Protein 1AO0 (pdb70)

Foldseek 3Di:
DKKKKKAAAFARLVLRLQLVLLVQLLAFQKKKKWAAALPAIFIFITTGHSVCRDVVPHSVRGGHRIMMMDHDHAVDRCAHDQDKDADDPPFIKTKDKFKFFLCLVVLVVVLVVVPDDDDYPDPRVSLVSQLVPDPDDDSVVSNLVSLLVTFTWIWMWMDGSFKIKTATALQNQFWKFWWDDPPMIMIMSWCVSCVRSVTGTDFTAHHQKMWIQGPVGIDIDGSDPDGFFAYALCCLLFNPDQCTDRRNQGSLQLLLLLLLLLCVPDNDDWAEEEEEPPRRHSSRVSVCVNVVHYYDHQKAFDPPLDPPHDDDDPVVVVVPDDGGMAGALVVQAAIAYEYEGSAAFLLPVLLVHLVRSVVSHHPAYAYEYSAAHQQAADQIGPSRGDPHHGPVNPAPLVRSCVRSVHPHYYYRDQCSSQVSSPQDDPDPRRSHANCRRPVDGPTDNDPSGDRNNVD/DKKKKKAAAFARLVLRLQLVLLVQLLAFQKKKKWAAALAAIFIFITTGHSVCRDVVPHSVRGGHRIMMMDHDHAVDRCAHDQDKDQDDPPFIKTKDKFKFFLCLVVLVVVLVVVPDDDDYPDPRVSLVSQLVPDPDDDSVVSNLVSLLVTHTWIWMWMDGSFKIKTATALQNQFWKFWWDDPPMIMIMSWCVSCVRSVTGTDFTQHHQKMWIQGPVGIDIDGSDPDGHFAYALCCLLFNPDQCTDRRNQGSLQLLLLLLLLLCVPDNDDWAEEEEEPPRRHSSRVSNCVNNVHYYDHQKAFDPPLDPPHDDDDPVVVVVPDDGGMAGDLVVQAAIAYEYEGSAAFLLPVLLVHQVRSVVSHHPAYAYEYSAAHFQAADQIGPSRGDPHHGPVNPAPLVRSCVVSVHPHYYYRDQCSSQVSSVADDPDPRRSHANCRRPVDGPTDRDPSGDRNNVD/DKKKKKAAAFARLVLRLQLVLLVLLLAFQKKKKWAAALPAIFIFITTGHSVCRDVVPHSVRGGHRMMMMDHDHAVDRCAHDQDKDADDPPFIKTKDKFKFFLCLVVLVVVLVVVPDDDDYPDPRVSLVSQLVPDPDDDSVVSNLVSLVVTFTWIWMWMDGSFKIKTATALQNQFWKFWWDDPPMIMIMSWCVSCVRSVTGTDFTAHHQKMWIQGPVGIDIDGSDPDGHFAYALCCLLFNPDQCTDRRNQGSLQLLLLLLLLLCVPDNDDWAEEEEEPPRRHSSRVSVCVNNVHYYDHQKAFDPPLDPPHDDDDPVVVVVPDDGGMAGDLVVQAAIAYEYEGSAAFLLPVLLVHLVRSVVSHHPAYAYEYSAAAFQAADQIGPSRGDPHHGPVNPAPQVNSCVRSVHPHYYYRDQCSSQVSSPQDDPDPRNSHANCRRPVDGPTDNDPSGDRNNVD/DKKKKKAAAFARLVLRLQLVVLVQLLAFQKKKKWAAALPAIFIFITTGHSVCRDVVPHSVRGGHRIMMMDHDHAVDRCAIDQDKDADDPPFIKTKDKFKFFLCLVVLVVVLVVVPDDDDYPDPRVSLVSQLVPAPDDDSVVSNLVSLVVTHTWIWMWMDGSFKIKTATALQNQFWKFWWDDPPMIMIMSWCVSCVRSVTGTDFTAHHQKMWIQGPVGIDIDGSDPDGHFAYALCCLLFNPDQCTDRRNQGSLQLLLLLLLLLCVPDNDDWAEEEEEPPRRHSSSVSNCVNVVHYYDHQKAFDPPLDPPHDDDDPVVVVVPDDGTMAGDLVVQAAIAYEYEGSAAFLLPVLLVHQVRSVVSHHPAYAYEYSAAHFQAADQIGPSRGDPHHGPVNPAPLVSSCVRSVHPHYYYRDQCSSQVSSPADDDDPRRSHANCRRPVDGPTDNDPSGDRNNVD

Radius of gyration: 38.04 Å; Cα contacts (8 Å, |Δi|>4): 4877; chains: 4; bounding box: 106×64×93 Å

Organism: Bacillus subtilis (strain 168) (NCBI:txid224308)

InterPro domains:
  IPR000836 Phosphoribosyltransferase domain [cd06223] (273-382)
  IPR005854 Amidophosphoribosyltransferase [MF_01931] (11-456)
  IPR005854 Amidophosphoribosyltransferase [PIRSF000485] (8-470)
  IPR005854 Amidophosphoribosyltransferase [TIGR01134] (12-457)
  IPR017932 Glutamine amidotransferase type 2 domain [PS51278] (12-231)
  IPR029055 Nucleophile aminohydrolases, N-terminal [G3DSA:3.60.20.10] (12-457)
  IPR029055 Nucleophile aminohydrolases, N-terminal [SSF56235] (12-238)
  IPR029057 Phosphoribosyltransferase-like [G3DSA:3.40.50.2020] (271-435)
  IPR029057 Phosphoribosyltransferase-like [SSF53271] (247-469)
  IPR035584 Amidophosphoribosyltransferase, N-terminal [cd00715] (12-262)

Nearest PDB structures (foldseek):
  1ao0-assembly1_A  TM=1.002E+00  e=4.969E-101  Bacillus subtilis
  1gph-assembly1_1  TM=9.972E-01  e=1.199E-88  Bacillus subtilis
  6lbp-assembly1_A  TM=9.446E-01  e=1.450E-57  Arabidopsis thaliana
  1ecf-assembly1_B  TM=9.187E-01  e=1.597E-47  Escherichia coli
  1ecb-assembly1_A  TM=9.015E-01  e=5.011E-48  Escherichia coli

Solvent-accessible surface area: 63262 Å² total; per-residue (Å²): 17,0,0,0,0,0,6,41,34,149,70,0,1,36,0,0,0,6,0,1,6,0,0,1,38,0,2,57,71,0,0,0,0,1,0,0,73,21,136,156,9,44,43,49,30,11,97,14,42,0,6,56,4,0,83,95,28,69,12,93,153,2,151,7,53,0,0,0,0,1,0,43,64,25,101,43,50,67,20,0,15,1,6,34,10,129,30,77,83,89,33,9,22,0,0,0,10,1,12,3,2,2,4,1,29,59,10,18,63,97,5,4,121,96,7,3,18,10,31,14,50,14,9,0,0,0,0,1,2,13,8,59,51,18,79,82,200,57,42,78,44,34,0,54,50,0,0,63,73,8,78,6,0,4,0,0,0,0,1,14,30,88,48,0,1,0,0,6,0,28,14,6,0,1,6,2,2,0,0,44,30,66,137,2,43,0,0,0,0,5,6,0,0,3,34,12,0,35,14,85,91,79,78,19,2,59,2,0,4,0,0,13,0,31,92,159,21,44,155,64,44,64,22,31,157,130,64,87,52,5,7,11,3,23,0,0,1,97,22,3,27,27,0,1,31,6,34,59,40,9,0,0,40,2,14,5,50,0,0,64,27,0,7,129,75,30,75,44,130,14,50,6,0,1,1,5,23,72,39,2,32,6,3,0,4,0,0,3,70,48,42,64,22,45,15,21,26,0,4,22,41,16,120,37,31,45,197,52,16,34,98,1,59,131,55,9,83,143,102,12,4,41,42,102,29,4,6,0,94,24,12,0,98,49,86,68,0,0,0,0,7,6,15,4,51,93,6,29,54,2,89,100,1,2,64,15,0,92,103,6,23,9,87,56,0,9,0,4,0,1,0,4,39,12,28,59,56,22,24,5,0,47,10,31,6,42,104,74,160,26,20,14,67,83,64,63,63,83,78,1,62,114,75,3,27,3,55,45,17,18,24,2,40,42,112,0,0,17,131,4,5,26,9,179,80,149,65,112,38,23,0,3,13,14,3,19,18,64,27,164,53,30,24,99,58,55,189,55,22,41,53,0,54,81,64,16,0,0,0,0,0,7,40,32,150,70,0,1,35,0,0,0,5,0,0,5,0,0,1,38,0,3,57,74,0,0,0,0,2,0,0,75,22,135,158,9,43,44,49,32,12,102,15,41,0,6,57,4,0,82,95,30,69,12,93,155,2,153,7,53,0,0,0,0,1,0,43,61,22,101,45,64,69,19,0,15,1,7,40,12,135,31,94,96,96,34,10,24,0,0,0,11,1,11,3,2,1,6,1,29,61,12,19,60,97,4,3,114,94,6,5,19,12,34,15,50,15,10,0,0,0,0,1,2,12,8,66,53,18,79,84,203,55,42,77,45,32,0,52,49,0,0,63,76,9,78,6,0,4,0,0,0,0,1,15,30,88,46,0,2,0,0,5,0,29,14,7,1,1,7,1,2,0,0,43,28,66,135,1,42,0,0,0,0,5,6,0,0,3,31,12,0,35,13,87,89,76,78,18,2,58,2,0,4,0,0,14,0,33,91,159,21,44,158,64,45,64,24,30,159,128,66,87,57,5,6,13,3,22,0,0,1,100,20,4,25,26,0,1,31,6,31,59,44,10,0,0,40,2,13,5,50,0,0,60,25,0,8,130,77,31,72,46,129,14,50,6,0,1,1,5,23,72,36,1,31,6,3,0,5,0,0,3,69,50,43,63,22,42,14,22,26,0,4,21,42,15,121,39,30,46,198,52,17,37,98,1,58,132,57,10,83,144,103,13,4,42,44,106,28,4,6,1,93,28,12,0,100,49,87,69,0,0,0,0,8,6,15,4,52,95,6,29,55,2,88,101,1,2,62,16,0,90,101,6,22,8,87,55,0,9,0,4,0,1,0,5,40,12,26,58,57,22,24,5,0,44,9,31,6,40,104,74,162,26,19,15,67,90,55,72,61,87,72,1,57,113,75,2,26,4,57,45,17,18,24,1,42,42,116,0,0,18,126,3,5,39,11,190,78,161,69,111,37,17,0,3,12,15,2,19,17,62,28,162,56,30,24,98,59,56,189,55,23,43,52,0,57,81,64,17,0,0,0,0,0,7,41,35,151,69,0,0,37,0,0,0,5,0,0,4,0,0,0,37,0,2,58,74,0,0,0,0,2,0,0,74,22,136,157,9,43,43,48,28,11,99,13,44,0,9,59,4,0,83,96,28,68,11,94,155,2,153,8,53,0,0,0,0,2,0,43,63,24,103,45,56,66,19,0,14,1,6,35,9,128,29,82,88,92,33,10,21,0,0,0,10,2,12,3,2,2,5,2,28,61,11,16,60,97,4,3,117,95,6,5,15,9,30,15,50,15,10,0,0,0,0,0,3,12,8,58,51,17,80,82,202,56,43,75,44,33,0,51,49,0,0,64,76,9,76,6,0,4,0,0,0,0,1,14,31,89,47,0,1,0,0,5,0,28,14,7,1,2,6,1,2,0,0,43,27,66,134,2,43,0,0,0,0,5,6,0,0,3,34,12,0,32,14,84,90,79,79,18,2,59,2,0,4,0,0,13,0,31,92,158,20,44,156,62,46,64,24,32,157,129,66,89,55,5,7,13,3,23,0,0,1,100,20,4,26,27,0,1,28,6,32,61,38,8,0,0,37,2,13,4,52,0,0,60,25,0,9,131,76,30,71,45,132,14,50,6,0,0,1,5,24,70,38,2,34,5,3,0,4,0,0,4,67,49,42,64,22,42,13,20,26,0,4,22,45,15,128,37,30,46,196,51,15,41,100,2,58,132,57,15,82,144,108,12,5,41,43,103,28,4,6,0,96,25,10,0,100,51,86,69,0,0,0,0,7,7,15,4,51,96,5,27,54,2,89,101,1,2,63,14,0,90,103,6,23,9,86,55,0,10,0,4,0,2,0,6,40,11,26,58,56,22,24,6,1,44,9,31,6,42,105,75,159,26,20,15,65,83,64,61,64,82,82,1,54,113,76,3,27,4,58,46,16,19,25,2,41,42,116,0,0,18,132,3,6,26,8,177,81,153,70,110,37,23,0,3,13,14,3,20,17,63,27,160,55,31,23,99,58,57,189,55,22,41,53,0,53,82,66,17,0,0,0,0,0,6,41,34,150,68,0,1,36,0,0,0,5,0,0,4,0,0,0,39,0,3,58,72,0,0,0,0,1,0,0,73,22,136,156,8,44,43,49,31,11,98,13,41,0,8,58,4,0,78,96,29,68,10,93,152,2,151,7,54,0,0,0,0,1,0,43,65,22,107,46,55,71,19,0,15,1,7,36,12,134,30,76,86,89,34,9,24,0,0,0,10,1,12,3,2,2,5,1,33,61,11,19,69,96,4,6,125,99,10,3,21,14,33,14,50,14,9,0,0,0,0,1,2,13,8,64,55,17,78,85,202,56,40,76,46,33,0,53,50,0,0,63,72,8,77,6,0,3,0,0,0,0,0,16,30,87,48,0,2,0,0,5,0,28,14,7,1,1,5,2,2,0,0,44,28,66,136,2,42,0,0,0,0,5,5,0,0,4,32,12,0,35,14,88,89,77,78,19,2,59,2,0,4,0,0,14,0,31,90,159,21,44,157,64,47,64,22,31,155,129,65,85,49,4,5,13,3,22,0,0,2,99,21,3,27,25,0,1,31,5,30,61,40,9,0,0,40,2,14,6,50,0,0,60,25,0,8,128,76,29,72,44,129,14,51,6,0,0,1,4,22,75,38,1,32,6,3,0,4,0,0,4,70,49,42,64,21,45,13,21,24,0,3,20,45,13,122,42,30,45,198,54,17,41,97,1,60,132,57,13,82,142,106,13,4,43,42,104,29,4,6,0,96,28,11,0,98,50,85,69,0,0,0,0,8,6,15,4,52,96,7,28,54,2,90,102,1,2,64,16,0,89,103,6,23,9,88,55,0,9,0,4,0,2,0,4,39,12,27,59,57,23,25,5,1,43,9,31,7,43,111,74,160,26,20,14,67,84,67,62,63,92,91,1,68,112,77,2,28,6,49,44,16,18,23,2,41,42,114,0,0,18,129,4,6,41,16,196,84,150,72,112,37,24,0,3,13,14,2,18,18,64,28,162,54,31,24,97,58,55,189,55,22,43,53,0,52,81,65

GO terms:
  GO:0004044 amidophosphoribosyltransferase activity (F, EXP)

CATH classification: 3.60.20.10 (+1 more: 3.40.50.2020)

B-factor: mean 32.76, std 17.69, range [10.0, 99.94]

Secondary structure (DSSP, 8-state):
-EEEEEES-TBHHHHHHHHHHHTGGG--SEEEEEEE-SS-EEEEEEES-HHHHTTSS-TTT--BSEEEEEEE----GGGSSSEEEB-TTT--EEEEEEEEETTHHHHHHHHHHTT----SS-HHHHHHHHHHT---SSHHHHHHHHHTT--EEEEEEEE-SSEEEEEE-TT--S--EEEEETTEEEEESSTHHHHHHTPEEEEEPPTTEEEEEETTEEEEEES-SS----EEHHIIIIIS-TT-EETTEEHHHHHHHHHHHHHHHH----SEEE--TTTTHHHHHHHHHHH-PPB---EEE-TT--TTSPPPPHHHHHHT--SSEEE-HHHHTT-EEEEEES--SSSHHHHHHHHHHHHTT-SEEEEEESS----S---S-TTT--SSPPSTTTS-HHHHHHHHT-SEEEEPPHHHHHHHHT---SSTTTTEE-HHHHS--SS---SSPPPGGG-/-EEEEEES-TBHHHHHHHHHHHTGGG--SEEEEEEE-SS-EEEEEEES-HHHHTTSS-TTT--BSEEEEEEE-----TTSSSEEE--TTT--EEEEEEEEETTHHHHHHHHHHTT--B-SS-HHHHHHHHHHT---SSHHHHHHHHHTT--EEEEEEEEETTEEEEEE-TT--S--EEEEETTEEEEESSTHHHHHHTPEEEEEPPTTEEEEEETTEEEEEES-SS----EEHHIIIIIS-TT-EETTEEHHHHHHHHHHHHHHHH----SEEE--TTTTHHHHHHHHHHHTPPB---EEE-TT--TTSPPPPHHHHHHT--SSEEE-HHHHTT-EEEEEES--SSSHHHHHHHHHHHHTT-SEEEEEESS----S---S-TTT--SSPPSTTTS-HHHHHHHHT-SEEEEPPHHHHHHHHT---TTTTTTEE-HHHHS--SS---SSPPPGGG-/-EEEEEES-TBHHHHHHHHHHHTGGG--SEEEEEEE-SS-EEEEEEES-HHHHTTSS-TTT--BSEEEEEEE----GGGSSSEEE--TTT--EEEEEEEEETTHHHHHHHHHHTT--B-SS-HHHHHHHHHHT---SSHHHHHHHHHTT--EEEEEEEEETTEEEEEE-TT--S--EEEEETTEEEEESSSHHHHHHTPEEEEEPPTTEEEEEETTEEEEEES-SS----EEHHIIIIIS-TT-EETTEEHHHHHHHHHHHHHHHH----SEEE--TTTTHHHHHHHHHHHTPPEE--EEE-TT--TTSPPPPHHHHHHT--SSEEE-HHHHTT-EEEEEES--SSSHHHHHHHHHHHHTT-SEEEEEESS----S---S-TTT--SSPPSTTTS-HHHHHHHHT-SEEEEPPHHHHHHHHT---SSTTTTEE-HHHHS--SS---SSPPPGGG-/-EEEEEES-TBHHHHHHHHHHHTGGG--SEEEEEEE-SS-EEEEEEES-HHHHTTSS-STT--BSEEEEEEE----GGGSSSEEEB-TTT--EEEEEEEEETTHHHHHHHHHHTT----SS-HHHHHHHHHHT---SSHHHHHHHHHTT--EEEEEEEEETTEEEEEE-TT--S--EEEEETTEEEEESSTHHHHHHTPEEEEEPPTTEEEEEETTEEEEEES-SS----EEHHIIIIIS-TT-EETTEEHHHHHHHHHHHHHHHH----SEEE--TTTTHHHHHHHHHHH-PPB---EEE-TT--TTSPPPPHHHHHHT--SSEEE-HHHHTT-EEEEEES--SSSHHHHHHHHHHHHTT-SEEEEEESS----S---S-TTT--SSPPSTTTS-HHHHHHHHT-SEEEEPPHHHHHHHHT---SSTTTTEE-HHHHS--SS---SSPPPGGG-

Structure (mmCIF, N/CA/C/O backbone):
data_1AO0
#
_entry.id   1AO0
#
_cell.length_a   160.300
_cell.length_b   70.400
_cell.length_c   182.700
_cell.angle_alpha   90.00
_cell.angle_beta   90.00
_cell.angle_gamma   90.00
#
_symmetry.space_group_name_H-M   'P 21 21 21'
#
loop_
_entity.id
_entity.type
_entity.pdbx_description
1 polymer 'GLUTAMINE PHOSPHORIBOSYLPYROPHOSPHATE AMIDOTRANSFERASE'
2 non-polymer 'MAGNESIUM ION'
3 non-polymer 'IRON/SULFUR CLUSTER'
4 non-polymer "GUANOSINE-5'-MONOPHOSPHATE"
5 non-polymer "ADENOSINE-5'-DIPHOSPHATE"
6 water water
#
loop_
_atom_site.group_PDB
_atom_site.id
_atom_site.type_symbol
_atom_site.label_atom_id
_atom_site.label_alt_id
_atom_site.label_comp_id
_atom_site.label_asym_id
_atom_site.label_entity_id
_atom_site.label_seq_id
_atom_site.pdbx_PDB_ins_code
_atom_site.Cartn_x
_atom_site.Cartn_y
_atom_site.Cartn_z
_atom_site.occupancy
_atom_site.B_iso_or_equiv
_atom_site.auth_seq_id
_atom_site.auth_comp_id
_atom_site.auth_asym_id
_atom_site.auth_atom_id
_atom_site.pdbx_PDB_model_num
ATOM 1 N N . CYS A 1 1 ? 20.274 3.994 87.658 1.00 10.00 1 CYS A N 1
ATOM 2 C CA . CYS A 1 1 ? 21.071 2.739 87.750 1.00 18.06 1 CYS A CA 1
ATOM 3 C C . CYS A 1 1 ? 20.118 1.587 87.815 1.00 15.67 1 CYS A C 1
ATOM 4 O O . CYS A 1 1 ? 18.931 1.791 88.021 1.00 15.44 1 CYS A O 1
ATOM 7 N N . GLY A 1 2 ? 20.605 0.393 87.521 1.00 10.00 2 GLY A N 1
ATOM 8 C CA . GLY A 1 2 ? 19.716 -0.731 87.436 1.00 10.61 2 GLY A CA 1
ATOM 9 C C . GLY A 1 2 ? 20.521 -1.873 87.910 1.00 10.00 2 GLY A C 1
ATOM 10 O O . GLY A 1 2 ? 21.751 -1.828 87.865 1.00 10.15 2 GLY A O 1
ATOM 11 N N . VAL A 1 3 ? 19.859 -2.831 88.521 1.00 10.11 3 VAL A N 1
ATOM 12 C CA . VAL A 1 3 ? 20.566 -3.938 89.118 1.00 10.12 3 VAL A CA 1
ATOM 13 C C . VAL A 1 3 ? 19.819 -5.186 88.731 1.00 10.00 3 VAL A C 1
ATOM 14 O O . VAL A 1 3 ? 18.586 -5.179 88.602 1.00 10.13 3 VAL A O 1
ATOM 18 N N . PHE A 1 4 ? 20.566 -6.257 88.552 1.00 10.17 4 PHE A N 1
ATOM 19 C CA . PHE A 1 4 ? 19.984 -7.521 88.153 1.00 11.66 4 PHE A CA 1
ATOM 20 C C . PHE A 1 4 ? 20.756 -8.596 88.879 1.00 11.48 4 PHE A C 1
ATOM 21 O O . PHE A 1 4 ? 21.986 -8.530 88.956 1.00 10.01 4 PHE A O 1
ATOM 29 N N . GLY A 1 5 ? 20.038 -9.522 89.491 1.00 10.12 5 GLY A N 1
ATOM 30 C CA . GLY A 1 5 ? 20.709 -10.655 90.067 1.00 10.74 5 GLY A CA 1
ATOM 31 C C . GLY A 1 5 ? 19.907 -11.891 89.792 1.00 11.11 5 GLY A C 1
ATOM 32 O O . GLY A 1 5 ? 18.676 -11.835 89.642 1.00 15.96 5 GLY A O 1
ATOM 33 N N . ILE A 1 6 ? 20.590 -13.017 89.789 1.00 10.20 6 ILE A N 1
ATOM 34 C CA . ILE A 1 6 ? 19.921 -14.281 89.621 1.00 14.98 6 ILE A CA 1
ATOM 35 C C . ILE A 1 6 ? 20.728 -15.322 90.355 1.00 15.27 6 ILE A C 1
ATOM 36 O O . ILE A 1 6 ? 21.958 -15.273 90.363 1.00 18.48 6 ILE A O 1
ATOM 41 N N . TRP A 1 7 ? 20.034 -16.233 91.018 1.00 16.80 7 TRP A N 1
ATOM 42 C CA . TRP A 1 7 ? 20.700 -17.295 91.768 1.00 22.73 7 TRP A CA 1
ATOM 43 C C . TRP A 1 7 ? 20.171 -18.651 91.310 1.00 20.28 7 TRP A C 1
ATOM 44 O O . TRP A 1 7 ? 18.964 -18.833 91.221 1.00 17.73 7 TRP A O 1
ATOM 55 N N . GLY A 1 8 ? 21.086 -19.526 90.899 1.00 17.06 8 GLY A N 1
ATOM 56 C CA . GLY A 1 8 ? 20.739 -20.894 90.593 1.00 23.84 8 GLY A CA 1
ATOM 57 C C . GLY A 1 8 ? 20.571 -21.151 89.108 1.00 32.46 8 GLY A C 1
ATOM 58 O O . GLY A 1 8 ? 19.558 -21.708 88.689 1.00 35.53 8 GLY A O 1
ATOM 59 N N . HIS A 1 9 ? 21.600 -20.856 88.320 1.00 37.27 9 HIS A N 1
ATOM 60 C CA . HIS A 1 9 ? 21.509 -20.956 86.871 1.00 38.76 9 HIS A CA 1
ATOM 61 C C . HIS A 1 9 ? 22.918 -21.111 86.302 1.00 37.65 9 HIS A C 1
ATOM 62 O O . HIS A 1 9 ? 23.759 -20.233 86.499 1.00 33.87 9 HIS A O 1
ATOM 69 N N . GLU A 1 10 ? 23.156 -22.195 85.563 1.00 39.03 10 GLU A N 1
ATOM 70 C CA . GLU A 1 10 ? 24.462 -22.455 84.957 1.00 43.72 10 GLU A CA 1
ATOM 71 C C . GLU A 1 10 ? 25.067 -21.224 84.313 1.00 40.48 10 GLU A C 1
ATOM 72 O O . GLU A 1 10 ? 26.277 -21.058 84.326 1.00 39.90 10 GLU A O 1
ATOM 78 N N . GLU A 1 11 ? 24.222 -20.460 83.626 1.00 34.41 11 GLU A N 1
ATOM 79 C CA . GLU A 1 11 ? 24.648 -19.359 82.798 1.00 29.17 11 GLU A CA 1
ATOM 80 C C . GLU A 1 11 ? 24.256 -18.056 83.426 1.00 27.11 11 GLU A C 1
ATOM 81 O O . GLU A 1 11 ? 23.846 -17.118 82.708 1.00 24.59 11 GLU A O 1
ATOM 87 N N . ALA A 1 12 ? 24.335 -18.003 84.753 1.00 23.55 12 ALA A N 1
ATOM 88 C CA . ALA A 1 12 ? 23.904 -16.824 85.509 1.00 23.01 12 ALA A CA 1
ATOM 89 C C . ALA A 1 12 ? 24.555 -15.543 84.985 1.00 20.31 12 ALA A C 1
ATOM 90 O O . ALA A 1 12 ? 23.892 -14.526 84.801 1.00 17.41 12 ALA A O 1
ATOM 92 N N . PRO A 1 13 ? 25.831 -15.629 84.581 1.00 20.41 13 PRO A N 1
ATOM 93 C CA . PRO A 1 13 ? 26.435 -14.389 84.054 1.00 24.71 13 PRO A CA 1
ATOM 94 C C . PRO A 1 13 ? 25.915 -13.941 82.664 1.00 21.65 13 PRO A C 1
ATOM 95 O O . PRO A 1 13 ? 25.731 -12.748 82.399 1.00 15.86 13 PRO A O 1
ATOM 99 N N . GLN A 1 14 ? 25.532 -14.902 81.835 1.00 25.23 14 GLN A N 1
ATOM 100 C CA . GLN A 1 14 ? 24.976 -14.572 80.530 1.00 25.17 14 GLN A CA 1
ATOM 101 C C . GLN A 1 14 ? 23.613 -13.964 80.741 1.00 24.22 14 GLN A C 1
ATOM 102 O O . GLN A 1 14 ? 23.346 -12.858 80.243 1.00 22.41 14 GLN A O 1
ATOM 108 N N . ILE A 1 15 ? 22.781 -14.648 81.539 1.00 16.10 15 ILE A N 1
ATOM 109 C CA . ILE A 1 15 ? 21.464 -14.117 81.884 1.00 11.51 15 ILE A CA 1
ATOM 110 C C . ILE A 1 15 ? 21.575 -12.701 82.418 1.00 10.49 15 ILE A C 1
ATOM 111 O O . ILE A 1 15 ? 20.770 -11.824 82.062 1.00 13.64 15 ILE A O 1
ATOM 116 N N . THR A 1 16 ? 22.607 -12.453 83.208 1.00 10.00 16 THR A N 1
ATOM 117 C CA . THR A 1 16 ? 22.800 -11.132 83.784 1.00 11.10 16 THR A CA 1
ATOM 118 C C . THR A 1 16 ? 23.141 -10.083 82.708 1.00 18.35 16 THR A C 1
ATOM 119 O O . THR A 1 16 ? 22.679 -8.919 82.776 1.00 14.31 16 THR A O 1
ATOM 123 N N . TYR A 1 17 ? 23.964 -10.496 81.742 1.00 19.52 17 TYR A N 1
ATOM 124 C CA . TYR A 1 17 ? 24.263 -9.686 80.566 1.00 22.22 17 TYR A CA 1
ATOM 125 C C . TYR A 1 17 ? 22.948 -9.242 79.915 1.00 18.83 17 TYR A C 1
ATOM 126 O O . TYR A 1 17 ? 22.713 -8.059 79.638 1.00 18.89 17 TYR A O 1
ATOM 135 N N . TYR A 1 18 ? 22.072 -10.204 79.717 1.00 15.84 18 TYR A N 1
ATOM 136 C CA . TYR A 1 18 ? 20.848 -9.926 78.998 1.00 18.63 18 TYR A CA 1
ATOM 137 C C . TYR A 1 18 ? 19.889 -9.131 79.855 1.00 16.51 18 TYR A C 1
ATOM 138 O O . TYR A 1 18 ? 19.435 -8.074 79.422 1.00 12.69 18 TYR A O 1
ATOM 147 N N . GLY A 1 19 ? 19.758 -9.540 81.125 1.00 15.87 19 GLY A N 1
ATOM 148 C CA . GLY A 1 19 ? 18.949 -8.807 82.063 1.00 10.21 19 GLY A CA 1
ATOM 149 C C . GLY A 1 19 ? 19.432 -7.364 82.144 1.00 10.50 19 GLY A C 1
ATOM 150 O O . GLY A 1 19 ? 18.640 -6.414 82.131 1.00 10.19 19 GLY A O 1
ATOM 151 N N . LEU A 1 20 ? 20.742 -7.191 82.222 1.00 10.07 20 LEU A N 1
ATOM 152 C CA . LEU A 1 20 ? 21.308 -5.870 82.445 1.00 15.58 20 LEU A CA 1
ATOM 153 C C . LEU A 1 20 ? 21.104 -5.030 81.195 1.00 15.73 20 LEU A C 1
ATOM 154 O O . LEU A 1 20 ? 20.760 -3.835 81.253 1.00 10.24 20 LEU A O 1
ATOM 159 N N . HIS A 1 21 ? 21.193 -5.724 80.067 1.00 20.16 21 HIS A N 1
ATOM 160 C CA . HIS A 1 21 ? 20.958 -5.130 78.775 1.00 23.33 21 HIS A CA 1
ATOM 161 C C . HIS A 1 21 ? 19.592 -4.497 78.650 1.00 18.75 21 HIS A C 1
ATOM 162 O O . HIS A 1 21 ? 19.478 -3.338 78.263 1.00 20.43 21 HIS A O 1
ATOM 169 N N . SER A 1 22 ? 18.564 -5.246 79.032 1.00 12.45 22 SER A N 1
ATOM 170 C CA . SER A 1 22 ? 17.215 -4.719 79.111 1.00 13.50 22 SER A CA 1
ATOM 171 C C . SER A 1 22 ? 17.070 -3.566 80.095 1.00 18.10 22 SER A C 1
ATOM 172 O O . SER A 1 22 ? 16.070 -2.871 80.043 1.00 23.08 22 SER A O 1
ATOM 175 N N . LEU A 1 23 ? 18.023 -3.395 81.021 1.00 21.63 23 LEU A N 1
ATOM 176 C CA . LEU A 1 23 ? 18.049 -2.210 81.891 1.00 22.42 23 LEU A CA 1
ATOM 177 C C . LEU A 1 23 ? 19.073 -1.135 81.473 1.00 20.31 23 LEU A C 1
ATOM 178 O O . LEU A 1 23 ? 19.280 -0.128 82.188 1.00 16.76 23 LEU A O 1
ATOM 183 N N . GLN A 1 24 ? 19.695 -1.333 80.321 1.00 11.56 24 GLN A N 1
ATOM 184 C CA . GLN A 1 24 ? 20.702 -0.423 79.848 1.00 11.45 24 GLN A CA 1
ATOM 185 C C . GLN A 1 24 ? 20.277 1.031 79.805 1.00 12.86 24 GLN A C 1
ATOM 186 O O . GLN A 1 24 ? 21.128 1.909 79.842 1.00 14.00 24 GLN A O 1
ATOM 192 N N . HIS A 1 25 ? 18.974 1.298 79.722 1.00 15.54 25 HIS A N 1
ATOM 193 C CA . HIS A 1 25 ? 18.478 2.681 79.621 1.00 12.62 25 HIS A CA 1
ATOM 194 C C . HIS A 1 25 ? 18.647 3.424 80.909 1.00 15.08 25 HIS A C 1
ATOM 195 O O . HIS A 1 25 ? 18.643 4.653 80.917 1.00 16.35 25 HIS A O 1
ATOM 202 N N . ARG A 1 26 ? 18.798 2.659 81.996 1.00 24.44 26 ARG A N 1
ATOM 203 C CA . ARG A 1 26 ? 18.923 3.180 83.367 1.00 26.24 26 ARG A CA 1
ATOM 204 C C . ARG A 1 26 ? 20.174 4.026 83.550 1.00 26.49 26 ARG A C 1
ATOM 205 O O . ARG A 1 26 ? 20.263 4.781 84.523 1.00 31.00 26 ARG A O 1
ATOM 213 N N . GLY A 1 27 ? 21.204 3.704 82.770 1.00 24.80 27 GLY A N 1
ATOM 214 C CA . GLY A 1 27 ? 22.374 4.555 82.639 1.00 28.15 27 GLY A CA 1
ATOM 215 C C . GLY A 1 27 ? 23.419 3.850 81.794 1.00 24.44 27 GLY A C 1
ATOM 216 O O . GLY A 1 27 ? 23.374 2.640 81.656 1.00 21.06 27 GLY A O 1
ATOM 217 N N . GLN A 1 28 ? 24.325 4.588 81.175 1.00 28.81 28 GLN A N 1
ATOM 218 C CA . GLN A 1 28 ? 25.270 3.955 80.269 1.00 31.28 28 GLN A CA 1
ATOM 219 C C . GLN A 1 28 ? 26.710 4.312 80.602 1.00 36.17 28 GLN A C 1
ATOM 220 O O . GLN A 1 28 ? 27.593 4.211 79.757 1.00 40.13 28 GLN A O 1
ATOM 226 N N . GLU A 1 29 ? 26.956 4.688 81.846 1.00 36.40 29 GLU A N 1
ATOM 227 C CA . GLU A 1 29 ? 28.240 5.229 82.226 1.00 36.63 29 GLU A CA 1
ATOM 228 C C . GLU A 1 29 ? 29.135 4.204 82.844 1.00 30.29 29 GLU A C 1
ATOM 229 O O . GLU A 1 29 ? 30.309 4.476 83.098 1.00 38.19 29 GLU A O 1
ATOM 235 N N . GLY A 1 30 ? 28.621 2.999 82.996 1.00 20.74 30 GLY A N 1
ATOM 236 C CA . GLY A 1 30 ? 29.473 1.856 83.291 1.00 12.02 30 GLY A CA 1
ATOM 237 C C . GLY A 1 30 ? 28.597 0.620 83.403 1.00 10.04 30 GLY A C 1
ATOM 238 O O . GLY A 1 30 ? 27.391 0.703 83.202 1.00 11.14 30 GLY A O 1
ATOM 239 N N . ALA A 1 31 ? 29.177 -0.524 83.724 1.00 10.10 31 ALA A N 1
ATOM 240 C CA . ALA A 1 31 ? 28.406 -1.760 83.873 1.00 10.00 31 ALA A CA 1
ATOM 241 C C . ALA A 1 31 ? 29.321 -2.828 84.405 1.00 11.37 31 ALA A C 1
ATOM 242 O O . ALA A 1 31 ? 30.530 -2.766 84.151 1.00 12.62 31 ALA A O 1
ATOM 244 N N . GLY A 1 32 ? 28.777 -3.786 85.153 1.00 10.09 32 GLY A N 1
ATOM 245 C CA . GLY A 1 32 ? 29.604 -4.871 85.662 1.00 13.65 32 GLY A CA 1
ATOM 246 C C . GLY A 1 32 ? 28.815 -6.070 86.104 1.00 11.49 32 GLY A C 1
ATOM 247 O O . GLY A 1 32 ? 27.649 -5.929 86.400 1.00 10.06 32 GLY A O 1
ATOM 248 N N . ILE A 1 33 ? 29.410 -7.250 86.031 1.00 13.82 33 ILE A N 1
ATOM 249 C CA . ILE A 1 33 ? 28.778 -8.464 86.519 1.00 17.31 33 ILE A CA 1
ATOM 250 C C . ILE A 1 33 ? 29.772 -9.137 87.433 1.00 23.17 33 ILE A C 1
ATOM 251 O O . ILE A 1 33 ? 30.980 -9.082 87.194 1.00 26.62 33 ILE A O 1
ATOM 256 N N . VAL A 1 34 ? 29.278 -9.671 88.542 1.00 24.70 34 VAL A N 1
ATOM 257 C CA . VAL A 1 34 ? 30.095 -10.519 89.403 1.00 20.75 34 VAL A CA 1
ATOM 258 C C . VAL A 1 34 ? 29.322 -11.819 89.514 1.00 19.32 34 VAL A C 1
ATOM 259 O O . VAL A 1 34 ? 28.086 -11.809 89.581 1.00 18.81 34 VAL A O 1
ATOM 263 N N . ALA A 1 35 ? 30.029 -12.932 89.403 1.00 18.30 35 ALA A N 1
ATOM 264 C CA . ALA A 1 35 ? 29.399 -14.239 89.415 1.00 21.89 35 ALA A CA 1
ATOM 265 C C . ALA A 1 35 ? 30.139 -15.170 90.364 1.00 25.54 35 ALA A C 1
ATOM 266 O O . ALA A 1 35 ? 31.327 -14.995 90.614 1.00 22.74 35 ALA A O 1
ATOM 268 N N . THR A 1 36 ? 29.435 -16.171 90.880 1.00 28.79 36 THR A N 1
ATOM 269 C CA . THR A 1 36 ? 30.024 -17.144 91.784 1.00 29.40 36 THR A CA 1
ATOM 270 C C . THR A 1 36 ? 29.688 -18.561 91.367 1.00 32.14 36 THR A C 1
ATOM 271 O O . THR A 1 36 ? 28.547 -18.861 90.988 1.00 26.38 36 THR A O 1
ATOM 275 N N . ASP A 1 37 ? 30.676 -19.439 91.478 1.00 37.12 37 ASP A N 1
ATOM 276 C CA . ASP A 1 37 ? 30.453 -20.857 91.235 1.00 46.90 37 ASP A CA 1
ATOM 277 C C . ASP A 1 37 ? 30.199 -21.615 92.522 1.00 49.64 37 ASP A C 1
ATOM 278 O O . ASP A 1 37 ? 29.765 -22.767 92.484 1.00 55.29 37 ASP A O 1
ATOM 283 N N . GLY A 1 38 ? 30.417 -20.943 93.652 1.00 49.22 38 GLY A N 1
ATOM 284 C CA . GLY A 1 38 ? 30.311 -21.596 94.949 1.00 48.93 38 GLY A CA 1
ATOM 285 C C . GLY A 1 38 ? 31.609 -21.490 95.721 1.00 46.77 38 GLY A C 1
ATOM 286 O O . GLY A 1 38 ? 31.593 -21.517 96.941 1.00 43.38 38 GLY A O 1
ATOM 287 N N . GLU A 1 39 ? 32.712 -21.308 94.994 1.00 50.21 39 GLU A N 1
ATOM 288 C CA . GLU A 1 39 ? 34.049 -21.255 95.562 1.00 53.93 39 GLU A CA 1
ATOM 289 C C . GLU A 1 39 ? 34.586 -19.853 95.374 1.00 53.69 39 GLU A C 1
ATOM 290 O O . GLU A 1 39 ? 35.061 -19.229 96.311 1.00 56.02 39 GLU A O 1
ATOM 296 N N . LYS A 1 40 ? 34.725 -19.466 94.120 1.00 51.89 40 LYS A N 1
ATOM 297 C CA . LYS A 1 40 ? 35.428 -18.245 93.783 1.00 53.15 40 LYS A CA 1
ATOM 298 C C . LYS A 1 40 ? 34.379 -17.283 93.233 1.00 50.40 40 LYS A C 1
ATOM 299 O O . LYS A 1 40 ? 33.307 -17.718 92.784 1.00 51.80 40 LYS A O 1
ATOM 305 N N . LEU A 1 41 ? 34.641 -15.986 93.343 1.00 43.63 41 LEU A N 1
ATOM 306 C CA . LEU A 1 41 ? 33.841 -15.006 92.619 1.00 39.81 41 LEU A CA 1
ATOM 307 C C . LEU A 1 41 ? 34.655 -14.482 91.448 1.00 40.95 41 LEU A C 1
ATOM 308 O O . LEU A 1 41 ? 35.799 -14.061 91.622 1.00 38.70 41 LEU A O 1
ATOM 313 N N . THR A 1 42 ? 34.074 -14.569 90.255 1.00 43.89 42 THR A N 1
ATOM 314 C CA . THR A 1 42 ? 34.599 -13.968 89.034 1.00 35.17 42 THR A CA 1
ATOM 315 C C . THR A 1 42 ? 33.887 -12.654 88.741 1.00 31.38 42 THR A C 1
ATOM 316 O O . THR A 1 42 ? 32.760 -12.454 89.148 1.00 35.89 42 THR A O 1
ATOM 320 N N . ALA A 1 43 ? 34.521 -11.761 88.012 1.00 33.92 43 ALA A N 1
ATOM 321 C CA . ALA A 1 43 ? 33.950 -10.427 87.817 1.00 36.26 43 ALA A CA 1
ATOM 322 C C . ALA A 1 43 ? 34.552 -9.690 86.625 1.00 37.23 43 ALA A C 1
ATOM 323 O O . ALA A 1 43 ? 35.738 -9.396 86.620 1.00 41.54 43 ALA A O 1
ATOM 325 N N . HIS A 1 44 ? 33.743 -9.271 85.671 1.00 35.48 44 HIS A N 1
ATOM 326 C CA . HIS A 1 44 ? 34.239 -8.241 84.808 1.00 29.40 44 HIS A CA 1
ATOM 327 C C . HIS A 1 44 ? 33.317 -7.056 84.841 1.00 25.39 44 HIS A C 1
ATOM 328 O O . HIS A 1 44 ? 32.111 -7.197 85.085 1.00 27.57 44 HIS A O 1
ATOM 335 N N . LYS A 1 45 ? 33.908 -5.871 84.735 1.00 20.10 45 LYS A N 1
ATOM 336 C CA . LYS A 1 45 ? 33.145 -4.635 84.773 1.00 21.32 45 LYS A CA 1
ATOM 337 C C . LYS A 1 45 ? 33.968 -3.568 84.097 1.00 15.60 45 LYS A C 1
ATOM 338 O O . LYS A 1 45 ? 35.175 -3.706 84.056 1.00 19.81 45 LYS A O 1
ATOM 344 N N . GLY A 1 46 ? 33.313 -2.601 83.446 1.00 17.35 46 GLY A N 1
ATOM 345 C CA . GLY A 1 46 ? 34.004 -1.437 82.903 1.00 12.11 46 GLY A CA 1
ATOM 346 C C . GLY A 1 46 ? 33.121 -0.224 82.715 1.00 10.00 46 GLY A C 1
ATOM 347 O O . GLY A 1 46 ? 31.988 -0.191 83.204 1.00 12.07 46 GLY A O 1
ATOM 348 N N . GLN A 1 47 ? 33.703 0.843 82.184 1.00 16.36 47 GLN A N 1
ATOM 349 C CA . GLN A 1 47 ? 32.931 2.024 81.796 1.00 24.44 47 GLN A CA 1
ATOM 350 C C . GLN A 1 47 ? 32.237 1.816 80.457 1.00 23.93 47 GLN A C 1
ATOM 351 O O . GLN A 1 47 ? 32.507 0.833 79.760 1.00 28.89 47 GLN A O 1
ATOM 357 N N . GLY A 1 48 ? 31.319 2.724 80.129 1.00 23.63 48 GLY A N 1
ATOM 358 C CA . GLY A 1 48 ? 30.515 2.594 78.920 1.00 26.10 48 GLY A CA 1
ATOM 359 C C . GLY A 1 48 ? 29.358 1.600 78.976 1.00 29.91 48 GLY A C 1
ATOM 360 O O . GLY A 1 48 ? 28.869 1.261 80.067 1.00 31.15 48 GLY A O 1
ATOM 361 N N . LEU A 1 49 ? 28.833 1.246 77.795 1.00 27.71 49 LEU A N 1
ATOM 362 C CA . LEU A 1 49 ? 27.692 0.330 77.683 1.00 24.40 49 LEU A CA 1
ATOM 363 C C . LEU A 1 49 ? 28.103 -1.089 77.962 1.00 22.89 49 LEU A C 1
ATOM 364 O O . LEU A 1 49 ? 29.263 -1.465 77.778 1.00 16.86 49 LEU A O 1
ATOM 369 N N . ILE A 1 50 ? 27.104 -1.926 78.168 1.00 23.45 50 ILE A N 1
ATOM 370 C CA . ILE A 1 50 ? 27.362 -3.318 78.496 1.00 29.18 50 ILE A CA 1
ATOM 371 C C . ILE A 1 50 ? 28.139 -3.998 77.378 1.00 31.28 50 ILE A C 1
ATOM 372 O O . ILE A 1 50 ? 29.021 -4.801 77.620 1.00 30.22 50 ILE A O 1
ATOM 377 N N . THR A 1 51 ? 27.867 -3.581 76.151 1.00 39.48 51 THR A N 1
ATOM 378 C CA . THR A 1 51 ? 28.533 -4.145 74.974 1.00 38.26 51 THR A CA 1
ATOM 379 C C . THR A 1 51 ? 29.945 -3.559 74.774 1.00 38.39 51 THR A C 1
ATOM 380 O O . THR A 1 51 ? 30.893 -4.300 74.510 1.00 40.11 51 THR A O 1
ATOM 384 N N . GLU A 1 52 ? 30.121 -2.269 75.048 1.00 33.95 52 GLU A N 1
ATOM 385 C CA . GLU A 1 52 ? 31.454 -1.707 75.127 1.00 28.23 52 GLU A CA 1
ATOM 386 C C . GLU A 1 52 ? 32.272 -2.399 76.233 1.00 33.57 52 GLU A C 1
ATOM 387 O O . GLU A 1 52 ? 33.502 -2.364 76.221 1.00 40.58 52 GLU A O 1
ATOM 393 N N . VAL A 1 53 ? 31.603 -2.989 77.215 1.00 34.95 53 VAL A N 1
ATOM 394 C CA . VAL A 1 53 ? 32.308 -3.598 78.343 1.00 31.49 53 VAL A CA 1
ATOM 395 C C . VAL A 1 53 ? 32.572 -5.070 78.069 1.00 32.99 53 VAL A C 1
ATOM 396 O O . VAL A 1 53 ? 33.655 -5.565 78.363 1.00 34.08 53 VAL A O 1
ATOM 400 N N . PHE A 1 54 ? 31.660 -5.723 77.354 1.00 39.75 54 PHE A N 1
ATOM 401 C CA . PHE A 1 54 ? 31.852 -7.125 76.969 1.00 50.74 54 PHE A CA 1
ATOM 402 C C . PHE A 1 54 ? 32.015 -7.358 75.456 1.00 62.39 54 PHE A C 1
ATOM 403 O O . PHE A 1 54 ? 31.128 -7.002 74.666 1.00 64.78 54 PHE A O 1
ATOM 411 N N . GLN A 1 55 ? 32.992 -8.209 75.132 1.00 69.80 55 GLN A N 1
ATOM 412 C CA . GLN A 1 55 ? 33.669 -8.238 73.833 1.00 79.46 55 GLN A CA 1
ATOM 413 C C . GLN A 1 55 ? 34.569 -7.018 73.706 1.00 87.40 55 GLN A C 1
ATOM 414 O O . GLN A 1 55 ? 34.940 -6.587 72.619 1.00 88.55 55 GLN A O 1
ATOM 420 N N . ASN A 1 56 ? 35.005 -6.557 74.874 1.00 96.20 56 ASN A N 1
ATOM 421 C CA . ASN A 1 56 ? 36.061 -5.562 75.063 0.00 0.00 56 ASN A CA 1
ATOM 422 C C . ASN A 1 56 ? 36.593 -5.929 76.452 0.00 0.00 56 ASN A C 1
ATOM 423 O O . ASN A 1 56 ? 36.844 -5.071 77.312 0.00 0.00 56 ASN A O 1
ATOM 428 N N . GLY A 1 57 ? 36.736 -7.239 76.649 0.00 0.00 57 GLY A N 1
ATOM 429 C CA . GLY A 1 57 ? 36.808 -7.832 77.968 1.00 97.47 57 GLY A CA 1
ATOM 430 C C . GLY A 1 57 ? 35.780 -8.946 77.897 1.00 94.14 57 GLY A C 1
ATOM 431 O O . GLY A 1 57 ? 34.653 -8.694 77.452 1.00 95.31 57 GLY A O 1
ATOM 432 N N . GLU A 1 58 ? 36.217 -10.191 78.059 1.00 89.61 58 GLU A N 1
ATOM 433 C CA . GLU A 1 58 ? 35.371 -11.341 77.700 1.00 81.88 58 GLU A CA 1
ATOM 434 C C . GLU A 1 58 ? 34.320 -11.758 78.742 1.00 77.24 58 GLU A C 1
ATOM 435 O O . GLU A 1 58 ? 34.599 -11.836 79.946 1.00 76.89 58 GLU A O 1
ATOM 441 N N . LEU A 1 59 ? 33.116 -12.047 78.256 1.00 68.23 59 LEU A N 1
ATOM 442 C CA . LEU A 1 59 ? 32.043 -12.540 79.104 1.00 58.41 59 LEU A CA 1
ATOM 443 C C . LEU A 1 59 ? 32.312 -13.983 79.480 1.00 55.88 59 LEU A C 1
ATOM 444 O O . LEU A 1 59 ? 31.896 -14.437 80.531 1.00 47.18 59 LEU A O 1
ATOM 449 N N . SER A 1 60 ? 33.090 -14.667 78.649 1.00 61.88 60 SER A N 1
ATOM 450 C CA . SER A 1 60 ? 33.465 -16.055 78.901 1.00 65.64 60 SER A CA 1
ATOM 451 C C . SER A 1 60 ? 34.269 -16.269 80.203 1.00 63.24 60 SER A C 1
ATOM 452 O O . SER A 1 60 ? 34.128 -17.309 80.870 1.00 54.69 60 SER A O 1
ATOM 455 N N . LYS A 1 61 ? 35.152 -15.308 80.506 1.00 66.22 61 LYS A N 1
ATOM 456 C CA . LYS A 1 61 ? 35.949 -15.266 81.753 1.00 65.54 61 LYS A CA 1
ATOM 457 C C . LYS A 1 61 ? 35.092 -15.306 83.035 1.00 64.71 61 LYS A C 1
ATOM 458 O O . LYS A 1 61 ? 35.510 -15.892 84.039 1.00 65.54 61 LYS A O 1
ATOM 464 N N . VAL A 1 62 ? 33.994 -14.541 83.059 1.00 60.17 62 VAL A N 1
ATOM 465 C CA . VAL A 1 62 ? 33.090 -14.523 84.211 1.00 49.50 62 VAL A CA 1
ATOM 466 C C . VAL A 1 62 ? 32.126 -15.705 84.116 1.00 48.19 62 VAL A C 1
ATOM 467 O O . VAL A 1 62 ? 31.473 -15.913 83.099 1.00 52.87 62 VAL A O 1
ATOM 471 N N . LYS A 1 63 ? 32.200 -16.592 85.090 1.00 43.83 63 LYS A N 1
ATOM 472 C CA . LYS A 1 63 ? 31.430 -17.813 85.038 1.00 46.46 63 LYS A CA 1
ATOM 473 C C . LYS A 1 63 ? 30.845 -18.017 86.431 1.00 44.30 63 LYS A C 1
ATOM 474 O O . LYS A 1 63 ? 31.368 -17.445 87.388 1.00 43.53 63 LYS A O 1
ATOM 480 N N . GLY A 1 64 ? 29.703 -18.708 86.521 1.00 40.25 64 GLY A N 1
ATOM 481 C CA . GLY A 1 64 ? 29.077 -18.989 87.810 1.00 34.62 64 GLY A CA 1
ATOM 482 C C . GLY A 1 64 ? 27.658 -19.572 87.798 1.00 28.72 64 GLY A C 1
ATOM 483 O O . GLY A 1 64 ? 27.125 -19.938 86.759 1.00 30.34 64 GLY A O 1
ATOM 484 N N . LYS A 1 65 ? 27.023 -19.597 88.961 1.00 22.33 65 LYS A N 1
ATOM 485 C CA . LYS A 1 65 ? 25.652 -20.070 89.114 1.00 21.47 65 LYS A CA 1
ATOM 486 C C . LYS A 1 65 ? 24.811 -18.983 89.797 1.00 17.07 65 LYS A C 1
ATOM 487 O O . LYS A 1 65 ? 23.596 -19.130 90.015 1.00 16.30 65 LYS A O 1
ATOM 493 N N . GLY A 1 66 ? 25.488 -17.963 90.281 1.00 10.14 66 GLY A N 1
ATOM 494 C CA . GLY A 1 66 ? 24.773 -16.808 90.735 1.00 10.08 66 GLY A CA 1
ATOM 495 C C . GLY A 1 66 ? 25.546 -15.632 90.233 1.00 11.60 66 GLY A C 1
ATOM 496 O O . GLY A 1 66 ? 26.753 -15.734 90.009 1.00 10.19 66 GLY A O 1
ATOM 497 N N . ALA A 1 67 ? 24.855 -14.539 89.971 1.00 13.11 67 ALA A N 1
ATOM 498 C CA . ALA A 1 67 ? 25.558 -13.315 89.680 1.00 13.69 67 ALA A CA 1
ATOM 499 C C . ALA A 1 67 ? 24.677 -12.157 90.000 1.00 14.38 67 ALA A C 1
ATOM 500 O O . ALA A 1 67 ? 23.447 -12.291 90.134 1.00 11.00 67 ALA A O 1
ATOM 502 N N . ILE A 1 68 ? 25.328 -11.028 90.188 1.00 15.50 68 ILE A N 1
ATOM 503 C CA . ILE A 1 68 ? 24.644 -9.765 90.351 1.00 17.88 68 ILE A CA 1
ATOM 504 C C . ILE A 1 68 ? 25.363 -8.826 89.423 1.00 12.84 68 ILE A C 1
ATOM 505 O O . ILE A 1 68 ? 26.510 -9.079 89.028 1.00 10.00 68 ILE A O 1
ATOM 510 N N . GLY A 1 69 ? 24.607 -7.888 88.886 1.00 11.18 69 GLY A N 1
ATOM 511 C CA . GLY A 1 69 ? 25.176 -6.972 87.940 1.00 10.00 69 GLY A CA 1
ATOM 512 C C . GLY A 1 69 ? 24.533 -5.655 88.120 1.00 10.00 69 GLY A C 1
ATOM 513 O O . GLY A 1 69 ? 23.400 -5.566 88.621 1.00 15.82 69 GLY A O 1
ATOM 514 N N . HIS A 1 70 ? 25.214 -4.640 87.639 1.00 10.29 70 HIS A N 1
ATOM 515 C CA . HIS A 1 70 ? 24.800 -3.279 87.874 1.00 13.14 70 HIS A CA 1
ATOM 516 C C . HIS A 1 70 ? 25.025 -2.489 86.590 1.00 13.73 70 HIS A C 1
ATOM 517 O O . HIS A 1 70 ? 25.963 -2.725 85.844 1.00 15.78 70 HIS A O 1
ATOM 524 N N . VAL A 1 71 ? 24.113 -1.597 86.299 1.00 15.63 71 VAL A N 1
ATOM 525 C CA . VAL A 1 71 ? 24.282 -0.670 85.196 1.00 17.66 71 VAL A CA 1
ATOM 526 C C . VAL A 1 71 ? 24.249 0.758 85.772 1.00 17.99 71 VAL A C 1
ATOM 527 O O . VAL A 1 71 ? 23.274 1.173 86.426 1.00 22.68 71 VAL A O 1
ATOM 531 N N . ARG A 1 72 ? 25.327 1.496 85.565 1.00 16.48 72 ARG A N 1
ATOM 532 C CA . ARG A 1 72 ? 25.523 2.751 86.244 1.00 14.17 72 ARG A CA 1
ATOM 533 C C . ARG A 1 72 ? 25.178 3.964 85.425 1.00 14.54 72 ARG A C 1
ATOM 534 O O . ARG A 1 72 ? 25.537 4.049 84.259 1.00 24.13 72 ARG A O 1
ATOM 542 N N . TYR A 1 73 ? 24.401 4.866 86.004 1.00 20.26 73 TYR A N 1
ATOM 543 C CA . TYR A 1 73 ? 24.085 6.168 85.397 1.00 22.63 73 TYR A CA 1
ATOM 544 C C . TYR A 1 73 ? 25.154 7.088 85.915 1.00 25.90 73 TYR A C 1
ATOM 545 O O . TYR A 1 73 ? 25.507 6.980 87.068 1.00 34.33 73 TYR A O 1
ATOM 554 N N . ALA A 1 74 ? 25.578 8.065 85.120 1.00 30.84 74 ALA A N 1
ATOM 555 C CA . ALA A 1 74 ? 26.536 9.054 85.612 1.00 38.39 74 ALA A CA 1
ATOM 556 C C . ALA A 1 74 ? 26.447 10.455 85.028 1.00 47.17 74 ALA A C 1
ATOM 557 O O . ALA A 1 74 ? 25.927 10.680 83.932 1.00 46.64 74 ALA A O 1
ATOM 559 N N . THR A 1 75 ? 26.780 11.404 85.890 1.00 57.93 75 THR A N 1
ATOM 560 C CA . THR A 1 75 ? 26.862 12.815 85.537 1.00 70.42 75 THR A CA 1
ATOM 561 C C . THR A 1 75 ? 28.325 13.026 85.224 1.00 76.96 75 THR A C 1
ATOM 562 O O . THR A 1 75 ? 28.823 12.585 84.180 1.00 69.01 75 THR A O 1
ATOM 566 N N . GLY A 1 80 ? 35.092 7.242 86.849 1.00 26.50 80 GLY A N 1
ATOM 567 C CA . GLY A 1 80 ? 36.128 6.509 87.536 1.00 36.20 80 GLY A CA 1
ATOM 568 C C . GLY A 1 80 ? 35.687 5.074 87.438 1.00 31.84 80 GLY A C 1
ATOM 569 O O . GLY A 1 80 ? 34.488 4.820 87.490 1.00 34.74 80 GLY A O 1
ATOM 570 N N . TYR A 1 81 ? 36.602 4.195 87.051 1.00 28.79 81 TYR A N 1
ATOM 571 C CA . TYR A 1 81 ? 36.338 2.761 87.039 1.00 33.68 81 TYR A CA 1
ATOM 572 C C . TYR A 1 81 ? 36.300 2.200 88.482 1.00 38.09 81 TYR A C 1
ATOM 573 O O . TYR A 1 81 ? 35.812 1.093 88.741 1.00 38.43 81 TYR A O 1
ATOM 582 N N . GLU A 1 82 ? 36.794 2.978 89.430 1.00 39.19 82 GLU A N 1
ATOM 583 C CA . GLU A 1 82 ? 36.632 2.624 90.834 1.00 36.88 82 GLU A CA 1
ATOM 584 C C . GLU A 1 82 ? 35.168 2.640 91.266 1.00 34.92 82 GLU A C 1
ATOM 585 O O . GLU A 1 82 ? 34.816 1.895 92.184 1.00 39.53 82 GLU A O 1
ATOM 591 N N . ASN A 1 83 ? 34.329 3.384 90.527 1.00 26.35 83 ASN A N 1
ATOM 592 C CA . ASN A 1 83 ? 32.912 3.616 90.871 1.00 27.08 83 ASN A CA 1
ATOM 593 C C . ASN A 1 83 ? 31.935 2.712 90.120 1.00 25.39 83 ASN A C 1
ATOM 594 O O . ASN A 1 83 ? 30.721 2.719 90.349 1.00 18.95 83 ASN A O 1
ATOM 599 N N . VAL A 1 84 ? 32.460 1.968 89.175 1.00 24.82 84 VAL A N 1
ATOM 600 C CA . VAL A 1 84 ? 31.612 1.108 88.405 1.00 27.29 84 VAL A CA 1
ATOM 601 C C . VAL A 1 84 ? 31.297 -0.081 89.304 1.00 25.01 84 VAL A C 1
ATOM 602 O O . VAL A 1 84 ? 32.171 -0.569 90.017 1.00 20.16 84 VAL A O 1
ATOM 606 N N . GLN A 1 85 ? 30.013 -0.412 89.423 1.00 21.75 85 GLN A N 1
ATOM 607 C CA . GLN A 1 85 ? 29.626 -1.537 90.253 1.00 15.25 85 GLN A CA 1
ATOM 608 C C . GLN A 1 85 ? 29.230 -2.725 89.411 1.00 21.28 85 GLN A C 1
ATOM 609 O O . GLN A 1 85 ? 29.027 -2.585 88.187 1.00 28.59 85 GLN A O 1
ATOM 615 N N . PRO A 1 86 ? 29.056 -3.904 90.058 1.00 17.37 86 PRO A N 1
ATOM 616 C CA . PRO A 1 86 ? 29.169 -4.186 91.493 1.00 18.68 86 PRO A CA 1
ATOM 617 C C . PRO A 1 86 ? 30.544 -3.853 92.057 1.00 20.21 86 PRO A C 1
ATOM 618 O O . PRO A 1 86 ? 31.496 -3.743 91.287 1.00 25.66 86 PRO A O 1
ATOM 622 N N . LEU A 1 87 ? 30.609 -3.534 93.359 1.00 16.92 87 LEU A N 1
ATOM 623 C CA . LEU A 1 87 ? 31.870 -3.486 94.101 1.00 14.70 87 LEU A CA 1
ATOM 624 C C . LEU A 1 87 ? 32.162 -4.868 94.646 1.00 19.37 87 LEU A C 1
ATOM 625 O O . LEU A 1 87 ? 31.242 -5.550 95.097 1.00 29.83 87 LEU A O 1
ATOM 630 N N . LEU A 1 88 ? 33.388 -5.343 94.464 1.00 15.55 88 LEU A N 1
ATOM 631 C CA . LEU A 1 88 ? 33.757 -6.659 94.933 1.00 17.60 88 LEU A CA 1
ATOM 632 C C . LEU A 1 88 ? 34.880 -6.499 95.924 1.00 29.20 88 LEU A C 1
ATOM 633 O O . LEU A 1 88 ? 35.820 -5.704 95.697 1.00 26.63 88 LEU A O 1
ATOM 638 N N . PHE A 1 89 ? 34.781 -7.276 97.011 1.00 31.09 89 PHE A N 1
ATOM 639 C CA . PHE A 1 89 ? 35.738 -7.246 98.102 1.00 23.76 89 PHE A CA 1
ATOM 640 C C . PHE A 1 89 ? 36.146 -8.633 98.488 1.00 24.79 89 PHE A C 1
ATOM 641 O O . PHE A 1 89 ? 35.315 -9.522 98.623 1.00 24.64 89 PHE A O 1
ATOM 649 N N . ARG A 1 90 ? 37.437 -8.825 98.653 1.00 28.32 90 ARG A N 1
ATOM 650 C CA . ARG A 1 90 ? 37.918 -10.119 99.051 1.00 27.44 90 ARG A CA 1
ATOM 651 C C . ARG A 1 90 ? 38.640 -10.025 100.376 1.00 26.39 90 ARG A C 1
ATOM 652 O O . ARG A 1 90 ? 38.886 -8.921 100.897 1.00 25.94 90 ARG A O 1
ATOM 660 N N . SER A 1 91 ? 38.842 -11.187 100.979 1.00 26.17 91 SER A N 1
ATOM 661 C CA . SER A 1 91 ? 39.471 -11.259 102.270 1.00 35.02 91 SER A CA 1
ATOM 662 C C . SER A 1 91 ? 40.210 -12.571 102.465 1.00 37.85 91 SER A C 1
ATOM 663 O O . SER A 1 91 ? 39.801 -13.607 101.936 1.00 31.40 91 SER A O 1
ATOM 666 N N . GLN A 1 92 ? 41.190 -12.532 103.366 1.00 48.12 92 GLN A N 1
ATOM 667 C CA . GLN A 1 92 ? 42.083 -13.660 103.632 1.00 56.57 92 GLN A CA 1
ATOM 668 C C . GLN A 1 92 ? 41.314 -14.859 104.159 1.00 57.33 92 GLN A C 1
ATOM 669 O O . GLN A 1 92 ? 41.524 -15.980 103.709 1.00 58.97 92 GLN A O 1
ATOM 675 N N . ASN A 1 93 ? 40.396 -14.600 105.087 1.00 62.00 93 ASN A N 1
ATOM 676 C CA . ASN A 1 93 ? 39.848 -15.661 105.945 1.00 70.46 93 ASN A CA 1
ATOM 677 C C . ASN A 1 93 ? 38.334 -15.763 105.833 1.00 71.03 93 ASN A C 1
ATOM 678 O O . ASN A 1 93 ? 37.726 -16.775 106.197 1.00 70.18 93 ASN A O 1
ATOM 683 N N . ASN A 1 94 ? 37.731 -14.696 105.327 1.00 70.92 94 ASN A N 1
ATOM 684 C CA . ASN A 1 94 ? 36.293 -14.508 105.425 1.00 67.68 94 ASN A CA 1
ATOM 685 C C . ASN A 1 94 ? 35.629 -14.479 104.048 1.00 63.45 94 ASN A C 1
ATOM 686 O O . ASN A 1 94 ? 34.487 -14.044 103.921 1.00 63.48 94 ASN A O 1
ATOM 691 N N . GLY A 1 95 ? 36.353 -14.880 103.006 1.00 59.66 95 GLY A N 1
ATOM 692 C CA . GLY A 1 95 ? 35.764 -14.897 101.676 1.00 48.88 95 GLY A CA 1
ATOM 693 C C . GLY A 1 95 ? 35.309 -13.535 101.179 1.00 40.48 95 GLY A C 1
ATOM 694 O O . GLY A 1 95 ? 35.767 -12.498 101.649 1.00 39.57 95 GLY A O 1
ATOM 695 N N . SER A 1 96 ? 34.377 -13.539 100.236 1.00 35.11 96 SER A N 1
ATOM 696 C CA . SER A 1 96 ? 34.138 -12.361 99.426 1.00 28.66 96 SER A CA 1
ATOM 697 C C . SER A 1 96 ? 32.766 -11.781 99.514 1.00 23.96 96 SER A C 1
ATOM 698 O O . SER A 1 96 ? 31.785 -12.497 99.726 1.00 26.59 96 SER A O 1
ATOM 701 N N . LEU A 1 97 ? 32.697 -10.511 99.151 1.00 24.41 97 LEU A N 1
ATOM 702 C CA . LEU A 1 97 ? 31.449 -9.766 99.157 1.00 25.54 97 LEU A CA 1
ATOM 703 C C . LEU A 1 97 ? 31.382 -8.781 97.997 1.00 23.56 97 LEU A C 1
ATOM 704 O O . LEU A 1 97 ? 32.273 -7.924 97.841 1.00 25.27 97 LEU A O 1
ATOM 709 N N . ALA A 1 98 ? 30.347 -8.942 97.176 1.00 18.12 98 ALA A N 1
ATOM 710 C CA . ALA A 1 98 ? 30.024 -7.993 96.120 1.00 17.56 98 ALA A CA 1
ATOM 711 C C . ALA A 1 98 ? 28.704 -7.328 96.415 1.00 15.94 98 ALA A C 1
ATOM 712 O O . ALA A 1 98 ? 27.747 -7.983 96.852 1.00 14.89 98 ALA A O 1
ATOM 714 N N . LEU A 1 99 ? 28.638 -6.048 96.087 1.00 10.07 99 LEU A N 1
ATOM 715 C CA . LEU A 1 99 ? 27.511 -5.242 96.455 1.00 14.70 99 LEU A CA 1
ATOM 716 C C . LEU A 1 99 ? 27.176 -4.340 95.308 1.00 16.12 99 LEU A C 1
ATOM 717 O O . LEU A 1 99 ? 28.087 -3.766 94.716 1.00 19.84 99 LEU A O 1
ATOM 722 N N . ALA A 1 100 ? 25.877 -4.135 95.064 1.00 16.07 100 ALA A N 1
ATOM 723 C CA . ALA A 1 100 ? 25.407 -3.175 94.078 1.00 13.63 100 ALA A CA 1
ATOM 724 C C . ALA A 1 100 ? 24.181 -2.443 94.590 1.00 12.71 100 ALA A C 1
ATOM 725 O O . ALA A 1 100 ? 23.335 -3.052 95.243 1.00 12.37 100 ALA A O 1
ATOM 727 N N . HIS A 1 101 ? 24.136 -1.131 94.348 1.00 11.99 101 HIS A N 1
ATOM 728 C CA . HIS A 1 101 ? 23.152 -0.231 94.905 1.00 10.06 101 HIS A CA 1
ATOM 729 C C . HIS A 1 101 ? 22.426 0.485 93.766 1.00 13.00 101 HIS A C 1
ATOM 730 O O . HIS A 1 101 ? 23.013 0.789 92.747 1.00 14.51 101 HIS A O 1
ATOM 737 N N . ASN A 1 102 ? 21.137 0.748 93.934 1.00 17.65 102 ASN A N 1
ATOM 738 C CA . ASN A 1 102 ? 20.421 1.704 93.086 1.00 15.85 102 ASN A CA 1
ATOM 739 C C . ASN A 1 102 ? 19.610 2.602 94.024 1.00 13.85 102 ASN A C 1
ATOM 740 O O . ASN A 1 102 ? 18.894 2.104 94.898 1.00 21.04 102 ASN A O 1
ATOM 745 N N . GLY A 1 103 ? 19.917 3.888 94.018 1.00 10.00 103 GLY A N 1
ATOM 746 C CA . GLY A 1 103 ? 19.237 4.782 94.922 1.00 12.92 103 GLY A CA 1
ATOM 747 C C . GLY A 1 103 ? 20.248 5.780 95.444 1.00 18.01 103 GLY A C 1
ATOM 748 O O . GLY A 1 103 ? 21.226 6.043 94.756 1.00 22.36 103 GLY A O 1
ATOM 749 N N . ASN A 1 104 ? 20.040 6.342 96.627 1.00 19.52 104 ASN A N 1
ATOM 750 C CA . ASN A 1 104 ? 21.001 7.286 97.178 1.00 19.68 104 ASN A CA 1
ATOM 751 C C . ASN A 1 104 ? 20.799 7.411 98.642 1.00 20.57 104 ASN A C 1
ATOM 752 O O . ASN A 1 104 ? 19.641 7.548 99.076 1.00 16.00 104 ASN A O 1
ATOM 757 N N . LEU A 1 105 ? 21.913 7.407 99.388 1.00 21.42 105 LEU A N 1
ATOM 758 C CA . LEU A 1 105 ? 21.894 7.434 100.851 1.00 16.98 105 LEU A CA 1
ATOM 759 C C . LEU A 1 105 ? 22.040 8.870 101.297 1.00 19.42 105 LEU A C 1
ATOM 760 O O . LEU A 1 105 ? 23.027 9.548 101.003 1.00 19.59 105 LEU A O 1
ATOM 765 N N . VAL A 1 106 ? 20.947 9.368 101.850 1.00 22.21 106 VAL A N 1
ATOM 766 C CA . VAL A 1 106 ? 20.783 10.757 102.224 1.00 23.76 106 VAL A CA 1
ATOM 767 C C . VAL A 1 106 ? 21.581 11.142 103.493 1.00 22.91 106 VAL A C 1
ATOM 768 O O . VAL A 1 106 ? 21.741 12.330 103.779 1.00 25.71 106 VAL A O 1
ATOM 772 N N . ASN A 1 107 ? 22.192 10.145 104.147 1.00 20.12 107 ASN A N 1
ATOM 773 C CA . ASN A 1 107 ? 23.088 10.373 105.280 1.00 28.98 107 ASN A CA 1
ATOM 774 C C . ASN A 1 107 ? 24.531 9.880 105.046 1.00 34.05 107 ASN A C 1
ATOM 775 O O . ASN A 1 107 ? 25.381 10.013 105.935 1.00 40.24 107 ASN A O 1
ATOM 780 N N . ALA A 1 108 ? 24.850 9.478 103.816 1.00 32.65 108 ALA A N 1
ATOM 781 C CA . ALA A 1 108 ? 26.190 8.993 103.458 1.00 28.20 108 ALA A CA 1
ATOM 782 C C . ALA A 1 108 ? 27.377 9.853 103.927 1.00 25.07 108 ALA A C 1
ATOM 783 O O . ALA A 1 108 ? 28.373 9.320 104.393 1.00 25.45 108 ALA A O 1
ATOM 785 N N . THR A 1 109 ? 27.269 11.168 103.811 1.00 24.35 109 THR A N 1
ATOM 786 C CA . THR A 1 109 ? 28.292 12.078 104.313 1.00 28.11 109 THR A CA 1
ATOM 787 C C . THR A 1 109 ? 28.571 11.849 105.809 1.00 32.63 109 THR A C 1
ATOM 788 O O . THR A 1 109 ? 29.727 11.628 106.197 1.00 31.72 109 THR A O 1
ATOM 792 N N . GLN A 1 110 ? 27.511 11.930 106.627 1.00 33.53 110 GLN A N 1
ATOM 793 C CA . GLN A 1 110 ? 27.558 11.579 108.040 1.00 28.68 110 GLN A CA 1
ATOM 794 C C . GLN A 1 110 ? 28.360 10.280 108.171 1.00 31.52 110 GLN A C 1
ATOM 795 O O . GLN A 1 110 ? 29.447 10.253 108.773 1.00 38.52 110 GLN A O 1
ATOM 801 N N . LEU A 1 111 ? 27.833 9.193 107.618 1.00 24.12 111 LEU A N 1
ATOM 802 C CA . LEU A 1 111 ? 28.402 7.884 107.892 1.00 22.42 111 LEU A CA 1
ATOM 803 C C . LEU A 1 111 ? 29.884 7.765 107.490 1.00 23.53 111 LEU A C 1
ATOM 804 O O . LEU A 1 111 ? 30.667 7.041 108.126 1.00 19.92 111 LEU A O 1
ATOM 809 N N . LYS A 1 112 ? 30.250 8.437 106.408 1.00 26.82 112 LYS A N 1
ATOM 810 C CA . LYS A 1 112 ? 31.605 8.347 105.890 1.00 32.29 112 LYS A CA 1
ATOM 811 C C . LYS A 1 112 ? 32.570 8.907 106.900 1.00 34.60 112 LYS A C 1
ATOM 812 O O . LYS A 1 112 ? 33.472 8.199 107.335 1.00 40.20 112 LYS A O 1
ATOM 818 N N . GLN A 1 113 ? 32.271 10.092 107.417 1.00 33.65 113 GLN A N 1
ATOM 819 C CA . GLN A 1 113 ? 33.081 10.652 108.492 1.00 38.10 113 GLN A CA 1
ATOM 820 C C . GLN A 1 113 ? 33.194 9.785 109.729 1.00 35.22 113 GLN A C 1
ATOM 821 O O . GLN A 1 113 ? 34.273 9.653 110.296 1.00 30.23 113 GLN A O 1
ATOM 827 N N . GLN A 1 114 ? 32.064 9.287 110.207 1.00 31.99 114 GLN A N 1
ATOM 828 C CA . GLN A 1 114 ? 32.099 8.378 111.328 1.00 29.49 114 GLN A CA 1
ATOM 829 C C . GLN A 1 114 ? 32.986 7.185 111.037 1.00 32.45 114 GLN A C 1
ATOM 830 O O . GLN A 1 114 ? 33.931 6.923 111.793 1.00 40.57 114 GLN A O 1
ATOM 836 N N . LEU A 1 115 ? 32.809 6.586 109.862 1.00 29.32 115 LEU A N 1
ATOM 837 C CA . LEU A 1 115 ? 33.573 5.398 109.514 1.00 29.38 115 LEU A CA 1
ATOM 838 C C . LEU A 1 115 ? 35.040 5.746 109.264 1.00 30.34 115 LEU A C 1
ATOM 839 O O . LEU A 1 115 ? 35.922 4.936 109.536 1.00 28.89 115 LEU A O 1
ATOM 844 N N . GLU A 1 116 ? 35.289 6.987 108.854 1.00 30.54 116 GLU A N 1
ATOM 845 C CA . GLU A 1 116 ? 36.637 7.480 108.604 1.00 34.40 116 GLU A CA 1
ATOM 846 C C . GLU A 1 116 ? 37.338 7.772 109.916 1.00 39.60 116 GLU A C 1
ATOM 847 O O . GLU A 1 116 ? 38.474 7.337 110.125 1.00 40.45 116 GLU A O 1
ATOM 853 N N . ASN A 1 117 ? 36.568 8.281 110.875 1.00 46.19 117 ASN A N 1
ATOM 854 C CA . ASN A 1 117 ? 37.065 8.487 112.230 1.00 45.76 117 ASN A CA 1
ATOM 855 C C . ASN A 1 117 ? 37.331 7.194 112.939 1.00 43.99 117 ASN A C 1
ATOM 856 O O . ASN A 1 117 ? 38.284 7.109 113.697 1.00 53.98 117 ASN A O 1
ATOM 861 N N . GLN A 1 118 ? 36.573 6.159 112.616 1.00 35.62 118 GLN A N 1
ATOM 862 C CA . GLN A 1 118 ? 36.897 4.840 113.110 1.00 33.06 118 GLN A CA 1
ATOM 863 C C . GLN A 1 118 ? 38.018 4.152 112.324 1.00 35.75 118 GLN A C 1
ATOM 864 O O . GLN A 1 118 ? 38.326 2.995 112.602 1.00 36.91 118 GLN A O 1
ATOM 870 N N . GLY A 1 119 ? 38.542 4.800 111.283 1.00 34.28 119 GLY A N 1
ATOM 871 C CA . GLY A 1 119 ? 39.711 4.268 110.600 1.00 41.32 119 GLY A CA 1
ATOM 872 C C . GLY A 1 119 ? 39.463 3.535 109.285 1.00 46.48 119 GLY A C 1
ATOM 873 O O . GLY A 1 119 ? 40.323 2.780 108.791 1.00 53.07 119 GLY A O 1
ATOM 874 N N . SER A 1 120 ? 38.308 3.786 108.686 1.00 46.93 120 SER A N 1
ATOM 875 C CA . SER A 1 120 ? 38.015 3.277 107.357 1.00 39.97 120 SER A CA 1
ATOM 876 C C . SER A 1 120 ? 38.654 4.161 106.305 1.00 35.94 120 SER A C 1
ATOM 877 O O . SER A 1 120 ? 38.761 5.392 106.473 1.00 30.59 120 SER A O 1
ATOM 880 N N . ILE A 1 121 ? 39.237 3.502 105.308 1.00 34.87 121 ILE A N 1
ATOM 881 C CA . ILE A 1 121 ? 39.685 4.174 104.081 1.00 31.47 121 ILE A CA 1
ATOM 882 C C . ILE A 1 121 ? 38.628 4.019 102.985 1.00 32.30 121 ILE A C 1
ATOM 883 O O . ILE A 1 121 ? 38.279 2.880 102.615 1.00 30.58 121 ILE A O 1
ATOM 888 N N . PHE A 1 122 ? 38.303 5.121 102.313 1.00 32.42 122 PHE A N 1
ATOM 889 C CA . PHE A 1 122 ? 37.388 5.037 101.191 1.00 31.11 122 PHE A CA 1
ATOM 890 C C . PHE A 1 122 ? 38.068 5.219 99.825 1.00 33.28 122 PHE A C 1
ATOM 891 O O . PHE A 1 122 ? 38.865 6.139 99.602 1.00 29.86 122 PHE A O 1
ATOM 899 N N . GLN A 1 123 ? 37.821 4.255 98.946 1.00 36.17 123 GLN A N 1
ATOM 900 C CA . GLN A 1 123 ? 38.507 4.168 97.665 1.00 35.98 123 GLN A CA 1
ATOM 901 C C . GLN A 1 123 ? 37.617 4.470 96.474 1.00 38.37 123 GLN A C 1
ATOM 902 O O . GLN A 1 123 ? 38.123 4.681 95.375 1.00 43.72 123 GLN A O 1
ATOM 908 N N . THR A 1 124 ? 36.303 4.347 96.660 1.00 37.00 124 THR A N 1
ATOM 909 C CA . THR A 1 124 ? 35.337 4.748 95.638 1.00 32.57 124 THR A CA 1
ATOM 910 C C . THR A 1 124 ? 34.571 5.971 96.134 1.00 31.29 124 THR A C 1
ATOM 911 O O . THR A 1 124 ? 34.750 6.403 97.285 1.00 30.40 124 THR A O 1
ATOM 915 N N . SER A 1 125 ? 33.665 6.474 95.304 1.00 26.65 125 SER A N 1
ATOM 916 C CA . SER A 1 125 ? 32.781 7.571 95.697 1.00 30.89 125 SER A CA 1
ATOM 917 C C . SER A 1 125 ? 31.344 7.082 95.985 1.00 30.28 125 SER A C 1
ATOM 918 O O . SER A 1 125 ? 30.468 7.872 96.347 1.00 32.52 125 SER A O 1
ATOM 921 N N . SER A 1 126 ? 31.146 5.768 95.941 1.00 28.77 126 SER A N 1
ATOM 922 C CA . SER A 1 126 ? 29.831 5.171 96.059 1.00 24.76 126 SER A CA 1
ATOM 923 C C . SER A 1 126 ? 29.297 4.967 97.461 1.00 24.01 126 SER A C 1
ATOM 924 O O . SER A 1 126 ? 30.020 4.555 98.365 1.00 25.55 126 SER A O 1
ATOM 927 N N . ASP A 1 127 ? 27.975 5.090 97.556 1.00 21.86 127 ASP A N 1
ATOM 928 C CA . ASP A 1 127 ? 27.217 4.656 98.704 1.00 16.76 127 ASP A CA 1
ATOM 929 C C . ASP A 1 127 ? 27.447 3.177 98.918 1.00 14.44 127 ASP A C 1
ATOM 930 O O . ASP A 1 127 ? 27.511 2.724 100.045 1.00 26.79 127 ASP A O 1
ATOM 935 N N . THR A 1 128 ? 27.583 2.406 97.862 1.00 10.05 128 THR A N 1
ATOM 936 C CA . THR A 1 128 ? 27.680 0.962 98.030 1.00 15.59 128 THR A CA 1
ATOM 937 C C . THR A 1 128 ? 28.830 0.596 98.984 1.00 18.99 128 THR A C 1
ATOM 938 O O . THR A 1 128 ? 28.723 -0.356 99.773 1.00 18.03 128 THR A O 1
ATOM 942 N N . GLU A 1 129 ? 29.855 1.445 99.001 1.00 11.82 129 GLU A N 1
ATOM 943 C CA . GLU A 1 129 ? 31.063 1.169 99.744 1.00 14.40 129 GLU A CA 1
ATOM 944 C C . GLU A 1 129 ? 30.810 1.384 101.237 1.00 19.47 129 GLU A C 1
ATOM 945 O O . GLU A 1 129 ? 31.302 0.640 102.107 1.00 18.44 129 GLU A O 1
ATOM 951 N N . VAL A 1 130 ? 30.079 2.447 101.528 1.00 18.24 130 VAL A N 1
ATOM 952 C CA . VAL A 1 130 ? 29.628 2.704 102.881 1.00 16.94 130 VAL A CA 1
ATOM 953 C C . VAL A 1 130 ? 28.957 1.482 103.501 1.00 15.01 130 VAL A C 1
ATOM 954 O O . VAL A 1 130 ? 29.366 1.026 104.563 1.00 17.12 130 VAL A O 1
ATOM 958 N N . LEU A 1 131 ? 28.018 0.881 102.788 1.00 10.01 131 LEU A N 1
ATOM 959 C CA . LEU A 1 131 ? 27.412 -0.336 103.274 1.00 11.24 131 LEU A CA 1
ATOM 960 C C . LEU A 1 131 ? 28.469 -1.395 103.543 1.00 12.60 131 LEU A C 1
ATOM 961 O O . LEU A 1 131 ? 28.366 -2.136 104.501 1.00 17.90 131 LEU A O 1
ATOM 966 N N . ALA A 1 132 ? 29.434 -1.527 102.646 1.00 11.19 132 ALA A N 1
ATOM 967 C CA . ALA A 1 132 ? 30.491 -2.515 102.808 1.00 12.91 132 ALA A CA 1
ATOM 968 C C . ALA A 1 132 ? 31.226 -2.283 104.142 1.00 19.46 132 ALA A C 1
ATOM 969 O O . ALA A 1 132 ? 31.591 -3.235 104.854 1.00 20.06 132 ALA A O 1
ATOM 971 N N . HIS A 1 133 ? 31.472 -1.021 104.458 1.00 18.83 133 HIS A N 1
ATOM 972 C CA . HIS A 1 133 ? 32.232 -0.677 105.635 1.00 22.83 133 HIS A CA 1
ATOM 973 C C . HIS A 1 133 ? 31.440 -0.909 106.904 1.00 28.56 133 HIS A C 1
ATOM 974 O O . HIS A 1 133 ? 31.930 -1.569 107.817 1.00 33.40 133 HIS A O 1
ATOM 981 N N . LEU A 1 134 ? 30.167 -0.519 106.911 1.00 29.99 134 LEU A N 1
ATOM 982 C CA . LEU A 1 134 ? 29.294 -0.830 108.042 1.00 18.10 134 LEU A CA 1
ATOM 983 C C . LEU A 1 134 ? 29.237 -2.318 108.259 1.00 15.80 134 LEU A C 1
ATOM 984 O O . LEU A 1 134 ? 29.268 -2.752 109.379 1.00 26.03 134 LEU A O 1
ATOM 989 N N . ILE A 1 135 ? 29.102 -3.106 107.207 1.00 18.52 135 ILE A N 1
ATOM 990 C CA . ILE A 1 135 ? 29.014 -4.553 107.388 1.00 21.95 135 ILE A CA 1
ATOM 991 C C . ILE A 1 135 ? 30.272 -5.101 108.075 1.00 27.19 135 ILE A C 1
ATOM 992 O O . ILE A 1 135 ? 30.184 -5.928 108.985 1.00 23.29 135 ILE A O 1
ATOM 997 N N . LYS A 1 136 ? 31.440 -4.631 107.642 1.00 34.31 136 LYS A N 1
ATOM 998 C CA . LYS A 1 136 ? 32.712 -5.152 108.140 1.00 41.40 136 LYS A CA 1
ATOM 999 C C . LYS A 1 136 ? 32.872 -4.790 109.597 1.00 39.67 136 LYS A C 1
ATOM 1000 O O . LYS A 1 136 ? 32.928 -5.664 110.462 1.00 39.38 136 LYS A O 1
ATOM 1006 N N . ARG A 1 137 ? 32.828 -3.485 109.848 1.00 38.81 137 ARG A N 1
ATOM 1007 C CA . ARG A 1 137 ? 32.888 -2.916 111.181 1.00 38.10 137 ARG A CA 1
ATOM 1008 C C . ARG A 1 137 ? 31.584 -3.029 111.920 1.00 35.82 137 ARG A C 1
ATOM 1009 O O . ARG A 1 137 ? 31.048 -2.024 112.370 1.00 41.92 137 ARG A O 1
ATOM 1017 N N . SER A 1 138 ? 31.053 -4.240 111.977 1.00 32.18 138 SER A N 1
ATOM 1018 C CA . SER A 1 138 ? 29.791 -4.519 112.622 1.00 30.68 138 SER A CA 1
ATOM 1019 C C . SER A 1 138 ? 30.102 -5.666 113.536 1.00 30.30 138 SER A C 1
ATOM 1020 O O . SER A 1 138 ? 30.780 -6.611 113.111 1.00 32.86 138 SER A O 1
ATOM 1023 N N . GLY A 1 139 ? 29.413 -5.673 114.681 1.00 25.99 139 GLY A N 1
ATOM 1024 C CA . GLY A 1 139 ? 29.652 -6.648 115.712 1.00 22.61 139 GLY A CA 1
ATOM 1025 C C . GLY A 1 139 ? 29.139 -8.057 115.471 1.00 32.65 139 GLY A C 1
ATOM 1026 O O . GLY A 1 139 ? 29.817 -8.995 115.897 1.00 40.35 139 GLY A O 1
ATOM 1027 N N . HIS A 1 140 ? 27.998 -8.243 114.801 1.00 28.19 140 HIS A N 1
ATOM 1028 C CA . HIS A 1 140 ? 27.326 -9.555 114.799 1.00 26.11 140 HIS A CA 1
ATOM 1029 C C . HIS A 1 140 ? 28.065 -10.737 114.193 1.00 27.36 140 HIS A C 1
ATOM 1030 O O . HIS A 1 140 ? 28.905 -10.575 113.315 1.00 26.85 140 HIS A O 1
ATOM 1037 N N . PHE A 1 141 ? 27.652 -11.932 114.597 1.00 30.98 141 PHE A N 1
ATOM 1038 C CA . PHE A 1 141 ? 28.349 -13.132 114.200 1.00 44.90 141 PHE A CA 1
ATOM 1039 C C . PHE A 1 141 ? 28.183 -13.379 112.709 1.00 43.97 141 PHE A C 1
ATOM 1040 O O . PHE A 1 141 ? 29.178 -13.619 112.017 1.00 42.95 141 PHE A O 1
ATOM 1048 N N . THR A 1 142 ? 26.937 -13.316 112.222 1.00 45.42 142 THR A N 1
ATOM 1049 C CA . THR A 1 142 ? 26.659 -13.608 110.811 1.00 43.96 142 THR A CA 1
ATOM 1050 C C . THR A 1 142 ? 26.539 -12.367 109.942 1.00 42.67 142 THR A C 1
ATOM 1051 O O . THR A 1 142 ? 26.127 -11.286 110.413 1.00 38.33 142 THR A O 1
ATOM 1055 N N . LEU A 1 143 ? 26.737 -12.587 108.643 1.00 38.12 143 LEU A N 1
ATOM 1056 C CA . LEU A 1 143 ? 26.587 -11.537 107.659 1.00 33.09 143 LEU A CA 1
ATOM 1057 C C . LEU A 1 143 ? 25.157 -11.065 107.573 1.00 31.71 143 LEU A C 1
ATOM 1058 O O . LEU A 1 143 ? 24.906 -9.853 107.555 1.00 30.24 143 LEU A O 1
ATOM 1063 N N . LYS A 1 144 ? 24.223 -12.022 107.546 1.00 29.38 144 LYS A N 1
ATOM 1064 C CA . LYS A 1 144 ? 22.802 -11.691 107.452 1.00 25.44 144 LYS A CA 1
ATOM 1065 C C . LYS A 1 144 ? 22.517 -10.595 108.464 1.00 26.77 144 LYS A C 1
ATOM 1066 O O . LYS A 1 144 ? 22.121 -9.489 108.094 1.00 21.69 144 LYS A O 1
ATOM 1072 N N . ASP A 1 145 ? 23.049 -10.820 109.669 1.00 30.45 145 ASP A N 1
ATOM 1073 C CA . ASP A 1 145 ? 22.853 -9.926 110.804 1.00 30.11 145 ASP A CA 1
ATOM 1074 C C . ASP A 1 145 ? 23.631 -8.636 110.730 1.00 29.14 145 ASP A C 1
ATOM 1075 O O . ASP A 1 145 ? 23.066 -7.575 111.029 1.00 28.28 145 ASP A O 1
ATOM 1080 N N . GLN A 1 146 ? 24.889 -8.730 110.282 1.00 24.39 146 GLN A N 1
ATOM 1081 C CA . GLN A 1 146 ? 25.719 -7.559 110.006 1.00 24.17 146 GLN A CA 1
ATOM 1082 C C . GLN A 1 146 ? 25.065 -6.613 109.008 1.00 22.39 146 GLN A C 1
ATOM 1083 O O . GLN A 1 146 ? 25.067 -5.384 109.186 1.00 16.23 146 GLN A O 1
ATOM 1089 N N . ILE A 1 147 ? 24.473 -7.206 107.981 1.00 19.38 147 ILE A N 1
ATOM 1090 C CA . ILE A 1 147 ? 23.748 -6.445 106.990 1.00 21.03 147 ILE A CA 1
ATOM 1091 C C . ILE A 1 147 ? 22.489 -5.834 107.587 1.00 21.17 147 ILE A C 1
ATOM 1092 O O . ILE A 1 147 ? 22.340 -4.617 107.533 1.00 29.51 147 ILE A O 1
ATOM 1097 N N . LYS A 1 148 ? 21.635 -6.631 108.232 1.00 13.57 148 LYS A N 1
ATOM 1098 C CA . LYS A 1 148 ? 20.416 -6.067 108.829 1.00 17.96 148 LYS A CA 1
ATOM 1099 C C . LYS A 1 148 ? 20.739 -4.873 109.687 1.00 17.66 148 LYS A C 1
ATOM 1100 O O . LYS A 1 148 ? 20.134 -3.823 109.555 1.00 17.35 148 LYS A O 1
ATOM 1106 N N . ASN A 1 149 ? 21.756 -5.041 110.523 1.00 23.01 149 ASN A N 1
ATOM 1107 C CA . ASN A 1 149 ? 22.215 -4.012 111.444 1.00 25.11 149 ASN A CA 1
ATOM 1108 C C . ASN A 1 149 ? 22.663 -2.795 110.634 1.00 23.96 149 ASN A C 1
ATOM 1109 O O . ASN A 1 149 ? 22.287 -1.658 110.932 1.00 17.23 149 ASN A O 1
ATOM 1114 N N . SER A 1 150 ? 23.452 -3.040 109.590 1.00 23.79 150 SER A N 1
ATOM 1115 C CA . SER A 1 150 ? 24.026 -1.953 108.820 1.00 22.67 150 SER A CA 1
ATOM 1116 C C . SER A 1 150 ? 22.923 -1.192 108.102 1.00 20.06 150 SER A C 1
ATOM 1117 O O . SER A 1 150 ? 22.845 0.034 108.171 1.00 23.16 150 SER A O 1
ATOM 1120 N N . LEU A 1 151 ? 21.944 -1.940 107.630 1.00 16.78 151 LEU A N 1
ATOM 1121 C CA . LEU A 1 151 ? 20.898 -1.374 106.815 1.00 19.38 151 LEU A CA 1
ATOM 1122 C C . LEU A 1 151 ? 20.156 -0.338 107.613 1.00 23.68 151 LEU A C 1
ATOM 1123 O O . LEU A 1 151 ? 20.087 0.830 107.208 1.00 20.12 151 LEU A O 1
ATOM 1128 N N . SER A 1 152 ? 19.839 -0.713 108.850 1.00 23.35 152 SER A N 1
ATOM 1129 C CA . SER A 1 152 ? 19.034 0.111 109.722 1.00 21.10 152 SER A CA 1
ATOM 1130 C C . SER A 1 152 ? 19.705 1.438 110.040 1.00 22.76 152 SER A C 1
ATOM 1131 O O . SER A 1 152 ? 19.076 2.319 110.617 1.00 24.40 152 SER A O 1
ATOM 1134 N N . MET A 1 153 ? 20.964 1.599 109.638 1.00 23.23 153 MET A N 1
ATOM 1135 C CA . MET A 1 153 ? 21.659 2.859 109.866 1.00 23.32 153 MET A CA 1
ATOM 1136 C C . MET A 1 153 ? 21.636 3.766 108.669 1.00 21.98 153 MET A C 1
ATOM 1137 O O . MET A 1 153 ? 21.996 4.941 108.789 1.00 23.72 153 MET A O 1
ATOM 1142 N N . LEU A 1 154 ? 21.220 3.223 107.524 1.00 18.45 154 LEU A N 1
ATOM 1143 C CA . LEU A 1 154 ? 21.161 3.973 106.266 1.00 20.09 154 LEU A CA 1
ATOM 1144 C C . LEU A 1 154 ? 19.911 4.808 106.188 1.00 23.09 154 LEU A C 1
ATOM 1145 O O . LEU A 1 154 ? 18.849 4.381 106.653 1.00 32.66 154 LEU A O 1
ATOM 1150 N N . LYS A 1 155 ? 20.041 6.021 105.662 1.00 23.85 155 LYS A N 1
ATOM 1151 C CA . LYS A 1 155 ? 18.871 6.867 105.394 1.00 29.56 155 LYS A CA 1
ATOM 1152 C C . LYS A 1 155 ? 18.812 7.201 103.897 1.00 30.85 155 LYS A C 1
ATOM 1153 O O . LYS A 1 155 ? 19.811 7.584 103.306 1.00 35.14 155 LYS A O 1
ATOM 1159 N N . GLY A 1 156 ? 17.661 6.990 103.271 1.00 31.06 156 GLY A N 1
ATOM 1160 C CA . GLY A 1 156 ? 17.473 7.353 101.871 1.00 22.90 156 GLY A CA 1
ATOM 1161 C C . GLY A 1 156 ? 16.893 6.237 101.017 1.00 18.87 156 GLY A C 1
ATOM 1162 O O . GLY A 1 156 ? 16.184 5.344 101.497 1.00 24.72 156 GLY A O 1
ATOM 1163 N N . ALA A 1 157 ? 17.180 6.300 99.727 1.00 18.91 157 ALA A N 1
ATOM 1164 C CA . ALA A 1 157 ? 16.699 5.309 98.789 1.00 11.96 157 ALA A CA 1
ATOM 1165 C C . ALA A 1 157 ? 17.792 4.301 98.560 1.00 16.43 157 ALA A C 1
ATOM 1166 O O . ALA A 1 157 ? 18.952 4.666 98.296 1.00 10.22 157 ALA A O 1
ATOM 1168 N N . TYR A 1 158 ? 17.419 3.027 98.577 1.00 13.12 158 TYR A N 1
ATOM 1169 C CA . TYR A 1 158 ? 18.396 2.000 98.319 1.00 10.02 158 TYR A CA 1
ATOM 1170 C C . TYR A 1 158 ? 17.762 0.678 98.010 1.00 11.80 158 TYR A C 1
ATOM 1171 O O . TYR A 1 158 ? 17.016 0.118 98.809 1.00 15.80 158 TYR A O 1
ATOM 1180 N N . ALA A 1 159 ? 18.077 0.170 96.831 1.00 16.83 159 ALA A N 1
ATOM 1181 C CA . ALA A 1 159 ? 17.896 -1.230 96.534 1.00 11.46 159 ALA A CA 1
ATOM 1182 C C . ALA A 1 159 ? 19.294 -1.799 96.415 1.00 11.33 159 ALA A C 1
ATOM 1183 O O . ALA A 1 159 ? 20.206 -1.107 95.938 1.00 11.16 159 ALA A O 1
ATOM 1185 N N . PHE A 1 160 ? 19.509 -2.905 97.122 1.00 10.29 160 PHE A N 1
ATOM 1186 C CA . PHE A 1 160 ? 20.822 -3.451 97.279 1.00 11.11 160 PHE A CA 1
ATOM 1187 C C . PHE A 1 160 ? 20.774 -4.863 96.826 1.00 15.84 160 PHE A C 1
ATOM 1188 O O . PHE A 1 160 ? 19.899 -5.615 97.255 1.00 21.33 160 PHE A O 1
ATOM 1196 N N . LEU A 1 161 ? 21.738 -5.223 95.988 1.00 17.26 161 LEU A N 1
ATOM 1197 C CA . LEU A 1 161 ? 22.088 -6.604 95.728 1.00 21.54 161 LEU A CA 1
ATOM 1198 C C . LEU A 1 161 ? 23.439 -6.876 96.369 1.00 21.42 161 LEU A C 1
ATOM 1199 O O . LEU A 1 161 ? 24.392 -6.138 96.146 1.00 28.61 161 LEU A O 1
ATOM 1204 N N . ILE A 1 162 ? 23.539 -7.969 97.102 1.00 18.41 162 ILE A N 1
ATOM 1205 C CA . ILE A 1 162 ? 24.770 -8.318 97.767 1.00 15.13 162 ILE A CA 1
ATOM 1206 C C . ILE A 1 162 ? 24.993 -9.799 97.544 1.00 14.65 162 ILE A C 1
ATOM 1207 O O . ILE A 1 162 ? 24.046 -10.582 97.589 1.00 12.44 162 ILE A O 1
ATOM 1212 N N . MET A 1 163 ? 26.230 -10.197 97.270 1.00 16.04 163 MET A N 1
ATOM 1213 C CA . MET A 1 163 ? 26.491 -11.607 97.254 1.00 19.03 163 MET A CA 1
ATOM 1214 C C . MET A 1 163 ? 27.899 -12.039 97.488 1.00 22.01 163 MET A C 1
ATOM 1215 O O . MET A 1 163 ? 28.842 -11.241 97.419 1.00 22.34 163 MET A O 1
ATOM 1220 N N . THR A 1 164 ? 27.971 -13.280 97.956 1.00 25.39 164 THR A N 1
ATOM 1221 C CA . THR A 1 164 ? 29.169 -13.930 98.432 1.00 26.57 164 THR A CA 1
ATOM 1222 C C . THR A 1 164 ? 29.229 -15.219 97.647 1.00 25.11 164 THR A C 1
ATOM 1223 O O . THR A 1 164 ? 28.255 -15.579 97.012 1.00 25.09 164 THR A O 1
ATOM 1227 N N . GLU A 1 165 ? 30.209 -16.034 97.983 1.00 24.10 165 GLU A N 1
ATOM 1228 C CA . GLU A 1 165 ? 30.347 -17.368 97.442 1.00 26.92 165 GLU A CA 1
ATOM 1229 C C . GLU A 1 165 ? 29.077 -18.197 97.544 1.00 28.98 165 GLU A C 1
ATOM 1230 O O . GLU A 1 165 ? 28.835 -19.064 96.717 1.00 33.27 165 GLU A O 1
ATOM 1236 N N . THR A 1 166 ? 28.291 -17.978 98.588 1.00 33.32 166 THR A N 1
ATOM 1237 C CA . THR A 1 166 ? 27.292 -18.979 98.968 1.00 36.52 166 THR A CA 1
ATOM 1238 C C . THR A 1 166 ? 25.832 -18.511 98.903 1.00 36.06 166 THR A C 1
ATOM 1239 O O . THR A 1 166 ? 24.878 -19.343 98.946 1.00 34.29 166 THR A O 1
ATOM 1243 N N . GLU A 1 167 ? 25.654 -17.192 98.839 1.00 31.74 167 GLU A N 1
ATOM 1244 C CA . GLU A 1 167 ? 24.330 -16.600 98.917 1.00 28.47 167 GLU A CA 1
ATOM 1245 C C . GLU A 1 167 ? 24.209 -15.345 98.124 1.00 23.74 167 GLU A C 1
ATOM 1246 O O . GLU A 1 167 ? 25.182 -14.588 98.019 1.00 15.57 167 GLU A O 1
ATOM 1252 N N . MET A 1 168 ? 22.950 -14.982 97.905 1.00 18.09 168 MET A N 1
ATOM 1253 C CA . MET A 1 168 ? 22.595 -13.660 97.461 1.00 18.94 168 MET A CA 1
ATOM 1254 C C . MET A 1 168 ? 21.622 -13.033 98.432 1.00 21.61 168 MET A C 1
ATOM 1255 O O . MET A 1 168 ? 20.657 -13.672 98.890 1.00 25.51 168 MET A O 1
ATOM 1260 N N . ILE A 1 169 ? 21.872 -11.764 98.726 1.00 18.41 169 ILE A N 1
ATOM 1261 C CA . ILE A 1 169 ? 21.088 -11.031 99.696 1.00 17.73 169 ILE A CA 1
ATOM 1262 C C . ILE A 1 169 ? 20.619 -9.738 99.069 1.00 17.94 169 ILE A C 1
ATOM 1263 O O . ILE A 1 169 ? 21.362 -9.093 98.328 1.00 15.09 169 ILE A O 1
ATOM 1268 N N . VAL A 1 170 ? 19.314 -9.503 99.194 1.00 16.07 170 VAL A N 1
ATOM 1269 C CA . VAL A 1 170 ? 18.607 -8.439 98.486 1.00 13.90 170 VAL A CA 1
ATOM 1270 C C . VAL A 1 170 ? 17.914 -7.655 99.568 1.00 11.26 170 VAL A C 1
ATOM 1271 O O . VAL A 1 170 ? 17.335 -8.240 100.473 1.00 23.15 170 VAL A O 1
ATOM 1275 N N . ALA A 1 171 ? 17.916 -6.340 99.461 1.00 10.13 171 ALA A N 1
ATOM 1276 C CA . ALA A 1 171 ? 17.238 -5.525 100.453 1.00 11.86 171 ALA A CA 1
ATOM 1277 C C . ALA A 1 171 ? 16.738 -4.216 99.869 1.00 16.32 171 ALA A C 1
ATOM 1278 O O . ALA A 1 171 ? 17.424 -3.580 99.078 1.00 21.82 171 ALA A O 1
ATOM 1280 N N . LEU A 1 172 ? 15.556 -3.787 100.291 1.00 19.79 172 LEU A N 1
ATOM 1281 C CA . LEU A 1 172 ? 14.944 -2.564 99.766 1.00 18.34 172 LEU A CA 1
ATOM 1282 C C . LEU A 1 172 ? 14.640 -1.608 100.910 1.00 12.60 172 LEU A C 1
ATOM 1283 O O . LEU A 1 172 ? 14.139 -2.028 101.949 1.00 14.20 172 LEU A O 1
ATOM 1288 N N . ASP A 1 173 ? 14.963 -0.333 100.738 1.00 11.24 173 ASP A N 1
ATOM 1289 C CA . ASP A 1 173 ? 14.692 0.656 101.783 1.00 19.80 173 ASP A CA 1
ATOM 1290 C C . ASP A 1 173 ? 13.236 0.646 102.186 1.00 20.12 173 ASP A C 1
ATOM 1291 O O . ASP A 1 173 ? 12.367 0.359 101.389 1.00 23.66 173 ASP A O 1
ATOM 1296 N N . PRO A 1 174 ? 12.954 0.984 103.444 1.00 21.23 174 PRO A N 1
ATOM 1297 C CA . PRO A 1 174 ? 11.592 0.788 103.947 1.00 21.88 174 PRO A CA 1
ATOM 1298 C C . PRO A 1 174 ? 10.582 1.803 103.408 1.00 24.06 174 PRO A C 1
ATOM 1299 O O . PRO A 1 174 ? 9.411 1.781 103.783 1.00 23.80 174 PRO A O 1
ATOM 1303 N N . ASN A 1 175 ? 11.008 2.664 102.492 1.00 22.41 175 ASN A N 1
ATOM 1304 C CA . ASN A 1 175 ? 10.028 3.413 101.720 1.00 22.46 175 ASN A CA 1
ATOM 1305 C C . ASN A 1 175 ? 9.718 2.808 100.374 1.00 24.85 175 ASN A C 1
ATOM 1306 O O . ASN A 1 175 ? 8.824 3.308 99.680 1.00 23.82 175 ASN A O 1
ATOM 1311 N N . GLY A 1 176 ? 10.508 1.810 99.966 1.00 26.34 176 GLY A N 1
ATOM 1312 C CA . GLY A 1 176 ? 10.441 1.288 98.610 1.00 23.24 176 GLY A CA 1
ATOM 1313 C C . GLY A 1 176 ? 10.409 2.365 97.534 1.00 21.98 176 GLY A C 1
ATOM 1314 O O . GLY A 1 176 ? 9.517 2.343 96.666 1.00 22.73 176 GLY A O 1
ATOM 1315 N N . LEU A 1 177 ? 11.331 3.330 97.650 1.00 22.19 177 LEU A N 1
ATOM 1316 C CA . LEU A 1 177 ? 11.494 4.437 96.714 1.00 20.29 177 LEU A CA 1
ATOM 1317 C C . LEU A 1 177 ? 11.897 3.983 95.295 1.00 22.68 177 LEU A C 1
ATOM 1318 O O . LEU A 1 177 ? 11.403 4.517 94.287 1.00 21.54 177 LEU A O 1
ATOM 1323 N N . ARG A 1 178 ? 12.776 2.986 95.209 1.00 26.70 178 ARG A N 1
ATOM 1324 C CA . ARG A 1 178 ? 13.116 2.380 93.920 1.00 25.41 178 ARG A CA 1
ATOM 1325 C C . ARG A 1 178 ? 12.401 1.081 93.762 1.00 25.21 178 ARG A C 1
ATOM 1326 O O . ARG A 1 178 ? 12.398 0.272 94.676 1.00 27.94 178 ARG A O 1
ATOM 1334 N N . PRO A 1 179 ? 11.993 0.758 92.533 1.00 27.61 179 PRO A N 1
ATOM 1335 C CA . PRO A 1 179 ? 11.348 -0.544 92.380 1.00 27.47 179 PRO A CA 1
ATOM 1336 C C . PRO A 1 179 ? 12.373 -1.668 92.571 1.00 22.35 179 PRO A C 1
ATOM 1337 O O . PRO A 1 179 ? 13.533 -1.513 92.256 1.00 19.95 179 PRO A O 1
ATOM 1341 N N . LEU A 1 180 ? 11.909 -2.845 92.948 1.00 20.63 180 LEU A N 1
ATOM 1342 C CA . LEU A 1 180 ? 12.753 -4.021 92.941 1.00 13.96 180 LEU A CA 1
ATOM 1343 C C . LEU A 1 180 ? 11.792 -5.193 92.951 1.00 16.72 180 LEU A C 1
ATOM 1344 O O . LEU A 1 180 ? 10.865 -5.221 93.786 1.00 23.64 180 LEU A O 1
ATOM 1349 N N . SER A 1 181 ? 11.982 -6.142 92.040 1.00 10.00 181 SER A N 1
ATOM 1350 C CA . SER A 1 181 ? 11.061 -7.275 91.930 1.00 14.85 181 SER A CA 1
ATOM 1351 C C . SER A 1 181 ? 11.768 -8.597 91.847 1.00 14.29 181 SER A C 1
ATOM 1352 O O . SER A 1 181 ? 12.947 -8.653 91.522 1.00 13.30 181 SER A O 1
ATOM 1355 N N . ILE A 1 182 ? 11.015 -9.661 92.067 1.00 15.67 182 ILE A N 1
ATOM 1356 C CA . ILE A 1 182 ? 11.576 -11.004 92.130 1.00 16.99 182 ILE A CA 1
ATOM 1357 C C . ILE A 1 182 ? 10.875 -11.805 91.042 1.00 18.78 182 ILE A C 1
ATOM 1358 O O . ILE A 1 182 ? 9.653 -11.687 90.859 1.00 18.02 182 ILE A O 1
ATOM 1363 N N . GLY A 1 183 ? 11.611 -12.715 90.428 1.00 19.73 183 GLY A N 1
ATOM 1364 C CA . GLY A 1 183 ? 11.037 -13.551 89.401 1.00 16.69 183 GLY A CA 1
ATOM 1365 C C . GLY A 1 183 ? 11.644 -14.919 89.516 1.00 17.73 183 GLY A C 1
ATOM 1366 O O . GLY A 1 183 ? 12.661 -15.116 90.205 1.00 21.78 183 GLY A O 1
ATOM 1367 N N . MET A 1 184 ? 11.105 -15.826 88.732 1.00 18.18 184 MET A N 1
ATOM 1368 C CA . MET A 1 184 ? 11.546 -17.193 88.743 1.00 23.97 184 MET A CA 1
ATOM 1369 C C . MET A 1 184 ? 11.970 -17.563 87.328 1.00 27.84 184 MET A C 1
ATOM 1370 O O . MET A 1 184 ? 11.237 -17.278 86.373 1.00 26.72 184 MET A O 1
ATOM 1375 N N . MET A 1 185 ? 13.128 -18.212 87.197 1.00 25.61 185 MET A N 1
ATOM 1376 C CA . MET A 1 185 ? 13.448 -18.947 85.979 1.00 23.62 185 MET A CA 1
ATOM 1377 C C . MET A 1 185 ? 13.593 -20.418 86.320 1.00 24.06 185 MET A C 1
ATOM 1378 O O . MET A 1 185 ? 14.683 -20.908 86.558 1.00 26.71 185 MET A O 1
ATOM 1383 N N . GLY A 1 186 ? 12.478 -21.122 86.340 1.00 27.64 186 GLY A N 1
ATOM 1384 C CA . GLY A 1 186 ? 12.495 -22.506 86.729 1.00 30.20 186 GLY A CA 1
ATOM 1385 C C . GLY A 1 186 ? 12.615 -22.489 88.216 1.00 34.10 186 GLY A C 1
ATOM 1386 O O . GLY A 1 186 ? 11.763 -21.917 88.904 1.00 42.68 186 GLY A O 1
ATOM 1387 N N . ASP A 1 187 ? 13.766 -22.922 88.693 1.00 31.60 187 ASP A N 1
ATOM 1388 C CA . ASP A 1 187 ? 14.017 -22.898 90.111 1.00 33.83 187 ASP A CA 1
ATOM 1389 C C . ASP A 1 187 ? 14.903 -21.728 90.493 1.00 26.30 187 ASP A C 1
ATOM 1390 O O . ASP A 1 187 ? 15.068 -21.431 91.660 1.00 32.61 187 ASP A O 1
ATOM 1395 N N . ALA A 1 188 ? 15.413 -21.015 89.513 1.00 21.47 188 ALA A N 1
ATOM 1396 C CA . ALA A 1 188 ? 16.257 -19.866 89.779 1.00 18.30 188 ALA A CA 1
ATOM 1397 C C . ALA A 1 188 ? 15.455 -18.700 90.304 1.00 17.41 188 ALA A C 1
ATOM 1398 O O . ALA A 1 188 ? 14.296 -18.522 89.958 1.00 22.91 188 ALA A O 1
ATOM 1400 N N . TYR A 1 189 ? 16.135 -17.819 91.009 1.00 16.65 189 TYR A N 1
ATOM 1401 C CA . TYR A 1 189 ? 15.510 -16.627 91.520 1.00 16.54 189 TYR A CA 1
ATOM 1402 C C . TYR A 1 189 ? 16.135 -15.454 90.827 1.00 19.01 189 TYR A C 1
ATOM 1403 O O . TYR A 1 189 ? 17.361 -15.392 90.612 1.00 21.50 189 TYR A O 1
ATOM 1412 N N . VAL A 1 190 ? 15.313 -14.486 90.510 1.00 17.51 190 VAL A N 1
ATOM 1413 C CA . VAL A 1 190 ? 15.819 -13.376 89.745 1.00 20.39 190 VAL A CA 1
ATOM 1414 C C . VAL A 1 190 ? 15.334 -12.100 90.363 1.00 17.54 190 VAL A C 1
ATOM 1415 O O . VAL A 1 190 ? 14.184 -12.008 90.786 1.00 17.75 190 VAL A O 1
ATOM 1419 N N . VAL A 1 191 ? 16.178 -11.093 90.343 1.00 13.79 191 VAL A N 1
ATOM 1420 C CA . VAL A 1 191 ? 15.866 -9.866 91.026 1.00 18.08 191 VAL A CA 1
ATOM 1421 C C . VAL A 1 191 ? 16.320 -8.750 90.115 1.00 16.96 191 VAL A C 1
ATOM 1422 O O . VAL A 1 191 ? 17.432 -8.803 89.574 1.00 15.59 191 VAL A O 1
ATOM 1426 N N . ALA A 1 192 ? 15.442 -7.781 89.882 1.00 13.38 192 ALA A N 1
ATOM 1427 C CA . ALA A 1 192 ? 15.731 -6.746 88.908 1.00 12.40 192 ALA A CA 1
ATOM 1428 C C . ALA A 1 192 ? 15.094 -5.433 89.330 1.00 14.58 192 ALA A C 1
ATOM 1429 O O . ALA A 1 192 ? 14.024 -5.463 89.936 1.00 11.54 192 ALA A O 1
ATOM 1431 N N . SER A 1 193 ? 15.731 -4.297 89.003 1.00 16.49 193 SER A N 1
ATOM 1432 C CA . SER A 1 193 ? 15.110 -2.969 89.166 1.00 17.12 193 SER A CA 1
ATOM 1433 C C . SER A 1 193 ? 13.767 -2.834 88.477 1.00 16.30 193 SER A C 1
ATOM 1434 O O . SER A 1 193 ? 12.985 -1.984 88.872 1.00 25.92 193 SER A O 1
ATOM 1437 N N . GLU A 1 194 ? 13.644 -3.447 87.299 1.00 18.88 194 GLU A N 1
ATOM 1438 C CA . GLU A 1 194 ? 12.436 -3.367 86.451 1.00 18.72 194 GLU A CA 1
ATOM 1439 C C . GLU A 1 194 ? 12.015 -4.756 85.982 1.00 16.34 194 GLU A C 1
ATOM 1440 O O . GLU A 1 194 ? 12.872 -5.632 85.745 1.00 17.89 194 GLU A O 1
ATOM 1446 N N . THR A 1 195 ? 10.727 -4.912 85.705 1.00 12.94 195 THR A N 1
ATOM 1447 C CA . THR A 1 195 ? 10.230 -6.213 85.280 1.00 18.52 195 THR A CA 1
ATOM 1448 C C . THR A 1 195 ? 10.621 -6.546 83.837 1.00 18.77 195 THR A C 1
ATOM 1449 O O . THR A 1 195 ? 10.662 -7.728 83.453 1.00 14.19 195 THR A O 1
ATOM 1453 N N . CYS A 1 196 ? 10.907 -5.523 83.035 1.00 17.81 196 CYS A N 1
ATOM 1454 C CA . CYS A 1 196 ? 11.205 -5.773 81.639 1.00 11.50 196 CYS A CA 1
ATOM 1455 C C . CYS A 1 196 ? 12.358 -6.744 81.509 1.00 15.99 196 CYS A C 1
ATOM 1456 O O . CYS A 1 196 ? 12.249 -7.739 80.803 1.00 25.29 196 CYS A O 1
ATOM 1459 N N . ALA A 1 197 ? 13.307 -6.646 82.425 1.00 18.62 197 ALA A N 1
ATOM 1460 C CA . ALA A 1 197 ? 14.386 -7.633 82.512 1.00 19.95 197 ALA A CA 1
ATOM 1461 C C . ALA A 1 197 ? 13.889 -9.077 82.521 1.00 22.52 197 ALA A C 1
ATOM 1462 O O . ALA A 1 197 ? 14.552 -9.954 81.960 1.00 25.32 197 ALA A O 1
ATOM 1464 N N . PHE A 1 198 ? 12.710 -9.311 83.099 1.00 23.95 198 PHE A N 1
ATOM 1465 C CA . PHE A 1 198 ? 12.177 -10.667 83.234 1.00 30.92 198 PHE A CA 1
ATOM 1466 C C . PHE A 1 198 ? 11.672 -11.135 81.875 1.00 25.47 198 PHE A C 1
ATOM 1467 O O . PHE A 1 198 ? 12.020 -12.223 81.421 1.00 23.48 198 PHE A O 1
ATOM 1475 N N . ASP A 1 199 ? 10.790 -10.330 81.291 1.00 31.86 199 ASP A N 1
ATOM 1476 C CA . ASP A 1 199 ? 10.317 -10.462 79.903 1.00 34.83 199 ASP A CA 1
ATOM 1477 C C . ASP A 1 199 ? 11.470 -10.868 78.971 1.00 33.01 199 ASP A C 1
ATOM 1478 O O . ASP A 1 199 ? 11.494 -11.980 78.439 1.00 38.98 199 ASP A O 1
ATOM 1483 N N . VAL A 1 200 ? 12.510 -10.043 78.959 1.00 26.85 200 VAL A N 1
ATOM 1484 C CA . VAL A 1 200 ? 13.698 -10.261 78.145 1.00 21.13 200 VAL A CA 1
ATOM 1485 C C . VAL A 1 200 ? 14.466 -11.584 78.384 1.00 15.91 200 VAL A C 1
ATOM 1486 O O . VAL A 1 200 ? 15.079 -12.105 77.470 1.00 14.37 200 VAL A O 1
ATOM 1490 N N . VAL A 1 201 ? 14.513 -12.079 79.613 1.00 14.40 201 VAL A N 1
ATOM 1491 C CA . VAL A 1 201 ? 15.343 -13.249 79.890 1.00 16.84 201 VAL A CA 1
ATOM 1492 C C . VAL A 1 201 ? 14.530 -14.529 80.104 1.00 15.50 201 VAL A C 1
ATOM 1493 O O . VAL A 1 201 ? 15.090 -15.617 80.306 1.00 16.11 201 VAL A O 1
ATOM 1497 N N . GLY A 1 202 ? 13.219 -14.426 80.004 1.00 11.01 202 GLY A N 1
ATOM 1498 C CA . GLY A 1 202 ? 12.394 -15.604 80.225 1.00 19.17 202 GLY A CA 1
ATOM 1499 C C . GLY A 1 202 ? 12.037 -15.841 81.694 1.00 24.44 202 GLY A C 1
ATOM 1500 O O . GLY A 1 202 ? 11.683 -16.950 82.110 1.00 27.44 202 GLY A O 1
ATOM 1501 N N . ALA A 1 203 ? 12.127 -14.798 82.502 1.00 25.02 203 ALA A N 1
ATOM 1502 C CA . ALA A 1 203 ? 11.760 -14.925 83.902 1.00 26.71 203 ALA A CA 1
ATOM 1503 C C . ALA A 1 203 ? 10.260 -14.662 84.092 1.00 27.75 203 ALA A C 1
ATOM 1504 O O . ALA A 1 203 ? 9.684 -13.803 83.410 1.00 28.13 203 ALA A O 1
ATOM 1506 N N . THR A 1 204 ? 9.627 -15.442 84.975 1.00 29.40 204 THR A N 1
ATOM 1507 C CA . THR A 1 204 ? 8.264 -15.174 85.483 1.00 26.15 204 THR A CA 1
ATOM 1508 C C . THR A 1 204 ? 8.238 -14.234 86.716 1.00 21.12 204 THR A C 1
ATOM 1509 O O . THR A 1 204 ? 8.943 -14.482 87.697 1.00 21.82 204 THR A O 1
ATOM 1513 N N . TYR A 1 205 ? 7.379 -13.221 86.683 1.00 13.95 205 TYR A N 1
ATOM 1514 C CA . TYR A 1 205 ? 7.146 -12.355 87.824 1.00 12.64 205 TYR A CA 1
ATOM 1515 C C . TYR A 1 205 ? 6.642 -13.176 88.994 1.00 19.34 205 TYR A C 1
ATOM 1516 O O . TYR A 1 205 ? 5.902 -14.169 88.816 1.00 20.70 205 TYR A O 1
ATOM 1525 N N . LEU A 1 206 ? 7.191 -12.844 90.166 1.00 26.47 206 LEU A N 1
ATOM 1526 C CA . LEU A 1 206 ? 6.816 -13.457 91.439 1.00 25.16 206 LEU A CA 1
ATOM 1527 C C . LEU A 1 206 ? 6.142 -12.432 92.313 1.00 21.26 206 LEU A C 1
ATOM 1528 O O . LEU A 1 206 ? 4.956 -12.536 92.573 1.00 25.69 206 LEU A O 1
ATOM 1533 N N . ARG A 1 207 ? 6.883 -11.399 92.694 1.00 20.00 207 ARG A N 1
ATOM 1534 C CA . ARG A 1 207 ? 6.327 -10.288 93.454 1.00 14.48 207 ARG A CA 1
ATOM 1535 C C . ARG A 1 207 ? 7.350 -9.216 93.601 1.00 12.69 207 ARG A C 1
ATOM 1536 O O . ARG A 1 207 ? 8.500 -9.390 93.213 1.00 15.99 207 ARG A O 1
ATOM 1544 N N . GLU A 1 208 ? 6.942 -8.121 94.211 1.00 12.77 208 GLU A N 1
ATOM 1545 C CA . GLU A 1 208 ? 7.881 -7.091 94.578 1.00 18.30 208 GLU A CA 1
ATOM 1546 C C . GLU A 1 208 ? 8.545 -7.481 95.907 1.00 23.04 208 GLU A C 1
ATOM 1547 O O . GLU A 1 208 ? 8.016 -8.288 96.675 1.00 25.29 208 GLU A O 1
ATOM 1553 N N . VAL A 1 209 ? 9.799 -7.067 96.045 1.00 25.85 209 VAL A N 1
ATOM 1554 C CA . VAL A 1 209 ? 10.471 -6.970 97.326 1.00 22.20 209 VAL A CA 1
ATOM 1555 C C . VAL A 1 209 ? 9.788 -5.870 98.137 1.00 26.45 209 VAL A C 1
ATOM 1556 O O . VAL A 1 209 ? 9.503 -4.776 97.623 1.00 29.55 209 VAL A O 1
ATOM 1560 N N . GLU A 1 210 ? 9.451 -6.191 99.380 1.00 24.15 210 GLU A N 1
ATOM 1561 C CA . GLU A 1 210 ? 8.702 -5.293 100.249 1.00 16.68 210 GLU A CA 1
ATOM 1562 C C . GLU A 1 210 ? 9.631 -4.228 100.837 1.00 16.70 210 GLU A C 1
ATOM 1563 O O . GLU A 1 210 ? 10.778 -4.516 101.170 1.00 18.22 210 GLU A O 1
ATOM 1569 N N . PRO A 1 211 ? 9.184 -2.966 100.897 1.00 14.87 211 PRO A N 1
ATOM 1570 C CA . PRO A 1 211 ? 10.039 -1.930 101.506 1.00 18.02 211 PRO A CA 1
ATOM 1571 C C . PRO A 1 211 ? 10.411 -2.315 102.926 1.00 18.09 211 PRO A C 1
ATOM 1572 O O . PRO A 1 211 ? 9.529 -2.555 103.737 1.00 23.22 211 PRO A O 1
ATOM 1576 N N . GLY A 1 212 ? 11.700 -2.296 103.238 1.00 19.11 212 GLY A N 1
ATOM 1577 C CA . GLY A 1 212 ? 12.153 -2.751 104.537 1.00 16.84 212 GLY A CA 1
ATOM 1578 C C . GLY A 1 212 ? 12.272 -4.285 104.613 1.00 19.15 212 GLY A C 1
ATOM 1579 O O . GLY A 1 212 ? 12.510 -4.844 105.701 1.00 17.27 212 GLY A O 1
ATOM 1580 N N . GLU A 1 213 ? 12.171 -4.980 103.489 1.00 10.73 213 GLU A N 1
ATOM 1581 C CA . GLU A 1 213 ? 12.359 -6.420 103.492 1.00 10.07 213 GLU A CA 1
ATOM 1582 C C . GLU A 1 213 ? 13.771 -6.783 103.070 1.00 10.02 213 GLU A C 1
ATOM 1583 O O . GLU A 1 213 ? 14.438 -6.021 102.385 1.00 13.51 213 GLU A O 1
ATOM 1589 N N . MET A 1 214 ? 14.191 -7.988 103.414 1.00 10.74 214 MET A N 1
ATOM 1590 C CA . MET A 1 214 ? 15.495 -8.473 103.042 1.00 15.41 214 MET A CA 1
ATOM 1591 C C . MET A 1 214 ? 15.371 -9.947 102.707 1.00 19.10 214 MET A C 1
ATOM 1592 O O . MET A 1 214 ? 14.682 -10.710 103.410 1.00 19.09 214 MET A O 1
ATOM 1597 N N . LEU A 1 215 ? 15.953 -10.317 101.575 1.00 16.48 215 LEU A N 1
ATOM 1598 C CA . LEU A 1 215 ? 15.841 -11.658 101.066 1.00 12.79 215 LEU A CA 1
ATOM 1599 C C . LEU A 1 215 ? 17.201 -12.279 101.166 1.00 14.92 215 LEU A C 1
ATOM 1600 O O . LEU A 1 215 ? 18.226 -11.597 101.035 1.00 10.53 215 LEU A O 1
ATOM 1605 N N . ILE A 1 216 ? 17.216 -13.534 101.560 1.00 14.05 216 ILE A N 1
ATOM 1606 C CA . ILE A 1 216 ? 18.442 -14.282 101.524 1.00 20.18 216 ILE A CA 1
ATOM 1607 C C . ILE A 1 216 ? 18.137 -15.464 100.653 1.00 19.99 216 ILE A C 1
ATOM 1608 O O . ILE A 1 216 ? 17.186 -16.197 100.918 1.00 21.25 216 ILE A O 1
ATOM 1613 N N . ILE A 1 217 ? 18.874 -15.569 99.558 1.00 12.73 217 ILE A N 1
ATOM 1614 C CA . ILE A 1 217 ? 18.644 -16.587 98.571 1.00 10.12 217 ILE A CA 1
ATOM 1615 C C . ILE A 1 217 ? 19.921 -17.405 98.458 1.00 10.92 217 ILE A C 1
ATOM 1616 O O . ILE A 1 217 ? 21.017 -16.852 98.518 1.00 14.94 217 ILE A O 1
ATOM 1621 N N . ASN A 1 218 ? 19.777 -18.713 98.347 1.00 10.11 218 ASN A N 1
ATOM 1622 C CA . ASN A 1 218 ? 20.904 -19.631 98.395 1.00 21.76 218 ASN A CA 1
ATOM 1623 C C . ASN A 1 218 ? 20.413 -20.941 97.839 1.00 19.59 218 ASN A C 1
ATOM 1624 O O . ASN A 1 218 ? 19.257 -21.060 97.508 1.00 23.21 218 ASN A O 1
ATOM 1629 N N . ASP A 1 219 ? 21.238 -21.970 97.888 1.00 28.40 219 ASP A N 1
ATOM 1630 C CA . ASP A 1 219 ? 20.947 -23.187 97.150 1.00 34.67 219 ASP A CA 1
ATOM 1631 C C . ASP A 1 219 ? 19.755 -23.958 97.696 1.00 37.83 219 ASP A C 1
ATOM 1632 O O . ASP A 1 219 ? 19.471 -25.054 97.216 1.00 41.58 219 ASP A O 1
ATOM 1637 N N . GLU A 1 220 ? 19.178 -23.499 98.802 1.00 42.05 220 GLU A N 1
ATOM 1638 C CA . GLU A 1 220 ? 18.048 -24.203 99.410 1.00 50.03 220 GLU A CA 1
ATOM 1639 C C . GLU A 1 220 ? 16.838 -23.301 99.475 1.00 48.84 220 GLU A C 1
ATOM 1640 O O . GLU A 1 220 ? 15.790 -23.686 99.995 1.00 50.24 220 GLU A O 1
ATOM 1646 N N . GLY A 1 221 ? 16.987 -22.093 98.949 1.00 44.76 221 GLY A N 1
ATOM 1647 C CA . GLY A 1 221 ? 15.829 -21.289 98.650 1.00 32.95 221 GLY A CA 1
ATOM 1648 C C . GLY A 1 221 ? 15.960 -19.879 99.132 1.00 29.66 221 GLY A C 1
ATOM 1649 O O . GLY A 1 221 ? 17.062 -19.337 99.316 1.00 30.47 221 GLY A O 1
ATOM 1650 N N . MET A 1 222 ? 14.810 -19.239 99.239 1.00 28.41 222 MET A N 1
ATOM 1651 C CA . MET A 1 222 ? 14.774 -17.837 99.602 1.00 31.06 222 MET A CA 1
ATOM 1652 C C . MET A 1 222 ? 14.080 -17.663 100.940 1.00 31.33 222 MET A C 1
ATOM 1653 O O . MET A 1 222 ? 13.063 -18.309 101.212 1.00 34.98 222 MET A O 1
ATOM 1658 N N . LYS A 1 223 ? 14.633 -16.798 101.776 1.00 29.24 223 LYS A N 1
ATOM 1659 C CA . LYS A 1 223 ? 13.985 -16.448 103.015 1.00 32.20 223 LYS A CA 1
ATOM 1660 C C . LYS A 1 223 ? 13.910 -14.947 103.199 1.00 29.01 223 LYS A C 1
ATOM 1661 O O . LYS A 1 223 ? 14.713 -14.191 102.658 1.00 31.51 223 LYS A O 1
ATOM 1667 N N . SER A 1 224 ? 12.788 -14.525 103.73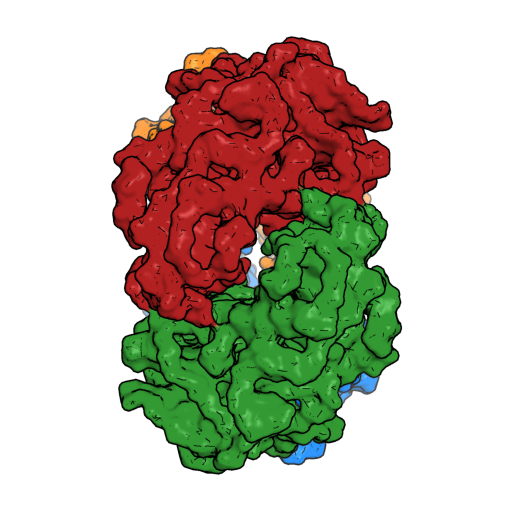8 1.00 24.41 224 SER A N 1
ATOM 1668 C CA . SER A 1 224 ? 12.517 -13.128 103.939 1.00 31.75 224 SER A CA 1
ATOM 1669 C C . SER A 1 224 ? 12.671 -12.772 105.430 1.00 32.56 224 SER A C 1
ATOM 1670 O O . SER A 1 224 ? 12.446 -13.596 106.309 1.00 40.97 224 SER A O 1
ATOM 1673 N N . GLU A 1 225 ? 13.002 -11.526 105.712 1.00 29.94 225 GLU A N 1
ATOM 1674 C CA . GLU A 1 225 ? 13.309 -11.083 107.061 1.00 26.96 225 GLU A CA 1
ATOM 1675 C C . GLU A 1 225 ? 13.208 -9.568 107.003 1.00 26.61 225 GLU A C 1
ATOM 1676 O O . GLU A 1 225 ? 13.540 -8.970 106.001 1.00 33.96 225 GLU A O 1
ATOM 1682 N N . ARG A 1 226 ? 12.556 -8.972 107.978 1.00 30.80 226 ARG A N 1
ATOM 1683 C CA . ARG A 1 226 ? 12.420 -7.522 108.034 1.00 31.62 226 ARG A CA 1
ATOM 1684 C C . ARG A 1 226 ? 13.633 -6.935 108.658 1.00 31.53 226 ARG A C 1
ATOM 1685 O O . ARG A 1 226 ? 14.283 -7.568 109.476 1.00 35.55 226 ARG A O 1
ATOM 1693 N N . PHE A 1 227 ? 13.845 -5.663 108.391 1.00 29.55 227 PHE A N 1
ATOM 1694 C CA . PHE A 1 227 ? 14.913 -4.943 109.037 1.00 28.11 227 PHE A CA 1
ATOM 1695 C C . PHE A 1 227 ? 14.403 -3.553 109.371 1.00 32.09 227 PHE A C 1
ATOM 1696 O O . PHE A 1 227 ? 15.137 -2.722 109.897 1.00 31.15 227 PHE A O 1
ATOM 1704 N N . SER A 1 228 ? 13.120 -3.326 109.089 1.00 39.02 228 SER A N 1
ATOM 1705 C CA . SER A 1 228 ? 12.425 -2.116 109.504 1.00 46.63 228 SER A CA 1
ATOM 1706 C C . SER A 1 228 ? 10.923 -2.389 109.543 1.00 58.16 228 SER A C 1
ATOM 1707 O O . SER A 1 228 ? 10.304 -2.593 108.498 1.00 58.40 228 SER A O 1
ATOM 1710 N N . MET A 1 229 ? 10.388 -2.594 110.748 1.00 72.89 229 MET A N 1
ATOM 1711 C CA . MET A 1 229 ? 9.013 -3.081 110.888 1.00 86.12 229 MET A CA 1
ATOM 1712 C C . MET A 1 229 ? 8.035 -2.025 110.385 1.00 87.14 229 MET A C 1
ATOM 1713 O O . MET A 1 229 ? 7.069 -2.347 109.686 1.00 88.89 229 MET A O 1
ATOM 1718 N N . ASN A 1 230 ? 8.298 -0.767 110.730 1.00 84.94 230 ASN A N 1
ATOM 1719 C CA . ASN A 1 230 ? 7.452 0.319 110.260 1.00 83.20 230 ASN A CA 1
ATOM 1720 C C . ASN A 1 230 ? 7.963 0.825 108.905 1.00 76.34 230 ASN A C 1
ATOM 1721 O O . ASN A 1 230 ? 9.168 1.051 108.710 1.00 70.56 230 ASN A O 1
ATOM 1726 N N . ILE A 1 231 ? 7.060 0.780 107.925 1.00 67.97 231 ILE A N 1
ATOM 1727 C CA . ILE A 1 231 ? 7.381 1.142 106.558 1.00 54.72 231 ILE A CA 1
ATOM 1728 C C . ILE A 1 231 ? 6.455 2.263 106.112 1.00 48.68 231 ILE A C 1
ATOM 1729 O O . ILE A 1 231 ? 5.344 2.404 106.609 1.00 50.52 231 ILE A O 1
ATOM 1734 N N . ASN A 1 232 ? 6.942 3.116 105.231 1.00 45.29 232 ASN A N 1
ATOM 1735 C CA . ASN A 1 232 ? 6.110 4.189 104.713 1.00 42.00 232 ASN A CA 1
ATOM 1736 C C . ASN A 1 232 ? 6.200 4.292 103.180 1.00 35.78 232 ASN A C 1
ATOM 1737 O O . ASN A 1 232 ? 7.062 4.966 102.645 1.00 37.45 232 ASN A O 1
ATOM 1742 N N . ARG A 1 233 ? 5.393 3.489 102.498 1.00 30.54 233 ARG A N 1
ATOM 1743 C CA . ARG A 1 233 ? 5.303 3.434 101.020 1.00 27.28 233 ARG A CA 1
ATOM 1744 C C . ARG A 1 233 ? 5.370 4.784 100.291 1.00 28.20 233 ARG A C 1
ATOM 1745 O O . ARG A 1 233 ? 4.433 5.578 100.377 1.00 27.87 233 ARG A O 1
ATOM 1753 N N . SER A 1 234 ? 6.445 5.018 99.535 1.00 26.53 234 SER A N 1
ATOM 1754 C CA . SER A 1 234 ? 6.534 6.187 98.658 1.00 24.60 234 SER A CA 1
ATOM 1755 C C . SER A 1 234 ? 7.486 5.975 97.459 1.00 23.89 234 SER A C 1
ATOM 1756 O O . SER A 1 234 ? 8.568 6.558 97.369 1.00 20.99 234 SER A O 1
ATOM 1759 N N . ILE A 1 235 ? 7.026 5.169 96.510 1.00 18.96 235 ILE A N 1
ATOM 1760 C CA . ILE A 1 235 ? 7.786 4.866 95.317 1.00 15.99 235 ILE A CA 1
ATOM 1761 C C . ILE A 1 235 ? 7.961 6.123 94.447 1.00 18.51 235 ILE A C 1
ATOM 1762 O O . ILE A 1 235 ? 7.119 7.016 94.435 1.00 14.46 235 ILE A O 1
ATOM 1767 N N . CYS A 1 236 ? 9.148 6.265 93.875 1.00 21.30 236 CYS A N 1
ATOM 1768 C CA . CYS A 1 236 ? 9.460 7.374 92.987 1.00 20.95 236 CYS A CA 1
ATOM 1769 C C . CYS A 1 236 ? 8.386 7.512 91.884 1.00 25.47 236 CYS A C 1
ATOM 1770 O O . CYS A 1 236 ? 8.158 6.584 91.090 1.00 30.79 236 CYS A O 1
ATOM 1773 N N . SER A 1 237 ? 7.831 8.709 91.741 1.00 24.37 237 SER A N 1
ATOM 1774 C CA . SER A 1 237 ? 6.810 8.966 90.717 1.00 19.82 237 SER A CA 1
ATOM 1775 C C . SER A 1 237 ? 7.392 8.946 89.301 1.00 20.58 237 SER A C 1
ATOM 1776 O O . SER A 1 237 ? 6.718 8.582 88.330 1.00 22.37 237 SER A O 1
ATOM 1779 N N . MET A 1 238 ? 8.648 9.363 89.187 1.00 16.87 238 MET A N 1
ATOM 1780 C CA . MET A 1 238 ? 9.299 9.482 87.901 1.00 10.12 238 MET A CA 1
ATOM 1781 C C . MET A 1 238 ? 9.533 8.143 87.289 1.00 10.07 238 MET A C 1
ATOM 1782 O O . MET A 1 238 ? 9.579 8.042 86.082 1.00 11.26 238 MET A O 1
ATOM 1787 N N . GLU A 1 239 ? 9.689 7.111 88.105 1.00 13.33 239 GLU A N 1
ATOM 1788 C CA . GLU A 1 239 ? 9.745 5.760 87.573 1.00 16.75 239 GLU A CA 1
ATOM 1789 C C . GLU A 1 239 ? 8.545 5.487 86.660 1.00 14.91 239 GLU A C 1
ATOM 1790 O O . GLU A 1 239 ? 8.697 4.967 85.547 1.00 21.23 239 GLU A O 1
ATOM 1796 N N . TYR A 1 240 ? 7.394 5.996 87.066 1.00 14.07 240 TYR A N 1
ATOM 1797 C CA . TYR A 1 240 ? 6.135 5.830 86.326 1.00 14.64 240 TYR A CA 1
ATOM 1798 C C . TYR A 1 240 ? 6.046 6.806 85.160 1.00 13.06 240 TYR A C 1
ATOM 1799 O O . TYR A 1 240 ? 5.549 6.468 84.109 1.00 14.05 240 TYR A O 1
ATOM 1808 N N . ILE A 1 241 ? 6.392 8.058 85.413 1.00 14.75 241 ILE A N 1
ATOM 1809 C CA . ILE A 1 241 ? 6.230 9.146 84.444 1.00 13.67 241 ILE A CA 1
ATOM 1810 C C . ILE A 1 241 ? 7.233 9.040 83.260 1.00 18.36 241 ILE A C 1
ATOM 1811 O O . ILE A 1 241 ? 6.876 9.223 82.097 1.00 20.12 241 ILE A O 1
ATOM 1816 N N . TYR A 1 242 ? 8.443 8.595 83.557 1.00 18.95 242 TYR A N 1
ATOM 1817 C CA . TYR A 1 242 ? 9.552 8.821 82.673 1.00 18.36 242 TYR A CA 1
ATOM 1818 C C . TYR A 1 242 ? 10.583 7.681 82.698 1.00 17.99 242 TYR A C 1
ATOM 1819 O O . TYR A 1 242 ? 10.856 7.079 81.675 1.00 19.82 242 TYR A O 1
ATOM 1828 N N . PHE A 1 243 ? 11.008 7.283 83.887 1.00 14.03 243 PHE A N 1
ATOM 1829 C CA . PHE A 1 243 ? 12.282 6.624 84.032 1.00 15.69 243 PHE A CA 1
ATOM 1830 C C . PHE A 1 243 ? 12.260 5.122 83.689 1.00 14.39 243 PHE A C 1
ATOM 1831 O O . PHE A 1 243 ? 13.228 4.588 83.143 1.00 13.26 243 PHE A O 1
ATOM 1839 N N . SER A 1 244 ? 11.177 4.419 83.969 1.00 11.32 244 SER A N 1
ATOM 1840 C CA . SER A 1 244 ? 11.177 3.001 83.652 1.00 12.55 244 SER A CA 1
ATOM 1841 C C . SER A 1 244 ? 10.842 2.692 82.200 1.00 19.64 244 SER A C 1
ATOM 1842 O O . SER A 1 244 ? 10.394 3.561 81.443 1.00 29.23 244 SER A O 1
ATOM 1845 N N . ARG A 1 245 ? 11.097 1.467 81.774 1.00 19.05 245 ARG A N 1
ATOM 1846 C CA . ARG A 1 245 ? 10.816 1.115 80.395 1.00 16.46 245 ARG A CA 1
ATOM 1847 C C . ARG A 1 245 ? 9.354 0.768 80.250 1.00 19.47 245 ARG A C 1
ATOM 1848 O O . ARG A 1 245 ? 8.748 0.229 81.178 1.00 25.58 245 ARG A O 1
ATOM 1856 N N . PRO A 1 246 ? 8.760 1.058 79.073 1.00 21.45 246 PRO A N 1
ATOM 1857 C CA . PRO A 1 246 ? 7.292 1.001 78.976 1.00 18.50 246 PRO A CA 1
ATOM 1858 C C . PRO A 1 246 ? 6.729 -0.394 79.086 1.00 12.06 246 PRO A C 1
ATOM 1859 O O . PRO A 1 246 ? 5.584 -0.567 79.495 1.00 17.63 246 PRO A O 1
ATOM 1863 N N . ASP A 1 247 ? 7.572 -1.389 78.870 1.00 10.92 247 ASP A N 1
ATOM 1864 C CA . ASP A 1 247 ? 7.130 -2.752 79.053 1.00 14.18 247 ASP A CA 1
ATOM 1865 C C . ASP A 1 247 ? 7.222 -3.303 80.492 1.00 15.40 247 ASP A C 1
ATOM 1866 O O . ASP A 1 247 ? 6.671 -4.381 80.815 1.00 22.01 247 ASP A O 1
ATOM 1871 N N . SER A 1 248 ? 7.797 -2.494 81.368 1.00 15.75 248 SER A N 1
ATOM 1872 C CA . SER A 1 248 ? 7.826 -2.783 82.794 1.00 18.44 248 SER A CA 1
ATOM 1873 C C . SER A 1 248 ? 6.517 -2.470 83.524 1.00 16.82 248 SER A C 1
ATOM 1874 O O . SER A 1 248 ? 5.742 -1.589 83.135 1.00 15.94 248 SER A O 1
ATOM 1877 N N . ASN A 1 249 ? 6.196 -3.332 84.479 1.00 22.66 249 ASN A N 1
ATOM 1878 C CA . ASN A 1 249 ? 5.061 -3.109 85.370 1.00 22.37 249 ASN A CA 1
ATOM 1879 C C . ASN A 1 249 ? 5.595 -2.788 86.749 1.00 17.43 249 ASN A C 1
ATOM 1880 O O . ASN A 1 249 ? 6.212 -3.655 87.377 1.00 11.06 249 ASN A O 1
ATOM 1885 N N . ILE A 1 250 ? 5.492 -1.523 87.149 1.00 18.28 250 ILE A N 1
ATOM 1886 C CA . ILE A 1 250 ? 5.849 -1.135 88.509 1.00 22.43 250 ILE A CA 1
ATOM 1887 C C . ILE A 1 250 ? 4.703 -1.490 89.455 1.00 23.83 250 ILE A C 1
ATOM 1888 O O . ILE A 1 250 ? 3.634 -0.884 89.433 1.00 19.27 250 ILE A O 1
ATOM 1893 N N . ASP A 1 251 ? 4.920 -2.528 90.246 1.00 29.58 251 ASP A N 1
ATOM 1894 C CA . ASP A 1 251 ? 3.919 -2.949 91.211 1.00 32.63 251 ASP A CA 1
ATOM 1895 C C . ASP A 1 251 ? 2.682 -3.414 90.465 1.00 30.38 251 ASP A C 1
ATOM 1896 O O . ASP A 1 251 ? 1.578 -2.938 90.729 1.00 35.39 251 ASP A O 1
ATOM 1901 N N . GLY A 1 252 ? 2.886 -4.233 89.440 1.00 27.67 252 GLY A N 1
ATOM 1902 C CA . GLY A 1 252 ? 1.762 -4.761 88.688 1.00 22.30 252 GLY A CA 1
ATOM 1903 C C . GLY A 1 252 ? 1.031 -3.768 87.806 1.00 18.37 252 GLY A C 1
ATOM 1904 O O . GLY A 1 252 ? 0.146 -4.178 87.100 1.00 26.52 252 GLY A O 1
ATOM 1905 N N . ILE A 1 253 ? 1.295 -2.472 87.928 1.00 20.74 253 ILE A N 1
ATOM 1906 C CA . ILE A 1 253 ? 0.747 -1.465 87.013 1.00 20.39 253 ILE A CA 1
ATOM 1907 C C . ILE A 1 253 ? 1.749 -1.247 85.869 1.00 23.50 253 ILE A C 1
ATOM 1908 O O . ILE A 1 253 ? 2.899 -0.876 86.123 1.00 24.82 253 ILE A O 1
ATOM 1913 N N . ASN A 1 254 ? 1.323 -1.502 84.626 1.00 24.82 254 ASN A N 1
ATOM 1914 C CA . ASN A 1 254 ? 2.192 -1.405 83.434 1.00 18.67 254 ASN A CA 1
ATOM 1915 C C . ASN A 1 254 ? 2.545 0.034 83.124 1.00 15.68 254 ASN A C 1
ATOM 1916 O O . ASN A 1 254 ? 1.662 0.912 83.156 1.00 10.42 254 ASN A O 1
ATOM 1921 N N . VAL A 1 255 ? 3.814 0.262 82.759 1.00 16.08 255 VAL A N 1
ATOM 1922 C CA . VAL A 1 255 ? 4.341 1.624 82.650 1.00 13.50 255 VAL A CA 1
ATOM 1923 C C . VAL A 1 255 ? 3.843 2.290 81.384 1.00 17.83 255 VAL A C 1
ATOM 1924 O O . VAL A 1 255 ? 3.522 3.475 81.390 1.00 18.13 255 VAL A O 1
ATOM 1928 N N . HIS A 1 256 ? 3.613 1.494 80.345 1.00 15.69 256 HIS A N 1
ATOM 1929 C CA . HIS A 1 256 ? 3.039 2.050 79.133 1.00 11.87 256 HIS A CA 1
ATOM 1930 C C . HIS A 1 256 ? 1.622 2.496 79.440 1.00 11.16 256 HIS A C 1
ATOM 1931 O O . HIS A 1 256 ? 1.272 3.691 79.321 1.00 10.05 256 HIS A O 1
ATOM 1938 N N . SER A 1 257 ? 0.819 1.529 79.873 1.00 10.39 257 SER A N 1
ATOM 1939 C CA . SER A 1 257 ? -0.582 1.765 80.225 1.00 11.42 257 SER A CA 1
ATOM 1940 C C . SER A 1 257 ? -0.784 2.952 81.163 1.00 10.06 257 SER A C 1
ATOM 1941 O O . SER A 1 257 ? -1.660 3.797 80.926 1.00 10.10 257 SER A O 1
ATOM 1944 N N . ALA A 1 258 ? 0.061 3.028 82.196 1.00 10.17 258 ALA A N 1
ATOM 1945 C CA . ALA A 1 258 ? -0.006 4.121 83.163 1.00 10.10 258 ALA A CA 1
ATOM 1946 C C . ALA A 1 258 ? 0.195 5.462 82.498 1.00 11.81 258 ALA A C 1
ATOM 1947 O O . ALA A 1 258 ? -0.625 6.380 82.619 1.00 10.34 258 ALA A O 1
ATOM 1949 N N . ARG A 1 259 ? 1.249 5.537 81.693 1.00 17.08 259 ARG A N 1
ATOM 1950 C CA . ARG A 1 259 ? 1.636 6.743 81.000 1.00 14.37 259 ARG A CA 1
ATOM 1951 C C . ARG A 1 259 ? 0.569 7.141 79.969 1.00 17.46 259 ARG A C 1
ATOM 1952 O O . ARG A 1 259 ? 0.261 8.334 79.785 1.00 16.17 259 ARG A O 1
ATOM 1960 N N . LYS A 1 260 ? -0.034 6.124 79.356 1.00 17.72 260 LYS A N 1
ATOM 1961 C CA . LYS A 1 260 ? -1.152 6.412 78.465 1.00 15.16 260 LYS A CA 1
ATOM 1962 C C . LYS A 1 260 ? -2.320 7.010 79.247 1.00 17.81 260 LYS A C 1
ATOM 1963 O O . LYS A 1 260 ? -2.903 7.997 78.797 1.00 18.32 260 LYS A O 1
ATOM 1969 N N . ASN A 1 261 ? -2.589 6.507 80.461 1.00 12.67 261 ASN A N 1
ATOM 1970 C CA . ASN A 1 261 ? -3.677 7.051 81.241 1.00 14.11 261 ASN A CA 1
ATOM 1971 C C . ASN A 1 261 ? -3.407 8.439 81.682 1.00 12.69 261 ASN A C 1
ATOM 1972 O O . ASN A 1 261 ? -4.331 9.235 81.834 1.00 10.61 261 ASN A O 1
ATOM 1977 N N . LEU A 1 262 ? -2.133 8.712 81.911 1.00 10.15 262 LEU A N 1
ATOM 1978 C CA . LEU A 1 262 ? -1.697 10.051 82.194 1.00 10.18 262 LEU A CA 1
ATOM 1979 C C . LEU A 1 262 ? -2.023 10.974 81.021 1.00 10.77 262 LEU A C 1
ATOM 1980 O O . LEU A 1 262 ? -2.364 12.148 81.245 1.00 10.44 262 LEU A O 1
ATOM 1985 N N . GLY A 1 263 ? -1.944 10.442 79.787 1.00 10.00 263 GLY A N 1
ATOM 1986 C CA . GLY A 1 263 ? -2.416 11.155 78.609 1.00 10.60 263 GLY A CA 1
ATOM 1987 C C . GLY A 1 263 ? -3.932 11.378 78.613 1.00 14.85 263 GLY A C 1
ATOM 1988 O O . GLY A 1 263 ? -4.387 12.507 78.438 1.00 14.30 263 GLY A O 1
ATOM 1989 N N . LYS A 1 264 ? -4.717 10.333 78.868 1.00 19.55 264 LYS A N 1
ATOM 1990 C CA . LYS A 1 264 ? -6.151 10.490 79.060 1.00 23.80 264 LYS A CA 1
ATOM 1991 C C . LYS A 1 264 ? -6.493 11.517 80.140 1.00 23.11 264 LYS A C 1
ATOM 1992 O O . LYS A 1 264 ? -7.263 12.442 79.875 1.00 25.77 264 LYS A O 1
ATOM 1998 N N . MET A 1 265 ? -5.751 11.494 81.240 1.00 17.55 265 MET A N 1
ATOM 1999 C CA . MET A 1 265 ? -5.954 12.463 82.312 1.00 20.87 265 MET A CA 1
ATOM 2000 C C . MET A 1 265 ? -5.694 13.874 81.833 1.00 24.31 265 MET A C 1
ATOM 2001 O O . MET A 1 265 ? -6.486 14.768 82.099 1.00 31.21 265 MET A O 1
ATOM 2006 N N . LEU A 1 266 ? -4.580 14.082 81.140 1.00 23.20 266 LEU A N 1
ATOM 2007 C CA . LEU A 1 266 ? -4.290 15.381 80.550 1.00 19.18 266 LEU A CA 1
ATOM 2008 C C . LEU A 1 266 ? -5.446 15.842 79.648 1.00 21.69 266 LEU A C 1
ATOM 2009 O O . LEU A 1 266 ? -5.850 17.014 79.684 1.00 26.97 266 LEU A O 1
ATOM 2014 N N . ALA A 1 267 ? -6.012 14.904 78.889 1.00 19.04 267 ALA A N 1
ATOM 2015 C CA . ALA A 1 267 ? -7.064 15.232 77.947 1.00 20.10 267 ALA A CA 1
ATOM 2016 C C . ALA A 1 267 ? -8.318 15.673 78.703 1.00 22.45 267 ALA A C 1
ATOM 2017 O O . ALA A 1 267 ? -8.891 16.714 78.389 1.00 27.56 267 ALA A O 1
ATOM 2019 N N . GLN A 1 268 ? -8.618 14.995 79.804 1.00 24.97 268 GLN A N 1
ATOM 2020 C CA . GLN A 1 268 ? -9.736 15.360 80.674 1.00 25.31 268 GLN A CA 1
ATOM 2021 C C . GLN A 1 268 ? -9.542 16.659 81.457 1.00 27.26 268 GLN A C 1
ATOM 2022 O O . GLN A 1 268 ? -10.499 17.359 81.739 1.00 33.51 268 GLN A O 1
ATOM 2028 N N . GLU A 1 269 ? -8.304 17.027 81.748 1.00 23.37 269 GLU A N 1
ATOM 2029 C CA . GLU A 1 269 ? -8.064 18.236 82.480 1.00 17.63 269 GLU A CA 1
ATOM 2030 C C . GLU A 1 269 ? -8.038 19.468 81.593 1.00 25.71 269 GLU A C 1
ATOM 2031 O O . GLU A 1 269 ? -8.483 20.532 82.013 1.00 28.34 269 GLU A O 1
ATOM 2037 N N . SER A 1 270 ? -7.372 19.389 80.444 1.00 29.51 270 SER A N 1
ATOM 2038 C CA . SER A 1 270 ? -7.111 20.594 79.680 1.00 36.21 270 SER A CA 1
ATOM 2039 C C . SER A 1 270 ? -7.109 20.260 78.229 1.00 41.78 270 SER A C 1
ATOM 2040 O O . SER A 1 270 ? -6.084 20.418 77.548 1.00 49.36 270 SER A O 1
ATOM 2043 N N . ALA A 1 271 ? -8.219 19.711 77.762 1.00 41.34 271 ALA A N 1
ATOM 2044 C CA . ALA A 1 271 ? -8.415 19.596 76.325 1.00 45.67 271 ALA A CA 1
ATOM 2045 C C . ALA A 1 271 ? -8.395 20.979 75.624 1.00 47.46 271 ALA A C 1
ATOM 2046 O O . ALA A 1 271 ? -8.715 22.021 76.233 1.00 46.17 271 ALA A O 1
ATOM 2048 N N . VAL A 1 272 ? -7.802 20.987 74.425 1.00 47.33 272 VAL A N 1
ATOM 2049 C CA . VAL A 1 272 ? -7.723 22.161 73.561 1.00 37.50 272 VAL A CA 1
ATOM 2050 C C . VAL A 1 272 ? -8.049 21.679 72.140 1.00 31.78 272 VAL A C 1
ATOM 2051 O O . VAL A 1 272 ? -8.053 20.484 71.867 1.00 24.08 272 VAL A O 1
ATOM 2055 N N . GLU A 1 273 ? -8.397 22.609 71.271 1.00 28.78 273 GLU A N 1
ATOM 2056 C CA . GLU A 1 273 ? -8.772 22.271 69.928 1.00 34.77 273 GLU A CA 1
ATOM 2057 C C . GLU A 1 273 ? -7.573 22.359 69.007 1.00 36.80 273 GLU A C 1
ATOM 2058 O O . GLU A 1 273 ? -6.933 23.425 68.898 1.00 36.47 273 GLU A O 1
ATOM 2064 N N . ALA A 1 274 ? -7.318 21.263 68.293 1.00 31.56 274 ALA A N 1
ATOM 2065 C CA . ALA A 1 274 ? -6.073 21.104 67.568 1.00 29.09 274 ALA A CA 1
ATOM 2066 C C . ALA A 1 274 ? -6.201 20.069 66.443 1.00 30.72 274 ALA A C 1
ATOM 2067 O O . ALA A 1 274 ? -7.206 19.341 66.389 1.00 31.65 274 ALA A O 1
ATOM 2069 N N . ASP A 1 275 ? -5.129 19.909 65.652 1.00 27.16 275 ASP A N 1
ATOM 2070 C CA . ASP A 1 275 ? -5.159 19.055 64.467 1.00 27.00 275 ASP A CA 1
ATOM 2071 C C . ASP A 1 275 ? -4.417 17.731 64.556 1.00 24.98 275 ASP A C 1
ATOM 2072 O O . ASP A 1 275 ? -4.888 16.702 64.038 1.00 24.18 275 ASP A O 1
ATOM 2077 N N . VAL A 1 276 ? -3.266 17.757 65.217 1.00 23.96 276 VAL A N 1
ATOM 2078 C CA . VAL A 1 276 ? -2.451 16.556 65.434 1.00 24.19 276 VAL A CA 1
ATOM 2079 C C . VAL A 1 276 ? -1.890 16.492 66.863 1.00 23.83 276 VAL A C 1
ATOM 2080 O O . VAL A 1 276 ? -1.569 17.528 67.480 1.00 26.16 276 VAL A O 1
ATOM 2084 N N . VAL A 1 277 ? -1.698 15.277 67.362 1.00 18.25 277 VAL A N 1
ATOM 2085 C CA . VAL A 1 277 ? -0.997 15.086 68.631 1.00 17.69 277 VAL A CA 1
ATOM 2086 C C . VAL A 1 277 ? 0.293 14.353 68.356 1.00 17.69 277 VAL A C 1
ATOM 2087 O O . VAL A 1 277 ? 0.289 13.277 67.749 1.00 17.64 277 VAL A O 1
ATOM 2091 N N . THR A 1 278 ? 1.402 14.944 68.776 1.00 20.12 278 THR A N 1
ATOM 2092 C CA . THR A 1 278 ? 2.683 14.252 68.686 1.00 19.88 278 THR A CA 1
ATOM 2093 C C . THR A 1 278 ? 3.251 14.046 70.099 1.00 18.21 278 THR A C 1
ATOM 2094 O O . THR A 1 278 ? 3.053 14.888 70.996 1.00 10.13 278 THR A O 1
ATOM 2098 N N . GLY A 1 279 ? 3.884 12.894 70.301 1.00 17.53 279 GLY A N 1
ATOM 2099 C CA . GLY A 1 279 ? 4.765 12.745 71.445 1.00 16.83 279 GLY A CA 1
ATOM 2100 C C . GLY A 1 279 ? 6.193 13.153 71.088 1.00 20.33 279 GLY A C 1
ATOM 2101 O O . GLY A 1 279 ? 6.499 13.607 69.956 1.00 15.38 279 GLY A O 1
ATOM 2102 N N . VAL A 1 280 ? 7.077 13.008 72.066 1.00 19.79 280 VAL A N 1
ATOM 2103 C CA . VAL A 1 280 ? 8.515 13.159 71.845 1.00 15.16 280 VAL A CA 1
ATOM 2104 C C . VAL A 1 280 ? 9.183 11.812 71.992 1.00 10.34 280 VAL A C 1
ATOM 2105 O O . VAL A 1 280 ? 9.127 11.210 73.025 1.00 22.45 280 VAL A O 1
ATOM 2109 N N . PRO A 1 281 ? 9.809 11.309 70.939 1.00 20.31 281 PRO A N 1
ATOM 2110 C CA . PRO A 1 281 ? 10.476 10.023 71.140 1.00 18.72 281 PRO A CA 1
ATOM 2111 C C . PRO A 1 281 ? 11.744 10.207 71.946 1.00 20.96 281 PRO A C 1
ATOM 2112 O O . PRO A 1 281 ? 12.567 11.083 71.652 1.00 26.22 281 PRO A O 1
ATOM 2116 N N . ASP A 1 282 ? 11.919 9.373 72.966 1.00 26.15 282 ASP A N 1
ATOM 2117 C CA . ASP A 1 282 ? 10.971 8.316 73.312 1.00 18.67 282 ASP A CA 1
ATOM 2118 C C . ASP A 1 282 ? 10.315 8.567 74.631 1.00 16.71 282 ASP A C 1
ATOM 2119 O O . ASP A 1 282 ? 9.518 7.755 75.076 1.00 20.87 282 ASP A O 1
ATOM 2124 N N . SER A 1 283 ? 10.604 9.715 75.229 1.00 15.50 283 SER A N 1
ATOM 2125 C CA . SER A 1 283 ? 10.171 10.000 76.569 1.00 15.32 283 SER A CA 1
ATOM 2126 C C . SER A 1 283 ? 8.664 10.009 76.680 1.00 18.23 283 SER A C 1
ATOM 2127 O O . SER A 1 283 ? 8.143 9.635 77.722 1.00 24.86 283 SER A O 1
ATOM 2130 N N . SER A 1 284 ? 7.950 10.508 75.671 1.00 11.72 284 SER A N 1
ATOM 2131 C CA . SER A 1 284 ? 6.527 10.768 75.871 1.00 11.16 284 SER A CA 1
ATOM 2132 C C . SER A 1 284 ? 5.628 10.260 74.797 1.00 12.88 284 SER A C 1
ATOM 2133 O O . SER A 1 284 ? 4.499 10.744 74.653 1.00 24.07 284 SER A O 1
ATOM 2136 N N . ILE A 1 285 ? 5.995 9.115 74.248 1.00 10.06 285 ILE A N 1
ATOM 2137 C CA . ILE A 1 285 ? 5.160 8.467 73.259 1.00 10.00 285 ILE A CA 1
ATOM 2138 C C . ILE A 1 285 ? 3.854 7.941 73.874 1.00 10.29 285 ILE A C 1
ATOM 2139 O O . ILE A 1 285 ? 2.763 8.330 73.447 1.00 10.01 285 ILE A O 1
ATOM 2144 N N . SER A 1 286 ? 3.945 7.177 74.953 1.00 13.92 286 SER A N 1
ATOM 2145 C CA . SER A 1 286 ? 2.732 6.601 75.521 1.00 13.71 286 SER A CA 1
ATOM 2146 C C . SER A 1 286 ? 1.737 7.655 76.022 1.00 14.46 286 SER A C 1
ATOM 2147 O O . SER A 1 286 ? 0.518 7.561 75.772 1.00 10.16 286 SER A O 1
ATOM 2150 N N . ALA A 1 287 ? 2.252 8.710 76.631 1.00 11.82 287 ALA A N 1
ATOM 2151 C CA . ALA A 1 287 ? 1.370 9.793 77.039 1.00 10.52 287 ALA A CA 1
ATOM 2152 C C . ALA A 1 287 ? 0.631 10.336 75.820 1.00 15.09 287 ALA A C 1
ATOM 2153 O O . ALA A 1 287 ? -0.594 10.504 75.842 1.00 15.02 287 ALA A O 1
ATOM 2155 N N . ALA A 1 288 ? 1.394 10.684 74.782 1.00 20.30 288 ALA A N 1
ATOM 2156 C CA . ALA A 1 288 ? 0.817 11.216 73.526 1.00 17.31 288 ALA A CA 1
ATOM 2157 C C . ALA A 1 288 ? -0.257 10.300 72.897 1.00 15.79 288 ALA A C 1
ATOM 2158 O O . ALA A 1 288 ? -1.330 10.780 72.504 1.00 11.74 288 ALA A O 1
ATOM 2160 N N . ILE A 1 289 ? 0.028 8.999 72.785 1.00 11.87 289 ILE A N 1
ATOM 2161 C CA . ILE A 1 289 ? -0.970 8.043 72.298 1.00 14.97 289 ILE A CA 1
ATOM 2162 C C . ILE A 1 289 ? -2.285 8.146 73.116 1.00 24.50 289 ILE A C 1
ATOM 2163 O O . ILE A 1 289 ? -3.372 8.344 72.533 1.00 27.11 289 ILE A O 1
ATOM 2168 N N . GLY A 1 290 ? -2.163 8.062 74.452 1.00 21.55 290 GLY A N 1
ATOM 2169 C CA . GLY A 1 290 ? -3.298 8.221 75.342 1.00 17.65 290 GLY A CA 1
ATOM 2170 C C . GLY A 1 290 ? -4.053 9.533 75.158 1.00 19.38 290 GLY A C 1
ATOM 2171 O O . GLY A 1 290 ? -5.291 9.520 75.116 1.00 23.68 290 GLY A O 1
ATOM 2172 N N . TYR A 1 291 ? -3.333 10.646 75.016 1.00 12.46 291 TYR A N 1
ATOM 2173 C CA . TYR A 1 291 ? -3.954 11.953 74.872 1.00 12.53 291 TYR A CA 1
ATOM 2174 C C . TYR A 1 291 ? -4.774 12.011 73.614 1.00 14.37 291 TYR A C 1
ATOM 2175 O O . TYR A 1 291 ? -5.903 12.490 73.635 1.00 17.27 291 TYR A O 1
ATOM 2184 N N . ALA A 1 292 ? -4.128 11.697 72.494 1.00 17.05 292 ALA A N 1
ATOM 2185 C CA . ALA A 1 292 ? -4.779 11.651 71.186 1.00 12.30 292 ALA A CA 1
ATOM 2186 C C . ALA A 1 292 ? -6.051 10.805 71.252 1.00 11.71 292 ALA A C 1
ATOM 2187 O O . ALA A 1 292 ? -7.137 11.303 71.035 1.00 10.21 292 ALA A O 1
ATOM 2189 N N . GLU A 1 293 ? -5.911 9.595 71.778 1.00 11.15 293 GLU A N 1
ATOM 2190 C CA . GLU A 1 293 ? -7.006 8.661 71.911 1.00 11.58 293 GLU A CA 1
ATOM 2191 C C . GLU A 1 293 ? -8.198 9.205 72.711 1.00 13.84 293 GLU A C 1
ATOM 2192 O O . GLU A 1 293 ? -9.345 8.978 72.369 1.00 21.43 293 GLU A O 1
ATOM 2198 N N . ALA A 1 294 ? -7.924 9.849 73.824 1.00 15.81 294 ALA A N 1
ATOM 2199 C CA . ALA A 1 294 ? -8.957 10.561 74.555 1.00 15.62 294 ALA A CA 1
ATOM 2200 C C . ALA A 1 294 ? -9.609 11.654 73.730 1.00 16.03 294 ALA A C 1
ATOM 2201 O O . ALA A 1 294 ? -10.815 11.733 73.677 1.00 20.14 294 ALA A O 1
ATOM 2203 N N . THR A 1 295 ? -8.816 12.566 73.191 1.00 17.03 295 THR A N 1
ATOM 2204 C CA . THR A 1 295 ? -9.368 13.736 72.545 1.00 17.92 295 THR A CA 1
ATOM 2205 C C . THR A 1 295 ? -9.998 13.437 71.181 1.00 18.05 295 THR A C 1
ATOM 2206 O O . THR A 1 295 ? -10.683 14.277 70.615 1.00 16.93 295 THR A O 1
ATOM 2210 N N . GLY A 1 296 ? -9.653 12.307 70.592 1.00 17.82 296 GLY A N 1
ATOM 2211 C CA . GLY A 1 296 ? -10.013 12.067 69.206 1.00 22.25 296 GLY A CA 1
ATOM 2212 C C . GLY A 1 296 ? -9.130 12.710 68.137 1.00 23.18 296 GLY A C 1
ATOM 2213 O O . GLY A 1 296 ? -9.284 12.390 66.972 1.00 29.86 296 GLY A O 1
ATOM 2214 N N . ILE A 1 297 ? -8.253 13.638 68.503 1.00 22.36 297 ILE A N 1
ATOM 2215 C CA . ILE A 1 297 ? -7.240 14.157 67.579 1.00 22.05 297 ILE A CA 1
ATOM 2216 C C . ILE A 1 297 ? -6.249 13.044 67.142 1.00 24.96 297 ILE A C 1
ATOM 2217 O O . ILE A 1 297 ? -6.000 12.087 67.891 1.00 25.65 297 ILE A O 1
ATOM 2222 N N . PRO A 1 298 ? -5.779 13.087 65.875 1.00 25.08 298 PRO A N 1
ATOM 2223 C CA . PRO A 1 298 ? -4.979 11.950 65.381 1.00 21.39 298 PRO A CA 1
ATOM 2224 C C . PRO A 1 298 ? -3.562 11.982 65.925 1.00 15.56 298 PRO A C 1
ATOM 2225 O O . PRO A 1 298 ? -2.975 13.068 66.053 1.00 10.01 298 PRO A O 1
ATOM 2229 N N . TYR A 1 299 ? -3.025 10.798 66.239 1.00 13.53 299 TYR A N 1
ATOM 2230 C CA . TYR A 1 299 ? -1.645 10.672 66.705 1.00 15.16 299 TYR A CA 1
ATOM 2231 C C . TYR A 1 299 ? -0.775 10.644 65.466 1.00 19.47 299 TYR A C 1
ATOM 2232 O O . TYR A 1 299 ? -1.022 9.841 64.541 1.00 19.34 299 TYR A O 1
ATOM 2241 N N . GLU A 1 300 ? 0.232 11.513 65.459 1.00 14.20 300 GLU A N 1
ATOM 2242 C CA . GLU A 1 300 ? 1.216 11.559 64.393 1.00 14.69 300 GLU A CA 1
ATOM 2243 C C . GLU A 1 300 ? 2.668 11.552 64.923 1.00 16.74 300 GLU A C 1
ATOM 2244 O O . GLU A 1 300 ? 2.920 11.951 66.072 1.00 21.79 300 GLU A O 1
ATOM 2250 N N . LEU A 1 301 ? 3.626 11.216 64.054 1.00 10.08 301 LEU A N 1
ATOM 2251 C CA . LEU A 1 301 ? 5.021 11.336 64.398 1.00 10.00 301 LEU A CA 1
ATOM 2252 C C . LEU A 1 301 ? 5.475 12.676 63.948 1.00 10.00 301 LEU A C 1
ATOM 2253 O O . LEU A 1 301 ? 5.907 12.855 62.839 1.00 15.37 301 LEU A O 1
ATOM 2258 N N . GLY A 1 302 ? 5.230 13.670 64.764 1.00 11.26 302 GLY A N 1
ATOM 2259 C CA . GLY A 1 302 ? 5.559 15.026 64.358 1.00 17.65 302 GLY A CA 1
ATOM 2260 C C . GLY A 1 302 ? 6.946 15.397 64.802 1.00 18.91 302 GLY A C 1
ATOM 2261 O O . GLY A 1 302 ? 7.370 16.538 64.651 1.00 21.63 302 GLY A O 1
ATOM 2262 N N . LEU A 1 303 ? 7.632 14.451 65.419 1.00 19.81 303 LEU A N 1
ATOM 2263 C CA . LEU A 1 303 ? 9.003 14.670 65.855 1.00 15.16 303 LEU A CA 1
ATOM 2264 C C . LEU A 1 303 ? 9.721 13.343 65.699 1.00 14.63 303 LEU A C 1
ATOM 2265 O O . LEU A 1 303 ? 9.111 12.264 65.903 1.00 16.56 303 LEU A O 1
ATOM 2270 N N . ILE A 1 304 ? 10.979 13.421 65.271 1.00 11.78 304 ILE A N 1
ATOM 2271 C CA . ILE A 1 304 ? 11.801 12.237 65.051 1.00 18.71 304 ILE A CA 1
ATOM 2272 C C . ILE A 1 304 ? 13.082 12.383 65.854 1.00 21.35 304 ILE A C 1
ATOM 2273 O O . ILE A 1 304 ? 13.633 13.491 65.928 1.00 22.33 304 ILE A O 1
ATOM 2278 N N . LYS A 1 305 ? 13.486 11.299 66.524 1.00 20.56 305 LYS A N 1
ATOM 2279 C CA . LYS A 1 305 ? 14.742 11.266 67.272 1.00 23.21 305 LYS A CA 1
ATOM 2280 C C . LYS A 1 305 ? 15.738 10.497 66.438 1.00 25.35 305 LYS A C 1
ATOM 2281 O O . LYS A 1 305 ? 15.505 9.340 66.088 1.00 26.42 305 LYS A O 1
ATOM 2287 N N . ASN A 1 306 ? 16.857 11.118 66.120 1.00 28.71 306 ASN A N 1
ATOM 2288 C CA . ASN A 1 306 ? 17.885 10.388 65.438 1.00 30.94 306 ASN A CA 1
ATOM 2289 C C . ASN A 1 306 ? 18.469 9.268 66.295 1.00 34.93 306 ASN A C 1
ATOM 2290 O O . ASN A 1 306 ? 19.095 9.500 67.346 1.00 30.56 306 ASN A O 1
ATOM 2295 N N . ARG A 1 307 ? 18.367 8.063 65.736 1.00 39.00 307 ARG A N 1
ATOM 2296 C CA . ARG A 1 307 ? 18.716 6.808 66.389 1.00 41.52 307 ARG A CA 1
ATOM 2297 C C . ARG A 1 307 ? 20.222 6.687 66.706 1.00 42.33 307 ARG A C 1
ATOM 2298 O O . ARG A 1 307 ? 20.632 5.775 67.426 1.00 44.88 307 ARG A O 1
ATOM 2306 N N . TYR A 1 308 ? 21.051 7.551 66.125 1.00 40.39 308 TYR A N 1
ATOM 2307 C CA . TYR A 1 308 ? 22.491 7.305 66.140 1.00 42.13 308 TYR A CA 1
ATOM 2308 C C . TYR A 1 308 ? 23.242 8.466 66.752 1.00 41.25 308 TYR A C 1
ATOM 2309 O O . TYR A 1 308 ? 24.386 8.723 66.410 1.00 41.33 308 TYR A O 1
ATOM 2318 N N . VAL A 1 309 ? 22.603 9.200 67.635 1.00 47.00 309 VAL A N 1
ATOM 2319 C CA . VAL A 1 309 ? 23.270 10.361 68.203 1.00 48.80 309 VAL A CA 1
ATOM 2320 C C . VAL A 1 309 ? 23.910 9.962 69.546 1.00 51.83 309 VAL A C 1
ATOM 2321 O O . VAL A 1 309 ? 23.624 10.545 70.577 1.00 51.65 309 VAL A O 1
ATOM 2325 N N . GLY A 1 310 ? 24.812 8.974 69.498 1.00 59.28 310 GLY A N 1
ATOM 2326 C CA . GLY A 1 310 ? 25.604 8.573 70.668 1.00 62.40 310 GLY A CA 1
ATOM 2327 C C . GLY A 1 310 ? 26.605 9.607 71.179 1.00 61.65 310 GLY A C 1
ATOM 2328 O O . GLY A 1 310 ? 26.678 10.731 70.672 1.00 61.80 310 GLY A O 1
ATOM 2329 N N . ARG A 1 311 ? 27.406 9.234 72.171 1.00 59.73 311 ARG A N 1
ATOM 2330 C CA . ARG A 1 311 ? 28.427 10.157 72.660 1.00 57.59 311 ARG A CA 1
ATOM 2331 C C . ARG A 1 311 ? 29.512 10.408 71.612 1.00 54.09 311 ARG A C 1
ATOM 2332 O O . ARG A 1 311 ? 30.173 11.429 71.657 1.00 55.02 311 ARG A O 1
ATOM 2340 N N . THR A 1 312 ? 29.688 9.477 70.674 1.00 50.29 312 THR A N 1
ATOM 2341 C CA . THR A 1 312 ? 30.609 9.646 69.542 1.00 47.38 312 THR A CA 1
ATOM 2342 C C . THR A 1 312 ? 30.229 10.846 68.657 1.00 45.71 312 THR A C 1
ATOM 2343 O O . THR A 1 312 ? 31.044 11.353 67.880 1.00 45.66 312 THR A O 1
ATOM 2347 N N . PHE A 1 313 ? 28.941 11.170 68.656 1.00 42.69 313 PHE A N 1
ATOM 2348 C CA . PHE A 1 313 ? 28.395 12.171 67.763 1.00 38.11 313 PHE A CA 1
ATOM 2349 C C . PHE A 1 313 ? 28.985 13.572 67.987 1.00 32.57 313 PHE A C 1
ATOM 2350 O O . PHE A 1 313 ? 29.057 14.073 69.092 1.00 34.02 313 PHE A O 1
ATOM 2358 N N . ILE A 1 314 ? 29.448 14.178 66.913 1.00 30.41 314 ILE A N 1
ATOM 2359 C CA . ILE A 1 314 ? 29.965 15.540 66.931 1.00 26.58 314 ILE A CA 1
ATOM 2360 C C . ILE A 1 314 ? 28.874 16.571 67.058 1.00 24.84 314 ILE A C 1
ATOM 2361 O O . ILE A 1 314 ? 28.064 16.767 66.158 1.00 27.46 314 ILE A O 1
ATOM 2366 N N . GLN A 1 315 ? 28.905 17.309 68.145 1.00 29.94 315 GLN A N 1
ATOM 2367 C CA . GLN A 1 315 ? 27.942 18.390 68.317 1.00 33.10 315 GLN A CA 1
ATOM 2368 C C . GLN A 1 315 ? 28.118 19.435 67.244 1.00 29.43 315 GLN A C 1
ATOM 2369 O O . GLN A 1 315 ? 29.198 19.950 67.062 1.00 29.13 315 GLN A O 1
ATOM 2375 N N . PRO A 1 316 ? 27.039 19.796 66.550 1.00 31.55 316 PRO A N 1
ATOM 2376 C CA . PRO A 1 316 ? 27.082 20.973 65.665 1.00 36.22 316 PRO A CA 1
ATOM 2377 C C . PRO A 1 316 ? 27.576 22.194 66.393 1.00 39.49 316 PRO A C 1
ATOM 2378 O O . PRO A 1 316 ? 27.235 22.399 67.539 1.00 41.12 316 PRO A O 1
ATOM 2382 N N . SER A 1 317 ? 28.413 22.981 65.731 1.00 47.36 317 SER A N 1
ATOM 2383 C CA . SER A 1 317 ? 28.836 24.264 66.265 1.00 50.72 317 SER A CA 1
ATOM 2384 C C . SER A 1 317 ? 27.575 25.060 66.595 1.00 55.93 317 SER A C 1
ATOM 2385 O O . SER A 1 317 ? 26.579 24.975 65.880 1.00 56.81 317 SER A O 1
ATOM 2388 N N . GLN A 1 318 ? 27.657 25.926 67.595 1.00 61.01 318 GLN A N 1
ATOM 2389 C CA . GLN A 1 318 ? 26.511 26.736 67.970 1.00 62.39 318 GLN A CA 1
ATOM 2390 C C . GLN A 1 318 ? 26.072 27.627 66.808 1.00 55.13 318 GLN A C 1
ATOM 2391 O O . GLN A 1 318 ? 24.890 27.790 66.556 1.00 49.48 318 GLN A O 1
ATOM 2397 N N . ALA A 1 319 ? 27.019 27.992 65.965 1.00 53.25 319 ALA A N 1
ATOM 2398 C CA . ALA A 1 319 ? 26.703 28.773 64.792 1.00 52.17 319 ALA A CA 1
ATOM 2399 C C . ALA A 1 319 ? 25.865 27.950 63.795 1.00 53.35 319 ALA A C 1
ATOM 2400 O O . ALA A 1 319 ? 24.867 28.445 63.247 1.00 48.99 319 ALA A O 1
ATOM 2402 N N . LEU A 1 320 ? 26.208 26.674 63.644 1.00 49.64 320 LEU A N 1
ATOM 2403 C CA . LEU A 1 320 ? 25.467 25.764 62.774 1.00 49.17 320 LEU A CA 1
ATOM 2404 C C . LEU A 1 320 ? 24.033 25.566 63.269 1.00 50.45 320 LEU A C 1
ATOM 2405 O O . LEU A 1 320 ? 23.093 25.357 62.487 1.00 49.38 320 LEU A O 1
ATOM 2410 N N . ARG A 1 321 ? 23.896 25.455 64.577 1.00 51.92 321 ARG A N 1
ATOM 2411 C CA . ARG A 1 321 ? 22.590 25.239 65.157 1.00 54.02 321 ARG A CA 1
ATOM 2412 C C . ARG A 1 321 ? 21.709 26.458 64.928 1.00 54.12 321 ARG A C 1
ATOM 2413 O O . ARG A 1 321 ? 20.594 26.314 64.438 1.00 53.34 321 ARG A O 1
ATOM 2421 N N . GLU A 1 322 ? 22.311 27.642 64.983 1.00 58.13 322 GLU A N 1
ATOM 2422 C CA . GLU A 1 322 ? 21.611 28.866 64.588 1.00 62.06 322 GLU A CA 1
ATOM 2423 C C . GLU A 1 322 ? 21.171 28.792 63.130 1.00 63.31 322 GLU A C 1
ATOM 2424 O O . GLU A 1 322 ? 20.221 29.480 62.735 1.00 57.84 322 GLU A O 1
ATOM 2430 N N . GLN A 1 323 ? 22.000 28.125 62.313 1.00 65.67 323 GLN A N 1
ATOM 2431 C CA . GLN A 1 323 ? 21.734 27.944 60.875 1.00 62.24 323 GLN A CA 1
ATOM 2432 C C . GLN A 1 323 ? 20.530 27.014 60.707 1.00 54.57 323 GLN A C 1
ATOM 2433 O O . GLN A 1 323 ? 19.760 27.153 59.751 1.00 52.20 323 GLN A O 1
ATOM 2439 N N . GLY A 1 324 ? 20.414 26.032 61.603 1.00 43.23 324 GLY A N 1
ATOM 2440 C CA . GLY A 1 324 ? 19.243 25.186 61.617 1.00 29.35 324 GLY A CA 1
ATOM 2441 C C . GLY A 1 324 ? 19.621 23.732 61.631 1.00 29.90 324 GLY A C 1
ATOM 2442 O O . GLY A 1 324 ? 18.765 22.871 61.410 1.00 29.76 324 GLY A O 1
ATOM 2443 N N . VAL A 1 325 ? 20.899 23.443 61.842 1.00 24.89 325 VAL A N 1
ATOM 2444 C CA . VAL A 1 325 ? 21.302 22.064 61.991 1.00 30.71 325 VAL A CA 1
ATOM 2445 C C . VAL A 1 325 ? 20.732 21.511 63.306 1.00 32.18 325 VAL A C 1
ATOM 2446 O O . VAL A 1 325 ? 20.741 22.201 64.319 1.00 36.38 325 VAL A O 1
ATOM 2450 N N . ARG A 1 326 ? 20.044 20.372 63.220 1.00 32.49 326 ARG A N 1
ATOM 2451 C CA . ARG A 1 326 ? 19.452 19.713 64.372 1.00 26.41 326 ARG A CA 1
ATOM 2452 C C . ARG A 1 326 ? 20.447 18.717 64.905 1.00 31.89 326 ARG A C 1
ATOM 2453 O O . ARG A 1 326 ? 21.283 18.221 64.145 1.00 33.91 326 ARG A O 1
ATOM 2461 N N . MET A 1 327 ? 20.268 18.337 66.174 1.00 34.88 327 MET A N 1
ATOM 2462 C CA . MET A 1 327 ? 21.035 17.260 66.783 1.00 37.62 327 MET A CA 1
ATOM 2463 C C . MET A 1 327 ? 20.174 16.017 66.911 1.00 36.78 327 MET A C 1
ATOM 2464 O O . MET A 1 327 ? 20.172 15.161 66.020 1.00 42.57 327 MET A O 1
ATOM 2469 N N . LYS A 1 328 ? 19.478 15.887 68.029 1.00 30.46 328 LYS A N 1
ATOM 2470 C CA . LYS A 1 328 ? 18.877 14.616 68.339 1.00 32.58 328 LYS A CA 1
ATOM 2471 C C . LYS A 1 328 ? 17.505 14.542 67.703 1.00 31.52 328 LYS A C 1
ATOM 2472 O O . LYS A 1 328 ? 17.099 13.492 67.189 1.00 28.39 328 LYS A O 1
ATOM 2478 N N . LEU A 1 329 ? 16.769 15.643 67.781 1.00 28.80 329 LEU A N 1
ATOM 2479 C CA . LEU A 1 329 ? 15.369 15.625 67.352 1.00 25.64 329 LEU A CA 1
ATOM 2480 C C . LEU A 1 329 ? 15.178 16.608 66.230 1.00 22.56 329 LEU A C 1
ATOM 2481 O O . LEU A 1 329 ? 15.842 17.666 66.205 1.00 13.38 329 LEU A O 1
ATOM 2486 N N . SER A 1 330 ? 14.172 16.332 65.405 1.00 23.36 330 SER A N 1
ATOM 2487 C CA . SER A 1 330 ? 13.645 17.345 64.508 1.00 26.91 330 SER A CA 1
ATOM 2488 C C . SER A 1 330 ? 12.155 17.158 64.279 1.00 23.66 330 SER A C 1
ATOM 2489 O O . SER A 1 330 ? 11.603 16.066 64.508 1.00 25.09 330 SER A O 1
ATOM 2492 N N . ALA A 1 331 ? 11.527 18.251 63.851 1.00 19.22 331 ALA A N 1
ATOM 2493 C CA . ALA A 1 331 ? 10.101 18.316 63.612 1.00 19.79 331 ALA A CA 1
ATOM 2494 C C . ALA A 1 331 ? 9.845 17.899 62.161 1.00 26.48 331 ALA A C 1
ATOM 2495 O O . ALA A 1 331 ? 10.615 18.238 61.268 1.00 32.67 331 ALA A O 1
ATOM 2497 N N . VAL A 1 332 ? 8.841 17.055 61.957 1.00 25.75 332 VAL A N 1
ATOM 2498 C CA . VAL A 1 332 ? 8.419 16.607 60.641 1.00 17.88 332 VAL A CA 1
ATOM 2499 C C . VAL A 1 332 ? 7.419 17.616 60.079 1.00 20.53 332 VAL A C 1
ATOM 2500 O O . VAL A 1 332 ? 6.228 17.523 60.358 1.00 22.95 332 VAL A O 1
ATOM 2504 N N . ARG A 1 333 ? 7.862 18.524 59.212 1.00 26.61 333 ARG A N 1
ATOM 2505 C CA . ARG A 1 333 ? 6.902 19.418 58.548 1.00 26.82 333 ARG A CA 1
ATOM 2506 C C . ARG A 1 333 ? 6.026 18.722 57.520 1.00 26.11 333 ARG A C 1
ATOM 2507 O O . ARG A 1 333 ? 4.864 19.077 57.376 1.00 16.78 333 ARG A O 1
ATOM 2515 N N . GLY A 1 334 ? 6.505 17.580 57.030 1.00 27.26 334 GLY A N 1
ATOM 2516 C CA . GLY A 1 334 ? 5.643 16.667 56.309 1.00 24.70 334 GLY A CA 1
ATOM 2517 C C . GLY A 1 334 ? 4.335 16.367 57.028 1.00 29.24 334 GLY A C 1
ATOM 2518 O O . GLY A 1 334 ? 3.381 15.880 56.420 1.00 34.20 334 GLY A O 1
ATOM 2519 N N . VAL A 1 335 ? 4.272 16.638 58.326 1.00 28.35 335 VAL A N 1
ATOM 2520 C CA . VAL A 1 335 ? 3.149 16.184 59.146 1.00 21.41 335 VAL A CA 1
ATOM 2521 C C . VAL A 1 335 ? 2.471 17.387 59.817 1.00 22.31 335 VAL A C 1
ATOM 2522 O O . VAL A 1 335 ? 1.248 17.447 59.936 1.00 18.71 335 VAL A O 1
ATOM 2526 N N . VAL A 1 336 ? 3.278 18.368 60.199 1.00 21.28 336 VAL A N 1
ATOM 2527 C CA . VAL A 1 336 ? 2.789 19.448 61.031 1.00 23.29 336 VAL A CA 1
ATOM 2528 C C . VAL A 1 336 ? 2.543 20.711 60.242 1.00 24.51 336 VAL A C 1
ATOM 2529 O O . VAL A 1 336 ? 1.943 21.671 60.751 1.00 20.08 336 VAL A O 1
ATOM 2533 N N . GLU A 1 337 ? 3.115 20.765 59.048 1.00 27.20 337 GLU A N 1
ATOM 2534 C CA . GLU A 1 337 ? 3.051 21.980 58.270 1.00 27.78 337 GLU A CA 1
ATOM 2535 C C . GLU A 1 337 ? 1.596 22.372 58.062 1.00 27.33 337 GLU A C 1
ATOM 2536 O O . GLU A 1 337 ? 0.763 21.532 57.683 1.00 31.04 337 GLU A O 1
ATOM 2542 N N . GLY A 1 338 ? 1.273 23.550 58.590 1.00 26.61 338 GLY A N 1
ATOM 2543 C CA . GLY A 1 338 ? -0.056 24.114 58.508 1.00 25.30 338 GLY A CA 1
ATOM 2544 C C . GLY A 1 338 ? -1.016 23.596 59.563 1.00 29.96 338 GLY A C 1
ATOM 2545 O O . GLY A 1 338 ? -2.159 24.040 59.613 1.00 28.04 338 GLY A O 1
ATOM 2546 N N . LYS A 1 339 ? -0.575 22.668 60.411 1.00 35.13 339 LYS A N 1
ATOM 2547 C CA . LYS A 1 339 ? -1.446 22.102 61.453 1.00 31.84 339 LYS A CA 1
ATOM 2548 C C . LYS A 1 339 ? -1.286 22.845 62.778 1.00 29.17 339 LYS A C 1
ATOM 2549 O O . LYS A 1 339 ? -0.284 23.536 62.995 1.00 24.75 339 LYS A O 1
ATOM 2555 N N . ARG A 1 340 ? -2.311 22.790 63.621 1.00 26.70 340 ARG A N 1
ATOM 2556 C CA . ARG A 1 340 ? -2.116 23.153 65.021 1.00 27.43 340 ARG A CA 1
ATOM 2557 C C . ARG A 1 340 ? -1.992 21.884 65.870 1.00 27.34 340 ARG A C 1
ATOM 2558 O O . ARG A 1 340 ? -2.674 20.857 65.625 1.00 20.00 340 ARG A O 1
ATOM 2566 N N . VAL A 1 341 ? -0.891 21.892 66.618 1.00 25.94 341 VAL A N 1
ATOM 2567 C CA . VAL A 1 341 ? -0.261 20.707 67.186 1.00 24.34 341 VAL A CA 1
ATOM 2568 C C . VAL A 1 341 ? -0.378 20.728 68.692 1.00 22.31 341 VAL A C 1
ATOM 2569 O O . VAL A 1 341 ? 0.004 21.727 69.324 1.00 20.92 341 VAL A O 1
ATOM 2573 N N . VAL A 1 342 ? -0.762 19.586 69.261 1.00 20.28 342 VAL A N 1
ATOM 2574 C CA . VAL A 1 342 ? -0.548 19.340 70.679 1.00 18.34 342 VAL A CA 1
ATOM 2575 C C . VAL A 1 342 ? 0.715 18.507 70.791 1.00 20.42 342 VAL A C 1
ATOM 2576 O O . VAL A 1 342 ? 0.818 17.409 70.235 1.00 23.60 342 VAL A O 1
ATOM 2580 N N . MET A 1 343 ? 1.700 19.079 71.455 1.00 19.04 343 MET A N 1
ATOM 2581 C CA . MET A 1 343 ? 2.915 18.373 71.779 1.00 21.61 343 MET A CA 1
ATOM 2582 C C . MET A 1 343 ? 2.884 17.938 73.245 1.00 20.59 343 MET A C 1
ATOM 2583 O O . MET A 1 343 ? 2.901 18.782 74.156 1.00 17.14 343 MET A O 1
ATOM 2588 N N . VAL A 1 344 ? 2.796 16.622 73.442 1.00 18.05 344 VAL A N 1
ATOM 2589 C CA . VAL A 1 344 ? 2.763 15.983 74.752 1.00 18.50 344 VAL A CA 1
ATOM 2590 C C . VAL A 1 344 ? 4.195 15.516 75.180 1.00 22.47 344 VAL A C 1
ATOM 2591 O O . VAL A 1 344 ? 4.900 14.812 74.424 1.00 22.84 344 VAL A O 1
ATOM 2595 N N . ASP A 1 345 ? 4.645 15.953 76.357 1.00 19.44 345 ASP A N 1
ATOM 2596 C CA . ASP A 1 345 ? 5.928 15.494 76.905 1.00 23.31 345 ASP A CA 1
ATOM 2597 C C . ASP A 1 345 ? 5.715 14.979 78.316 1.00 23.35 345 ASP A C 1
ATOM 2598 O O . ASP A 1 345 ? 4.832 15.451 79.036 1.00 26.06 345 ASP A O 1
ATOM 2603 N N . ASP A 1 346 ? 6.564 14.045 78.732 1.00 20.85 346 ASP A N 1
ATOM 2604 C CA . ASP A 1 346 ? 6.445 13.458 80.067 1.00 21.57 346 ASP A CA 1
ATOM 2605 C C . ASP A 1 346 ? 6.638 14.453 81.176 1.00 20.34 346 ASP A C 1
ATOM 2606 O O . ASP A 1 346 ? 5.936 14.384 82.182 1.00 29.15 346 ASP A O 1
ATOM 2611 N N . SER A 1 347 ? 7.598 15.350 81.009 1.00 12.64 347 SER A N 1
ATOM 2612 C CA . SER A 1 347 ? 7.960 16.246 82.084 1.00 16.23 347 SER A CA 1
ATOM 2613 C C . SER A 1 347 ? 8.736 17.447 81.563 1.00 20.61 347 SER A C 1
ATOM 2614 O O . SER A 1 347 ? 9.147 17.498 80.405 1.00 25.51 347 SER A O 1
ATOM 2617 N N . ILE A 1 348 ? 8.942 18.414 82.435 1.00 18.81 348 ILE A N 1
ATOM 2618 C CA . ILE A 1 348 ? 9.811 19.526 82.145 1.00 15.74 348 ILE A CA 1
ATOM 2619 C C . ILE A 1 348 ? 10.734 19.669 83.347 1.00 19.71 348 ILE A C 1
ATOM 2620 O O . ILE A 1 348 ? 10.345 19.399 84.491 1.00 24.25 348 ILE A O 1
ATOM 2625 N N . VAL A 1 349 ? 12.005 19.920 83.073 1.00 18.59 349 VAL A N 1
ATOM 2626 C CA . VAL A 1 349 ? 12.975 20.053 84.145 1.00 12.60 349 VAL A CA 1
ATOM 2627 C C . VAL A 1 349 ? 13.635 21.423 84.043 1.00 14.92 349 VAL A C 1
ATOM 2628 O O . VAL A 1 349 ? 13.130 22.389 84.618 1.00 16.91 349 VAL A O 1
ATOM 2632 N N . ARG A 1 350 ? 14.634 21.541 83.169 1.00 18.21 350 ARG A N 1
ATOM 2633 C CA . ARG A 1 350 ? 15.232 22.827 82.809 1.00 15.92 350 ARG A CA 1
ATOM 2634 C C . ARG A 1 350 ? 14.326 23.671 81.942 1.00 17.82 350 ARG A C 1
ATOM 2635 O O . ARG A 1 350 ? 14.478 24.891 81.904 1.00 20.53 350 ARG A O 1
ATOM 2643 N N . GLY A 1 351 ? 13.563 22.992 81.088 1.00 14.43 351 GLY A N 1
ATOM 2644 C CA . GLY A 1 351 ? 12.688 23.663 80.152 1.00 17.56 351 GLY A CA 1
ATOM 2645 C C . GLY A 1 351 ? 13.300 23.795 78.766 1.00 23.73 351 GLY A C 1
ATOM 2646 O O . GLY A 1 351 ? 12.614 24.188 77.807 1.00 22.11 351 GLY A O 1
ATOM 2647 N N . THR A 1 352 ? 14.554 23.382 78.633 1.00 16.88 352 THR A N 1
ATOM 2648 C CA . THR A 1 352 ? 15.318 23.717 77.463 1.00 23.21 352 THR A CA 1
ATOM 2649 C C . THR A 1 352 ? 14.855 22.907 76.251 1.00 24.18 352 THR A C 1
ATOM 2650 O O . THR A 1 352 ? 14.542 23.468 75.200 1.00 28.31 352 THR A O 1
ATOM 2654 N N . THR A 1 353 ? 14.541 21.648 76.496 1.00 16.38 353 THR A N 1
ATOM 2655 C CA . THR A 1 353 ? 13.997 20.799 75.468 1.00 14.77 353 THR A CA 1
ATOM 2656 C C . THR A 1 353 ? 12.659 21.238 74.888 1.00 19.60 353 THR A C 1
ATOM 2657 O O . THR A 1 353 ? 12.424 21.139 73.682 1.00 27.75 353 THR A O 1
ATOM 2661 N N . SER A 1 354 ? 11.742 21.650 75.743 1.00 25.52 354 SER A N 1
ATOM 2662 C CA . SER A 1 354 ? 10.389 21.995 75.299 1.00 22.37 354 SER A CA 1
ATOM 2663 C C . SER A 1 354 ? 10.435 23.269 74.467 1.00 20.47 354 SER A C 1
ATOM 2664 O O . SER A 1 354 ? 9.773 23.351 73.450 1.00 23.47 354 SER A O 1
ATOM 2667 N N . ARG A 1 355 ? 11.343 24.178 74.808 1.00 19.69 355 ARG A N 1
ATOM 2668 C CA . ARG A 1 355 ? 11.488 25.427 74.080 1.00 21.78 355 ARG A CA 1
ATOM 2669 C C . ARG A 1 355 ? 11.956 25.111 72.668 1.00 24.92 355 ARG A C 1
ATOM 2670 O O . ARG A 1 355 ? 11.326 25.518 71.674 1.00 30.84 355 ARG A O 1
ATOM 2678 N N . ARG A 1 356 ? 12.997 24.292 72.599 1.00 22.74 356 ARG A N 1
ATOM 2679 C CA . ARG A 1 356 ? 13.551 23.833 71.342 1.00 19.85 356 ARG A CA 1
ATOM 2680 C C . ARG A 1 356 ? 12.491 23.135 70.530 1.00 21.32 356 ARG A C 1
ATOM 2681 O O . ARG A 1 356 ? 12.329 23.450 69.360 1.00 28.09 356 ARG A O 1
ATOM 2689 N N . ILE A 1 357 ? 11.753 22.211 71.144 1.00 15.51 357 ILE A N 1
ATOM 2690 C CA . ILE A 1 357 ? 10.762 21.461 70.402 1.00 12.64 357 ILE A CA 1
ATOM 2691 C C . ILE A 1 357 ? 9.694 22.380 69.858 1.00 15.03 357 ILE A C 1
ATOM 2692 O O . ILE A 1 357 ? 9.321 22.287 68.679 1.00 15.06 357 ILE A O 1
ATOM 2697 N N . VAL A 1 358 ? 9.332 23.381 70.644 1.00 13.58 358 VAL A N 1
ATOM 2698 C CA . VAL A 1 358 ? 8.320 24.335 70.187 1.00 22.34 358 VAL A CA 1
ATOM 2699 C C . VAL A 1 358 ? 8.854 25.146 69.004 1.00 24.18 358 VAL A C 1
ATOM 2700 O O . VAL A 1 358 ? 8.235 25.196 67.954 1.00 25.99 358 VAL A O 1
ATOM 2704 N N . THR A 1 359 ? 10.103 25.566 69.095 1.00 26.19 359 THR A N 1
ATOM 2705 C CA . THR A 1 359 ? 10.709 26.267 67.991 1.00 26.58 359 THR A CA 1
ATOM 2706 C C . THR A 1 359 ? 10.828 25.458 66.694 1.00 25.17 359 THR A C 1
ATOM 2707 O O . THR A 1 359 ? 10.450 25.940 65.633 1.00 30.15 359 THR A O 1
ATOM 2711 N N . MET A 1 360 ? 11.338 24.239 66.765 1.00 19.77 360 MET A N 1
ATOM 2712 C CA . MET A 1 360 ? 11.455 23.410 65.576 1.00 21.94 360 MET A CA 1
ATOM 2713 C C . MET A 1 360 ? 10.094 23.179 64.918 1.00 28.75 360 MET A C 1
ATOM 2714 O O . MET A 1 360 ? 10.016 23.010 63.691 1.00 31.66 360 MET A O 1
ATOM 2719 N N . LEU A 1 361 ? 9.074 22.970 65.754 1.00 26.99 361 LEU A N 1
ATOM 2720 C CA . LEU A 1 361 ? 7.724 22.704 65.278 1.00 24.68 361 LEU A CA 1
ATOM 2721 C C . LEU A 1 361 ? 7.160 23.895 64.524 1.00 25.82 361 LEU A C 1
ATOM 2722 O O . LEU A 1 361 ? 6.488 23.753 63.498 1.00 27.27 361 LEU A O 1
ATOM 2727 N N . ARG A 1 362 ? 7.488 25.082 64.997 1.00 30.99 362 ARG A N 1
ATOM 2728 C CA . ARG A 1 362 ? 7.065 26.277 64.307 1.00 35.20 362 ARG A CA 1
ATOM 2729 C C . ARG A 1 362 ? 7.844 26.525 63.015 1.00 34.92 362 ARG A C 1
ATOM 2730 O O . ARG A 1 362 ? 7.244 26.780 61.969 1.00 37.48 362 ARG A O 1
ATOM 2738 N N . GLU A 1 363 ? 9.106 26.118 63.035 1.00 30.40 363 GLU A N 1
ATOM 2739 C CA . GLU A 1 363 ? 9.932 26.135 61.854 1.00 24.62 363 GLU A CA 1
ATOM 2740 C C . GLU A 1 363 ? 9.556 25.067 60.839 1.00 22.99 363 GLU A C 1
ATOM 2741 O O . GLU A 1 363 ? 9.868 25.207 59.676 1.00 28.08 363 GLU A O 1
ATOM 2747 N N . ALA A 1 364 ? 8.836 24.038 61.257 1.00 21.32 364 ALA A N 1
ATOM 2748 C CA . ALA A 1 364 ? 8.245 23.080 60.317 1.00 21.35 364 ALA A CA 1
ATOM 2749 C C . ALA A 1 364 ? 6.847 23.518 59.871 1.00 22.77 364 ALA A C 1
ATOM 2750 O O . ALA A 1 364 ? 6.095 22.740 59.260 1.00 13.56 364 ALA A O 1
ATOM 2752 N N . GLY A 1 365 ? 6.479 24.735 60.258 1.00 25.59 365 GLY A N 1
ATOM 2753 C CA . GLY A 1 365 ? 5.213 25.298 59.839 1.00 26.46 365 GLY A CA 1
ATOM 2754 C C . GLY A 1 365 ? 3.967 24.875 60.604 1.00 28.52 365 GLY A C 1
ATOM 2755 O O . GLY A 1 365 ? 2.853 25.037 60.093 1.00 32.15 365 GLY A O 1
ATOM 2756 N N . ALA A 1 366 ? 4.103 24.444 61.856 1.00 31.50 366 ALA A N 1
ATOM 2757 C CA . ALA A 1 366 ? 2.910 24.312 62.717 1.00 28.03 366 ALA A CA 1
ATOM 2758 C C . ALA A 1 366 ? 2.353 25.699 63.058 1.00 22.74 366 ALA A C 1
ATOM 2759 O O . ALA A 1 366 ? 3.112 26.655 63.284 1.00 20.48 366 ALA A O 1
ATOM 2761 N N . THR A 1 367 ? 1.031 25.816 63.022 1.00 22.67 367 THR A N 1
ATOM 2762 C CA . THR A 1 367 ? 0.365 27.096 63.263 1.00 29.76 367 THR A CA 1
ATOM 2763 C C . THR A 1 367 ? 0.151 27.368 64.758 1.00 29.51 367 THR A C 1
ATOM 2764 O O . THR A 1 367 ? 0.184 28.515 65.220 1.00 31.88 367 THR A O 1
ATOM 2768 N N . GLU A 1 368 ? -0.108 26.304 65.504 1.00 30.44 368 GLU A N 1
ATOM 2769 C CA . GLU A 1 368 ? -0.173 26.385 66.947 1.00 25.79 368 GLU A CA 1
ATOM 2770 C C . GLU A 1 368 ? 0.627 25.267 67.586 1.00 24.73 368 GLU A C 1
ATOM 2771 O O . GLU A 1 368 ? 0.712 24.172 67.032 1.00 27.93 368 GLU A O 1
ATOM 2777 N N . VAL A 1 369 ? 1.290 25.569 68.699 1.00 27.81 369 VAL A N 1
ATOM 2778 C CA . VAL A 1 369 ? 1.864 24.517 69.543 1.00 27.00 369 VAL A CA 1
ATOM 2779 C C . VAL A 1 369 ? 1.327 24.590 70.976 1.00 27.37 369 VAL A C 1
ATOM 2780 O O . VAL A 1 369 ? 1.472 25.605 71.666 1.00 20.95 369 VAL A O 1
ATOM 2784 N N . HIS A 1 370 ? 0.641 23.518 71.369 1.00 27.35 370 HIS A N 1
ATOM 2785 C CA . HIS A 1 370 ? 0.036 23.374 72.685 1.00 20.32 370 HIS A CA 1
ATOM 2786 C C . HIS A 1 370 ? 0.787 22.310 73.445 1.00 18.47 370 HIS A C 1
ATOM 2787 O O . HIS A 1 370 ? 0.684 21.123 73.129 1.00 15.95 370 HIS A O 1
ATOM 2794 N N . VAL A 1 371 ? 1.638 22.745 74.369 1.00 16.65 371 VAL A N 1
ATOM 2795 C CA . VAL A 1 371 ? 2.462 21.834 75.147 1.00 13.48 371 VAL A CA 1
ATOM 2796 C C . VAL A 1 371 ? 1.708 21.345 76.376 1.00 14.81 371 VAL A C 1
ATOM 2797 O O . VAL A 1 371 ? 1.115 22.131 77.131 1.00 12.43 371 VAL A O 1
ATOM 2801 N N . LYS A 1 372 ? 1.608 20.029 76.480 1.00 12.66 372 LYS A N 1
ATOM 2802 C CA . LYS A 1 372 ? 0.859 19.398 77.541 1.00 15.44 372 LYS A CA 1
ATOM 2803 C C . LYS A 1 372 ? 1.764 18.335 78.204 1.00 20.84 372 LYS A C 1
ATOM 2804 O O . LYS A 1 372 ? 2.311 17.452 77.514 1.00 26.08 372 LYS A O 1
ATOM 2810 N N . ILE A 1 373 ? 2.068 18.539 79.493 1.00 16.38 373 ILE A N 1
ATOM 2811 C CA . ILE A 1 373 ? 3.016 17.734 80.250 1.00 12.47 373 ILE A CA 1
ATOM 2812 C C . ILE A 1 373 ? 2.300 16.750 81.168 1.00 11.35 373 ILE A C 1
ATOM 2813 O O . ILE A 1 373 ? 1.530 17.154 82.023 1.00 21.68 373 ILE A O 1
ATOM 2818 N N . SER A 1 374 ? 2.669 15.488 81.093 1.00 10.00 374 SER A N 1
ATOM 2819 C CA . SER A 1 374 ? 2.034 14.462 81.901 1.00 17.20 374 SER A CA 1
ATOM 2820 C C . SER A 1 374 ? 2.648 14.316 83.328 1.00 22.23 374 SER A C 1
ATOM 2821 O O . SER A 1 374 ? 2.852 13.203 83.851 1.00 16.68 374 SER A O 1
ATOM 2824 N N . SER A 1 375 ? 2.974 15.446 83.938 1.00 20.09 375 SER A N 1
ATOM 2825 C CA . SER A 1 375 ? 3.525 15.463 85.275 1.00 17.60 375 SER A CA 1
ATOM 2826 C C . SER A 1 375 ? 3.229 16.863 85.802 1.00 15.74 375 SER A C 1
ATOM 2827 O O . SER A 1 375 ? 2.906 17.780 85.022 1.00 10.30 375 SER A O 1
ATOM 2830 N N . PRO A 1 376 ? 3.136 16.985 87.142 1.00 15.64 376 PRO A N 1
ATOM 2831 C CA . PRO A 1 376 ? 3.038 18.294 87.794 1.00 15.59 376 PRO A CA 1
ATOM 2832 C C . PRO A 1 376 ? 4.376 18.967 87.624 1.00 15.07 376 PRO A C 1
ATOM 2833 O O . PRO A 1 376 ? 5.344 18.315 87.260 1.00 16.55 376 PRO A O 1
ATOM 2837 N N . PRO A 1 377 ? 4.439 20.289 87.796 1.00 14.98 377 PRO A N 1
ATOM 2838 C CA . PRO A 1 377 ? 5.726 20.950 87.563 1.00 16.94 377 PRO A CA 1
ATOM 2839 C C . PRO A 1 377 ? 6.743 20.364 88.491 1.00 19.97 377 PRO A C 1
ATOM 2840 O O . PRO A 1 377 ? 6.411 19.847 89.574 1.00 22.21 377 PRO A O 1
ATOM 2844 N N . ILE A 1 378 ? 7.990 20.392 88.048 1.00 23.16 378 ILE A N 1
ATOM 2845 C CA . ILE A 1 378 ? 9.058 19.885 88.894 1.00 22.12 378 ILE A CA 1
ATOM 2846 C C . ILE A 1 378 ? 9.846 21.029 89.525 1.00 21.08 378 ILE A C 1
ATOM 2847 O O . ILE A 1 378 ? 10.587 21.727 88.818 1.00 22.56 378 ILE A O 1
ATOM 2852 N N . ALA A 1 379 ? 9.547 21.291 90.811 1.00 24.71 379 ALA A N 1
ATOM 2853 C CA . ALA A 1 379 ? 10.012 22.486 91.545 1.00 25.93 379 ALA A CA 1
ATOM 2854 C C . ALA A 1 379 ? 10.949 22.223 92.740 1.00 26.29 379 ALA A C 1
ATOM 2855 O O . ALA A 1 379 ? 11.512 23.171 93.323 1.00 25.73 379 ALA A O 1
ATOM 2857 N N . HIS A 1 380 ? 11.147 20.949 93.076 1.00 26.45 380 HIS A N 1
ATOM 2858 C CA . HIS A 1 380 ? 12.010 20.566 94.202 1.00 25.17 380 HIS A CA 1
ATOM 2859 C C . HIS A 1 380 ? 13.051 19.526 93.757 1.00 27.23 380 HIS A C 1
ATOM 2860 O O . HIS A 1 380 ? 12.805 18.759 92.817 1.00 28.37 380 HIS A O 1
ATOM 2867 N N . PRO A 1 381 ? 14.249 19.539 94.382 1.00 21.29 381 PRO A N 1
ATOM 2868 C CA . PRO A 1 381 ? 15.339 18.565 94.180 1.00 20.91 381 PRO A CA 1
ATOM 2869 C C . PRO A 1 381 ? 14.936 17.132 94.458 1.00 22.37 381 PRO A C 1
ATOM 2870 O O . PRO A 1 381 ? 14.129 16.869 95.320 1.00 22.04 381 PRO A O 1
ATOM 2874 N N . CYS A 1 382 ? 15.580 16.196 93.785 1.00 23.11 382 CYS A N 1
ATOM 2875 C CA . CYS A 1 382 ? 15.475 14.824 94.197 1.00 19.97 382 CYS A CA 1
ATOM 2876 C C . CYS A 1 382 ? 16.732 14.505 94.988 1.00 20.25 382 CYS A C 1
ATOM 2877 O O . CYS A 1 382 ? 17.806 15.003 94.685 1.00 22.98 382 CYS A O 1
ATOM 2880 N N . PHE A 1 383 ? 16.608 13.589 95.933 1.00 21.22 383 PHE A N 1
ATOM 2881 C CA . PHE A 1 383 ? 17.728 13.207 96.746 1.00 18.47 383 PHE A CA 1
ATOM 2882 C C . PHE A 1 383 ? 17.881 11.711 96.738 1.00 21.81 383 PHE A C 1
ATOM 2883 O O . PHE A 1 383 ? 18.657 11.179 97.531 1.00 24.48 383 PHE A O 1
ATOM 2891 N N . TYR A 1 384 ? 17.199 11.026 95.824 1.00 20.35 384 TYR A N 1
ATOM 2892 C CA . TYR A 1 384 ? 17.087 9.574 95.930 1.00 29.90 384 TYR A CA 1
ATOM 2893 C C . TYR A 1 384 ? 17.633 8.839 94.731 1.00 31.44 384 TYR A C 1
ATOM 2894 O O . TYR A 1 384 ? 17.326 7.667 94.502 1.00 35.20 384 TYR A O 1
ATOM 2903 N N . GLY A 1 385 ? 18.556 9.493 94.044 1.00 36.56 385 GLY A N 1
ATOM 2904 C CA . GLY A 1 385 ? 19.304 8.846 92.984 1.00 40.14 385 GLY A CA 1
ATOM 2905 C C . GLY A 1 385 ? 20.015 9.880 92.149 1.00 44.37 385 GLY A C 1
ATOM 2906 O O . GLY A 1 385 ? 19.517 10.996 92.017 1.00 46.26 385 GLY A O 1
ATOM 2907 N N . ILE A 1 386 ? 21.190 9.540 91.622 1.00 51.13 386 ILE A N 1
ATOM 2908 C CA . ILE A 1 386 ? 21.884 10.411 90.660 1.00 56.83 386 ILE A CA 1
ATOM 2909 C C . ILE A 1 386 ? 21.121 10.517 89.348 1.00 56.40 386 ILE A C 1
ATOM 2910 O O . ILE A 1 386 ? 21.112 11.581 88.700 1.00 55.32 386 ILE A O 1
ATOM 2915 N N . ASP A 1 387 ? 20.515 9.391 88.952 1.00 54.98 387 ASP A N 1
ATOM 2916 C CA . ASP A 1 387 ? 19.666 9.326 87.755 1.00 50.53 387 ASP A CA 1
ATOM 2917 C C . ASP A 1 387 ? 18.515 10.331 87.768 1.00 47.58 387 ASP A C 1
ATOM 2918 O O . ASP A 1 387 ? 18.475 11.243 86.925 1.00 50.06 387 ASP A O 1
ATOM 2923 N N . THR A 1 388 ? 17.802 10.325 88.891 1.00 40.42 388 THR A N 1
ATOM 2924 C CA . THR A 1 388 ? 16.648 11.153 89.114 1.00 36.66 388 THR A CA 1
ATOM 2925 C C . THR A 1 388 ? 16.952 12.595 89.565 1.00 40.54 388 THR A C 1
ATOM 2926 O O . THR A 1 388 ? 16.197 13.506 89.246 1.00 47.63 388 THR A O 1
ATOM 2930 N N . SER A 1 389 ? 18.078 12.826 90.232 1.00 44.52 389 SER A N 1
ATOM 2931 C CA . SER A 1 389 ? 18.514 14.184 90.595 1.00 48.82 389 SER A CA 1
ATOM 2932 C C . SER A 1 389 ? 19.186 14.906 89.403 1.00 53.58 389 SER A C 1
ATOM 2933 O O . SER A 1 389 ? 19.344 14.338 88.308 1.00 54.47 389 SER A O 1
ATOM 2936 N N . THR A 1 390 ? 19.441 16.200 89.589 1.00 59.62 390 THR A N 1
ATOM 2937 C CA . THR A 1 390 ? 20.117 17.031 88.593 1.00 62.17 390 THR A CA 1
ATOM 2938 C C . THR A 1 390 ? 20.760 18.275 89.238 1.00 66.17 390 THR A C 1
ATOM 2939 O O . THR A 1 390 ? 20.243 18.834 90.229 1.00 68.57 390 THR A O 1
ATOM 2943 N N . HIS A 1 391 ? 21.871 18.702 88.633 1.00 67.22 391 HIS A N 1
ATOM 2944 C CA . HIS A 1 391 ? 22.599 19.930 88.974 1.00 69.48 391 HIS A CA 1
ATOM 2945 C C . HIS A 1 391 ? 22.070 21.146 88.210 1.00 68.30 391 HIS A C 1
ATOM 2946 O O . HIS A 1 391 ? 22.560 22.272 88.374 1.00 67.04 391 HIS A O 1
ATOM 2953 N N . GLU A 1 392 ? 21.245 20.871 87.216 1.00 67.58 392 GLU A N 1
ATOM 2954 C CA . GLU A 1 392 ? 20.664 21.917 86.401 1.00 67.55 392 GLU A CA 1
ATOM 2955 C C . GLU A 1 392 ? 19.585 22.595 87.230 1.00 65.60 392 GLU A C 1
ATOM 2956 O O . GLU A 1 392 ? 18.942 21.960 88.067 1.00 63.15 392 GLU A O 1
ATOM 2962 N N . GLU A 1 393 ? 19.404 23.889 87.011 1.00 65.35 393 GLU A N 1
ATOM 2963 C CA . GLU A 1 393 ? 18.361 24.631 87.711 1.00 65.99 393 GLU A CA 1
ATOM 2964 C C . GLU A 1 393 ? 16.967 24.278 87.194 1.00 58.72 393 GLU A C 1
ATOM 2965 O O . GLU A 1 393 ? 16.793 23.908 86.038 1.00 57.00 393 GLU A O 1
ATOM 2971 N N . LEU A 1 394 ? 15.997 24.275 88.102 1.00 54.32 394 LEU A N 1
ATOM 2972 C CA . LEU A 1 394 ? 14.622 23.899 87.777 1.00 40.62 394 LEU A CA 1
ATOM 2973 C C . LEU A 1 394 ? 13.807 25.117 87.455 1.00 36.69 394 LEU A C 1
ATOM 2974 O O . LEU A 1 394 ? 13.739 26.066 88.247 1.00 38.60 394 LEU A O 1
ATOM 2979 N N . ILE A 1 395 ? 13.196 25.081 86.280 1.00 33.41 395 ILE A N 1
ATOM 2980 C CA . ILE A 1 395 ? 12.499 26.238 85.752 1.00 28.91 395 ILE A CA 1
ATOM 2981 C C . ILE A 1 395 ? 11.238 26.429 86.587 1.00 28.86 395 ILE A C 1
ATOM 2982 O O . ILE A 1 395 ? 10.977 27.534 87.088 1.00 21.87 395 ILE A O 1
ATOM 2987 N N . ALA A 1 396 ? 10.644 25.287 86.957 1.00 30.87 396 ALA A N 1
ATOM 2988 C CA . ALA A 1 396 ? 9.355 25.247 87.641 1.00 31.75 396 ALA A CA 1
ATOM 2989 C C . ALA A 1 396 ? 9.512 25.767 89.055 1.00 35.34 396 ALA A C 1
ATOM 2990 O O . ALA A 1 396 ? 8.577 26.265 89.674 1.00 40.03 396 ALA A O 1
ATOM 2992 N N . SER A 1 397 ? 10.753 25.836 89.485 1.00 37.48 397 SER A N 1
ATOM 2993 C CA . SER A 1 397 ? 11.071 26.278 90.816 1.00 37.53 397 SER A CA 1
ATOM 2994 C C . SER A 1 397 ? 11.028 27.796 90.964 1.00 34.83 397 SER A C 1
ATOM 2995 O O . SER A 1 397 ? 10.946 28.291 92.079 1.00 39.94 397 SER A O 1
ATOM 2998 N N . SER A 1 398 ? 11.084 28.532 89.861 1.00 35.29 398 SER A N 1
ATOM 2999 C CA . SER A 1 398 ? 11.111 29.987 89.912 1.00 31.25 398 SER A CA 1
ATOM 3000 C C . SER A 1 398 ? 10.114 30.625 88.945 1.00 33.82 398 SER A C 1
ATOM 3001 O O . SER A 1 398 ? 9.962 31.847 88.931 1.00 34.64 398 SER A O 1
ATOM 3004 N N . HIS A 1 399 ? 9.517 29.810 88.075 1.00 31.29 399 HIS A N 1
ATOM 3005 C CA . HIS A 1 399 ? 8.622 30.308 87.034 1.00 34.92 399 HIS A CA 1
ATOM 3006 C C . HIS A 1 399 ? 7.241 29.725 87.257 1.00 30.26 399 HIS A C 1
ATOM 3007 O O . HIS A 1 399 ? 7.113 28.536 87.516 1.00 33.44 399 HIS A O 1
ATOM 3014 N N . SER A 1 400 ? 6.204 30.547 87.174 1.00 25.98 400 SER A N 1
ATOM 3015 C CA . SER A 1 400 ? 4.836 30.063 87.198 1.00 27.34 400 SER A CA 1
ATOM 3016 C C . SER A 1 400 ? 4.586 29.333 85.892 1.00 32.03 400 SER A C 1
ATOM 3017 O O . SER A 1 400 ? 5.270 29.578 84.895 1.00 38.02 400 SER A O 1
ATOM 3020 N N . VAL A 1 401 ? 3.540 28.526 85.848 1.00 32.00 401 VAL A N 1
ATOM 3021 C CA . VAL A 1 401 ? 3.205 27.839 84.609 1.00 28.76 401 VAL A CA 1
ATOM 3022 C C . VAL A 1 401 ? 3.169 28.820 83.436 1.00 26.85 401 VAL A C 1
ATOM 3023 O O . VAL A 1 401 ? 3.681 28.559 82.352 1.00 29.65 401 VAL A O 1
ATOM 3027 N N . GLU A 1 402 ? 2.763 30.032 83.731 1.00 26.62 402 GLU A N 1
ATOM 3028 C CA . GLU A 1 402 ? 2.556 31.003 82.686 1.00 20.77 402 GLU A CA 1
ATOM 3029 C C . GLU A 1 402 ? 3.894 31.396 82.149 1.00 23.61 402 GLU A C 1
ATOM 3030 O O . GLU A 1 402 ? 4.038 31.705 80.968 1.00 25.18 402 GLU A O 1
ATOM 3036 N N . GLU A 1 403 ? 4.830 31.570 83.068 1.00 22.17 403 GLU A N 1
ATOM 3037 C CA . GLU A 1 403 ? 6.126 32.113 82.698 1.00 24.00 403 GLU A CA 1
ATOM 3038 C C . GLU A 1 403 ? 6.800 31.092 81.831 1.00 17.60 403 GLU A C 1
ATOM 3039 O O . GLU A 1 403 ? 7.519 31.449 80.924 1.00 21.69 403 GLU A O 1
ATOM 3045 N N . ILE A 1 404 ? 6.790 29.864 82.324 1.00 15.93 404 ILE A N 1
ATOM 3046 C CA . ILE A 1 404 ? 7.313 28.716 81.620 1.00 18.20 404 ILE A CA 1
ATOM 3047 C C . ILE A 1 404 ? 6.700 28.610 80.212 1.00 26.01 404 ILE A C 1
ATOM 3048 O O . ILE A 1 404 ? 7.420 28.411 79.231 1.00 34.46 404 ILE A O 1
ATOM 3053 N N . ARG A 1 405 ? 5.381 28.694 80.104 1.00 19.21 405 ARG A N 1
ATOM 3054 C CA . ARG A 1 405 ? 4.767 28.817 78.801 1.00 18.65 405 ARG A CA 1
ATOM 3055 C C . ARG A 1 405 ? 5.489 29.879 77.943 1.00 22.12 405 ARG A C 1
ATOM 3056 O O . ARG A 1 405 ? 5.936 29.583 76.827 1.00 25.04 405 ARG A O 1
ATOM 3064 N N . GLN A 1 406 ? 5.581 31.109 78.445 1.00 23.80 406 GLN A N 1
ATOM 3065 C CA . GLN A 1 406 ? 6.262 32.180 77.724 1.00 26.39 406 GLN A CA 1
ATOM 3066 C C . GLN A 1 406 ? 7.703 31.819 77.375 1.00 25.26 406 GLN A C 1
ATOM 3067 O O . GLN A 1 406 ? 8.172 32.083 76.277 1.00 30.30 406 GLN A O 1
ATOM 3073 N N . GLU A 1 407 ? 8.373 31.117 78.261 1.00 21.74 407 GLU A N 1
ATOM 3074 C CA . GLU A 1 407 ? 9.753 30.773 78.020 1.00 22.37 407 GLU A CA 1
ATOM 3075 C C . GLU A 1 407 ? 9.949 29.716 76.927 1.00 22.78 407 GLU A C 1
ATOM 3076 O O . GLU A 1 407 ? 10.825 29.863 76.084 1.00 17.60 407 GLU A O 1
ATOM 3082 N N . ILE A 1 408 ? 9.133 28.666 76.911 1.00 25.76 408 ILE A N 1
ATOM 3083 C CA . ILE A 1 408 ? 9.216 27.683 75.828 1.00 21.11 408 ILE A CA 1
ATOM 3084 C C . ILE A 1 408 ? 8.589 28.212 74.538 1.00 25.58 408 ILE A C 1
ATOM 3085 O O . ILE A 1 408 ? 8.895 27.728 73.428 1.00 34.63 408 ILE A O 1
ATOM 3090 N N . GLY A 1 409 ? 7.735 29.222 74.690 1.00 25.96 409 GLY A N 1
ATOM 3091 C CA . GLY A 1 409 ? 7.086 29.829 73.544 1.00 29.86 409 GLY A CA 1
ATOM 3092 C C . GLY A 1 409 ? 5.848 29.092 73.064 1.00 31.48 409 GLY A C 1
ATOM 3093 O O . GLY A 1 409 ? 5.425 29.293 71.931 1.00 33.45 409 GLY A O 1
ATOM 3094 N N . ALA A 1 410 ? 5.254 28.263 73.919 1.00 32.66 410 ALA A N 1
ATOM 3095 C CA . ALA A 1 410 ? 4.076 27.490 73.542 1.00 27.34 410 ALA A CA 1
ATOM 3096 C C . ALA A 1 410 ? 2.884 28.448 73.425 1.00 24.34 410 ALA A C 1
ATOM 3097 O O . ALA A 1 410 ? 2.939 29.589 73.904 1.00 18.18 410 ALA A O 1
ATOM 3099 N N . ASP A 1 411 ? 1.858 28.018 72.701 1.00 22.59 411 ASP A N 1
ATOM 3100 C CA . ASP A 1 411 ? 0.598 28.734 72.687 1.00 25.16 411 ASP A CA 1
ATOM 3101 C C . ASP A 1 411 ? -0.081 28.546 74.009 1.00 24.77 411 ASP A C 1
ATOM 3102 O O . ASP A 1 411 ? -0.536 29.503 74.613 1.00 19.21 411 ASP A O 1
ATOM 3107 N N . THR A 1 412 ? -0.129 27.297 74.456 1.00 25.37 412 THR A N 1
ATOM 3108 C CA . THR A 1 412 ? -0.613 26.964 75.781 1.00 19.81 412 THR A CA 1
ATOM 3109 C C . THR A 1 412 ? 0.324 25.960 76.418 1.00 20.68 412 THR A C 1
ATOM 3110 O O . THR A 1 412 ? 1.043 25.243 75.719 1.00 21.34 412 THR A O 1
ATOM 3114 N N . LEU A 1 413 ? 0.339 25.946 77.750 1.00 19.19 413 LEU A N 1
ATOM 3115 C CA . LEU A 1 413 ? 1.086 24.964 78.505 1.00 12.79 413 LEU A CA 1
ATOM 3116 C C . LEU A 1 413 ? 0.184 24.387 79.604 1.00 17.17 413 LEU A C 1
ATOM 3117 O O . LEU A 1 413 ? -0.553 25.114 80.258 1.00 17.63 413 LEU A O 1
ATOM 3122 N N . SER A 1 414 ? 0.234 23.074 79.789 1.00 17.76 414 SER A N 1
ATOM 3123 C CA . SER A 1 414 ? -0.616 22.409 80.747 1.00 16.08 414 SER A CA 1
ATOM 3124 C C . SER A 1 414 ? 0.144 21.292 81.426 1.00 17.22 414 SER A C 1
ATOM 3125 O O . SER A 1 414 ? 0.735 20.466 80.764 1.00 12.16 414 SER A O 1
ATOM 3128 N N . PHE A 1 415 ? 0.199 21.329 82.758 1.00 19.53 415 PHE A N 1
ATOM 3129 C CA . PHE A 1 415 ? 0.770 20.237 83.531 1.00 10.01 415 PHE A CA 1
ATOM 3130 C C . PHE A 1 415 ? -0.356 19.412 84.086 1.00 11.70 415 PHE A C 1
ATOM 3131 O O . PHE A 1 415 ? -1.459 19.911 84.316 1.00 15.02 415 PHE A O 1
ATOM 3139 N N . LEU A 1 416 ? -0.082 18.140 84.288 1.00 12.20 416 LEU A N 1
ATOM 3140 C CA . LEU A 1 416 ? -1.004 17.280 84.989 1.00 15.07 416 LEU A CA 1
ATOM 3141 C C . LEU A 1 416 ? -1.050 17.761 86.441 1.00 22.97 416 LEU A C 1
ATOM 3142 O O . LEU A 1 416 ? -0.071 18.303 86.984 1.00 28.33 416 LEU A O 1
ATOM 3147 N N . SER A 1 417 ? -2.237 17.727 87.022 1.00 26.76 417 SER A N 1
ATOM 3148 C CA . SER A 1 417 ? -2.362 18.038 88.441 1.00 22.27 417 SER A CA 1
ATOM 3149 C C . SER A 1 417 ? -1.814 16.847 89.182 1.00 18.15 417 SER A C 1
ATOM 3150 O O . SER A 1 417 ? -1.743 15.741 88.650 1.00 19.51 417 SER A O 1
ATOM 3153 N N . VAL A 1 418 ? -1.696 17.007 90.479 1.00 19.44 418 VAL A N 1
ATOM 3154 C CA . VAL A 1 418 ? -1.229 15.902 91.279 1.00 19.08 418 VAL A CA 1
ATOM 3155 C C . VAL A 1 418 ? -2.277 14.796 91.400 1.00 19.38 418 VAL A C 1
ATOM 3156 O O . VAL A 1 418 ? -1.950 13.622 91.334 1.00 12.56 418 VAL A O 1
ATOM 3160 N N . GLU A 1 419 ? -3.539 15.189 91.518 1.00 19.52 419 GLU A N 1
ATOM 3161 C CA . GLU A 1 419 ? -4.626 14.228 91.606 1.00 24.24 419 GLU A CA 1
ATOM 3162 C C . GLU A 1 419 ? -4.702 13.490 90.300 1.00 21.19 419 GLU A C 1
ATOM 3163 O O . GLU A 1 419 ? -4.866 12.274 90.314 1.00 21.57 419 GLU A O 1
ATOM 3169 N N . GLY A 1 420 ? -4.478 14.224 89.197 1.00 14.53 420 GLY A N 1
ATOM 3170 C CA . GLY A 1 420 ? -4.527 13.657 87.868 1.00 10.26 420 GLY A CA 1
ATOM 3171 C C . GLY A 1 420 ? -3.453 12.613 87.750 1.00 12.03 420 GLY A C 1
ATOM 3172 O O . GLY A 1 420 ? -3.738 11.468 87.368 1.00 10.00 420 GLY A O 1
ATOM 3173 N N . LEU A 1 421 ? -2.264 12.957 88.260 1.00 12.05 421 LEU A N 1
ATOM 3174 C CA . LEU A 1 421 ? -1.118 12.059 88.209 1.00 10.00 421 LEU A CA 1
ATOM 3175 C C . LEU A 1 421 ? -1.412 10.796 89.018 1.00 13.33 421 LEU A C 1
ATOM 3176 O O . LEU A 1 421 ? -1.251 9.655 88.537 1.00 10.04 421 LEU A O 1
ATOM 3181 N N . LEU A 1 422 ? -1.972 11.007 90.197 1.00 13.69 422 LEU A N 1
ATOM 3182 C CA . LEU A 1 422 ? -2.203 9.906 91.114 1.00 15.80 422 LEU A CA 1
ATOM 3183 C C . LEU A 1 422 ? -3.307 9.017 90.586 1.00 12.74 422 LEU A C 1
ATOM 3184 O O . LEU A 1 422 ? -3.147 7.788 90.495 1.00 10.11 422 LEU A O 1
ATOM 3189 N N . LYS A 1 423 ? -4.311 9.694 90.031 1.00 12.45 423 LYS A N 1
ATOM 3190 C CA . LYS A 1 423 ? -5.479 9.075 89.447 1.00 10.91 423 LYS A CA 1
ATOM 3191 C C . LYS A 1 423 ? -5.075 8.332 88.181 1.00 14.96 423 LYS A C 1
ATOM 3192 O O . LYS A 1 423 ? -5.462 7.184 88.003 1.00 17.88 423 LYS A O 1
ATOM 3198 N N . GLY A 1 424 ? -4.193 8.934 87.380 1.00 12.44 424 GLY A N 1
ATOM 3199 C CA . GLY A 1 424 ? -3.769 8.315 86.140 1.00 10.27 424 GLY A CA 1
ATOM 3200 C C . GLY A 1 424 ? -3.015 7.018 86.362 1.00 10.50 424 GLY A C 1
ATOM 3201 O O . GLY A 1 424 ? -3.257 6.011 85.705 1.00 10.42 424 GLY A O 1
ATOM 3202 N N . ILE A 1 425 ? -2.038 7.061 87.260 1.00 16.05 425 ILE A N 1
ATOM 3203 C CA . ILE A 1 425 ? -1.238 5.894 87.542 1.00 13.64 425 ILE A CA 1
ATOM 3204 C C . ILE A 1 425 ? -2.099 4.806 88.152 1.00 17.96 425 ILE A C 1
ATOM 3205 O O . ILE A 1 425 ? -1.944 3.621 87.849 1.00 14.96 425 ILE A O 1
ATOM 3210 N N . GLY A 1 426 ? -2.974 5.210 89.054 1.00 18.85 426 GLY A N 1
ATOM 3211 C CA . GLY A 1 426 ? -3.969 4.285 89.548 1.00 21.80 426 GLY A CA 1
ATOM 3212 C C . GLY A 1 426 ? -3.546 3.421 90.717 1.00 25.87 426 GLY A C 1
ATOM 3213 O O . GLY A 1 426 ? -4.130 2.344 90.946 1.00 26.93 426 GLY A O 1
ATOM 3214 N N . ARG A 1 427 ? -2.562 3.868 91.487 1.00 26.29 427 ARG A N 1
ATOM 3215 C CA . ARG A 1 427 ? -2.150 3.032 92.595 1.00 26.16 427 ARG A CA 1
ATOM 3216 C C . ARG A 1 427 ? -3.254 3.054 93.691 1.00 29.95 427 ARG A C 1
ATOM 3217 O O . ARG A 1 427 ? -3.989 4.037 93.805 1.00 23.53 427 ARG A O 1
ATOM 3225 N N . LYS A 1 428 ? -3.489 1.901 94.343 1.00 35.97 428 LYS A N 1
ATOM 3226 C CA . LYS A 1 428 ? -4.606 1.724 95.294 1.00 32.53 428 LYS A CA 1
ATOM 3227 C C . LYS A 1 428 ? -4.272 1.781 96.790 1.00 29.17 428 LYS A C 1
ATOM 3228 O O . LYS A 1 428 ? -5.027 1.265 97.594 1.00 34.94 428 LYS A O 1
ATOM 3234 N N . TYR A 1 429 ? -3.065 2.169 97.160 1.00 31.10 429 TYR A N 1
ATOM 3235 C CA . TYR A 1 429 ? -2.735 2.284 98.585 1.00 35.84 429 TYR A CA 1
ATOM 3236 C C . TYR A 1 429 ? -3.626 3.339 99.255 1.00 43.23 429 TYR A C 1
ATOM 3237 O O . TYR A 1 429 ? -4.137 4.258 98.578 1.00 43.91 429 TYR A O 1
ATOM 3246 N N . ASP A 1 430 ? -3.924 3.141 100.544 1.00 49.47 430 ASP A N 1
ATOM 3247 C CA . ASP A 1 430 ? -4.739 4.115 101.244 1.00 58.17 430 ASP A CA 1
ATOM 3248 C C . ASP A 1 430 ? -3.848 5.088 101.958 1.00 59.82 430 ASP A C 1
ATOM 3249 O O . ASP A 1 430 ? -3.341 4.789 103.033 1.00 64.89 430 ASP A O 1
ATOM 3254 N N . ASP A 1 431 ? -3.570 6.192 101.282 1.00 60.62 431 ASP A N 1
ATOM 3255 C CA . ASP A 1 431 ? -3.148 7.430 101.896 1.00 57.45 431 ASP A CA 1
ATOM 3256 C C . ASP A 1 431 ? -3.229 8.490 100.820 1.00 57.62 431 ASP A C 1
ATOM 3257 O O . ASP A 1 431 ? -3.393 8.167 99.646 1.00 51.42 431 ASP A O 1
ATOM 3262 N N . SER A 1 432 ? -3.151 9.751 101.235 1.00 63.75 432 SER A N 1
ATOM 3263 C CA . SER A 1 432 ? -3.375 10.923 100.387 1.00 64.36 432 SER A CA 1
ATOM 3264 C C . SER A 1 432 ? -2.515 11.029 99.108 1.00 64.58 432 SER A C 1
ATOM 3265 O O . SER A 1 432 ? -2.645 12.013 98.364 1.00 66.87 432 SER A O 1
ATOM 3268 N N . ASN A 1 433 ? -1.545 10.116 98.939 1.00 58.72 433 ASN A N 1
ATOM 3269 C CA . ASN A 1 433 ? -0.673 10.093 97.759 1.00 45.54 433 ASN A CA 1
ATOM 3270 C C . ASN A 1 433 ? -0.260 8.708 97.278 1.00 38.54 433 ASN A C 1
ATOM 3271 O O . ASN A 1 433 ? 0.803 8.514 96.713 1.00 39.07 433 ASN A O 1
ATOM 3276 N N . CYS A 1 434 ? -1.068 7.726 97.610 1.00 34.95 434 CYS A N 1
ATOM 3277 C CA . CYS A 1 434 ? -1.059 6.437 96.939 1.00 26.83 434 CYS A CA 1
ATOM 3278 C C . CYS A 1 434 ? 0.239 5.687 96.993 1.00 23.74 434 CYS A C 1
ATOM 3279 O O . CYS A 1 434 ? 0.439 4.764 96.215 1.00 23.87 434 CYS A O 1
ATOM 3282 N N . GLY A 1 435 ? 1.042 5.967 98.008 1.00 17.49 435 GLY A N 1
ATOM 3283 C CA . GLY A 1 435 ? 2.286 5.248 98.144 1.00 17.67 435 GLY A CA 1
ATOM 3284 C C . GLY A 1 435 ? 3.312 5.695 97.135 1.00 15.41 435 GLY A C 1
ATOM 3285 O O . GLY A 1 435 ? 4.159 4.912 96.739 1.00 17.19 435 GLY A O 1
ATOM 3286 N N . GLN A 1 436 ? 3.262 6.960 96.744 1.00 12.42 436 GLN A N 1
ATOM 3287 C CA . GLN A 1 436 ? 4.221 7.485 95.806 1.00 10.00 436 GLN A CA 1
ATOM 3288 C C . GLN A 1 436 ? 4.906 8.635 96.462 1.00 14.00 436 GLN A C 1
ATOM 3289 O O . GLN A 1 436 ? 4.352 9.277 97.334 1.00 14.57 436 GLN A O 1
ATOM 3295 N N . CYS A 1 437 ? 6.159 8.834 96.089 1.00 19.10 437 CYS A N 1
ATOM 3296 C CA . CYS A 1 437 ? 6.905 10.007 96.466 1.00 16.50 437 CYS A CA 1
ATOM 3297 C C . CYS A 1 437 ? 6.574 11.079 95.448 1.00 12.88 437 CYS A C 1
ATOM 3298 O O . CYS A 1 437 ? 6.466 10.786 94.282 1.00 19.28 437 CYS A O 1
ATOM 3301 N N . LEU A 1 438 ? 6.348 12.299 95.894 1.00 10.01 438 LEU A N 1
ATOM 3302 C CA . LEU A 1 438 ? 5.972 13.387 94.998 1.00 11.18 438 LEU A CA 1
ATOM 3303 C C . LEU A 1 438 ? 6.816 14.575 95.364 1.00 11.17 438 LEU A C 1
ATOM 3304 O O . LEU A 1 438 ? 6.414 15.718 95.195 1.00 15.24 438 LEU A O 1
ATOM 3309 N N . ALA A 1 439 ? 7.973 14.289 95.928 1.00 11.83 439 ALA A N 1
ATOM 3310 C CA . ALA A 1 439 ? 8.782 15.304 96.558 1.00 19.11 439 ALA A CA 1
ATOM 3311 C C . ALA A 1 439 ? 9.186 16.431 95.599 1.00 24.91 439 ALA A C 1
ATOM 3312 O O . ALA A 1 439 ? 9.066 17.630 95.931 1.00 28.60 439 ALA A O 1
ATOM 3314 N N . CYS A 1 440 ? 9.622 16.049 94.401 1.00 25.81 440 CYS A N 1
ATOM 3315 C CA . CYS A 1 440 ? 10.128 17.010 93.428 1.00 24.46 440 CYS A CA 1
ATOM 3316 C C . CYS A 1 440 ? 8.989 17.892 92.869 1.00 23.77 440 CYS A C 1
ATOM 3317 O O . CYS A 1 440 ? 9.240 18.997 92.361 1.00 21.92 440 CYS A O 1
ATOM 3320 N N . PHE A 1 441 ? 7.742 17.472 93.092 1.00 19.48 441 PHE A N 1
ATOM 3321 C CA . PHE A 1 441 ? 6.595 18.314 92.745 1.00 25.87 441 PHE A CA 1
ATOM 3322 C C . PHE A 1 441 ? 6.154 19.124 93.945 1.00 23.23 441 PHE A C 1
ATOM 3323 O O . PHE A 1 441 ? 6.038 20.341 93.867 1.00 28.05 441 PHE A O 1
ATOM 3331 N N . THR A 1 442 ? 5.977 18.447 95.070 1.00 23.29 442 THR A N 1
ATOM 3332 C CA . THR A 1 442 ? 5.304 19.007 96.250 1.00 22.68 442 THR A CA 1
ATOM 3333 C C . THR A 1 442 ? 6.236 19.653 97.302 1.00 26.96 442 THR A C 1
ATOM 3334 O O . THR A 1 442 ? 5.837 20.592 98.011 1.00 27.73 442 THR A O 1
ATOM 3338 N N . GLY A 1 443 ? 7.455 19.119 97.429 1.00 25.71 443 GLY A N 1
ATOM 3339 C CA . GLY A 1 443 ? 8.411 19.655 98.388 1.00 19.30 443 GLY A CA 1
ATOM 3340 C C . GLY A 1 443 ? 8.341 18.904 99.707 1.00 20.44 443 GLY A C 1
ATOM 3341 O O . GLY A 1 443 ? 9.163 19.080 100.614 1.00 10.00 443 GLY A O 1
ATOM 3342 N N . LYS A 1 444 ? 7.411 17.972 99.763 1.00 22.62 444 LYS A N 1
ATOM 3343 C CA . LYS A 1 444 ? 7.196 17.162 100.931 1.00 26.21 444 LYS A CA 1
ATOM 3344 C C . LYS A 1 444 ? 7.955 15.847 100.728 1.00 22.96 444 LYS A C 1
ATOM 3345 O O . LYS A 1 444 ? 7.505 14.963 99.998 1.00 22.50 444 LYS A O 1
ATOM 3351 N N . TYR A 1 445 ? 9.161 15.767 101.285 1.00 17.27 445 TYR A N 1
ATOM 3352 C CA . TYR A 1 445 ? 9.992 14.567 101.159 1.00 16.82 445 TYR A CA 1
ATOM 3353 C C . TYR A 1 445 ? 9.590 13.478 102.121 1.00 17.53 445 TYR A C 1
ATOM 3354 O O . TYR A 1 445 ? 9.482 13.726 103.307 1.00 16.80 445 TYR A O 1
ATOM 3363 N N . PRO A 1 446 ? 9.614 12.214 101.656 1.00 20.39 446 PRO A N 1
ATOM 3364 C CA . PRO A 1 446 ? 9.196 11.020 102.413 1.00 23.52 446 PRO A CA 1
ATOM 3365 C C . PRO A 1 446 ? 10.256 10.461 103.384 1.00 28.79 446 PRO A C 1
ATOM 3366 O O . PRO A 1 446 ? 10.100 9.348 103.891 1.00 32.59 446 PRO A O 1
ATOM 3370 N N . THR A 1 447 ? 11.420 11.103 103.428 1.00 29.10 447 THR A N 1
ATOM 3371 C CA . THR A 1 447 ? 12.431 10.832 104.440 1.00 32.75 447 THR A CA 1
ATOM 3372 C C . THR A 1 447 ? 13.007 12.185 104.849 1.00 41.13 447 THR A C 1
ATOM 3373 O O . THR A 1 447 ? 12.674 13.218 104.231 1.00 38.45 447 THR A O 1
ATOM 3377 N N . GLU A 1 448 ? 13.721 12.217 105.975 1.00 46.85 448 GLU A N 1
ATOM 3378 C CA . GLU A 1 448 ? 14.276 13.488 106.429 1.00 48.67 448 GLU A CA 1
ATOM 3379 C C . GLU A 1 448 ? 15.562 13.759 105.686 1.00 39.73 448 GLU A C 1
ATOM 3380 O O . GLU A 1 448 ? 16.145 12.861 105.103 1.00 33.16 448 GLU A O 1
ATOM 3386 N N . ILE A 1 449 ? 15.708 15.021 105.341 1.00 37.66 449 ILE A N 1
ATOM 3387 C CA . ILE A 1 449 ? 16.870 15.480 104.622 1.00 38.13 449 ILE A CA 1
ATOM 3388 C C . ILE A 1 449 ? 17.704 16.295 105.619 1.00 41.35 449 ILE A C 1
ATOM 3389 O O . ILE A 1 449 ? 17.242 17.297 106.182 1.00 44.15 449 ILE A O 1
ATOM 3394 N N . TYR A 1 450 ? 18.872 15.756 105.939 1.00 42.46 450 TYR A N 1
ATOM 3395 C CA . TYR A 1 450 ? 19.779 16.337 106.914 1.00 44.84 450 TYR A CA 1
ATOM 3396 C C . TYR A 1 450 ? 20.494 17.546 106.347 1.00 49.62 450 TYR A C 1
ATOM 3397 O O . TYR A 1 450 ? 20.400 17.828 105.160 1.00 48.76 450 TYR A O 1
ATOM 3406 N N . GLN A 1 451 ? 21.209 18.272 107.189 1.00 58.20 451 GLN A N 1
ATOM 3407 C CA . GLN A 1 451 ? 21.862 19.473 106.714 1.00 68.37 451 GLN A CA 1
ATOM 3408 C C . GLN A 1 451 ? 23.194 19.203 106.028 1.00 70.62 451 GLN A C 1
ATOM 3409 O O . GLN A 1 451 ? 23.661 20.016 105.229 1.00 69.93 451 GLN A O 1
ATOM 3415 N N . ASP A 1 452 ? 23.830 18.091 106.395 1.00 72.93 452 ASP A N 1
ATOM 3416 C CA . ASP A 1 452 ? 25.055 17.636 105.734 1.00 74.03 452 ASP A CA 1
ATOM 3417 C C . ASP A 1 452 ? 24.793 16.926 104.393 1.00 73.36 452 ASP A C 1
ATOM 3418 O O . ASP A 1 452 ? 25.738 16.669 103.636 1.00 74.52 452 ASP A O 1
ATOM 3423 N N . THR A 1 453 ? 23.538 16.532 104.160 1.00 69.06 453 THR A N 1
ATOM 3424 C CA . THR A 1 453 ? 23.122 15.837 102.943 1.00 64.31 453 THR A CA 1
ATOM 3425 C C . THR A 1 453 ? 23.516 16.619 101.690 1.00 63.66 453 THR A C 1
ATOM 3426 O O . THR A 1 453 ? 23.163 17.793 101.537 1.00 60.92 453 THR A O 1
ATOM 3430 N N . VAL A 1 454 ? 24.326 15.980 100.843 1.00 62.97 454 VAL A N 1
ATOM 3431 C CA . VAL A 1 454 ? 24.651 16.512 99.513 1.00 55.43 454 VAL A CA 1
ATOM 3432 C C . VAL A 1 454 ? 23.675 15.982 98.464 1.00 51.48 454 VAL A C 1
ATOM 3433 O O . VAL A 1 454 ? 23.107 14.885 98.625 1.00 49.80 454 VAL A O 1
ATOM 3437 N N . LEU A 1 455 ? 23.466 16.778 97.414 1.00 47.90 455 LEU A N 1
ATOM 3438 C CA . LEU A 1 455 ? 22.759 16.317 96.205 1.00 45.79 455 LEU A CA 1
ATOM 3439 C C . LEU A 1 455 ? 23.497 15.153 95.554 1.00 38.82 455 LEU A C 1
ATOM 3440 O O . LEU A 1 455 ? 24.705 15.136 95.527 1.00 40.23 455 LEU A O 1
ATOM 3445 N N . PRO A 1 456 ? 22.773 14.137 95.068 1.00 37.80 456 PRO A N 1
ATOM 3446 C CA . PRO A 1 456 ? 23.413 12.909 94.573 1.00 36.89 456 PRO A CA 1
ATOM 3447 C C . PRO A 1 456 ? 24.596 13.112 93.592 1.00 40.79 456 PRO A C 1
ATOM 3448 O O . PRO A 1 456 ? 25.555 12.340 93.592 1.00 42.81 456 PRO A O 1
ATOM 3452 N N . HIS A 1 457 ? 24.528 14.148 92.764 1.00 43.80 457 HIS A N 1
ATOM 3453 C CA . HIS A 1 457 ? 25.613 14.482 91.855 1.00 46.04 457 HIS A CA 1
ATOM 3454 C C . HIS A 1 457 ? 26.869 14.987 92.582 1.00 51.29 457 HIS A C 1
ATOM 3455 O O . HIS A 1 457 ? 27.978 14.856 92.062 1.00 57.47 457 HIS A O 1
ATOM 3462 N N . VAL A 1 458 ? 26.676 15.642 93.730 1.00 53.67 458 VAL A N 1
ATOM 3463 C CA . VAL A 1 458 ? 27.743 16.333 94.477 1.00 52.39 458 VAL A CA 1
ATOM 3464 C C . VAL A 1 458 ? 28.830 15.355 94.957 1.00 54.68 458 VAL A C 1
ATOM 3465 O O . VAL A 1 458 ? 29.910 15.770 95.372 1.00 59.02 458 VAL A O 1
ATOM 3469 N N . LYS A 1 459 ? 28.555 14.059 94.845 1.00 55.53 459 LYS A N 1
ATOM 3470 C CA . LYS A 1 459 ? 29.525 13.022 95.162 1.00 55.66 459 LYS A CA 1
ATOM 3471 C C . LYS A 1 459 ? 30.338 12.642 93.899 1.00 59.56 459 LYS A C 1
ATOM 3472 O O . LYS A 1 459 ? 30.079 11.557 93.333 1.00 61.11 459 LYS A O 1
ATOM 3478 N N . CYS B 1 1 ? 21.502 2.735 50.470 1.00 16.53 1 CYS B N 1
ATOM 3479 C CA . CYS B 1 1 ? 22.621 3.728 50.492 1.00 16.47 1 CYS B CA 1
ATOM 3480 C C . CYS B 1 1 ? 21.979 5.055 50.380 1.00 13.32 1 CYS B C 1
ATOM 3481 O O . CYS B 1 1 ? 20.791 5.149 50.046 1.00 14.35 1 CYS B O 1
ATOM 3484 N N . GLY B 1 2 ? 22.722 6.082 50.723 1.00 10.01 2 GLY B N 1
ATOM 3485 C CA . GLY B 1 2 ? 22.130 7.398 50.757 1.00 12.71 2 GLY B CA 1
ATOM 3486 C C . GLY B 1 2 ? 23.207 8.335 50.354 1.00 10.02 2 GLY B C 1
ATOM 3487 O O . GLY B 1 2 ? 24.374 7.987 50.485 1.00 20.82 2 GLY B O 1
ATOM 3488 N N . VAL B 1 3 ? 22.840 9.420 49.708 1.00 10.00 3 VAL B N 1
ATOM 3489 C CA . VAL B 1 3 ? 23.831 10.328 49.194 1.00 12.27 3 VAL B CA 1
ATOM 3490 C C . VAL B 1 3 ? 23.386 11.742 49.522 1.00 10.08 3 VAL B C 1
ATOM 3491 O O . VAL B 1 3 ? 22.195 12.026 49.636 1.00 10.50 3 VAL B O 1
ATOM 3495 N N . PHE B 1 4 ? 24.351 12.607 49.737 1.00 12.30 4 PHE B N 1
ATOM 3496 C CA . PHE B 1 4 ? 24.072 13.964 50.133 1.00 14.23 4 PHE B CA 1
ATOM 3497 C C . PHE B 1 4 ? 25.155 14.794 49.478 1.00 11.60 4 PHE B C 1
ATOM 3498 O O . PHE B 1 4 ? 26.323 14.408 49.471 1.00 15.87 4 PHE B O 1
ATOM 3506 N N . GLY B 1 5 ? 24.747 15.845 48.800 1.00 11.62 5 GLY B N 1
ATOM 3507 C CA . GLY B 1 5 ? 25.710 16.792 48.299 1.00 10.53 5 GLY B CA 1
ATOM 3508 C C . GLY B 1 5 ? 25.202 18.197 48.519 1.00 16.57 5 GLY B C 1
ATOM 3509 O O . GLY B 1 5 ? 23.985 18.466 48.618 1.00 12.97 5 GLY B O 1
ATOM 3510 N N . ILE B 1 6 ? 26.142 19.108 48.658 1.00 18.91 6 ILE B N 1
ATOM 3511 C CA . ILE B 1 6 ? 25.775 20.495 48.779 1.00 23.30 6 ILE B CA 1
ATOM 3512 C C . ILE B 1 6 ? 26.891 21.291 48.121 1.00 24.44 6 ILE B C 1
ATOM 3513 O O . ILE B 1 6 ? 28.087 20.921 48.217 1.00 21.16 6 ILE B O 1
ATOM 3518 N N . TRP B 1 7 ? 26.486 22.331 47.398 1.00 24.65 7 TRP B N 1
ATOM 3519 C CA . TRP B 1 7 ? 27.420 23.219 46.741 1.00 29.20 7 TRP B CA 1
ATOM 3520 C C . TRP B 1 7 ? 27.209 24.673 47.189 1.00 30.67 7 TRP B C 1
ATOM 3521 O O . TRP B 1 7 ? 26.087 25.180 47.159 1.00 31.17 7 TRP B O 1
ATOM 3532 N N . GLY B 1 8 ? 28.272 25.296 47.691 1.00 30.42 8 GLY B N 1
ATOM 3533 C CA . GLY B 1 8 ? 28.234 26.718 47.975 1.00 32.19 8 GLY B CA 1
ATOM 3534 C C . GLY B 1 8 ? 28.019 27.014 49.448 1.00 37.97 8 GLY B C 1
ATOM 3535 O O . GLY B 1 8 ? 27.121 27.782 49.782 1.00 36.80 8 GLY B O 1
ATOM 3536 N N . HIS B 1 9 ? 28.907 26.510 50.311 1.00 44.12 9 HIS B N 1
ATOM 3537 C CA . HIS B 1 9 ? 28.738 26.618 51.756 1.00 46.59 9 HIS B CA 1
ATOM 3538 C C . HIS B 1 9 ? 30.090 26.416 52.435 1.00 47.69 9 HIS B C 1
ATOM 3539 O O . HIS B 1 9 ? 30.690 25.347 52.292 1.00 48.46 9 HIS B O 1
ATOM 3546 N N . GLU B 1 10 ? 30.530 27.407 53.211 1.00 46.68 10 GLU B N 1
ATOM 3547 C CA . GLU B 1 10 ? 31.812 27.345 53.904 1.00 50.10 10 GLU B CA 1
ATOM 3548 C C . GLU B 1 10 ? 32.048 26.009 54.572 1.00 47.29 10 GLU B C 1
ATOM 3549 O O . GLU B 1 10 ? 33.183 25.546 54.654 1.00 44.51 10 GLU B O 1
ATOM 3555 N N . GLU B 1 11 ? 30.985 25.488 55.187 1.00 48.87 11 GLU B N 1
ATOM 3556 C CA . GLU B 1 11 ? 31.061 24.305 56.037 1.00 48.05 11 GLU B CA 1
ATOM 3557 C C . GLU B 1 11 ? 30.401 23.141 55.344 1.00 42.85 11 GLU B C 1
ATOM 3558 O O . GLU B 1 11 ? 29.754 22.318 55.991 1.00 43.66 11 GLU B O 1
ATOM 3564 N N . ALA B 1 12 ? 30.584 23.054 54.038 1.00 37.51 12 ALA B N 1
ATOM 3565 C CA . ALA B 1 12 ? 29.945 22.027 53.249 1.00 34.96 12 ALA B CA 1
ATOM 3566 C C . ALA B 1 12 ? 30.209 20.643 53.826 1.00 31.52 12 ALA B C 1
ATOM 3567 O O . ALA B 1 12 ? 29.293 19.827 53.937 1.00 32.48 12 ALA B O 1
ATOM 3569 N N . PRO B 1 13 ? 31.437 20.415 54.336 1.00 30.03 13 PRO B N 1
ATOM 3570 C CA . PRO B 1 13 ? 31.683 19.055 54.850 1.00 29.07 13 PRO B CA 1
ATOM 3571 C C . PRO B 1 13 ? 30.987 18.752 56.177 1.00 27.45 13 PRO B C 1
ATOM 3572 O O . PRO B 1 13 ? 30.526 17.639 56.402 1.00 33.02 13 PRO B O 1
ATOM 3576 N N . GLN B 1 14 ? 30.770 19.776 56.986 1.00 28.92 14 GLN B N 1
ATOM 3577 C CA . GLN B 1 14 ? 30.047 19.597 58.247 1.00 31.22 14 GLN B CA 1
ATOM 3578 C C . GLN B 1 14 ? 28.591 19.329 57.918 1.00 26.26 14 GLN B C 1
ATOM 3579 O O . GLN B 1 14 ? 28.015 18.332 58.365 1.00 24.91 14 GLN B O 1
ATOM 3585 N N . ILE B 1 15 ? 28.022 20.182 57.065 1.00 20.80 15 ILE B N 1
ATOM 3586 C CA . ILE B 1 15 ? 26.655 20.005 56.629 1.00 15.61 15 ILE B CA 1
ATOM 3587 C C . ILE B 1 15 ? 26.451 18.611 56.101 1.00 16.50 15 ILE B C 1
ATOM 3588 O O . ILE B 1 15 ? 25.440 17.986 56.401 1.00 19.76 15 ILE B O 1
ATOM 3593 N N . THR B 1 16 ? 27.436 18.108 55.369 1.00 11.85 16 THR B N 1
ATOM 3594 C CA . THR B 1 16 ? 27.341 16.780 54.787 1.00 18.34 16 THR B CA 1
ATOM 3595 C C . THR B 1 16 ? 27.325 15.710 55.876 1.00 20.29 16 THR B C 1
ATOM 3596 O O . THR B 1 16 ? 26.575 14.729 55.782 1.00 19.02 16 THR B O 1
ATOM 3600 N N . TYR B 1 17 ? 28.136 15.922 56.909 1.00 21.31 17 TYR B N 1
ATOM 3601 C CA . TYR B 1 17 ? 28.163 15.045 58.078 1.00 23.80 17 TYR B CA 1
ATOM 3602 C C . TYR B 1 17 ? 26.737 14.929 58.601 1.00 23.34 17 TYR B C 1
ATOM 3603 O O . TYR B 1 17 ? 26.208 13.837 58.808 1.00 19.62 17 TYR B O 1
ATOM 3612 N N . TYR B 1 18 ? 26.103 16.077 58.754 1.00 22.05 18 TYR B N 1
ATOM 3613 C CA . TYR B 1 18 ? 24.815 16.108 59.398 1.00 23.08 18 TYR B CA 1
ATOM 3614 C C . TYR B 1 18 ? 23.759 15.558 58.469 1.00 26.73 18 TYR B C 1
ATOM 3615 O O . TYR B 1 18 ? 22.992 14.666 58.877 1.00 29.70 18 TYR B O 1
ATOM 3624 N N . GLY B 1 19 ? 23.843 15.951 57.193 1.00 23.68 19 GLY B N 1
ATOM 3625 C CA . GLY B 1 19 ? 22.915 15.460 56.206 1.00 17.01 19 GLY B CA 1
ATOM 3626 C C . GLY B 1 19 ? 23.049 13.946 56.154 1.00 19.98 19 GLY B C 1
ATOM 3627 O O . GLY B 1 19 ? 22.032 13.225 56.142 1.00 24.72 19 GLY B O 1
ATOM 3628 N N . LEU B 1 20 ? 24.288 13.456 56.180 1.00 12.83 20 LEU B N 1
ATOM 3629 C CA . LEU B 1 20 ? 24.530 12.033 55.958 1.00 17.13 20 LEU B CA 1
ATOM 3630 C C . LEU B 1 20 ? 24.047 11.262 57.176 1.00 23.18 20 LEU B C 1
ATOM 3631 O O . LEU B 1 20 ? 23.432 10.176 57.089 1.00 19.80 20 LEU B O 1
ATOM 3636 N N . HIS B 1 21 ? 24.216 11.918 58.311 1.00 29.46 21 HIS B N 1
ATOM 3637 C CA . HIS B 1 21 ? 23.737 11.411 59.569 1.00 30.29 21 HIS B CA 1
ATOM 3638 C C . HIS B 1 21 ? 22.253 11.127 59.542 1.00 29.68 21 HIS B C 1
ATOM 3639 O O . HIS B 1 21 ? 21.829 10.009 59.837 1.00 26.32 21 HIS B O 1
ATOM 3646 N N . SER B 1 22 ? 21.476 12.117 59.120 1.00 26.23 22 SER B N 1
ATOM 3647 C CA . SER B 1 22 ? 20.037 11.934 58.920 1.00 24.05 22 SER B CA 1
ATOM 3648 C C . SER B 1 22 ? 19.692 10.831 57.900 1.00 21.60 22 SER B C 1
ATOM 3649 O O . SER B 1 22 ? 18.545 10.385 57.844 1.00 17.28 22 SER B O 1
ATOM 3652 N N . LEU B 1 23 ? 20.654 10.436 57.062 1.00 16.64 23 LEU B N 1
ATOM 3653 C CA . LEU B 1 23 ? 20.447 9.285 56.186 1.00 16.00 23 LEU B CA 1
ATOM 3654 C C . LEU B 1 23 ? 21.158 8.027 56.657 1.00 14.89 23 LEU B C 1
ATOM 3655 O O . LEU B 1 23 ? 21.184 7.019 55.948 1.00 10.74 23 LEU B O 1
ATOM 3660 N N . GLN B 1 24 ? 21.720 8.073 57.853 1.00 13.52 24 GLN B N 1
ATOM 3661 C CA . GLN B 1 24 ? 22.420 6.940 58.393 1.00 13.72 24 GLN B CA 1
ATOM 3662 C C . GLN B 1 24 ? 21.639 5.625 58.371 1.00 12.12 24 GLN B C 1
ATOM 3663 O O . GLN B 1 24 ? 22.231 4.551 58.334 1.00 16.91 24 GLN B O 1
ATOM 3669 N N . HIS B 1 25 ? 20.319 5.691 58.447 1.00 14.65 25 HIS B N 1
ATOM 3670 C CA . HIS B 1 25 ? 19.495 4.466 58.418 1.00 19.22 25 HIS B CA 1
ATOM 3671 C C . HIS B 1 25 ? 19.586 3.689 57.111 1.00 19.35 25 HIS B C 1
ATOM 3672 O O . HIS B 1 25 ? 19.275 2.492 57.063 1.00 17.12 25 HIS B O 1
ATOM 3679 N N . ARG B 1 26 ? 19.973 4.399 56.052 1.00 22.40 26 ARG B N 1
ATOM 3680 C CA . ARG B 1 26 ? 20.107 3.851 54.711 1.00 27.36 26 ARG B CA 1
ATOM 3681 C C . ARG B 1 26 ? 21.128 2.723 54.624 1.00 29.39 26 ARG B C 1
ATOM 3682 O O . ARG B 1 26 ? 21.110 1.943 53.666 1.00 35.87 26 ARG B O 1
ATOM 3690 N N . GLY B 1 27 ? 22.141 2.790 55.481 1.00 29.69 27 GLY B N 1
ATOM 3691 C CA . GLY B 1 27 ? 23.035 1.666 55.683 1.00 30.87 27 GLY B CA 1
ATOM 3692 C C . GLY B 1 27 ? 24.132 2.112 56.617 1.00 31.01 27 GLY B C 1
ATOM 3693 O O . GLY B 1 27 ? 24.368 3.307 56.768 1.00 29.41 27 GLY B O 1
ATOM 3694 N N . GLN B 1 28 ? 24.779 1.172 57.291 1.00 36.70 28 GLN B N 1
ATOM 3695 C CA . GLN B 1 28 ? 25.791 1.549 58.272 1.00 36.94 28 GLN B CA 1
ATOM 3696 C C . GLN B 1 28 ? 27.116 0.852 58.057 1.00 33.58 28 GLN B C 1
ATOM 3697 O O . GLN B 1 28 ? 27.916 0.733 58.982 1.00 36.68 28 GLN B O 1
ATOM 3703 N N . GLU B 1 29 ? 27.352 0.409 56.834 1.00 32.46 29 GLU B N 1
ATOM 3704 C CA . GLU B 1 29 ? 28.503 -0.417 56.531 1.00 35.59 29 GLU B CA 1
ATOM 3705 C C . GLU B 1 29 ? 29.684 0.368 56.003 1.00 32.97 29 GLU B C 1
ATOM 3706 O O . GLU B 1 29 ? 30.795 -0.167 55.889 1.00 38.51 29 GLU B O 1
ATOM 3712 N N . GLY B 1 30 ? 29.479 1.661 55.797 1.00 24.57 30 GLY B N 1
ATOM 3713 C CA . GLY B 1 30 ? 30.591 2.554 55.565 1.00 16.69 30 GLY B CA 1
ATOM 3714 C C . GLY B 1 30 ? 30.063 3.955 55.432 1.00 13.65 30 GLY B C 1
ATOM 3715 O O . GLY B 1 30 ? 28.873 4.163 55.605 1.00 16.16 30 GLY B O 1
ATOM 3716 N N . ALA B 1 31 ? 30.935 4.921 55.183 1.00 13.71 31 ALA B N 1
ATOM 3717 C CA . ALA B 1 31 ? 30.519 6.313 55.011 1.00 17.42 31 ALA B CA 1
ATOM 3718 C C . ALA B 1 31 ? 31.704 7.145 54.570 1.00 21.03 31 ALA B C 1
ATOM 3719 O O . ALA B 1 31 ? 32.857 6.805 54.899 1.00 21.95 31 ALA B O 1
ATOM 3721 N N . GLY B 1 32 ? 31.446 8.225 53.833 1.00 20.35 32 GLY B N 1
ATOM 3722 C CA . GLY B 1 32 ? 32.549 9.057 53.392 1.00 18.95 32 GLY B CA 1
ATOM 3723 C C . GLY B 1 32 ? 32.096 10.396 52.905 1.00 18.66 32 GLY B C 1
ATOM 3724 O O . GLY B 1 32 ? 30.953 10.540 52.503 1.00 16.95 32 GLY B O 1
ATOM 3725 N N . ILE B 1 33 ? 32.964 11.389 53.031 1.00 21.87 33 ILE B N 1
ATOM 3726 C CA . ILE B 1 33 ? 32.700 12.716 52.494 1.00 27.04 33 ILE B CA 1
ATOM 3727 C C . ILE B 1 33 ? 33.901 13.120 51.657 1.00 33.33 33 ILE B C 1
ATOM 3728 O O . ILE B 1 33 ? 35.040 12.752 51.977 1.00 34.13 33 ILE B O 1
ATOM 3733 N N . VAL B 1 34 ? 33.643 13.745 50.515 1.00 34.05 34 VAL B N 1
ATOM 3734 C CA . VAL B 1 34 ? 34.713 14.363 49.744 1.00 28.20 34 VAL B CA 1
ATOM 3735 C C . VAL B 1 34 ? 34.300 15.816 49.578 1.00 29.39 34 VAL B C 1
ATOM 3736 O O . VAL B 1 34 ? 33.114 16.115 49.398 1.00 31.04 34 VAL B O 1
ATOM 3740 N N . ALA B 1 35 ? 35.247 16.726 49.746 1.00 30.62 35 ALA B N 1
ATOM 3741 C CA . ALA B 1 35 ? 34.938 18.149 49.725 1.00 33.99 35 ALA B CA 1
ATOM 3742 C C . ALA B 1 35 ? 35.959 18.866 48.878 1.00 35.43 35 ALA B C 1
ATOM 3743 O O . ALA B 1 35 ? 37.091 18.401 48.757 1.00 36.25 35 ALA B O 1
ATOM 3745 N N . THR B 1 36 ? 35.565 20.009 48.320 1.00 38.03 36 THR B N 1
ATOM 3746 C CA . THR B 1 36 ? 36.435 20.803 47.457 1.00 42.54 36 THR B CA 1
ATOM 3747 C C . THR B 1 36 ? 36.415 22.277 47.850 1.00 46.84 36 THR B C 1
ATOM 3748 O O . THR B 1 36 ? 35.356 22.849 48.129 1.00 42.91 36 THR B O 1
ATOM 3752 N N . ASP B 1 37 ? 37.589 22.896 47.845 1.00 52.38 37 ASP B N 1
ATOM 3753 C CA . ASP B 1 37 ? 37.696 24.333 48.095 1.00 55.77 37 ASP B CA 1
ATOM 3754 C C . ASP B 1 37 ? 37.734 25.132 46.799 1.00 55.79 37 ASP B C 1
ATOM 3755 O O . ASP B 1 37 ? 37.580 26.354 46.812 1.00 51.24 37 ASP B O 1
ATOM 3760 N N . GLY B 1 38 ? 37.877 24.424 45.680 1.00 59.57 38 GLY B N 1
ATOM 3761 C CA . GLY B 1 38 ? 38.054 25.075 44.389 1.00 61.00 38 GLY B CA 1
ATOM 3762 C C . GLY B 1 38 ? 39.357 24.643 43.725 1.00 57.52 38 GLY B C 1
ATOM 3763 O O . GLY B 1 38 ? 39.472 24.670 42.502 1.00 58.99 38 GLY B O 1
ATOM 3764 N N . GLU B 1 39 ? 40.302 24.171 44.536 1.00 55.36 39 GLU B N 1
ATOM 3765 C CA . GLU B 1 39 ? 41.622 23.785 44.067 1.00 58.82 39 GLU B CA 1
ATOM 3766 C C . GLU B 1 39 ? 41.795 22.299 44.272 1.00 55.81 39 GLU B C 1
ATOM 3767 O O . GLU B 1 39 ? 42.173 21.573 43.364 1.00 58.94 39 GLU B O 1
ATOM 3773 N N . LYS B 1 40 ? 41.737 21.901 45.530 1.00 55.58 40 LYS B N 1
ATOM 3774 C CA . LYS B 1 40 ? 42.076 20.543 45.929 1.00 58.31 40 LYS B CA 1
ATOM 3775 C C . LYS B 1 40 ? 40.773 19.868 46.380 1.00 55.50 40 LYS B C 1
ATOM 3776 O O . LYS B 1 40 ? 39.777 20.555 46.671 1.00 54.47 40 LYS B O 1
ATOM 3782 N N . LEU B 1 41 ? 40.716 18.545 46.270 1.00 51.18 41 LEU B N 1
ATOM 3783 C CA . LEU B 1 41 ? 39.638 17.795 46.901 1.00 45.35 41 LEU B CA 1
ATOM 3784 C C . LEU B 1 41 ? 40.197 17.076 48.112 1.00 50.29 41 LEU B C 1
ATOM 3785 O O . LEU B 1 41 ? 41.231 16.404 48.032 1.00 51.64 41 LEU B O 1
ATOM 3790 N N . THR B 1 42 ? 39.570 17.318 49.255 1.00 52.03 42 THR B N 1
ATOM 3791 C CA . THR B 1 42 ? 39.867 16.629 50.500 1.00 45.43 42 THR B CA 1
ATOM 3792 C C . THR B 1 42 ? 38.840 15.527 50.710 1.00 45.05 42 THR B C 1
ATOM 3793 O O . THR B 1 42 ? 37.712 15.614 50.220 1.00 44.93 42 THR B O 1
ATOM 3797 N N . ALA B 1 43 ? 39.192 14.509 51.478 1.00 44.57 43 ALA B N 1
ATOM 3798 C CA . ALA B 1 43 ? 38.286 13.369 51.635 1.00 44.16 43 ALA B CA 1
ATOM 3799 C C . ALA B 1 43 ? 38.596 12.520 52.854 1.00 43.98 43 ALA B C 1
ATOM 3800 O O . ALA B 1 43 ? 39.669 11.939 52.943 1.00 49.42 43 ALA B O 1
ATOM 3802 N N . HIS B 1 44 ? 37.636 12.334 53.742 1.00 43.21 44 HIS B N 1
ATOM 3803 C CA . HIS B 1 44 ? 37.778 11.207 54.635 1.00 41.14 44 HIS B CA 1
ATOM 3804 C C . HIS B 1 44 ? 36.579 10.259 54.524 1.00 32.49 44 HIS B C 1
ATOM 3805 O O . HIS B 1 44 ? 35.471 10.683 54.192 1.00 29.09 44 HIS B O 1
ATOM 3812 N N . LYS B 1 45 ? 36.850 8.964 54.628 1.00 24.59 45 LYS B N 1
ATOM 3813 C CA . LYS B 1 45 ? 35.816 7.957 54.526 1.00 22.88 45 LYS B CA 1
ATOM 3814 C C . LYS B 1 45 ? 36.316 6.720 55.242 1.00 23.94 45 LYS B C 1
ATOM 3815 O O . LYS B 1 45 ? 37.525 6.545 55.384 1.00 29.25 45 LYS B O 1
ATOM 3821 N N . GLY B 1 46 ? 35.402 5.911 55.766 1.00 23.23 46 GLY B N 1
ATOM 3822 C CA . GLY B 1 46 ? 35.775 4.630 56.352 1.00 22.35 46 GLY B CA 1
ATOM 3823 C C . GLY B 1 46 ? 34.597 3.680 56.512 1.00 25.02 46 GLY B C 1
ATOM 3824 O O . GLY B 1 46 ? 33.487 3.968 56.057 1.00 28.23 46 GLY B O 1
ATOM 3825 N N . GLN B 1 47 ? 34.855 2.495 57.051 1.00 27.38 47 GLN B N 1
ATOM 3826 C CA . GLN B 1 47 ? 33.787 1.557 57.361 1.00 34.55 47 GLN B CA 1
ATOM 3827 C C . GLN B 1 47 ? 33.057 1.940 58.646 1.00 38.33 47 GLN B C 1
ATOM 3828 O O . GLN B 1 47 ? 33.533 2.800 59.405 1.00 45.23 47 GLN B O 1
ATOM 3834 N N . GLY B 1 48 ? 31.926 1.280 58.900 1.00 34.83 48 GLY B N 1
ATOM 3835 C CA . GLY B 1 48 ? 31.097 1.622 60.050 1.00 31.50 48 GLY B CA 1
ATOM 3836 C C . GLY B 1 48 ? 30.228 2.877 59.927 1.00 28.24 48 GLY B C 1
ATOM 3837 O O . GLY B 1 48 ? 29.919 3.327 58.823 1.00 32.54 48 GLY B O 1
ATOM 3838 N N . LEU B 1 49 ? 29.724 3.354 61.065 1.00 25.92 49 LEU B N 1
ATOM 3839 C CA . LEU B 1 49 ? 28.825 4.510 61.100 1.00 26.23 49 LEU B CA 1
ATOM 3840 C C . LEU B 1 49 ? 29.577 5.774 60.850 1.00 20.51 49 LEU B C 1
ATOM 3841 O O . LEU B 1 49 ? 30.742 5.850 61.130 1.00 21.00 49 LEU B O 1
ATOM 3846 N N . ILE B 1 50 ? 28.846 6.833 60.578 1.00 22.86 50 ILE B N 1
ATOM 3847 C CA . ILE B 1 50 ? 29.466 8.119 60.302 1.00 29.13 50 ILE B CA 1
ATOM 3848 C C . ILE B 1 50 ? 30.298 8.587 61.489 1.00 34.57 50 ILE B C 1
ATOM 3849 O O . ILE B 1 50 ? 31.346 9.196 61.323 1.00 34.99 50 ILE B O 1
ATOM 3854 N N . THR B 1 51 ? 29.861 8.212 62.689 1.00 41.55 51 THR B N 1
ATOM 3855 C CA . THR B 1 51 ? 30.513 8.645 63.919 1.00 38.58 51 THR B CA 1
ATOM 3856 C C . THR B 1 51 ? 31.688 7.755 64.210 1.00 38.96 51 THR B C 1
ATOM 3857 O O . THR B 1 51 ? 32.747 8.259 64.571 1.00 46.54 51 THR B O 1
ATOM 3861 N N . GLU B 1 52 ? 31.560 6.456 63.935 1.00 33.36 52 GLU B N 1
ATOM 3862 C CA . GLU B 1 52 ? 32.724 5.585 63.971 1.00 30.67 52 GLU B CA 1
ATOM 3863 C C . GLU B 1 52 ? 33.790 6.047 62.956 1.00 36.21 52 GLU B C 1
ATOM 3864 O O . GLU B 1 52 ? 34.974 5.726 63.090 1.00 41.60 52 GLU B O 1
ATOM 3870 N N . VAL B 1 53 ? 33.372 6.791 61.935 1.00 36.89 53 VAL B N 1
ATOM 3871 C CA . VAL B 1 53 ? 34.283 7.197 60.866 1.00 36.76 53 VAL B CA 1
ATOM 3872 C C . VAL B 1 53 ? 34.882 8.547 61.191 1.00 39.92 53 VAL B C 1
ATOM 3873 O O . VAL B 1 53 ? 36.085 8.741 61.003 1.00 43.94 53 VAL B O 1
ATOM 3877 N N . PHE B 1 54 ? 34.101 9.409 61.838 1.00 43.37 54 PHE B N 1
ATOM 3878 C CA . PHE B 1 54 ? 34.599 10.718 62.247 1.00 52.01 54 PHE B CA 1
ATOM 3879 C C . PHE B 1 54 ? 34.681 10.909 63.754 1.00 60.84 54 PHE B C 1
ATOM 3880 O O . PHE B 1 54 ? 33.669 10.807 64.445 1.00 65.07 54 PHE B O 1
ATOM 3888 N N . GLN B 1 55 ? 35.800 11.503 64.166 1.00 69.62 55 GLN B N 1
ATOM 3889 C CA . GLN B 1 55 ? 36.358 11.381 65.513 1.00 79.97 55 GLN B CA 1
ATOM 3890 C C . GLN B 1 55 ? 36.924 9.981 65.685 1.00 89.16 55 GLN B C 1
ATOM 3891 O O . GLN B 1 55 ? 37.092 9.479 66.792 1.00 93.37 55 GLN B O 1
ATOM 3897 N N . ASN B 1 56 ? 37.330 9.422 64.547 1.00 99.48 56 ASN B N 1
ATOM 3898 C CA . ASN B 1 56 ? 38.141 8.200 64.430 0.00 0.00 56 ASN B CA 1
ATOM 3899 C C . ASN B 1 56 ? 38.868 8.410 63.095 0.00 0.00 56 ASN B C 1
ATOM 3900 O O . ASN B 1 56 ? 38.972 7.506 62.249 0.00 0.00 56 ASN B O 1
ATOM 3905 N N . GLY B 1 57 ? 39.342 9.647 62.925 0.00 0.00 57 GLY B N 1
ATOM 3906 C CA . GLY B 1 57 ? 39.656 10.204 61.626 1.00 95.93 57 GLY B CA 1
ATOM 3907 C C . GLY B 1 57 ? 38.925 11.535 61.623 1.00 92.70 57 GLY B C 1
ATOM 3908 O O . GLY B 1 57 ? 37.739 11.579 61.972 1.00 95.58 57 GLY B O 1
ATOM 3909 N N . GLU B 1 58 ? 39.663 12.629 61.507 1.00 87.14 58 GLU B N 1
ATOM 3910 C CA . GLU B 1 58 ? 39.088 13.939 61.819 1.00 81.92 58 GLU B CA 1
ATOM 3911 C C . GLU B 1 58 ? 38.252 14.576 60.705 1.00 77.38 58 GLU B C 1
ATOM 3912 O O . GLU B 1 58 ? 38.629 14.574 59.533 1.00 75.83 58 GLU B O 1
ATOM 3918 N N . LEU B 1 59 ? 37.120 15.147 61.099 1.00 72.93 59 LEU B N 1
ATOM 3919 C CA . LEU B 1 59 ? 36.272 15.906 60.181 1.00 68.90 59 LEU B CA 1
ATOM 3920 C C . LEU B 1 59 ? 36.931 17.246 59.835 1.00 66.15 59 LEU B C 1
ATOM 3921 O O . LEU B 1 59 ? 36.720 17.794 58.760 1.00 59.55 59 LEU B O 1
ATOM 3926 N N . SER B 1 60 ? 37.786 17.720 60.736 1.00 70.42 60 SER B N 1
ATOM 3927 C CA . SER B 1 60 ? 38.502 18.974 60.551 1.00 71.43 60 SER B CA 1
ATOM 3928 C C . SER B 1 60 ? 39.422 18.965 59.314 1.00 68.22 60 SER B C 1
ATOM 3929 O O . SER B 1 60 ? 39.564 19.989 58.630 1.00 63.44 60 SER B O 1
ATOM 3932 N N . LYS B 1 61 ? 40.065 17.817 59.071 1.00 67.02 61 LYS B N 1
ATOM 3933 C CA . LYS B 1 61 ? 40.918 17.578 57.891 1.00 65.69 61 LYS B CA 1
ATOM 3934 C C . LYS B 1 61 ? 40.195 17.833 56.556 1.00 65.10 61 LYS B C 1
ATOM 3935 O O . LYS B 1 61 ? 40.812 18.299 55.593 1.00 67.58 61 LYS B O 1
ATOM 3941 N N . VAL B 1 62 ? 38.949 17.370 56.450 1.00 61.48 62 VAL B N 1
ATOM 3942 C CA . VAL B 1 62 ? 38.160 17.562 55.234 1.00 51.54 62 VAL B CA 1
ATOM 3943 C C . VAL B 1 62 ? 37.494 18.940 55.267 1.00 50.15 62 VAL B C 1
ATOM 3944 O O . VAL B 1 62 ? 36.787 19.286 56.208 1.00 44.66 62 VAL B O 1
ATOM 3948 N N . LYS B 1 63 ? 37.871 19.778 54.312 1.00 50.81 63 LYS B N 1
ATOM 3949 C CA . LYS B 1 63 ? 37.424 21.152 54.295 1.00 51.09 63 LYS B CA 1
ATOM 3950 C C . LYS B 1 63 ? 37.015 21.483 52.870 1.00 46.28 63 LYS B C 1
ATOM 3951 O O . LYS B 1 63 ? 37.450 20.797 51.947 1.00 48.13 63 LYS B O 1
ATOM 3957 N N . GLY B 1 64 ? 36.098 22.438 52.704 1.00 40.56 64 GLY B N 1
ATOM 3958 C CA . GLY B 1 64 ? 35.680 22.851 51.373 1.00 33.07 64 GLY B CA 1
ATOM 3959 C C . GLY B 1 64 ? 34.443 23.743 51.301 1.00 33.90 64 GLY B C 1
ATOM 3960 O O . GLY B 1 64 ? 33.952 24.219 52.323 1.00 39.93 64 GLY B O 1
ATOM 3961 N N . LYS B 1 65 ? 33.901 23.908 50.097 1.00 31.03 65 LYS B N 1
ATOM 3962 C CA . LYS B 1 65 ? 32.709 24.729 49.840 1.00 31.15 65 LYS B CA 1
ATOM 3963 C C . LYS B 1 65 ? 31.674 23.888 49.063 1.00 29.78 65 LYS B C 1
ATOM 3964 O O . LYS B 1 65 ? 30.548 24.345 48.750 1.00 19.32 65 LYS B O 1
ATOM 3970 N N . GLY B 1 66 ? 32.114 22.715 48.634 1.00 25.59 66 GLY B N 1
ATOM 3971 C CA . GLY B 1 66 ? 31.178 21.762 48.109 1.00 21.97 66 GLY B CA 1
ATOM 3972 C C . GLY B 1 66 ? 31.605 20.446 48.665 1.00 24.19 66 GLY B C 1
ATOM 3973 O O . GLY B 1 66 ? 32.785 20.272 49.022 1.00 25.16 66 GLY B O 1
ATOM 3974 N N . ALA B 1 67 ? 30.640 19.568 48.864 1.00 22.37 67 ALA B N 1
ATOM 3975 C CA . ALA B 1 67 ? 30.988 18.202 49.189 1.00 21.11 67 ALA B CA 1
ATOM 3976 C C . ALA B 1 67 ? 29.864 17.272 48.775 1.00 18.43 67 ALA B C 1
ATOM 3977 O O . ALA B 1 67 ? 28.724 17.701 48.495 1.00 16.02 67 ALA B O 1
ATOM 3979 N N . ILE B 1 68 ? 30.238 16.017 48.620 1.00 12.20 68 ILE B N 1
ATOM 3980 C CA . ILE B 1 68 ? 29.306 14.976 48.369 1.00 11.88 68 ILE B CA 1
ATOM 3981 C C . ILE B 1 68 ? 29.697 13.898 49.351 1.00 15.70 68 ILE B C 1
ATOM 3982 O O . ILE B 1 68 ? 30.870 13.801 49.774 1.00 16.57 68 ILE B O 1
ATOM 3987 N N . GLY B 1 69 ? 28.690 13.187 49.834 1.00 10.00 69 GLY B N 1
ATOM 3988 C CA . GLY B 1 69 ? 28.955 12.154 50.787 1.00 10.00 69 GLY B CA 1
ATOM 3989 C C . GLY B 1 69 ? 28.038 11.020 50.498 1.00 10.73 69 GLY B C 1
ATOM 3990 O O . GLY B 1 69 ? 26.953 11.196 49.923 1.00 11.80 69 GLY B O 1
ATOM 3991 N N . HIS B 1 70 ? 28.412 9.870 51.016 1.00 13.53 70 HIS B N 1
ATOM 3992 C CA . HIS B 1 70 ? 27.687 8.661 50.748 1.00 16.93 70 HIS B CA 1
ATOM 3993 C C . HIS B 1 70 ? 27.629 7.845 52.032 1.00 16.37 70 HIS B C 1
ATOM 3994 O O . HIS B 1 70 ? 28.560 7.852 52.829 1.00 18.46 70 HIS B O 1
ATOM 4001 N N . VAL B 1 71 ? 26.500 7.198 52.254 1.00 18.75 71 VAL B N 1
ATOM 4002 C CA . VAL B 1 71 ? 26.352 6.270 53.360 1.00 20.66 71 VAL B CA 1
ATOM 4003 C C . VAL B 1 71 ? 26.025 4.903 52.770 1.00 18.46 71 VAL B C 1
ATOM 4004 O O . VAL B 1 71 ? 25.023 4.744 52.068 1.00 23.99 71 VAL B O 1
ATOM 4008 N N . ARG B 1 72 ? 26.863 3.924 53.046 1.00 16.19 72 ARG B N 1
ATOM 4009 C CA . ARG B 1 72 ? 26.800 2.657 52.345 1.00 18.31 72 ARG B CA 1
ATOM 4010 C C . ARG B 1 72 ? 26.092 1.565 53.133 1.00 23.42 72 ARG B C 1
ATOM 4011 O O . ARG B 1 72 ? 26.306 1.420 54.337 1.00 26.64 72 ARG B O 1
ATOM 4019 N N . TYR B 1 73 ? 25.155 0.886 52.480 1.00 26.60 73 TYR B N 1
ATOM 4020 C CA . TYR B 1 73 ? 24.509 -0.309 53.036 1.00 31.07 73 TYR B CA 1
ATOM 4021 C C . TYR B 1 73 ? 25.390 -1.470 52.560 1.00 31.07 73 TYR B C 1
ATOM 4022 O O . TYR B 1 73 ? 25.851 -1.442 51.433 1.00 35.28 73 TYR B O 1
ATOM 4031 N N . ALA B 1 74 ? 25.589 -2.516 53.348 1.00 28.22 74 ALA B N 1
ATOM 4032 C CA . ALA B 1 74 ? 26.285 -3.688 52.798 1.00 30.78 74 ALA B CA 1
ATOM 4033 C C . ALA B 1 74 ? 25.971 -5.020 53.437 1.00 35.17 74 ALA B C 1
ATOM 4034 O O . ALA B 1 74 ? 25.526 -5.100 54.567 1.00 42.05 74 ALA B O 1
ATOM 4036 N N . THR B 1 75 ? 25.959 -6.034 52.591 1.00 47.81 75 THR B N 1
ATOM 4037 C CA . THR B 1 75 ? 25.580 -7.386 52.991 1.00 57.55 75 THR B CA 1
ATOM 4038 C C . THR B 1 75 ? 26.874 -8.075 53.403 1.00 95.03 75 THR B C 1
ATOM 4039 O O . THR B 1 75 ? 27.244 -8.156 54.590 1.00 61.59 75 THR B O 1
ATOM 4043 N N . GLY B 1 80 ? 34.962 -4.147 52.388 1.00 15.29 80 GLY B N 1
ATOM 4044 C CA . GLY B 1 80 ? 36.236 -3.630 51.962 1.00 31.89 80 GLY B CA 1
ATOM 4045 C C . GLY B 1 80 ? 36.164 -2.141 52.116 1.00 28.03 80 GLY B C 1
ATOM 4046 O O . GLY B 1 80 ? 35.076 -1.581 52.064 1.00 26.94 80 GLY B O 1
ATOM 4047 N N . TYR B 1 81 ? 37.307 -1.509 52.356 1.00 30.19 81 TYR B N 1
ATOM 4048 C CA . TYR B 1 81 ? 37.383 -0.049 52.387 1.00 38.71 81 TYR B CA 1
ATOM 4049 C C . TYR B 1 81 ? 37.360 0.480 50.955 1.00 39.48 81 TYR B C 1
ATOM 4050 O O . TYR B 1 81 ? 36.922 1.613 50.693 1.00 39.09 81 TYR B O 1
ATOM 4059 N N . GLU B 1 82 ? 37.860 -0.343 50.036 1.00 40.00 82 GLU B N 1
ATOM 4060 C CA . GLU B 1 82 ? 37.911 0.029 48.621 1.00 37.04 82 GLU B CA 1
ATOM 4061 C C . GLU B 1 82 ? 36.530 0.371 48.077 1.00 35.87 82 GLU B C 1
ATOM 4062 O O . GLU B 1 82 ? 36.438 1.189 47.161 1.00 37.08 82 GLU B O 1
ATOM 4068 N N . ASN B 1 83 ? 35.487 -0.130 48.759 1.00 28.35 83 ASN B N 1
ATOM 4069 C CA . ASN B 1 83 ? 34.102 -0.028 48.312 1.00 25.31 83 ASN B CA 1
ATOM 4070 C C . ASN B 1 83 ? 33.332 1.079 48.991 1.00 21.88 83 ASN B C 1
ATOM 4071 O O . ASN B 1 83 ? 32.170 1.374 48.659 1.00 24.15 83 ASN B O 1
ATOM 4076 N N . VAL B 1 84 ? 33.956 1.684 49.970 1.00 19.65 84 VAL B N 1
ATOM 4077 C CA . VAL B 1 84 ? 33.281 2.745 50.692 1.00 21.87 84 VAL B CA 1
ATOM 4078 C C . VAL B 1 84 ? 33.319 3.980 49.822 1.00 17.11 84 VAL B C 1
ATOM 4079 O O . VAL B 1 84 ? 34.345 4.278 49.239 1.00 19.31 84 VAL B O 1
ATOM 4083 N N . GLN B 1 85 ? 32.164 4.578 49.583 1.00 14.64 85 GLN B N 1
ATOM 4084 C CA . GLN B 1 85 ? 32.120 5.773 48.761 1.00 17.58 85 GLN B CA 1
ATOM 4085 C C . GLN B 1 85 ? 31.969 7.048 49.587 1.00 20.89 85 GLN B C 1
ATOM 4086 O O . GLN B 1 85 ? 31.617 6.978 50.768 1.00 27.80 85 GLN B O 1
ATOM 4092 N N . PRO B 1 86 ? 32.120 8.234 48.940 1.00 17.70 86 PRO B N 1
ATOM 4093 C CA . PRO B 1 86 ? 32.428 8.463 47.517 1.00 23.46 86 PRO B CA 1
ATOM 4094 C C . PRO B 1 86 ? 33.750 7.786 47.047 1.00 26.55 86 PRO B C 1
ATOM 4095 O O . PRO B 1 86 ? 34.602 7.425 47.867 1.00 28.75 86 PRO B O 1
ATOM 4099 N N . LEU B 1 87 ? 33.825 7.458 45.754 1.00 26.47 87 LEU B N 1
ATOM 4100 C CA . LEU B 1 87 ? 35.083 7.093 45.111 1.00 22.11 87 LEU B CA 1
ATOM 4101 C C . LEU B 1 87 ? 35.730 8.361 44.611 1.00 22.16 87 LEU B C 1
ATOM 4102 O O . LEU B 1 87 ? 35.033 9.249 44.088 1.00 18.94 87 LEU B O 1
ATOM 4107 N N . LEU B 1 88 ? 37.023 8.509 44.882 1.00 24.00 88 LEU B N 1
ATOM 4108 C CA . LEU B 1 88 ? 37.741 9.705 44.463 1.00 27.71 88 LEU B CA 1
ATOM 4109 C C . LEU B 1 88 ? 38.855 9.283 43.566 1.00 30.73 88 LEU B C 1
ATOM 4110 O O . LEU B 1 88 ? 39.545 8.292 43.847 1.00 33.71 88 LEU B O 1
ATOM 4115 N N . PHE B 1 89 ? 39.026 10.048 42.492 1.00 34.75 89 PHE B N 1
ATOM 4116 C CA . PHE B 1 89 ? 40.039 9.774 41.481 1.00 36.29 89 PHE B CA 1
ATOM 4117 C C . PHE B 1 89 ? 40.794 11.018 41.153 1.00 37.99 89 PHE B C 1
ATOM 4118 O O . PHE B 1 89 ? 40.199 12.093 40.939 1.00 29.31 89 PHE B O 1
ATOM 4126 N N . ARG B 1 90 ? 42.110 10.862 41.104 1.00 42.23 90 ARG B N 1
ATOM 4127 C CA . ARG B 1 90 ? 42.962 11.978 40.742 1.00 46.51 90 ARG B CA 1
ATOM 4128 C C . ARG B 1 90 ? 43.742 11.711 39.453 1.00 46.91 90 ARG B C 1
ATOM 4129 O O . ARG B 1 90 ? 43.737 10.588 38.912 1.00 40.64 90 ARG B O 1
ATOM 4137 N N . SER B 1 91 ? 44.238 12.791 38.865 1.00 51.86 91 SER B N 1
ATOM 4138 C CA . SER B 1 91 ? 44.974 12.695 37.625 1.00 51.08 91 SER B CA 1
ATOM 4139 C C . SER B 1 91 ? 46.031 13.789 37.552 1.00 56.05 91 SER B C 1
ATOM 4140 O O . SER B 1 91 ? 45.843 14.897 38.094 1.00 55.59 91 SER B O 1
ATOM 4143 N N . GLN B 1 92 ? 47.052 13.514 36.739 1.00 62.02 92 GLN B N 1
ATOM 4144 C CA . GLN B 1 92 ? 48.197 14.407 36.529 1.00 64.73 92 GLN B CA 1
ATOM 4145 C C . GLN B 1 92 ? 47.782 15.770 35.974 1.00 69.50 92 GLN B C 1
ATOM 4146 O O . GLN B 1 92 ? 48.208 16.820 36.475 1.00 66.69 92 GLN B O 1
ATOM 4152 N N . ASN B 1 93 ? 46.906 15.736 34.968 1.00 74.12 93 ASN B N 1
ATOM 4153 C CA . ASN B 1 93 ? 46.689 16.890 34.097 1.00 80.98 93 ASN B CA 1
ATOM 4154 C C . ASN B 1 93 ? 45.244 17.357 34.104 1.00 81.76 93 ASN B C 1
ATOM 4155 O O . ASN B 1 93 ? 44.935 18.499 33.727 1.00 82.30 93 ASN B O 1
ATOM 4160 N N . ASN B 1 94 ? 44.362 16.456 34.529 1.00 80.75 94 ASN B N 1
ATOM 4161 C CA . ASN B 1 94 ? 42.929 16.612 34.320 1.00 77.97 94 ASN B CA 1
ATOM 4162 C C . ASN B 1 94 ? 42.179 16.748 35.641 1.00 73.84 94 ASN B C 1
ATOM 4163 O O . ASN B 1 94 ? 40.959 16.627 35.668 1.00 80.56 94 ASN B O 1
ATOM 4168 N N . GLY B 1 95 ? 42.896 16.964 36.741 1.00 65.49 95 GLY B N 1
ATOM 4169 C CA . GLY B 1 95 ? 42.226 17.152 38.011 1.00 54.92 95 GLY B CA 1
ATOM 4170 C C . GLY B 1 95 ? 41.442 15.941 38.480 1.00 48.60 95 GLY B C 1
ATOM 4171 O O . GLY B 1 95 ? 41.715 14.806 38.086 1.00 42.37 95 GLY B O 1
ATOM 4172 N N . SER B 1 96 ? 40.447 16.188 39.327 1.00 47.03 96 SER B N 1
ATOM 4173 C CA . SER B 1 96 ? 39.854 15.113 40.101 1.00 44.11 96 SER B CA 1
ATOM 4174 C C . SER B 1 96 ? 38.387 14.894 39.906 1.00 42.51 96 SER B C 1
ATOM 4175 O O . SER B 1 96 ? 37.622 15.847 39.635 1.00 40.26 96 SER B O 1
ATOM 4178 N N . LEU B 1 97 ? 37.992 13.665 40.240 1.00 39.64 97 LEU B N 1
ATOM 4179 C CA . LEU B 1 97 ? 36.610 13.248 40.117 1.00 39.78 97 LEU B CA 1
ATOM 4180 C C . LEU B 1 97 ? 36.233 12.335 41.266 1.00 38.70 97 LEU B C 1
ATOM 4181 O O . LEU B 1 97 ? 36.913 11.318 41.501 1.00 37.69 97 LEU B O 1
ATOM 4186 N N . ALA B 1 98 ? 35.191 12.748 41.998 1.00 35.57 98 ALA B N 1
ATOM 4187 C CA . ALA B 1 98 ? 34.543 11.927 43.013 1.00 28.98 98 ALA B CA 1
ATOM 4188 C C . ALA B 1 98 ? 33.110 11.608 42.584 1.00 29.64 98 ALA B C 1
ATOM 4189 O O . ALA B 1 98 ? 32.364 12.465 42.056 1.00 21.72 98 ALA B O 1
ATOM 4191 N N . LEU B 1 99 ? 32.722 10.379 42.885 1.00 26.46 99 LEU B N 1
ATOM 4192 C CA . LEU B 1 99 ? 31.460 9.858 42.438 1.00 26.09 99 LEU B CA 1
ATOM 4193 C C . LEU B 1 99 ? 30.823 9.060 43.571 1.00 27.16 99 LEU B C 1
ATOM 4194 O O . LEU B 1 99 ? 31.507 8.303 44.272 1.00 30.26 99 LEU B O 1
ATOM 4199 N N . ALA B 1 100 ? 29.512 9.193 43.707 1.00 22.08 100 ALA B N 1
ATOM 4200 C CA . ALA B 1 100 ? 28.745 8.391 44.626 1.00 18.98 100 ALA B CA 1
ATOM 4201 C C . ALA B 1 100 ? 27.406 7.942 43.990 1.00 19.67 100 ALA B C 1
ATOM 4202 O O . ALA B 1 100 ? 26.746 8.701 43.270 1.00 13.74 100 ALA B O 1
ATOM 4204 N N . HIS B 1 101 ? 27.036 6.696 44.237 1.00 17.88 101 HIS B N 1
ATOM 4205 C CA . HIS B 1 101 ? 25.909 6.070 43.575 1.00 20.50 101 HIS B CA 1
ATOM 4206 C C . HIS B 1 101 ? 24.927 5.543 44.627 1.00 23.84 101 HIS B C 1
ATOM 4207 O O . HIS B 1 101 ? 25.330 5.083 45.693 1.00 31.16 101 HIS B O 1
ATOM 4214 N N . ASN B 1 102 ? 23.632 5.625 44.343 1.00 24.98 102 ASN B N 1
ATOM 4215 C CA . ASN B 1 102 ? 22.643 4.883 45.123 1.00 22.28 102 ASN B CA 1
ATOM 4216 C C . ASN B 1 102 ? 21.730 4.209 44.108 1.00 22.21 102 ASN B C 1
ATOM 4217 O O . ASN B 1 102 ? 21.280 4.863 43.164 1.00 21.92 102 ASN B O 1
ATOM 4222 N N . GLY B 1 103 ? 21.697 2.880 44.139 1.00 18.09 103 GLY B N 1
ATOM 4223 C CA . GLY B 1 103 ? 20.914 2.152 43.166 1.00 23.02 103 GLY B CA 1
ATOM 4224 C C . GLY B 1 103 ? 21.689 0.941 42.724 1.00 22.85 103 GLY B C 1
ATOM 4225 O O . GLY B 1 103 ? 22.487 0.441 43.493 1.00 29.05 103 GLY B O 1
ATOM 4226 N N . ASN B 1 104 ? 21.444 0.442 41.524 1.00 26.30 104 ASN B N 1
ATOM 4227 C CA . ASN B 1 104 ? 22.178 -0.713 41.039 1.00 26.22 104 ASN B CA 1
ATOM 4228 C C . ASN B 1 104 ? 22.067 -0.776 39.540 1.00 26.85 104 ASN B C 1
ATOM 4229 O O . ASN B 1 104 ? 20.983 -0.611 39.000 1.00 22.85 104 ASN B O 1
ATOM 4234 N N . LEU B 1 105 ? 23.195 -1.046 38.883 1.00 32.03 105 LEU B N 1
ATOM 4235 C CA . LEU B 1 105 ? 23.293 -1.090 37.423 1.00 26.10 105 LEU B CA 1
ATOM 4236 C C . LEU B 1 105 ? 23.126 -2.521 36.974 1.00 27.09 105 LEU B C 1
ATOM 4237 O O . LEU B 1 105 ? 23.925 -3.405 37.299 1.00 34.31 105 LEU B O 1
ATOM 4242 N N . VAL B 1 106 ? 21.992 -2.752 36.340 1.00 29.93 106 VAL B N 1
ATOM 4243 C CA . VAL B 1 106 ? 21.535 -4.067 35.956 1.00 29.77 106 VAL B CA 1
ATOM 4244 C C . VAL B 1 106 ? 22.305 -4.656 34.757 1.00 26.23 106 VAL B C 1
ATOM 4245 O O . VAL B 1 106 ? 22.148 -5.834 34.446 1.00 27.87 106 VAL B O 1
ATOM 4249 N N . ASN B 1 107 ? 23.189 -3.852 34.155 1.00 22.45 107 ASN B N 1
ATOM 4250 C CA . ASN B 1 107 ? 24.091 -4.284 33.088 1.00 24.55 107 ASN B CA 1
ATOM 4251 C C . ASN B 1 107 ? 25.589 -4.154 33.447 1.00 34.85 107 ASN B C 1
ATOM 4252 O O . ASN B 1 107 ? 26.455 -4.463 32.623 1.00 42.12 107 ASN B O 1
ATOM 4257 N N . ALA B 1 108 ? 25.898 -3.836 34.702 1.00 31.55 108 ALA B N 1
ATOM 4258 C CA . ALA B 1 108 ? 27.263 -3.653 35.137 1.00 26.67 108 ALA B CA 1
ATOM 4259 C C . ALA B 1 108 ? 28.231 -4.790 34.743 1.00 26.01 108 ALA B C 1
ATOM 4260 O O . ALA B 1 108 ? 29.353 -4.523 34.369 1.00 29.77 108 ALA B O 1
ATOM 4262 N N . THR B 1 109 ? 27.809 -6.044 34.843 1.00 28.70 109 THR B N 1
ATOM 4263 C CA . THR B 1 109 ? 28.630 -7.178 34.419 1.00 30.28 109 THR B CA 1
ATOM 4264 C C . THR B 1 109 ? 29.076 -7.024 32.970 1.00 35.55 109 THR B C 1
ATOM 4265 O O . THR B 1 109 ? 30.274 -7.087 32.675 1.00 40.83 109 THR B O 1
ATOM 4269 N N . GLN B 1 110 ? 28.100 -6.854 32.075 1.00 37.36 110 GLN B N 1
ATOM 4270 C CA . GLN B 1 110 ? 28.342 -6.534 30.666 1.00 36.46 110 GLN B CA 1
ATOM 4271 C C . GLN B 1 110 ? 29.435 -5.479 30.613 1.00 33.14 110 GLN B C 1
ATOM 4272 O O . GLN B 1 110 ? 30.526 -5.728 30.090 1.00 40.13 110 GLN B O 1
ATOM 4278 N N . LEU B 1 111 ? 29.148 -4.293 31.141 1.00 25.84 111 LEU B N 1
ATOM 4279 C CA . LEU B 1 111 ? 30.040 -3.158 30.918 1.00 30.23 111 LEU B CA 1
ATOM 4280 C C . LEU B 1 111 ? 31.459 -3.386 31.443 1.00 33.19 111 LEU B C 1
ATOM 4281 O O . LEU B 1 111 ? 32.424 -2.869 30.880 1.00 27.70 111 LEU B O 1
ATOM 4286 N N . LYS B 1 112 ? 31.571 -4.100 32.560 1.00 35.40 112 LYS B N 1
ATOM 4287 C CA . LYS B 1 112 ? 32.877 -4.347 33.163 1.00 39.91 112 LYS B CA 1
ATOM 4288 C C . LYS B 1 112 ? 33.749 -5.137 32.201 1.00 42.38 112 LYS B C 1
ATOM 4289 O O . LYS B 1 112 ? 34.818 -4.670 31.815 1.00 38.96 112 LYS B O 1
ATOM 4295 N N . GLN B 1 113 ? 33.212 -6.226 31.658 1.00 44.61 113 GLN B N 1
ATOM 4296 C CA . GLN B 1 113 ? 33.955 -6.985 30.654 1.00 48.16 113 GLN B CA 1
ATOM 4297 C C . GLN B 1 113 ? 34.360 -6.174 29.453 1.00 44.37 113 GLN B C 1
ATOM 4298 O O . GLN B 1 113 ? 35.475 -6.310 28.969 1.00 42.00 113 GLN B O 1
ATOM 4304 N N . GLN B 1 114 ? 33.424 -5.418 28.899 1.00 42.32 114 GLN B N 1
ATOM 4305 C CA . GLN B 1 114 ? 33.771 -4.553 27.782 1.00 42.25 114 GLN B CA 1
ATOM 4306 C C . GLN B 1 114 ? 34.879 -3.606 28.153 1.00 37.47 114 GLN B C 1
ATOM 4307 O O . GLN B 1 114 ? 35.908 -3.611 27.510 1.00 41.93 114 GLN B O 1
ATOM 4313 N N . LEU B 1 115 ? 34.765 -2.967 29.309 1.00 35.64 115 LEU B N 1
ATOM 4314 C CA . LEU B 1 115 ? 35.779 -2.009 29.742 1.00 30.45 115 LEU B CA 1
ATOM 4315 C C . LEU B 1 115 ? 37.091 -2.702 30.088 1.00 30.79 115 LEU B C 1
ATOM 4316 O O . LEU B 1 115 ? 38.160 -2.118 29.922 1.00 22.85 115 LEU B O 1
ATOM 4321 N N . GLU B 1 116 ? 36.997 -3.971 30.491 1.00 32.74 116 GLU B N 1
ATOM 4322 C CA . GLU B 1 116 ? 38.157 -4.769 30.862 1.00 33.48 116 GLU B CA 1
ATOM 4323 C C . GLU B 1 116 ? 38.860 -5.230 29.604 1.00 37.94 116 GLU B C 1
ATOM 4324 O O . GLU B 1 116 ? 40.081 -5.107 29.499 1.00 40.67 116 GLU B O 1
ATOM 4330 N N . ASN B 1 117 ? 38.073 -5.551 28.583 1.00 41.10 117 ASN B N 1
ATOM 4331 C CA . ASN B 1 117 ? 38.622 -5.896 27.278 1.00 44.14 117 ASN B CA 1
ATOM 4332 C C . ASN B 1 117 ? 39.258 -4.711 26.604 1.00 44.55 117 ASN B C 1
ATOM 4333 O O . ASN B 1 117 ? 40.237 -4.870 25.897 1.00 52.54 117 ASN B O 1
ATOM 4338 N N . GLN B 1 118 ? 38.775 -3.511 26.906 1.00 44.23 118 GLN B N 1
ATOM 4339 C CA . GLN B 1 118 ? 39.428 -2.294 26.441 1.00 42.89 118 GLN B CA 1
ATOM 4340 C C . GLN B 1 118 ? 40.612 -1.895 27.308 1.00 42.83 118 GLN B C 1
ATOM 4341 O O . GLN B 1 118 ? 41.204 -0.845 27.080 1.00 45.80 118 GLN B O 1
ATOM 4347 N N . GLY B 1 119 ? 40.883 -2.646 28.372 1.00 42.62 119 GLY B N 1
ATOM 4348 C CA . GLY B 1 119 ? 42.088 -2.409 29.150 1.00 41.48 119 GLY B CA 1
ATOM 4349 C C . GLY B 1 119 ? 41.913 -1.666 30.461 1.00 42.10 119 GLY B C 1
ATOM 4350 O O . GLY B 1 119 ? 42.879 -1.166 31.050 1.00 44.45 119 GLY B O 1
ATOM 4351 N N . SER B 1 120 ? 40.687 -1.617 30.946 1.00 44.66 120 SER B N 1
ATOM 4352 C CA . SER B 1 120 ? 40.422 -1.039 32.254 1.00 43.97 120 SER B CA 1
ATOM 4353 C C . SER B 1 120 ? 40.731 -2.048 33.360 1.00 36.49 120 SER B C 1
ATOM 4354 O O . SER B 1 120 ? 40.555 -3.268 33.183 1.00 31.36 120 SER B O 1
ATOM 4357 N N . ILE B 1 121 ? 41.372 -1.536 34.405 1.00 31.66 121 ILE B N 1
ATOM 4358 C CA . ILE B 1 121 ? 41.546 -2.279 35.647 1.00 35.12 121 ILE B CA 1
ATOM 4359 C C . ILE B 1 121 ? 40.479 -1.875 36.664 1.00 35.71 121 ILE B C 1
ATOM 4360 O O . ILE B 1 121 ? 40.356 -0.673 36.983 1.00 30.60 121 ILE B O 1
ATOM 4365 N N . PHE B 1 122 ? 39.841 -2.869 37.294 1.00 38.01 122 PHE B N 1
ATOM 4366 C CA . PHE B 1 122 ? 38.876 -2.570 38.350 1.00 39.59 122 PHE B CA 1
ATOM 4367 C C . PHE B 1 122 ? 39.364 -2.901 39.776 1.00 41.22 122 PHE B C 1
ATOM 4368 O O . PHE B 1 122 ? 39.893 -3.995 40.067 1.00 38.11 122 PHE B O 1
ATOM 4376 N N . GLN B 1 123 ? 39.299 -1.885 40.629 1.00 40.54 123 GLN B N 1
ATOM 4377 C CA . GLN B 1 123 ? 39.890 -1.951 41.959 1.00 44.86 123 GLN B CA 1
ATOM 4378 C C . GLN B 1 123 ? 38.856 -2.034 43.087 1.00 43.85 123 GLN B C 1
ATOM 4379 O O . GLN B 1 123 ? 39.193 -2.374 44.222 1.00 47.04 123 GLN B O 1
ATOM 4385 N N . THR B 1 124 ? 37.631 -1.596 42.796 1.00 40.48 124 THR B N 1
ATOM 4386 C CA . THR B 1 124 ? 36.519 -1.723 43.725 1.00 29.52 124 THR B CA 1
ATOM 4387 C C . THR B 1 124 ? 35.537 -2.711 43.141 1.00 28.24 124 THR B C 1
ATOM 4388 O O . THR B 1 124 ? 35.747 -3.223 42.047 1.00 23.76 124 THR B O 1
ATOM 4392 N N . SER B 1 125 ? 34.482 -3.004 43.890 1.00 30.25 125 SER B N 1
ATOM 4393 C CA . SER B 1 125 ? 33.407 -3.866 43.411 1.00 29.78 125 SER B CA 1
ATOM 4394 C C . SER B 1 125 ? 32.171 -3.029 43.000 1.00 28.98 125 SER B C 1
ATOM 4395 O O . SER B 1 125 ? 31.162 -3.569 42.562 1.00 29.56 125 SER B O 1
ATOM 4398 N N . SER B 1 126 ? 32.292 -1.704 43.065 1.00 28.61 126 SER B N 1
ATOM 4399 C CA . SER B 1 126 ? 31.160 -0.821 42.881 1.00 28.07 126 SER B CA 1
ATOM 4400 C C . SER B 1 126 ? 30.788 -0.509 41.433 1.00 31.31 126 SER B C 1
ATOM 4401 O O . SER B 1 126 ? 31.662 -0.339 40.556 1.00 35.97 126 SER B O 1
ATOM 4404 N N . ASP B 1 127 ? 29.484 -0.322 41.232 1.00 26.81 127 ASP B N 1
ATOM 4405 C CA . ASP B 1 127 ? 28.958 0.273 40.024 1.00 17.85 127 ASP B CA 1
ATOM 4406 C C . ASP B 1 127 ? 29.555 1.665 39.847 1.00 18.27 127 ASP B C 1
ATOM 4407 O O . ASP B 1 127 ? 29.847 2.064 38.740 1.00 25.74 127 ASP B O 1
ATOM 4412 N N . THR B 1 128 ? 29.737 2.421 40.920 1.00 23.32 128 THR B N 1
ATOM 4413 C CA . THR B 1 128 ? 30.246 3.800 40.791 1.00 25.94 128 THR B CA 1
ATOM 4414 C C . THR B 1 128 ? 31.527 3.875 39.925 1.00 25.94 128 THR B C 1
ATOM 4415 O O . THR B 1 128 ? 31.712 4.807 39.128 1.00 16.56 128 THR B O 1
ATOM 4419 N N . GLU B 1 129 ? 32.329 2.814 40.001 1.00 26.48 129 GLU B N 1
ATOM 4420 C CA . GLU B 1 129 ? 33.630 2.767 39.355 1.00 28.55 129 GLU B CA 1
ATOM 4421 C C . GLU B 1 129 ? 33.448 2.587 37.837 1.00 30.26 129 GLU B C 1
ATOM 4422 O O . GLU B 1 129 ? 34.174 3.177 37.024 1.00 31.54 129 GLU B O 1
ATOM 4428 N N . VAL B 1 130 ? 32.468 1.773 37.478 1.00 23.85 130 VAL B N 1
ATOM 4429 C CA . VAL B 1 130 ? 32.089 1.596 36.101 1.00 21.00 130 VAL B CA 1
ATOM 4430 C C . VAL B 1 130 ? 31.777 2.931 35.447 1.00 22.18 130 VAL B C 1
ATOM 4431 O O . VAL B 1 130 ? 32.347 3.262 34.407 1.00 26.59 130 VAL B O 1
ATOM 4435 N N . LEU B 1 131 ? 30.977 3.753 36.110 1.00 23.48 131 LEU B N 1
ATOM 4436 C CA . LEU B 1 131 ? 30.703 5.101 35.595 1.00 23.32 131 LEU B CA 1
ATOM 4437 C C . LEU B 1 131 ? 32.000 5.896 35.417 1.00 23.89 131 LEU B C 1
ATOM 4438 O O . LEU B 1 131 ? 32.140 6.668 34.475 1.00 21.57 131 LEU B O 1
ATOM 4443 N N . ALA B 1 132 ? 32.911 5.754 36.372 1.00 22.97 132 ALA B N 1
ATOM 4444 C CA . ALA B 1 132 ? 34.189 6.435 36.309 1.00 22.44 132 ALA B CA 1
ATOM 4445 C C . ALA B 1 132 ? 34.977 6.038 35.059 1.00 27.06 132 ALA B C 1
ATOM 4446 O O . ALA B 1 132 ? 35.599 6.876 34.400 1.00 27.50 132 ALA B O 1
ATOM 4448 N N . HIS B 1 133 ? 34.974 4.746 34.769 1.00 26.65 133 HIS B N 1
ATOM 4449 C CA . HIS B 1 133 ? 35.662 4.225 33.613 1.00 27.71 133 HIS B CA 1
ATOM 4450 C C . HIS B 1 133 ? 35.041 4.629 32.284 1.00 28.99 133 HIS B C 1
ATOM 4451 O O . HIS B 1 133 ? 35.748 5.130 31.421 1.00 34.18 133 HIS B O 1
ATOM 4458 N N . LEU B 1 134 ? 33.718 4.537 32.162 1.00 25.38 134 LEU B N 1
ATOM 4459 C CA . LEU B 1 134 ? 33.048 5.057 30.979 1.00 23.58 134 LEU B CA 1
ATOM 4460 C C . LEU B 1 134 ? 33.389 6.529 30.781 1.00 30.37 134 LEU B C 1
ATOM 4461 O O . LEU B 1 134 ? 33.585 6.968 29.660 1.00 42.05 134 LEU B O 1
ATOM 4466 N N . ILE B 1 135 ? 33.386 7.316 31.841 1.00 32.15 135 ILE B N 1
ATOM 4467 C CA . ILE B 1 135 ? 33.640 8.737 31.679 1.00 35.37 135 ILE B CA 1
ATOM 4468 C C . ILE B 1 135 ? 35.023 8.958 31.075 1.00 36.68 135 ILE B C 1
ATOM 4469 O O . ILE B 1 135 ? 35.189 9.764 30.160 1.00 40.55 135 ILE B O 1
ATOM 4474 N N . LYS B 1 136 ? 36.002 8.218 31.580 1.00 42.17 136 LYS B N 1
ATOM 4475 C CA . LYS B 1 136 ? 37.397 8.423 31.202 1.00 51.16 136 LYS B CA 1
ATOM 4476 C C . LYS B 1 136 ? 37.583 8.018 29.751 1.00 55.59 136 LYS B C 1
ATOM 4477 O O . LYS B 1 136 ? 37.932 8.846 28.889 1.00 59.09 136 LYS B O 1
ATOM 4483 N N . ARG B 1 137 ? 37.267 6.754 29.483 1.00 53.95 137 ARG B N 1
ATOM 4484 C CA . ARG B 1 137 ? 37.292 6.195 28.137 1.00 50.88 137 ARG B CA 1
ATOM 4485 C C . ARG B 1 137 ? 36.105 6.625 27.294 1.00 48.45 137 ARG B C 1
ATOM 4486 O O . ARG B 1 137 ? 35.377 5.783 26.771 1.00 48.84 137 ARG B O 1
ATOM 4494 N N . SER B 1 138 ? 35.866 7.927 27.252 1.00 48.88 138 SER B N 1
ATOM 4495 C CA . SER B 1 138 ? 34.777 8.504 26.501 1.00 44.09 138 SER B CA 1
ATOM 4496 C C . SER B 1 138 ? 35.447 9.526 25.619 1.00 46.48 138 SER B C 1
ATOM 4497 O O . SER B 1 138 ? 36.293 10.300 26.088 1.00 48.77 138 SER B O 1
ATOM 4500 N N . GLY B 1 139 ? 34.899 9.665 24.421 1.00 47.17 139 GLY B N 1
ATOM 4501 C CA . GLY B 1 139 ? 35.430 10.595 23.454 1.00 44.90 139 GLY B CA 1
ATOM 4502 C C . GLY B 1 139 ? 35.272 12.085 23.751 1.00 49.87 139 GLY B C 1
ATOM 4503 O O . GLY B 1 139 ? 36.162 12.850 23.411 1.00 55.37 139 GLY B O 1
ATOM 4504 N N . HIS B 1 140 ? 34.161 12.530 24.334 1.00 49.64 140 HIS B N 1
ATOM 4505 C CA . HIS B 1 140 ? 33.801 13.957 24.222 1.00 47.50 140 HIS B CA 1
ATOM 4506 C C . HIS B 1 140 ? 34.767 14.909 24.870 1.00 48.63 140 HIS B C 1
ATOM 4507 O O . HIS B 1 140 ? 35.512 14.526 25.770 1.00 45.75 140 HIS B O 1
ATOM 4514 N N . PHE B 1 141 ? 34.691 16.168 24.448 1.00 54.69 141 PHE B N 1
ATOM 4515 C CA . PHE B 1 141 ? 35.606 17.189 24.944 1.00 64.07 141 PHE B CA 1
ATOM 4516 C C . PHE B 1 141 ? 35.372 17.483 26.437 1.00 62.88 141 PHE B C 1
ATOM 4517 O O . PHE B 1 141 ? 36.322 17.456 27.240 1.00 63.94 141 PHE B O 1
ATOM 4525 N N . THR B 1 142 ? 34.118 17.754 26.809 1.00 57.06 142 THR B N 1
ATOM 4526 C CA . THR B 1 142 ? 33.821 18.109 28.189 1.00 51.47 142 THR B CA 1
ATOM 4527 C C . THR B 1 142 ? 33.353 16.920 29.026 1.00 51.60 142 THR B C 1
ATOM 4528 O O . THR B 1 142 ? 32.703 15.986 28.518 1.00 51.06 142 THR B O 1
ATOM 4532 N N . LEU B 1 143 ? 33.508 17.078 30.339 1.00 48.51 143 LEU B N 1
ATOM 4533 C CA . LEU B 1 143 ? 32.993 16.121 31.303 1.00 42.43 143 LEU B CA 1
ATOM 4534 C C . LEU B 1 143 ? 31.481 16.009 31.262 1.00 39.63 143 LEU B C 1
ATOM 4535 O O . LEU B 1 143 ? 30.937 14.900 31.265 1.00 37.40 143 LEU B O 1
ATOM 4540 N N . LYS B 1 144 ? 30.808 17.158 31.241 1.00 37.56 144 LYS B N 1
ATOM 4541 C CA . LYS B 1 144 ? 29.343 17.181 31.177 1.00 36.65 144 LYS B CA 1
ATOM 4542 C C . LYS B 1 144 ? 28.873 16.172 30.127 1.00 37.97 144 LYS B C 1
ATOM 4543 O O . LYS B 1 144 ? 28.165 15.214 30.431 1.00 36.72 144 LYS B O 1
ATOM 4549 N N . ASP B 1 145 ? 29.549 16.231 28.985 1.00 40.45 145 ASP B N 1
ATOM 4550 C CA . ASP B 1 145 ? 29.213 15.420 27.832 1.00 36.89 145 ASP B CA 1
ATOM 4551 C C . ASP B 1 145 ? 29.666 13.975 27.974 1.00 35.34 145 ASP B C 1
ATOM 4552 O O . ASP B 1 145 ? 28.914 13.062 27.634 1.00 31.86 145 ASP B O 1
ATOM 4557 N N . GLN B 1 146 ? 30.879 13.770 28.484 1.00 28.23 146 GLN B N 1
ATOM 4558 C CA . GLN B 1 146 ? 31.364 12.433 28.819 1.00 29.53 146 GLN B CA 1
ATOM 4559 C C . GLN B 1 146 ? 30.420 11.681 29.748 1.00 33.44 146 GLN B C 1
ATOM 4560 O O . GLN B 1 146 ? 30.112 10.497 29.541 1.00 28.93 146 GLN B O 1
ATOM 4566 N N . ILE B 1 147 ? 29.954 12.388 30.774 1.00 32.09 147 ILE B N 1
ATOM 4567 C CA . ILE B 1 147 ? 28.970 11.844 31.676 1.00 25.57 147 ILE B CA 1
ATOM 4568 C C . ILE B 1 147 ? 27.660 11.551 30.932 1.00 27.01 147 ILE B C 1
ATOM 4569 O O . ILE B 1 147 ? 27.237 10.393 30.908 1.00 27.28 147 ILE B O 1
ATOM 4574 N N . LYS B 1 148 ? 27.080 12.543 30.245 1.00 22.83 148 LYS B N 1
ATOM 4575 C CA . LYS B 1 148 ? 25.796 12.311 29.567 1.00 26.70 148 LYS B CA 1
ATOM 4576 C C . LYS B 1 148 ? 25.900 11.070 28.709 1.00 29.65 148 LYS B C 1
ATOM 4577 O O . LYS B 1 148 ? 25.043 10.198 28.747 1.00 38.70 148 LYS B O 1
ATOM 4583 N N . ASN B 1 149 ? 26.999 10.978 27.977 1.00 32.64 149 ASN B N 1
ATOM 4584 C CA . ASN B 1 149 ? 27.255 9.863 27.080 1.00 34.27 149 ASN B CA 1
ATOM 4585 C C . ASN B 1 149 ? 27.342 8.565 27.892 1.00 33.37 149 ASN B C 1
ATOM 4586 O O . ASN B 1 149 ? 26.709 7.551 27.545 1.00 26.41 149 ASN B O 1
ATOM 4591 N N . SER B 1 150 ? 28.099 8.611 28.991 1.00 30.86 150 SER B N 1
ATOM 4592 C CA . SER B 1 150 ? 28.293 7.426 29.811 1.00 27.73 150 SER B CA 1
ATOM 4593 C C . SER B 1 150 ? 26.986 6.959 30.444 1.00 26.06 150 SER B C 1
ATOM 4594 O O . SER B 1 150 ? 26.621 5.769 30.374 1.00 26.11 150 SER B O 1
ATOM 4597 N N . LEU B 1 151 ? 26.179 7.934 30.829 1.00 22.20 151 LEU B N 1
ATOM 4598 C CA . LEU B 1 151 ? 24.948 7.652 31.551 1.00 27.62 151 LEU B CA 1
ATOM 4599 C C . LEU B 1 151 ? 24.045 6.827 30.686 1.00 28.33 151 LEU B C 1
ATOM 4600 O O . LEU B 1 151 ? 23.628 5.745 31.078 1.00 32.15 151 LEU B O 1
ATOM 4605 N N . SER B 1 152 ? 23.961 7.240 29.432 1.00 32.82 152 SER B N 1
ATOM 4606 C CA . SER B 1 152 ? 23.048 6.645 28.486 1.00 39.47 152 SER B CA 1
ATOM 4607 C C . SER B 1 152 ? 23.392 5.186 28.211 1.00 39.75 152 SER B C 1
ATOM 4608 O O . SER B 1 152 ? 22.579 4.465 27.617 1.00 43.60 152 SER B O 1
ATOM 4611 N N . MET B 1 153 ? 24.552 4.734 28.689 1.00 35.82 153 MET B N 1
ATOM 4612 C CA . MET B 1 153 ? 24.927 3.342 28.525 1.00 35.12 153 MET B CA 1
ATOM 4613 C C . MET B 1 153 ? 24.601 2.460 29.701 1.00 35.35 153 MET B C 1
ATOM 4614 O O . MET B 1 153 ? 24.667 1.232 29.589 1.00 36.92 153 MET B O 1
ATOM 4619 N N . LEU B 1 154 ? 24.263 3.090 30.825 1.00 35.95 154 LEU B N 1
ATOM 4620 C CA . LEU B 1 154 ? 23.875 2.407 32.066 1.00 27.54 154 LEU B CA 1
ATOM 4621 C C . LEU B 1 154 ? 22.449 1.901 32.002 1.00 26.89 154 LEU B C 1
ATOM 4622 O O . LEU B 1 154 ? 21.554 2.604 31.506 1.00 27.40 154 LEU B O 1
ATOM 4627 N N . LYS B 1 155 ? 22.243 0.690 32.515 1.00 24.66 155 LYS B N 1
ATOM 4628 C CA . LYS B 1 155 ? 20.898 0.155 32.700 1.00 30.03 155 LYS B CA 1
ATOM 4629 C C . LYS B 1 155 ? 20.638 -0.143 34.183 1.00 30.13 155 LYS B C 1
ATOM 4630 O O . LYS B 1 155 ? 21.440 -0.791 34.833 1.00 30.68 155 LYS B O 1
ATOM 4636 N N . GLY B 1 156 ? 19.524 0.343 34.715 1.00 31.99 156 GLY B N 1
ATOM 4637 C CA . GLY B 1 156 ? 19.147 0.044 36.089 1.00 31.69 156 GLY B CA 1
ATOM 4638 C C . GLY B 1 156 ? 18.754 1.271 36.908 1.00 35.18 156 GLY B C 1
ATOM 4639 O O . GLY B 1 156 ? 18.268 2.287 36.378 1.00 41.42 156 GLY B O 1
ATOM 4640 N N . ALA B 1 157 ? 18.933 1.164 38.221 1.00 33.47 157 ALA B N 1
ATOM 4641 C CA . ALA B 1 157 ? 18.642 2.258 39.141 1.00 22.81 157 ALA B CA 1
ATOM 4642 C C . ALA B 1 157 ? 19.931 2.959 39.469 1.00 19.87 157 ALA B C 1
ATOM 4643 O O . ALA B 1 157 ? 20.941 2.326 39.820 1.00 14.15 157 ALA B O 1
ATOM 4645 N N . TYR B 1 158 ? 19.898 4.275 39.376 1.00 17.99 158 TYR B N 1
ATOM 4646 C CA . TYR B 1 158 ? 21.056 5.040 39.746 1.00 24.15 158 TYR B CA 1
ATOM 4647 C C . TYR B 1 158 ? 20.740 6.491 40.036 1.00 28.69 158 TYR B C 1
ATOM 4648 O O . TYR B 1 158 ? 20.156 7.210 39.209 1.00 24.04 158 TYR B O 1
ATOM 4657 N N . ALA B 1 159 ? 21.093 6.901 41.249 1.00 26.91 159 ALA B N 1
ATOM 4658 C CA . ALA B 1 159 ? 21.205 8.303 41.548 1.00 23.94 159 ALA B CA 1
ATOM 4659 C C . ALA B 1 159 ? 22.699 8.495 41.783 1.00 22.01 159 ALA B C 1
ATOM 4660 O O . ALA B 1 159 ? 23.372 7.592 42.282 1.00 19.94 159 ALA B O 1
ATOM 4662 N N . PHE B 1 160 ? 23.228 9.514 41.132 1.00 18.79 160 PHE B N 1
ATOM 4663 C CA . PHE B 1 160 ? 24.644 9.729 41.069 1.00 22.39 160 PHE B CA 1
ATOM 4664 C C . PHE B 1 160 ? 24.932 11.134 41.549 1.00 25.77 160 PHE B C 1
ATOM 4665 O O . PHE B 1 160 ? 24.337 12.109 41.059 1.00 22.91 160 PHE B O 1
ATOM 4673 N N . LEU B 1 161 ? 25.889 11.230 42.462 1.00 21.88 161 LEU B N 1
ATOM 4674 C CA . LEU B 1 161 ? 26.509 12.478 42.777 1.00 24.69 161 LEU B CA 1
ATOM 4675 C C . LEU B 1 161 ? 27.917 12.402 42.233 1.00 25.48 161 LEU B C 1
ATOM 4676 O O . LEU B 1 161 ? 28.658 11.479 42.552 1.00 27.45 161 LEU B O 1
ATOM 4681 N N . ILE B 1 162 ? 28.307 13.418 41.476 1.00 28.95 162 ILE B N 1
ATOM 4682 C CA . ILE B 1 162 ? 29.661 13.496 40.949 1.00 33.08 162 ILE B CA 1
ATOM 4683 C C . ILE B 1 162 ? 30.228 14.896 41.212 1.00 31.28 162 ILE B C 1
ATOM 4684 O O . ILE B 1 162 ? 29.492 15.912 41.091 1.00 23.54 162 ILE B O 1
ATOM 4689 N N . MET B 1 163 ? 31.496 14.962 41.618 1.00 23.56 163 MET B N 1
ATOM 4690 C CA . MET B 1 163 ? 32.106 16.259 41.675 1.00 24.35 163 MET B CA 1
ATOM 4691 C C . MET B 1 163 ? 33.615 16.352 41.565 1.00 24.98 163 MET B C 1
ATOM 4692 O O . MET B 1 163 ? 34.375 15.391 41.762 1.00 16.47 163 MET B O 1
ATOM 4697 N N . THR B 1 164 ? 33.995 17.530 41.110 1.00 26.27 164 THR B N 1
ATOM 4698 C CA . THR B 1 164 ? 35.352 17.866 40.728 1.00 35.09 164 THR B CA 1
ATOM 4699 C C . THR B 1 164 ? 35.649 19.123 41.524 1.00 35.65 164 THR B C 1
ATOM 4700 O O . THR B 1 164 ? 34.739 19.731 42.065 1.00 38.24 164 THR B O 1
ATOM 4704 N N . GLU B 1 165 ? 36.831 19.663 41.302 1.00 39.96 165 GLU B N 1
ATOM 4705 C CA . GLU B 1 165 ? 37.254 20.937 41.872 1.00 40.42 165 GLU B CA 1
ATOM 4706 C C . GLU B 1 165 ? 36.246 22.054 41.654 1.00 41.26 165 GLU B C 1
ATOM 4707 O O . GLU B 1 165 ? 36.177 22.984 42.448 1.00 40.48 165 GLU B O 1
ATOM 4713 N N . THR B 1 166 ? 35.521 22.011 40.543 1.00 43.33 166 THR B N 1
ATOM 4714 C CA . THR B 1 166 ? 34.811 23.210 40.098 1.00 47.01 166 THR B CA 1
ATOM 4715 C C . THR B 1 166 ? 33.274 23.121 40.060 1.00 47.07 166 THR B C 1
ATOM 4716 O O . THR B 1 166 ? 32.564 24.156 39.970 1.00 47.06 166 THR B O 1
ATOM 4720 N N . GLU B 1 167 ? 32.765 21.891 40.084 1.00 48.00 167 GLU B N 1
ATOM 4721 C CA . GLU B 1 167 ? 31.338 21.639 39.904 1.00 45.11 167 GLU B CA 1
ATOM 4722 C C . GLU B 1 167 ? 30.856 20.446 40.672 1.00 39.03 167 GLU B C 1
ATOM 4723 O O . GLU B 1 167 ? 31.597 19.473 40.881 1.00 34.36 167 GLU B O 1
ATOM 4729 N N . MET B 1 168 ? 29.541 20.392 40.748 1.00 36.39 168 MET B N 1
ATOM 4730 C CA . MET B 1 168 ? 28.848 19.195 41.169 1.00 36.93 168 MET B CA 1
ATOM 4731 C C . MET B 1 168 ? 27.807 18.834 40.118 1.00 36.17 168 MET B C 1
ATOM 4732 O O . MET B 1 168 ? 27.013 19.676 39.647 1.00 32.35 168 MET B O 1
ATOM 4737 N N . ILE B 1 169 ? 27.777 17.550 39.809 1.00 34.46 169 ILE B N 1
ATOM 4738 C CA . ILE B 1 169 ? 26.900 17.044 38.778 1.00 32.64 169 ILE B CA 1
ATOM 4739 C C . ILE B 1 169 ? 26.108 15.885 39.350 1.00 29.57 169 ILE B C 1
ATOM 4740 O O . ILE B 1 169 ? 26.641 15.039 40.085 1.00 31.43 169 ILE B O 1
ATOM 4745 N N . VAL B 1 170 ? 24.803 15.982 39.146 1.00 26.97 170 VAL B N 1
ATOM 4746 C CA . VAL B 1 170 ? 23.813 15.118 39.767 1.00 25.14 170 VAL B CA 1
ATOM 4747 C C . VAL B 1 170 ? 23.019 14.529 38.612 1.00 22.93 170 VAL B C 1
ATOM 4748 O O . VAL B 1 170 ? 22.658 15.248 37.695 1.00 20.26 170 VAL B O 1
ATOM 4752 N N . ALA B 1 171 ? 22.677 13.253 38.695 1.00 24.38 171 ALA B N 1
ATOM 4753 C CA . ALA B 1 171 ? 21.906 12.626 37.637 1.00 24.45 171 ALA B CA 1
ATOM 4754 C C . ALA B 1 171 ? 21.039 11.495 38.180 1.00 26.53 171 ALA B C 1
ATOM 4755 O O . ALA B 1 171 ? 21.481 10.714 39.045 1.00 29.14 171 ALA B O 1
ATOM 4757 N N . LEU B 1 172 ? 19.828 11.366 37.648 1.00 22.26 172 LEU B N 1
ATOM 4758 C CA . LEU B 1 172 ? 18.925 10.313 38.111 1.00 23.60 172 LEU B CA 1
ATOM 4759 C C . LEU B 1 172 ? 18.500 9.449 36.935 1.00 19.39 172 LEU B C 1
ATOM 4760 O O . LEU B 1 172 ? 18.179 9.980 35.889 1.00 18.33 172 LEU B O 1
ATOM 4765 N N . ASP B 1 173 ? 18.506 8.127 37.097 1.00 19.96 173 ASP B N 1
ATOM 4766 C CA . ASP B 1 173 ? 18.083 7.225 36.018 1.00 18.88 173 ASP B CA 1
ATOM 4767 C C . ASP B 1 173 ? 16.712 7.590 35.541 1.00 23.28 173 ASP B C 1
ATOM 4768 O O . ASP B 1 173 ? 15.869 8.042 36.298 1.00 27.10 173 ASP B O 1
ATOM 4773 N N . PRO B 1 174 ? 16.446 7.334 34.258 1.00 31.58 174 PRO B N 1
ATOM 4774 C CA . PRO B 1 174 ? 15.201 7.840 33.660 1.00 30.56 174 PRO B CA 1
ATOM 4775 C C . PRO B 1 174 ? 13.941 7.135 34.120 1.00 29.20 174 PRO B C 1
ATOM 4776 O O . PRO B 1 174 ? 12.852 7.476 33.663 1.00 35.29 174 PRO B O 1
ATOM 4780 N N . ASN B 1 175 ? 14.066 6.196 35.051 1.00 29.07 175 ASN B N 1
ATOM 4781 C CA . ASN B 1 175 ? 12.871 5.696 35.724 1.00 31.56 175 ASN B CA 1
ATOM 4782 C C . ASN B 1 175 ? 12.633 6.367 37.058 1.00 33.31 175 ASN B C 1
ATOM 4783 O O . ASN B 1 175 ? 11.608 6.098 37.682 1.00 36.04 175 ASN B O 1
ATOM 4788 N N . GLY B 1 176 ? 13.628 7.113 37.553 1.00 31.46 176 GLY B N 1
ATOM 4789 C CA . GLY B 1 176 ? 13.576 7.662 38.900 1.00 28.50 176 GLY B CA 1
ATOM 4790 C C . GLY B 1 176 ? 13.191 6.622 39.956 1.00 28.86 176 GLY B C 1
ATOM 4791 O O . GLY B 1 176 ? 12.276 6.851 40.767 1.00 26.43 176 GLY B O 1
ATOM 4792 N N . LEU B 1 177 ? 13.804 5.444 39.853 1.00 22.74 177 LEU B N 1
ATOM 4793 C CA . LEU B 1 177 ? 13.632 4.362 40.803 1.00 27.70 177 LEU B CA 1
ATOM 4794 C C . LEU B 1 177 ? 14.015 4.721 42.270 1.00 33.43 177 LEU B C 1
ATOM 4795 O O . LEU B 1 177 ? 13.321 4.331 43.228 1.00 30.55 177 LEU B O 1
ATOM 4800 N N . ARG B 1 178 ? 15.113 5.453 42.451 1.00 34.67 178 ARG B N 1
ATOM 4801 C CA . ARG B 1 178 ? 15.468 5.967 43.774 1.00 31.62 178 ARG B CA 1
ATOM 4802 C C . ARG B 1 178 ? 15.057 7.408 43.862 1.00 34.59 178 ARG B C 1
ATOM 4803 O O . ARG B 1 178 ? 15.317 8.195 42.960 1.00 35.42 178 ARG B O 1
ATOM 4811 N N . PRO B 1 179 ? 14.675 7.834 45.053 1.00 40.31 179 PRO B N 1
ATOM 4812 C CA . PRO B 1 179 ? 14.366 9.260 45.162 1.00 40.23 179 PRO B CA 1
ATOM 4813 C C . PRO B 1 179 ? 15.653 10.083 45.036 1.00 30.83 179 PRO B C 1
ATOM 4814 O O . PRO B 1 179 ? 16.715 9.636 45.459 1.00 29.94 179 PRO B O 1
ATOM 4818 N N . LEU B 1 180 ? 15.526 11.333 44.599 1.00 23.99 180 LEU B N 1
ATOM 4819 C CA . LEU B 1 180 ? 16.620 12.301 44.732 1.00 19.65 180 LEU B CA 1
ATOM 4820 C C . LEU B 1 180 ? 16.001 13.667 44.678 1.00 20.97 180 LEU B C 1
ATOM 4821 O O . LEU B 1 180 ? 15.143 13.905 43.820 1.00 29.01 180 LEU B O 1
ATOM 4826 N N . SER B 1 181 ? 16.371 14.551 45.596 1.00 19.34 181 SER B N 1
ATOM 4827 C CA . SER B 1 181 ? 15.723 15.858 45.654 1.00 20.38 181 SER B CA 1
ATOM 4828 C C . SER B 1 181 ? 16.728 16.968 45.809 1.00 19.95 181 SER B C 1
ATOM 4829 O O . SER B 1 181 ? 17.889 16.742 46.209 1.00 18.74 181 SER B O 1
ATOM 4832 N N . ILE B 1 182 ? 16.250 18.181 45.586 1.00 20.18 182 ILE B N 1
ATOM 4833 C CA . ILE B 1 182 ? 17.114 19.354 45.590 1.00 24.19 182 ILE B CA 1
ATOM 4834 C C . ILE B 1 182 ? 16.545 20.309 46.615 1.00 27.09 182 ILE B C 1
ATOM 4835 O O . ILE B 1 182 ? 15.304 20.522 46.651 1.00 22.50 182 ILE B O 1
ATOM 4840 N N . GLY B 1 183 ? 17.440 20.988 47.328 1.00 24.30 183 GLY B N 1
ATOM 4841 C CA . GLY B 1 183 ? 17.012 21.983 48.273 1.00 23.53 183 GLY B CA 1
ATOM 4842 C C . GLY B 1 183 ? 17.955 23.153 48.241 1.00 28.70 183 GLY B C 1
ATOM 4843 O O . GLY B 1 183 ? 19.059 23.075 47.707 1.00 30.54 183 GLY B O 1
ATOM 4844 N N . MET B 1 184 ? 17.593 24.171 48.992 1.00 37.50 184 MET B N 1
ATOM 4845 C CA . MET B 1 184 ? 18.342 25.407 49.063 1.00 39.15 184 MET B CA 1
ATOM 4846 C C . MET B 1 184 ? 18.750 25.677 50.518 1.00 37.46 184 MET B C 1
ATOM 4847 O O . MET B 1 184 ? 17.932 25.600 51.415 1.00 44.12 184 MET B O 1
ATOM 4852 N N . MET B 1 185 ? 20.000 26.020 50.745 1.00 35.97 185 MET B N 1
ATOM 4853 C CA . MET B 1 185 ? 20.390 26.630 52.000 1.00 35.26 185 MET B CA 1
ATOM 4854 C C . MET B 1 185 ? 20.915 28.034 51.714 1.00 38.88 185 MET B C 1
ATOM 4855 O O . MET B 1 185 ? 22.129 28.252 51.543 1.00 32.78 185 MET B O 1
ATOM 4860 N N . GLY B 1 186 ? 19.988 28.980 51.614 1.00 41.86 186 GLY B N 1
ATOM 4861 C CA . GLY B 1 186 ? 20.356 30.320 51.213 1.00 43.03 186 GLY B CA 1
ATOM 4862 C C . GLY B 1 186 ? 20.600 30.255 49.726 1.00 47.21 186 GLY B C 1
ATOM 4863 O O . GLY B 1 186 ? 19.705 29.870 48.956 1.00 44.95 186 GLY B O 1
ATOM 4864 N N . ASP B 1 187 ? 21.864 30.401 49.348 1.00 49.10 187 ASP B N 1
ATOM 4865 C CA . ASP B 1 187 ? 22.220 30.300 47.946 1.00 45.57 187 ASP B CA 1
ATOM 4866 C C . ASP B 1 187 ? 22.810 28.950 47.617 1.00 38.22 187 ASP B C 1
ATOM 4867 O O . ASP B 1 187 ? 22.956 28.626 46.456 1.00 41.32 187 ASP B O 1
ATOM 4872 N N . ALA B 1 188 ? 23.054 28.133 48.634 1.00 34.21 188 ALA B N 1
ATOM 4873 C CA . ALA B 1 188 ? 23.627 26.810 48.431 1.00 31.36 188 ALA B CA 1
ATOM 4874 C C . ALA B 1 188 ? 22.613 25.871 47.842 1.00 26.96 188 ALA B C 1
ATOM 4875 O O . ALA B 1 188 ? 21.404 26.054 47.993 1.00 29.30 188 ALA B O 1
ATOM 4877 N N . TYR B 1 189 ? 23.120 24.818 47.230 1.00 20.67 189 TYR B N 1
ATOM 4878 C CA . TYR B 1 189 ? 22.261 23.851 46.606 1.00 20.90 189 TYR B CA 1
ATOM 4879 C C . TYR B 1 189 ? 22.557 22.566 47.307 1.00 20.63 189 TYR B C 1
ATOM 4880 O O . TYR B 1 189 ? 23.718 22.265 47.644 1.00 16.86 189 TYR B O 1
ATOM 4889 N N . VAL B 1 190 ? 21.501 21.806 47.546 1.00 23.18 190 VAL B N 1
ATOM 4890 C CA . VAL B 1 190 ? 21.628 20.600 48.341 1.00 24.50 190 VAL B CA 1
ATOM 4891 C C . VAL B 1 190 ? 20.868 19.479 47.680 1.00 18.54 190 VAL B C 1
ATOM 4892 O O . VAL B 1 190 ? 19.762 19.663 47.174 1.00 22.61 190 VAL B O 1
ATOM 4896 N N . VAL B 1 191 ? 21.435 18.300 47.722 1.00 13.23 191 VAL B N 1
ATOM 4897 C CA . VAL B 1 191 ? 20.874 17.203 46.982 1.00 14.00 191 VAL B CA 1
ATOM 4898 C C . VAL B 1 191 ? 21.013 15.985 47.891 1.00 17.50 191 VAL B C 1
ATOM 4899 O O . VAL B 1 191 ? 22.096 15.741 48.466 1.00 14.12 191 VAL B O 1
ATOM 4903 N N . ALA B 1 192 ? 19.913 15.252 48.067 1.00 16.07 192 ALA B N 1
ATOM 4904 C CA . ALA B 1 192 ? 19.872 14.188 49.053 1.00 12.03 192 ALA B CA 1
ATOM 4905 C C . ALA B 1 192 ? 18.961 13.069 48.547 1.00 13.44 192 ALA B C 1
ATOM 4906 O O . ALA B 1 192 ? 18.008 13.336 47.811 1.00 10.45 192 ALA B O 1
ATOM 4908 N N . SER B 1 193 ? 19.262 11.826 48.931 1.00 13.35 193 SER B N 1
ATOM 4909 C CA . SER B 1 193 ? 18.346 10.701 48.692 1.00 16.62 193 SER B CA 1
ATOM 4910 C C . SER B 1 193 ? 16.953 10.908 49.285 1.00 14.81 193 SER B C 1
ATOM 4911 O O . SER B 1 193 ? 16.006 10.304 48.783 1.00 18.57 193 SER B O 1
ATOM 4914 N N . GLU B 1 194 ? 16.900 11.488 50.492 1.00 13.38 194 GLU B N 1
ATOM 4915 C CA . GLU B 1 194 ? 15.655 11.738 51.210 1.00 13.87 194 GLU B CA 1
ATOM 4916 C C . GLU B 1 194 ? 15.572 13.197 51.643 1.00 18.04 194 GLU B C 1
ATOM 4917 O O . GLU B 1 194 ? 16.607 13.804 51.970 1.00 21.53 194 GLU B O 1
ATOM 4923 N N . THR B 1 195 ? 14.347 13.705 51.798 1.00 19.83 195 THR B N 1
ATOM 4924 C CA . THR B 1 195 ? 14.151 15.086 52.238 1.00 19.28 195 THR B CA 1
ATOM 4925 C C . THR B 1 195 ? 14.491 15.324 53.708 1.00 19.19 195 THR B C 1
ATOM 4926 O O . THR B 1 195 ? 14.750 16.456 54.106 1.00 19.16 195 THR B O 1
ATOM 4930 N N . CYS B 1 196 ? 14.450 14.273 54.524 1.00 22.25 196 CYS B N 1
ATOM 4931 C CA . CYS B 1 196 ? 14.674 14.422 55.954 1.00 19.98 196 CYS B CA 1
ATOM 4932 C C . CYS B 1 196 ? 16.033 15.075 56.210 1.00 24.27 196 CYS B C 1
ATOM 4933 O O . CYS B 1 196 ? 16.116 16.071 56.944 1.00 27.72 196 CYS B O 1
ATOM 4936 N N . ALA B 1 197 ? 17.007 14.728 55.376 1.00 19.90 197 ALA B N 1
ATOM 4937 C CA . ALA B 1 197 ? 18.273 15.453 55.354 1.00 21.65 197 ALA B CA 1
ATOM 4938 C C . ALA B 1 197 ? 18.147 16.992 55.327 1.00 19.43 197 ALA B C 1
ATOM 4939 O O . ALA B 1 197 ? 18.957 17.703 55.919 1.00 16.16 197 ALA B O 1
ATOM 4941 N N . PHE B 1 198 ? 17.104 17.496 54.689 1.00 23.41 198 PHE B N 1
ATOM 4942 C CA . PHE B 1 198 ? 16.938 18.929 54.524 1.00 32.17 198 PHE B CA 1
ATOM 4943 C C . PHE B 1 198 ? 16.452 19.492 55.840 1.00 31.04 198 PHE B C 1
ATOM 4944 O O . PHE B 1 198 ? 17.027 20.459 56.353 1.00 31.62 198 PHE B O 1
ATOM 4952 N N . ASP B 1 199 ? 15.347 18.928 56.329 1.00 32.03 199 ASP B N 1
ATOM 4953 C CA . ASP B 1 199 ? 14.819 19.197 57.677 1.00 34.37 199 ASP B CA 1
ATOM 4954 C C . ASP B 1 199 ? 15.972 19.333 58.700 1.00 34.85 199 ASP B C 1
ATOM 4955 O O . ASP B 1 199 ? 16.250 20.420 59.224 1.00 35.45 199 ASP B O 1
ATOM 4960 N N . VAL B 1 200 ? 16.758 18.269 58.807 1.00 33.10 200 VAL B N 1
ATOM 4961 C CA . VAL B 1 200 ? 17.892 18.196 59.715 1.00 26.57 200 VAL B CA 1
ATOM 4962 C C . VAL B 1 200 ? 18.963 19.293 59.549 1.00 26.60 200 VAL B C 1
ATOM 4963 O O . VAL B 1 200 ? 19.567 19.697 60.532 1.00 25.82 200 VAL B O 1
ATOM 4967 N N . VAL B 1 201 ? 19.270 19.713 58.320 1.00 26.58 201 VAL B N 1
ATOM 4968 C CA . VAL B 1 201 ? 20.380 20.664 58.132 1.00 23.80 201 VAL B CA 1
ATOM 4969 C C . VAL B 1 201 ? 19.916 22.108 57.872 1.00 24.29 201 VAL B C 1
ATOM 4970 O O . VAL B 1 201 ? 20.738 23.033 57.741 1.00 24.17 201 VAL B O 1
ATOM 4974 N N . GLY B 1 202 ? 18.606 22.321 57.844 1.00 21.14 202 GLY B N 1
ATOM 4975 C CA . GLY B 1 202 ? 18.110 23.666 57.578 1.00 30.35 202 GLY B CA 1
ATOM 4976 C C . GLY B 1 202 ? 17.940 24.000 56.091 1.00 35.95 202 GLY B C 1
ATOM 4977 O O . GLY B 1 202 ? 17.904 25.176 55.677 1.00 35.51 202 GLY B O 1
ATOM 4978 N N . ALA B 1 203 ? 17.820 22.968 55.266 1.00 33.47 203 ALA B N 1
ATOM 4979 C CA . ALA B 1 203 ? 17.615 23.188 53.848 1.00 30.20 203 ALA B CA 1
ATOM 4980 C C . ALA B 1 203 ? 16.128 23.290 53.579 1.00 30.22 203 ALA B C 1
ATOM 4981 O O . ALA B 1 203 ? 15.328 22.626 54.252 1.00 35.34 203 ALA B O 1
ATOM 4983 N N . THR B 1 204 ? 15.770 24.155 52.631 1.00 27.31 204 THR B N 1
ATOM 4984 C CA . THR B 1 204 ? 14.437 24.217 52.030 1.00 27.09 204 THR B CA 1
ATOM 4985 C C . THR B 1 204 ? 14.276 23.314 50.789 1.00 31.19 204 THR B C 1
ATOM 4986 O O . THR B 1 204 ? 15.077 23.376 49.861 1.00 35.30 204 THR B O 1
ATOM 4990 N N . TYR B 1 205 ? 13.186 22.550 50.732 1.00 32.70 205 TYR B N 1
ATOM 4991 C CA . TYR B 1 205 ? 12.862 21.761 49.555 1.00 27.88 205 TYR B CA 1
ATOM 4992 C C . TYR B 1 205 ? 12.697 22.694 48.374 1.00 34.39 205 TYR B C 1
ATOM 4993 O O . TYR B 1 205 ? 12.251 23.843 48.528 1.00 38.11 205 TYR B O 1
ATOM 5002 N N . LEU B 1 206 ? 13.210 22.233 47.235 1.00 34.59 206 LEU B N 1
ATOM 5003 C CA . LEU B 1 206 ? 13.058 22.905 45.959 1.00 24.45 206 LEU B CA 1
ATOM 5004 C C . LEU B 1 206 ? 12.212 22.063 45.039 1.00 18.66 206 LEU B C 1
ATOM 5005 O O . LEU B 1 206 ? 11.124 22.452 44.692 1.00 21.06 206 LEU B O 1
ATOM 5010 N N . ARG B 1 207 ? 12.701 20.887 44.673 1.00 22.98 207 ARG B N 1
ATOM 5011 C CA . ARG B 1 207 ? 11.936 19.934 43.866 1.00 22.76 207 ARG B CA 1
ATOM 5012 C C . ARG B 1 207 ? 12.707 18.630 43.779 1.00 26.91 207 ARG B C 1
ATOM 5013 O O . ARG B 1 207 ? 13.841 18.503 44.265 1.00 28.03 207 ARG B O 1
ATOM 5021 N N . GLU B 1 208 ? 12.094 17.662 43.128 1.00 28.99 208 GLU B N 1
ATOM 5022 C CA . GLU B 1 208 ? 12.796 16.442 42.815 1.00 32.29 208 GLU B CA 1
ATOM 5023 C C . GLU B 1 208 ? 13.628 16.665 41.569 1.00 33.70 208 GLU B C 1
ATOM 5024 O O . GLU B 1 208 ? 13.366 17.588 40.790 1.00 30.79 208 GLU B O 1
ATOM 5030 N N . VAL B 1 209 ? 14.756 15.961 41.532 1.00 37.80 209 VAL B N 1
ATOM 5031 C CA . VAL B 1 209 ? 15.491 15.692 40.297 1.00 36.14 209 VAL B CA 1
ATOM 5032 C C . VAL B 1 209 ? 14.643 14.754 39.411 1.00 36.67 209 VAL B C 1
ATOM 5033 O O . VAL B 1 209 ? 14.097 13.743 39.893 1.00 34.93 209 VAL B O 1
ATOM 5037 N N . GLU B 1 210 ? 14.472 15.154 38.150 1.00 31.64 210 GLU B N 1
ATOM 5038 C CA . GLU B 1 210 ? 13.608 14.468 37.192 1.00 28.32 210 GLU B CA 1
ATOM 5039 C C . GLU B 1 210 ? 14.281 13.206 36.663 1.00 26.41 210 GLU B C 1
ATOM 5040 O O . GLU B 1 210 ? 15.478 13.210 36.386 1.00 29.85 210 GLU B O 1
ATOM 5046 N N . PRO B 1 211 ? 13.538 12.090 36.556 1.00 25.06 211 PRO B N 1
ATOM 5047 C CA . PRO B 1 211 ? 14.157 10.871 36.009 1.00 26.26 211 PRO B CA 1
ATOM 5048 C C . PRO B 1 211 ? 14.725 11.158 34.627 1.00 29.41 211 PRO B C 1
ATOM 5049 O O . PRO B 1 211 ? 13.983 11.592 33.749 1.00 34.97 211 PRO B O 1
ATOM 5053 N N . GLY B 1 212 ? 16.001 10.841 34.416 1.00 28.92 212 GLY B N 1
ATOM 5054 C CA . GLY B 1 212 ? 16.630 11.149 33.148 1.00 27.61 212 GLY B CA 1
ATOM 5055 C C . GLY B 1 212 ? 17.096 12.610 33.110 1.00 35.16 212 GLY B C 1
ATOM 5056 O O . GLY B 1 212 ? 17.520 13.098 32.055 1.00 42.90 212 GLY B O 1
ATOM 5057 N N . GLU B 1 213 ? 17.105 13.306 34.247 1.00 32.65 213 GLU B N 1
ATOM 5058 C CA . GLU B 1 213 ? 17.654 14.653 34.285 1.00 25.10 213 GLU B CA 1
ATOM 5059 C C . GLU B 1 213 ? 19.066 14.655 34.841 1.00 26.50 213 GLU B C 1
ATOM 5060 O O . GLU B 1 213 ? 19.452 13.772 35.600 1.00 25.84 213 GLU B O 1
ATOM 5066 N N . MET B 1 214 ? 19.801 15.708 34.519 1.00 29.10 214 MET B N 1
ATOM 5067 C CA . MET B 1 214 ? 21.156 15.880 34.971 1.00 29.17 214 MET B CA 1
ATOM 5068 C C . MET B 1 214 ? 21.374 17.350 35.343 1.00 31.10 214 MET B C 1
ATOM 5069 O O . MET B 1 214 ? 20.924 18.273 34.634 1.00 30.79 214 MET B O 1
ATOM 5074 N N . LEU B 1 215 ? 21.978 17.565 36.503 1.00 30.01 215 LEU B N 1
ATOM 5075 C CA . LEU B 1 215 ? 22.128 18.898 37.041 1.00 28.50 215 LEU B CA 1
ATOM 5076 C C . LEU B 1 215 ? 23.602 19.161 37.058 1.00 27.20 215 LEU B C 1
ATOM 5077 O O . LEU B 1 215 ? 24.400 18.237 37.226 1.00 24.92 215 LEU B O 1
ATOM 5082 N N . ILE B 1 216 ? 23.956 20.374 36.681 1.00 29.20 216 ILE B N 1
ATOM 5083 C CA . ILE B 1 216 ? 25.326 20.810 36.809 1.00 33.70 216 ILE B CA 1
ATOM 5084 C C . ILE B 1 216 ? 25.252 22.053 37.655 1.00 34.28 216 ILE B C 1
ATOM 5085 O O . ILE B 1 216 ? 24.483 22.989 37.345 1.00 34.65 216 ILE B O 1
ATOM 5090 N N . ILE B 1 217 ? 25.927 21.980 38.791 1.00 27.51 217 ILE B N 1
ATOM 5091 C CA . ILE B 1 217 ? 25.858 23.008 39.794 1.00 24.86 217 ILE B CA 1
ATOM 5092 C C . ILE B 1 217 ? 27.292 23.468 40.022 1.00 25.93 217 ILE B C 1
ATOM 5093 O O . ILE B 1 217 ? 28.241 22.661 40.058 1.00 16.33 217 ILE B O 1
ATOM 5098 N N . ASN B 1 218 ? 27.457 24.778 40.111 1.00 28.81 218 ASN B N 1
ATOM 5099 C CA . ASN B 1 218 ? 28.776 25.392 40.196 1.00 34.71 218 ASN B CA 1
ATOM 5100 C C . ASN B 1 218 ? 28.554 26.784 40.733 1.00 36.10 218 ASN B C 1
ATOM 5101 O O . ASN B 1 218 ? 27.419 27.193 40.956 1.00 34.04 218 ASN B O 1
ATOM 5106 N N . ASP B 1 219 ? 29.612 27.576 40.773 1.00 43.85 219 ASP B N 1
ATOM 5107 C CA . ASP B 1 219 ? 29.561 28.848 41.491 1.00 47.81 219 ASP B CA 1
ATOM 5108 C C . ASP B 1 219 ? 28.654 29.889 40.867 1.00 51.46 219 ASP B C 1
ATOM 5109 O O . ASP B 1 219 ? 28.623 31.016 41.354 1.00 56.27 219 ASP B O 1
ATOM 5114 N N . GLU B 1 220 ? 28.054 29.586 39.718 1.00 53.65 220 GLU B N 1
ATOM 5115 C CA . GLU B 1 220 ? 27.169 30.543 39.055 1.00 57.13 220 GLU B CA 1
ATOM 5116 C C . GLU B 1 220 ? 25.776 29.957 38.897 1.00 55.38 220 GLU B C 1
ATOM 5117 O O . GLU B 1 220 ? 24.883 30.576 38.302 1.00 55.40 220 GLU B O 1
ATOM 5123 N N . GLY B 1 221 ? 25.593 28.762 39.445 1.00 51.02 221 GLY B N 1
ATOM 5124 C CA . GLY B 1 221 ? 24.262 28.245 39.623 1.00 44.48 221 GLY B CA 1
ATOM 5125 C C . GLY B 1 221 ? 24.092 26.828 39.143 1.00 46.62 221 GLY B C 1
ATOM 5126 O O . GLY B 1 221 ? 25.050 26.031 39.053 1.00 43.75 221 GLY B O 1
ATOM 5127 N N . MET B 1 222 ? 22.833 26.485 38.912 1.00 45.42 222 MET B N 1
ATOM 5128 C CA . MET B 1 222 ? 22.495 25.144 38.504 1.00 47.07 222 MET B CA 1
ATOM 5129 C C . MET B 1 222 ? 21.893 25.157 37.107 1.00 48.60 222 MET B C 1
ATOM 5130 O O . MET B 1 222 ? 21.102 26.057 36.763 1.00 47.71 222 MET B O 1
ATOM 5135 N N . LYS B 1 223 ? 22.281 24.178 36.295 1.00 47.83 223 LYS B N 1
ATOM 5136 C CA . LYS B 1 223 ? 21.628 24.008 35.012 1.00 48.49 223 LYS B CA 1
ATOM 5137 C C . LYS B 1 223 ? 21.227 22.573 34.802 1.00 46.68 223 LYS B C 1
ATOM 5138 O O . LYS B 1 223 ? 21.814 21.655 35.396 1.00 45.97 223 LYS B O 1
ATOM 5144 N N . SER B 1 224 ? 20.079 22.424 34.153 1.00 46.26 224 SER B N 1
ATOM 5145 C CA . SER B 1 224 ? 19.473 21.121 33.924 1.00 48.11 224 SER B CA 1
ATOM 5146 C C . SER B 1 224 ? 19.650 20.737 32.450 1.00 49.79 224 SER B C 1
ATOM 5147 O O . SER B 1 224 ? 19.694 21.603 31.570 1.00 50.79 224 SER B O 1
ATOM 5150 N N . GLU B 1 225 ? 19.688 19.439 32.182 1.00 47.71 225 GLU B N 1
ATOM 5151 C CA . GLU B 1 225 ? 19.959 18.937 30.850 1.00 44.10 225 GLU B CA 1
ATOM 5152 C C . GLU B 1 225 ? 19.457 17.508 30.908 1.00 44.65 225 GLU B C 1
ATOM 5153 O O . GLU B 1 225 ? 19.535 16.871 31.947 1.00 50.31 225 GLU B O 1
ATOM 5159 N N . ARG B 1 226 ? 18.769 17.074 29.870 1.00 44.90 226 ARG B N 1
ATOM 5160 C CA . ARG B 1 226 ? 18.335 15.687 29.770 1.00 42.79 226 ARG B CA 1
ATOM 5161 C C . ARG B 1 226 ? 19.442 14.814 29.237 1.00 41.38 226 ARG B C 1
ATOM 5162 O O . ARG B 1 226 ? 20.307 15.265 28.495 1.00 43.58 226 ARG B O 1
ATOM 5170 N N . PHE B 1 227 ? 19.321 13.532 29.497 1.00 38.19 227 PHE B N 1
ATOM 5171 C CA . PHE B 1 227 ? 20.219 12.584 28.911 1.00 38.23 227 PHE B CA 1
ATOM 5172 C C . PHE B 1 227 ? 19.394 11.366 28.504 1.00 42.46 227 PHE B C 1
ATOM 5173 O O . PHE B 1 227 ? 19.944 10.369 28.014 1.00 45.97 227 PHE B O 1
ATOM 5181 N N . SER B 1 228 ? 18.071 11.464 28.675 1.00 43.36 228 SER B N 1
ATOM 5182 C CA . SER B 1 228 ? 17.144 10.440 28.207 1.00 50.60 228 SER B CA 1
ATOM 5183 C C . SER B 1 228 ? 15.774 11.066 28.056 1.00 59.45 228 SER B C 1
ATOM 5184 O O . SER B 1 228 ? 15.140 11.403 29.045 1.00 60.71 228 SER B O 1
ATOM 5187 N N . MET B 1 229 ? 15.409 11.404 26.824 1.00 71.76 229 MET B N 1
ATOM 5188 C CA . MET B 1 229 ? 14.196 12.188 26.595 1.00 82.77 229 MET B CA 1
ATOM 5189 C C . MET B 1 229 ? 12.961 11.396 27.010 1.00 82.83 229 MET B C 1
ATOM 5190 O O . MET B 1 229 ? 12.052 11.941 27.636 1.00 83.24 229 MET B O 1
ATOM 5195 N N . ASN B 1 230 ? 12.938 10.109 26.674 1.00 82.17 230 ASN B N 1
ATOM 5196 C CA . ASN B 1 230 ? 11.813 9.268 27.049 1.00 80.88 230 ASN B CA 1
ATOM 5197 C C . ASN B 1 230 ? 12.069 8.660 28.420 1.00 75.13 230 ASN B C 1
ATOM 5198 O O . ASN B 1 230 ? 13.156 8.148 28.689 1.00 76.03 230 ASN B O 1
ATOM 5203 N N . ILE B 1 231 ? 11.134 8.922 29.334 1.00 69.00 231 ILE B N 1
ATOM 5204 C CA . ILE B 1 231 ? 11.256 8.506 30.728 1.00 58.19 231 ILE B CA 1
ATOM 5205 C C . ILE B 1 231 ? 10.048 7.666 31.104 1.00 55.93 231 ILE B C 1
ATOM 5206 O O . ILE B 1 231 ? 8.958 7.841 30.569 1.00 57.30 231 ILE B O 1
ATOM 5211 N N . ASN B 1 232 ? 10.251 6.716 31.998 1.00 53.80 232 ASN B N 1
ATOM 5212 C CA . ASN B 1 232 ? 9.150 5.872 32.441 1.00 52.09 232 ASN B CA 1
ATOM 5213 C C . ASN B 1 232 ? 9.109 5.746 33.979 1.00 47.92 232 ASN B C 1
ATOM 5214 O O . ASN B 1 232 ? 9.774 4.885 34.574 1.00 40.68 232 ASN B O 1
ATOM 5219 N N . ARG B 1 233 ? 8.454 6.730 34.602 1.00 46.65 233 ARG B N 1
ATOM 5220 C CA . ARG B 1 233 ? 8.253 6.842 36.062 1.00 40.26 233 ARG B CA 1
ATOM 5221 C C . ARG B 1 233 ? 7.911 5.530 36.777 1.00 39.73 233 ARG B C 1
ATOM 5222 O O . ARG B 1 233 ? 6.791 5.004 36.613 1.00 37.26 233 ARG B O 1
ATOM 5230 N N . SER B 1 234 ? 8.838 5.037 37.608 1.00 41.19 234 SER B N 1
ATOM 5231 C CA . SER B 1 234 ? 8.585 3.863 38.466 1.00 37.98 234 SER B CA 1
ATOM 5232 C C . SER B 1 234 ? 9.456 3.836 39.749 1.00 35.60 234 SER B C 1
ATOM 5233 O O . SER B 1 234 ? 10.376 3.002 39.915 1.00 31.46 234 SER B O 1
ATOM 5236 N N . ILE B 1 235 ? 9.112 4.742 40.668 1.00 30.48 235 ILE B N 1
ATOM 5237 C CA . ILE B 1 235 ? 9.831 4.868 41.924 1.00 26.07 235 ILE B CA 1
ATOM 5238 C C . ILE B 1 235 ? 9.617 3.621 42.800 1.00 24.48 235 ILE B C 1
ATOM 5239 O O . ILE B 1 235 ? 8.576 2.986 42.741 1.00 19.59 235 ILE B O 1
ATOM 5244 N N . CYS B 1 236 ? 10.685 3.183 43.451 1.00 23.93 236 CYS B N 1
ATOM 5245 C CA . CYS B 1 236 ? 10.648 2.027 44.310 1.00 21.57 236 CYS B CA 1
ATOM 5246 C C . CYS B 1 236 ? 9.517 2.150 45.337 1.00 24.59 236 CYS B C 1
ATOM 5247 O O . CYS B 1 236 ? 9.465 3.106 46.124 1.00 27.74 236 CYS B O 1
ATOM 5250 N N . SER B 1 237 ? 8.689 1.120 45.429 1.00 26.18 237 SER B N 1
ATOM 5251 C CA . SER B 1 237 ? 7.557 1.137 46.361 1.00 22.08 237 SER B CA 1
ATOM 5252 C C . SER B 1 237 ? 7.998 1.019 47.811 1.00 23.92 237 SER B C 1
ATOM 5253 O O . SER B 1 237 ? 7.353 1.594 48.721 1.00 26.51 237 SER B O 1
ATOM 5256 N N . MET B 1 238 ? 9.072 0.253 48.029 1.00 14.55 238 MET B N 1
ATOM 5257 C CA . MET B 1 238 ? 9.589 0.038 49.367 1.00 13.79 238 MET B CA 1
ATOM 5258 C C . MET B 1 238 ? 10.119 1.295 50.007 1.00 15.92 238 MET B C 1
ATOM 5259 O O . MET B 1 238 ? 10.076 1.422 51.215 1.00 20.81 238 MET B O 1
ATOM 5264 N N . GLU B 1 239 ? 10.567 2.257 49.216 1.00 20.34 239 GLU B N 1
ATOM 5265 C CA . GLU B 1 239 ? 10.917 3.559 49.787 1.00 25.86 239 GLU B CA 1
ATOM 5266 C C . GLU B 1 239 ? 9.758 4.102 50.613 1.00 23.63 239 GLU B C 1
ATOM 5267 O O . GLU B 1 239 ? 9.950 4.526 51.771 1.00 27.80 239 GLU B O 1
ATOM 5273 N N . TYR B 1 240 ? 8.554 3.904 50.085 1.00 21.39 240 TYR B N 1
ATOM 5274 C CA . TYR B 1 240 ? 7.336 4.380 50.719 1.00 20.97 240 TYR B CA 1
ATOM 5275 C C . TYR B 1 240 ? 6.944 3.458 51.878 1.00 21.05 240 TYR B C 1
ATOM 5276 O O . TYR B 1 240 ? 6.463 3.917 52.893 1.00 23.90 240 TYR B O 1
ATOM 5285 N N . ILE B 1 241 ? 7.013 2.153 51.642 1.00 19.06 241 ILE B N 1
ATOM 5286 C CA . ILE B 1 241 ? 6.487 1.145 52.559 1.00 17.71 241 ILE B CA 1
ATOM 5287 C C . ILE B 1 241 ? 7.368 1.004 53.814 1.00 17.68 241 ILE B C 1
ATOM 5288 O O . ILE B 1 241 ? 6.874 0.904 54.926 1.00 23.07 241 ILE B O 1
ATOM 5293 N N . TYR B 1 242 ? 8.662 1.179 53.643 1.00 19.22 242 TYR B N 1
ATOM 5294 C CA . TYR B 1 242 ? 9.609 0.683 54.612 1.00 19.18 242 TYR B CA 1
ATOM 5295 C C . TYR B 1 242 ? 10.899 1.510 54.677 1.00 20.46 242 TYR B C 1
ATOM 5296 O O . TYR B 1 242 ? 11.221 2.040 55.715 1.00 23.87 242 TYR B O 1
ATOM 5305 N N . PHE B 1 243 ? 11.498 1.789 53.527 1.00 18.67 243 PHE B N 1
ATOM 5306 C CA . PHE B 1 243 ? 12.897 2.117 53.473 1.00 19.86 243 PHE B CA 1
ATOM 5307 C C . PHE B 1 243 ? 13.208 3.594 53.811 1.00 19.61 243 PHE B C 1
ATOM 5308 O O . PHE B 1 243 ? 14.239 3.896 54.414 1.00 26.72 243 PHE B O 1
ATOM 5316 N N . SER B 1 244 ? 12.318 4.519 53.522 1.00 17.03 244 SER B N 1
ATOM 5317 C CA . SER B 1 244 ? 12.651 5.889 53.835 1.00 21.62 244 SER B CA 1
ATOM 5318 C C . SER B 1 244 ? 12.293 6.282 55.260 1.00 26.85 244 SER B C 1
ATOM 5319 O O . SER B 1 244 ? 11.581 5.561 55.960 1.00 26.35 244 SER B O 1
ATOM 5322 N N . ARG B 1 245 ? 12.785 7.431 55.706 1.00 25.35 245 ARG B N 1
ATOM 5323 C CA . ARG B 1 245 ? 12.496 7.873 57.063 1.00 23.86 245 ARG B CA 1
ATOM 5324 C C . ARG B 1 245 ? 11.171 8.576 57.110 1.00 20.13 245 ARG B C 1
ATOM 5325 O O . ARG B 1 245 ? 10.785 9.241 56.149 1.00 20.35 245 ARG B O 1
ATOM 5333 N N . PRO B 1 246 ? 10.451 8.441 58.239 1.00 17.99 246 PRO B N 1
ATOM 5334 C CA . PRO B 1 246 ? 9.036 8.808 58.185 1.00 12.11 246 PRO B CA 1
ATOM 5335 C C . PRO B 1 246 ? 8.841 10.288 58.067 1.00 15.52 246 PRO B C 1
ATOM 5336 O O . PRO B 1 246 ? 7.789 10.733 57.595 1.00 28.90 246 PRO B O 1
ATOM 5340 N N . ASP B 1 247 ? 9.890 11.055 58.324 1.00 12.33 247 ASP B N 1
ATOM 5341 C CA . ASP B 1 247 ? 9.769 12.495 58.153 1.00 19.79 247 ASP B CA 1
ATOM 5342 C C . ASP B 1 247 ? 10.077 13.000 56.741 1.00 25.58 247 ASP B C 1
ATOM 5343 O O . ASP B 1 247 ? 9.865 14.198 56.418 1.00 21.38 247 ASP B O 1
ATOM 5348 N N . SER B 1 248 ? 10.504 12.061 55.889 1.00 24.57 248 SER B N 1
ATOM 5349 C CA . SER B 1 248 ? 10.761 12.330 54.488 1.00 20.17 248 SER B CA 1
ATOM 5350 C C . SER B 1 248 ? 9.485 12.321 53.662 1.00 22.29 248 SER B C 1
ATOM 5351 O O . SER B 1 248 ? 8.502 11.621 53.973 1.00 14.60 248 SER B O 1
ATOM 5354 N N . ASN B 1 249 ? 9.462 13.219 52.681 1.00 25.18 249 ASN B N 1
ATOM 5355 C CA . ASN B 1 249 ? 8.372 13.295 51.718 1.00 27.18 249 ASN B CA 1
ATOM 5356 C C . ASN B 1 249 ? 8.927 12.831 50.401 1.00 26.24 249 ASN B C 1
ATOM 5357 O O . ASN B 1 249 ? 9.808 13.495 49.848 1.00 31.10 249 ASN B O 1
ATOM 5362 N N . ILE B 1 250 ? 8.553 11.628 49.979 1.00 20.53 250 ILE B N 1
ATOM 5363 C CA . ILE B 1 250 ? 8.898 11.169 48.639 1.00 23.16 250 ILE B CA 1
ATOM 5364 C C . ILE B 1 250 ? 7.965 11.795 47.596 1.00 31.80 250 ILE B C 1
ATOM 5365 O O . ILE B 1 250 ? 6.766 11.474 47.535 1.00 28.93 250 ILE B O 1
ATOM 5370 N N . ASP B 1 251 ? 8.491 12.757 46.840 1.00 34.85 251 ASP B N 1
ATOM 5371 C CA . ASP B 1 251 ? 7.694 13.407 45.812 1.00 38.28 251 ASP B CA 1
ATOM 5372 C C . ASP B 1 251 ? 6.555 14.142 46.467 1.00 37.88 251 ASP B C 1
ATOM 5373 O O . ASP B 1 251 ? 5.403 13.921 46.124 1.00 41.02 251 ASP B O 1
ATOM 5378 N N . GLY B 1 252 ? 6.861 14.899 47.508 1.00 37.47 252 GLY B N 1
ATOM 5379 C CA . GLY B 1 252 ? 5.826 15.691 48.146 1.00 32.75 252 GLY B CA 1
ATOM 5380 C C . GLY B 1 252 ? 4.816 14.912 48.969 1.00 27.77 252 GLY B C 1
ATOM 5381 O O . GLY B 1 252 ? 3.993 15.521 49.644 1.00 33.63 252 GLY B O 1
ATOM 5382 N N . ILE B 1 253 ? 4.812 13.593 48.860 1.00 24.08 253 ILE B N 1
ATOM 5383 C CA . ILE B 1 253 ? 3.983 12.756 49.721 1.00 25.77 253 ILE B CA 1
ATOM 5384 C C . ILE B 1 253 ? 4.803 12.330 50.953 1.00 25.79 253 ILE B C 1
ATOM 5385 O O . ILE B 1 253 ? 5.844 11.678 50.796 1.00 23.38 253 ILE B O 1
ATOM 5390 N N . ASN B 1 254 ? 4.332 12.678 52.162 1.00 25.45 254 ASN B N 1
ATOM 5391 C CA . ASN B 1 254 ? 5.042 12.360 53.412 1.00 18.71 254 ASN B CA 1
ATOM 5392 C C . ASN B 1 254 ? 5.032 10.871 53.709 1.00 19.88 254 ASN B C 1
ATOM 5393 O O . ASN B 1 254 ? 3.989 10.210 53.604 1.00 14.68 254 ASN B O 1
ATOM 5398 N N . VAL B 1 255 ? 6.176 10.349 54.135 1.00 16.94 255 VAL B N 1
ATOM 5399 C CA . VAL B 1 255 ? 6.305 8.907 54.290 1.00 19.01 255 VAL B CA 1
ATOM 5400 C C . VAL B 1 255 ? 5.557 8.405 55.505 1.00 22.95 255 VAL B C 1
ATOM 5401 O O . VAL B 1 255 ? 5.000 7.322 55.462 1.00 25.81 255 VAL B O 1
ATOM 5405 N N . HIS B 1 256 ? 5.474 9.217 56.559 1.00 21.20 256 HIS B N 1
ATOM 5406 C CA . HIS B 1 256 ? 4.695 8.813 57.713 1.00 17.15 256 HIS B CA 1
ATOM 5407 C C . HIS B 1 256 ? 3.238 8.718 57.287 1.00 15.24 256 HIS B C 1
ATOM 5408 O O . HIS B 1 256 ? 2.638 7.638 57.333 1.00 10.00 256 HIS B O 1
ATOM 5415 N N . SER B 1 257 ? 2.710 9.850 56.812 1.00 14.59 257 SER B N 1
ATOM 5416 C CA . SER B 1 257 ? 1.322 9.975 56.357 1.00 10.17 257 SER B CA 1
ATOM 5417 C C . SER B 1 257 ? 0.917 8.874 55.386 1.00 13.00 257 SER B C 1
ATOM 5418 O O . SER B 1 257 ? -0.138 8.268 55.533 1.00 16.65 257 SER B O 1
ATOM 5421 N N . ALA B 1 258 ? 1.779 8.601 54.409 1.00 17.47 258 ALA B N 1
ATOM 5422 C CA . ALA B 1 258 ? 1.522 7.550 53.425 1.00 13.42 258 ALA B CA 1
ATOM 5423 C C . ALA B 1 258 ? 1.350 6.198 54.127 1.00 14.23 258 ALA B C 1
ATOM 5424 O O . ALA B 1 258 ? 0.368 5.486 53.944 1.00 11.90 258 ALA B O 1
ATOM 5426 N N . ARG B 1 259 ? 2.293 5.879 55.010 1.00 20.12 259 ARG B N 1
ATOM 5427 C CA . ARG B 1 259 ? 2.307 4.616 55.718 1.00 21.10 259 ARG B CA 1
ATOM 5428 C C . ARG B 1 259 ? 1.088 4.506 56.657 1.00 23.47 259 ARG B C 1
ATOM 5429 O O . ARG B 1 259 ? 0.476 3.438 56.830 1.00 20.98 259 ARG B O 1
ATOM 5437 N N . LYS B 1 260 ? 0.714 5.632 57.215 1.00 21.42 260 LYS B N 1
ATOM 5438 C CA . LYS B 1 260 ? -0.502 5.648 58.001 1.00 20.98 260 LYS B CA 1
ATOM 5439 C C . LYS B 1 260 ? -1.729 5.356 57.141 1.00 21.30 260 LYS B C 1
ATOM 5440 O O . LYS B 1 260 ? -2.592 4.566 57.539 1.00 17.89 260 LYS B O 1
ATOM 5446 N N . ASN B 1 261 ? -1.781 5.908 55.928 1.00 22.00 261 ASN B N 1
ATOM 5447 C CA . ASN B 1 261 ? -2.901 5.621 55.040 1.00 18.31 261 ASN B CA 1
ATOM 5448 C C . ASN B 1 261 ? -2.897 4.209 54.584 1.00 13.54 261 ASN B C 1
ATOM 5449 O O . ASN B 1 261 ? -3.952 3.654 54.364 1.00 16.86 261 ASN B O 1
ATOM 5454 N N . LEU B 1 262 ? -1.709 3.634 54.432 1.00 10.78 262 LEU B N 1
ATOM 5455 C CA . LEU B 1 262 ? -1.588 2.203 54.192 1.00 12.88 262 LEU B CA 1
ATOM 5456 C C . LEU B 1 262 ? -2.226 1.380 55.305 1.00 13.24 262 LEU B C 1
ATOM 5457 O O . LEU B 1 262 ? -2.860 0.346 55.041 1.00 17.43 262 LEU B O 1
ATOM 5462 N N . GLY B 1 263 ? -2.151 1.892 56.532 1.00 16.44 263 GLY B N 1
ATOM 5463 C CA . GLY B 1 263 ? -2.895 1.299 57.639 1.00 10.86 263 GLY B CA 1
ATOM 5464 C C . GLY B 1 263 ? -4.405 1.454 57.504 1.00 15.05 263 GLY B C 1
ATOM 5465 O O . GLY B 1 263 ? -5.129 0.451 57.578 1.00 12.28 263 GLY B O 1
ATOM 5466 N N . LYS B 1 264 ? -4.887 2.678 57.271 1.00 16.02 264 LYS B N 1
ATOM 5467 C CA . LYS B 1 264 ? -6.300 2.889 56.963 1.00 21.34 264 LYS B CA 1
ATOM 5468 C C . LYS B 1 264 ? -6.797 1.972 55.855 1.00 19.36 264 LYS B C 1
ATOM 5469 O O . LYS B 1 264 ? -7.745 1.229 56.061 1.00 11.34 264 LYS B O 1
ATOM 5475 N N . MET B 1 265 ? -5.979 1.809 54.825 1.00 25.09 265 MET B N 1
ATOM 5476 C CA . MET B 1 265 ? -6.308 0.910 53.726 1.00 28.38 265 MET B CA 1
ATOM 5477 C C . MET B 1 265 ? -6.433 -0.518 54.223 1.00 26.64 265 MET B C 1
ATOM 5478 O O . MET B 1 265 ? -7.389 -1.210 53.899 1.00 27.43 265 MET B O 1
ATOM 5483 N N . LEU B 1 266 ? -5.482 -0.953 55.030 1.00 27.59 266 LEU B N 1
ATOM 5484 C CA . LEU B 1 266 ? -5.535 -2.300 55.568 1.00 28.77 266 LEU B CA 1
ATOM 5485 C C . LEU B 1 266 ? -6.846 -2.475 56.353 1.00 29.80 266 LEU B C 1
ATOM 5486 O O . LEU B 1 266 ? -7.512 -3.540 56.308 1.00 23.65 266 LEU B O 1
ATOM 5491 N N . ALA B 1 267 ? -7.221 -1.416 57.065 1.00 29.43 267 ALA B N 1
ATOM 5492 C CA . ALA B 1 267 ? -8.383 -1.494 57.939 1.00 30.59 267 ALA B CA 1
ATOM 5493 C C . ALA B 1 267 ? -9.668 -1.615 57.081 1.00 30.93 267 ALA B C 1
ATOM 5494 O O . ALA B 1 267 ? -10.527 -2.468 57.348 1.00 28.43 267 ALA B O 1
ATOM 5496 N N . GLN B 1 268 ? -9.699 -0.889 55.962 1.00 31.74 268 GLN B N 1
ATOM 5497 C CA . GLN B 1 268 ? -10.806 -0.955 55.020 1.00 31.47 268 GLN B CA 1
ATOM 5498 C C . GLN B 1 268 ? -10.881 -2.271 54.263 1.00 32.14 268 GLN B C 1
ATOM 5499 O O . GLN B 1 268 ? -11.963 -2.727 53.945 1.00 35.07 268 GLN B O 1
ATOM 5505 N N . GLU B 1 269 ? -9.749 -2.925 54.041 1.00 33.37 269 GLU B N 1
ATOM 5506 C CA . GLU B 1 269 ? -9.739 -4.186 53.307 1.00 31.01 269 GLU B CA 1
ATOM 5507 C C . GLU B 1 269 ? -10.084 -5.385 54.155 1.00 31.48 269 GLU B C 1
ATOM 5508 O O . GLU B 1 269 ? -10.713 -6.308 53.675 1.00 28.65 269 GLU B O 1
ATOM 5514 N N . SER B 1 270 ? -9.477 -5.476 55.330 1.00 40.46 270 SER B N 1
ATOM 5515 C CA . SER B 1 270 ? -9.587 -6.688 56.123 1.00 48.02 270 SER B CA 1
ATOM 5516 C C . SER B 1 270 ? -9.623 -6.341 57.598 1.00 51.80 270 SER B C 1
ATOM 5517 O O . SER B 1 270 ? -8.734 -6.735 58.367 1.00 57.88 270 SER B O 1
ATOM 5520 N N . ALA B 1 271 ? -10.603 -5.533 57.983 1.00 51.00 271 ALA B N 1
ATOM 5521 C CA . ALA B 1 271 ? -10.879 -5.360 59.401 1.00 52.28 271 ALA B CA 1
ATOM 5522 C C . ALA B 1 271 ? -11.235 -6.709 60.093 1.00 51.04 271 ALA B C 1
ATOM 5523 O O . ALA B 1 271 ? -11.706 -7.671 59.452 1.00 48.80 271 ALA B O 1
ATOM 5525 N N . VAL B 1 272 ? -10.776 -6.839 61.338 1.00 48.87 272 VAL B N 1
ATOM 5526 C CA . VAL B 1 272 ? -11.059 -8.005 62.166 1.00 45.62 272 VAL B CA 1
ATOM 5527 C C . VAL B 1 272 ? -11.384 -7.455 63.537 1.00 44.78 272 VAL B C 1
ATOM 5528 O O . VAL B 1 272 ? -11.154 -6.267 63.800 1.00 48.08 272 VAL B O 1
ATOM 5532 N N . GLU B 1 273 ? -11.994 -8.282 64.376 1.00 41.37 273 GLU B N 1
ATOM 5533 C CA . GLU B 1 273 ? -12.382 -7.847 65.706 1.00 40.95 273 GLU B CA 1
ATOM 5534 C C . GLU B 1 273 ? -11.311 -8.210 66.718 1.00 36.81 273 GLU B C 1
ATOM 5535 O O . GLU B 1 273 ? -10.934 -9.383 66.855 1.00 32.75 273 GLU B O 1
ATOM 5541 N N . ALA B 1 274 ? -10.872 -7.209 67.469 1.00 32.26 274 ALA B N 1
ATOM 5542 C CA . ALA B 1 274 ? -9.687 -7.355 68.302 1.00 32.20 274 ALA B CA 1
ATOM 5543 C C . ALA B 1 274 ? -9.654 -6.309 69.427 1.00 30.07 274 ALA B C 1
ATOM 5544 O O . ALA B 1 274 ? -10.445 -5.370 69.421 1.00 29.05 274 ALA B O 1
ATOM 5546 N N . ASP B 1 275 ? -8.638 -6.388 70.292 1.00 30.97 275 ASP B N 1
ATOM 5547 C CA . ASP B 1 275 ? -8.561 -5.553 71.491 1.00 23.07 275 ASP B CA 1
ATOM 5548 C C . ASP B 1 275 ? -7.514 -4.468 71.464 1.00 23.69 275 ASP B C 1
ATOM 5549 O O . ASP B 1 275 ? -7.764 -3.374 71.972 1.00 22.36 275 ASP B O 1
ATOM 5554 N N . VAL B 1 276 ? -6.351 -4.768 70.874 1.00 28.10 276 VAL B N 1
ATOM 5555 C CA . VAL B 1 276 ? -5.234 -3.798 70.758 1.00 28.34 276 VAL B CA 1
ATOM 5556 C C . VAL B 1 276 ? -4.555 -3.904 69.406 1.00 24.64 276 VAL B C 1
ATOM 5557 O O . VAL B 1 276 ? -4.470 -5.019 68.842 1.00 23.83 276 VAL B O 1
ATOM 5561 N N . VAL B 1 277 ? -4.011 -2.777 68.931 1.00 17.90 277 VAL B N 1
ATOM 5562 C CA . VAL B 1 277 ? -3.206 -2.770 67.708 1.00 13.00 277 VAL B CA 1
ATOM 5563 C C . VAL B 1 277 ? -1.790 -2.373 68.080 1.00 12.80 277 VAL B C 1
ATOM 5564 O O . VAL B 1 277 ? -1.569 -1.319 68.664 1.00 10.62 277 VAL B O 1
ATOM 5568 N N . THR B 1 278 ? -0.830 -3.231 67.774 1.00 11.15 278 THR B N 1
ATOM 5569 C CA . THR B 1 278 ? 0.557 -2.860 67.944 1.00 14.63 278 THR B CA 1
ATOM 5570 C C . THR B 1 278 ? 1.298 -2.799 66.591 1.00 18.58 278 THR B C 1
ATOM 5571 O O . THR B 1 278 ? 1.060 -3.606 65.694 1.00 17.13 278 THR B O 1
ATOM 5575 N N . GLY B 1 279 ? 2.199 -1.837 66.456 1.00 16.67 279 GLY B N 1
ATOM 5576 C CA . GLY B 1 279 ? 3.159 -1.902 65.376 1.00 17.50 279 GLY B CA 1
ATOM 5577 C C . GLY B 1 279 ? 4.424 -2.604 65.848 1.00 20.68 279 GLY B C 1
ATOM 5578 O O . GLY B 1 279 ? 4.514 -3.088 66.982 1.00 20.57 279 GLY B O 1
ATOM 5579 N N . VAL B 1 280 ? 5.381 -2.704 64.949 1.00 18.48 280 VAL B N 1
ATOM 5580 C CA . VAL B 1 280 ? 6.684 -3.233 65.267 1.00 19.02 280 VAL B CA 1
ATOM 5581 C C . VAL B 1 280 ? 7.681 -2.091 65.175 1.00 20.50 280 VAL B C 1
ATOM 5582 O O . VAL B 1 280 ? 7.816 -1.465 64.133 1.00 31.84 280 VAL B O 1
ATOM 5586 N N . PRO B 1 281 ? 8.369 -1.774 66.270 1.00 19.41 281 PRO B N 1
ATOM 5587 C CA . PRO B 1 281 ? 9.317 -0.667 66.148 1.00 15.85 281 PRO B CA 1
ATOM 5588 C C . PRO B 1 281 ? 10.572 -1.143 65.448 1.00 17.26 281 PRO B C 1
ATOM 5589 O O . PRO B 1 281 ? 11.115 -2.186 65.781 1.00 23.03 281 PRO B O 1
ATOM 5593 N N . ASP B 1 282 ? 11.024 -0.395 64.456 1.00 16.63 282 ASP B N 1
ATOM 5594 C CA . ASP B 1 282 ? 10.379 0.846 64.055 1.00 20.64 282 ASP B CA 1
ATOM 5595 C C . ASP B 1 282 ? 9.782 0.764 62.671 1.00 23.08 282 ASP B C 1
ATOM 5596 O O . ASP B 1 282 ? 9.258 1.762 62.162 1.00 21.95 282 ASP B O 1
ATOM 5601 N N . SER B 1 283 ? 9.832 -0.427 62.081 1.00 21.39 283 SER B N 1
ATOM 5602 C CA . SER B 1 283 ? 9.440 -0.596 60.703 1.00 20.85 283 SER B CA 1
ATOM 5603 C C . SER B 1 283 ? 7.976 -0.226 60.473 1.00 24.82 283 SER B C 1
ATOM 5604 O O . SER B 1 283 ? 7.629 0.265 59.406 1.00 31.24 283 SER B O 1
ATOM 5607 N N . SER B 1 284 ? 7.092 -0.533 61.413 1.00 19.82 284 SER B N 1
ATOM 5608 C CA . SER B 1 284 ? 5.664 -0.441 61.100 1.00 19.64 284 SER B CA 1
ATOM 5609 C C . SER B 1 284 ? 4.828 0.289 62.121 1.00 18.77 284 SER B C 1
ATOM 5610 O O . SER B 1 284 ? 3.623 0.050 62.235 1.00 19.50 284 SER B O 1
ATOM 5613 N N . ILE B 1 285 ? 5.421 1.324 62.695 1.00 17.49 285 ILE B N 1
ATOM 5614 C CA . ILE B 1 285 ? 4.720 2.131 63.656 1.00 18.11 285 ILE B CA 1
ATOM 5615 C C . ILE B 1 285 ? 3.642 2.969 62.969 1.00 17.89 285 ILE B C 1
ATOM 5616 O O . ILE B 1 285 ? 2.470 2.872 63.332 1.00 25.80 285 ILE B O 1
ATOM 5621 N N . SER B 1 286 ? 4.004 3.728 61.938 1.00 15.37 286 SER B N 1
ATOM 5622 C CA . SER B 1 286 ? 3.007 4.561 61.270 1.00 13.19 286 SER B CA 1
ATOM 5623 C C . SER B 1 286 ? 1.806 3.770 60.686 1.00 14.12 286 SER B C 1
ATOM 5624 O O . SER B 1 286 ? 0.650 4.181 60.850 1.00 12.19 286 SER B O 1
ATOM 5627 N N . ALA B 1 287 ? 2.069 2.617 60.070 1.00 14.83 287 ALA B N 1
ATOM 5628 C CA . ALA B 1 287 ? 1.000 1.759 59.581 1.00 10.49 287 ALA B CA 1
ATOM 5629 C C . ALA B 1 287 ? 0.063 1.426 60.725 1.00 13.80 287 ALA B C 1
ATOM 5630 O O . ALA B 1 287 ? -1.149 1.605 60.611 1.00 14.99 287 ALA B O 1
ATOM 5632 N N . ALA B 1 288 ? 0.627 0.890 61.807 1.00 16.92 288 ALA B N 1
ATOM 5633 C CA . ALA B 1 288 ? -0.151 0.526 62.997 1.00 17.31 288 ALA B CA 1
ATOM 5634 C C . ALA B 1 288 ? -1.021 1.683 63.558 1.00 14.67 288 ALA B C 1
ATOM 5635 O O . ALA B 1 288 ? -2.211 1.480 63.867 1.00 10.27 288 ALA B O 1
ATOM 5637 N N . ILE B 1 289 ? -0.437 2.874 63.688 1.00 10.00 289 ILE B N 1
ATOM 5638 C CA . ILE B 1 289 ? -1.194 4.037 64.114 1.00 11.59 289 ILE B CA 1
ATOM 5639 C C . ILE B 1 289 ? -2.425 4.237 63.213 1.00 16.81 289 ILE B C 1
ATOM 5640 O O . ILE B 1 289 ? -3.582 4.270 63.705 1.00 13.03 289 ILE B O 1
ATOM 5645 N N . GLY B 1 290 ? -2.165 4.296 61.895 1.00 17.15 290 GLY B N 1
ATOM 5646 C CA . GLY B 1 290 ? -3.215 4.424 60.903 1.00 10.42 290 GLY B CA 1
ATOM 5647 C C . GLY B 1 290 ? -4.289 3.366 61.031 1.00 14.34 290 GLY B C 1
ATOM 5648 O O . GLY B 1 290 ? -5.479 3.724 61.028 1.00 18.59 290 GLY B O 1
ATOM 5649 N N . TYR B 1 291 ? -3.887 2.098 61.161 1.00 10.01 291 TYR B N 1
ATOM 5650 C CA . TYR B 1 291 ? -4.821 0.974 61.296 1.00 11.28 291 TYR B CA 1
ATOM 5651 C C . TYR B 1 291 ? -5.732 1.109 62.504 1.00 14.74 291 TYR B C 1
ATOM 5652 O O . TYR B 1 291 ? -6.962 0.925 62.397 1.00 15.29 291 TYR B O 1
ATOM 5661 N N . ALA B 1 292 ? -5.107 1.279 63.667 1.00 16.68 292 ALA B N 1
ATOM 5662 C CA . ALA B 1 292 ? -5.834 1.472 64.917 1.00 17.30 292 ALA B CA 1
ATOM 5663 C C . ALA B 1 292 ? -6.834 2.610 64.751 1.00 17.06 292 ALA B C 1
ATOM 5664 O O . ALA B 1 292 ? -8.035 2.392 64.894 1.00 24.59 292 ALA B O 1
ATOM 5666 N N . GLU B 1 293 ? -6.365 3.741 64.236 1.00 11.76 293 GLU B N 1
ATOM 5667 C CA . GLU B 1 293 ? -7.201 4.922 64.073 1.00 12.50 293 GLU B CA 1
ATOM 5668 C C . GLU B 1 293 ? -8.435 4.666 63.192 1.00 18.45 293 GLU B C 1
ATOM 5669 O O . GLU B 1 293 ? -9.534 5.141 63.469 1.00 16.08 293 GLU B O 1
ATOM 5675 N N . ALA B 1 294 ? -8.227 3.968 62.090 1.00 19.53 294 ALA B N 1
ATOM 5676 C CA . ALA B 1 294 ? -9.331 3.542 61.255 1.00 23.89 294 ALA B CA 1
ATOM 5677 C C . ALA B 1 294 ? -10.297 2.647 62.008 1.00 26.44 294 ALA B C 1
ATOM 5678 O O . ALA B 1 294 ? -11.507 2.868 61.965 1.00 34.43 294 ALA B O 1
ATOM 5680 N N . THR B 1 295 ? -9.790 1.559 62.569 1.00 28.28 295 THR B N 1
ATOM 5681 C CA . THR B 1 295 ? -10.677 0.558 63.154 1.00 31.03 295 THR B CA 1
ATOM 5682 C C . THR B 1 295 ? -11.327 1.013 64.474 1.00 31.63 295 THR B C 1
ATOM 5683 O O . THR B 1 295 ? -12.288 0.386 64.941 1.00 28.47 295 THR B O 1
ATOM 5687 N N . GLY B 1 296 ? -10.708 1.989 65.143 1.00 27.42 296 GLY B N 1
ATOM 5688 C CA . GLY B 1 296 ? -11.130 2.356 66.488 1.00 24.51 296 GLY B CA 1
ATOM 5689 C C . GLY B 1 296 ? -10.530 1.525 67.619 1.00 23.25 296 GLY B C 1
ATOM 5690 O O . GLY B 1 296 ? -10.727 1.838 68.790 1.00 28.86 296 GLY B O 1
ATOM 5691 N N . ILE B 1 297 ? -9.859 0.431 67.294 1.00 20.67 297 ILE B N 1
ATOM 5692 C CA . ILE B 1 297 ? -9.093 -0.328 68.281 1.00 18.74 297 ILE B CA 1
ATOM 5693 C C . ILE B 1 297 ? -7.907 0.517 68.808 1.00 24.46 297 ILE B C 1
ATOM 5694 O O . ILE B 1 297 ? -7.381 1.374 68.092 1.00 32.28 297 ILE B O 1
ATOM 5699 N N . PRO B 1 298 ? -7.590 0.410 70.118 1.00 26.31 298 PRO B N 1
ATOM 5700 C CA . PRO B 1 298 ? -6.557 1.297 70.689 1.00 21.64 298 PRO B CA 1
ATOM 5701 C C . PRO B 1 298 ? -5.155 0.894 70.234 1.00 18.02 298 PRO B C 1
ATOM 5702 O O . PRO B 1 298 ? -4.846 -0.323 70.139 1.00 15.61 298 PRO B O 1
ATOM 5706 N N . TYR B 1 299 ? -4.330 1.907 69.936 1.00 12.48 299 TYR B N 1
ATOM 5707 C CA . TYR B 1 299 ? -2.915 1.690 69.619 1.00 13.01 299 TYR B CA 1
ATOM 5708 C C . TYR B 1 299 ? -2.163 1.522 70.949 1.00 19.25 299 TYR B C 1
ATOM 5709 O O . TYR B 1 299 ? -2.274 2.373 71.858 1.00 12.25 299 TYR B O 1
ATOM 5718 N N . GLU B 1 300 ? -1.416 0.418 71.050 1.00 20.05 300 GLU B N 1
ATOM 5719 C CA . GLU B 1 300 ? -0.544 0.134 72.176 1.00 15.72 300 GLU B CA 1
ATOM 5720 C C . GLU B 1 300 ? 0.887 -0.209 71.755 1.00 21.17 300 GLU B C 1
ATOM 5721 O O . GLU B 1 300 ? 1.122 -0.667 70.621 1.00 32.31 300 GLU B O 1
ATOM 5727 N N . LEU B 1 301 ? 1.841 -0.066 72.674 1.00 16.78 301 LEU B N 1
ATOM 5728 C CA . LEU B 1 301 ? 3.185 -0.556 72.405 1.00 12.48 301 LEU B CA 1
ATOM 5729 C C . LEU B 1 301 ? 3.251 -1.987 72.896 1.00 14.35 301 LEU B C 1
ATOM 5730 O O . LEU B 1 301 ? 3.560 -2.249 74.054 1.00 21.58 301 LEU B O 1
ATOM 5735 N N . GLY B 1 302 ? 2.800 -2.914 72.064 1.00 14.27 302 GLY B N 1
ATOM 5736 C CA . GLY B 1 302 ? 2.763 -4.302 72.479 1.00 10.00 302 GLY B CA 1
ATOM 5737 C C . GLY B 1 302 ? 4.076 -4.974 72.165 1.00 14.27 302 GLY B C 1
ATOM 5738 O O . GLY B 1 302 ? 4.245 -6.170 72.440 1.00 13.58 302 GLY B O 1
ATOM 5739 N N . LEU B 1 303 ? 5.001 -4.227 71.572 1.00 14.52 303 LEU B N 1
ATOM 5740 C CA . LEU B 1 303 ? 6.306 -4.770 71.221 1.00 15.35 303 LEU B CA 1
ATOM 5741 C C . LEU B 1 303 ? 7.315 -3.663 71.458 1.00 15.64 303 LEU B C 1
ATOM 5742 O O . LEU B 1 303 ? 6.976 -2.479 71.248 1.00 14.38 303 LEU B O 1
ATOM 5747 N N . ILE B 1 304 ? 8.498 -4.046 71.966 1.00 11.14 304 ILE B N 1
ATOM 5748 C CA . ILE B 1 304 ? 9.568 -3.108 72.278 1.00 13.64 304 ILE B CA 1
ATOM 5749 C C . ILE B 1 304 ? 10.817 -3.565 71.576 1.00 14.74 304 ILE B C 1
ATOM 5750 O O . ILE B 1 304 ? 11.098 -4.781 71.554 1.00 13.83 304 ILE B O 1
ATOM 5755 N N . LYS B 1 305 ? 11.516 -2.609 70.952 1.00 15.07 305 LYS B N 1
ATOM 5756 C CA . LYS B 1 305 ? 12.811 -2.885 70.317 1.00 18.59 305 LYS B CA 1
ATOM 5757 C C . LYS B 1 305 ? 13.908 -2.376 71.247 1.00 21.72 305 LYS B C 1
ATOM 5758 O O . LYS B 1 305 ? 13.939 -1.185 71.589 1.00 20.87 305 LYS B O 1
ATOM 5764 N N . ASN B 1 306 ? 14.798 -3.260 71.672 1.00 22.58 306 ASN B N 1
ATOM 5765 C CA . ASN B 1 306 ? 15.930 -2.802 72.418 1.00 30.03 306 ASN B CA 1
ATOM 5766 C C . ASN B 1 306 ? 16.846 -1.862 71.636 1.00 33.29 306 ASN B C 1
ATOM 5767 O O . ASN B 1 306 ? 17.479 -2.260 70.654 1.00 32.87 306 ASN B O 1
ATOM 5772 N N . ARG B 1 307 ? 17.011 -0.663 72.195 1.00 39.14 307 ARG B N 1
ATOM 5773 C CA . ARG B 1 307 ? 17.698 0.479 71.580 1.00 43.05 307 ARG B CA 1
ATOM 5774 C C . ARG B 1 307 ? 19.213 0.247 71.392 1.00 44.01 307 ARG B C 1
ATOM 5775 O O . ARG B 1 307 ? 19.887 1.025 70.701 1.00 42.44 307 ARG B O 1
ATOM 5783 N N . TYR B 1 308 ? 19.759 -0.802 72.005 1.00 37.74 308 TYR B N 1
ATOM 5784 C CA . TYR B 1 308 ? 21.209 -0.907 72.087 1.00 35.84 308 TYR B CA 1
ATOM 5785 C C . TYR B 1 308 ? 21.692 -2.210 71.509 1.00 35.57 308 TYR B C 1
ATOM 5786 O O . TYR B 1 308 ? 22.712 -2.746 71.924 1.00 34.24 308 TYR B O 1
ATOM 5795 N N . VAL B 1 309 ? 20.959 -2.764 70.569 1.00 42.32 309 VAL B N 1
ATOM 5796 C CA . VAL B 1 309 ? 21.354 -4.070 70.050 1.00 46.41 309 VAL B CA 1
ATOM 5797 C C . VAL B 1 309 ? 22.186 -3.855 68.777 1.00 49.50 309 VAL B C 1
ATOM 5798 O O . VAL B 1 309 ? 21.832 -4.334 67.705 1.00 52.20 309 VAL B O 1
ATOM 5802 N N . GLY B 1 310 ? 23.297 -3.122 68.917 1.00 51.10 310 GLY B N 1
ATOM 5803 C CA . GLY B 1 310 ? 24.240 -2.937 67.819 1.00 56.89 310 GLY B CA 1
ATOM 5804 C C . GLY B 1 310 ? 24.990 -4.194 67.371 1.00 60.21 310 GLY B C 1
ATOM 5805 O O . GLY B 1 310 ? 24.744 -5.304 67.869 1.00 58.73 310 GLY B O 1
ATOM 5806 N N . ARG B 1 311 ? 25.939 -4.038 66.446 1.00 61.02 311 ARG B N 1
ATOM 5807 C CA . ARG B 1 311 ? 26.739 -5.192 66.016 1.00 59.32 311 ARG B CA 1
ATOM 5808 C C . ARG B 1 311 ? 27.659 -5.696 67.143 1.00 57.49 311 ARG B C 1
ATOM 5809 O O . ARG B 1 311 ? 28.069 -6.848 67.122 1.00 57.69 311 ARG B O 1
ATOM 5817 N N . THR B 1 312 ? 27.975 -4.824 68.108 1.00 55.59 312 THR B N 1
ATOM 5818 C CA . THR B 1 312 ? 28.716 -5.195 69.322 1.00 50.35 312 THR B CA 1
ATOM 5819 C C . THR B 1 312 ? 27.995 -6.281 70.132 1.00 46.38 312 THR B C 1
ATOM 5820 O O . THR B 1 312 ? 28.596 -6.969 70.958 1.00 42.94 312 THR B O 1
ATOM 5824 N N . PHE B 1 313 ? 26.673 -6.261 70.046 1.00 42.61 313 PHE B N 1
ATOM 5825 C CA . PHE B 1 313 ? 25.828 -7.094 70.874 1.00 35.63 313 PHE B CA 1
ATOM 5826 C C . PHE B 1 313 ? 26.102 -8.585 70.677 1.00 30.79 313 PHE B C 1
ATOM 5827 O O . PHE B 1 313 ? 26.174 -9.076 69.562 1.00 38.20 313 PHE B O 1
ATOM 5835 N N . ILE B 1 314 ? 26.314 -9.284 71.776 1.00 29.51 314 ILE B N 1
ATOM 5836 C CA . ILE B 1 314 ? 26.478 -10.734 71.783 1.00 26.76 314 ILE B CA 1
ATOM 5837 C C . ILE B 1 314 ? 25.175 -11.478 71.587 1.00 28.74 314 ILE B C 1
ATOM 5838 O O . ILE B 1 314 ? 24.293 -11.458 72.446 1.00 33.45 314 ILE B O 1
ATOM 5843 N N . GLN B 1 315 ? 25.095 -12.222 70.503 1.00 32.76 315 GLN B N 1
ATOM 5844 C CA . GLN B 1 315 ? 23.908 -13.031 70.225 1.00 34.06 315 GLN B CA 1
ATOM 5845 C C . GLN B 1 315 ? 23.749 -14.089 71.274 1.00 33.44 315 GLN B C 1
ATOM 5846 O O . GLN B 1 315 ? 24.668 -14.865 71.510 1.00 35.95 315 GLN B O 1
ATOM 5852 N N . PRO B 1 316 ? 22.558 -14.175 71.892 1.00 35.46 316 PRO B N 1
ATOM 5853 C CA . PRO B 1 316 ? 22.242 -15.306 72.777 1.00 31.39 316 PRO B CA 1
ATOM 5854 C C . PRO B 1 316 ? 22.475 -16.615 72.084 1.00 31.61 316 PRO B C 1
ATOM 5855 O O . PRO B 1 316 ? 22.171 -16.743 70.922 1.00 35.94 316 PRO B O 1
ATOM 5859 N N . SER B 1 317 ? 23.056 -17.572 72.790 1.00 39.14 317 SER B N 1
ATOM 5860 C CA . SER B 1 317 ? 23.212 -18.919 72.260 1.00 44.70 317 SER B CA 1
ATOM 5861 C C . SER B 1 317 ? 21.846 -19.392 71.810 1.00 50.63 317 SER B C 1
ATOM 5862 O O . SER B 1 317 ? 20.853 -19.046 72.432 1.00 56.41 317 SER B O 1
ATOM 5865 N N . GLN B 1 318 ? 21.791 -20.256 70.806 1.00 58.74 318 GLN B N 1
ATOM 5866 C CA . GLN B 1 318 ? 20.498 -20.752 70.326 1.00 63.71 318 GLN B CA 1
ATOM 5867 C C . GLN B 1 318 ? 19.760 -21.506 71.429 1.00 59.02 318 GLN B C 1
ATOM 5868 O O . GLN B 1 318 ? 18.547 -21.374 71.565 1.00 54.34 318 GLN B O 1
ATOM 5874 N N . ALA B 1 319 ? 20.519 -22.084 72.355 1.00 56.40 319 ALA B N 1
ATOM 5875 C CA . ALA B 1 319 ? 19.924 -22.768 73.498 1.00 51.84 319 ALA B CA 1
ATOM 5876 C C . ALA B 1 319 ? 19.248 -21.771 74.436 1.00 52.38 319 ALA B C 1
ATOM 5877 O O . ALA B 1 319 ? 18.134 -22.010 74.881 1.00 49.45 319 ALA B O 1
ATOM 5879 N N . LEU B 1 320 ? 19.873 -20.610 74.643 1.00 51.62 320 LEU B N 1
ATOM 5880 C CA . LEU B 1 320 ? 19.306 -19.536 75.475 1.00 48.13 320 LEU B CA 1
ATOM 5881 C C . LEU B 1 320 ? 18.013 -18.995 74.873 1.00 49.67 320 LEU B C 1
ATOM 5882 O O . LEU B 1 320 ? 17.116 -18.540 75.595 1.00 39.59 320 LEU B O 1
ATOM 5887 N N . ARG B 1 321 ? 18.008 -18.875 73.549 1.00 51.95 321 ARG B N 1
ATOM 5888 C CA . ARG B 1 321 ? 16.852 -18.344 72.861 1.00 55.91 321 ARG B CA 1
ATOM 5889 C C . ARG B 1 321 ? 15.679 -19.310 73.019 1.00 55.96 321 ARG B C 1
ATOM 5890 O O . ARG B 1 321 ? 14.594 -18.881 73.424 1.00 55.93 321 ARG B O 1
ATOM 5898 N N . GLU B 1 322 ? 15.979 -20.612 73.011 1.00 55.34 322 GLU B N 1
ATOM 5899 C CA . GLU B 1 322 ? 14.972 -21.628 73.317 1.00 53.27 322 GLU B CA 1
ATOM 5900 C C . GLU B 1 322 ? 14.467 -21.447 74.737 1.00 54.32 322 GLU B C 1
ATOM 5901 O O . GLU B 1 322 ? 13.377 -21.898 75.074 1.00 54.10 322 GLU B O 1
ATOM 5907 N N . GLN B 1 323 ? 15.354 -20.970 75.608 1.00 56.52 323 GLN B N 1
ATOM 5908 C CA . GLN B 1 323 ? 15.024 -20.721 77.014 1.00 52.72 323 GLN B CA 1
ATOM 5909 C C . GLN B 1 323 ? 14.094 -19.537 77.118 1.00 41.48 323 GLN B C 1
ATOM 5910 O O . GLN B 1 323 ? 13.299 -19.465 78.030 1.00 41.55 323 GLN B O 1
ATOM 5916 N N . GLY B 1 324 ? 14.281 -18.560 76.240 1.00 34.41 324 GLY B N 1
ATOM 5917 C CA . GLY B 1 324 ? 13.353 -17.450 76.156 1.00 25.22 324 GLY B CA 1
ATOM 5918 C C . GLY B 1 324 ? 14.074 -16.120 76.191 1.00 26.02 324 GLY B C 1
ATOM 5919 O O . GLY B 1 324 ? 13.442 -15.074 76.348 1.00 21.28 324 GLY B O 1
ATOM 5920 N N . VAL B 1 325 ? 15.399 -16.144 76.075 1.00 25.19 325 VAL B N 1
ATOM 5921 C CA . VAL B 1 325 ? 16.148 -14.906 75.974 1.00 24.21 325 VAL B CA 1
ATOM 5922 C C . VAL B 1 325 ? 15.841 -14.255 74.624 1.00 21.26 325 VAL B C 1
ATOM 5923 O O . VAL B 1 325 ? 15.731 -14.960 73.615 1.00 21.49 325 VAL B O 1
ATOM 5927 N N . ARG B 1 326 ? 15.453 -12.980 74.671 1.00 20.32 326 ARG B N 1
ATOM 5928 C CA . ARG B 1 326 ? 15.113 -12.203 73.481 1.00 18.34 326 ARG B CA 1
ATOM 5929 C C . ARG B 1 326 ? 16.368 -11.504 73.020 1.00 23.10 326 ARG B C 1
ATOM 5930 O O . ARG B 1 326 ? 17.285 -11.280 73.821 1.00 26.48 326 ARG B O 1
ATOM 5938 N N . MET B 1 327 ? 16.366 -11.079 71.755 1.00 30.29 327 MET B N 1
ATOM 5939 C CA . MET B 1 327 ? 17.413 -10.223 71.214 1.00 30.01 327 MET B CA 1
ATOM 5940 C C . MET B 1 327 ? 16.889 -8.814 71.033 1.00 27.19 327 MET B C 1
ATOM 5941 O O . MET B 1 327 ? 17.047 -7.961 71.908 1.00 33.60 327 MET B O 1
ATOM 5946 N N . LYS B 1 328 ? 16.325 -8.536 69.879 1.00 27.39 328 LYS B N 1
ATOM 5947 C CA . LYS B 1 328 ? 16.083 -7.152 69.545 1.00 32.17 328 LYS B CA 1
ATOM 5948 C C . LYS B 1 328 ? 14.722 -6.744 70.079 1.00 28.41 328 LYS B C 1
ATOM 5949 O O . LYS B 1 328 ? 14.564 -5.646 70.618 1.00 27.95 328 LYS B O 1
ATOM 5955 N N . LEU B 1 329 ? 13.743 -7.630 69.942 1.00 23.46 329 LEU B N 1
ATOM 5956 C CA . LEU B 1 329 ? 12.368 -7.256 70.240 1.00 22.82 329 LEU B CA 1
ATOM 5957 C C . LEU B 1 329 ? 11.864 -8.146 71.317 1.00 22.70 329 LEU B C 1
ATOM 5958 O O . LEU B 1 329 ? 12.239 -9.329 71.351 1.00 24.19 329 LEU B O 1
ATOM 5963 N N . SER B 1 330 ? 10.886 -7.642 72.068 1.00 22.28 330 SER B N 1
ATOM 5964 C CA . SER B 1 330 ? 10.062 -8.505 72.900 1.00 23.69 330 SER B CA 1
ATOM 5965 C C . SER B 1 330 ? 8.651 -7.960 73.007 1.00 21.33 330 SER B C 1
ATOM 5966 O O . SER B 1 330 ? 8.399 -6.779 72.708 1.00 19.87 330 SER B O 1
ATOM 5969 N N . ALA B 1 331 ? 7.745 -8.860 73.381 1.00 19.92 331 ALA B N 1
ATOM 5970 C CA . ALA B 1 331 ? 6.330 -8.568 73.508 1.00 23.70 331 ALA B CA 1
ATOM 5971 C C . ALA B 1 331 ? 6.071 -8.082 74.931 1.00 29.77 331 ALA B C 1
ATOM 5972 O O . ALA B 1 331 ? 6.676 -8.574 75.891 1.00 36.40 331 ALA B O 1
ATOM 5974 N N . VAL B 1 332 ? 5.273 -7.030 75.049 1.00 27.09 332 VAL B N 1
ATOM 5975 C CA . VAL B 1 332 ? 4.883 -6.493 76.343 1.00 22.83 332 VAL B CA 1
ATOM 5976 C C . VAL B 1 332 ? 3.617 -7.216 76.833 1.00 27.12 332 VAL B C 1
ATOM 5977 O O . VAL B 1 332 ? 2.494 -6.829 76.477 1.00 26.90 332 VAL B O 1
ATOM 5981 N N . ARG B 1 333 ? 3.763 -8.187 77.731 1.00 29.90 333 ARG B N 1
ATOM 5982 C CA . ARG B 1 333 ? 2.569 -8.810 78.317 1.00 27.64 333 ARG B CA 1
ATOM 5983 C C . ARG B 1 333 ? 1.799 -7.936 79.282 1.00 22.87 333 ARG B C 1
ATOM 5984 O O . ARG B 1 333 ? 0.581 -7.941 79.280 1.00 21.26 333 ARG B O 1
ATOM 5992 N N . GLY B 1 334 ? 2.489 -6.965 79.835 1.00 24.68 334 GLY B N 1
ATOM 5993 C CA . GLY B 1 334 ? 1.796 -5.884 80.505 1.00 24.50 334 GLY B CA 1
ATOM 5994 C C . GLY B 1 334 ? 0.676 -5.275 79.681 1.00 25.39 334 GLY B C 1
ATOM 5995 O O . GLY B 1 334 ? -0.141 -4.554 80.216 1.00 29.53 334 GLY B O 1
ATOM 5996 N N . VAL B 1 335 ? 0.670 -5.508 78.371 1.00 26.82 335 VAL B N 1
ATOM 5997 C CA . VAL B 1 335 ? -0.212 -4.782 77.467 1.00 19.50 335 VAL B CA 1
ATOM 5998 C C . VAL B 1 335 ? -1.106 -5.778 76.724 1.00 20.20 335 VAL B C 1
ATOM 5999 O O . VAL B 1 335 ? -2.307 -5.529 76.534 1.00 14.30 335 VAL B O 1
ATOM 6003 N N . VAL B 1 336 ? -0.542 -6.940 76.401 1.00 18.61 336 VAL B N 1
ATOM 6004 C CA . VAL B 1 336 ? -1.223 -7.864 75.505 1.00 20.79 336 VAL B CA 1
ATOM 6005 C C . VAL B 1 336 ? -1.812 -9.020 76.246 1.00 22.89 336 VAL B C 1
ATOM 6006 O O . VAL B 1 336 ? -2.557 -9.812 75.668 1.00 24.38 336 VAL B O 1
ATOM 6010 N N . GLU B 1 337 ? -1.349 -9.217 77.472 1.00 27.49 337 GLU B N 1
ATOM 6011 C CA . GLU B 1 337 ? -1.781 -10.382 78.227 1.00 29.76 337 GLU B CA 1
ATOM 6012 C C . GLU B 1 337 ? -3.303 -10.416 78.319 1.00 23.91 337 GLU B C 1
ATOM 6013 O O . GLU B 1 337 ? -3.940 -9.398 78.634 1.00 27.55 337 GLU B O 1
ATOM 6019 N N . GLY B 1 338 ? -3.858 -11.500 77.793 1.00 20.50 338 GLY B N 1
ATOM 6020 C CA . GLY B 1 338 ? -5.292 -11.688 77.740 1.00 22.27 338 GLY B CA 1
ATOM 6021 C C . GLY B 1 338 ? -6.007 -10.943 76.636 1.00 21.60 338 GLY B C 1
ATOM 6022 O O . GLY B 1 338 ? -7.208 -11.083 76.514 1.00 21.20 338 GLY B O 1
ATOM 6023 N N . LYS B 1 339 ? -5.293 -10.165 75.830 1.00 26.71 339 LYS B N 1
ATOM 6024 C CA . LYS B 1 339 ? -5.928 -9.413 74.737 1.00 31.38 339 LYS B CA 1
ATOM 6025 C C . LYS B 1 339 ? -5.841 -10.168 73.420 1.00 32.98 339 LYS B C 1
ATOM 6026 O O . LYS B 1 339 ? -5.012 -11.089 73.267 1.00 30.57 339 LYS B O 1
ATOM 6032 N N . ARG B 1 340 ? -6.747 -9.841 72.500 1.00 27.85 340 ARG B N 1
ATOM 6033 C CA . ARG B 1 340 ? -6.548 -10.261 71.121 1.00 31.15 340 ARG B CA 1
ATOM 6034 C C . ARG B 1 340 ? -6.040 -9.084 70.281 1.00 30.19 340 ARG B C 1
ATOM 6035 O O . ARG B 1 340 ? -6.447 -7.916 70.490 1.00 27.61 340 ARG B O 1
ATOM 6043 N N . VAL B 1 341 ? -4.924 -9.376 69.614 1.00 24.39 341 VAL B N 1
ATOM 6044 C CA . VAL B 1 341 ? -3.983 -8.382 69.109 1.00 21.58 341 VAL B CA 1
ATOM 6045 C C . VAL B 1 341 ? -3.965 -8.391 67.582 1.00 24.27 341 VAL B C 1
ATOM 6046 O O . VAL B 1 341 ? -3.733 -9.453 66.950 1.00 21.55 341 VAL B O 1
ATOM 6050 N N . VAL B 1 342 ? -4.063 -7.195 67.007 1.00 18.70 342 VAL B N 1
ATOM 6051 C CA . VAL B 1 342 ? -3.666 -6.987 65.632 1.00 17.32 342 VAL B CA 1
ATOM 6052 C C . VAL B 1 342 ? -2.243 -6.490 65.624 1.00 13.55 342 VAL B C 1
ATOM 6053 O O . VAL B 1 342 ? -1.947 -5.424 66.150 1.00 10.02 342 VAL B O 1
ATOM 6057 N N . MET B 1 343 ? -1.366 -7.291 65.045 1.00 16.66 343 MET B N 1
ATOM 6058 C CA . MET B 1 343 ? 0.014 -6.907 64.834 1.00 19.70 343 MET B CA 1
ATOM 6059 C C . MET B 1 343 ? 0.228 -6.476 63.365 1.00 21.30 343 MET B C 1
ATOM 6060 O O . MET B 1 343 ? 0.131 -7.283 62.440 1.00 24.30 343 MET B O 1
ATOM 6065 N N . VAL B 1 344 ? 0.455 -5.187 63.173 1.00 18.34 344 VAL B N 1
ATOM 6066 C CA . VAL B 1 344 ? 0.687 -4.581 61.874 1.00 18.57 344 VAL B CA 1
ATOM 6067 C C . VAL B 1 344 ? 2.211 -4.487 61.576 1.00 26.41 344 VAL B C 1
ATOM 6068 O O . VAL B 1 344 ? 3.008 -3.955 62.385 1.00 25.18 344 VAL B O 1
ATOM 6072 N N . ASP B 1 345 ? 2.630 -5.054 60.444 1.00 27.47 345 ASP B N 1
ATOM 6073 C CA . ASP B 1 345 ? 4.010 -4.904 59.991 1.00 29.41 345 ASP B CA 1
ATOM 6074 C C . ASP B 1 345 ? 4.028 -4.340 58.559 1.00 30.51 345 ASP B C 1
ATOM 6075 O O . ASP B 1 345 ? 3.083 -4.549 57.788 1.00 26.95 345 ASP B O 1
ATOM 6080 N N . ASP B 1 346 ? 5.117 -3.645 58.212 1.00 27.38 346 ASP B N 1
ATOM 6081 C CA . ASP B 1 346 ? 5.256 -3.047 56.898 1.00 22.72 346 ASP B CA 1
ATOM 6082 C C . ASP B 1 346 ? 5.289 -4.082 55.777 1.00 24.17 346 ASP B C 1
ATOM 6083 O O . ASP B 1 346 ? 4.726 -3.854 54.706 1.00 28.48 346 ASP B O 1
ATOM 6088 N N . SER B 1 347 ? 5.936 -5.215 56.015 1.00 21.21 347 SER B N 1
ATOM 6089 C CA . SER B 1 347 ? 6.165 -6.160 54.942 1.00 20.62 347 SER B CA 1
ATOM 6090 C C . SER B 1 347 ? 6.598 -7.480 55.522 1.00 24.38 347 SER B C 1
ATOM 6091 O O . SER B 1 347 ? 6.936 -7.587 56.705 1.00 27.92 347 SER B O 1
ATOM 6094 N N . ILE B 1 348 ? 6.624 -8.483 54.666 1.00 26.28 348 ILE B N 1
ATOM 6095 C CA . ILE B 1 348 ? 7.197 -9.773 55.011 1.00 22.66 348 ILE B CA 1
ATOM 6096 C C . ILE B 1 348 ? 8.148 -10.129 53.889 1.00 22.96 348 ILE B C 1
ATOM 6097 O O . ILE B 1 348 ? 7.948 -9.701 52.752 1.00 28.17 348 ILE B O 1
ATOM 6102 N N . VAL B 1 349 ? 9.296 -10.674 54.259 1.00 21.28 349 VAL B N 1
ATOM 6103 C CA . VAL B 1 349 ? 10.289 -11.056 53.271 1.00 18.09 349 VAL B CA 1
ATOM 6104 C C . VAL B 1 349 ? 10.586 -12.542 53.415 1.00 21.38 349 VAL B C 1
ATOM 6105 O O . VAL B 1 349 ? 9.919 -13.361 52.768 1.00 27.47 349 VAL B O 1
ATOM 6109 N N . ARG B 1 350 ? 11.477 -12.893 54.344 1.00 21.46 350 ARG B N 1
ATOM 6110 C CA . ARG B 1 350 ? 11.712 -14.293 54.717 1.00 25.18 350 ARG B CA 1
ATOM 6111 C C . ARG B 1 350 ? 10.582 -14.908 55.513 1.00 28.46 350 ARG B C 1
ATOM 6112 O O . ARG B 1 350 ? 10.455 -16.134 55.558 1.00 28.51 350 ARG B O 1
ATOM 6120 N N . GLY B 1 351 ? 9.919 -14.056 56.298 1.00 33.01 351 GLY B N 1
ATOM 6121 C CA . GLY B 1 351 ? 8.825 -14.480 57.157 1.00 31.63 351 GLY B CA 1
ATOM 6122 C C . GLY B 1 351 ? 9.284 -14.765 58.583 1.00 34.86 351 GLY B C 1
ATOM 6123 O O . GLY B 1 351 ? 8.463 -14.915 59.487 1.00 41.88 351 GLY B O 1
ATOM 6124 N N . THR B 1 352 ? 10.585 -14.727 58.816 1.00 29.45 352 THR B N 1
ATOM 6125 C CA . THR B 1 352 ? 11.135 -15.200 60.065 1.00 26.76 352 THR B CA 1
ATOM 6126 C C . THR B 1 352 ? 10.786 -14.284 61.252 1.00 26.39 352 THR B C 1
ATOM 6127 O O . THR B 1 352 ? 10.249 -14.742 62.269 1.00 20.96 352 THR B O 1
ATOM 6131 N N . THR B 1 353 ? 10.830 -12.986 60.996 1.00 23.74 353 THR B N 1
ATOM 6132 C CA . THR B 1 353 ? 10.430 -11.993 61.971 1.00 22.76 353 THR B CA 1
ATOM 6133 C C . THR B 1 353 ? 8.977 -12.083 62.418 1.00 25.93 353 THR B C 1
ATOM 6134 O O . THR B 1 353 ? 8.701 -11.972 63.600 1.00 36.13 353 THR B O 1
ATOM 6138 N N . SER B 1 354 ? 8.040 -12.232 61.495 1.00 26.86 354 SER B N 1
ATOM 6139 C CA . SER B 1 354 ? 6.620 -12.278 61.855 1.00 26.88 354 SER B CA 1
ATOM 6140 C C . SER B 1 354 ? 6.277 -13.528 62.668 1.00 26.58 354 SER B C 1
ATOM 6141 O O . SER B 1 354 ? 5.553 -13.452 63.634 1.00 23.83 354 SER B O 1
ATOM 6144 N N . ARG B 1 355 ? 6.931 -14.641 62.358 1.00 32.80 355 ARG B N 1
ATOM 6145 C CA . ARG B 1 355 ? 6.723 -15.877 63.091 1.00 31.67 355 ARG B CA 1
ATOM 6146 C C . ARG B 1 355 ? 7.160 -15.666 64.534 1.00 34.63 355 ARG B C 1
ATOM 6147 O O . ARG B 1 355 ? 6.366 -15.890 65.468 1.00 36.98 355 ARG B O 1
ATOM 6155 N N . ARG B 1 356 ? 8.372 -15.133 64.691 1.00 30.49 356 ARG B N 1
ATOM 6156 C CA . ARG B 1 356 ? 8.922 -14.818 65.995 1.00 29.72 356 ARG B CA 1
ATOM 6157 C C . ARG B 1 356 ? 8.024 -13.872 66.764 1.00 28.82 356 ARG B C 1
ATOM 6158 O O . ARG B 1 356 ? 7.733 -14.117 67.948 1.00 31.63 356 ARG B O 1
ATOM 6166 N N . ILE B 1 357 ? 7.594 -12.790 66.115 1.00 17.79 357 ILE B N 1
ATOM 6167 C CA . ILE B 1 357 ? 6.743 -11.824 66.795 1.00 15.34 357 ILE B CA 1
ATOM 6168 C C . ILE B 1 357 ? 5.444 -12.455 67.234 1.00 17.67 357 ILE B C 1
ATOM 6169 O O . ILE B 1 357 ? 5.021 -12.253 68.362 1.00 19.13 357 ILE B O 1
ATOM 6174 N N . VAL B 1 358 ? 4.893 -13.335 66.401 1.00 22.58 358 VAL B N 1
ATOM 6175 C CA . VAL B 1 358 ? 3.644 -14.003 66.749 1.00 23.86 358 VAL B CA 1
ATOM 6176 C C . VAL B 1 358 ? 3.856 -14.897 67.954 1.00 25.37 358 VAL B C 1
ATOM 6177 O O . VAL B 1 358 ? 3.123 -14.783 68.938 1.00 26.89 358 VAL B O 1
ATOM 6181 N N . THR B 1 359 ? 4.973 -15.614 67.968 1.00 26.62 359 THR B N 1
ATOM 6182 C CA . THR B 1 359 ? 5.306 -16.459 69.109 1.00 27.30 359 THR B CA 1
ATOM 6183 C C . THR B 1 359 ? 5.533 -15.699 70.432 1.00 28.81 359 THR B C 1
ATOM 6184 O O . THR B 1 359 ? 4.970 -16.069 71.466 1.00 22.37 359 THR B O 1
ATOM 6188 N N . MET B 1 360 ? 6.324 -14.629 70.398 1.00 27.84 360 MET B N 1
ATOM 6189 C CA . MET B 1 360 ? 6.553 -13.842 71.596 1.00 25.34 360 MET B CA 1
ATOM 6190 C C . MET B 1 360 ? 5.251 -13.321 72.150 1.00 29.54 360 MET B C 1
ATOM 6191 O O . MET B 1 360 ? 5.129 -13.139 73.387 1.00 33.02 360 MET B O 1
ATOM 6196 N N . LEU B 1 361 ? 4.361 -12.923 71.236 1.00 24.55 361 LEU B N 1
ATOM 6197 C CA . LEU B 1 361 ? 3.105 -12.277 71.605 1.00 25.62 361 LEU B CA 1
ATOM 6198 C C . LEU B 1 361 ? 2.212 -13.266 72.288 1.00 30.17 361 LEU B C 1
ATOM 6199 O O . LEU B 1 361 ? 1.509 -12.942 73.263 1.00 34.99 361 LEU B O 1
ATOM 6204 N N . ARG B 1 362 ? 2.298 -14.508 71.844 1.00 33.19 362 ARG B N 1
ATOM 6205 C CA . ARG B 1 362 ? 1.515 -15.541 72.491 1.00 35.51 362 ARG B CA 1
ATOM 6206 C C . ARG B 1 362 ? 2.092 -15.934 73.838 1.00 32.95 362 ARG B C 1
ATOM 6207 O O . ARG B 1 362 ? 1.366 -15.996 74.830 1.00 32.69 362 ARG B O 1
ATOM 6215 N N . GLU B 1 363 ? 3.411 -15.843 73.923 1.00 33.55 363 GLU B N 1
ATOM 6216 C CA . GLU B 1 363 ? 4.115 -16.107 75.153 1.00 24.02 363 GLU B CA 1
ATOM 6217 C C . GLU B 1 363 ? 3.936 -14.976 76.145 1.00 26.84 363 GLU B C 1
ATOM 6218 O O . GLU B 1 363 ? 4.096 -15.196 77.344 1.00 34.76 363 GLU B O 1
ATOM 6224 N N . ALA B 1 364 ? 3.546 -13.789 75.678 1.00 25.14 364 ALA B N 1
ATOM 6225 C CA . ALA B 1 364 ? 3.127 -12.712 76.606 1.00 22.20 364 ALA B CA 1
ATOM 6226 C C . ALA B 1 364 ? 1.639 -12.831 76.940 1.00 21.83 364 ALA B C 1
ATOM 6227 O O . ALA B 1 364 ? 1.050 -11.923 77.516 1.00 26.30 364 ALA B O 1
ATOM 6229 N N . GLY B 1 365 ? 1.010 -13.901 76.475 1.00 21.36 365 GLY B N 1
ATOM 6230 C CA . GLY B 1 365 ? -0.387 -14.120 76.789 1.00 23.12 365 GLY B CA 1
ATOM 6231 C C . GLY B 1 365 ? -1.425 -13.391 75.957 1.00 26.74 365 GLY B C 1
ATOM 6232 O O . GLY B 1 365 ? -2.573 -13.263 76.398 1.00 23.82 365 GLY B O 1
ATOM 6233 N N . ALA B 1 366 ? -1.094 -13.017 74.722 1.00 29.80 366 ALA B N 1
ATOM 6234 C CA . ALA B 1 366 ? -2.143 -12.605 73.784 1.00 28.84 366 ALA B CA 1
ATOM 6235 C C . ALA B 1 366 ? -2.999 -13.817 73.389 1.00 28.77 366 ALA B C 1
ATOM 6236 O O . ALA B 1 366 ? -2.479 -14.920 73.183 1.00 30.43 366 ALA B O 1
ATOM 6238 N N . THR B 1 367 ? -4.314 -13.625 73.335 1.00 28.63 367 THR B N 1
ATOM 6239 C CA . THR B 1 367 ? -5.236 -14.719 73.030 1.00 32.93 367 THR B CA 1
ATOM 6240 C C . THR B 1 367 ? -5.392 -14.938 71.520 1.00 37.27 367 THR B C 1
ATOM 6241 O O . THR B 1 367 ? -5.616 -16.065 71.065 1.00 40.42 367 THR B O 1
ATOM 6245 N N . GLU B 1 368 ? -5.327 -13.845 70.756 1.00 39.22 368 GLU B N 1
ATOM 6246 C CA . GLU B 1 368 ? -5.289 -13.910 69.301 1.00 31.55 368 GLU B CA 1
ATOM 6247 C C . GLU B 1 368 ? -4.189 -13.007 68.753 1.00 32.11 368 GLU B C 1
ATOM 6248 O O . GLU B 1 368 ? -3.890 -11.960 69.329 1.00 30.84 368 GLU B O 1
ATOM 6254 N N . VAL B 1 369 ? -3.523 -13.461 67.697 1.00 33.46 369 VAL B N 1
ATOM 6255 C CA . VAL B 1 369 ? -2.672 -12.583 66.901 1.00 30.16 369 VAL B CA 1
ATOM 6256 C C . VAL B 1 369 ? -3.120 -12.533 65.428 1.00 28.88 369 VAL B C 1
ATOM 6257 O O . VAL B 1 369 ? -3.123 -13.558 64.694 1.00 22.72 369 VAL B O 1
ATOM 6261 N N . HIS B 1 370 ? -3.489 -11.324 65.018 1.00 23.53 370 HIS B N 1
ATOM 6262 C CA . HIS B 1 370 ? -3.921 -11.053 63.664 1.00 22.56 370 HIS B CA 1
ATOM 6263 C C . HIS B 1 370 ? -2.894 -10.208 62.937 1.00 24.43 370 HIS B C 1
ATOM 6264 O O . HIS B 1 370 ? -2.764 -8.998 63.205 1.00 20.01 370 HIS B O 1
ATOM 6271 N N . VAL B 1 371 ? -2.106 -10.864 62.084 1.00 25.25 371 VAL B N 1
ATOM 6272 C CA . VAL B 1 371 ? -1.015 -10.202 61.379 1.00 25.86 371 VAL B CA 1
ATOM 6273 C C . VAL B 1 371 ? -1.532 -9.537 60.118 1.00 26.19 371 VAL B C 1
ATOM 6274 O O . VAL B 1 371 ? -2.235 -10.163 59.324 1.00 32.81 371 VAL B O 1
ATOM 6278 N N . LYS B 1 372 ? -1.292 -8.235 60.011 1.00 24.16 372 LYS B N 1
ATOM 6279 C CA . LYS B 1 372 ? -1.772 -7.444 58.891 1.00 22.28 372 LYS B CA 1
ATOM 6280 C C . LYS B 1 372 ? -0.598 -6.649 58.307 1.00 25.12 372 LYS B C 1
ATOM 6281 O O . LYS B 1 372 ? 0.044 -5.872 59.027 1.00 34.94 372 LYS B O 1
ATOM 6287 N N . ILE B 1 373 ? -0.222 -6.978 57.069 1.00 19.10 373 ILE B N 1
ATOM 6288 C CA . ILE B 1 373 ? 0.931 -6.402 56.375 1.00 15.41 373 ILE B CA 1
ATOM 6289 C C . ILE B 1 373 ? 0.545 -5.275 55.426 1.00 17.70 373 ILE B C 1
ATOM 6290 O O . ILE B 1 373 ? -0.225 -5.481 54.503 1.00 29.43 373 ILE B O 1
ATOM 6295 N N . SER B 1 374 ? 1.165 -4.121 55.575 1.00 19.11 374 SER B N 1
ATOM 6296 C CA . SER B 1 374 ? 0.885 -2.966 54.719 1.00 25.16 374 SER B CA 1
ATOM 6297 C C . SER B 1 374 ? 1.647 -2.987 53.356 1.00 27.14 374 SER B C 1
ATOM 6298 O O . SER B 1 374 ? 2.143 -1.937 52.880 1.00 20.15 374 SER B O 1
ATOM 6301 N N . SER B 1 375 ? 1.757 -4.174 52.758 1.00 22.45 375 SER B N 1
ATOM 6302 C CA . SER B 1 375 ? 2.371 -4.321 51.457 1.00 19.34 375 SER B CA 1
ATOM 6303 C C . SER B 1 375 ? 1.776 -5.599 50.892 1.00 22.09 375 SER B C 1
ATOM 6304 O O . SER B 1 375 ? 1.189 -6.405 51.635 1.00 20.72 375 SER B O 1
ATOM 6307 N N . PRO B 1 376 ? 1.740 -5.703 49.549 1.00 26.88 376 PRO B N 1
ATOM 6308 C CA . PRO B 1 376 ? 1.407 -6.960 48.867 1.00 22.92 376 PRO B CA 1
ATOM 6309 C C . PRO B 1 376 ? 2.517 -7.930 49.145 1.00 17.95 376 PRO B C 1
ATOM 6310 O O . PRO B 1 376 ? 3.602 -7.527 49.567 1.00 20.66 376 PRO B O 1
ATOM 6314 N N . PRO B 1 377 ? 2.251 -9.226 48.999 1.00 17.37 377 PRO B N 1
ATOM 6315 C CA . PRO B 1 377 ? 3.326 -10.187 49.294 1.00 17.97 377 PRO B CA 1
ATOM 6316 C C . PRO B 1 377 ? 4.529 -9.878 48.442 1.00 26.07 377 PRO B C 1
ATOM 6317 O O . PRO B 1 377 ? 4.402 -9.325 47.343 1.00 31.43 377 PRO B O 1
ATOM 6321 N N . ILE B 1 378 ? 5.703 -10.213 48.953 1.00 29.49 378 ILE B N 1
ATOM 6322 C CA . ILE B 1 378 ? 6.907 -9.988 48.194 1.00 27.86 378 ILE B CA 1
ATOM 6323 C C . ILE B 1 378 ? 7.439 -11.302 47.632 1.00 34.70 378 ILE B C 1
ATOM 6324 O O . ILE B 1 378 ? 7.959 -12.155 48.388 1.00 35.85 378 ILE B O 1
ATOM 6329 N N . ALA B 1 379 ? 7.216 -11.478 46.313 1.00 36.51 379 ALA B N 1
ATOM 6330 C CA . ALA B 1 379 ? 7.416 -12.751 45.610 1.00 34.91 379 ALA B CA 1
ATOM 6331 C C . ALA B 1 379 ? 8.486 -12.734 44.519 1.00 37.59 379 ALA B C 1
ATOM 6332 O O . ALA B 1 379 ? 8.834 -13.805 43.974 1.00 40.39 379 ALA B O 1
ATOM 6334 N N . HIS B 1 380 ? 9.021 -11.542 44.216 1.00 36.85 380 HIS B N 1
ATOM 6335 C CA . HIS B 1 380 ? 10.032 -11.378 43.154 1.00 34.07 380 HIS B CA 1
ATOM 6336 C C . HIS B 1 380 ? 11.256 -10.624 43.692 1.00 32.29 380 HIS B C 1
ATOM 6337 O O . HIS B 1 380 ? 11.136 -9.830 44.618 1.00 30.32 380 HIS B O 1
ATOM 6344 N N . PRO B 1 381 ? 12.463 -10.954 43.190 1.00 31.55 381 PRO B N 1
ATOM 6345 C CA . PRO B 1 381 ? 13.735 -10.260 43.479 1.00 32.62 381 PRO B CA 1
ATOM 6346 C C . PRO B 1 381 ? 13.721 -8.766 43.176 1.00 34.90 381 PRO B C 1
ATOM 6347 O O . PRO B 1 381 ? 13.024 -8.308 42.271 1.00 37.24 381 PRO B O 1
ATOM 6351 N N . CYS B 1 382 ? 14.558 -8.016 43.882 1.00 30.76 382 CYS B N 1
ATOM 6352 C CA . CYS B 1 382 ? 14.790 -6.649 43.496 1.00 24.27 382 CYS B CA 1
ATOM 6353 C C . CYS B 1 382 ? 16.122 -6.651 42.809 1.00 28.82 382 CYS B C 1
ATOM 6354 O O . CYS B 1 382 ? 17.006 -7.430 43.174 1.00 32.78 382 CYS B O 1
ATOM 6357 N N . PHE B 1 383 ? 16.280 -5.739 41.855 1.00 28.98 383 PHE B N 1
ATOM 6358 C CA . PHE B 1 383 ? 17.504 -5.633 41.108 1.00 28.49 383 PHE B CA 1
ATOM 6359 C C . PHE B 1 383 ? 18.007 -4.231 41.131 1.00 31.02 383 PHE B C 1
ATOM 6360 O O . PHE B 1 383 ? 18.968 -3.930 40.436 1.00 39.72 383 PHE B O 1
ATOM 6368 N N . TYR B 1 384 ? 17.453 -3.391 41.996 1.00 28.49 384 TYR B N 1
ATOM 6369 C CA . TYR B 1 384 ? 17.734 -1.956 41.933 1.00 28.90 384 TYR B CA 1
ATOM 6370 C C . TYR B 1 384 ? 18.376 -1.377 43.201 1.00 34.67 384 TYR B C 1
ATOM 6371 O O . TYR B 1 384 ? 18.359 -0.163 43.445 1.00 28.79 384 TYR B O 1
ATOM 6380 N N . GLY B 1 385 ? 19.060 -2.243 43.939 1.00 39.72 385 GLY B N 1
ATOM 6381 C CA . GLY B 1 385 ? 19.822 -1.798 45.086 1.00 45.45 385 GLY B CA 1
ATOM 6382 C C . GLY B 1 385 ? 20.180 -2.979 45.957 1.00 51.38 385 GLY B C 1
ATOM 6383 O O . GLY B 1 385 ? 19.399 -3.924 46.045 1.00 49.91 385 GLY B O 1
ATOM 6384 N N . ILE B 1 386 ? 21.376 -2.961 46.551 1.00 57.82 386 ILE B N 1
ATOM 6385 C CA . ILE B 1 386 ? 21.767 -3.960 47.553 1.00 61.48 386 ILE B CA 1
ATOM 6386 C C . ILE B 1 386 ? 20.898 -3.856 48.795 1.00 61.77 386 ILE B C 1
ATOM 6387 O O . ILE B 1 386 ? 20.589 -4.874 49.423 1.00 62.05 386 ILE B O 1
ATOM 6392 N N . ASP B 1 387 ? 20.550 -2.610 49.159 1.00 63.78 387 ASP B N 1
ATOM 6393 C CA . ASP B 1 387 ? 19.662 -2.320 50.301 1.00 57.16 387 ASP B CA 1
ATOM 6394 C C . ASP B 1 387 ? 18.311 -3.010 50.195 1.00 50.91 387 ASP B C 1
ATOM 6395 O O . ASP B 1 387 ? 17.991 -3.864 51.044 1.00 47.66 387 ASP B O 1
ATOM 6400 N N . THR B 1 388 ? 17.716 -2.848 49.008 1.00 46.97 388 THR B N 1
ATOM 6401 C CA . THR B 1 388 ? 16.398 -3.360 48.683 1.00 43.95 388 THR B CA 1
ATOM 6402 C C . THR B 1 388 ? 16.368 -4.833 48.238 1.00 49.73 388 THR B C 1
ATOM 6403 O O . THR B 1 388 ? 15.372 -5.519 48.472 1.00 52.15 388 THR B O 1
ATOM 6407 N N . SER B 1 389 ? 17.471 -5.340 47.673 1.00 54.72 389 SER B N 1
ATOM 6408 C CA . SER B 1 389 ? 17.598 -6.766 47.320 1.00 57.96 389 SER B CA 1
ATOM 6409 C C . SER B 1 389 ? 17.960 -7.629 48.552 1.00 62.38 389 SER B C 1
ATOM 6410 O O . SER B 1 389 ? 18.155 -7.110 49.663 1.00 61.46 389 SER B O 1
ATOM 6413 N N . THR B 1 390 ? 17.924 -8.951 48.365 1.00 66.19 390 THR B N 1
ATOM 6414 C CA . THR B 1 390 ? 18.305 -9.908 49.404 1.00 68.81 390 THR B CA 1
ATOM 6415 C C . THR B 1 390 ? 18.680 -11.258 48.798 1.00 71.30 390 THR B C 1
ATOM 6416 O O . THR B 1 390 ? 18.142 -11.661 47.758 1.00 75.48 390 THR B O 1
ATOM 6420 N N . HIS B 1 391 ? 19.599 -11.941 49.474 1.00 69.94 391 HIS B N 1
ATOM 6421 C CA . HIS B 1 391 ? 20.019 -13.312 49.170 1.00 71.98 391 HIS B CA 1
ATOM 6422 C C . HIS B 1 391 ? 19.137 -14.359 49.867 1.00 72.57 391 HIS B C 1
ATOM 6423 O O . HIS B 1 391 ? 19.331 -15.572 49.700 1.00 72.51 391 HIS B O 1
ATOM 6430 N N . GLU B 1 392 ? 18.347 -13.891 50.823 1.00 73.29 392 GLU B N 1
ATOM 6431 C CA . GLU B 1 392 ? 17.460 -14.761 51.576 1.00 72.78 392 GLU B CA 1
ATOM 6432 C C . GLU B 1 392 ? 16.309 -15.177 50.663 1.00 72.58 392 GLU B C 1
ATOM 6433 O O . GLU B 1 392 ? 15.889 -14.401 49.794 1.00 73.81 392 GLU B O 1
ATOM 6439 N N . GLU B 1 393 ? 15.807 -16.393 50.849 1.00 68.10 393 GLU B N 1
ATOM 6440 C CA . GLU B 1 393 ? 14.675 -16.856 50.061 1.00 69.99 393 GLU B CA 1
ATOM 6441 C C . GLU B 1 393 ? 13.362 -16.174 50.468 1.00 64.53 393 GLU B C 1
ATOM 6442 O O . GLU B 1 393 ? 13.191 -15.783 51.624 1.00 66.63 393 GLU B O 1
ATOM 6448 N N . LEU B 1 394 ? 12.496 -15.928 49.485 1.00 56.77 394 LEU B N 1
ATOM 6449 C CA . LEU B 1 394 ? 11.239 -15.229 49.712 1.00 46.54 394 LEU B CA 1
ATOM 6450 C C . LEU B 1 394 ? 10.141 -16.219 49.961 1.00 48.59 394 LEU B C 1
ATOM 6451 O O . LEU B 1 394 ? 9.893 -17.124 49.160 1.00 50.74 394 LEU B O 1
ATOM 6456 N N . ILE B 1 395 ? 9.470 -16.032 51.085 1.00 49.38 395 ILE B N 1
ATOM 6457 C CA . ILE B 1 395 ? 8.457 -16.968 51.536 1.00 45.93 395 ILE B CA 1
ATOM 6458 C C . ILE B 1 395 ? 7.245 -16.853 50.618 1.00 46.02 395 ILE B C 1
ATOM 6459 O O . ILE B 1 395 ? 6.786 -17.860 50.065 1.00 40.37 395 ILE B O 1
ATOM 6464 N N . ALA B 1 396 ? 6.938 -15.605 50.251 1.00 50.01 396 ALA B N 1
ATOM 6465 C CA . ALA B 1 396 ? 5.758 -15.260 49.433 1.00 50.78 396 ALA B CA 1
ATOM 6466 C C . ALA B 1 396 ? 5.924 -15.808 48.004 1.00 50.08 396 ALA B C 1
ATOM 6467 O O . ALA B 1 396 ? 4.964 -16.034 47.281 1.00 49.98 396 ALA B O 1
ATOM 6469 N N . SER B 1 397 ? 7.147 -16.165 47.673 1.00 52.35 397 SER B N 1
ATOM 6470 C CA . SER B 1 397 ? 7.461 -16.673 46.367 1.00 51.78 397 SER B CA 1
ATOM 6471 C C . SER B 1 397 ? 7.041 -18.135 46.210 1.00 48.86 397 SER B C 1
ATOM 6472 O O . SER B 1 397 ? 6.936 -18.616 45.093 1.00 54.20 397 SER B O 1
ATOM 6475 N N . SER B 1 398 ? 6.865 -18.853 47.314 1.00 45.77 398 SER B N 1
ATOM 6476 C CA . SER B 1 398 ? 6.551 -20.279 47.254 1.00 43.65 398 SER B CA 1
ATOM 6477 C C . SER B 1 398 ? 5.366 -20.683 48.141 1.00 49.91 398 SER B C 1
ATOM 6478 O O . SER B 1 398 ? 4.945 -21.860 48.132 1.00 52.69 398 SER B O 1
ATOM 6481 N N . HIS B 1 399 ? 4.886 -19.739 48.962 1.00 48.86 399 HIS B N 1
ATOM 6482 C CA . HIS B 1 399 ? 3.816 -19.992 49.930 1.00 43.04 399 HIS B CA 1
ATOM 6483 C C . HIS B 1 399 ? 2.662 -19.097 49.606 1.00 42.73 399 HIS B C 1
ATOM 6484 O O . HIS B 1 399 ? 2.854 -17.900 49.364 1.00 39.31 399 HIS B O 1
ATOM 6491 N N . SER B 1 400 ? 1.455 -19.657 49.624 1.00 43.48 400 SER B N 1
ATOM 6492 C CA . SER B 1 400 ? 0.247 -18.837 49.469 1.00 41.25 400 SER B CA 1
ATOM 6493 C C . SER B 1 400 ? 0.081 -18.023 50.748 1.00 40.14 400 SER B C 1
ATOM 6494 O O . SER B 1 400 ? 0.615 -18.402 51.790 1.00 40.03 400 SER B O 1
ATOM 6497 N N . VAL B 1 401 ? -0.715 -16.963 50.702 1.00 36.05 401 VAL B N 1
ATOM 6498 C CA . VAL B 1 401 ? -0.974 -16.202 51.918 1.00 31.51 401 VAL B CA 1
ATOM 6499 C C . VAL B 1 401 ? -1.358 -17.122 53.059 1.00 33.19 401 VAL B C 1
ATOM 6500 O O . VAL B 1 401 ? -0.879 -16.981 54.178 1.00 32.23 401 VAL B O 1
ATOM 6504 N N . GLU B 1 402 ? -2.301 -18.002 52.778 1.00 35.94 402 GLU B N 1
ATOM 6505 C CA . GLU B 1 402 ? -2.778 -18.894 53.792 1.00 39.36 402 GLU B CA 1
ATOM 6506 C C . GLU B 1 402 ? -1.694 -19.872 54.190 1.00 40.38 402 GLU B C 1
ATOM 6507 O O . GLU B 1 402 ? -1.708 -20.385 55.297 1.00 45.66 402 GLU B O 1
ATOM 6513 N N . GLU B 1 403 ? -0.700 -20.069 53.349 1.00 45.56 403 GLU B N 1
ATOM 6514 C CA . GLU B 1 403 ? 0.396 -20.941 53.741 1.00 56.08 403 GLU B CA 1
ATOM 6515 C C . GLU B 1 403 ? 1.418 -20.213 54.647 1.00 50.12 403 GLU B C 1
ATOM 6516 O O . GLU B 1 403 ? 1.857 -20.754 55.663 1.00 49.26 403 GLU B O 1
ATOM 6522 N N . ILE B 1 404 ? 1.600 -18.921 54.402 1.00 43.36 404 ILE B N 1
ATOM 6523 C CA . ILE B 1 404 ? 2.386 -18.053 55.279 1.00 34.45 404 ILE B CA 1
ATOM 6524 C C . ILE B 1 404 ? 1.773 -17.893 56.712 1.00 34.58 404 ILE B C 1
ATOM 6525 O O . ILE B 1 404 ? 2.457 -18.166 57.705 1.00 36.79 404 ILE B O 1
ATOM 6530 N N . ARG B 1 405 ? 0.508 -17.473 56.820 1.00 25.11 405 ARG B N 1
ATOM 6531 C CA . ARG B 1 405 ? -0.240 -17.550 58.071 1.00 21.82 405 ARG B CA 1
ATOM 6532 C C . ARG B 1 405 ? 0.072 -18.806 58.870 1.00 24.17 405 ARG B C 1
ATOM 6533 O O . ARG B 1 405 ? 0.479 -18.711 60.023 1.00 25.13 405 ARG B O 1
ATOM 6541 N N . GLN B 1 406 ? 0.016 -19.972 58.246 1.00 23.71 406 GLN B N 1
ATOM 6542 C CA . GLN B 1 406 ? 0.350 -21.169 58.991 1.00 28.11 406 GLN B CA 1
ATOM 6543 C C . GLN B 1 406 ? 1.801 -21.150 59.444 1.00 31.14 406 GLN B C 1
ATOM 6544 O O . GLN B 1 406 ? 2.127 -21.559 60.556 1.00 38.07 406 GLN B O 1
ATOM 6550 N N . GLU B 1 407 ? 2.687 -20.647 58.605 1.00 32.06 407 GLU B N 1
ATOM 6551 C CA . GLU B 1 407 ? 4.092 -20.665 58.959 1.00 29.97 407 GLU B CA 1
ATOM 6552 C C . GLU B 1 407 ? 4.434 -19.667 60.082 1.00 29.66 407 GLU B C 1
ATOM 6553 O O . GLU B 1 407 ? 5.164 -20.024 61.017 1.00 27.79 407 GLU B O 1
ATOM 6559 N N . ILE B 1 408 ? 3.900 -18.445 60.033 1.00 25.71 408 ILE B N 1
ATOM 6560 C CA . ILE B 1 408 ? 4.146 -17.509 61.124 1.00 28.75 408 ILE B CA 1
ATOM 6561 C C . ILE B 1 408 ? 3.304 -17.852 62.374 1.00 31.70 408 ILE B C 1
ATOM 6562 O O . ILE B 1 408 ? 3.618 -17.423 63.508 1.00 39.65 408 ILE B O 1
ATOM 6567 N N . GLY B 1 409 ? 2.245 -18.627 62.155 1.00 31.98 409 GLY B N 1
ATOM 6568 C CA . GLY B 1 409 ? 1.387 -19.055 63.245 1.00 27.58 409 GLY B CA 1
ATOM 6569 C C . GLY B 1 409 ? 0.315 -18.044 63.598 1.00 26.33 409 GLY B C 1
ATOM 6570 O O . GLY B 1 409 ? -0.234 -18.116 64.681 1.00 30.64 409 GLY B O 1
ATOM 6571 N N . ALA B 1 410 ? 0.024 -17.100 62.714 1.00 24.83 410 ALA B N 1
ATOM 6572 C CA . ALA B 1 410 ? -0.951 -16.060 63.018 1.00 28.55 410 ALA B CA 1
ATOM 6573 C C . ALA B 1 410 ? -2.336 -16.683 63.065 1.00 30.58 410 ALA B C 1
ATOM 6574 O O . ALA B 1 410 ? -2.537 -17.818 62.626 1.00 34.36 410 ALA B O 1
ATOM 6576 N N . ASP B 1 411 ? -3.285 -15.974 63.662 1.00 33.01 411 ASP B N 1
ATOM 6577 C CA . ASP B 1 411 ? -4.678 -16.394 63.590 1.00 34.06 411 ASP B CA 1
ATOM 6578 C C . ASP B 1 411 ? -5.184 -16.056 62.219 1.00 33.17 411 ASP B C 1
ATOM 6579 O O . ASP B 1 411 ? -5.794 -16.877 61.547 1.00 34.92 411 ASP B O 1
ATOM 6584 N N . THR B 1 412 ? -4.917 -14.831 61.803 1.00 33.97 412 THR B N 1
ATOM 6585 C CA . THR B 1 412 ? -5.200 -14.412 60.443 1.00 30.96 412 THR B CA 1
ATOM 6586 C C . THR B 1 412 ? -3.995 -13.665 59.894 1.00 27.15 412 THR B C 1
ATOM 6587 O O . THR B 1 412 ? -3.176 -13.159 60.666 1.00 31.81 412 THR B O 1
ATOM 6591 N N . LEU B 1 413 ? -3.853 -13.681 58.570 1.00 23.70 413 LEU B N 1
ATOM 6592 C CA . LEU B 1 413 ? -2.829 -12.911 57.869 1.00 23.65 413 LEU B CA 1
ATOM 6593 C C . LEU B 1 413 ? -3.465 -12.134 56.701 1.00 21.14 413 LEU B C 1
ATOM 6594 O O . LEU B 1 413 ? -4.331 -12.649 56.007 1.00 14.07 413 LEU B O 1
ATOM 6599 N N . SER B 1 414 ? -3.121 -10.860 56.574 1.00 19.13 414 SER B N 1
ATOM 6600 C CA . SER B 1 414 ? -3.710 -10.028 55.554 1.00 18.45 414 SER B CA 1
ATOM 6601 C C . SER B 1 414 ? -2.640 -9.155 54.946 1.00 23.79 414 SER B C 1
ATOM 6602 O O . SER B 1 414 ? -1.922 -8.488 55.679 1.00 25.88 414 SER B O 1
ATOM 6605 N N . PHE B 1 415 ? -2.469 -9.239 53.620 1.00 25.64 415 PHE B N 1
ATOM 6606 C CA . PHE B 1 415 ? -1.626 -8.288 52.883 1.00 20.45 415 PHE B CA 1
ATOM 6607 C C . PHE B 1 415 ? -2.453 -7.193 52.265 1.00 20.45 415 PHE B C 1
ATOM 6608 O O . PHE B 1 415 ? -3.645 -7.356 51.993 1.00 26.14 415 PHE B O 1
ATOM 6616 N N . LEU B 1 416 ? -1.851 -6.036 52.137 1.00 19.49 416 LEU B N 1
ATOM 6617 C CA . LEU B 1 416 ? -2.475 -4.986 51.371 1.00 23.41 416 LEU B CA 1
ATOM 6618 C C . LEU B 1 416 ? -2.520 -5.474 49.913 1.00 29.46 416 LEU B C 1
ATOM 6619 O O . LEU B 1 416 ? -1.642 -6.244 49.445 1.00 28.74 416 LEU B O 1
ATOM 6624 N N . SER B 1 417 ? -3.620 -5.158 49.238 1.00 34.16 417 SER B N 1
ATOM 6625 C CA . SER B 1 417 ? -3.713 -5.418 47.807 1.00 29.01 417 SER B CA 1
ATOM 6626 C C . SER B 1 417 ? -2.849 -4.377 47.123 1.00 30.03 417 SER B C 1
ATOM 6627 O O . SER B 1 417 ? -2.599 -3.285 47.661 1.00 27.72 417 SER B O 1
ATOM 6630 N N . VAL B 1 418 ? -2.657 -4.585 45.836 1.00 29.41 418 VAL B N 1
ATOM 6631 C CA . VAL B 1 418 ? -1.880 -3.630 45.079 1.00 28.97 418 VAL B CA 1
ATOM 6632 C C . VAL B 1 418 ? -2.628 -2.297 44.892 1.00 26.81 418 VAL B C 1
ATOM 6633 O O . VAL B 1 418 ? -2.043 -1.212 44.977 1.00 24.99 418 VAL B O 1
ATOM 6637 N N . GLU B 1 419 ? -3.939 -2.388 44.719 1.00 22.75 419 GLU B N 1
ATOM 6638 C CA . GLU B 1 419 ? -4.748 -1.187 44.549 1.00 30.40 419 GLU B CA 1
ATOM 6639 C C . GLU B 1 419 ? -4.702 -0.416 45.845 1.00 26.21 419 GLU B C 1
ATOM 6640 O O . GLU B 1 419 ? -4.489 0.813 45.832 1.00 16.15 419 GLU B O 1
ATOM 6646 N N . GLY B 1 420 ? -4.779 -1.176 46.948 1.00 22.98 420 GLY B N 1
ATOM 6647 C CA . GLY B 1 420 ? -4.778 -0.598 48.276 1.00 17.24 420 GLY B CA 1
ATOM 6648 C C . GLY B 1 420 ? -3.468 0.133 48.504 1.00 18.54 420 GLY B C 1
ATOM 6649 O O . GLY B 1 420 ? -3.459 1.311 48.912 1.00 11.79 420 GLY B O 1
ATOM 6650 N N . LEU B 1 421 ? -2.378 -0.516 48.084 1.00 13.60 421 LEU B N 1
ATOM 6651 C CA . LEU B 1 421 ? -1.060 0.061 48.195 1.00 14.72 421 LEU B CA 1
ATOM 6652 C C . LEU B 1 421 ? -0.996 1.366 47.395 1.00 18.38 421 LEU B C 1
ATOM 6653 O O . LEU B 1 421 ? -0.616 2.440 47.921 1.00 18.22 421 LEU B O 1
ATOM 6658 N N . LEU B 1 422 ? -1.515 1.302 46.174 1.00 22.23 422 LEU B N 1
ATOM 6659 C CA . LEU B 1 422 ? -1.396 2.429 45.250 1.00 25.99 422 LEU B CA 1
ATOM 6660 C C . LEU B 1 422 ? -2.285 3.568 45.692 1.00 22.72 422 LEU B C 1
ATOM 6661 O O . LEU B 1 422 ? -1.835 4.722 45.829 1.00 22.60 422 LEU B O 1
ATOM 6666 N N . LYS B 1 423 ? -3.436 3.149 46.201 1.00 19.46 423 LYS B N 1
ATOM 6667 C CA . LYS B 1 423 ? -4.459 4.043 46.697 1.00 22.12 423 LYS B CA 1
ATOM 6668 C C . LYS B 1 423 ? -4.006 4.679 47.995 1.00 25.40 423 LYS B C 1
ATOM 6669 O O . LYS B 1 423 ? -4.153 5.885 48.197 1.00 29.25 423 LYS B O 1
ATOM 6675 N N . GLY B 1 424 ? -3.370 3.879 48.841 1.00 23.94 424 GLY B N 1
ATOM 6676 C CA . GLY B 1 424 ? -2.926 4.383 50.123 1.00 24.72 424 GLY B CA 1
ATOM 6677 C C . GLY B 1 424 ? -1.837 5.428 49.983 1.00 23.78 424 GLY B C 1
ATOM 6678 O O . GLY B 1 424 ? -1.913 6.500 50.604 1.00 20.77 424 GLY B O 1
ATOM 6679 N N . ILE B 1 425 ? -0.846 5.133 49.143 1.00 20.90 425 ILE B N 1
ATOM 6680 C CA . ILE B 1 425 ? 0.219 6.094 48.892 1.00 26.82 425 ILE B CA 1
ATOM 6681 C C . ILE B 1 425 ? -0.342 7.367 48.247 1.00 27.67 425 ILE B C 1
ATOM 6682 O O . ILE B 1 425 ? 0.084 8.495 48.550 1.00 25.00 425 ILE B O 1
ATOM 6687 N N . GLY B 1 426 ? -1.502 7.182 47.624 1.00 34.93 426 GLY B N 1
ATOM 6688 C CA . GLY B 1 426 ? -2.300 8.305 47.181 1.00 46.08 426 GLY B CA 1
ATOM 6689 C C . GLY B 1 426 ? -1.906 8.626 45.770 1.00 51.36 426 GLY B C 1
ATOM 6690 O O . GLY B 1 426 ? -2.421 9.562 45.146 1.00 53.64 426 GLY B O 1
ATOM 6691 N N . ARG B 1 427 ? -0.970 7.843 45.267 1.00 58.95 427 ARG B N 1
ATOM 6692 C CA . ARG B 1 427 ? -0.344 8.187 44.026 1.00 61.78 427 ARG B CA 1
ATOM 6693 C C . ARG B 1 427 ? -1.398 8.195 42.945 1.00 69.89 427 ARG B C 1
ATOM 6694 O O . ARG B 1 427 ? -2.436 7.513 43.044 1.00 71.89 427 ARG B O 1
ATOM 6702 N N . LYS B 1 428 ? -1.275 9.219 42.126 1.00 77.25 428 LYS B N 1
ATOM 6703 C CA . LYS B 1 428 ? -2.043 9.336 40.918 1.00 81.09 428 LYS B CA 1
ATOM 6704 C C . LYS B 1 428 ? -0.972 9.931 40.038 1.00 88.79 428 LYS B C 1
ATOM 6705 O O . LYS B 1 428 ? -0.439 11.020 40.381 1.00 85.33 428 LYS B O 1
ATOM 6711 N N . TYR B 1 429 ? -0.373 9.009 39.277 1.00 96.66 429 TYR B N 1
ATOM 6712 C CA . TYR B 1 429 ? 0.303 9.286 38.003 0.00 0.00 429 TYR B CA 1
ATOM 6713 C C . TYR B 1 429 ? -0.484 8.490 36.949 0.00 0.00 429 TYR B C 1
ATOM 6714 O O . TYR B 1 429 ? -0.955 7.390 37.250 0.00 0.00 429 TYR B O 1
ATOM 6723 N N . ASP B 1 430 ? -0.717 9.110 35.785 0.00 0.00 430 ASP B N 1
ATOM 6724 C CA . ASP B 1 430 ? -1.613 8.621 34.720 0.00 0.00 430 ASP B CA 1
ATOM 6725 C C . ASP B 1 430 ? -1.092 7.320 34.115 0.00 0.00 430 ASP B C 1
ATOM 6726 O O . ASP B 1 430 ? -0.803 7.238 32.910 0.00 0.00 430 ASP B O 1
ATOM 6731 N N . ASP B 1 431 ? -0.996 6.296 34.959 1.00 92.61 431 ASP B N 1
ATOM 6732 C CA . ASP B 1 431 ? -0.817 4.956 34.450 1.00 83.28 431 ASP B CA 1
ATOM 6733 C C . ASP B 1 431 ? -1.233 3.953 35.505 1.00 78.67 431 ASP B C 1
ATOM 6734 O O . ASP B 1 431 ? -1.395 4.295 36.674 1.00 78.27 431 ASP B O 1
ATOM 6739 N N . SER B 1 432 ? -1.441 2.723 35.073 1.00 75.72 432 SER B N 1
ATOM 6740 C CA . SER B 1 432 ? -2.015 1.667 35.894 1.00 73.80 432 SER B CA 1
ATOM 6741 C C . SER B 1 432 ? -1.305 1.372 37.219 1.00 71.10 432 SER B C 1
ATOM 6742 O O . SER B 1 432 ? -1.727 0.459 37.941 1.00 72.22 432 SER B O 1
ATOM 6745 N N . ASN B 1 433 ? -0.152 2.016 37.457 1.00 68.62 433 ASN B N 1
ATOM 6746 C CA . ASN B 1 433 ? 0.603 1.843 38.724 1.00 63.37 433 ASN B CA 1
ATOM 6747 C C . ASN B 1 433 ? 1.299 3.079 39.266 1.00 53.62 433 ASN B C 1
ATOM 6748 O O . ASN B 1 433 ? 2.328 2.981 39.927 1.00 49.63 433 ASN B O 1
ATOM 6753 N N . CYS B 1 434 ? 0.791 4.233 38.868 1.00 50.78 434 CYS B N 1
ATOM 6754 C CA . CYS B 1 434 ? 1.045 5.479 39.557 1.00 51.45 434 CYS B CA 1
ATOM 6755 C C . CYS B 1 434 ? 2.505 5.867 39.632 1.00 46.32 434 CYS B C 1
ATOM 6756 O O . CYS B 1 434 ? 2.875 6.706 40.453 1.00 52.02 434 CYS B O 1
ATOM 6759 N N . GLY B 1 435 ? 3.283 5.424 38.651 1.00 40.49 435 GLY B N 1
ATOM 6760 C CA . GLY B 1 435 ? 4.675 5.803 38.636 1.00 34.63 435 GLY B CA 1
ATOM 6761 C C . GLY B 1 435 ? 5.467 5.145 39.752 1.00 33.03 435 GLY B C 1
ATOM 6762 O O . GLY B 1 435 ? 6.442 5.721 40.274 1.00 30.79 435 GLY B O 1
ATOM 6763 N N . GLN B 1 436 ? 5.087 3.919 40.093 1.00 27.06 436 GLN B N 1
ATOM 6764 C CA . GLN B 1 436 ? 5.806 3.175 41.110 1.00 28.58 436 GLN B CA 1
ATOM 6765 C C . GLN B 1 436 ? 6.247 1.886 40.501 1.00 24.41 436 GLN B C 1
ATOM 6766 O O . GLN B 1 436 ? 5.588 1.370 39.604 1.00 22.77 436 GLN B O 1
ATOM 6772 N N . CYS B 1 437 ? 7.390 1.402 40.956 1.00 17.61 437 CYS B N 1
ATOM 6773 C CA . CYS B 1 437 ? 7.834 0.080 40.618 1.00 18.07 437 CYS B CA 1
ATOM 6774 C C . CYS B 1 437 ? 7.174 -0.863 41.606 1.00 21.67 437 CYS B C 1
ATOM 6775 O O . CYS B 1 437 ? 7.053 -0.527 42.782 1.00 26.38 437 CYS B O 1
ATOM 6778 N N . LEU B 1 438 ? 6.703 -2.008 41.126 1.00 18.82 438 LEU B N 1
ATOM 6779 C CA . LEU B 1 438 ? 5.995 -2.966 41.977 1.00 17.17 438 LEU B CA 1
ATOM 6780 C C . LEU B 1 438 ? 6.546 -4.342 41.695 1.00 17.52 438 LEU B C 1
ATOM 6781 O O . LEU B 1 438 ? 5.858 -5.356 41.870 1.00 10.00 438 LEU B O 1
ATOM 6786 N N . ALA B 1 439 ? 7.787 -4.355 41.214 1.00 19.51 439 ALA B N 1
ATOM 6787 C CA . ALA B 1 439 ? 8.385 -5.535 40.617 1.00 19.55 439 ALA B CA 1
ATOM 6788 C C . ALA B 1 439 ? 8.439 -6.713 41.575 1.00 24.16 439 ALA B C 1
ATOM 6789 O O . ALA B 1 439 ? 8.101 -7.858 41.223 1.00 24.28 439 ALA B O 1
ATOM 6791 N N . CYS B 1 440 ? 8.807 -6.423 42.816 1.00 31.71 440 CYS B N 1
ATOM 6792 C CA . CYS B 1 440 ? 9.002 -7.475 43.819 1.00 29.77 440 CYS B CA 1
ATOM 6793 C C . CYS B 1 440 ? 7.652 -8.049 44.270 1.00 28.86 440 CYS B C 1
ATOM 6794 O O . CYS B 1 440 ? 7.588 -9.188 44.746 1.00 32.68 440 CYS B O 1
ATOM 6797 N N . PHE B 1 441 ? 6.569 -7.323 43.999 1.00 27.14 441 PHE B N 1
ATOM 6798 C CA . PHE B 1 441 ? 5.235 -7.869 44.225 1.00 31.07 441 PHE B CA 1
ATOM 6799 C C . PHE B 1 441 ? 4.710 -8.565 42.969 1.00 34.33 441 PHE B C 1
ATOM 6800 O O . PHE B 1 441 ? 4.318 -9.737 43.027 1.00 35.93 441 PHE B O 1
ATOM 6808 N N . THR B 1 442 ? 4.787 -7.863 41.833 1.00 30.46 442 THR B N 1
ATOM 6809 C CA . THR B 1 442 ? 4.099 -8.257 40.616 1.00 28.00 442 THR B CA 1
ATOM 6810 C C . THR B 1 442 ? 4.928 -9.126 39.662 1.00 30.77 442 THR B C 1
ATOM 6811 O O . THR B 1 442 ? 4.380 -9.954 38.925 1.00 38.04 442 THR B O 1
ATOM 6815 N N . GLY B 1 443 ? 6.238 -8.918 39.646 1.00 32.85 443 GLY B N 1
ATOM 6816 C CA . GLY B 1 443 ? 7.107 -9.659 38.734 1.00 33.31 443 GLY B CA 1
ATOM 6817 C C . GLY B 1 443 ? 7.323 -8.900 37.438 1.00 32.26 443 GLY B C 1
ATOM 6818 O O . GLY B 1 443 ? 8.145 -9.289 36.613 1.00 29.26 443 GLY B O 1
ATOM 6819 N N . LYS B 1 444 ? 6.624 -7.783 37.305 1.00 30.90 444 LYS B N 1
ATOM 6820 C CA . LYS B 1 444 ? 6.689 -6.948 36.139 1.00 34.28 444 LYS B CA 1
ATOM 6821 C C . LYS B 1 444 ? 7.721 -5.852 36.398 1.00 34.26 444 LYS B C 1
ATOM 6822 O O . LYS B 1 444 ? 7.403 -4.842 37.055 1.00 39.60 444 LYS B O 1
ATOM 6828 N N . TYR B 1 445 ? 8.967 -6.076 35.954 1.00 34.62 445 TYR B N 1
ATOM 6829 C CA . TYR B 1 445 ? 10.062 -5.094 36.154 1.00 34.52 445 TYR B CA 1
ATOM 6830 C C . TYR B 1 445 ? 10.006 -3.945 35.158 1.00 32.70 445 TYR B C 1
ATOM 6831 O O . TYR B 1 445 ? 9.935 -4.162 33.954 1.00 44.16 445 TYR B O 1
ATOM 6840 N N . PRO B 1 446 ? 10.269 -2.728 35.628 1.00 27.03 446 P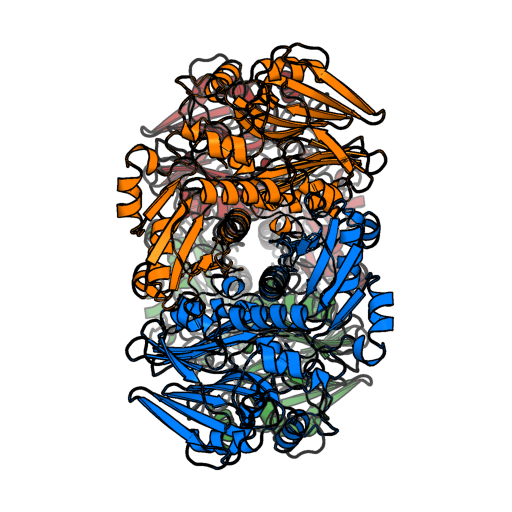RO B N 1
ATOM 6841 C CA . PRO B 1 446 ? 10.247 -1.483 34.849 1.00 29.66 446 PRO B CA 1
ATOM 6842 C C . PRO B 1 446 ? 11.477 -1.219 33.956 1.00 37.02 446 PRO B C 1
ATOM 6843 O O . PRO B 1 446 ? 11.647 -0.104 33.460 1.00 38.92 446 PRO B O 1
ATOM 6847 N N . THR B 1 447 ? 12.456 -2.122 34.003 1.00 41.82 447 THR B N 1
ATOM 6848 C CA . THR B 1 447 ? 13.591 -2.102 33.079 1.00 39.53 447 THR B CA 1
ATOM 6849 C C . THR B 1 447 ? 13.857 -3.564 32.694 1.00 46.02 447 THR B C 1
ATOM 6850 O O . THR B 1 447 ? 13.258 -4.485 33.279 1.00 46.62 447 THR B O 1
ATOM 6854 N N . GLU B 1 448 ? 14.620 -3.781 31.625 1.00 47.10 448 GLU B N 1
ATOM 6855 C CA . GLU B 1 448 ? 14.878 -5.149 31.207 1.00 48.73 448 GLU B CA 1
ATOM 6856 C C . GLU B 1 448 ? 16.005 -5.722 32.042 1.00 45.45 448 GLU B C 1
ATOM 6857 O O . GLU B 1 448 ? 16.748 -4.992 32.694 1.00 46.57 448 GLU B O 1
ATOM 6863 N N . ILE B 1 449 ? 15.834 -6.990 32.349 1.00 44.57 449 ILE B N 1
ATOM 6864 C CA . ILE B 1 449 ? 16.789 -7.695 33.173 1.00 44.83 449 ILE B CA 1
ATOM 6865 C C . ILE B 1 449 ? 17.470 -8.686 32.247 1.00 46.75 449 ILE B C 1
ATOM 6866 O O . ILE B 1 449 ? 16.820 -9.549 31.641 1.00 49.41 449 ILE B O 1
ATOM 6871 N N . TYR B 1 450 ? 18.748 -8.436 32.008 1.00 49.81 450 TYR B N 1
ATOM 6872 C CA . TYR B 1 450 ? 19.558 -9.246 31.102 1.00 52.36 450 TYR B CA 1
ATOM 6873 C C . TYR B 1 450 ? 19.921 -10.587 31.723 1.00 58.45 450 TYR B C 1
ATOM 6874 O O . TYR B 1 450 ? 19.661 -10.828 32.907 1.00 59.67 450 TYR B O 1
ATOM 6883 N N . GLN B 1 451 ? 20.516 -11.472 30.935 1.00 64.97 451 GLN B N 1
ATOM 6884 C CA . GLN B 1 451 ? 20.804 -12.800 31.444 1.00 76.62 451 GLN B CA 1
ATOM 6885 C C . GLN B 1 451 ? 22.108 -12.873 32.225 1.00 78.70 451 GLN B C 1
ATOM 6886 O O . GLN B 1 451 ? 22.306 -13.794 33.037 1.00 79.42 451 GLN B O 1
ATOM 6892 N N . ASP B 1 452 ? 23.015 -11.938 31.932 1.00 79.05 452 ASP B N 1
ATOM 6893 C CA . ASP B 1 452 ? 24.263 -11.793 32.691 1.00 78.93 452 ASP B CA 1
ATOM 6894 C C . ASP B 1 452 ? 24.087 -11.027 34.013 1.00 78.54 452 ASP B C 1
ATOM 6895 O O . ASP B 1 452 ? 25.017 -11.003 34.840 1.00 77.31 452 ASP B O 1
ATOM 6900 N N . THR B 1 453 ? 22.958 -10.317 34.144 1.00 74.87 453 THR B N 1
ATOM 6901 C CA . THR B 1 453 ? 22.610 -9.551 35.349 1.00 68.17 453 THR B CA 1
ATOM 6902 C C . THR B 1 453 ? 22.686 -10.395 36.625 1.00 65.00 453 THR B C 1
ATOM 6903 O O . THR B 1 453 ? 22.044 -11.445 36.729 1.00 60.03 453 THR B O 1
ATOM 6907 N N . VAL B 1 454 ? 23.560 -9.978 37.543 1.00 63.70 454 VAL B N 1
ATOM 6908 C CA . VAL B 1 454 ? 23.645 -10.581 38.876 1.00 59.47 454 VAL B CA 1
ATOM 6909 C C . VAL B 1 454 ? 22.753 -9.819 39.855 1.00 60.79 454 VAL B C 1
ATOM 6910 O O . VAL B 1 454 ? 22.465 -8.616 39.649 1.00 61.60 454 VAL B O 1
ATOM 6914 N N . LEU B 1 455 ? 22.288 -10.530 40.888 1.00 55.72 455 LEU B N 1
ATOM 6915 C CA . LEU B 1 455 ? 21.612 -9.897 42.022 1.00 47.99 455 LEU B CA 1
ATOM 6916 C C . LEU B 1 455 ? 22.566 -8.948 42.726 1.00 47.09 455 LEU B C 1
ATOM 6917 O O . LEU B 1 455 ? 23.759 -9.240 42.839 1.00 46.43 455 LEU B O 1
ATOM 6922 N N . PRO B 1 456 ? 22.074 -7.776 43.173 1.00 46.28 456 PRO B N 1
ATOM 6923 C CA . PRO B 1 456 ? 22.942 -6.739 43.757 1.00 48.62 456 PRO B CA 1
ATOM 6924 C C . PRO B 1 456 ? 23.959 -7.221 44.811 1.00 50.41 456 PRO B C 1
ATOM 6925 O O . PRO B 1 456 ? 25.078 -6.712 44.872 1.00 49.02 456 PRO B O 1
ATOM 6929 N N . HIS B 1 457 ? 23.570 -8.205 45.623 1.00 53.62 457 HIS B N 1
ATOM 6930 C CA . HIS B 1 457 ? 24.471 -8.802 46.610 1.00 56.30 457 HIS B CA 1
ATOM 6931 C C . HIS B 1 457 ? 25.610 -9.605 45.970 1.00 60.50 457 HIS B C 1
ATOM 6932 O O . HIS B 1 457 ? 26.673 -9.734 46.567 1.00 65.11 457 HIS B O 1
ATOM 6939 N N . VAL B 1 458 ? 25.352 -10.197 44.798 1.00 61.43 458 VAL B N 1
ATOM 6940 C CA . VAL B 1 458 ? 26.277 -11.123 44.123 1.00 57.73 458 VAL B CA 1
ATOM 6941 C C . VAL B 1 458 ? 27.609 -10.449 43.747 1.00 57.79 458 VAL B C 1
ATOM 6942 O O . VAL B 1 458 ? 28.580 -11.120 43.404 1.00 57.83 458 VAL B O 1
ATOM 6946 N N . LYS B 1 459 ? 27.653 -9.125 43.845 1.00 59.17 459 LYS B N 1
ATOM 6947 C CA . LYS B 1 459 ? 28.874 -8.361 43.616 1.00 61.93 459 LYS B CA 1
ATOM 6948 C C . LYS B 1 459 ? 29.644 -8.176 44.948 1.00 69.27 459 LYS B C 1
ATOM 6949 O O . LYS B 1 459 ? 29.590 -7.059 45.517 1.00 73.71 459 LYS B O 1
ATOM 6955 N N . CYS C 1 1 ? 58.731 -3.564 89.004 1.00 10.04 1 CYS C N 1
ATOM 6956 C CA . CYS C 1 1 ? 58.027 -2.247 89.053 1.00 16.64 1 CYS C CA 1
ATOM 6957 C C . CYS C 1 1 ? 59.014 -1.127 89.211 1.00 13.54 1 CYS C C 1
ATOM 6958 O O . CYS C 1 1 ? 60.186 -1.356 89.502 1.00 19.86 1 CYS C O 1
ATOM 6961 N N . GLY C 1 2 ? 58.570 0.078 88.946 1.00 10.64 2 GLY C N 1
ATOM 6962 C CA . GLY C 1 2 ? 59.493 1.190 88.981 1.00 13.83 2 GLY C CA 1
ATOM 6963 C C . GLY C 1 2 ? 58.671 2.358 89.415 1.00 12.62 2 GLY C C 1
ATOM 6964 O O . GLY C 1 2 ? 57.456 2.343 89.253 1.00 15.89 2 GLY C O 1
ATOM 6965 N N . VAL C 1 3 ? 59.296 3.281 90.116 1.00 12.44 3 VAL C N 1
ATOM 6966 C CA . VAL C 1 3 ? 58.598 4.416 90.679 1.00 13.60 3 VAL C CA 1
ATOM 6967 C C . VAL C 1 3 ? 59.388 5.678 90.389 1.00 10.10 3 VAL C C 1
ATOM 6968 O O . VAL C 1 3 ? 60.620 5.649 90.280 1.00 10.00 3 VAL C O 1
ATOM 6972 N N . PHE C 1 4 ? 58.668 6.761 90.161 1.00 11.18 4 PHE C N 1
ATOM 6973 C CA . PHE C 1 4 ? 59.291 8.018 89.815 1.00 10.00 4 PHE C CA 1
ATOM 6974 C C . PHE C 1 4 ? 58.475 9.097 90.496 1.00 10.00 4 PHE C C 1
ATOM 6975 O O . PHE C 1 4 ? 57.246 9.059 90.494 1.00 10.28 4 PHE C O 1
ATOM 6983 N N . GLY C 1 5 ? 59.155 9.956 91.227 1.00 10.14 5 GLY C N 1
ATOM 6984 C CA . GLY C 1 5 ? 58.487 11.109 91.763 1.00 10.04 5 GLY C CA 1
ATOM 6985 C C . GLY C 1 5 ? 59.350 12.343 91.579 1.00 13.13 5 GLY C C 1
ATOM 6986 O O . GLY C 1 5 ? 60.599 12.278 91.545 1.00 12.36 5 GLY C O 1
ATOM 6987 N N . ILE C 1 6 ? 58.687 13.479 91.493 1.00 10.18 6 ILE C N 1
ATOM 6988 C CA . ILE C 1 6 ? 59.388 14.722 91.432 1.00 12.50 6 ILE C CA 1
ATOM 6989 C C . ILE C 1 6 ? 58.528 15.744 92.145 1.00 17.34 6 ILE C C 1
ATOM 6990 O O . ILE C 1 6 ? 57.294 15.698 92.080 1.00 22.37 6 ILE C O 1
ATOM 6995 N N . TRP C 1 7 ? 59.175 16.615 92.897 1.00 20.85 7 TRP C N 1
ATOM 6996 C CA . TRP C 1 7 ? 58.476 17.680 93.597 1.00 25.92 7 TRP C CA 1
ATOM 6997 C C . TRP C 1 7 ? 59.072 19.034 93.199 1.00 24.86 7 TRP C C 1
ATOM 6998 O O . TRP C 1 7 ? 60.296 19.210 93.225 1.00 27.00 7 TRP C O 1
ATOM 7009 N N . GLY C 1 8 ? 58.213 19.928 92.725 1.00 21.43 8 GLY C N 1
ATOM 7010 C CA . GLY C 1 8 ? 58.615 21.301 92.486 1.00 29.64 8 GLY C CA 1
ATOM 7011 C C . GLY C 1 8 ? 58.906 21.621 91.026 1.00 33.97 8 GLY C C 1
ATOM 7012 O O . GLY C 1 8 ? 59.942 22.179 90.709 1.00 38.14 8 GLY C O 1
ATOM 7013 N N . HIS C 1 9 ? 57.942 21.387 90.150 1.00 37.78 9 HIS C N 1
ATOM 7014 C CA . HIS C 1 9 ? 58.155 21.499 88.729 1.00 33.79 9 HIS C CA 1
ATOM 7015 C C . HIS C 1 9 ? 56.805 21.669 88.057 1.00 36.89 9 HIS C C 1
ATOM 7016 O O . HIS C 1 9 ? 55.950 20.790 88.169 1.00 34.08 9 HIS C O 1
ATOM 7023 N N . GLU C 1 10 ? 56.626 22.782 87.347 1.00 40.69 10 GLU C N 1
ATOM 7024 C CA . GLU C 1 10 ? 55.373 23.079 86.641 1.00 47.13 10 GLU C CA 1
ATOM 7025 C C . GLU C 1 10 ? 54.802 21.888 85.897 1.00 41.51 10 GLU C C 1
ATOM 7026 O O . GLU C 1 10 ? 53.601 21.757 85.758 1.00 40.77 10 GLU C O 1
ATOM 7032 N N . GLU C 1 11 ? 55.687 21.134 85.266 1.00 39.72 11 GLU C N 1
ATOM 7033 C CA . GLU C 1 11 ? 55.301 20.054 84.390 1.00 41.68 11 GLU C CA 1
ATOM 7034 C C . GLU C 1 11 ? 55.619 18.723 85.039 1.00 39.96 11 GLU C C 1
ATOM 7035 O O . GLU C 1 11 ? 56.024 17.777 84.349 1.00 43.66 11 GLU C O 1
ATOM 7041 N N . ALA C 1 12 ? 55.426 18.634 86.351 1.00 35.32 12 ALA C N 1
ATOM 7042 C CA . ALA C 1 12 ? 55.776 17.433 87.096 1.00 28.69 12 ALA C CA 1
ATOM 7043 C C . ALA C 1 12 ? 55.156 16.188 86.470 1.00 24.47 12 ALA C C 1
ATOM 7044 O O . ALA C 1 12 ? 55.816 15.179 86.288 1.00 24.73 12 ALA C O 1
ATOM 7046 N N . PRO C 1 13 ? 53.922 16.310 85.974 1.00 24.75 13 PRO C N 1
ATOM 7047 C CA . PRO C 1 13 ? 53.334 15.095 85.393 1.00 26.12 13 PRO C CA 1
ATOM 7048 C C . PRO C 1 13 ? 53.950 14.672 84.056 1.00 26.72 13 PRO C C 1
ATOM 7049 O O . PRO C 1 13 ? 54.120 13.483 83.788 1.00 28.02 13 PRO C O 1
ATOM 7053 N N . GLN C 1 14 ? 54.387 15.641 83.266 1.00 31.53 14 GLN C N 1
ATOM 7054 C CA . GLN C 1 14 ? 55.060 15.336 81.997 1.00 32.61 14 GLN C CA 1
ATOM 7055 C C . GLN C 1 14 ? 56.399 14.676 82.296 1.00 26.09 14 GLN C C 1
ATOM 7056 O O . GLN C 1 14 ? 56.680 13.583 81.795 1.00 21.81 14 GLN C O 1
ATOM 7062 N N . ILE C 1 15 ? 57.174 15.301 83.185 1.00 17.76 15 ILE C N 1
ATOM 7063 C CA . ILE C 1 15 ? 58.454 14.760 83.590 1.00 14.35 15 ILE C CA 1
ATOM 7064 C C . ILE C 1 15 ? 58.268 13.340 84.070 1.00 16.92 15 ILE C C 1
ATOM 7065 O O . ILE C 1 15 ? 59.084 12.469 83.755 1.00 22.75 15 ILE C O 1
ATOM 7070 N N . THR C 1 16 ? 57.181 13.089 84.792 1.00 12.08 16 THR C N 1
ATOM 7071 C CA . THR C 1 16 ? 56.924 11.757 85.320 1.00 14.05 16 THR C CA 1
ATOM 7072 C C . THR C 1 16 ? 56.656 10.760 84.218 1.00 16.61 16 THR C C 1
ATOM 7073 O O . THR C 1 16 ? 57.121 9.625 84.299 1.00 16.26 16 THR C O 1
ATOM 7077 N N . TYR C 1 17 ? 55.907 11.190 83.201 1.00 19.16 17 TYR C N 1
ATOM 7078 C CA . TYR C 1 17 ? 55.684 10.410 81.979 1.00 20.12 17 TYR C CA 1
ATOM 7079 C C . TYR C 1 17 ? 57.042 9.953 81.411 1.00 20.11 17 TYR C C 1
ATOM 7080 O O . TYR C 1 17 ? 57.263 8.781 81.087 1.00 13.25 17 TYR C O 1
ATOM 7089 N N . TYR C 1 18 ? 57.947 10.905 81.279 1.00 18.63 18 TYR C N 1
ATOM 7090 C CA . TYR C 1 18 ? 59.207 10.619 80.643 1.00 21.51 18 TYR C CA 1
ATOM 7091 C C . TYR C 1 18 ? 60.094 9.788 81.559 1.00 24.91 18 TYR C C 1
ATOM 7092 O O . TYR C 1 18 ? 60.614 8.757 81.111 1.00 25.16 18 TYR C O 1
ATOM 7101 N N . GLY C 1 19 ? 60.136 10.151 82.849 1.00 16.44 19 GLY C N 1
ATOM 7102 C CA . GLY C 1 19 ? 60.868 9.367 83.808 1.00 10.04 19 GLY C CA 1
ATOM 7103 C C . GLY C 1 19 ? 60.343 7.941 83.814 1.00 14.36 19 GLY C C 1
ATOM 7104 O O . GLY C 1 19 ? 61.115 6.972 83.800 1.00 11.89 19 GLY C O 1
ATOM 7105 N N . LEU C 1 20 ? 59.021 7.800 83.816 1.00 13.47 20 LEU C N 1
ATOM 7106 C CA . LEU C 1 20 ? 58.410 6.485 83.989 1.00 17.72 20 LEU C CA 1
ATOM 7107 C C . LEU C 1 20 ? 58.677 5.675 82.752 1.00 20.63 20 LEU C C 1
ATOM 7108 O O . LEU C 1 20 ? 58.962 4.473 82.836 1.00 20.65 20 LEU C O 1
ATOM 7113 N N . HIS C 1 21 ? 58.690 6.385 81.622 1.00 27.12 21 HIS C N 1
ATOM 7114 C CA . HIS C 1 21 ? 59.006 5.819 80.328 1.00 25.36 21 HIS C CA 1
ATOM 7115 C C . HIS C 1 21 ? 60.370 5.162 80.329 1.00 22.91 21 HIS C C 1
ATOM 7116 O O . HIS C 1 21 ? 60.488 3.981 80.004 1.00 20.75 21 HIS C O 1
ATOM 7123 N N . SER C 1 22 ? 61.374 5.897 80.806 1.00 19.41 22 SER C N 1
ATOM 7124 C CA . SER C 1 22 ? 62.709 5.350 80.945 1.00 17.80 22 SER C CA 1
ATOM 7125 C C . SER C 1 22 ? 62.737 4.149 81.885 1.00 15.45 22 SER C C 1
ATOM 7126 O O . SER C 1 22 ? 63.692 3.390 81.848 1.00 17.28 22 SER C O 1
ATOM 7129 N N . LEU C 1 23 ? 61.720 3.989 82.736 1.00 14.66 23 LEU C N 1
ATOM 7130 C CA . LEU C 1 23 ? 61.629 2.800 83.575 1.00 14.76 23 LEU C CA 1
ATOM 7131 C C . LEU C 1 23 ? 60.626 1.782 83.066 1.00 21.45 23 LEU C C 1
ATOM 7132 O O . LEU C 1 23 ? 60.363 0.770 83.736 1.00 21.43 23 LEU C O 1
ATOM 7137 N N . GLN C 1 24 ? 60.064 2.028 81.884 1.00 20.10 24 GLN C N 1
ATOM 7138 C CA . GLN C 1 24 ? 59.092 1.126 81.302 1.00 12.10 24 GLN C CA 1
ATOM 7139 C C . GLN C 1 24 ? 59.505 -0.362 81.282 1.00 13.33 24 GLN C C 1
ATOM 7140 O O . GLN C 1 24 ? 58.641 -1.238 81.295 1.00 15.09 24 GLN C O 1
ATOM 7146 N N . HIS C 1 25 ? 60.804 -0.657 81.235 1.00 11.40 25 HIS C N 1
ATOM 7147 C CA . HIS C 1 25 ? 61.291 -2.046 81.174 1.00 15.90 25 HIS C CA 1
ATOM 7148 C C . HIS C 1 25 ? 60.980 -2.813 82.434 1.00 21.21 25 HIS C C 1
ATOM 7149 O O . HIS C 1 25 ? 60.940 -4.045 82.419 1.00 19.13 25 HIS C O 1
ATOM 7156 N N . ARG C 1 26 ? 60.793 -2.068 83.525 1.00 26.29 26 ARG C N 1
ATOM 7157 C CA . ARG C 1 26 ? 60.533 -2.615 84.856 1.00 29.44 26 ARG C CA 1
ATOM 7158 C C . ARG C 1 26 ? 59.259 -3.442 84.914 1.00 31.51 26 ARG C C 1
ATOM 7159 O O . ARG C 1 26 ? 59.068 -4.209 85.865 1.00 35.65 26 ARG C O 1
ATOM 7167 N N . GLY C 1 27 ? 58.313 -3.106 84.040 1.00 33.41 27 GLY C N 1
ATOM 7168 C CA . GLY C 1 27 ? 57.121 -3.909 83.824 1.00 28.83 27 GLY C CA 1
ATOM 7169 C C . GLY C 1 27 ? 56.177 -3.150 82.903 1.00 30.55 27 GLY C C 1
ATOM 7170 O O . GLY C 1 27 ? 56.276 -1.928 82.747 1.00 25.83 27 GLY C O 1
ATOM 7171 N N . GLN C 1 28 ? 55.301 -3.859 82.211 1.00 34.78 28 GLN C N 1
ATOM 7172 C CA . GLN C 1 28 ? 54.439 -3.176 81.258 1.00 34.64 28 GLN C CA 1
ATOM 7173 C C . GLN C 1 28 ? 52.982 -3.499 81.449 1.00 34.86 28 GLN C C 1
ATOM 7174 O O . GLN C 1 28 ? 52.185 -3.336 80.535 1.00 38.80 28 GLN C O 1
ATOM 7180 N N . GLU C 1 29 ? 52.625 -3.915 82.655 1.00 36.57 29 GLU C N 1
ATOM 7181 C CA . GLU C 1 29 ? 51.309 -4.438 82.923 1.00 31.34 29 GLU C CA 1
ATOM 7182 C C . GLU C 1 29 ? 50.391 -3.401 83.474 1.00 27.46 29 GLU C C 1
ATOM 7183 O O . GLU C 1 29 ? 49.196 -3.646 83.615 1.00 38.38 29 GLU C O 1
ATOM 7189 N N . GLY C 1 30 ? 50.915 -2.211 83.696 1.00 19.00 30 GLY C N 1
ATOM 7190 C CA . GLY C 1 30 ? 50.058 -1.072 83.959 1.00 15.18 30 GLY C CA 1
ATOM 7191 C C . GLY C 1 30 ? 50.951 0.127 84.189 1.00 17.21 30 GLY C C 1
ATOM 7192 O O . GLY C 1 30 ? 52.176 -0.007 84.056 1.00 13.40 30 GLY C O 1
ATOM 7193 N N . ALA C 1 31 ? 50.363 1.281 84.509 1.00 13.40 31 ALA C N 1
ATOM 7194 C CA . ALA C 1 31 ? 51.129 2.509 84.738 1.00 14.94 31 ALA C CA 1
ATOM 7195 C C . ALA C 1 31 ? 50.185 3.582 85.236 1.00 19.63 31 ALA C C 1
ATOM 7196 O O . ALA C 1 31 ? 48.991 3.551 84.895 1.00 23.85 31 ALA C O 1
ATOM 7198 N N . GLY C 1 32 ? 50.696 4.521 86.032 1.00 15.17 32 GLY C N 1
ATOM 7199 C CA . GLY C 1 32 ? 49.865 5.616 86.497 1.00 18.89 32 GLY C CA 1
ATOM 7200 C C . GLY C 1 32 ? 50.663 6.786 87.025 1.00 21.14 32 GLY C C 1
ATOM 7201 O O . GLY C 1 32 ? 51.814 6.631 87.419 1.00 20.76 32 GLY C O 1
ATOM 7202 N N . ILE C 1 33 ? 50.084 7.969 86.951 1.00 18.86 33 ILE C N 1
ATOM 7203 C CA . ILE C 1 33 ? 50.689 9.152 87.512 1.00 21.85 33 ILE C CA 1
ATOM 7204 C C . ILE C 1 33 ? 49.644 9.821 88.381 1.00 25.44 33 ILE C C 1
ATOM 7205 O O . ILE C 1 33 ? 48.462 9.834 88.051 1.00 32.11 33 ILE C O 1
ATOM 7210 N N . VAL C 1 34 ? 50.054 10.302 89.536 1.00 27.53 34 VAL C N 1
ATOM 7211 C CA . VAL C 1 34 ? 49.187 11.159 90.332 1.00 29.46 34 VAL C CA 1
ATOM 7212 C C . VAL C 1 34 ? 49.968 12.448 90.566 1.00 29.76 34 VAL C C 1
ATOM 7213 O O . VAL C 1 34 ? 51.187 12.403 90.806 1.00 28.16 34 VAL C O 1
ATOM 7217 N N . ALA C 1 35 ? 49.295 13.584 90.425 1.00 30.82 35 ALA C N 1
ATOM 7218 C CA . ALA C 1 35 ? 49.958 14.881 90.490 1.00 33.97 35 ALA C CA 1
ATOM 7219 C C . ALA C 1 35 ? 49.149 15.808 91.370 1.00 37.08 35 ALA C C 1
ATOM 7220 O O . ALA C 1 35 ? 47.938 15.637 91.498 1.00 33.83 35 ALA C O 1
ATOM 7222 N N . THR C 1 36 ? 49.825 16.785 91.971 1.00 39.80 36 THR C N 1
ATOM 7223 C CA . THR C 1 36 ? 49.188 17.740 92.869 1.00 38.52 36 THR C CA 1
ATOM 7224 C C . THR C 1 36 ? 49.583 19.170 92.508 1.00 39.88 36 THR C C 1
ATOM 7225 O O . THR C 1 36 ? 50.747 19.464 92.229 1.00 34.75 36 THR C O 1
ATOM 7229 N N . ASP C 1 37 ? 48.609 20.065 92.551 1.00 42.68 37 ASP C N 1
ATOM 7230 C CA . ASP C 1 37 ? 48.880 21.481 92.383 1.00 47.32 37 ASP C CA 1
ATOM 7231 C C . ASP C 1 37 ? 49.046 22.202 93.712 1.00 49.58 37 ASP C C 1
ATOM 7232 O O . ASP C 1 37 ? 49.514 23.341 93.746 1.00 53.76 37 ASP C O 1
ATOM 7237 N N . GLY C 1 38 ? 48.705 21.520 94.803 1.00 48.45 38 GLY C N 1
ATOM 7238 C CA . GLY C 1 38 ? 48.738 22.144 96.113 1.00 49.56 38 GLY C CA 1
ATOM 7239 C C . GLY C 1 38 ? 47.379 22.055 96.772 1.00 49.62 38 GLY C C 1
ATOM 7240 O O . GLY C 1 38 ? 47.296 22.054 97.993 1.00 47.66 38 GLY C O 1
ATOM 7241 N N . GLU C 1 39 ? 46.336 21.891 95.956 1.00 51.40 39 GLU C N 1
ATOM 7242 C CA . GLU C 1 39 ? 44.952 21.849 96.415 1.00 56.37 39 GLU C CA 1
ATOM 7243 C C . GLU C 1 39 ? 44.398 20.463 96.154 1.00 57.43 39 GLU C C 1
ATOM 7244 O O . GLU C 1 39 ? 43.845 19.820 97.042 1.00 60.56 39 GLU C O 1
ATOM 7250 N N . LYS C 1 40 ? 44.349 20.113 94.876 1.00 56.67 40 LYS C N 1
ATOM 7251 C CA . LYS C 1 40 ? 43.662 18.906 94.439 1.00 57.05 40 LYS C CA 1
ATOM 7252 C C . LYS C 1 40 ? 44.735 17.939 93.940 1.00 54.82 40 LYS C C 1
ATOM 7253 O O . LYS C 1 40 ? 45.844 18.371 93.593 1.00 52.46 40 LYS C O 1
ATOM 7259 N N . LEU C 1 41 ? 44.461 16.638 94.034 1.00 51.79 41 LEU C N 1
ATOM 7260 C CA . LEU C 1 41 ? 45.289 15.648 93.345 1.00 47.57 41 LEU C CA 1
ATOM 7261 C C . LEU C 1 41 ? 44.560 15.154 92.104 1.00 48.19 41 LEU C C 1
ATOM 7262 O O . LEU C 1 41 ? 43.384 14.792 92.170 1.00 48.13 41 LEU C O 1
ATOM 7267 N N . THR C 1 42 ? 45.232 15.266 90.963 1.00 48.83 42 THR C N 1
ATOM 7268 C CA . THR C 1 42 ? 44.782 14.723 89.688 1.00 39.90 42 THR C CA 1
ATOM 7269 C C . THR C 1 42 ? 45.473 13.395 89.440 1.00 37.82 42 THR C C 1
ATOM 7270 O O . THR C 1 42 ? 46.571 13.157 89.948 1.00 40.72 42 THR C O 1
ATOM 7274 N N . ALA C 1 43 ? 44.869 12.540 88.631 1.00 33.85 43 ALA C N 1
ATOM 7275 C CA . ALA C 1 43 ? 45.429 11.206 88.420 1.00 36.61 43 ALA C CA 1
ATOM 7276 C C . ALA C 1 43 ? 44.924 10.507 87.166 1.00 38.40 43 ALA C C 1
ATOM 7277 O O . ALA C 1 43 ? 43.743 10.241 87.038 1.00 42.23 43 ALA C O 1
ATOM 7279 N N . HIS C 1 44 ? 45.807 10.097 86.282 1.00 36.99 44 HIS C N 1
ATOM 7280 C CA . HIS C 1 44 ? 45.380 9.096 85.351 1.00 35.37 44 HIS C CA 1
ATOM 7281 C C . HIS C 1 44 ? 46.300 7.886 85.387 1.00 32.07 44 HIS C C 1
ATOM 7282 O O . HIS C 1 44 ? 47.479 7.986 85.718 1.00 27.12 44 HIS C O 1
ATOM 7289 N N . LYS C 1 45 ? 45.703 6.715 85.210 1.00 32.04 45 LYS C N 1
ATOM 7290 C CA . LYS C 1 45 ? 46.425 5.458 85.313 1.00 30.67 45 LYS C CA 1
ATOM 7291 C C . LYS C 1 45 ? 45.622 4.419 84.563 1.00 29.55 45 LYS C C 1
ATOM 7292 O O . LYS C 1 45 ? 44.413 4.579 84.425 1.00 33.81 45 LYS C O 1
ATOM 7298 N N . GLY C 1 46 ? 46.307 3.428 83.995 1.00 26.14 46 GLY C N 1
ATOM 7299 C CA . GLY C 1 46 ? 45.635 2.314 83.348 1.00 24.49 46 GLY C CA 1
ATOM 7300 C C . GLY C 1 46 ? 46.524 1.096 83.183 1.00 23.62 46 GLY C C 1
ATOM 7301 O O . GLY C 1 46 ? 47.627 1.035 83.752 1.00 23.37 46 GLY C O 1
ATOM 7302 N N . GLN C 1 47 ? 45.979 0.059 82.564 1.00 24.36 47 GLN C N 1
ATOM 7303 C CA . GLN C 1 47 ? 46.764 -1.121 82.229 1.00 27.58 47 GLN C CA 1
ATOM 7304 C C . GLN C 1 47 ? 47.562 -0.893 80.953 1.00 34.72 47 GLN C C 1
ATOM 7305 O O . GLN C 1 47 ? 47.335 0.095 80.220 1.00 41.01 47 GLN C O 1
ATOM 7311 N N . GLY C 1 48 ? 48.480 -1.819 80.676 1.00 35.43 48 GLY C N 1
ATOM 7312 C CA . GLY C 1 48 ? 49.363 -1.679 79.525 1.00 32.86 48 GLY C CA 1
ATOM 7313 C C . GLY C 1 48 ? 50.532 -0.713 79.687 1.00 29.50 48 GLY C C 1
ATOM 7314 O O . GLY C 1 48 ? 50.947 -0.401 80.804 1.00 35.02 48 GLY C O 1
ATOM 7315 N N . LEU C 1 49 ? 51.160 -0.370 78.567 1.00 24.70 49 LEU C N 1
ATOM 7316 C CA . LEU C 1 49 ? 52.302 0.530 78.568 1.00 26.41 49 LEU C CA 1
ATOM 7317 C C . LEU C 1 49 ? 51.900 1.958 78.869 1.00 26.63 49 LEU C C 1
ATOM 7318 O O . LEU C 1 49 ? 50.759 2.346 78.630 1.00 27.88 49 LEU C O 1
ATOM 7323 N N . ILE C 1 50 ? 52.899 2.789 79.135 1.00 26.91 50 ILE C N 1
ATOM 7324 C CA . ILE C 1 50 ? 52.647 4.179 79.480 1.00 35.05 50 ILE C CA 1
ATOM 7325 C C . ILE C 1 50 ? 51.980 4.903 78.335 1.00 38.36 50 ILE C C 1
ATOM 7326 O O . ILE C 1 50 ? 51.094 5.732 78.550 1.00 43.41 50 ILE C O 1
ATOM 7331 N N . THR C 1 51 ? 52.340 4.505 77.119 1.00 40.99 51 THR C N 1
ATOM 7332 C CA . THR C 1 51 ? 51.783 5.107 75.906 1.00 41.04 51 THR C CA 1
ATOM 7333 C C . THR C 1 51 ? 50.389 4.561 75.592 1.00 42.52 51 THR C C 1
ATOM 7334 O O . THR C 1 51 ? 49.487 5.342 75.292 1.00 52.09 51 THR C O 1
ATOM 7338 N N . GLU C 1 52 ? 50.160 3.263 75.800 1.00 35.24 52 GLU C N 1
ATOM 7339 C CA . GLU C 1 52 ? 48.802 2.743 75.756 1.00 28.98 52 GLU C CA 1
ATOM 7340 C C . GLU C 1 52 ? 47.907 3.418 76.811 1.00 32.62 52 GLU C C 1
ATOM 7341 O O . GLU C 1 52 ? 46.683 3.380 76.707 1.00 34.85 52 GLU C O 1
ATOM 7347 N N . VAL C 1 53 ? 48.511 3.980 77.856 1.00 31.74 53 VAL C N 1
ATOM 7348 C CA . VAL C 1 53 ? 47.740 4.555 78.939 1.00 31.63 53 VAL C CA 1
ATOM 7349 C C . VAL C 1 53 ? 47.526 6.032 78.674 1.00 33.42 53 VAL C C 1
ATOM 7350 O O . VAL C 1 53 ? 46.440 6.547 78.914 1.00 37.73 53 VAL C O 1
ATOM 7354 N N . PHE C 1 54 ? 48.500 6.680 78.049 1.00 37.05 54 PHE C N 1
ATOM 7355 C CA . PHE C 1 54 ? 48.363 8.093 77.690 1.00 50.73 54 PHE C CA 1
ATOM 7356 C C . PHE C 1 54 ? 48.339 8.379 76.183 1.00 60.43 54 PHE C C 1
ATOM 7357 O O . PHE C 1 54 ? 49.282 8.055 75.467 1.00 61.07 54 PHE C O 1
ATOM 7365 N N . GLN C 1 55 ? 47.408 9.248 75.807 1.00 71.76 55 GLN C N 1
ATOM 7366 C CA . GLN C 1 55 ? 46.847 9.316 74.461 1.00 80.10 55 GLN C CA 1
ATOM 7367 C C . GLN C 1 55 ? 45.940 8.116 74.244 1.00 87.76 55 GLN C C 1
ATOM 7368 O O . GLN C 1 55 ? 45.657 7.713 73.122 1.00 92.22 55 GLN C O 1
ATOM 7374 N N . ASN C 1 56 ? 45.382 7.654 75.361 1.00 96.30 56 ASN C N 1
ATOM 7375 C CA . ASN C 1 56 ? 44.280 6.687 75.437 1.00 99.94 56 ASN C CA 1
ATOM 7376 C C . ASN C 1 56 ? 43.623 7.036 76.780 0.00 0.00 56 ASN C C 1
ATOM 7377 O O . ASN C 1 56 ? 43.267 6.162 77.584 0.00 0.00 56 ASN C O 1
ATOM 7382 N N . GLY C 1 57 ? 43.497 8.347 77.004 1.00 98.06 57 GLY C N 1
ATOM 7383 C CA . GLY C 1 57 ? 43.341 8.907 78.327 1.00 92.61 57 GLY C CA 1
ATOM 7384 C C . GLY C 1 57 ? 44.394 10.000 78.371 1.00 90.18 57 GLY C C 1
ATOM 7385 O O . GLY C 1 57 ? 45.545 9.738 78.028 1.00 92.94 57 GLY C O 1
ATOM 7386 N N . GLU C 1 58 ? 43.974 11.249 78.525 1.00 86.81 58 GLU C N 1
ATOM 7387 C CA . GLU C 1 58 ? 44.868 12.381 78.267 1.00 80.83 58 GLU C CA 1
ATOM 7388 C C . GLU C 1 58 ? 45.833 12.734 79.398 1.00 78.16 58 GLU C C 1
ATOM 7389 O O . GLU C 1 58 ? 45.454 12.790 80.569 1.00 79.94 58 GLU C O 1
ATOM 7395 N N . LEU C 1 59 ? 47.083 12.991 79.025 1.00 75.08 59 LEU C N 1
ATOM 7396 C CA . LEU C 1 59 ? 48.097 13.462 79.968 1.00 69.61 59 LEU C CA 1
ATOM 7397 C C . LEU C 1 59 ? 47.820 14.922 80.364 1.00 68.48 59 LEU C C 1
ATOM 7398 O O . LEU C 1 59 ? 48.155 15.344 81.468 1.00 66.88 59 LEU C O 1
ATOM 7403 N N . SER C 1 60 ? 47.130 15.647 79.489 1.00 67.72 60 SER C N 1
ATOM 7404 C CA . SER C 1 60 ? 46.756 17.028 79.741 1.00 69.45 60 SER C CA 1
ATOM 7405 C C . SER C 1 60 ? 45.853 17.209 80.986 1.00 68.20 60 SER C C 1
ATOM 7406 O O . SER C 1 60 ? 45.954 18.217 81.711 1.00 64.84 60 SER C O 1
ATOM 7409 N N . LYS C 1 61 ? 44.940 16.255 81.186 1.00 67.76 61 LYS C N 1
ATOM 7410 C CA . LYS C 1 61 ? 44.050 16.205 82.359 1.00 67.13 61 LYS C CA 1
ATOM 7411 C C . LYS C 1 61 ? 44.806 16.203 83.698 1.00 65.49 61 LYS C C 1
ATOM 7412 O O . LYS C 1 61 ? 44.323 16.780 84.681 1.00 68.08 61 LYS C O 1
ATOM 7418 N N . VAL C 1 62 ? 45.881 15.414 83.775 1.00 59.36 62 VAL C N 1
ATOM 7419 C CA . VAL C 1 62 ? 46.698 15.351 84.984 1.00 52.15 62 VAL C CA 1
ATOM 7420 C C . VAL C 1 62 ? 47.688 16.515 84.991 1.00 53.56 62 VAL C C 1
ATOM 7421 O O . VAL C 1 62 ? 48.443 16.713 84.041 1.00 48.46 62 VAL C O 1
ATOM 7425 N N . LYS C 1 63 ? 47.554 17.378 85.990 1.00 55.56 63 LYS C N 1
ATOM 7426 C CA . LYS C 1 63 ? 48.346 18.596 86.046 1.00 56.37 63 LYS C CA 1
ATOM 7427 C C . LYS C 1 63 ? 48.832 18.750 87.487 1.00 50.21 63 LYS C C 1
ATOM 7428 O O . LYS C 1 63 ? 48.241 18.153 88.373 1.00 49.08 63 LYS C O 1
ATOM 7434 N N . GLY C 1 64 ? 49.984 19.405 87.685 1.00 47.03 64 GLY C N 1
ATOM 7435 C CA . GLY C 1 64 ? 50.503 19.642 89.023 1.00 38.02 64 GLY C CA 1
ATOM 7436 C C . GLY C 1 64 ? 51.930 20.176 89.125 1.00 33.56 64 GLY C C 1
ATOM 7437 O O . GLY C 1 64 ? 52.541 20.528 88.134 1.00 34.39 64 GLY C O 1
ATOM 7438 N N . LYS C 1 65 ? 52.485 20.161 90.331 1.00 28.01 65 LYS C N 1
ATOM 7439 C CA . LYS C 1 65 ? 53.830 20.639 90.600 1.00 23.92 65 LYS C CA 1
ATOM 7440 C C . LYS C 1 65 ? 54.592 19.512 91.328 1.00 24.58 65 LYS C C 1
ATOM 7441 O O . LYS C 1 65 ? 55.787 19.623 91.683 1.00 21.37 65 LYS C O 1
ATOM 7447 N N . GLY C 1 66 ? 53.853 18.491 91.701 1.00 19.49 66 GLY C N 1
ATOM 7448 C CA . GLY C 1 66 ? 54.503 17.309 92.194 1.00 21.05 66 GLY C CA 1
ATOM 7449 C C . GLY C 1 66 ? 53.743 16.155 91.606 1.00 22.88 66 GLY C C 1
ATOM 7450 O O . GLY C 1 66 ? 52.541 16.282 91.269 1.00 18.77 66 GLY C O 1
ATOM 7451 N N . ALA C 1 67 ? 54.452 15.063 91.373 1.00 16.64 67 ALA C N 1
ATOM 7452 C CA . ALA C 1 67 ? 53.763 13.859 90.988 1.00 13.33 67 ALA C CA 1
ATOM 7453 C C . ALA C 1 67 ? 54.584 12.681 91.374 1.00 12.86 67 ALA C C 1
ATOM 7454 O O . ALA C 1 67 ? 55.791 12.797 91.626 1.00 10.26 67 ALA C O 1
ATOM 7456 N N . ILE C 1 68 ? 53.890 11.564 91.521 1.00 17.52 68 ILE C N 1
ATOM 7457 C CA . ILE C 1 68 ? 54.531 10.279 91.708 1.00 16.81 68 ILE C CA 1
ATOM 7458 C C . ILE C 1 68 ? 53.864 9.364 90.712 1.00 12.32 68 ILE C C 1
ATOM 7459 O O . ILE C 1 68 ? 52.751 9.623 90.254 1.00 17.10 68 ILE C O 1
ATOM 7464 N N . GLY C 1 69 ? 54.624 8.416 90.222 1.00 10.50 69 GLY C N 1
ATOM 7465 C CA . GLY C 1 69 ? 54.112 7.557 89.188 1.00 10.57 69 GLY C CA 1
ATOM 7466 C C . GLY C 1 69 ? 54.743 6.215 89.391 1.00 13.11 69 GLY C C 1
ATOM 7467 O O . GLY C 1 69 ? 55.828 6.066 89.996 1.00 11.07 69 GLY C O 1
ATOM 7468 N N . HIS C 1 70 ? 54.081 5.227 88.836 1.00 14.16 70 HIS C N 1
ATOM 7469 C CA . HIS C 1 70 ? 54.460 3.858 89.054 1.00 14.73 70 HIS C CA 1
ATOM 7470 C C . HIS C 1 70 ? 54.317 3.096 87.738 1.00 15.10 70 HIS C C 1
ATOM 7471 O O . HIS C 1 70 ? 53.467 3.397 86.917 1.00 20.04 70 HIS C O 1
ATOM 7478 N N . VAL C 1 71 ? 55.235 2.191 87.488 1.00 18.11 71 VAL C N 1
ATOM 7479 C CA . VAL C 1 71 ? 55.136 1.302 86.347 1.00 21.35 71 VAL C CA 1
ATOM 7480 C C . VAL C 1 71 ? 55.094 -0.133 86.888 1.00 23.40 71 VAL C C 1
ATOM 7481 O O . VAL C 1 71 ? 55.990 -0.577 87.616 1.00 28.79 71 VAL C O 1
ATOM 7485 N N . ARG C 1 72 ? 54.028 -0.845 86.578 1.00 24.61 72 ARG C N 1
ATOM 7486 C CA . ARG C 1 72 ? 53.766 -2.107 87.228 1.00 22.51 72 ARG C CA 1
ATOM 7487 C C . ARG C 1 72 ? 54.164 -3.304 86.395 1.00 22.58 72 ARG C C 1
ATOM 7488 O O . ARG C 1 72 ? 53.869 -3.376 85.213 1.00 25.02 72 ARG C O 1
ATOM 7496 N N . TYR C 1 73 ? 54.892 -4.218 87.005 1.00 26.72 73 TYR C N 1
ATOM 7497 C CA . TYR C 1 73 ? 55.199 -5.519 86.409 1.00 32.35 73 TYR C CA 1
ATOM 7498 C C . TYR C 1 73 ? 54.057 -6.432 86.836 1.00 39.68 73 TYR C C 1
ATOM 7499 O O . TYR C 1 73 ? 53.581 -6.325 87.951 1.00 42.74 73 TYR C O 1
ATOM 7508 N N . ALA C 1 74 ? 53.720 -7.438 86.046 1.00 50.42 74 ALA C N 1
ATOM 7509 C CA . ALA C 1 74 ? 52.729 -8.393 86.523 1.00 54.69 74 ALA C CA 1
ATOM 7510 C C . ALA C 1 74 ? 52.786 -9.746 85.851 1.00 60.76 74 ALA C C 1
ATOM 7511 O O . ALA C 1 74 ? 53.393 -9.918 84.778 1.00 57.53 74 ALA C O 1
ATOM 7513 N N . THR C 1 75 ? 52.330 -10.726 86.625 1.00 69.52 75 THR C N 1
ATOM 7514 C CA . THR C 1 75 ? 52.219 -12.117 86.197 1.00 78.36 75 THR C CA 1
ATOM 7515 C C . THR C 1 75 ? 50.804 -12.280 85.719 1.00 79.95 75 THR C C 1
ATOM 7516 O O . THR C 1 75 ? 50.525 -12.140 84.527 1.00 62.64 75 THR C O 1
ATOM 7520 N N . GLY C 1 80 ? 44.042 -6.391 86.939 1.00 40.93 80 GLY C N 1
ATOM 7521 C CA . GLY C 1 80 ? 42.818 -5.698 87.242 1.00 43.03 80 GLY C CA 1
ATOM 7522 C C . GLY C 1 80 ? 43.253 -4.268 87.438 1.00 42.68 80 GLY C C 1
ATOM 7523 O O . GLY C 1 80 ? 44.355 -4.044 87.956 1.00 37.51 80 GLY C O 1
ATOM 7524 N N . TYR C 1 81 ? 42.440 -3.319 86.967 1.00 39.45 81 TYR C N 1
ATOM 7525 C CA . TYR C 1 81 ? 42.746 -1.901 87.103 1.00 41.31 81 TYR C CA 1
ATOM 7526 C C . TYR C 1 81 ? 42.980 -1.516 88.578 1.00 44.01 81 TYR C C 1
ATOM 7527 O O . TYR C 1 81 ? 43.863 -0.706 88.890 1.00 46.48 81 TYR C O 1
ATOM 7536 N N . GLU C 1 82 ? 42.242 -2.154 89.484 1.00 41.79 82 GLU C N 1
ATOM 7537 C CA . GLU C 1 82 ? 42.322 -1.849 90.912 1.00 39.46 82 GLU C CA 1
ATOM 7538 C C . GLU C 1 82 ? 43.755 -1.900 91.481 1.00 34.38 82 GLU C C 1
ATOM 7539 O O . GLU C 1 82 ? 44.066 -1.182 92.426 1.00 26.37 82 GLU C O 1
ATOM 7545 N N . ASN C 1 83 ? 44.629 -2.650 90.803 1.00 30.68 83 ASN C N 1
ATOM 7546 C CA . ASN C 1 83 ? 46.007 -2.916 91.250 1.00 30.16 83 ASN C CA 1
ATOM 7547 C C . ASN C 1 83 ? 47.052 -2.007 90.602 1.00 29.29 83 ASN C C 1
ATOM 7548 O O . ASN C 1 83 ? 48.252 -2.048 90.942 1.00 19.90 83 ASN C O 1
ATOM 7553 N N . VAL C 1 84 ? 46.623 -1.247 89.604 1.00 29.56 84 VAL C N 1
ATOM 7554 C CA . VAL C 1 84 ? 47.542 -0.377 88.909 1.00 24.55 84 VAL C CA 1
ATOM 7555 C C . VAL C 1 84 ? 47.805 0.788 89.833 1.00 23.76 84 VAL C C 1
ATOM 7556 O O . VAL C 1 84 ? 46.886 1.283 90.470 1.00 25.69 84 VAL C O 1
ATOM 7560 N N . GLN C 1 85 ? 49.075 1.085 90.064 1.00 22.79 85 GLN C N 1
ATOM 7561 C CA . GLN C 1 85 ? 49.413 2.167 90.969 1.00 20.16 85 GLN C CA 1
ATOM 7562 C C . GLN C 1 85 ? 49.890 3.370 90.187 1.00 20.81 85 GLN C C 1
ATOM 7563 O O . GLN C 1 85 ? 50.215 3.239 88.997 1.00 23.03 85 GLN C O 1
ATOM 7569 N N . PRO C 1 86 ? 50.023 4.536 90.866 1.00 21.38 86 PRO C N 1
ATOM 7570 C CA . PRO C 1 86 ? 49.819 4.764 92.312 1.00 24.13 86 PRO C CA 1
ATOM 7571 C C . PRO C 1 86 ? 48.390 4.438 92.753 1.00 23.35 86 PRO C C 1
ATOM 7572 O O . PRO C 1 86 ? 47.495 4.348 91.921 1.00 24.90 86 PRO C O 1
ATOM 7576 N N . LEU C 1 87 ? 48.223 4.086 94.028 1.00 27.30 87 LEU C N 1
ATOM 7577 C CA . LEU C 1 87 ? 46.905 4.057 94.677 1.00 25.29 87 LEU C CA 1
ATOM 7578 C C . LEU C 1 87 ? 46.592 5.433 95.237 1.00 27.56 87 LEU C C 1
ATOM 7579 O O . LEU C 1 87 ? 47.487 6.077 95.798 1.00 30.81 87 LEU C O 1
ATOM 7584 N N . LEU C 1 88 ? 45.391 5.936 94.952 1.00 30.13 88 LEU C N 1
ATOM 7585 C CA . LEU C 1 88 ? 44.989 7.244 95.437 1.00 33.93 88 LEU C CA 1
ATOM 7586 C C . LEU C 1 88 ? 43.813 7.080 96.344 1.00 39.19 88 LEU C C 1
ATOM 7587 O O . LEU C 1 88 ? 42.884 6.322 96.023 1.00 40.33 88 LEU C O 1
ATOM 7592 N N . PHE C 1 89 ? 43.838 7.830 97.449 1.00 41.90 89 PHE C N 1
ATOM 7593 C CA . PHE C 1 89 ? 42.782 7.797 98.456 1.00 35.14 89 PHE C CA 1
ATOM 7594 C C . PHE C 1 89 ? 42.384 9.182 98.812 1.00 36.98 89 PHE C C 1
ATOM 7595 O O . PHE C 1 89 ? 43.234 10.063 99.013 1.00 38.31 89 PHE C O 1
ATOM 7603 N N . ARG C 1 90 ? 41.083 9.385 98.878 1.00 40.46 90 ARG C N 1
ATOM 7604 C CA . ARG C 1 90 ? 40.580 10.684 99.287 1.00 44.54 90 ARG C CA 1
ATOM 7605 C C . ARG C 1 90 ? 39.766 10.599 100.566 1.00 45.57 90 ARG C C 1
ATOM 7606 O O . ARG C 1 90 ? 39.456 9.494 101.059 1.00 49.93 90 ARG C O 1
ATOM 7614 N N . SER C 1 91 ? 39.555 11.753 101.185 1.00 47.21 91 SER C N 1
ATOM 7615 C CA . SER C 1 91 ? 38.818 11.791 102.434 1.00 47.33 91 SER C CA 1
ATOM 7616 C C . SER C 1 91 ? 38.077 13.110 102.581 1.00 50.88 91 SER C C 1
ATOM 7617 O O . SER C 1 91 ? 38.520 14.148 102.064 1.00 48.11 91 SER C O 1
ATOM 7620 N N . GLN C 1 92 ? 37.036 13.076 103.413 1.00 56.28 92 GLN C N 1
ATOM 7621 C CA . GLN C 1 92 ? 36.155 14.220 103.645 1.00 60.19 92 GLN C CA 1
ATOM 7622 C C . GLN C 1 92 ? 36.903 15.403 104.255 1.00 61.98 92 GLN C C 1
ATOM 7623 O O . GLN C 1 92 ? 36.762 16.544 103.810 1.00 57.86 92 GLN C O 1
ATOM 7629 N N . ASN C 1 93 ? 37.732 15.104 105.252 1.00 66.42 93 ASN C N 1
ATOM 7630 C CA . ASN C 1 93 ? 38.232 16.133 106.160 1.00 75.78 93 ASN C CA 1
ATOM 7631 C C . ASN C 1 93 ? 39.749 16.201 106.147 1.00 76.55 93 ASN C C 1
ATOM 7632 O O . ASN C 1 93 ? 40.349 17.205 106.552 1.00 80.58 93 ASN C O 1
ATOM 7637 N N . ASN C 1 94 ? 40.367 15.120 105.681 1.00 73.96 94 ASN C N 1
ATOM 7638 C CA . ASN C 1 94 ? 41.795 14.894 105.891 1.00 72.31 94 ASN C CA 1
ATOM 7639 C C . ASN C 1 94 ? 42.575 14.884 104.576 1.00 67.52 94 ASN C C 1
ATOM 7640 O O . ASN C 1 94 ? 43.722 14.427 104.541 1.00 63.32 94 ASN C O 1
ATOM 7645 N N . GLY C 1 95 ? 41.945 15.345 103.493 1.00 61.26 95 GLY C N 1
ATOM 7646 C CA . GLY C 1 95 ? 42.625 15.377 102.211 1.00 50.28 95 GLY C CA 1
ATOM 7647 C C . GLY C 1 95 ? 43.084 14.014 101.702 1.00 44.22 95 GLY C C 1
ATOM 7648 O O . GLY C 1 95 ? 42.535 12.966 102.067 1.00 41.52 95 GLY C O 1
ATOM 7649 N N . SER C 1 96 ? 44.099 14.024 100.842 1.00 38.17 96 SER C N 1
ATOM 7650 C CA . SER C 1 96 ? 44.400 12.860 100.031 1.00 32.61 96 SER C CA 1
ATOM 7651 C C . SER C 1 96 ? 45.752 12.253 100.204 1.00 29.14 96 SER C C 1
ATOM 7652 O O . SER C 1 96 ? 46.727 12.927 100.533 1.00 33.38 96 SER C O 1
ATOM 7655 N N . LEU C 1 97 ? 45.820 10.996 99.816 1.00 27.53 97 LEU C N 1
ATOM 7656 C CA . LEU C 1 97 ? 47.047 10.226 99.921 1.00 28.98 97 LEU C CA 1
ATOM 7657 C C . LEU C 1 97 ? 47.176 9.263 98.744 1.00 27.91 97 LEU C C 1
ATOM 7658 O O . LEU C 1 97 ? 46.260 8.439 98.502 1.00 18.20 97 LEU C O 1
ATOM 7663 N N . ALA C 1 98 ? 48.287 9.425 98.009 1.00 25.56 98 ALA C N 1
ATOM 7664 C CA . ALA C 1 98 ? 48.703 8.505 96.960 1.00 23.19 98 ALA C CA 1
ATOM 7665 C C . ALA C 1 98 ? 49.980 7.822 97.340 1.00 22.61 98 ALA C C 1
ATOM 7666 O O . ALA C 1 98 ? 50.884 8.431 97.923 1.00 18.83 98 ALA C O 1
ATOM 7668 N N . LEU C 1 99 ? 50.048 6.547 96.992 1.00 24.54 99 LEU C N 1
ATOM 7669 C CA . LEU C 1 99 ? 51.124 5.687 97.443 1.00 25.17 99 LEU C CA 1
ATOM 7670 C C . LEU C 1 99 ? 51.514 4.790 96.295 1.00 26.12 99 LEU C C 1
ATOM 7671 O O . LEU C 1 99 ? 50.636 4.282 95.588 1.00 27.22 99 LEU C O 1
ATOM 7676 N N . ALA C 1 100 ? 52.814 4.525 96.166 1.00 25.60 100 ALA C N 1
ATOM 7677 C CA . ALA C 1 100 ? 53.322 3.591 95.171 1.00 18.10 100 ALA C CA 1
ATOM 7678 C C . ALA C 1 100 ? 54.481 2.833 95.764 1.00 14.77 100 ALA C C 1
ATOM 7679 O O . ALA C 1 100 ? 55.264 3.397 96.537 1.00 13.10 100 ALA C O 1
ATOM 7681 N N . HIS C 1 101 ? 54.522 1.542 95.471 1.00 13.35 101 HIS C N 1
ATOM 7682 C CA . HIS C 1 101 ? 55.451 0.616 96.093 1.00 19.58 101 HIS C CA 1
ATOM 7683 C C . HIS C 1 101 ? 56.269 -0.096 95.016 1.00 19.98 101 HIS C C 1
ATOM 7684 O O . HIS C 1 101 ? 55.762 -0.390 93.951 1.00 23.16 101 HIS C O 1
ATOM 7691 N N . ASN C 1 102 ? 57.530 -0.382 95.293 1.00 21.29 102 ASN C N 1
ATOM 7692 C CA . ASN C 1 102 ? 58.292 -1.335 94.487 1.00 21.81 102 ASN C CA 1
ATOM 7693 C C . ASN C 1 102 ? 59.003 -2.264 95.479 1.00 21.48 102 ASN C C 1
ATOM 7694 O O . ASN C 1 102 ? 59.651 -1.809 96.424 1.00 21.21 102 ASN C O 1
ATOM 7699 N N . GLY C 1 103 ? 58.684 -3.545 95.415 1.00 16.93 103 GLY C N 1
ATOM 7700 C CA . GLY C 1 103 ? 59.290 -4.477 96.345 1.00 16.15 103 GLY C CA 1
ATOM 7701 C C . GLY C 1 103 ? 58.250 -5.508 96.720 1.00 20.99 103 GLY C C 1
ATOM 7702 O O . GLY C 1 103 ? 57.323 -5.739 95.954 1.00 31.79 103 GLY C O 1
ATOM 7703 N N . ASN C 1 104 ? 58.357 -6.112 97.889 1.00 22.33 104 ASN C N 1
ATOM 7704 C CA . ASN C 1 104 ? 57.320 -7.008 98.348 1.00 21.56 104 ASN C CA 1
ATOM 7705 C C . ASN C 1 104 ? 57.378 -7.152 99.848 1.00 24.91 104 ASN C C 1
ATOM 7706 O O . ASN C 1 104 ? 58.467 -7.330 100.404 1.00 25.39 104 ASN C O 1
ATOM 7711 N N . LEU C 1 105 ? 56.210 -7.115 100.498 1.00 24.96 105 LEU C N 1
ATOM 7712 C CA . LEU C 1 105 ? 56.110 -7.214 101.970 1.00 19.53 105 LEU C CA 1
ATOM 7713 C C . LEU C 1 105 ? 55.893 -8.651 102.380 1.00 17.39 105 LEU C C 1
ATOM 7714 O O . LEU C 1 105 ? 54.886 -9.283 102.078 1.00 18.16 105 LEU C O 1
ATOM 7719 N N . VAL C 1 106 ? 56.929 -9.193 102.976 1.00 21.51 106 VAL C N 1
ATOM 7720 C CA . VAL C 1 106 ? 57.024 -10.600 103.310 1.00 25.75 106 VAL C CA 1
ATOM 7721 C C . VAL C 1 106 ? 56.109 -11.004 104.509 1.00 27.63 106 VAL C C 1
ATOM 7722 O O . VAL C 1 106 ? 55.917 -12.198 104.800 1.00 24.07 106 VAL C O 1
ATOM 7726 N N . ASN C 1 107 ? 55.476 -10.010 105.132 1.00 22.65 107 ASN C N 1
ATOM 7727 C CA . ASN C 1 107 ? 54.501 -10.239 106.189 1.00 21.00 107 ASN C CA 1
ATOM 7728 C C . ASN C 1 107 ? 53.097 -9.711 105.853 1.00 27.32 107 ASN C C 1
ATOM 7729 O O . ASN C 1 107 ? 52.190 -9.817 106.683 1.00 33.23 107 ASN C O 1
ATOM 7734 N N . ALA C 1 108 ? 52.876 -9.294 104.603 1.00 30.00 108 ALA C N 1
ATOM 7735 C CA . ALA C 1 108 ? 51.589 -8.734 104.155 1.00 26.36 108 ALA C CA 1
ATOM 7736 C C . ALA C 1 108 ? 50.347 -9.586 104.504 1.00 28.91 108 ALA C C 1
ATOM 7737 O O . ALA C 1 108 ? 49.309 -9.049 104.933 1.00 26.55 108 ALA C O 1
ATOM 7739 N N . THR C 1 109 ? 50.451 -10.902 104.350 1.00 30.63 109 THR C N 1
ATOM 7740 C CA . THR C 1 109 ? 49.373 -11.802 104.760 1.00 35.83 109 THR C CA 1
ATOM 7741 C C . THR C 1 109 ? 48.994 -11.576 106.234 1.00 37.51 109 THR C C 1
ATOM 7742 O O . THR C 1 109 ? 47.832 -11.303 106.541 1.00 39.62 109 THR C O 1
ATOM 7746 N N . GLN C 1 110 ? 49.983 -11.699 107.129 1.00 38.59 110 GLN C N 1
ATOM 7747 C CA . GLN C 1 110 ? 49.816 -11.387 108.552 1.00 33.90 110 GLN C CA 1
ATOM 7748 C C . GLN C 1 110 ? 49.037 -10.085 108.656 1.00 31.73 110 GLN C C 1
ATOM 7749 O O . GLN C 1 110 ? 47.919 -10.056 109.162 1.00 34.03 110 GLN C O 1
ATOM 7755 N N . LEU C 1 111 ? 49.621 -8.996 108.164 1.00 27.55 111 LEU C N 1
ATOM 7756 C CA . LEU C 1 111 ? 49.057 -7.679 108.448 1.00 26.80 111 LEU C CA 1
ATOM 7757 C C . LEU C 1 111 ? 47.628 -7.525 107.941 1.00 30.72 111 LEU C C 1
ATOM 7758 O O . LEU C 1 111 ? 46.830 -6.779 108.532 1.00 22.35 111 LEU C O 1
ATOM 7763 N N . LYS C 1 112 ? 47.336 -8.158 106.802 1.00 36.31 112 LYS C N 1
ATOM 7764 C CA . LYS C 1 112 ? 46.013 -8.030 106.179 1.00 40.12 112 LYS C CA 1
ATOM 7765 C C . LYS C 1 112 ? 44.965 -8.599 107.118 1.00 40.24 112 LYS C C 1
ATOM 7766 O O . LYS C 1 112 ? 44.052 -7.883 107.528 1.00 42.07 112 LYS C O 1
ATOM 7772 N N . GLN C 1 113 ? 45.207 -9.799 107.628 1.00 36.88 113 GLN C N 1
ATOM 7773 C CA . GLN C 1 113 ? 44.287 -10.368 108.607 1.00 44.54 113 GLN C CA 1
ATOM 7774 C C . GLN C 1 113 ? 44.096 -9.544 109.841 1.00 39.80 113 GLN C C 1
ATOM 7775 O O . GLN C 1 113 ? 42.991 -9.433 110.325 1.00 42.68 113 GLN C O 1
ATOM 7781 N N . GLN C 1 114 ? 45.182 -9.073 110.423 1.00 36.57 114 GLN C N 1
ATOM 7782 C CA . GLN C 1 114 ? 45.067 -8.182 111.560 1.00 35.49 114 GLN C CA 1
ATOM 7783 C C . GLN C 1 114 ? 44.252 -6.960 111.230 1.00 35.39 114 GLN C C 1
ATOM 7784 O O . GLN C 1 114 ? 43.267 -6.694 111.913 1.00 38.07 114 GLN C O 1
ATOM 7790 N N . LEU C 1 115 ? 44.533 -6.334 110.091 1.00 32.70 115 LEU C N 1
ATOM 7791 C CA . LEU C 1 115 ? 43.819 -5.128 109.704 1.00 31.77 115 LEU C CA 1
ATOM 7792 C C . LEU C 1 115 ? 42.369 -5.431 109.335 1.00 35.31 115 LEU C C 1
ATOM 7793 O O . LEU C 1 115 ? 41.474 -4.596 109.549 1.00 31.49 115 LEU C O 1
ATOM 7798 N N . GLU C 1 116 ? 42.132 -6.660 108.872 1.00 36.03 116 GLU C N 1
ATOM 7799 C CA . GLU C 1 116 ? 40.791 -7.111 108.497 1.00 36.67 116 GLU C CA 1
ATOM 7800 C C . GLU C 1 116 ? 40.002 -7.414 109.750 1.00 37.61 116 GLU C C 1
ATOM 7801 O O . GLU C 1 116 ? 38.884 -6.937 109.893 1.00 40.97 116 GLU C O 1
ATOM 7807 N N . ASN C 1 117 ? 40.676 -7.990 110.742 1.00 41.50 117 ASN C N 1
ATOM 7808 C CA . ASN C 1 117 ? 40.074 -8.222 112.058 1.00 44.72 117 ASN C CA 1
ATOM 7809 C C . ASN C 1 117 ? 39.775 -6.950 112.795 1.00 40.76 117 ASN C C 1
ATOM 7810 O O . ASN C 1 117 ? 38.796 -6.889 113.523 1.00 46.37 117 ASN C O 1
ATOM 7815 N N . GLN C 1 118 ? 40.536 -5.902 112.514 1.00 37.57 118 GLN C N 1
ATOM 7816 C CA . GLN C 1 118 ? 40.204 -4.582 113.028 1.00 33.03 118 GLN C CA 1
ATOM 7817 C C . GLN C 1 118 ? 39.156 -3.860 112.189 1.00 29.81 118 GLN C C 1
ATOM 7818 O O . GLN C 1 118 ? 38.814 -2.730 112.505 1.00 30.65 118 GLN C O 1
ATOM 7824 N N . GLY C 1 119 ? 38.743 -4.445 111.066 1.00 27.46 119 GLY C N 1
ATOM 7825 C CA . GLY C 1 119 ? 37.633 -3.878 110.317 1.00 30.91 119 GLY C CA 1
ATOM 7826 C C . GLY C 1 119 ? 37.997 -3.128 109.050 1.00 34.20 119 GLY C C 1
ATOM 7827 O O . GLY C 1 119 ? 37.205 -2.345 108.508 1.00 35.02 119 GLY C O 1
ATOM 7828 N N . SER C 1 120 ? 39.188 -3.400 108.544 1.00 38.48 120 SER C N 1
ATOM 7829 C CA . SER C 1 120 ? 39.597 -2.867 107.261 1.00 34.99 120 SER C CA 1
ATOM 7830 C C . SER C 1 120 ? 39.033 -3.720 106.137 1.00 33.48 120 SER C C 1
ATOM 7831 O O . SER C 1 120 ? 38.905 -4.955 106.268 1.00 29.95 120 SER C O 1
ATOM 7834 N N . ILE C 1 121 ? 38.545 -3.034 105.106 1.00 35.58 121 ILE C N 1
ATOM 7835 C CA . ILE C 1 121 ? 38.181 -3.672 103.840 1.00 33.05 121 ILE C CA 1
ATOM 7836 C C . ILE C 1 121 ? 39.316 -3.511 102.851 1.00 32.91 121 ILE C C 1
ATOM 7837 O O . ILE C 1 121 ? 39.712 -2.377 102.555 1.00 30.20 121 ILE C O 1
ATOM 7842 N N . PHE C 1 122 ? 39.681 -4.601 102.183 1.00 39.84 122 PHE C N 1
ATOM 7843 C CA . PHE C 1 122 ? 40.690 -4.518 101.109 1.00 41.13 122 PHE C CA 1
ATOM 7844 C C . PHE C 1 122 ? 40.148 -4.656 99.667 1.00 38.87 122 PHE C C 1
ATOM 7845 O O . PHE C 1 122 ? 39.353 -5.577 99.346 1.00 37.84 122 PHE C O 1
ATOM 7853 N N . GLN C 1 123 ? 40.481 -3.654 98.848 1.00 33.03 123 GLN C N 1
ATOM 7854 C CA . GLN C 1 123 ? 39.891 -3.501 97.524 1.00 37.02 123 GLN C CA 1
ATOM 7855 C C . GLN C 1 123 ? 40.865 -3.802 96.389 1.00 39.92 123 GLN C C 1
ATOM 7856 O O . GLN C 1 123 ? 40.462 -4.016 95.239 1.00 41.47 123 GLN C O 1
ATOM 7862 N N . THR C 1 124 ? 42.154 -3.723 96.696 1.00 39.26 124 THR C N 1
ATOM 7863 C CA . THR C 1 124 ? 43.193 -4.123 95.753 1.00 34.50 124 THR C CA 1
ATOM 7864 C C . THR C 1 124 ? 43.902 -5.350 96.296 1.00 31.78 124 THR C C 1
ATOM 7865 O O . THR C 1 124 ? 43.617 -5.790 97.401 1.00 29.69 124 THR C O 1
ATOM 7869 N N . SER C 1 125 ? 44.869 -5.853 95.546 1.00 31.40 125 SER C N 1
ATOM 7870 C CA . SER C 1 125 ? 45.664 -6.997 95.981 1.00 34.09 125 SER C CA 1
ATOM 7871 C C . SER C 1 125 ? 47.065 -6.539 96.419 1.00 32.38 125 SER C C 1
ATOM 7872 O O . SER C 1 125 ? 47.909 -7.349 96.790 1.00 30.87 125 SER C O 1
ATOM 7875 N N . SER C 1 126 ? 47.296 -5.231 96.406 1.00 31.75 126 SER C N 1
ATOM 7876 C CA . SER C 1 126 ? 48.630 -4.683 96.596 1.00 29.45 126 SER C CA 1
ATOM 7877 C C . SER C 1 126 ? 49.059 -4.500 98.046 1.00 29.92 126 SER C C 1
ATOM 7878 O O . SER C 1 126 ? 48.265 -4.118 98.918 1.00 31.55 126 SER C O 1
ATOM 7881 N N . ASP C 1 127 ? 50.367 -4.638 98.242 1.00 24.50 127 ASP C N 1
ATOM 7882 C CA . ASP C 1 127 ? 51.023 -4.277 99.474 1.00 18.78 127 ASP C CA 1
ATOM 7883 C C . ASP C 1 127 ? 50.820 -2.796 99.703 1.00 21.36 127 ASP C C 1
ATOM 7884 O O . ASP C 1 127 ? 50.674 -2.355 100.838 1.00 30.13 127 ASP C O 1
ATOM 7889 N N . THR C 1 128 ? 50.824 -2.001 98.648 1.00 19.22 128 THR C N 1
ATOM 7890 C CA . THR C 1 128 ? 50.707 -0.558 98.839 1.00 21.23 128 THR C CA 1
ATOM 7891 C C . THR C 1 128 ? 49.493 -0.204 99.723 1.00 23.24 128 THR C C 1
ATOM 7892 O O . THR C 1 128 ? 49.564 0.684 100.562 1.00 18.07 128 THR C O 1
ATOM 7896 N N . GLU C 1 129 ? 48.438 -1.010 99.619 1.00 26.02 129 GLU C N 1
ATOM 7897 C CA . GLU C 1 129 ? 47.169 -0.729 100.284 1.00 25.71 129 GLU C CA 1
ATOM 7898 C C . GLU C 1 129 ? 47.305 -1.012 101.777 1.00 28.23 129 GLU C C 1
ATOM 7899 O O . GLU C 1 129 ? 46.761 -0.304 102.627 1.00 32.48 129 GLU C O 1
ATOM 7905 N N . VAL C 1 130 ? 48.029 -2.068 102.088 1.00 22.86 130 VAL C N 1
ATOM 7906 C CA . VAL C 1 130 ? 48.338 -2.373 103.452 1.00 20.04 130 VAL C CA 1
ATOM 7907 C C . VAL C 1 130 ? 48.978 -1.200 104.157 1.00 22.60 130 VAL C C 1
ATOM 7908 O O . VAL C 1 130 ? 48.500 -0.780 105.210 1.00 29.83 130 VAL C O 1
ATOM 7912 N N . LEU C 1 131 ? 49.988 -0.601 103.538 1.00 22.19 131 LEU C N 1
ATOM 7913 C CA . LEU C 1 131 ? 50.588 0.610 104.104 1.00 18.27 131 LEU C CA 1
ATOM 7914 C C . LEU C 1 131 ? 49.528 1.702 104.322 1.00 18.83 131 LEU C C 1
ATOM 7915 O O . LEU C 1 131 ? 49.576 2.416 105.309 1.00 19.81 131 LEU C O 1
ATOM 7920 N N . ALA C 1 132 ? 48.610 1.865 103.370 1.00 16.73 132 ALA C N 1
ATOM 7921 C CA . ALA C 1 132 ? 47.576 2.885 103.467 1.00 17.99 132 ALA C CA 1
ATOM 7922 C C . ALA C 1 132 ? 46.707 2.628 104.699 1.00 26.43 132 ALA C C 1
ATOM 7923 O O . ALA C 1 132 ? 46.292 3.555 105.383 1.00 30.71 132 ALA C O 1
ATOM 7925 N N . HIS C 1 133 ? 46.411 1.363 104.962 1.00 27.38 133 HIS C N 1
ATOM 7926 C CA . HIS C 1 133 ? 45.575 1.011 106.073 1.00 26.60 133 HIS C CA 1
ATOM 7927 C C . HIS C 1 133 ? 46.284 1.193 107.409 1.00 28.74 133 HIS C C 1
ATOM 7928 O O . HIS C 1 133 ? 45.733 1.815 108.313 1.00 31.57 133 HIS C O 1
ATOM 7935 N N . LEU C 1 134 ? 47.546 0.780 107.497 1.00 24.67 134 LEU C N 1
ATOM 7936 C CA . LEU C 1 134 ? 48.326 1.041 108.702 1.00 23.51 134 LEU C CA 1
ATOM 7937 C C . LEU C 1 134 ? 48.398 2.516 108.975 1.00 27.10 134 LEU C C 1
ATOM 7938 O O . LEU C 1 134 ? 48.336 2.924 110.115 1.00 40.79 134 LEU C O 1
ATOM 7943 N N . ILE C 1 135 ? 48.621 3.318 107.953 1.00 30.62 135 ILE C N 1
ATOM 7944 C CA . ILE C 1 135 ? 48.707 4.755 108.167 1.00 33.55 135 ILE C CA 1
ATOM 7945 C C . ILE C 1 135 ? 47.422 5.310 108.775 1.00 37.98 135 ILE C C 1
ATOM 7946 O O . ILE C 1 135 ? 47.476 6.106 109.721 1.00 43.04 135 ILE C O 1
ATOM 7951 N N . LYS C 1 136 ? 46.276 4.885 108.236 1.00 44.06 136 LYS C N 1
ATOM 7952 C CA . LYS C 1 136 ? 44.976 5.418 108.650 1.00 50.80 136 LYS C CA 1
ATOM 7953 C C . LYS C 1 136 ? 44.699 5.017 110.088 1.00 51.29 136 LYS C C 1
ATOM 7954 O O . LYS C 1 136 ? 44.605 5.864 110.986 1.00 54.47 136 LYS C O 1
ATOM 7960 N N . ARG C 1 137 ? 44.711 3.707 110.304 1.00 48.50 137 ARG C N 1
ATOM 7961 C CA . ARG C 1 137 ? 44.532 3.113 111.619 1.00 46.97 137 ARG C CA 1
ATOM 7962 C C . ARG C 1 137 ? 45.792 3.184 112.455 1.00 43.75 137 ARG C C 1
ATOM 7963 O O . ARG C 1 137 ? 46.271 2.163 112.958 1.00 46.35 137 ARG C O 1
ATOM 7971 N N . SER C 1 138 ? 46.344 4.379 112.562 1.00 41.71 138 SER C N 1
ATOM 7972 C CA . SER C 1 138 ? 47.540 4.618 113.326 1.00 38.57 138 SER C CA 1
ATOM 7973 C C . SER C 1 138 ? 47.161 5.751 114.242 1.00 44.59 138 SER C C 1
ATOM 7974 O O . SER C 1 138 ? 46.535 6.731 113.810 1.00 48.55 138 SER C O 1
ATOM 7977 N N . GLY C 1 139 ? 47.760 5.725 115.422 1.00 49.67 139 GLY C N 1
ATOM 7978 C CA . GLY C 1 139 ? 47.449 6.714 116.431 1.00 49.12 139 GLY C CA 1
ATOM 7979 C C . GLY C 1 139 ? 47.983 8.106 116.225 1.00 49.23 139 GLY C C 1
ATOM 7980 O O . GLY C 1 139 ? 47.274 9.048 116.562 1.00 48.98 139 GLY C O 1
ATOM 7981 N N . HIS C 1 140 ? 49.189 8.263 115.672 1.00 49.48 140 HIS C N 1
ATOM 7982 C CA . HIS C 1 140 ? 49.905 9.552 115.777 1.00 45.82 140 HIS C CA 1
ATOM 7983 C C . HIS C 1 140 ? 49.241 10.753 115.139 1.00 47.81 140 HIS C C 1
ATOM 7984 O O . HIS C 1 140 ? 48.434 10.626 114.218 1.00 45.27 140 HIS C O 1
ATOM 7991 N N . PHE C 1 141 ? 49.631 11.931 115.616 1.00 55.32 141 PHE C N 1
ATOM 7992 C CA . PHE C 1 141 ? 48.990 13.177 115.203 1.00 62.61 141 PHE C CA 1
ATOM 7993 C C . PHE C 1 141 ? 49.282 13.459 113.725 1.00 60.45 141 PHE C C 1
ATOM 7994 O O . PHE C 1 141 ? 48.366 13.701 112.935 1.00 59.20 141 PHE C O 1
ATOM 8002 N N . THR C 1 142 ? 50.555 13.393 113.352 1.00 58.94 142 THR C N 1
ATOM 8003 C CA . THR C 1 142 ? 50.949 13.709 111.988 1.00 54.00 142 THR C CA 1
ATOM 8004 C C . THR C 1 142 ? 51.105 12.478 111.108 1.00 51.50 142 THR C C 1
ATOM 8005 O O . THR C 1 142 ? 51.490 11.386 111.572 1.00 50.74 142 THR C O 1
ATOM 8009 N N . LEU C 1 143 ? 51.013 12.732 109.809 1.00 44.63 143 LEU C N 1
ATOM 8010 C CA . LEU C 1 143 ? 51.262 11.705 108.820 1.00 43.06 143 LEU C CA 1
ATOM 8011 C C . LEU C 1 143 ? 52.704 11.193 108.845 1.00 42.34 143 LEU C C 1
ATOM 8012 O O . LEU C 1 143 ? 52.956 9.977 108.778 1.00 38.54 143 LEU C O 1
ATOM 8017 N N . LYS C 1 144 ? 53.648 12.129 108.887 1.00 38.56 144 LYS C N 1
ATOM 8018 C CA . LYS C 1 144 ? 55.055 11.762 108.926 1.00 37.46 144 LYS C CA 1
ATOM 8019 C C . LYS C 1 144 ? 55.230 10.634 109.944 1.00 38.43 144 LYS C C 1
ATOM 8020 O O . LYS C 1 144 ? 55.669 9.537 109.597 1.00 34.38 144 LYS C O 1
ATOM 8026 N N . ASP C 1 145 ? 54.590 10.830 111.096 1.00 36.94 145 ASP C N 1
ATOM 8027 C CA . ASP C 1 145 ? 54.698 9.911 112.211 1.00 34.96 145 ASP C CA 1
ATOM 8028 C C . ASP C 1 145 ? 53.896 8.631 112.019 1.00 32.98 145 ASP C C 1
ATOM 8029 O O . ASP C 1 145 ? 54.383 7.529 112.326 1.00 27.48 145 ASP C O 1
ATOM 8034 N N . GLN C 1 146 ? 52.690 8.779 111.478 1.00 28.01 146 GLN C N 1
ATOM 8035 C CA . GLN C 1 146 ? 51.850 7.638 111.117 1.00 30.79 146 GLN C CA 1
ATOM 8036 C C . GLN C 1 146 ? 52.575 6.702 110.159 1.00 27.77 146 GLN C C 1
ATOM 8037 O O . GLN C 1 146 ? 52.567 5.473 110.297 1.00 25.54 146 GLN C O 1
ATOM 8043 N N . ILE C 1 147 ? 53.248 7.314 109.205 1.00 27.52 147 ILE C N 1
ATOM 8044 C CA . ILE C 1 147 ? 54.044 6.562 108.260 1.00 28.36 147 ILE C CA 1
ATOM 8045 C C . ILE C 1 147 ? 55.232 5.878 108.950 1.00 27.97 147 ILE C C 1
ATOM 8046 O O . ILE C 1 147 ? 55.320 4.648 108.915 1.00 25.14 147 ILE C O 1
ATOM 8051 N N . LYS C 1 148 ? 56.063 6.640 109.669 1.00 26.28 148 LYS C N 1
ATOM 8052 C CA . LYS C 1 148 ? 57.224 6.047 110.341 1.00 26.80 148 LYS C CA 1
ATOM 8053 C C . LYS C 1 148 ? 56.791 4.848 111.168 1.00 32.83 148 LYS C C 1
ATOM 8054 O O . LYS C 1 148 ? 57.394 3.784 111.101 1.00 38.85 148 LYS C O 1
ATOM 8060 N N . ASN C 1 149 ? 55.705 5.025 111.911 1.00 35.00 149 ASN C N 1
ATOM 8061 C CA . ASN C 1 149 ? 55.153 3.986 112.759 1.00 31.68 149 ASN C CA 1
ATOM 8062 C C . ASN C 1 149 ? 54.754 2.791 111.883 1.00 29.74 149 ASN C C 1
ATOM 8063 O O . ASN C 1 149 ? 55.109 1.630 112.141 1.00 19.43 149 ASN C O 1
ATOM 8068 N N . SER C 1 150 ? 54.032 3.087 110.816 1.00 32.11 150 SER C N 1
ATOM 8069 C CA . SER C 1 150 ? 53.523 2.034 109.960 1.00 34.93 150 SER C CA 1
ATOM 8070 C C . SER C 1 150 ? 54.682 1.252 109.332 1.00 35.71 150 SER C C 1
ATOM 8071 O O . SER C 1 150 ? 54.735 0.006 109.386 1.00 32.97 150 SER C O 1
ATOM 8074 N N . LEU C 1 151 ? 55.710 1.999 108.959 1.00 31.43 151 LEU C N 1
ATOM 8075 C CA . LEU C 1 151 ? 56.811 1.438 108.199 1.00 32.55 151 LEU C CA 1
ATOM 8076 C C . LEU C 1 151 ? 57.465 0.379 109.026 1.00 32.08 151 LEU C C 1
ATOM 8077 O O . LEU C 1 151 ? 57.597 -0.765 108.601 1.00 37.91 151 LEU C O 1
ATOM 8082 N N . SER C 1 152 ? 57.638 0.706 110.290 1.00 34.50 152 SER C N 1
ATOM 8083 C CA . SER C 1 152 ? 58.361 -0.162 111.203 1.00 36.22 152 SER C CA 1
ATOM 8084 C C . SER C 1 152 ? 57.649 -1.499 111.441 1.00 32.56 152 SER C C 1
ATOM 8085 O O . SER C 1 152 ? 58.228 -2.415 112.017 1.00 23.75 152 SER C O 1
ATOM 8088 N N . MET C 1 153 ? 56.410 -1.622 110.971 1.00 33.06 153 MET C N 1
ATOM 8089 C CA . MET C 1 153 ? 55.696 -2.885 111.084 1.00 29.67 153 MET C CA 1
ATOM 8090 C C . MET C 1 153 ? 55.800 -3.769 109.849 1.00 31.43 153 MET C C 1
ATOM 8091 O O . MET C 1 153 ? 55.403 -4.939 109.878 1.00 29.32 153 MET C O 1
ATOM 8096 N N . LEU C 1 154 ? 56.299 -3.194 108.756 1.00 30.41 154 LEU C N 1
ATOM 8097 C CA . LEU C 1 154 ? 56.468 -3.897 107.490 1.00 26.75 154 LEU C CA 1
ATOM 8098 C C . LEU C 1 154 ? 57.714 -4.753 107.510 1.00 24.63 154 LEU C C 1
ATOM 8099 O O . LEU C 1 154 ? 58.737 -4.332 108.020 1.00 26.78 154 LEU C O 1
ATOM 8104 N N . LYS C 1 155 ? 57.616 -5.951 106.947 1.00 27.22 155 LYS C N 1
ATOM 8105 C CA . LYS C 1 155 ? 58.774 -6.821 106.733 1.00 30.23 155 LYS C CA 1
ATOM 8106 C C . LYS C 1 155 ? 58.952 -7.136 105.231 1.00 30.90 155 LYS C C 1
ATOM 8107 O O . LYS C 1 155 ? 57.994 -7.515 104.555 1.00 37.68 155 LYS C O 1
ATOM 8113 N N . GLY C 1 156 ? 60.163 -6.956 104.712 1.00 26.91 156 GLY C N 1
ATOM 8114 C CA . GLY C 1 156 ? 60.442 -7.255 103.320 1.00 29.09 156 GLY C CA 1
ATOM 8115 C C . GLY C 1 156 ? 61.113 -6.125 102.546 1.00 32.30 156 GLY C C 1
ATOM 8116 O O . GLY C 1 156 ? 61.851 -5.293 103.100 1.00 36.78 156 GLY C O 1
ATOM 8117 N N . ALA C 1 157 ? 60.906 -6.133 101.235 1.00 30.29 157 ALA C N 1
ATOM 8118 C CA . ALA C 1 157 ? 61.493 -5.136 100.369 1.00 18.59 157 ALA C CA 1
ATOM 8119 C C . ALA C 1 157 ? 60.447 -4.092 100.124 1.00 15.08 157 ALA C C 1
ATOM 8120 O O . ALA C 1 157 ? 59.281 -4.409 99.844 1.00 12.47 157 ALA C O 1
ATOM 8122 N N . TYR C 1 158 ? 60.843 -2.837 100.242 1.00 13.24 158 TYR C N 1
ATOM 8123 C CA . TYR C 1 158 ? 59.920 -1.781 99.879 1.00 21.84 158 TYR C CA 1
ATOM 8124 C C . TYR C 1 158 ? 60.583 -0.445 99.637 1.00 23.59 158 TYR C C 1
ATOM 8125 O O . TYR C 1 158 ? 61.312 0.062 100.476 1.00 29.65 158 TYR C O 1
ATOM 8134 N N . ALA C 1 159 ? 60.383 0.080 98.438 1.00 24.33 159 ALA C N 1
ATOM 8135 C CA . ALA C 1 159 ? 60.609 1.476 98.172 1.00 17.02 159 ALA C CA 1
ATOM 8136 C C . ALA C 1 159 ? 59.225 2.085 97.968 1.00 17.78 159 ALA C C 1
ATOM 8137 O O . ALA C 1 159 ? 58.322 1.446 97.394 1.00 19.73 159 ALA C O 1
ATOM 8139 N N . PHE C 1 160 ? 58.983 3.167 98.689 1.00 15.30 160 PHE C N 1
ATOM 8140 C CA . PHE C 1 160 ? 57.663 3.741 98.747 1.00 15.51 160 PHE C CA 1
ATOM 8141 C C . PHE C 1 160 ? 57.762 5.165 98.325 1.00 13.74 160 PHE C C 1
ATOM 8142 O O . PHE C 1 160 ? 58.625 5.899 98.814 1.00 13.42 160 PHE C O 1
ATOM 8150 N N . LEU C 1 161 ? 56.852 5.549 97.444 1.00 12.07 161 LEU C N 1
ATOM 8151 C CA . LEU C 1 161 ? 56.577 6.931 97.173 1.00 18.24 161 LEU C CA 1
ATOM 8152 C C . LEU C 1 161 ? 55.203 7.217 97.707 1.00 19.18 161 LEU C C 1
ATOM 8153 O O . LEU C 1 161 ? 54.263 6.508 97.390 1.00 28.56 161 LEU C O 1
ATOM 8158 N N . ILE C 1 162 ? 55.070 8.296 98.453 1.00 21.20 162 ILE C N 1
ATOM 8159 C CA . ILE C 1 162 ? 53.786 8.663 99.026 1.00 25.46 162 ILE C CA 1
ATOM 8160 C C . ILE C 1 162 ? 53.617 10.151 98.840 1.00 24.05 162 ILE C C 1
ATOM 8161 O O . ILE C 1 162 ? 54.597 10.893 98.963 1.00 19.45 162 ILE C O 1
ATOM 8166 N N . MET C 1 163 ? 52.405 10.592 98.507 1.00 24.08 163 MET C N 1
ATOM 8167 C CA . MET C 1 163 ? 52.164 12.010 98.476 1.00 22.06 163 MET C CA 1
ATOM 8168 C C . MET C 1 163 ? 50.740 12.465 98.581 1.00 24.82 163 MET C C 1
ATOM 8169 O O . MET C 1 163 ? 49.774 11.735 98.295 1.00 19.97 163 MET C O 1
ATOM 8174 N N . THR C 1 164 ? 50.664 13.689 99.075 1.00 27.95 164 THR C N 1
ATOM 8175 C CA . THR C 1 164 ? 49.450 14.353 99.485 1.00 28.93 164 THR C CA 1
ATOM 8176 C C . THR C 1 164 ? 49.496 15.667 98.732 1.00 35.14 164 THR C C 1
ATOM 8177 O O . THR C 1 164 ? 50.537 16.031 98.199 1.00 36.12 164 THR C O 1
ATOM 8181 N N . GLU C 1 165 ? 48.491 16.486 98.972 1.00 39.14 165 GLU C N 1
ATOM 8182 C CA . GLU C 1 165 ? 48.425 17.843 98.445 1.00 40.45 165 GLU C CA 1
ATOM 8183 C C . GLU C 1 165 ? 49.711 18.646 98.693 1.00 39.50 165 GLU C C 1
ATOM 8184 O O . GLU C 1 165 ? 50.030 19.559 97.931 1.00 37.61 165 GLU C O 1
ATOM 8190 N N . THR C 1 166 ? 50.405 18.360 99.791 1.00 37.53 166 THR C N 1
ATOM 8191 C CA . THR C 1 166 ? 51.378 19.325 100.296 1.00 42.02 166 THR C CA 1
ATOM 8192 C C . THR C 1 166 ? 52.833 18.827 100.325 1.00 38.16 166 THR C C 1
ATOM 8193 O O . THR C 1 166 ? 53.795 19.629 100.457 1.00 38.33 166 THR C O 1
ATOM 8197 N N . GLU C 1 167 ? 52.985 17.512 100.256 1.00 32.63 167 GLU C N 1
ATOM 8198 C CA . GLU C 1 167 ? 54.283 16.902 100.421 1.00 34.23 167 GLU C CA 1
ATOM 8199 C C . GLU C 1 167 ? 54.440 15.670 99.604 1.00 29.36 167 GLU C C 1
ATOM 8200 O O . GLU C 1 167 ? 53.476 14.955 99.374 1.00 27.40 167 GLU C O 1
ATOM 8206 N N . MET C 1 168 ? 55.696 15.272 99.508 1.00 28.95 168 MET C N 1
ATOM 8207 C CA . MET C 1 168 ? 56.078 13.959 99.050 1.00 26.00 168 MET C CA 1
ATOM 8208 C C . MET C 1 168 ? 56.976 13.297 100.083 1.00 22.51 168 MET C C 1
ATOM 8209 O O . MET C 1 168 ? 57.926 13.887 100.624 1.00 16.52 168 MET C O 1
ATOM 8214 N N . ILE C 1 169 ? 56.690 12.033 100.306 1.00 22.43 169 ILE C N 1
ATOM 8215 C CA . ILE C 1 169 ? 57.382 11.276 101.311 1.00 27.54 169 ILE C CA 1
ATOM 8216 C C . ILE C 1 169 ? 57.855 9.982 100.665 1.00 25.94 169 ILE C C 1
ATOM 8217 O O . ILE C 1 169 ? 57.150 9.373 99.863 1.00 26.75 169 ILE C O 1
ATOM 8222 N N . VAL C 1 170 ? 59.132 9.706 100.873 1.00 24.62 170 VAL C N 1
ATOM 8223 C CA . VAL C 1 170 ? 59.851 8.627 100.211 1.00 20.71 170 VAL C CA 1
ATOM 8224 C C . VAL C 1 170 ? 60.448 7.824 101.349 1.00 20.04 170 VAL C C 1
ATOM 8225 O O . VAL C 1 170 ? 61.011 8.404 102.289 1.00 17.41 170 VAL C O 1
ATOM 8229 N N . ALA C 1 171 ? 60.432 6.510 101.214 1.00 17.35 171 ALA C N 1
ATOM 8230 C CA . ALA C 1 171 ? 61.034 5.672 102.227 1.00 21.42 171 ALA C CA 1
ATOM 8231 C C . ALA C 1 171 ? 61.576 4.372 101.637 1.00 22.19 171 ALA C C 1
ATOM 8232 O O . ALA C 1 171 ? 60.932 3.751 100.779 1.00 21.92 171 ALA C O 1
ATOM 8234 N N . LEU C 1 172 ? 62.710 3.911 102.152 1.00 25.23 172 LEU C N 1
ATOM 8235 C CA . LEU C 1 172 ? 63.328 2.675 101.656 1.00 25.26 172 LEU C CA 1
ATOM 8236 C C . LEU C 1 172 ? 63.523 1.685 102.784 1.00 18.83 172 LEU C C 1
ATOM 8237 O O . LEU C 1 172 ? 63.974 2.081 103.840 1.00 22.66 172 LEU C O 1
ATOM 8242 N N . ASP C 1 173 ? 63.192 0.415 102.570 1.00 15.47 173 ASP C N 1
ATOM 8243 C CA . ASP C 1 173 ? 63.344 -0.594 103.613 1.00 18.53 173 ASP C CA 1
ATOM 8244 C C . ASP C 1 173 ? 64.759 -0.641 104.112 1.00 22.52 173 ASP C C 1
ATOM 8245 O O . ASP C 1 173 ? 65.699 -0.378 103.390 1.00 28.20 173 ASP C O 1
ATOM 8250 N N . PRO C 1 174 ? 64.933 -1.026 105.370 1.00 27.10 174 PRO C N 1
ATOM 8251 C CA . PRO C 1 174 ? 66.254 -0.871 105.979 1.00 28.40 174 PRO C CA 1
ATOM 8252 C C . PRO C 1 174 ? 67.269 -1.866 105.496 1.00 28.65 174 PRO C C 1
ATOM 8253 O O . PRO C 1 174 ? 68.399 -1.881 105.983 1.00 35.00 174 PRO C O 1
ATOM 8257 N N . ASN C 1 175 ? 66.901 -2.677 104.513 1.00 28.31 175 ASN C N 1
ATOM 8258 C CA . ASN C 1 175 ? 67.928 -3.456 103.822 1.00 30.35 175 ASN C CA 1
ATOM 8259 C C . ASN C 1 175 ? 68.326 -2.851 102.509 1.00 28.11 175 ASN C C 1
ATOM 8260 O O . ASN C 1 175 ? 69.241 -3.370 101.862 1.00 31.75 175 ASN C O 1
ATOM 8265 N N . GLY C 1 176 ? 67.584 -1.835 102.072 1.00 25.07 176 GLY C N 1
ATOM 8266 C CA . GLY C 1 176 ? 67.802 -1.256 100.761 1.00 25.71 176 GLY C CA 1
ATOM 8267 C C . GLY C 1 176 ? 67.922 -2.333 99.678 1.00 28.88 176 GLY C C 1
ATOM 8268 O O . GLY C 1 176 ? 68.905 -2.352 98.884 1.00 20.93 176 GLY C O 1
ATOM 8269 N N . LEU C 1 177 ? 66.971 -3.273 99.709 1.00 25.59 177 LEU C N 1
ATOM 8270 C CA . LEU C 1 177 ? 66.859 -4.336 98.715 1.00 25.10 177 LEU C CA 1
ATOM 8271 C C . LEU C 1 177 ? 66.588 -3.854 97.271 1.00 26.30 177 LEU C C 1
ATOM 8272 O O . LEU C 1 177 ? 67.163 -4.379 96.314 1.00 28.30 177 LEU C O 1
ATOM 8277 N N . ARG C 1 178 ? 65.715 -2.863 97.117 1.00 26.20 178 ARG C N 1
ATOM 8278 C CA . ARG C 1 178 ? 65.520 -2.212 95.823 1.00 24.21 178 ARG C CA 1
ATOM 8279 C C . ARG C 1 178 ? 66.286 -0.923 95.766 1.00 26.28 178 ARG C C 1
ATOM 8280 O O . ARG C 1 178 ? 66.271 -0.146 96.702 1.00 29.61 178 ARG C O 1
ATOM 8288 N N . PRO C 1 179 ? 66.742 -0.552 94.581 1.00 28.42 179 PRO C N 1
ATOM 8289 C CA . PRO C 1 179 ? 67.418 0.741 94.523 1.00 29.81 179 PRO C CA 1
ATOM 8290 C C . PRO C 1 179 ? 66.411 1.886 94.677 1.00 23.53 179 PRO C C 1
ATOM 8291 O O . PRO C 1 179 ? 65.271 1.777 94.272 1.00 18.63 179 PRO C O 1
ATOM 8295 N N . LEU C 1 180 ? 66.878 3.033 95.139 1.00 24.19 180 LEU C N 1
ATOM 8296 C CA . LEU C 1 180 ? 66.074 4.239 95.095 1.00 23.62 180 LEU C CA 1
ATOM 8297 C C . LEU C 1 180 ? 67.054 5.390 95.200 1.00 22.54 180 LEU C C 1
ATOM 8298 O O . LEU C 1 180 ? 67.910 5.369 96.089 1.00 27.45 180 LEU C O 1
ATOM 8303 N N . SER C 1 181 ? 66.941 6.375 94.310 1.00 15.37 181 SER C N 1
ATOM 8304 C CA . SER C 1 181 ? 67.889 7.490 94.282 1.00 19.67 181 SER C CA 1
ATOM 8305 C C . SER C 1 181 ? 67.217 8.834 94.218 1.00 17.42 181 SER C C 1
ATOM 8306 O O . SER C 1 181 ? 66.056 8.942 93.853 1.00 24.22 181 SER C O 1
ATOM 8309 N N . ILE C 1 182 ? 67.986 9.870 94.488 1.00 15.88 182 ILE C N 1
ATOM 8310 C CA . ILE C 1 182 ? 67.444 11.208 94.527 1.00 16.35 182 ILE C CA 1
ATOM 8311 C C . ILE C 1 182 ? 68.226 12.020 93.506 1.00 17.00 182 ILE C C 1
ATOM 8312 O O . ILE C 1 182 ? 69.465 11.912 93.441 1.00 19.33 182 ILE C O 1
ATOM 8317 N N . GLY C 1 183 ? 67.548 12.955 92.856 1.00 13.36 183 GLY C N 1
ATOM 8318 C CA . GLY C 1 183 ? 68.230 13.827 91.929 1.00 13.18 183 GLY C CA 1
ATOM 8319 C C . GLY C 1 183 ? 67.608 15.182 91.981 1.00 10.87 183 GLY C C 1
ATOM 8320 O O . GLY C 1 183 ? 66.566 15.377 92.582 1.00 10.97 183 GLY C O 1
ATOM 8321 N N . MET C 1 184 ? 68.226 16.100 91.281 1.00 17.57 184 MET C N 1
ATOM 8322 C CA . MET C 1 184 ? 67.827 17.486 91.303 1.00 24.18 184 MET C CA 1
ATOM 8323 C C . MET C 1 184 ? 67.542 17.923 89.870 1.00 27.61 184 MET C C 1
ATOM 8324 O O . MET C 1 184 ? 68.318 17.640 88.943 1.00 31.60 184 MET C O 1
ATOM 8329 N N . MET C 1 185 ? 66.431 18.615 89.680 1.00 28.11 185 MET C N 1
ATOM 8330 C CA . MET C 1 185 ? 66.201 19.349 88.441 1.00 29.31 185 MET C CA 1
ATOM 8331 C C . MET C 1 185 ? 66.069 20.815 88.788 1.00 29.14 185 MET C C 1
ATOM 8332 O O . MET C 1 185 ? 64.970 21.326 88.982 1.00 32.17 185 MET C O 1
ATOM 8337 N N . GLY C 1 186 ? 67.204 21.484 88.918 1.00 27.74 186 GLY C N 1
ATOM 8338 C CA . GLY C 1 186 ? 67.183 22.855 89.359 1.00 31.75 186 GLY C CA 1
ATOM 8339 C C . GLY C 1 186 ? 66.931 22.804 90.837 1.00 37.83 186 GLY C C 1
ATOM 8340 O O . GLY C 1 186 ? 67.695 22.178 91.581 1.00 41.28 186 GLY C O 1
ATOM 8341 N N . ASP C 1 187 ? 65.754 23.262 91.229 1.00 40.24 187 ASP C N 1
ATOM 8342 C CA . ASP C 1 187 ? 65.393 23.204 92.632 1.00 42.12 187 ASP C CA 1
ATOM 8343 C C . ASP C 1 187 ? 64.466 22.038 92.903 1.00 38.50 187 ASP C C 1
ATOM 8344 O O . ASP C 1 187 ? 64.227 21.719 94.049 1.00 38.55 187 ASP C O 1
ATOM 8349 N N . ALA C 1 188 ? 64.014 21.356 91.850 1.00 34.46 188 ALA C N 1
ATOM 8350 C CA . ALA C 1 188 ? 63.141 20.205 92.010 1.00 26.67 188 ALA C CA 1
ATOM 8351 C C . ALA C 1 188 ? 63.869 19.009 92.554 1.00 25.95 188 ALA C C 1
ATOM 8352 O O . ALA C 1 188 ? 65.076 18.860 92.391 1.00 26.65 188 ALA C O 1
ATOM 8354 N N . TYR C 1 189 ? 63.107 18.126 93.174 1.00 24.43 189 TYR C N 1
ATOM 8355 C CA . TYR C 1 189 ? 63.679 16.928 93.732 1.00 20.37 189 TYR C CA 1
ATOM 8356 C C . TYR C 1 189 ? 63.055 15.774 92.993 1.00 17.84 189 TYR C C 1
ATOM 8357 O O . TYR C 1 189 ? 61.860 15.785 92.648 1.00 10.29 189 TYR C O 1
ATOM 8366 N N . VAL C 1 190 ? 63.854 14.763 92.762 1.00 13.46 190 VAL C N 1
ATOM 8367 C CA . VAL C 1 190 ? 63.413 13.711 91.893 1.00 18.13 190 VAL C CA 1
ATOM 8368 C C . VAL C 1 190 ? 63.842 12.421 92.496 1.00 17.03 190 VAL C C 1
ATOM 8369 O O . VAL C 1 190 ? 64.985 12.292 92.946 1.00 19.78 190 VAL C O 1
ATOM 8373 N N . VAL C 1 191 ? 62.983 11.422 92.385 1.00 13.25 191 VAL C N 1
ATOM 8374 C CA . VAL C 1 191 ? 63.238 10.174 93.073 1.00 15.51 191 VAL C CA 1
ATOM 8375 C C . VAL C 1 191 ? 62.824 9.078 92.135 1.00 11.04 191 VAL C C 1
ATOM 8376 O O . VAL C 1 191 ? 61.778 9.190 91.498 1.00 13.54 191 VAL C O 1
ATOM 8380 N N . ALA C 1 192 ? 63.675 8.079 91.960 1.00 10.00 192 ALA C N 1
ATOM 8381 C CA . ALA C 1 192 ? 63.433 7.093 90.915 1.00 12.84 192 ALA C CA 1
ATOM 8382 C C . ALA C 1 192 ? 64.021 5.765 91.331 1.00 13.00 192 ALA C C 1
ATOM 8383 O O . ALA C 1 192 ? 65.018 5.754 92.044 1.00 13.29 192 ALA C O 1
ATOM 8385 N N . SER C 1 193 ? 63.429 4.652 90.868 1.00 12.19 193 SER C N 1
ATOM 8386 C CA . SER C 1 193 ? 64.003 3.310 91.073 1.00 12.00 193 SER C CA 1
ATOM 8387 C C . SER C 1 193 ? 65.403 3.171 90.484 1.00 15.24 193 SER C C 1
ATOM 8388 O O . SER C 1 193 ? 66.168 2.312 90.933 1.00 21.54 193 SER C O 1
ATOM 8391 N N . GLU C 1 194 ? 65.608 3.781 89.315 1.00 10.05 194 GLU C N 1
ATOM 8392 C CA . GLU C 1 194 ? 66.871 3.704 88.604 1.00 10.08 194 GLU C CA 1
ATOM 8393 C C . GLU C 1 194 ? 67.343 5.105 88.231 1.00 14.89 194 GLU C C 1
ATOM 8394 O O . GLU C 1 194 ? 66.497 5.973 87.926 1.00 10.41 194 GLU C O 1
ATOM 8400 N N . THR C 1 195 ? 68.668 5.275 88.087 1.00 14.80 195 THR C N 1
ATOM 8401 C CA . THR C 1 195 ? 69.224 6.580 87.706 1.00 18.78 195 THR C CA 1
ATOM 8402 C C . THR C 1 195 ? 68.947 6.939 86.233 1.00 22.06 195 THR C C 1
ATOM 8403 O O . THR C 1 195 ? 68.936 8.124 85.877 1.00 25.80 195 THR C O 1
ATOM 8407 N N . CYS C 1 196 ? 68.708 5.938 85.381 1.00 18.12 196 CYS C N 1
ATOM 8408 C CA . CYS C 1 196 ? 68.525 6.226 83.961 1.00 20.13 196 CYS C CA 1
ATOM 8409 C C . CYS C 1 196 ? 67.379 7.215 83.740 1.00 19.48 196 CYS C C 1
ATOM 8410 O O . CYS C 1 196 ? 67.559 8.224 83.077 1.00 26.40 196 CYS C O 1
ATOM 8413 N N . ALA C 1 197 ? 66.341 7.092 84.544 1.00 17.54 197 ALA C N 1
ATOM 8414 C CA . ALA C 1 197 ? 65.323 8.123 84.636 1.00 21.58 197 ALA C CA 1
ATOM 8415 C C . ALA C 1 197 ? 65.846 9.557 84.745 1.00 24.68 197 ALA C C 1
ATOM 8416 O O . ALA C 1 197 ? 65.247 10.464 84.162 1.00 29.18 197 ALA C O 1
ATOM 8418 N N . PHE C 1 198 ? 66.962 9.763 85.442 1.00 23.67 198 PHE C N 1
ATOM 8419 C CA . PHE C 1 198 ? 67.524 11.106 85.610 1.00 24.41 198 PHE C CA 1
ATOM 8420 C C . PHE C 1 198 ? 68.145 11.578 84.284 1.00 26.29 198 PHE C C 1
ATOM 8421 O O . PHE C 1 198 ? 67.858 12.681 83.793 1.00 16.71 198 PHE C O 1
ATOM 8429 N N . ASP C 1 199 ? 69.043 10.748 83.760 1.00 29.87 199 ASP C N 1
ATOM 8430 C CA . ASP C 1 199 ? 69.627 10.920 82.436 1.00 36.73 199 ASP C CA 1
ATOM 8431 C C . ASP C 1 199 ? 68.549 11.393 81.440 1.00 35.20 199 ASP C C 1
ATOM 8432 O O . ASP C 1 199 ? 68.576 12.528 80.947 1.00 39.68 199 ASP C O 1
ATOM 8437 N N . VAL C 1 200 ? 67.499 10.592 81.337 1.00 29.38 200 VAL C N 1
ATOM 8438 C CA . VAL C 1 200 ? 66.408 10.834 80.416 1.00 25.01 200 VAL C CA 1
ATOM 8439 C C . VAL C 1 200 ? 65.643 12.151 80.607 1.00 24.84 200 VAL C C 1
ATOM 8440 O O . VAL C 1 200 ? 65.128 12.699 79.636 1.00 24.56 200 VAL C O 1
ATOM 8444 N N . VAL C 1 201 ? 65.471 12.609 81.846 1.00 24.15 201 VAL C N 1
ATOM 8445 C CA . VAL C 1 201 ? 64.660 13.814 82.075 1.00 17.06 201 VAL C CA 1
ATOM 8446 C C . VAL C 1 201 ? 65.491 15.077 82.361 1.00 20.42 201 VAL C C 1
ATOM 8447 O O . VAL C 1 201 ? 64.920 16.172 82.511 1.00 21.23 201 VAL C O 1
ATOM 8451 N N . GLY C 1 202 ? 66.821 14.956 82.368 1.00 10.06 202 GLY C N 1
ATOM 8452 C CA . GLY C 1 202 ? 67.633 16.112 82.695 1.00 13.71 202 GLY C CA 1
ATOM 8453 C C . GLY C 1 202 ? 67.880 16.308 84.191 1.00 20.70 202 GLY C C 1
ATOM 8454 O O . GLY C 1 202 ? 68.198 17.409 84.653 1.00 26.93 202 GLY C O 1
ATOM 8455 N N . ALA C 1 203 ? 67.739 15.248 84.969 1.00 20.86 203 ALA C N 1
ATOM 8456 C CA . ALA C 1 203 ? 67.981 15.363 86.396 1.00 25.94 203 ALA C CA 1
ATOM 8457 C C . ALA C 1 203 ? 69.457 15.053 86.696 1.00 27.49 203 ALA C C 1
ATOM 8458 O O . ALA C 1 203 ? 70.092 14.232 85.996 1.00 28.72 203 ALA C O 1
ATOM 8460 N N . THR C 1 204 ? 70.003 15.740 87.700 1.00 24.40 204 THR C N 1
ATOM 8461 C CA . THR C 1 204 ? 71.315 15.440 88.247 1.00 22.32 204 THR C CA 1
ATOM 8462 C C . THR C 1 204 ? 71.203 14.481 89.428 1.00 24.66 204 THR C C 1
ATOM 8463 O O . THR C 1 204 ? 70.414 14.716 90.350 1.00 30.81 204 THR C O 1
ATOM 8467 N N . TYR C 1 205 ? 72.054 13.461 89.455 1.00 22.22 205 TYR C N 1
ATOM 8468 C CA . TYR C 1 205 ? 72.187 12.572 90.613 1.00 18.99 205 TYR C CA 1
ATOM 8469 C C . TYR C 1 205 ? 72.593 13.368 91.835 1.00 23.65 205 TYR C C 1
ATOM 8470 O O . TYR C 1 205 ? 73.334 14.369 91.739 1.00 23.44 205 TYR C O 1
ATOM 8479 N N . LEU C 1 206 ? 71.953 13.011 92.947 1.00 26.19 206 LEU C N 1
ATOM 8480 C CA . LEU C 1 206 ? 72.263 13.571 94.242 1.00 24.84 206 LEU C CA 1
ATOM 8481 C C . LEU C 1 206 ? 72.872 12.487 95.110 1.00 21.83 206 LEU C C 1
ATOM 8482 O O . LEU C 1 206 ? 74.057 12.552 95.449 1.00 28.67 206 LEU C O 1
ATOM 8487 N N . ARG C 1 207 ? 72.079 11.471 95.430 1.00 18.54 207 ARG C N 1
ATOM 8488 C CA . ARG C 1 207 ? 72.551 10.343 96.232 1.00 14.83 207 ARG C CA 1
ATOM 8489 C C . ARG C 1 207 ? 71.484 9.297 96.266 1.00 15.28 207 ARG C C 1
ATOM 8490 O O . ARG C 1 207 ? 70.372 9.507 95.772 1.00 12.67 207 ARG C O 1
ATOM 8498 N N . GLU C 1 208 ? 71.817 8.177 96.881 1.00 19.77 208 GLU C N 1
ATOM 8499 C CA . GLU C 1 208 ? 70.824 7.152 97.142 1.00 27.08 208 GLU C CA 1
ATOM 8500 C C . GLU C 1 208 ? 70.095 7.512 98.419 1.00 28.23 208 GLU C C 1
ATOM 8501 O O . GLU C 1 208 ? 70.599 8.292 99.227 1.00 34.19 208 GLU C O 1
ATOM 8507 N N . VAL C 1 209 ? 68.824 7.132 98.454 1.00 27.53 209 VAL C N 1
ATOM 8508 C CA . VAL C 1 209 ? 68.050 7.048 99.676 1.00 26.57 209 VAL C CA 1
ATOM 8509 C C . VAL C 1 209 ? 68.617 5.901 100.503 1.00 25.25 209 VAL C C 1
ATOM 8510 O O . VAL C 1 209 ? 68.900 4.827 99.977 1.00 28.85 209 VAL C O 1
ATOM 8514 N N . GLU C 1 210 ? 68.868 6.176 101.775 1.00 24.73 210 GLU C N 1
ATOM 8515 C CA . GLU C 1 210 ? 69.539 5.248 102.678 1.00 19.80 210 GLU C CA 1
ATOM 8516 C C . GLU C 1 210 ? 68.539 4.191 103.158 1.00 19.82 210 GLU C C 1
ATOM 8517 O O . GLU C 1 210 ? 67.363 4.504 103.420 1.00 18.79 210 GLU C O 1
ATOM 8523 N N . PRO C 1 211 ? 68.963 2.913 103.215 1.00 17.17 211 PRO C N 1
ATOM 8524 C CA . PRO C 1 211 ? 68.050 1.888 103.749 1.00 14.33 211 PRO C CA 1
ATOM 8525 C C . PRO C 1 211 ? 67.583 2.263 105.165 1.00 18.07 211 PRO C C 1
ATOM 8526 O O . PRO C 1 211 ? 68.393 2.475 106.053 1.00 21.72 211 PRO C O 1
ATOM 8530 N N . GLY C 1 212 ? 66.280 2.263 105.387 1.00 22.30 212 GLY C N 1
ATOM 8531 C CA . GLY C 1 212 ? 65.767 2.684 106.665 1.00 16.76 212 GLY C CA 1
ATOM 8532 C C . GLY C 1 212 ? 65.668 4.205 106.729 1.00 24.84 212 GLY C C 1
ATOM 8533 O O . GLY C 1 212 ? 65.365 4.735 107.794 1.00 34.95 212 GLY C O 1
ATOM 8534 N N . GLU C 1 213 ? 65.824 4.922 105.616 1.00 22.02 213 GLU C N 1
ATOM 8535 C CA . GLU C 1 213 ? 65.656 6.368 105.647 1.00 17.23 213 GLU C CA 1
ATOM 8536 C C . GLU C 1 213 ? 64.297 6.778 105.128 1.00 20.80 213 GLU C C 1
ATOM 8537 O O . GLU C 1 213 ? 63.666 6.044 104.381 1.00 25.71 213 GLU C O 1
ATOM 8543 N N . MET C 1 214 ? 63.897 7.997 105.440 1.00 21.74 214 MET C N 1
ATOM 8544 C CA . MET C 1 214 ? 62.628 8.508 105.012 1.00 23.57 214 MET C CA 1
ATOM 8545 C C . MET C 1 214 ? 62.829 9.978 104.717 1.00 26.50 214 MET C C 1
ATOM 8546 O O . MET C 1 214 ? 63.522 10.697 105.455 1.00 23.27 214 MET C O 1
ATOM 8551 N N . LEU C 1 215 ? 62.291 10.405 103.587 1.00 28.13 215 LEU C N 1
ATOM 8552 C CA . LEU C 1 215 ? 62.503 11.758 103.112 1.00 27.78 215 LEU C CA 1
ATOM 8553 C C . LEU C 1 215 ? 61.156 12.404 103.127 1.00 27.40 215 LEU C C 1
ATOM 8554 O O . LEU C 1 215 ? 60.146 11.742 102.871 1.00 31.93 215 LEU C O 1
ATOM 8559 N N . ILE C 1 216 ? 61.131 13.658 103.521 1.00 22.97 216 ILE C N 1
ATOM 8560 C CA . ILE C 1 216 ? 59.913 14.416 103.422 1.00 28.83 216 ILE C CA 1
ATOM 8561 C C . ILE C 1 216 ? 60.313 15.597 102.609 1.00 31.14 216 ILE C C 1
ATOM 8562 O O . ILE C 1 216 ? 61.278 16.285 102.961 1.00 32.05 216 ILE C O 1
ATOM 8567 N N . ILE C 1 217 ? 59.642 15.758 101.472 1.00 29.27 217 ILE C N 1
ATOM 8568 C CA . ILE C 1 217 ? 59.971 16.788 100.518 1.00 22.84 217 ILE C CA 1
ATOM 8569 C C . ILE C 1 217 ? 58.722 17.620 100.339 1.00 26.54 217 ILE C C 1
ATOM 8570 O O . ILE C 1 217 ? 57.628 17.080 100.251 1.00 29.29 217 ILE C O 1
ATOM 8575 N N . ASN C 1 218 ? 58.888 18.933 100.294 1.00 32.56 218 ASN C N 1
ATOM 8576 C CA . ASN C 1 218 ? 57.774 19.870 100.247 1.00 38.79 218 ASN C CA 1
ATOM 8577 C C . ASN C 1 218 ? 58.343 21.175 99.728 1.00 37.69 218 ASN C C 1
ATOM 8578 O O . ASN C 1 218 ? 59.536 21.270 99.484 1.00 36.95 218 ASN C O 1
ATOM 8583 N N . ASP C 1 219 ? 57.531 22.219 99.730 1.00 40.29 219 ASP C N 1
ATOM 8584 C CA . ASP C 1 219 ? 57.913 23.465 99.090 1.00 41.77 219 ASP C CA 1
ATOM 8585 C C . ASP C 1 219 ? 59.077 24.208 99.757 1.00 42.79 219 ASP C C 1
ATOM 8586 O O . ASP C 1 219 ? 59.423 25.305 99.335 1.00 43.27 219 ASP C O 1
ATOM 8591 N N . GLU C 1 220 ? 59.575 23.703 100.877 1.00 44.13 220 GLU C N 1
ATOM 8592 C CA . GLU C 1 220 ? 60.662 24.378 101.566 1.00 49.53 220 GLU C CA 1
ATOM 8593 C C . GLU C 1 220 ? 61.840 23.450 101.688 1.00 46.51 220 GLU C C 1
ATOM 8594 O O . GLU C 1 220 ? 62.855 23.788 102.304 1.00 48.83 220 GLU C O 1
ATOM 8600 N N . GLY C 1 221 ? 61.694 22.264 101.118 1.00 41.06 221 GLY C N 1
ATOM 8601 C CA . GLY C 1 221 ? 62.848 21.427 100.883 1.00 40.83 221 GLY C CA 1
ATOM 8602 C C . GLY C 1 221 ? 62.673 19.992 101.298 1.00 38.29 221 GLY C C 1
ATOM 8603 O O . GLY C 1 221 ? 61.556 19.472 101.369 1.00 39.21 221 GLY C O 1
ATOM 8604 N N . MET C 1 222 ? 63.793 19.332 101.524 1.00 35.33 222 MET C N 1
ATOM 8605 C CA . MET C 1 222 ? 63.761 17.939 101.870 1.00 39.12 222 MET C CA 1
ATOM 8606 C C . MET C 1 222 ? 64.338 17.744 103.258 1.00 42.89 222 MET C C 1
ATOM 8607 O O . MET C 1 222 ? 65.327 18.397 103.612 1.00 46.68 222 MET C O 1
ATOM 8612 N N . LYS C 1 223 ? 63.718 16.863 104.041 1.00 40.31 223 LYS C N 1
ATOM 8613 C CA . LYS C 1 223 ? 64.284 16.476 105.301 1.00 38.23 223 LYS C CA 1
ATOM 8614 C C . LYS C 1 223 ? 64.309 14.962 105.439 1.00 36.96 223 LYS C C 1
ATOM 8615 O O . LYS C 1 223 ? 63.501 14.254 104.844 1.00 36.27 223 LYS C O 1
ATOM 8621 N N . SER C 1 224 ? 65.382 14.482 106.039 1.00 36.67 224 SER C N 1
ATOM 8622 C CA . SER C 1 224 ? 65.599 13.067 106.219 1.00 39.76 224 SER C CA 1
ATOM 8623 C C . SER C 1 224 ? 65.317 12.687 107.692 1.00 44.82 224 SER C C 1
ATOM 8624 O O . SER C 1 224 ? 65.458 13.517 108.602 1.00 51.47 224 SER C O 1
ATOM 8627 N N . GLU C 1 225 ? 64.951 11.433 107.926 1.00 42.31 225 GLU C N 1
ATOM 8628 C CA . GLU C 1 225 ? 64.565 10.977 109.250 1.00 41.41 225 GLU C CA 1
ATOM 8629 C C . GLU C 1 225 ? 64.682 9.479 109.141 1.00 38.61 225 GLU C C 1
ATOM 8630 O O . GLU C 1 225 ? 64.426 8.932 108.082 1.00 40.99 225 GLU C O 1
ATOM 8636 N N . ARG C 1 226 ? 65.248 8.845 110.155 1.00 38.95 226 ARG C N 1
ATOM 8637 C CA . ARG C 1 226 ? 65.294 7.389 110.223 1.00 39.51 226 ARG C CA 1
ATOM 8638 C C . ARG C 1 226 ? 64.007 6.808 110.737 1.00 40.06 226 ARG C C 1
ATOM 8639 O O . ARG C 1 226 ? 63.286 7.445 111.499 1.00 47.09 226 ARG C O 1
ATOM 8647 N N . PHE C 1 227 ? 63.785 5.549 110.420 1.00 39.37 227 PHE C N 1
ATOM 8648 C CA . PHE C 1 227 ? 62.663 4.838 110.969 1.00 41.61 227 PHE C CA 1
ATOM 8649 C C . PHE C 1 227 ? 63.143 3.430 111.331 1.00 47.06 227 PHE C C 1
ATOM 8650 O O . PHE C 1 227 ? 62.361 2.580 111.796 1.00 53.81 227 PHE C O 1
ATOM 8658 N N . SER C 1 228 ? 64.444 3.202 111.152 1.00 46.49 228 SER C N 1
ATOM 8659 C CA . SER C 1 228 ? 65.066 1.955 111.560 1.00 56.72 228 SER C CA 1
ATOM 8660 C C . SER C 1 228 ? 66.551 2.190 111.721 1.00 63.02 228 SER C C 1
ATOM 8661 O O . SER C 1 228 ? 67.254 2.405 110.737 1.00 60.25 228 SER C O 1
ATOM 8664 N N . MET C 1 229 ? 66.985 2.340 112.968 1.00 71.28 229 MET C N 1
ATOM 8665 C CA . MET C 1 229 ? 68.349 2.782 113.224 1.00 83.26 229 MET C CA 1
ATOM 8666 C C . MET C 1 229 ? 69.331 1.720 112.773 1.00 83.54 229 MET C C 1
ATOM 8667 O O . MET C 1 229 ? 70.343 2.027 112.152 1.00 87.04 229 MET C O 1
ATOM 8672 N N . ASN C 1 230 ? 69.024 0.467 113.067 1.00 83.87 230 ASN C N 1
ATOM 8673 C CA . ASN C 1 230 ? 69.894 -0.617 112.634 1.00 83.63 230 ASN C CA 1
ATOM 8674 C C . ASN C 1 230 ? 69.497 -1.075 111.228 1.00 78.19 230 ASN C C 1
ATOM 8675 O O . ASN C 1 230 ? 68.312 -1.285 110.933 1.00 79.55 230 ASN C O 1
ATOM 8680 N N . ILE C 1 231 ? 70.471 -1.018 110.324 1.00 67.92 231 ILE C N 1
ATOM 8681 C CA . ILE C 1 231 ? 70.244 -1.343 108.925 1.00 57.12 231 ILE C CA 1
ATOM 8682 C C . ILE C 1 231 ? 71.186 -2.462 108.506 1.00 54.59 231 ILE C C 1
ATOM 8683 O O . ILE C 1 231 ? 72.270 -2.621 109.067 1.00 55.38 231 ILE C O 1
ATOM 8688 N N . ASN C 1 232 ? 70.743 -3.290 107.573 1.00 51.71 232 ASN C N 1
ATOM 8689 C CA . ASN C 1 232 ? 71.580 -4.381 107.097 1.00 50.19 232 ASN C CA 1
ATOM 8690 C C . ASN C 1 232 ? 71.589 -4.446 105.560 1.00 47.61 232 ASN C C 1
ATOM 8691 O O . ASN C 1 232 ? 70.710 -5.061 104.949 1.00 46.35 232 ASN C O 1
ATOM 8696 N N . ARG C 1 233 ? 72.480 -3.648 104.959 1.00 44.30 233 ARG C N 1
ATOM 8697 C CA . ARG C 1 233 ? 72.687 -3.540 103.493 1.00 36.16 233 ARG C CA 1
ATOM 8698 C C . ARG C 1 233 ? 72.672 -4.876 102.721 1.00 34.67 233 ARG C C 1
ATOM 8699 O O . ARG C 1 233 ? 73.617 -5.684 102.817 1.00 27.63 233 ARG C O 1
ATOM 8707 N N . SER C 1 234 ? 71.641 -5.076 101.900 1.00 34.21 234 SER C N 1
ATOM 8708 C CA . SER C 1 234 ? 71.612 -6.227 100.982 1.00 35.88 234 SER C CA 1
ATOM 8709 C C . SER C 1 234 ? 70.767 -5.980 99.714 1.00 27.75 234 SER C C 1
ATOM 8710 O O . SER C 1 234 ? 69.669 -6.530 99.533 1.00 21.97 234 SER C O 1
ATOM 8713 N N . ILE C 1 235 ? 71.325 -5.162 98.825 1.00 21.63 235 ILE C N 1
ATOM 8714 C CA . ILE C 1 235 ? 70.661 -4.798 97.582 1.00 21.35 235 ILE C CA 1
ATOM 8715 C C . ILE C 1 235 ? 70.537 -6.014 96.662 1.00 25.22 235 ILE C C 1
ATOM 8716 O O . ILE C 1 235 ? 71.412 -6.894 96.653 1.00 20.41 235 ILE C O 1
ATOM 8721 N N . CYS C 1 236 ? 69.374 -6.140 96.022 1.00 21.64 236 CYS C N 1
ATOM 8722 C CA . CYS C 1 236 ? 69.117 -7.216 95.084 1.00 18.84 236 CYS C CA 1
ATOM 8723 C C . CYS C 1 236 ? 70.261 -7.362 94.052 1.00 24.28 236 CYS C C 1
ATOM 8724 O O . CYS C 1 236 ? 70.552 -6.426 93.285 1.00 21.73 236 CYS C O 1
ATOM 8727 N N . SER C 1 237 ? 70.811 -8.568 93.932 1.00 20.07 237 SER C N 1
ATOM 8728 C CA . SER C 1 237 ? 71.899 -8.811 92.997 1.00 14.42 237 SER C CA 1
ATOM 8729 C C . SER C 1 237 ? 71.426 -8.735 91.516 1.00 15.68 237 SER C C 1
ATOM 8730 O O . SER C 1 237 ? 72.169 -8.366 90.601 1.00 10.00 237 SER C O 1
ATOM 8733 N N . MET C 1 238 ? 70.194 -9.161 91.288 1.00 11.27 238 MET C N 1
ATOM 8734 C CA . MET C 1 238 ? 69.645 -9.213 89.961 1.00 10.00 238 MET C CA 1
ATOM 8735 C C . MET C 1 238 ? 69.478 -7.858 89.377 1.00 10.02 238 MET C C 1
ATOM 8736 O O . MET C 1 238 ? 69.511 -7.721 88.188 1.00 17.35 238 MET C O 1
ATOM 8741 N N . GLU C 1 239 ? 69.268 -6.844 90.190 1.00 12.36 239 GLU C N 1
ATOM 8742 C CA . GLU C 1 239 ? 69.275 -5.486 89.670 1.00 13.57 239 GLU C CA 1
ATOM 8743 C C . GLU C 1 239 ? 70.543 -5.231 88.870 1.00 17.83 239 GLU C C 1
ATOM 8744 O O . GLU C 1 239 ? 70.477 -4.660 87.774 1.00 14.98 239 GLU C O 1
ATOM 8750 N N . TYR C 1 240 ? 71.665 -5.748 89.378 1.00 17.05 240 TYR C N 1
ATOM 8751 C CA . TYR C 1 240 ? 72.972 -5.590 88.761 1.00 15.94 240 TYR C CA 1
ATOM 8752 C C . TYR C 1 240 ? 73.144 -6.537 87.559 1.00 18.42 240 TYR C C 1
ATOM 8753 O O . TYR C 1 240 ? 73.769 -6.185 86.561 1.00 24.20 240 TYR C O 1
ATOM 8762 N N . ILE C 1 241 ? 72.722 -7.778 87.738 1.00 13.51 241 ILE C N 1
ATOM 8763 C CA . ILE C 1 241 ? 72.974 -8.847 86.786 1.00 14.50 241 ILE C CA 1
ATOM 8764 C C . ILE C 1 241 ? 72.081 -8.708 85.523 1.00 12.62 241 ILE C C 1
ATOM 8765 O O . ILE C 1 241 ? 72.529 -8.879 84.403 1.00 11.12 241 ILE C O 1
ATOM 8770 N N . TYR C 1 242 ? 70.882 -8.223 85.723 1.00 12.98 242 TYR C N 1
ATOM 8771 C CA . TYR C 1 242 ? 69.827 -8.411 84.763 1.00 19.45 242 TYR C CA 1
ATOM 8772 C C . TYR C 1 242 ? 68.795 -7.255 84.714 1.00 16.37 242 TYR C C 1
ATOM 8773 O O . TYR C 1 242 ? 68.655 -6.608 83.708 1.00 17.43 242 TYR C O 1
ATOM 8782 N N . PHE C 1 243 ? 68.285 -6.860 85.869 1.00 16.40 243 PHE C N 1
ATOM 8783 C CA . PHE C 1 243 ? 67.019 -6.184 85.939 1.00 19.30 243 PHE C CA 1
ATOM 8784 C C . PHE C 1 243 ? 67.085 -4.688 85.653 1.00 15.50 243 PHE C C 1
ATOM 8785 O O . PHE C 1 243 ? 66.162 -4.130 85.084 1.00 20.23 243 PHE C O 1
ATOM 8793 N N . SER C 1 244 ? 68.155 -4.014 86.013 1.00 16.59 244 SER C N 1
ATOM 8794 C CA . SER C 1 244 ? 68.201 -2.590 85.740 1.00 14.98 244 SER C CA 1
ATOM 8795 C C . SER C 1 244 ? 68.659 -2.268 84.317 1.00 20.05 244 SER C C 1
ATOM 8796 O O . SER C 1 244 ? 69.154 -3.116 83.570 1.00 24.22 244 SER C O 1
ATOM 8799 N N . ARG C 1 245 ? 68.498 -1.025 83.919 1.00 19.73 245 ARG C N 1
ATOM 8800 C CA . ARG C 1 245 ? 68.912 -0.639 82.585 1.00 16.58 245 ARG C CA 1
ATOM 8801 C C . ARG C 1 245 ? 70.392 -0.323 82.576 1.00 20.74 245 ARG C C 1
ATOM 8802 O O . ARG C 1 245 ? 70.935 0.194 83.558 1.00 19.47 245 ARG C O 1
ATOM 8810 N N . PRO C 1 246 ? 71.061 -0.571 81.427 1.00 23.01 246 PRO C N 1
ATOM 8811 C CA . PRO C 1 246 ? 72.522 -0.555 81.458 1.00 18.73 246 PRO C CA 1
ATOM 8812 C C . PRO C 1 246 ? 73.103 0.811 81.630 1.00 17.00 246 PRO C C 1
ATOM 8813 O O . PRO C 1 246 ? 74.240 0.951 82.125 1.00 20.29 246 PRO C O 1
ATOM 8817 N N . ASP C 1 247 ? 72.288 1.824 81.370 1.00 14.62 247 ASP C N 1
ATOM 8818 C CA . ASP C 1 247 ? 72.742 3.178 81.636 1.00 15.64 247 ASP C CA 1
ATOM 8819 C C . ASP C 1 247 ? 72.557 3.691 83.052 1.00 16.22 247 ASP C C 1
ATOM 8820 O O . ASP C 1 247 ? 73.094 4.758 83.397 1.00 19.43 247 ASP C O 1
ATOM 8825 N N . SER C 1 248 ? 71.927 2.858 83.894 1.00 19.29 248 SER C N 1
ATOM 8826 C CA . SER C 1 248 ? 71.767 3.119 85.322 1.00 12.27 248 SER C CA 1
ATOM 8827 C C . SER C 1 248 ? 73.000 2.740 86.146 1.00 17.59 248 SER C C 1
ATOM 8828 O O . SER C 1 248 ? 73.785 1.850 85.789 1.00 13.90 248 SER C O 1
ATOM 8831 N N . ASN C 1 249 ? 73.271 3.574 87.145 1.00 23.31 249 ASN C N 1
ATOM 8832 C CA . ASN C 1 249 ? 74.324 3.329 88.106 1.00 17.60 249 ASN C CA 1
ATOM 8833 C C . ASN C 1 249 ? 73.661 2.991 89.407 1.00 19.66 249 ASN C C 1
ATOM 8834 O O . ASN C 1 249 ? 72.973 3.836 89.973 1.00 22.13 249 ASN C O 1
ATOM 8839 N N . ILE C 1 250 ? 73.695 1.720 89.783 1.00 19.12 250 ILE C N 1
ATOM 8840 C CA . ILE C 1 250 ? 73.245 1.320 91.112 1.00 18.57 250 ILE C CA 1
ATOM 8841 C C . ILE C 1 250 ? 74.315 1.632 92.151 1.00 19.13 250 ILE C C 1
ATOM 8842 O O . ILE C 1 250 ? 75.386 1.012 92.182 1.00 13.48 250 ILE C O 1
ATOM 8847 N N . ASP C 1 251 ? 74.048 2.643 92.967 1.00 24.70 251 ASP C N 1
ATOM 8848 C CA . ASP C 1 251 ? 74.990 3.034 94.020 1.00 23.08 251 ASP C CA 1
ATOM 8849 C C . ASP C 1 251 ? 76.278 3.475 93.374 1.00 25.80 251 ASP C C 1
ATOM 8850 O O . ASP C 1 251 ? 77.331 2.939 93.687 1.00 31.40 251 ASP C O 1
ATOM 8855 N N . GLY C 1 252 ? 76.181 4.326 92.355 1.00 24.59 252 GLY C N 1
ATOM 8856 C CA . GLY C 1 252 ? 77.382 4.847 91.731 1.00 17.55 252 GLY C CA 1
ATOM 8857 C C . GLY C 1 252 ? 78.163 3.854 90.880 1.00 18.65 252 GLY C C 1
ATOM 8858 O O . GLY C 1 252 ? 79.113 4.258 90.234 1.00 27.06 252 GLY C O 1
ATOM 8859 N N . ILE C 1 253 ? 77.828 2.567 90.910 1.00 16.85 253 ILE C N 1
ATOM 8860 C CA . ILE C 1 253 ? 78.457 1.573 90.031 1.00 15.77 253 ILE C CA 1
ATOM 8861 C C . ILE C 1 253 ? 77.564 1.412 88.811 1.00 20.48 253 ILE C C 1
ATOM 8862 O O . ILE C 1 253 ? 76.388 1.094 88.966 1.00 27.73 253 ILE C O 1
ATOM 8867 N N . ASN C 1 254 ? 78.096 1.673 87.616 1.00 19.65 254 ASN C N 1
ATOM 8868 C CA . ASN C 1 254 ? 77.313 1.611 86.363 1.00 17.89 254 ASN C CA 1
ATOM 8869 C C . ASN C 1 254 ? 76.932 0.190 85.998 1.00 14.90 254 ASN C C 1
ATOM 8870 O O . ASN C 1 254 ? 77.767 -0.717 86.080 1.00 11.45 254 ASN C O 1
ATOM 8875 N N . VAL C 1 255 ? 75.679 -0.003 85.585 1.00 14.77 255 VAL C N 1
ATOM 8876 C CA . VAL C 1 255 ? 75.160 -1.349 85.350 1.00 12.18 255 VAL C CA 1
ATOM 8877 C C . VAL C 1 255 ? 75.759 -1.976 84.097 1.00 15.40 255 VAL C C 1
ATOM 8878 O O . VAL C 1 255 ? 76.099 -3.158 84.108 1.00 18.31 255 VAL C O 1
ATOM 8882 N N . HIS C 1 256 ? 76.068 -1.163 83.089 1.00 10.08 256 HIS C N 1
ATOM 8883 C CA . HIS C 1 256 ? 76.722 -1.715 81.925 1.00 10.37 256 HIS C CA 1
ATOM 8884 C C . HIS C 1 256 ? 78.110 -2.191 82.332 1.00 11.65 256 HIS C C 1
ATOM 8885 O O . HIS C 1 256 ? 78.438 -3.386 82.273 1.00 16.48 256 HIS C O 1
ATOM 8892 N N . SER C 1 257 ? 78.910 -1.248 82.809 1.00 13.30 257 SER C N 1
ATOM 8893 C CA . SER C 1 257 ? 80.256 -1.520 83.327 1.00 11.05 257 SER C CA 1
ATOM 8894 C C . SER C 1 257 ? 80.331 -2.745 84.256 1.00 10.12 257 SER C C 1
ATOM 8895 O O . SER C 1 257 ? 81.172 -3.603 84.082 1.00 15.33 257 SER C O 1
ATOM 8898 N N . ALA C 1 258 ? 79.408 -2.829 85.209 1.00 11.15 258 ALA C N 1
ATOM 8899 C CA . ALA C 1 258 ? 79.372 -3.937 86.137 1.00 10.82 258 ALA C CA 1
ATOM 8900 C C . ALA C 1 258 ? 79.203 -5.263 85.428 1.00 15.58 258 ALA C C 1
ATOM 8901 O O . ALA C 1 258 ? 79.987 -6.198 85.594 1.00 14.48 258 ALA C O 1
ATOM 8903 N N . ARG C 1 259 ? 78.219 -5.283 84.521 1.00 19.02 259 ARG C N 1
ATOM 8904 C CA . ARG C 1 259 ? 77.892 -6.479 83.766 1.00 16.48 259 ARG C CA 1
ATOM 8905 C C . ARG C 1 259 ? 79.024 -6.857 82.811 1.00 18.65 259 ARG C C 1
ATOM 8906 O O . ARG C 1 259 ? 79.337 -8.054 82.639 1.00 21.75 259 ARG C O 1
ATOM 8914 N N . LYS C 1 260 ? 79.676 -5.858 82.266 1.00 18.36 260 LYS C N 1
ATOM 8915 C CA . LYS C 1 260 ? 80.881 -6.105 81.481 1.00 22.22 260 LYS C CA 1
ATOM 8916 C C . LYS C 1 260 ? 81.988 -6.749 82.320 1.00 19.77 260 LYS C C 1
ATOM 8917 O O . LYS C 1 260 ? 82.574 -7.741 81.892 1.00 22.53 260 LYS C O 1
ATOM 8923 N N . ASN C 1 261 ? 82.166 -6.294 83.560 1.00 17.83 261 ASN C N 1
ATOM 8924 C CA . ASN C 1 261 ? 83.171 -6.899 84.428 1.00 22.36 261 ASN C CA 1
ATOM 8925 C C . ASN C 1 261 ? 82.810 -8.279 84.859 1.00 12.77 261 ASN C C 1
ATOM 8926 O O . ASN C 1 261 ? 83.690 -9.096 85.067 1.00 10.07 261 ASN C O 1
ATOM 8931 N N . LEU C 1 262 ? 81.513 -8.524 84.964 1.00 10.38 262 LEU C N 1
ATOM 8932 C CA . LEU C 1 262 ? 81.042 -9.874 85.157 1.00 10.13 262 LEU C CA 1
ATOM 8933 C C . LEU C 1 262 ? 81.441 -10.781 83.988 1.00 17.66 262 LEU C C 1
ATOM 8934 O O . LEU C 1 262 ? 81.774 -11.961 84.204 1.00 21.55 262 LEU C O 1
ATOM 8939 N N . GLY C 1 263 ? 81.495 -10.203 82.777 1.00 14.77 263 GLY C N 1
ATOM 8940 C CA . GLY C 1 263 ? 82.058 -10.904 81.635 1.00 14.65 263 GLY C CA 1
ATOM 8941 C C . GLY C 1 263 ? 83.550 -11.177 81.791 1.00 20.13 263 GLY C C 1
ATOM 8942 O O . GLY C 1 263 ? 83.983 -12.319 81.672 1.00 20.42 263 GLY C O 1
ATOM 8943 N N . LYS C 1 264 ? 84.327 -10.147 82.106 1.00 22.05 264 LYS C N 1
ATOM 8944 C CA . LYS C 1 264 ? 85.744 -10.317 82.405 1.00 23.97 264 LYS C CA 1
ATOM 8945 C C . LYS C 1 264 ? 85.982 -11.369 83.475 1.00 23.55 264 LYS C C 1
ATOM 8946 O O . LYS C 1 264 ? 86.722 -12.325 83.233 1.00 25.69 264 LYS C O 1
ATOM 8952 N N . MET C 1 265 ? 85.124 -11.380 84.485 1.00 18.74 265 MET C N 1
ATOM 8953 C CA . MET C 1 265 ? 85.206 -12.379 85.527 1.00 18.74 265 MET C CA 1
ATOM 8954 C C . MET C 1 265 ? 84.966 -13.765 85.005 1.00 19.90 265 MET C C 1
ATOM 8955 O O . MET C 1 265 ? 85.714 -14.684 85.299 1.00 25.11 265 MET C O 1
ATOM 8960 N N . LEU C 1 266 ? 83.927 -13.924 84.210 1.00 26.08 266 LEU C N 1
ATOM 8961 C CA . LEU C 1 266 ? 83.664 -15.215 83.580 1.00 27.15 266 LEU C CA 1
ATOM 8962 C C . LEU C 1 266 ? 84.880 -15.692 82.760 1.00 25.78 266 LEU C C 1
ATOM 8963 O O . LEU C 1 266 ? 85.233 -16.890 82.779 1.00 26.01 266 LEU C O 1
ATOM 8968 N N . ALA C 1 267 ? 85.532 -14.746 82.080 1.00 23.44 267 ALA C N 1
ATOM 8969 C CA . ALA C 1 267 ? 86.647 -15.070 81.196 1.00 28.39 267 ALA C CA 1
ATOM 8970 C C . ALA C 1 267 ? 87.851 -15.541 82.027 1.00 35.07 267 ALA C C 1
ATOM 8971 O O . ALA C 1 267 ? 88.474 -16.558 81.703 1.00 42.89 267 ALA C O 1
ATOM 8973 N N . GLN C 1 268 ? 88.053 -14.911 83.185 1.00 35.34 268 GLN C N 1
ATOM 8974 C CA . GLN C 1 268 ? 89.094 -15.311 84.115 1.00 29.89 268 GLN C CA 1
ATOM 8975 C C . GLN C 1 268 ? 88.805 -16.623 84.828 1.00 30.59 268 GLN C C 1
ATOM 8976 O O . GLN C 1 268 ? 89.722 -17.339 85.167 1.00 40.03 268 GLN C O 1
ATOM 8982 N N . GLU C 1 269 ? 87.540 -16.960 85.026 1.00 23.10 269 GLU C N 1
ATOM 8983 C CA . GLU C 1 269 ? 87.206 -18.185 85.717 1.00 27.58 269 GLU C CA 1
ATOM 8984 C C . GLU C 1 269 ? 87.236 -19.406 84.813 1.00 34.87 269 GLU C C 1
ATOM 8985 O O . GLU C 1 269 ? 87.649 -20.494 85.251 1.00 28.86 269 GLU C O 1
ATOM 8991 N N . SER C 1 270 ? 86.626 -19.278 83.630 1.00 39.61 270 SER C N 1
ATOM 8992 C CA . SER C 1 270 ? 86.413 -20.444 82.781 1.00 43.86 270 SER C CA 1
ATOM 8993 C C . SER C 1 270 ? 86.528 -20.060 81.337 1.00 42.58 270 SER C C 1
ATOM 8994 O O . SER C 1 270 ? 85.583 -20.207 80.582 1.00 45.49 270 SER C O 1
ATOM 8997 N N . ALA C 1 271 ? 87.678 -19.521 80.963 1.00 43.63 271 ALA C N 1
ATOM 8998 C CA . ALA C 1 271 ? 87.995 -19.378 79.552 1.00 43.81 271 ALA C CA 1
ATOM 8999 C C . ALA C 1 271 ? 87.991 -20.751 78.839 1.00 46.75 271 ALA C C 1
ATOM 9000 O O . ALA C 1 271 ? 88.196 -21.820 79.466 1.00 49.96 271 ALA C O 1
ATOM 9002 N N . VAL C 1 272 ? 87.525 -20.718 77.590 1.00 43.89 272 VAL C N 1
ATOM 9003 C CA . VAL C 1 272 ? 87.509 -21.880 76.711 1.00 41.78 272 VAL C CA 1
ATOM 9004 C C . VAL C 1 272 ? 87.966 -21.379 75.350 1.00 43.10 272 VAL C C 1
ATOM 9005 O O . VAL C 1 272 ? 88.033 -20.170 75.126 1.00 40.48 272 VAL C O 1
ATOM 9009 N N . GLU C 1 273 ? 88.376 -22.304 74.489 1.00 46.38 273 GLU C N 1
ATOM 9010 C CA . GLU C 1 273 ? 88.865 -21.946 73.167 1.00 45.73 273 GLU C CA 1
ATOM 9011 C C . GLU C 1 273 ? 87.715 -21.978 72.148 1.00 40.81 273 GLU C C 1
ATOM 9012 O O . GLU C 1 273 ? 87.014 -23.013 72.000 1.00 36.43 273 GLU C O 1
ATOM 9018 N N . ALA C 1 274 ? 87.533 -20.850 71.457 1.00 30.01 274 ALA C N 1
ATOM 9019 C CA . ALA C 1 274 ? 86.355 -20.644 70.639 1.00 24.91 274 ALA C CA 1
ATOM 9020 C C . ALA C 1 274 ? 86.592 -19.604 69.556 1.00 23.79 274 ALA C C 1
ATOM 9021 O O . ALA C 1 274 ? 87.589 -18.897 69.605 1.00 25.42 274 ALA C O 1
ATOM 9023 N N . ASP C 1 275 ? 85.599 -19.407 68.683 1.00 25.95 275 ASP C N 1
ATOM 9024 C CA . ASP C 1 275 ? 85.753 -18.529 67.515 1.00 27.62 275 ASP C CA 1
ATOM 9025 C C . ASP C 1 275 ? 85.034 -17.194 67.582 1.00 23.53 275 ASP C C 1
ATOM 9026 O O . ASP C 1 275 ? 85.543 -16.184 67.080 1.00 19.67 275 ASP C O 1
ATOM 9031 N N . VAL C 1 276 ? 83.855 -17.199 68.190 1.00 22.26 276 VAL C N 1
ATOM 9032 C CA . VAL C 1 276 ? 83.041 -15.986 68.339 1.00 25.21 276 VAL C CA 1
ATOM 9033 C C . VAL C 1 276 ? 82.366 -15.961 69.705 1.00 25.88 276 VAL C C 1
ATOM 9034 O O . VAL C 1 276 ? 81.965 -17.025 70.241 1.00 26.84 276 VAL C O 1
ATOM 9038 N N . VAL C 1 277 ? 82.154 -14.753 70.230 1.00 21.70 277 VAL C N 1
ATOM 9039 C CA . VAL C 1 277 ? 81.340 -14.584 71.441 1.00 17.81 277 VAL C CA 1
ATOM 9040 C C . VAL C 1 277 ? 80.075 -13.826 71.087 1.00 15.77 277 VAL C C 1
ATOM 9041 O O . VAL C 1 277 ? 80.136 -12.745 70.506 1.00 17.66 277 VAL C O 1
ATOM 9045 N N . THR C 1 278 ? 78.936 -14.417 71.383 1.00 14.17 278 THR C N 1
ATOM 9046 C CA . THR C 1 278 ? 77.695 -13.690 71.240 1.00 23.40 278 THR C CA 1
ATOM 9047 C C . THR C 1 278 ? 76.996 -13.479 72.589 1.00 24.79 278 THR C C 1
ATOM 9048 O O . THR C 1 278 ? 77.008 -14.370 73.446 1.00 23.39 278 THR C O 1
ATOM 9052 N N . GLY C 1 279 ? 76.362 -12.318 72.753 1.00 24.71 279 GLY C N 1
ATOM 9053 C CA . GLY C 1 279 ? 75.407 -12.170 73.829 1.00 19.77 279 GLY C CA 1
ATOM 9054 C C . GLY C 1 279 ? 74.017 -12.528 73.355 1.00 22.47 279 GLY C C 1
ATOM 9055 O O . GLY C 1 279 ? 73.815 -12.908 72.201 1.00 23.74 279 GLY C O 1
ATOM 9056 N N . VAL C 1 280 ? 73.060 -12.419 74.264 1.00 24.06 280 VAL C N 1
ATOM 9057 C CA . VAL C 1 280 ? 71.651 -12.533 73.937 1.00 21.57 280 VAL C CA 1
ATOM 9058 C C . VAL C 1 280 ? 71.018 -11.153 74.073 1.00 20.01 280 VAL C C 1
ATOM 9059 O O . VAL C 1 280 ? 71.038 -10.550 75.140 1.00 20.43 280 VAL C O 1
ATOM 9063 N N . PRO C 1 281 ? 70.499 -10.609 72.970 1.00 20.02 281 PRO C N 1
ATOM 9064 C CA . PRO C 1 281 ? 69.814 -9.329 73.138 1.00 20.40 281 PRO C CA 1
ATOM 9065 C C . PRO C 1 281 ? 68.461 -9.482 73.833 1.00 16.46 281 PRO C C 1
ATOM 9066 O O . PRO C 1 281 ? 67.634 -10.294 73.431 1.00 16.71 281 PRO C O 1
ATOM 9070 N N . ASP C 1 282 ? 68.228 -8.674 74.859 1.00 21.01 282 ASP C N 1
ATOM 9071 C CA . ASP C 1 282 ? 69.183 -7.668 75.305 1.00 18.39 282 ASP C CA 1
ATOM 9072 C C . ASP C 1 282 ? 69.752 -7.975 76.656 1.00 18.25 282 ASP C C 1
ATOM 9073 O O . ASP C 1 282 ? 70.517 -7.173 77.187 1.00 16.61 282 ASP C O 1
ATOM 9078 N N . SER C 1 283 ? 69.360 -9.120 77.215 1.00 18.73 283 SER C N 1
ATOM 9079 C CA . SER C 1 283 ? 69.664 -9.440 78.595 1.00 17.29 283 SER C CA 1
ATOM 9080 C C . SER C 1 283 ? 71.169 -9.489 78.832 1.00 22.72 283 SER C C 1
ATOM 9081 O O . SER C 1 283 ? 71.602 -9.167 79.917 1.00 31.86 283 SER C O 1
ATOM 9084 N N . SER C 1 284 ? 71.969 -9.965 77.876 1.00 19.37 284 SER C N 1
ATOM 9085 C CA . SER C 1 284 ? 73.368 -10.267 78.183 1.00 11.98 284 SER C CA 1
ATOM 9086 C C . SER C 1 284 ? 74.370 -9.758 77.216 1.00 12.10 284 SER C C 1
ATOM 9087 O O . SER C 1 284 ? 75.459 -10.299 77.129 1.00 17.02 284 SER C O 1
ATOM 9090 N N . ILE C 1 285 ? 74.095 -8.579 76.675 1.00 15.67 285 ILE C N 1
ATOM 9091 C CA . ILE C 1 285 ? 74.987 -7.941 75.718 1.00 10.10 285 ILE C CA 1
ATOM 9092 C C . ILE C 1 285 ? 76.231 -7.428 76.427 1.00 10.09 285 ILE C C 1
ATOM 9093 O O . ILE C 1 285 ? 77.327 -7.812 76.067 1.00 16.00 285 ILE C O 1
ATOM 9098 N N . SER C 1 286 ? 76.072 -6.694 77.522 1.00 10.19 286 SER C N 1
ATOM 9099 C CA . SER C 1 286 ? 77.239 -6.164 78.222 1.00 13.87 286 SER C CA 1
ATOM 9100 C C . SER C 1 286 ? 78.182 -7.254 78.779 1.00 16.38 286 SER C C 1
ATOM 9101 O O . SER C 1 286 ? 79.411 -7.159 78.664 1.00 11.12 286 SER C O 1
ATOM 9104 N N . ALA C 1 287 ? 77.614 -8.320 79.332 1.00 15.82 287 ALA C N 1
ATOM 9105 C CA . ALA C 1 287 ? 78.442 -9.438 79.768 1.00 10.12 287 ALA C CA 1
ATOM 9106 C C . ALA C 1 287 ? 79.262 -9.968 78.594 1.00 16.11 287 ALA C C 1
ATOM 9107 O O . ALA C 1 287 ? 80.497 -10.134 78.692 1.00 14.61 287 ALA C O 1
ATOM 9109 N N . ALA C 1 288 ? 78.567 -10.285 77.498 1.00 15.89 288 ALA C N 1
ATOM 9110 C CA . ALA C 1 288 ? 79.217 -10.779 76.290 1.00 13.59 288 ALA C CA 1
ATOM 9111 C C . ALA C 1 288 ? 80.362 -9.878 75.802 1.00 13.34 288 ALA C C 1
ATOM 9112 O O . ALA C 1 288 ? 81.461 -10.387 75.481 1.00 10.34 288 ALA C O 1
ATOM 9114 N N . ILE C 1 289 ? 80.122 -8.564 75.761 1.00 10.00 289 ILE C N 1
ATOM 9115 C CA . ILE C 1 289 ? 81.152 -7.620 75.318 1.00 11.38 289 ILE C CA 1
ATOM 9116 C C . ILE C 1 289 ? 82.403 -7.772 76.206 1.00 17.94 289 ILE C C 1
ATOM 9117 O O . ILE C 1 289 ? 83.541 -7.990 75.713 1.00 14.32 289 ILE C O 1
ATOM 9122 N N . GLY C 1 290 ? 82.162 -7.751 77.521 1.00 19.80 290 GLY C N 1
ATOM 9123 C CA . GLY C 1 290 ? 83.230 -7.932 78.489 1.00 20.27 290 GLY C CA 1
ATOM 9124 C C . GLY C 1 290 ? 83.990 -9.248 78.338 1.00 22.87 290 GLY C C 1
ATOM 9125 O O . GLY C 1 290 ? 85.238 -9.260 78.370 1.00 19.22 290 GLY C O 1
ATOM 9126 N N . TYR C 1 291 ? 83.251 -10.351 78.186 1.00 23.13 291 TYR C N 1
ATOM 9127 C CA . TYR C 1 291 ? 83.858 -11.668 77.993 1.00 18.75 291 TYR C CA 1
ATOM 9128 C C . TYR C 1 291 ? 84.765 -11.713 76.772 1.00 18.45 291 TYR C C 1
ATOM 9129 O O . TYR C 1 291 ? 85.879 -12.215 76.859 1.00 16.85 291 TYR C O 1
ATOM 9138 N N . ALA C 1 292 ? 84.213 -11.348 75.610 1.00 17.90 292 ALA C N 1
ATOM 9139 C CA . ALA C 1 292 ? 84.977 -11.283 74.365 1.00 19.53 292 ALA C CA 1
ATOM 9140 C C . ALA C 1 292 ? 86.250 -10.464 74.564 1.00 26.15 292 ALA C C 1
ATOM 9141 O O . ALA C 1 292 ? 87.365 -10.977 74.383 1.00 24.09 292 ALA C O 1
ATOM 9143 N N . GLU C 1 293 ? 86.083 -9.259 75.114 1.00 23.38 293 GLU C N 1
ATOM 9144 C CA . GLU C 1 293 ? 87.193 -8.345 75.350 1.00 15.17 293 GLU C CA 1
ATOM 9145 C C . GLU C 1 293 ? 88.297 -8.933 76.214 1.00 20.21 293 GLU C C 1
ATOM 9146 O O . GLU C 1 293 ? 89.481 -8.738 75.951 1.00 25.02 293 GLU C O 1
ATOM 9152 N N . ALA C 1 294 ? 87.911 -9.607 77.290 1.00 24.85 294 ALA C N 1
ATOM 9153 C CA . ALA C 1 294 ? 88.881 -10.349 78.102 1.00 23.49 294 ALA C CA 1
ATOM 9154 C C . ALA C 1 294 ? 89.582 -11.449 77.305 1.00 25.23 294 ALA C C 1
ATOM 9155 O O . ALA C 1 294 ? 90.798 -11.555 77.352 1.00 28.62 294 ALA C O 1
ATOM 9157 N N . THR C 1 295 ? 88.816 -12.333 76.671 1.00 25.46 295 THR C N 1
ATOM 9158 C CA . THR C 1 295 ? 89.403 -13.499 76.045 1.00 22.31 295 THR C CA 1
ATOM 9159 C C . THR C 1 295 ? 90.159 -13.180 74.757 1.00 25.00 295 THR C C 1
ATOM 9160 O O . THR C 1 295 ? 90.917 -14.012 74.266 1.00 25.11 295 THR C O 1
ATOM 9164 N N . GLY C 1 296 ? 89.842 -12.042 74.138 1.00 29.48 296 GLY C N 1
ATOM 9165 C CA . GLY C 1 296 ? 90.321 -11.761 72.790 1.00 27.96 296 GLY C CA 1
ATOM 9166 C C . GLY C 1 296 ? 89.511 -12.357 71.647 1.00 25.78 296 GLY C C 1
ATOM 9167 O O . GLY C 1 296 ? 89.786 -12.049 70.481 1.00 31.75 296 GLY C O 1
ATOM 9168 N N . ILE C 1 297 ? 88.570 -13.246 71.950 1.00 17.85 297 ILE C N 1
ATOM 9169 C CA . ILE C 1 297 ? 87.644 -13.736 70.930 1.00 24.64 297 ILE C CA 1
ATOM 9170 C C . ILE C 1 297 ? 86.719 -12.593 70.433 1.00 25.43 297 ILE C C 1
ATOM 9171 O O . ILE C 1 297 ? 86.431 -11.662 71.185 1.00 29.88 297 ILE C O 1
ATOM 9176 N N . PRO C 1 298 ? 86.405 -12.563 69.125 1.00 23.87 298 PRO C N 1
ATOM 9177 C CA . PRO C 1 298 ? 85.638 -11.424 68.591 1.00 22.69 298 PRO C CA 1
ATOM 9178 C C . PRO C 1 298 ? 84.182 -11.453 69.024 1.00 19.88 298 PRO C C 1
ATOM 9179 O O . PRO C 1 298 ? 83.561 -12.546 69.092 1.00 10.25 298 PRO C O 1
ATOM 9183 N N . TYR C 1 299 ? 83.643 -10.260 69.310 1.00 19.48 299 TYR C N 1
ATOM 9184 C CA . TYR C 1 299 ? 82.227 -10.130 69.678 1.00 24.72 299 TYR C CA 1
ATOM 9185 C C . TYR C 1 299 ? 81.460 -10.066 68.372 1.00 24.07 299 TYR C C 1
ATOM 9186 O O . TYR C 1 299 ? 81.795 -9.244 67.489 1.00 20.30 299 TYR C O 1
ATOM 9195 N N . GLU C 1 300 ? 80.441 -10.922 68.269 1.00 17.75 300 GLU C N 1
ATOM 9196 C CA . GLU C 1 300 ? 79.541 -10.916 67.142 1.00 20.43 300 GLU C CA 1
ATOM 9197 C C . GLU C 1 300 ? 78.062 -10.873 67.549 1.00 23.09 300 GLU C C 1
ATOM 9198 O O . GLU C 1 300 ? 77.690 -11.309 68.651 1.00 27.24 300 GLU C O 1
ATOM 9204 N N . LEU C 1 301 ? 77.198 -10.477 66.608 1.00 23.00 301 LEU C N 1
ATOM 9205 C CA . LEU C 1 301 ? 75.767 -10.587 66.815 1.00 18.08 301 LEU C CA 1
ATOM 9206 C C . LEU C 1 301 ? 75.320 -11.911 66.286 1.00 14.53 301 LEU C C 1
ATOM 9207 O O . LEU C 1 301 ? 75.025 -12.022 65.125 1.00 20.79 301 LEU C O 1
ATOM 9212 N N . GLY C 1 302 ? 75.474 -12.955 67.083 1.00 18.17 302 GLY C N 1
ATOM 9213 C CA . GLY C 1 302 ? 75.147 -14.280 66.605 1.00 14.56 302 GLY C CA 1
ATOM 9214 C C . GLY C 1 302 ? 73.735 -14.616 66.961 1.00 17.11 302 GLY C C 1
ATOM 9215 O O . GLY C 1 302 ? 73.300 -15.741 66.724 1.00 22.04 302 GLY C O 1
ATOM 9216 N N . LEU C 1 303 ? 73.037 -13.677 67.592 1.00 19.74 303 LEU C N 1
ATOM 9217 C CA . LEU C 1 303 ? 71.622 -13.872 67.919 1.00 19.90 303 LEU C CA 1
ATOM 9218 C C . LEU C 1 303 ? 70.937 -12.537 67.734 1.00 18.04 303 LEU C C 1
ATOM 9219 O O . LEU C 1 303 ? 71.577 -11.500 67.955 1.00 19.68 303 LEU C O 1
ATOM 9224 N N . ILE C 1 304 ? 69.713 -12.562 67.205 1.00 18.01 304 ILE C N 1
ATOM 9225 C CA . ILE C 1 304 ? 68.937 -11.341 66.950 1.00 17.07 304 ILE C CA 1
ATOM 9226 C C . ILE C 1 304 ? 67.597 -11.477 67.616 1.00 13.41 304 ILE C C 1
ATOM 9227 O O . ILE C 1 304 ? 67.038 -12.575 67.646 1.00 18.59 304 ILE C O 1
ATOM 9232 N N . LYS C 1 305 ? 67.161 -10.402 68.259 1.00 14.23 305 LYS C N 1
ATOM 9233 C CA . LYS C 1 305 ? 65.859 -10.375 68.927 1.00 22.24 305 LYS C CA 1
ATOM 9234 C C . LYS C 1 305 ? 64.937 -9.565 68.042 1.00 25.38 305 LYS C C 1
ATOM 9235 O O . LYS C 1 305 ? 65.195 -8.384 67.777 1.00 20.75 305 LYS C O 1
ATOM 9241 N N . ASN C 1 306 ? 63.839 -10.166 67.605 1.00 34.37 306 ASN C N 1
ATOM 9242 C CA . ASN C 1 306 ? 62.869 -9.403 66.861 1.00 36.07 306 ASN C CA 1
ATOM 9243 C C . ASN C 1 306 ? 62.234 -8.287 67.692 1.00 38.83 306 ASN C C 1
ATOM 9244 O O . ASN C 1 306 ? 61.561 -8.527 68.704 1.00 39.05 306 ASN C O 1
ATOM 9249 N N . ARG C 1 307 ? 62.403 -7.070 67.186 1.00 38.28 307 ARG C N 1
ATOM 9250 C CA . ARG C 1 307 ? 62.036 -5.831 67.860 1.00 37.33 307 ARG C CA 1
ATOM 9251 C C . ARG C 1 307 ? 60.514 -5.685 68.051 1.00 37.74 307 ARG C C 1
ATOM 9252 O O . ARG C 1 307 ? 60.063 -4.812 68.786 1.00 43.21 307 ARG C O 1
ATOM 9260 N N . TYR C 1 308 ? 59.715 -6.512 67.385 1.00 34.55 308 TYR C N 1
ATOM 9261 C CA . TYR C 1 308 ? 58.290 -6.233 67.309 1.00 33.81 308 TYR C CA 1
ATOM 9262 C C . TYR C 1 308 ? 57.489 -7.386 67.843 1.00 34.82 308 TYR C C 1
ATOM 9263 O O . TYR C 1 308 ? 56.366 -7.612 67.416 1.00 38.40 308 TYR C O 1
ATOM 9272 N N . VAL C 1 309 ? 58.049 -8.152 68.757 1.00 38.59 309 VAL C N 1
ATOM 9273 C CA . VAL C 1 309 ? 57.320 -9.307 69.241 1.00 46.10 309 VAL C CA 1
ATOM 9274 C C . VAL C 1 309 ? 56.572 -8.930 70.539 1.00 50.77 309 VAL C C 1
ATOM 9275 O O . VAL C 1 309 ? 56.801 -9.516 71.589 1.00 50.33 309 VAL C O 1
ATOM 9279 N N . GLY C 1 310 ? 55.660 -7.946 70.433 1.00 55.92 310 GLY C N 1
ATOM 9280 C CA . GLY C 1 310 ? 54.790 -7.547 71.542 1.00 55.92 310 GLY C CA 1
ATOM 9281 C C . GLY C 1 310 ? 53.726 -8.560 71.945 1.00 56.53 310 GLY C C 1
ATOM 9282 O O . GLY C 1 310 ? 53.665 -9.666 71.412 1.00 61.06 310 GLY C O 1
ATOM 9283 N N . ARG C 1 311 ? 52.844 -8.187 72.863 1.00 56.21 311 ARG C N 1
ATOM 9284 C CA . ARG C 1 311 ? 51.775 -9.109 73.245 1.00 58.46 311 ARG C CA 1
ATOM 9285 C C . ARG C 1 311 ? 50.765 -9.312 72.109 1.00 54.30 311 ARG C C 1
ATOM 9286 O O . ARG C 1 311 ? 50.075 -10.324 72.061 1.00 58.18 311 ARG C O 1
ATOM 9294 N N . THR C 1 312 ? 50.689 -8.357 71.190 1.00 49.89 312 THR C N 1
ATOM 9295 C CA . THR C 1 312 ? 49.873 -8.490 69.981 1.00 48.37 312 THR C CA 1
ATOM 9296 C C . THR C 1 312 ? 50.298 -9.675 69.093 1.00 49.13 312 THR C C 1
ATOM 9297 O O . THR C 1 312 ? 49.536 -10.138 68.240 1.00 53.20 312 THR C O 1
ATOM 9301 N N . PHE C 1 313 ? 51.572 -10.024 69.172 1.00 44.92 313 PHE C N 1
ATOM 9302 C CA . PHE C 1 313 ? 52.171 -11.004 68.293 1.00 40.33 313 PHE C CA 1
ATOM 9303 C C . PHE C 1 313 ? 51.534 -12.383 68.438 1.00 35.81 313 PHE C C 1
ATOM 9304 O O . PHE C 1 313 ? 51.353 -12.880 69.540 1.00 43.05 313 PHE C O 1
ATOM 9312 N N . ILE C 1 314 ? 51.165 -12.968 67.306 1.00 31.07 314 ILE C N 1
ATOM 9313 C CA . ILE C 1 314 ? 50.622 -14.311 67.253 1.00 27.56 314 ILE C CA 1
ATOM 9314 C C . ILE C 1 314 ? 51.685 -15.375 67.440 1.00 26.89 314 ILE C C 1
ATOM 9315 O O . ILE C 1 314 ? 52.535 -15.565 66.582 1.00 23.62 314 ILE C O 1
ATOM 9320 N N . GLN C 1 315 ? 51.562 -16.146 68.509 1.00 28.80 315 GLN C N 1
ATOM 9321 C CA . GLN C 1 315 ? 52.474 -17.263 68.732 1.00 32.17 315 GLN C CA 1
ATOM 9322 C C . GLN C 1 315 ? 52.358 -18.275 67.605 1.00 29.00 315 GLN C C 1
ATOM 9323 O O . GLN C 1 315 ? 51.279 -18.784 67.332 1.00 34.25 315 GLN C O 1
ATOM 9329 N N . PRO C 1 316 ? 53.476 -18.628 66.970 1.00 29.10 316 PRO C N 1
ATOM 9330 C CA . PRO C 1 316 ? 53.485 -19.798 66.080 1.00 30.48 316 PRO C CA 1
ATOM 9331 C C . PRO C 1 316 ? 52.905 -21.031 66.748 1.00 32.53 316 PRO C C 1
ATOM 9332 O O . PRO C 1 316 ? 53.139 -21.275 67.918 1.00 36.16 316 PRO C O 1
ATOM 9336 N N . SER C 1 317 ? 52.115 -21.785 66.006 1.00 40.16 317 SER C N 1
ATOM 9337 C CA . SER C 1 317 ? 51.623 -23.070 66.478 1.00 46.76 317 SER C CA 1
ATOM 9338 C C . SER C 1 317 ? 52.826 -23.906 66.888 1.00 52.09 317 SER C C 1
ATOM 9339 O O . SER C 1 317 ? 53.871 -23.833 66.256 1.00 54.04 317 SER C O 1
ATOM 9342 N N . GLN C 1 318 ? 52.641 -24.792 67.856 1.00 59.38 318 GLN C N 1
ATOM 9343 C CA . GLN C 1 318 ? 53.739 -25.622 68.311 1.00 66.01 318 GLN C CA 1
ATOM 9344 C C . GLN C 1 318 ? 54.252 -26.488 67.164 1.00 62.76 318 GLN C C 1
ATOM 9345 O O . GLN C 1 318 ? 55.456 -26.677 67.015 1.00 62.58 318 GLN C O 1
ATOM 9351 N N . ALA C 1 319 ? 53.368 -26.802 66.231 1.00 58.51 319 ALA C N 1
ATOM 9352 C CA . ALA C 1 319 ? 53.764 -27.580 65.069 1.00 57.55 319 ALA C CA 1
ATOM 9353 C C . ALA C 1 319 ? 54.688 -26.765 64.157 1.00 55.79 319 ALA C C 1
ATOM 9354 O O . ALA C 1 319 ? 55.696 -27.282 63.676 1.00 51.84 319 ALA C O 1
ATOM 9356 N N . LEU C 1 320 ? 54.395 -25.472 64.012 1.00 54.84 320 LEU C N 1
ATOM 9357 C CA . LEU C 1 320 ? 55.228 -24.546 63.227 1.00 51.24 320 LEU C CA 1
ATOM 9358 C C . LEU C 1 320 ? 56.611 -24.380 63.838 1.00 50.18 320 LEU C C 1
ATOM 9359 O O . LEU C 1 320 ? 57.598 -24.185 63.132 1.00 48.93 320 LEU C O 1
ATOM 9364 N N . ARG C 1 321 ? 56.651 -24.285 65.158 1.00 50.81 321 ARG C N 1
ATOM 9365 C CA . ARG C 1 321 ? 57.912 -24.123 65.837 1.00 49.91 321 ARG C CA 1
ATOM 9366 C C . ARG C 1 321 ? 58.785 -25.364 65.642 1.00 52.32 321 ARG C C 1
ATOM 9367 O O . ARG C 1 321 ? 59.937 -25.234 65.236 1.00 50.89 321 ARG C O 1
ATOM 9375 N N . GLU C 1 322 ? 58.161 -26.543 65.625 1.00 55.63 322 GLU C N 1
ATOM 9376 C CA . GLU C 1 322 ? 58.867 -27.774 65.264 1.00 57.72 322 GLU C CA 1
ATOM 9377 C C . GLU C 1 322 ? 59.420 -27.677 63.846 1.00 56.99 322 GLU C C 1
ATOM 9378 O O . GLU C 1 322 ? 60.368 -28.386 63.493 1.00 52.10 322 GLU C O 1
ATOM 9384 N N . GLN C 1 323 ? 58.678 -26.962 62.996 1.00 61.93 323 GLN C N 1
ATOM 9385 C CA . GLN C 1 323 ? 59.054 -26.743 61.592 1.00 61.02 323 GLN C CA 1
ATOM 9386 C C . GLN C 1 323 ? 60.273 -25.831 61.530 1.00 52.67 323 GLN C C 1
ATOM 9387 O O . GLN C 1 323 ? 61.097 -25.952 60.632 1.00 53.42 323 GLN C O 1
ATOM 9393 N N . GLY C 1 324 ? 60.345 -24.877 62.450 1.00 42.39 324 GLY C N 1
ATOM 9394 C CA . GLY C 1 324 ? 61.539 -24.068 62.568 1.00 30.96 324 GLY C CA 1
ATOM 9395 C C . GLY C 1 324 ? 61.190 -22.601 62.596 1.00 31.13 324 GLY C C 1
ATOM 9396 O O . GLY C 1 324 ? 62.055 -21.749 62.454 1.00 34.88 324 GLY C O 1
ATOM 9397 N N . VAL C 1 325 ? 59.916 -22.283 62.697 1.00 27.67 325 VAL C N 1
ATOM 9398 C CA . VAL C 1 325 ? 59.539 -20.890 62.838 1.00 30.87 325 VAL C CA 1
ATOM 9399 C C . VAL C 1 325 ? 60.023 -20.395 64.210 1.00 35.28 325 VAL C C 1
ATOM 9400 O O . VAL C 1 325 ? 59.924 -21.105 65.223 1.00 41.51 325 VAL C O 1
ATOM 9404 N N . ARG C 1 326 ? 60.726 -19.268 64.195 1.00 35.71 326 ARG C N 1
ATOM 9405 C CA . ARG C 1 326 ? 61.216 -18.629 65.425 1.00 33.63 326 ARG C CA 1
ATOM 9406 C C . ARG C 1 326 ? 60.191 -17.626 65.922 1.00 35.70 326 ARG C C 1
ATOM 9407 O O . ARG C 1 326 ? 59.412 -17.106 65.122 1.00 39.34 326 ARG C O 1
ATOM 9415 N N . MET C 1 327 ? 60.279 -17.273 67.210 1.00 39.84 327 MET C N 1
ATOM 9416 C CA . MET C 1 327 ? 59.457 -16.209 67.794 1.00 38.71 327 MET C CA 1
ATOM 9417 C C . MET C 1 327 ? 60.327 -15.002 68.038 1.00 38.20 327 MET C C 1
ATOM 9418 O O . MET C 1 327 ? 60.445 -14.137 67.174 1.00 43.77 327 MET C O 1
ATOM 9423 N N . LYS C 1 328 ? 60.943 -14.925 69.210 1.00 36.92 328 LYS C N 1
ATOM 9424 C CA . LYS C 1 328 ? 61.564 -13.677 69.601 1.00 33.25 328 LYS C CA 1
ATOM 9425 C C . LYS C 1 328 ? 62.994 -13.599 69.086 1.00 30.67 328 LYS C C 1
ATOM 9426 O O . LYS C 1 328 ? 63.442 -12.558 68.605 1.00 26.68 328 LYS C O 1
ATOM 9432 N N . LEU C 1 329 ? 63.713 -14.707 69.194 1.00 27.76 329 LEU C N 1
ATOM 9433 C CA . LEU C 1 329 ? 65.130 -14.711 68.871 1.00 21.15 329 LEU C CA 1
ATOM 9434 C C . LEU C 1 329 ? 65.380 -15.664 67.739 1.00 19.70 329 LEU C C 1
ATOM 9435 O O . LEU C 1 329 ? 64.699 -16.705 67.647 1.00 14.76 329 LEU C O 1
ATOM 9440 N N . SER C 1 330 ? 66.460 -15.401 67.002 1.00 22.69 330 SER C N 1
ATOM 9441 C CA . SER C 1 330 ? 67.051 -16.411 66.121 1.00 26.35 330 SER C CA 1
ATOM 9442 C C . SER C 1 330 ? 68.561 -16.254 66.027 1.00 23.16 330 SER C C 1
ATOM 9443 O O . SER C 1 330 ? 69.128 -15.194 66.385 1.00 11.68 330 SER C O 1
ATOM 9446 N N . ALA C 1 331 ? 69.194 -17.352 65.617 1.00 22.92 331 ALA C N 1
ATOM 9447 C CA . ALA C 1 331 ? 70.645 -17.442 65.471 1.00 18.58 331 ALA C CA 1
ATOM 9448 C C . ALA C 1 331 ? 71.016 -17.010 64.082 1.00 19.16 331 ALA C C 1
ATOM 9449 O O . ALA C 1 331 ? 70.302 -17.297 63.139 1.00 32.24 331 ALA C O 1
ATOM 9451 N N . VAL C 1 332 ? 72.055 -16.197 63.982 1.00 20.08 332 VAL C N 1
ATOM 9452 C CA . VAL C 1 332 ? 72.582 -15.715 62.711 1.00 15.39 332 VAL C CA 1
ATOM 9453 C C . VAL C 1 332 ? 73.603 -16.725 62.188 1.00 22.26 332 VAL C C 1
ATOM 9454 O O . VAL C 1 332 ? 74.784 -16.670 62.556 1.00 23.05 332 VAL C O 1
ATOM 9458 N N . ARG C 1 333 ? 73.200 -17.591 61.260 1.00 28.05 333 ARG C N 1
ATOM 9459 C CA . ARG C 1 333 ? 74.178 -18.492 60.643 1.00 29.49 333 ARG C CA 1
ATOM 9460 C C . ARG C 1 333 ? 75.134 -17.785 59.700 1.00 28.17 333 ARG C C 1
ATOM 9461 O O . ARG C 1 333 ? 76.303 -18.144 59.636 1.00 33.77 333 ARG C O 1
ATOM 9469 N N . GLY C 1 334 ? 74.723 -16.622 59.221 1.00 26.14 334 GLY C N 1
ATOM 9470 C CA . GLY C 1 334 ? 75.679 -15.733 58.592 1.00 24.83 334 GLY C CA 1
ATOM 9471 C C . GLY C 1 334 ? 76.933 -15.467 59.418 1.00 26.13 334 GLY C C 1
ATOM 9472 O O . GLY C 1 334 ? 77.944 -14.984 58.898 1.00 25.25 334 GLY C O 1
ATOM 9473 N N . VAL C 1 335 ? 76.880 -15.763 60.715 1.00 25.16 335 VAL C N 1
ATOM 9474 C CA . VAL C 1 335 ? 77.942 -15.356 61.624 1.00 19.94 335 VAL C CA 1
ATOM 9475 C C . VAL C 1 335 ? 78.544 -16.588 62.318 1.00 22.51 335 VAL C C 1
ATOM 9476 O O . VAL C 1 335 ? 79.776 -16.668 62.508 1.00 20.05 335 VAL C O 1
ATOM 9480 N N . VAL C 1 336 ? 77.692 -17.567 62.613 1.00 13.13 336 VAL C N 1
ATOM 9481 C CA . VAL C 1 336 ? 78.107 -18.660 63.450 1.00 18.02 336 VAL C CA 1
ATOM 9482 C C . VAL C 1 336 ? 78.375 -19.902 62.649 1.00 22.28 336 VAL C C 1
ATOM 9483 O O . VAL C 1 336 ? 78.894 -20.891 63.172 1.00 20.93 336 VAL C O 1
ATOM 9487 N N . GLU C 1 337 ? 77.878 -19.922 61.423 1.00 27.57 337 GLU C N 1
ATOM 9488 C CA . GLU C 1 337 ? 77.988 -21.121 60.623 1.00 32.16 337 GLU C CA 1
ATOM 9489 C C . GLU C 1 337 ? 79.453 -21.547 60.530 1.00 33.50 337 GLU C C 1
ATOM 9490 O O . GLU C 1 337 ? 80.328 -20.726 60.232 1.00 36.34 337 GLU C O 1
ATOM 9496 N N . GLY C 1 338 ? 79.718 -22.741 61.052 1.00 29.42 338 GLY C N 1
ATOM 9497 C CA . GLY C 1 338 ? 81.047 -23.306 61.051 1.00 28.31 338 GLY C CA 1
ATOM 9498 C C . GLY C 1 338 ? 81.941 -22.842 62.188 1.00 33.11 338 GLY C C 1
ATOM 9499 O O . GLY C 1 338 ? 83.083 -23.306 62.310 1.00 30.58 338 GLY C O 1
ATOM 9500 N N . LYS C 1 339 ? 81.449 -21.936 63.027 1.00 32.44 339 LYS C N 1
ATOM 9501 C CA . LYS C 1 339 ? 82.246 -21.432 64.138 1.00 26.60 339 LYS C CA 1
ATOM 9502 C C . LYS C 1 339 ? 81.950 -22.204 65.419 1.00 29.41 339 LYS C C 1
ATOM 9503 O O . LYS C 1 339 ? 80.919 -22.877 65.534 1.00 26.35 339 LYS C O 1
ATOM 9509 N N . ARG C 1 340 ? 82.892 -22.168 66.361 1.00 32.62 340 ARG C N 1
ATOM 9510 C CA . ARG C 1 340 ? 82.579 -22.564 67.734 1.00 28.43 340 ARG C CA 1
ATOM 9511 C C . ARG C 1 340 ? 82.418 -21.318 68.585 1.00 25.72 340 ARG C C 1
ATOM 9512 O O . ARG C 1 340 ? 83.111 -20.301 68.376 1.00 21.31 340 ARG C O 1
ATOM 9520 N N . VAL C 1 341 ? 81.282 -21.324 69.269 1.00 21.93 341 VAL C N 1
ATOM 9521 C CA . VAL C 1 341 ? 80.625 -20.141 69.799 1.00 22.43 341 VAL C CA 1
ATOM 9522 C C . VAL C 1 341 ? 80.621 -20.209 71.316 1.00 24.25 341 VAL C C 1
ATOM 9523 O O . VAL C 1 341 ? 80.173 -21.214 71.904 1.00 18.41 341 VAL C O 1
ATOM 9527 N N . VAL C 1 342 ? 80.986 -19.091 71.943 1.00 24.77 342 VAL C N 1
ATOM 9528 C CA . VAL C 1 342 ? 80.658 -18.866 73.343 1.00 22.64 342 VAL C CA 1
ATOM 9529 C C . VAL C 1 342 ? 79.404 -18.008 73.374 1.00 24.11 342 VAL C C 1
ATOM 9530 O O . VAL C 1 342 ? 79.378 -16.887 72.833 1.00 20.42 342 VAL C O 1
ATOM 9534 N N . MET C 1 343 ? 78.362 -18.574 73.974 1.00 22.84 343 MET C N 1
ATOM 9535 C CA . MET C 1 343 ? 77.135 -17.866 74.204 1.00 23.66 343 MET C CA 1
ATOM 9536 C C . MET C 1 343 ? 77.054 -17.455 75.672 1.00 25.92 343 MET C C 1
ATOM 9537 O O . MET C 1 343 ? 76.905 -18.292 76.558 1.00 27.55 343 MET C O 1
ATOM 9542 N N . VAL C 1 344 ? 77.144 -16.152 75.912 1.00 27.13 344 VAL C N 1
ATOM 9543 C CA . VAL C 1 344 ? 77.081 -15.552 77.244 1.00 21.85 344 VAL C CA 1
ATOM 9544 C C . VAL C 1 344 ? 75.645 -15.067 77.534 1.00 23.01 344 VAL C C 1
ATOM 9545 O O . VAL C 1 344 ? 75.056 -14.318 76.749 1.00 22.01 344 VAL C O 1
ATOM 9549 N N . ASP C 1 345 ? 75.074 -15.517 78.646 1.00 26.06 345 ASP C N 1
ATOM 9550 C CA . ASP C 1 345 ? 73.770 -15.031 79.100 1.00 26.77 345 ASP C CA 1
ATOM 9551 C C . ASP C 1 345 ? 73.893 -14.538 80.546 1.00 29.87 345 ASP C C 1
ATOM 9552 O O . ASP C 1 345 ? 74.718 -15.038 81.318 1.00 31.62 345 ASP C O 1
ATOM 9557 N N . ASP C 1 346 ? 73.036 -13.591 80.926 1.00 26.15 346 ASP C N 1
ATOM 9558 C CA . ASP C 1 346 ? 73.061 -13.049 82.278 1.00 20.70 346 ASP C CA 1
ATOM 9559 C C . ASP C 1 346 ? 72.769 -14.090 83.353 1.00 20.12 346 ASP C C 1
ATOM 9560 O O . ASP C 1 346 ? 73.373 -14.076 84.413 1.00 21.51 346 ASP C O 1
ATOM 9565 N N . SER C 1 347 ? 71.828 -14.983 83.075 1.00 17.92 347 SER C N 1
ATOM 9566 C CA . SER C 1 347 ? 71.334 -15.866 84.103 1.00 18.60 347 SER C CA 1
ATOM 9567 C C . SER C 1 347 ? 70.566 -17.020 83.469 1.00 20.30 347 SER C C 1
ATOM 9568 O O . SER C 1 347 ? 70.245 -17.006 82.277 1.00 21.17 347 SER C O 1
ATOM 9571 N N . ILE C 1 348 ? 70.290 -18.026 84.284 1.00 21.13 348 ILE C N 1
ATOM 9572 C CA . ILE C 1 348 ? 69.403 -19.103 83.903 1.00 15.13 348 ILE C CA 1
ATOM 9573 C C . ILE C 1 348 ? 68.383 -19.248 85.037 1.00 20.31 348 ILE C C 1
ATOM 9574 O O . ILE C 1 348 ? 68.696 -18.994 86.217 1.00 25.70 348 ILE C O 1
ATOM 9579 N N . VAL C 1 349 ? 67.135 -19.469 84.659 1.00 10.28 349 VAL C N 1
ATOM 9580 C CA . VAL C 1 349 ? 66.088 -19.611 85.650 1.00 16.16 349 VAL C CA 1
ATOM 9581 C C . VAL C 1 349 ? 65.398 -20.953 85.463 1.00 21.15 349 VAL C C 1
ATOM 9582 O O . VAL C 1 349 ? 65.800 -21.941 86.085 1.00 27.81 349 VAL C O 1
ATOM 9586 N N . ARG C 1 350 ? 64.466 -21.017 84.517 1.00 20.28 350 ARG C N 1
ATOM 9587 C CA . ARG C 1 350 ? 63.894 -22.285 84.081 1.00 26.37 350 ARG C CA 1
ATOM 9588 C C . ARG C 1 350 ? 64.844 -23.127 83.255 1.00 25.85 350 ARG C C 1
ATOM 9589 O O . ARG C 1 350 ? 64.672 -24.340 83.170 1.00 31.07 350 ARG C O 1
ATOM 9597 N N . GLY C 1 351 ? 65.686 -22.445 82.483 1.00 26.22 351 GLY C N 1
ATOM 9598 C CA . GLY C 1 351 ? 66.638 -23.102 81.602 1.00 25.28 351 GLY C CA 1
ATOM 9599 C C . GLY C 1 351 ? 66.123 -23.220 80.175 1.00 32.77 351 GLY C C 1
ATOM 9600 O O . GLY C 1 351 ? 66.863 -23.572 79.245 1.00 38.86 351 GLY C O 1
ATOM 9601 N N . THR C 1 352 ? 64.888 -22.806 79.965 1.00 29.31 352 THR C N 1
ATOM 9602 C CA . THR C 1 352 ? 64.224 -23.083 78.725 1.00 29.88 352 THR C CA 1
ATOM 9603 C C . THR C 1 352 ? 64.801 -22.248 77.583 1.00 29.24 352 THR C C 1
ATOM 9604 O O . THR C 1 352 ? 65.199 -22.769 76.543 1.00 29.21 352 THR C O 1
ATOM 9608 N N . THR C 1 353 ? 65.070 -20.998 77.883 1.00 26.59 353 THR C N 1
ATOM 9609 C CA . THR C 1 353 ? 65.736 -20.131 76.936 1.00 28.50 353 THR C CA 1
ATOM 9610 C C . THR C 1 353 ? 67.116 -20.601 76.446 1.00 29.93 353 THR C C 1
ATOM 9611 O O . THR C 1 353 ? 67.451 -20.477 75.260 1.00 36.56 353 THR C O 1
ATOM 9615 N N . SER C 1 354 ? 67.957 -21.043 77.362 1.00 29.87 354 SER C N 1
ATOM 9616 C CA . SER C 1 354 ? 69.329 -21.399 77.002 1.00 25.95 354 SER C CA 1
ATOM 9617 C C . SER C 1 354 ? 69.319 -22.664 76.140 1.00 25.50 354 SER C C 1
ATOM 9618 O O . SER C 1 354 ? 70.062 -22.753 75.173 1.00 24.00 354 SER C O 1
ATOM 9621 N N . ARG C 1 355 ? 68.383 -23.569 76.412 1.00 20.73 355 ARG C N 1
ATOM 9622 C CA . ARG C 1 355 ? 68.287 -24.787 75.626 1.00 25.49 355 ARG C CA 1
ATOM 9623 C C . ARG C 1 355 ? 67.933 -24.426 74.181 1.00 31.37 355 ARG C C 1
ATOM 9624 O O . ARG C 1 355 ? 68.640 -24.820 73.223 1.00 31.53 355 ARG C O 1
ATOM 9632 N N . ARG C 1 356 ? 66.897 -23.592 74.054 1.00 30.51 356 ARG C N 1
ATOM 9633 C CA . ARG C 1 356 ? 66.470 -23.058 72.773 1.00 24.64 356 ARG C CA 1
ATOM 9634 C C . ARG C 1 356 ? 67.598 -22.364 72.048 1.00 21.21 356 ARG C C 1
ATOM 9635 O O . ARG C 1 356 ? 67.869 -22.653 70.884 1.00 23.23 356 ARG C O 1
ATOM 9643 N N . ILE C 1 357 ? 68.268 -21.451 72.730 1.00 16.78 357 ILE C N 1
ATOM 9644 C CA . ILE C 1 357 ? 69.337 -20.726 72.081 1.00 19.09 357 ILE C CA 1
ATOM 9645 C C . ILE C 1 357 ? 70.430 -21.666 71.610 1.00 23.48 357 ILE C C 1
ATOM 9646 O O . ILE C 1 357 ? 70.894 -21.563 70.476 1.00 25.81 357 ILE C O 1
ATOM 9651 N N . VAL C 1 358 ? 70.750 -22.666 72.421 1.00 27.04 358 VAL C N 1
ATOM 9652 C CA . VAL C 1 358 ? 71.765 -23.638 72.021 1.00 30.63 358 VAL C CA 1
ATOM 9653 C C . VAL C 1 358 ? 71.292 -24.385 70.768 1.00 31.11 358 VAL C C 1
ATOM 9654 O O . VAL C 1 358 ? 72.016 -24.408 69.767 1.00 37.04 358 VAL C O 1
ATOM 9658 N N . THR C 1 359 ? 70.018 -24.780 70.741 1.00 27.29 359 THR C N 1
ATOM 9659 C CA . THR C 1 359 ? 69.478 -25.474 69.582 1.00 26.39 359 THR C CA 1
ATOM 9660 C C . THR C 1 359 ? 69.460 -24.645 68.298 1.00 26.01 359 THR C C 1
ATOM 9661 O O . THR C 1 359 ? 69.952 -25.079 67.257 1.00 31.27 359 THR C O 1
ATOM 9665 N N . MET C 1 360 ? 68.981 -23.418 68.375 1.00 24.22 360 MET C N 1
ATOM 9666 C CA . MET C 1 360 ? 69.018 -22.552 67.206 1.00 27.08 360 MET C CA 1
ATOM 9667 C C . MET C 1 360 ? 70.425 -22.373 66.656 1.00 29.32 360 MET C C 1
ATOM 9668 O O . MET C 1 360 ? 70.610 -22.222 65.445 1.00 34.40 360 MET C O 1
ATOM 9673 N N . LEU C 1 361 ? 71.375 -22.193 67.568 1.00 33.05 361 LEU C N 1
ATOM 9674 C CA . LEU C 1 361 ? 72.765 -21.912 67.211 1.00 32.94 361 LEU C CA 1
ATOM 9675 C C . LEU C 1 361 ? 73.374 -23.100 66.471 1.00 36.83 361 LEU C C 1
ATOM 9676 O O . LEU C 1 361 ? 74.185 -22.938 65.533 1.00 28.42 361 LEU C O 1
ATOM 9681 N N . ARG C 1 362 ? 72.947 -24.294 66.867 1.00 38.32 362 ARG C N 1
ATOM 9682 C CA . ARG C 1 362 ? 73.423 -25.481 66.204 1.00 40.24 362 ARG C CA 1
ATOM 9683 C C . ARG C 1 362 ? 72.738 -25.680 64.871 1.00 40.02 362 ARG C C 1
ATOM 9684 O O . ARG C 1 362 ? 73.413 -25.925 63.859 1.00 44.05 362 ARG C O 1
ATOM 9692 N N . GLU C 1 363 ? 71.490 -25.231 64.813 1.00 34.62 363 GLU C N 1
ATOM 9693 C CA . GLU C 1 363 ? 70.765 -25.217 63.561 1.00 27.85 363 GLU C CA 1
ATOM 9694 C C . GLU C 1 363 ? 71.235 -24.134 62.610 1.00 26.62 363 GLU C C 1
ATOM 9695 O O . GLU C 1 363 ? 70.998 -24.253 61.421 1.00 36.44 363 GLU C O 1
ATOM 9701 N N . ALA C 1 364 ? 71.945 -23.117 63.101 1.00 24.37 364 ALA C N 1
ATOM 9702 C CA . ALA C 1 364 ? 72.645 -22.156 62.213 1.00 21.48 364 ALA C CA 1
ATOM 9703 C C . ALA C 1 364 ? 74.064 -22.616 61.874 1.00 19.93 364 ALA C C 1
ATOM 9704 O O . ALA C 1 364 ? 74.874 -21.853 61.353 1.00 19.20 364 ALA C O 1
ATOM 9706 N N . GLY C 1 365 ? 74.381 -23.848 62.248 1.00 24.07 365 GLY C N 1
ATOM 9707 C CA . GLY C 1 365 ? 75.669 -24.418 61.918 1.00 23.67 365 GLY C CA 1
ATOM 9708 C C . GLY C 1 365 ? 76.858 -24.034 62.784 1.00 30.52 365 GLY C C 1
ATOM 9709 O O . GLY C 1 365 ? 78.006 -24.209 62.355 1.00 32.09 365 GLY C O 1
ATOM 9710 N N . ALA C 1 366 ? 76.631 -23.614 64.031 1.00 34.11 366 ALA C N 1
ATOM 9711 C CA . ALA C 1 366 ? 77.736 -23.538 64.986 1.00 30.55 366 ALA C CA 1
ATOM 9712 C C . ALA C 1 366 ? 78.265 -24.957 65.336 1.00 33.00 366 ALA C C 1
ATOM 9713 O O . ALA C 1 366 ? 77.473 -25.907 65.555 1.00 36.71 366 ALA C O 1
ATOM 9715 N N . THR C 1 367 ? 79.590 -25.117 65.340 1.00 27.35 367 THR C N 1
ATOM 9716 C CA . THR C 1 367 ? 80.195 -26.412 65.650 1.00 32.62 367 THR C CA 1
ATOM 9717 C C . THR C 1 367 ? 80.283 -26.734 67.160 1.00 34.40 367 THR C C 1
ATOM 9718 O O . THR C 1 367 ? 80.194 -27.900 67.592 1.00 32.29 367 THR C O 1
ATOM 9722 N N . GLU C 1 368 ? 80.499 -25.693 67.959 1.00 34.84 368 GLU C N 1
ATOM 9723 C CA . GLU C 1 368 ? 80.425 -25.818 69.407 1.00 29.48 368 GLU C CA 1
ATOM 9724 C C . GLU C 1 368 ? 79.596 -24.701 70.000 1.00 24.59 368 GLU C C 1
ATOM 9725 O O . GLU C 1 368 ? 79.613 -23.587 69.485 1.00 23.27 368 GLU C O 1
ATOM 9731 N N . VAL C 1 369 ? 78.806 -25.012 71.027 1.00 24.73 369 VAL C N 1
ATOM 9732 C CA . VAL C 1 369 ? 78.211 -23.962 71.864 1.00 21.79 369 VAL C CA 1
ATOM 9733 C C . VAL C 1 369 ? 78.635 -24.064 73.343 1.00 28.09 369 VAL C C 1
ATOM 9734 O O . VAL C 1 369 ? 78.372 -25.071 74.020 1.00 29.45 369 VAL C O 1
ATOM 9738 N N . HIS C 1 370 ? 79.306 -23.012 73.816 1.00 25.91 370 HIS C N 1
ATOM 9739 C CA . HIS C 1 370 ? 79.806 -22.929 75.166 1.00 21.56 370 HIS C CA 1
ATOM 9740 C C . HIS C 1 370 ? 79.027 -21.862 75.882 1.00 22.68 370 HIS C C 1
ATOM 9741 O O . HIS C 1 370 ? 79.177 -20.664 75.595 1.00 19.57 370 HIS C O 1
ATOM 9748 N N . VAL C 1 371 ? 78.101 -22.313 76.721 1.00 23.16 371 VAL C N 1
ATOM 9749 C CA . VAL C 1 371 ? 77.243 -21.409 77.480 1.00 21.81 371 VAL C CA 1
ATOM 9750 C C . VAL C 1 371 ? 77.909 -20.960 78.771 1.00 23.53 371 VAL C C 1
ATOM 9751 O O . VAL C 1 371 ? 78.398 -21.792 79.563 1.00 28.38 371 VAL C O 1
ATOM 9755 N N . LYS C 1 372 ? 78.016 -19.640 78.926 1.00 21.74 372 LYS C N 1
ATOM 9756 C CA . LYS C 1 372 ? 78.694 -19.039 80.071 1.00 20.51 372 LYS C CA 1
ATOM 9757 C C . LYS C 1 372 ? 77.768 -17.980 80.682 1.00 21.12 372 LYS C C 1
ATOM 9758 O O . LYS C 1 372 ? 77.287 -17.094 79.973 1.00 23.75 372 LYS C O 1
ATOM 9764 N N . ILE C 1 373 ? 77.347 -18.229 81.923 1.00 17.15 373 ILE C N 1
ATOM 9765 C CA . ILE C 1 373 ? 76.370 -17.419 82.636 1.00 14.95 373 ILE C CA 1
ATOM 9766 C C . ILE C 1 373 ? 77.035 -16.479 83.660 1.00 16.31 373 ILE C C 1
ATOM 9767 O O . ILE C 1 373 ? 77.738 -16.919 84.553 1.00 15.17 373 ILE C O 1
ATOM 9772 N N . SER C 1 374 ? 76.695 -15.204 83.602 1.00 14.88 374 SER C N 1
ATOM 9773 C CA . SER C 1 374 ? 77.315 -14.208 84.448 1.00 14.36 374 SER C CA 1
ATOM 9774 C C . SER C 1 374 ? 76.596 -14.095 85.790 1.00 19.85 374 SER C C 1
ATOM 9775 O O . SER C 1 374 ? 76.384 -12.977 86.299 1.00 18.97 374 SER C O 1
ATOM 9778 N N . SER C 1 375 ? 76.162 -15.235 86.329 1.00 18.47 375 SER C N 1
ATOM 9779 C CA . SER C 1 375 ? 75.516 -15.264 87.636 1.00 22.01 375 SER C CA 1
ATOM 9780 C C . SER C 1 375 ? 75.751 -16.661 88.174 1.00 22.52 375 SER C C 1
ATOM 9781 O O . SER C 1 375 ? 76.072 -17.576 87.410 1.00 24.58 375 SER C O 1
ATOM 9784 N N . PRO C 1 376 ? 75.714 -16.816 89.506 1.00 20.08 376 PRO C N 1
ATOM 9785 C CA . PRO C 1 376 ? 75.733 -18.146 90.118 1.00 17.04 376 PRO C CA 1
ATOM 9786 C C . PRO C 1 376 ? 74.404 -18.791 89.806 1.00 14.17 376 PRO C C 1
ATOM 9787 O O . PRO C 1 376 ? 73.476 -18.109 89.403 1.00 23.31 376 PRO C O 1
ATOM 9791 N N . PRO C 1 377 ? 74.303 -20.109 89.904 1.00 12.59 377 PRO C N 1
ATOM 9792 C CA . PRO C 1 377 ? 73.018 -20.737 89.605 1.00 10.00 377 PRO C CA 1
ATOM 9793 C C . PRO C 1 377 ? 71.956 -20.156 90.479 1.00 16.80 377 PRO C C 1
ATOM 9794 O O . PRO C 1 377 ? 72.222 -19.734 91.611 1.00 24.69 377 PRO C O 1
ATOM 9798 N N . ILE C 1 378 ? 70.736 -20.158 89.969 1.00 20.80 378 ILE C N 1
ATOM 9799 C CA . ILE C 1 378 ? 69.627 -19.644 90.727 1.00 21.53 378 ILE C CA 1
ATOM 9800 C C . ILE C 1 378 ? 68.785 -20.798 91.235 1.00 27.55 378 ILE C C 1
ATOM 9801 O O . ILE C 1 378 ? 68.102 -21.470 90.430 1.00 32.17 378 ILE C O 1
ATOM 9806 N N . ALA C 1 379 ? 68.926 -21.074 92.549 1.00 28.35 379 ALA C N 1
ATOM 9807 C CA . ALA C 1 379 ? 68.386 -22.287 93.208 1.00 26.61 379 ALA C CA 1
ATOM 9808 C C . ALA C 1 379 ? 67.364 -22.041 94.322 1.00 30.83 379 ALA C C 1
ATOM 9809 O O . ALA C 1 379 ? 66.752 -22.989 94.840 1.00 30.18 379 ALA C O 1
ATOM 9811 N N . HIS C 1 380 ? 67.165 -20.775 94.687 1.00 36.14 380 HIS C N 1
ATOM 9812 C CA . HIS C 1 380 ? 66.216 -20.409 95.756 1.00 30.03 380 HIS C CA 1
ATOM 9813 C C . HIS C 1 380 ? 65.240 -19.332 95.246 1.00 31.63 380 HIS C C 1
ATOM 9814 O O . HIS C 1 380 ? 65.591 -18.531 94.366 1.00 32.62 380 HIS C O 1
ATOM 9821 N N . PRO C 1 381 ? 63.985 -19.327 95.764 1.00 30.36 381 PRO C N 1
ATOM 9822 C CA . PRO C 1 381 ? 62.942 -18.305 95.522 1.00 26.48 381 PRO C CA 1
ATOM 9823 C C . PRO C 1 381 ? 63.336 -16.878 95.871 1.00 27.21 381 PRO C C 1
ATOM 9824 O O . PRO C 1 381 ? 64.054 -16.635 96.823 1.00 37.25 381 PRO C O 1
ATOM 9828 N N . CYS C 1 382 ? 62.778 -15.918 95.163 1.00 29.05 382 CYS C N 1
ATOM 9829 C CA . CYS C 1 382 ? 62.881 -14.560 95.615 1.00 28.03 382 CYS C CA 1
ATOM 9830 C C . CYS C 1 382 ? 61.578 -14.233 96.297 1.00 35.11 382 CYS C C 1
ATOM 9831 O O . CYS C 1 382 ? 60.509 -14.727 95.889 1.00 37.89 382 CYS C O 1
ATOM 9834 N N . PHE C 1 383 ? 61.660 -13.352 97.295 1.00 35.08 383 PHE C N 1
ATOM 9835 C CA . PHE C 1 383 ? 60.497 -12.953 98.061 1.00 32.18 383 PHE C CA 1
ATOM 9836 C C . PHE C 1 383 ? 60.379 -11.466 98.092 1.00 33.18 383 PHE C C 1
ATOM 9837 O O . PHE C 1 383 ? 59.560 -10.949 98.838 1.00 36.06 383 PHE C O 1
ATOM 9845 N N . TYR C 1 384 ? 61.125 -10.772 97.241 1.00 34.27 384 TYR C N 1
ATOM 9846 C CA . TYR C 1 384 ? 61.254 -9.327 97.384 1.00 36.21 384 TYR C CA 1
ATOM 9847 C C . TYR C 1 384 ? 60.798 -8.551 96.162 1.00 39.59 384 TYR C C 1
ATOM 9848 O O . TYR C 1 384 ? 61.150 -7.369 95.980 1.00 35.91 384 TYR C O 1
ATOM 9857 N N . GLY C 1 385 ? 59.915 -9.185 95.395 1.00 41.68 385 GLY C N 1
ATOM 9858 C CA . GLY C 1 385 ? 59.277 -8.509 94.283 1.00 50.55 385 GLY C CA 1
ATOM 9859 C C . GLY C 1 385 ? 58.639 -9.507 93.347 1.00 55.04 385 GLY C C 1
ATOM 9860 O O . GLY C 1 385 ? 59.133 -10.632 93.231 1.00 54.85 385 GLY C O 1
ATOM 9861 N N . ILE C 1 386 ? 57.511 -9.134 92.745 1.00 58.89 386 ILE C N 1
ATOM 9862 C CA . ILE C 1 386 ? 56.877 -9.965 91.723 1.00 62.67 386 ILE C CA 1
ATOM 9863 C C . ILE C 1 386 ? 57.752 -10.046 90.489 1.00 60.95 386 ILE C C 1
ATOM 9864 O O . ILE C 1 386 ? 57.792 -11.084 89.812 1.00 61.71 386 ILE C O 1
ATOM 9869 N N . ASP C 1 387 ? 58.401 -8.920 90.173 1.00 60.29 387 ASP C N 1
ATOM 9870 C CA . ASP C 1 387 ? 59.320 -8.844 89.031 1.00 60.54 387 ASP C CA 1
ATOM 9871 C C . ASP C 1 387 ? 60.442 -9.882 89.108 1.00 56.57 387 ASP C C 1
ATOM 9872 O O . ASP C 1 387 ? 60.542 -10.764 88.229 1.00 57.66 387 ASP C O 1
ATOM 9877 N N . THR C 1 388 ? 61.055 -9.926 90.291 1.00 48.39 388 THR C N 1
ATOM 9878 C CA . THR C 1 388 ? 62.198 -10.761 90.566 1.00 44.03 388 THR C CA 1
ATOM 9879 C C . THR C 1 388 ? 61.841 -12.208 90.946 1.00 46.71 388 THR C C 1
ATOM 9880 O O . THR C 1 388 ? 62.611 -13.123 90.661 1.00 53.32 388 THR C O 1
ATOM 9884 N N . SER C 1 389 ? 60.649 -12.432 91.503 1.00 52.00 389 SER C N 1
ATOM 9885 C CA . SER C 1 389 ? 60.150 -13.785 91.803 1.00 55.79 389 SER C CA 1
ATOM 9886 C C . SER C 1 389 ? 59.575 -14.468 90.547 1.00 60.08 389 SER C C 1
ATOM 9887 O O . SER C 1 389 ? 59.525 -13.878 89.460 1.00 60.28 389 SER C O 1
ATOM 9890 N N . THR C 1 390 ? 59.278 -15.759 90.685 1.00 65.27 390 THR C N 1
ATOM 9891 C CA . THR C 1 390 ? 58.666 -16.544 89.620 1.00 67.74 390 THR C CA 1
ATOM 9892 C C . THR C 1 390 ? 57.948 -17.783 90.182 1.00 71.21 390 THR C C 1
ATOM 9893 O O . THR C 1 390 ? 58.351 -18.356 91.212 1.00 69.46 390 THR C O 1
ATOM 9897 N N . HIS C 1 391 ? 56.886 -18.176 89.476 1.00 74.11 391 HIS C N 1
ATOM 9898 C CA . HIS C 1 391 ? 56.109 -19.400 89.728 1.00 75.39 391 HIS C CA 1
ATOM 9899 C C . HIS C 1 391 ? 56.686 -20.613 88.981 1.00 74.58 391 HIS C C 1
ATOM 9900 O O . HIS C 1 391 ? 56.173 -21.738 89.088 1.00 72.25 391 HIS C O 1
ATOM 9907 N N . GLU C 1 392 ? 57.581 -20.324 88.049 1.00 72.85 392 GLU C N 1
ATOM 9908 C CA . GLU C 1 392 ? 58.216 -21.359 87.263 1.00 72.60 392 GLU C CA 1
ATOM 9909 C C . GLU C 1 392 ? 59.210 -22.088 88.158 1.00 70.73 392 GLU C C 1
ATOM 9910 O O . GLU C 1 392 ? 59.810 -21.478 89.044 1.00 68.27 392 GLU C O 1
ATOM 9916 N N . GLU C 1 393 ? 59.363 -23.390 87.941 1.00 66.96 393 GLU C N 1
ATOM 9917 C CA . GLU C 1 393 ? 60.340 -24.162 88.687 1.00 67.20 393 GLU C CA 1
ATOM 9918 C C . GLU C 1 393 ? 61.784 -23.817 88.291 1.00 61.91 393 GLU C C 1
ATOM 9919 O O . GLU C 1 393 ? 62.060 -23.429 87.151 1.00 61.19 393 GLU C O 1
ATOM 9925 N N . LEU C 1 394 ? 62.674 -23.833 89.281 1.00 52.69 394 LEU C N 1
ATOM 9926 C CA . LEU C 1 394 ? 64.072 -23.507 89.062 1.00 44.61 394 LEU C CA 1
ATOM 9927 C C . LEU C 1 394 ? 64.900 -24.741 88.767 1.00 43.45 394 LEU C C 1
ATOM 9928 O O . LEU C 1 394 ? 64.900 -25.718 89.527 1.00 45.38 394 LEU C O 1
ATOM 9933 N N . ILE C 1 395 ? 65.602 -24.690 87.647 1.00 38.59 395 ILE C N 1
ATOM 9934 C CA . ILE C 1 395 ? 66.304 -25.851 87.139 1.00 36.98 395 ILE C CA 1
ATOM 9935 C C . ILE C 1 395 ? 67.496 -26.092 88.058 1.00 38.39 395 ILE C C 1
ATOM 9936 O O . ILE C 1 395 ? 67.645 -27.197 88.574 1.00 36.41 395 ILE C O 1
ATOM 9941 N N . ALA C 1 396 ? 68.099 -24.979 88.496 1.00 42.89 396 ALA C N 1
ATOM 9942 C CA . ALA C 1 396 ? 69.324 -24.971 89.296 1.00 40.65 396 ALA C CA 1
ATOM 9943 C C . ALA C 1 396 ? 69.020 -25.502 90.681 1.00 39.26 396 ALA C C 1
ATOM 9944 O O . ALA C 1 396 ? 69.890 -26.003 91.381 1.00 46.76 396 ALA C O 1
ATOM 9946 N N . SER C 1 397 ? 67.746 -25.560 90.992 1.00 35.54 397 SER C N 1
ATOM 9947 C CA . SER C 1 397 ? 67.317 -26.023 92.284 1.00 35.42 397 SER C CA 1
ATOM 9948 C C . SER C 1 397 ? 67.356 -27.536 92.390 1.00 36.04 397 SER C C 1
ATOM 9949 O O . SER C 1 397 ? 67.321 -28.065 93.484 1.00 41.57 397 SER C O 1
ATOM 9952 N N . SER C 1 398 ? 67.351 -28.241 91.263 1.00 36.77 398 SER C N 1
ATOM 9953 C CA . SER C 1 398 ? 67.283 -29.699 91.294 1.00 35.09 398 SER C CA 1
ATOM 9954 C C . SER C 1 398 ? 68.318 -30.355 90.384 1.00 40.23 398 SER C C 1
ATOM 9955 O O . SER C 1 398 ? 68.414 -31.590 90.359 1.00 46.89 398 SER C O 1
ATOM 9958 N N . HIS C 1 399 ? 69.025 -29.547 89.585 1.00 37.26 399 HIS C N 1
ATOM 9959 C CA . HIS C 1 399 ? 69.994 -30.038 88.602 1.00 32.87 399 HIS C CA 1
ATOM 9960 C C . HIS C 1 399 ? 71.357 -29.486 88.944 1.00 31.84 399 HIS C C 1
ATOM 9961 O O . HIS C 1 399 ? 71.481 -28.286 89.187 1.00 27.41 399 HIS C O 1
ATOM 9968 N N . SER C 1 400 ? 72.384 -30.337 88.909 1.00 30.42 400 SER C N 1
ATOM 9969 C CA . SER C 1 400 ? 73.752 -29.876 89.078 1.00 32.32 400 SER C CA 1
ATOM 9970 C C . SER C 1 400 ? 74.120 -29.119 87.810 1.00 28.70 400 SER C C 1
ATOM 9971 O O . SER C 1 400 ? 73.515 -29.322 86.765 1.00 25.29 400 SER C O 1
ATOM 9974 N N . VAL C 1 401 ? 75.177 -28.326 87.868 1.00 32.64 401 VAL C N 1
ATOM 9975 C CA . VAL C 1 401 ? 75.615 -27.598 86.691 1.00 29.54 401 VAL C CA 1
ATOM 9976 C C . VAL C 1 401 ? 75.690 -28.550 85.494 1.00 32.52 401 VAL C C 1
ATOM 9977 O O . VAL C 1 401 ? 75.258 -28.222 84.387 1.00 30.67 401 VAL C O 1
ATOM 9981 N N . GLU C 1 402 ? 75.885 -29.816 85.809 1.00 30.99 402 GLU C N 1
ATOM 9982 C CA . GLU C 1 402 ? 75.991 -30.839 84.797 1.00 28.16 402 GLU C CA 1
ATOM 9983 C C . GLU C 1 402 ? 74.633 -31.261 84.221 1.00 27.62 402 GLU C C 1
ATOM 9984 O O . GLU C 1 402 ? 74.470 -31.386 83.012 1.00 23.61 402 GLU C O 1
ATOM 9990 N N . GLU C 1 403 ? 73.674 -31.545 85.083 1.00 29.59 403 GLU C N 1
ATOM 9991 C CA . GLU C 1 403 ? 72.364 -31.971 84.605 1.00 31.89 403 GLU C CA 1
ATOM 9992 C C . GLU C 1 403 ? 71.707 -30.876 83.789 1.00 36.54 403 GLU C C 1
ATOM 9993 O O . GLU C 1 403 ? 71.018 -31.151 82.806 1.00 39.23 403 GLU C O 1
ATOM 9999 N N . ILE C 1 404 ? 71.916 -29.638 84.221 1.00 37.41 404 ILE C N 1
ATOM 10000 C CA . ILE C 1 404 ? 71.635 -28.482 83.390 1.00 32.71 404 ILE C CA 1
ATOM 10001 C C . ILE C 1 404 ? 72.399 -28.509 82.062 1.00 28.24 404 ILE C C 1
ATOM 10002 O O . ILE C 1 404 ? 71.802 -28.370 81.014 1.00 31.55 404 ILE C O 1
ATOM 10007 N N . ARG C 1 405 ? 73.720 -28.485 82.111 1.00 28.05 405 ARG C N 1
ATOM 10008 C CA . ARG C 1 405 ? 74.516 -28.514 80.880 1.00 29.73 405 ARG C CA 1
ATOM 10009 C C . ARG C 1 405 ? 73.925 -29.474 79.827 1.00 29.18 405 ARG C C 1
ATOM 10010 O O . ARG C 1 405 ? 73.666 -29.097 78.678 1.00 17.49 405 ARG C O 1
ATOM 10018 N N . GLN C 1 406 ? 73.665 -30.695 80.284 1.00 32.25 406 GLN C N 1
ATOM 10019 C CA . GLN C 1 406 ? 73.042 -31.732 79.485 1.00 32.77 406 GLN C CA 1
ATOM 10020 C C . GLN C 1 406 ? 71.657 -31.339 79.028 1.00 30.87 406 GLN C C 1
ATOM 10021 O O . GLN C 1 406 ? 71.272 -31.610 77.914 1.00 37.53 406 GLN C O 1
ATOM 10027 N N . GLU C 1 407 ? 70.917 -30.654 79.871 1.00 29.76 407 GLU C N 1
ATOM 10028 C CA . GLU C 1 407 ? 69.567 -30.274 79.518 1.00 22.74 407 GLU C CA 1
ATOM 10029 C C . GLU C 1 407 ? 69.490 -29.180 78.453 1.00 22.78 407 GLU C C 1
ATOM 10030 O O . GLU C 1 407 ? 68.689 -29.279 77.550 1.00 20.17 407 GLU C O 1
ATOM 10036 N N . ILE C 1 408 ? 70.310 -28.138 78.543 1.00 25.54 408 ILE C N 1
ATOM 10037 C CA . ILE C 1 408 ? 70.330 -27.123 77.489 1.00 24.36 408 ILE C CA 1
ATOM 10038 C C . ILE C 1 408 ? 71.034 -27.628 76.203 1.00 28.92 408 ILE C C 1
ATOM 10039 O O . ILE C 1 408 ? 70.816 -27.109 75.090 1.00 28.02 408 ILE C O 1
ATOM 10044 N N . GLY C 1 409 ? 71.857 -28.659 76.377 1.00 34.49 409 GLY C N 1
ATOM 10045 C CA . GLY C 1 409 ? 72.592 -29.242 75.268 1.00 26.56 409 GLY C CA 1
ATOM 10046 C C . GLY C 1 409 ? 73.885 -28.515 74.961 1.00 27.98 409 GLY C C 1
ATOM 10047 O O . GLY C 1 409 ? 74.409 -28.688 73.867 1.00 32.12 409 GLY C O 1
ATOM 10048 N N . ALA C 1 410 ? 74.412 -27.723 75.896 1.00 30.11 410 ALA C N 1
ATOM 10049 C CA . ALA C 1 410 ? 75.632 -26.966 75.638 1.00 34.38 410 ALA C CA 1
ATOM 10050 C C . ALA C 1 410 ? 76.810 -27.950 75.568 1.00 35.76 410 ALA C C 1
ATOM 10051 O O . ALA C 1 410 ? 76.687 -29.110 76.020 1.00 34.48 410 ALA C O 1
ATOM 10053 N N . ASP C 1 411 ? 77.901 -27.528 74.922 1.00 35.32 411 ASP C N 1
ATOM 10054 C CA . ASP C 1 411 ? 79.164 -28.271 75.004 1.00 36.51 411 ASP C CA 1
ATOM 10055 C C . ASP C 1 411 ? 79.747 -28.128 76.399 1.00 34.61 411 ASP C C 1
ATOM 10056 O O . ASP C 1 411 ? 80.105 -29.118 77.043 1.00 31.47 411 ASP C O 1
ATOM 10061 N N . THR C 1 412 ? 79.785 -26.891 76.877 1.00 33.27 412 THR C N 1
ATOM 10062 C CA . THR C 1 412 ? 80.166 -26.612 78.241 1.00 26.03 412 THR C CA 1
ATOM 10063 C C . THR C 1 412 ? 79.191 -25.598 78.816 1.00 27.47 412 THR C C 1
ATOM 10064 O O . THR C 1 412 ? 78.519 -24.873 78.076 1.00 22.64 412 THR C O 1
ATOM 10068 N N . LEU C 1 413 ? 79.075 -25.605 80.143 1.00 30.99 413 LEU C N 1
ATOM 10069 C CA . LEU C 1 413 ? 78.260 -24.634 80.874 1.00 27.38 413 LEU C CA 1
ATOM 10070 C C . LEU C 1 413 ? 79.051 -24.122 82.069 1.00 27.94 413 LEU C C 1
ATOM 10071 O O . LEU C 1 413 ? 79.685 -24.901 82.760 1.00 29.69 413 LEU C O 1
ATOM 10076 N N . SER C 1 414 ? 79.069 -22.808 82.263 1.00 30.20 414 SER C N 1
ATOM 10077 C CA . SER C 1 414 ? 79.883 -22.186 83.315 1.00 25.43 414 SER C CA 1
ATOM 10078 C C . SER C 1 414 ? 79.094 -21.069 83.959 1.00 25.82 414 SER C C 1
ATOM 10079 O O . SER C 1 414 ? 78.619 -20.175 83.261 1.00 29.09 414 SER C O 1
ATOM 10082 N N . PHE C 1 415 ? 78.871 -21.169 85.264 1.00 21.72 415 PHE C N 1
ATOM 10083 C CA . PHE C 1 415 ? 78.309 -20.072 86.039 1.00 16.00 415 PHE C CA 1
ATOM 10084 C C . PHE C 1 415 ? 79.401 -19.255 86.707 1.00 18.80 415 PHE C C 1
ATOM 10085 O O . PHE C 1 415 ? 80.477 -19.748 86.997 1.00 28.14 415 PHE C O 1
ATOM 10093 N N . LEU C 1 416 ? 79.150 -17.980 86.889 1.00 20.68 416 LEU C N 1
ATOM 10094 C CA . LEU C 1 416 ? 80.022 -17.161 87.693 1.00 20.99 416 LEU C CA 1
ATOM 10095 C C . LEU C 1 416 ? 79.934 -17.702 89.112 1.00 25.17 416 LEU C C 1
ATOM 10096 O O . LEU C 1 416 ? 78.894 -18.211 89.555 1.00 24.70 416 LEU C O 1
ATOM 10101 N N . SER C 1 417 ? 81.069 -17.705 89.789 1.00 29.05 417 SER C N 1
ATOM 10102 C CA . SER C 1 417 ? 81.070 -18.034 91.207 1.00 26.47 417 SER C CA 1
ATOM 10103 C C . SER C 1 417 ? 80.502 -16.826 91.940 1.00 23.70 417 SER C C 1
ATOM 10104 O O . SER C 1 417 ? 80.519 -15.691 91.421 1.00 15.75 417 SER C O 1
ATOM 10107 N N . VAL C 1 418 ? 80.266 -17.023 93.225 1.00 16.00 418 VAL C N 1
ATOM 10108 C CA . VAL C 1 418 ? 79.763 -15.946 94.015 1.00 17.70 418 VAL C CA 1
ATOM 10109 C C . VAL C 1 418 ? 80.809 -14.872 94.239 1.00 23.06 418 VAL C C 1
ATOM 10110 O O . VAL C 1 418 ? 80.503 -13.684 94.195 1.00 28.28 418 VAL C O 1
ATOM 10114 N N . GLU C 1 419 ? 82.058 -15.290 94.391 1.00 25.98 419 GLU C N 1
ATOM 10115 C CA . GLU C 1 419 ? 83.150 -14.348 94.615 1.00 32.54 419 GLU C CA 1
ATOM 10116 C C . GLU C 1 419 ? 83.343 -13.578 93.336 1.00 31.01 419 GLU C C 1
ATOM 10117 O O . GLU C 1 419 ? 83.506 -12.355 93.376 1.00 32.37 419 GLU C O 1
ATOM 10123 N N . GLY C 1 420 ? 83.199 -14.287 92.210 1.00 25.16 420 GLY C N 1
ATOM 10124 C CA . GLY C 1 420 ? 83.344 -13.673 90.905 1.00 18.10 420 GLY C CA 1
ATOM 10125 C C . GLY C 1 420 ? 82.288 -12.613 90.710 1.00 15.66 420 GLY C C 1
ATOM 10126 O O . GLY C 1 420 ? 82.587 -11.452 90.378 1.00 11.86 420 GLY C O 1
ATOM 10127 N N . LEU C 1 421 ? 81.068 -12.969 91.093 1.00 15.11 421 LEU C N 1
ATOM 10128 C CA . LEU C 1 421 ? 79.948 -12.039 91.044 1.00 17.63 421 LEU C CA 1
ATOM 10129 C C . LEU C 1 421 ? 80.209 -10.798 91.897 1.00 18.98 421 LEU C C 1
ATOM 10130 O O . LEU C 1 421 ? 80.098 -9.655 91.422 1.00 18.43 421 LEU C O 1
ATOM 10135 N N . LEU C 1 422 ? 80.673 -11.035 93.118 1.00 20.88 422 LEU C N 1
ATOM 10136 C CA . LEU C 1 422 ? 80.857 -9.958 94.075 1.00 18.27 422 LEU C CA 1
ATOM 10137 C C . LEU C 1 422 ? 82.002 -9.081 93.631 1.00 19.14 422 LEU C C 1
ATOM 10138 O O . LEU C 1 422 ? 81.863 -7.839 93.540 1.00 21.68 422 LEU C O 1
ATOM 10143 N N . LYS C 1 423 ? 83.006 -9.765 93.092 1.00 16.10 423 LYS C N 1
ATOM 10144 C CA . LYS C 1 423 ? 84.248 -9.152 92.650 1.00 15.55 423 LYS C CA 1
ATOM 10145 C C . LYS C 1 423 ? 83.966 -8.372 91.404 1.00 12.67 423 LYS C C 1
ATOM 10146 O O . LYS C 1 423 ? 84.429 -7.252 91.262 1.00 13.26 423 LYS C O 1
ATOM 10152 N N . GLY C 1 424 ? 83.133 -8.943 90.529 1.00 19.77 424 GLY C N 1
ATOM 10153 C CA . GLY C 1 424 ? 82.812 -8.318 89.246 1.00 15.83 424 GLY C CA 1
ATOM 10154 C C . GLY C 1 424 ? 82.050 -7.005 89.408 1.00 20.44 424 GLY C C 1
ATOM 10155 O O . GLY C 1 424 ? 82.378 -5.974 88.785 1.00 18.26 424 GLY C O 1
ATOM 10156 N N . ILE C 1 425 ? 81.012 -7.036 90.243 1.00 19.07 425 ILE C N 1
ATOM 10157 C CA . ILE C 1 425 ? 80.225 -5.846 90.525 1.00 13.62 425 ILE C CA 1
ATOM 10158 C C . ILE C 1 425 ? 81.051 -4.825 91.242 1.00 21.54 425 ILE C C 1
ATOM 10159 O O . ILE C 1 425 ? 80.997 -3.623 90.931 1.00 25.10 425 ILE C O 1
ATOM 10164 N N . GLY C 1 426 ? 81.742 -5.318 92.265 1.00 21.22 426 GLY C N 1
ATOM 10165 C CA . GLY C 1 426 ? 82.849 -4.569 92.805 1.00 25.19 426 GLY C CA 1
ATOM 10166 C C . GLY C 1 426 ? 82.329 -3.534 93.753 1.00 26.90 426 GLY C C 1
ATOM 10167 O O . GLY C 1 426 ? 82.826 -2.381 93.805 1.00 25.56 426 GLY C O 1
ATOM 10168 N N . ARG C 1 427 ? 81.297 -3.959 94.474 1.00 25.44 427 ARG C N 1
ATOM 10169 C CA . ARG C 1 427 ? 80.776 -3.199 95.577 1.00 22.58 427 ARG C CA 1
ATOM 10170 C C . ARG C 1 427 ? 81.862 -3.203 96.693 1.00 29.90 427 ARG C C 1
ATOM 10171 O O . ARG C 1 427 ? 82.537 -4.230 96.911 1.00 31.51 427 ARG C O 1
ATOM 10179 N N . LYS C 1 428 ? 82.070 -2.063 97.369 1.00 32.72 428 LYS C N 1
ATOM 10180 C CA . LYS C 1 428 ? 83.137 -1.981 98.379 1.00 33.50 428 LYS C CA 1
ATOM 10181 C C . LYS C 1 428 ? 82.749 -2.226 99.833 1.00 37.17 428 LYS C C 1
ATOM 10182 O O . LYS C 1 428 ? 83.601 -2.172 100.710 1.00 42.65 428 LYS C O 1
ATOM 10188 N N . TYR C 1 429 ? 81.483 -2.519 100.096 1.00 37.82 429 TYR C N 1
ATOM 10189 C CA . TYR C 1 429 ? 80.970 -2.576 101.456 1.00 39.43 429 TYR C CA 1
ATOM 10190 C C . TYR C 1 429 ? 81.611 -3.663 102.293 1.00 45.64 429 TYR C C 1
ATOM 10191 O O . TYR C 1 429 ? 81.832 -4.771 101.818 1.00 43.69 429 TYR C O 1
ATOM 10200 N N . ASP C 1 430 ? 81.851 -3.371 103.569 1.00 58.75 430 ASP C N 1
ATOM 10201 C CA . ASP C 1 430 ? 82.542 -4.334 104.395 1.00 67.99 430 ASP C CA 1
ATOM 10202 C C . ASP C 1 430 ? 81.671 -5.374 105.082 1.00 69.71 430 ASP C C 1
ATOM 10203 O O . ASP C 1 430 ? 81.280 -5.213 106.235 1.00 70.64 430 ASP C O 1
ATOM 10208 N N . ASP C 1 431 ? 81.464 -6.483 104.380 1.00 69.14 431 ASP C N 1
ATOM 10209 C CA . ASP C 1 431 ? 80.981 -7.734 104.937 1.00 68.40 431 ASP C CA 1
ATOM 10210 C C . ASP C 1 431 ? 81.122 -8.789 103.851 1.00 67.96 431 ASP C C 1
ATOM 10211 O O . ASP C 1 431 ? 81.359 -8.455 102.692 1.00 63.38 431 ASP C O 1
ATOM 10216 N N . SER C 1 432 ? 80.975 -10.053 104.233 1.00 71.05 432 SER C N 1
ATOM 10217 C CA . SER C 1 432 ? 81.244 -11.206 103.376 1.00 72.94 432 SER C CA 1
ATOM 10218 C C . SER C 1 432 ? 80.495 -11.252 102.037 1.00 71.67 432 SER C C 1
ATOM 10219 O O . SER C 1 432 ? 80.656 -12.222 101.283 1.00 76.17 432 SER C O 1
ATOM 10222 N N . ASN C 1 433 ? 79.562 -10.315 101.821 1.00 65.74 433 ASN C N 1
ATOM 10223 C CA . ASN C 1 433 ? 78.796 -10.261 100.566 1.00 53.84 433 ASN C CA 1
ATOM 10224 C C . ASN C 1 433 ? 78.453 -8.860 100.079 1.00 45.78 433 ASN C C 1
ATOM 10225 O O . ASN C 1 433 ? 77.442 -8.645 99.420 1.00 38.22 433 ASN C O 1
ATOM 10230 N N . CYS C 1 434 ? 79.259 -7.896 100.493 1.00 41.14 434 CYS C N 1
ATOM 10231 C CA . CYS C 1 434 ? 79.309 -6.591 99.854 1.00 30.44 434 CYS C CA 1
ATOM 10232 C C . CYS C 1 434 ? 78.009 -5.821 99.821 1.00 24.61 434 CYS C C 1
ATOM 10233 O O . CYS C 1 434 ? 77.875 -4.897 99.066 1.00 21.31 434 CYS C O 1
ATOM 10236 N N . GLY C 1 435 ? 77.155 -6.051 100.797 1.00 22.76 435 GLY C N 1
ATOM 10237 C CA . GLY C 1 435 ? 75.910 -5.331 100.838 1.00 23.31 435 GLY C CA 1
ATOM 10238 C C . GLY C 1 435 ? 74.970 -5.745 99.718 1.00 24.86 435 GLY C C 1
ATOM 10239 O O . GLY C 1 435 ? 74.157 -4.946 99.256 1.00 24.63 435 GLY C O 1
ATOM 10240 N N . GLN C 1 436 ? 75.042 -7.001 99.301 1.00 22.33 436 GLN C N 1
ATOM 10241 C CA . GLN C 1 436 ? 74.122 -7.515 98.309 1.00 21.28 436 GLN C CA 1
ATOM 10242 C C . GLN C 1 436 ? 73.345 -8.657 98.901 1.00 23.29 436 GLN C C 1
ATOM 10243 O O . GLN C 1 436 ? 73.873 -9.434 99.686 1.00 22.15 436 GLN C O 1
ATOM 10249 N N . CYS C 1 437 ? 72.099 -8.789 98.473 1.00 27.54 437 CYS C N 1
ATOM 10250 C CA . CYS C 1 437 ? 71.325 -9.989 98.696 1.00 20.01 437 CYS C CA 1
ATOM 10251 C C . CYS C 1 437 ? 71.739 -11.034 97.652 1.00 19.28 437 CYS C C 1
ATOM 10252 O O . CYS C 1 437 ? 71.967 -10.690 96.491 1.00 17.90 437 CYS C O 1
ATOM 10255 N N . LEU C 1 438 ? 71.945 -12.271 98.094 1.00 15.34 438 LEU C N 1
ATOM 10256 C CA . LEU C 1 438 ? 72.350 -13.353 97.205 1.00 10.19 438 LEU C CA 1
ATOM 10257 C C . LEU C 1 438 ? 71.445 -14.530 97.455 1.00 10.32 438 LEU C C 1
ATOM 10258 O O . LEU C 1 438 ? 71.836 -15.682 97.249 1.00 14.24 438 LEU C O 1
ATOM 10263 N N . ALA C 1 439 ? 70.256 -14.239 97.963 1.00 11.15 439 ALA C N 1
ATOM 10264 C CA . ALA C 1 439 ? 69.377 -15.258 98.495 1.00 17.41 439 ALA C CA 1
ATOM 10265 C C . ALA C 1 439 ? 69.042 -16.347 97.488 1.00 21.45 439 ALA C C 1
ATOM 10266 O O . ALA C 1 439 ? 69.115 -17.537 97.804 1.00 25.07 439 ALA C O 1
ATOM 10268 N N . CYS C 1 440 ? 68.702 -15.934 96.270 1.00 26.38 440 CYS C N 1
ATOM 10269 C CA . CYS C 1 440 ? 68.249 -16.855 95.225 1.00 27.32 440 CYS C CA 1
ATOM 10270 C C . CYS C 1 440 ? 69.409 -17.737 94.728 1.00 29.22 440 CYS C C 1
ATOM 10271 O O . CYS C 1 440 ? 69.169 -18.817 94.160 1.00 28.64 440 CYS C O 1
ATOM 10274 N N . PHE C 1 441 ? 70.649 -17.341 95.031 1.00 26.32 441 PHE C N 1
ATOM 10275 C CA . PHE C 1 441 ? 71.799 -18.210 94.761 1.00 27.15 441 PHE C CA 1
ATOM 10276 C C . PHE C 1 441 ? 72.117 -19.064 95.982 1.00 31.36 441 PHE C C 1
ATOM 10277 O O . PHE C 1 441 ? 72.178 -20.302 95.885 1.00 35.77 441 PHE C O 1
ATOM 10285 N N . THR C 1 442 ? 72.218 -18.409 97.142 1.00 32.21 442 THR C N 1
ATOM 10286 C CA . THR C 1 442 ? 72.786 -19.019 98.353 1.00 31.22 442 THR C CA 1
ATOM 10287 C C . THR C 1 442 ? 71.758 -19.678 99.280 1.00 31.16 442 THR C C 1
ATOM 10288 O O . THR C 1 442 ? 72.077 -20.645 99.977 1.00 35.79 442 THR C O 1
ATOM 10292 N N . GLY C 1 443 ? 70.550 -19.115 99.333 1.00 31.30 443 GLY C N 1
ATOM 10293 C CA . GLY C 1 443 ? 69.514 -19.642 100.217 1.00 28.95 443 GLY C CA 1
ATOM 10294 C C . GLY C 1 443 ? 69.492 -18.909 101.545 1.00 30.40 443 GLY C C 1
ATOM 10295 O O . GLY C 1 443 ? 68.608 -19.101 102.378 1.00 25.40 443 GLY C O 1
ATOM 10296 N N . LYS C 1 444 ? 70.436 -17.995 101.701 1.00 32.03 444 LYS C N 1
ATOM 10297 C CA . LYS C 1 444 ? 70.594 -17.233 102.913 1.00 32.01 444 LYS C CA 1
ATOM 10298 C C . LYS C 1 444 ? 69.901 -15.894 102.708 1.00 29.86 444 LYS C C 1
ATOM 10299 O O . LYS C 1 444 ? 70.465 -14.997 102.077 1.00 27.13 444 LYS C O 1
ATOM 10305 N N . TYR C 1 445 ? 68.636 -15.809 103.131 1.00 31.72 445 TYR C N 1
ATOM 10306 C CA . TYR C 1 445 ? 67.842 -14.584 102.985 1.00 30.94 445 TYR C CA 1
ATOM 10307 C C . TYR C 1 445 ? 68.198 -13.528 104.021 1.00 31.08 445 TYR C C 1
ATOM 10308 O O . TYR C 1 445 ? 68.243 -13.801 105.213 1.00 37.35 445 TYR C O 1
ATOM 10317 N N . PRO C 1 446 ? 68.229 -12.265 103.596 1.00 31.21 446 PRO C N 1
ATOM 10318 C CA . PRO C 1 446 ? 68.601 -11.111 104.422 1.00 33.46 446 PRO C CA 1
ATOM 10319 C C . PRO C 1 446 ? 67.486 -10.567 105.315 1.00 36.89 446 PRO C C 1
ATOM 10320 O O . PRO C 1 446 ? 67.628 -9.461 105.841 1.00 37.66 446 PRO C O 1
ATOM 10324 N N . THR C 1 447 ? 66.302 -11.178 105.236 1.00 38.93 447 THR C N 1
ATOM 10325 C CA . THR C 1 447 ? 65.206 -10.899 106.170 1.00 37.75 447 THR C CA 1
ATOM 10326 C C . THR C 1 447 ? 64.564 -12.247 106.503 1.00 44.98 447 THR C C 1
ATOM 10327 O O . THR C 1 447 ? 64.888 -13.265 105.874 1.00 49.36 447 THR C O 1
ATOM 10331 N N . GLU C 1 448 ? 63.772 -12.298 107.569 1.00 48.64 448 GLU C N 1
ATOM 10332 C CA . GLU C 1 448 ? 63.162 -13.560 107.949 1.00 50.89 448 GLU C CA 1
ATOM 10333 C C . GLU C 1 448 ? 61.933 -13.791 107.100 1.00 45.92 448 GLU C C 1
ATOM 10334 O O . GLU C 1 448 ? 61.389 -12.860 106.513 1.00 43.37 448 GLU C O 1
ATOM 10340 N N . ILE C 1 449 ? 61.787 -15.046 106.724 1.00 45.56 449 ILE C N 1
ATOM 10341 C CA . ILE C 1 449 ? 60.674 -15.460 105.900 1.00 44.99 449 ILE C CA 1
ATOM 10342 C C . ILE C 1 449 ? 59.756 -16.282 106.805 1.00 47.97 449 ILE C C 1
ATOM 10343 O O . ILE C 1 449 ? 60.154 -17.316 107.364 1.00 46.27 449 ILE C O 1
ATOM 10348 N N . TYR C 1 450 ? 58.591 -15.710 107.069 1.00 52.38 450 TYR C N 1
ATOM 10349 C CA . TYR C 1 450 ? 57.588 -16.303 107.940 1.00 54.30 450 TYR C CA 1
ATOM 10350 C C . TYR C 1 450 ? 56.891 -17.482 107.271 1.00 58.54 450 TYR C C 1
ATOM 10351 O O . TYR C 1 450 ? 57.091 -17.746 106.089 1.00 60.05 450 TYR C O 1
ATOM 10360 N N . GLN C 1 451 ? 56.081 -18.205 108.027 1.00 65.88 451 GLN C N 1
ATOM 10361 C CA . GLN C 1 451 ? 55.443 -19.383 107.475 1.00 76.44 451 GLN C CA 1
ATOM 10362 C C . GLN C 1 451 ? 54.168 -19.070 106.700 1.00 77.50 451 GLN C C 1
ATOM 10363 O O . GLN C 1 451 ? 53.742 -19.861 105.851 1.00 78.08 451 GLN C O 1
ATOM 10369 N N . ASP C 1 452 ? 53.534 -17.947 107.040 1.00 77.93 452 ASP C N 1
ATOM 10370 C CA . ASP C 1 452 ? 52.372 -17.459 106.296 1.00 77.07 452 ASP C CA 1
ATOM 10371 C C . ASP C 1 452 ? 52.749 -16.731 104.997 1.00 76.59 452 ASP C C 1
ATOM 10372 O O . ASP C 1 452 ? 51.870 -16.449 104.172 1.00 78.77 452 ASP C O 1
ATOM 10377 N N . THR C 1 453 ? 54.021 -16.333 104.883 1.00 73.99 453 THR C N 1
ATOM 10378 C CA . THR C 1 453 ? 54.549 -15.623 103.713 1.00 68.65 453 THR C CA 1
ATOM 10379 C C . THR C 1 453 ? 54.240 -16.368 102.407 1.00 65.72 453 THR C C 1
ATOM 10380 O O . THR C 1 453 ? 54.547 -17.561 102.266 1.00 63.44 453 THR C O 1
ATOM 10384 N N . VAL C 1 454 ? 53.537 -15.682 101.507 1.00 62.11 454 VAL C N 1
ATOM 10385 C CA . VAL C 1 454 ? 53.302 -16.190 100.153 1.00 59.90 454 VAL C CA 1
ATOM 10386 C C . VAL C 1 454 ? 54.360 -15.663 99.203 1.00 60.38 454 VAL C C 1
ATOM 10387 O O . VAL C 1 454 ? 54.939 -14.594 99.450 1.00 63.20 454 VAL C O 1
ATOM 10391 N N . LEU C 1 455 ? 54.642 -16.437 98.152 1.00 58.67 455 LEU C N 1
ATOM 10392 C CA . LEU C 1 455 ? 55.459 -15.959 97.037 1.00 52.52 455 LEU C CA 1
ATOM 10393 C C . LEU C 1 455 ? 54.782 -14.757 96.370 1.00 51.61 455 LEU C C 1
ATOM 10394 O O . LEU C 1 455 ? 53.549 -14.699 96.275 1.00 50.21 455 LEU C O 1
ATOM 10399 N N . PRO C 1 456 ? 55.572 -13.752 95.955 1.00 49.45 456 PRO C N 1
ATOM 10400 C CA . PRO C 1 456 ? 55.001 -12.501 95.435 1.00 52.97 456 PRO C CA 1
ATOM 10401 C C . PRO C 1 456 ? 53.876 -12.663 94.387 1.00 54.44 456 PRO C C 1
ATOM 10402 O O . PRO C 1 456 ? 52.917 -11.889 94.390 1.00 49.02 456 PRO C O 1
ATOM 10406 N N . HIS C 1 457 ? 54.001 -13.667 93.509 1.00 57.19 457 HIS C N 1
ATOM 10407 C CA . HIS C 1 457 ? 52.973 -13.969 92.505 1.00 57.40 457 HIS C CA 1
ATOM 10408 C C . HIS C 1 457 ? 51.652 -14.465 93.122 1.00 57.60 457 HIS C C 1
ATOM 10409 O O . HIS C 1 457 ? 50.590 -14.299 92.530 1.00 58.71 457 HIS C O 1
ATOM 10416 N N . VAL C 1 458 ? 51.745 -15.137 94.270 1.00 57.96 458 VAL C N 1
ATOM 10417 C CA . VAL C 1 458 ? 50.615 -15.825 94.910 1.00 55.22 458 VAL C CA 1
ATOM 10418 C C . VAL C 1 458 ? 49.511 -14.843 95.328 1.00 54.15 458 VAL C C 1
ATOM 10419 O O . VAL C 1 458 ? 48.403 -15.247 95.665 1.00 57.29 458 VAL C O 1
ATOM 10423 N N . LYS C 1 459 ? 49.816 -13.554 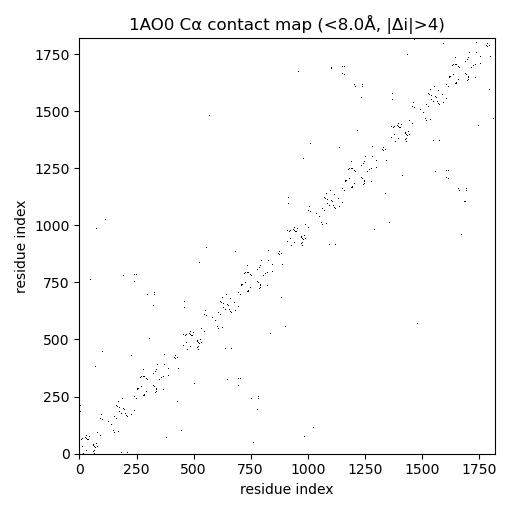95.275 1.00 54.10 459 LYS C N 1
ATOM 10424 C CA . LYS C 1 459 ? 48.838 -12.509 95.533 1.00 53.59 459 LYS C CA 1
ATOM 10425 C C . LYS C 1 459 ? 48.166 -12.067 94.208 1.00 59.37 459 LYS C C 1
ATOM 10426 O O . LYS C 1 459 ? 48.502 -10.985 93.677 1.00 59.91 459 LYS C O 1
ATOM 10432 N N . CYS D 1 1 ? 61.050 -0.847 51.920 1.00 11.57 1 CYS D N 1
ATOM 10433 C CA . CYS D 1 1 ? 59.914 -1.816 51.799 1.00 16.33 1 CYS D CA 1
ATOM 10434 C C . CYS D 1 1 ? 60.501 -3.165 51.695 1.00 10.70 1 CYS D C 1
ATOM 10435 O O . CYS D 1 1 ? 61.686 -3.288 51.468 1.00 21.35 1 CYS D O 1
ATOM 10438 N N . GLY D 1 2 ? 59.701 -4.179 51.955 1.00 11.47 2 GLY D N 1
ATOM 10439 C CA . GLY D 1 2 ? 60.233 -5.519 51.998 1.00 11.16 2 GLY D CA 1
ATOM 10440 C C . GLY D 1 2 ? 59.149 -6.381 51.449 1.00 11.69 2 GLY D C 1
ATOM 10441 O O . GLY D 1 2 ? 57.986 -5.990 51.496 1.00 15.90 2 GLY D O 1
ATOM 10442 N N . VAL D 1 3 ? 59.537 -7.448 50.778 1.00 10.33 3 VAL D N 1
ATOM 10443 C CA . VAL D 1 3 ? 58.589 -8.327 50.166 1.00 11.94 3 VAL D CA 1
ATOM 10444 C C . VAL D 1 3 ? 58.952 -9.768 50.490 1.00 13.29 3 VAL D C 1
ATOM 10445 O O . VAL D 1 3 ? 60.108 -10.117 50.697 1.00 10.76 3 VAL D O 1
ATOM 10449 N N . PHE D 1 4 ? 57.937 -10.591 50.618 1.00 20.51 4 PHE D N 1
ATOM 10450 C CA . PHE D 1 4 ? 58.137 -11.967 50.999 1.00 18.66 4 PHE D CA 1
ATOM 10451 C C . PHE D 1 4 ? 57.078 -12.753 50.237 1.00 17.09 4 PHE D C 1
ATOM 10452 O O . PHE D 1 4 ? 55.910 -12.325 50.160 1.00 12.02 4 PHE D O 1
ATOM 10460 N N . GLY D 1 5 ? 57.506 -13.831 49.592 1.00 14.31 5 GLY D N 1
ATOM 10461 C CA . GLY D 1 5 ? 56.558 -14.694 48.938 1.00 14.09 5 GLY D CA 1
ATOM 10462 C C . GLY D 1 5 ? 56.976 -16.112 49.154 1.00 16.76 5 GLY D C 1
ATOM 10463 O O . GLY D 1 5 ? 58.175 -16.413 49.327 1.00 18.04 5 GLY D O 1
ATOM 10464 N N . ILE D 1 6 ? 55.994 -16.987 49.162 1.00 12.07 6 ILE D N 1
ATOM 10465 C CA . ILE D 1 6 ? 56.288 -18.389 49.270 1.00 19.07 6 ILE D CA 1
ATOM 10466 C C . ILE D 1 6 ? 55.220 -19.133 48.501 1.00 21.69 6 ILE D C 1
ATOM 10467 O O . ILE D 1 6 ? 54.046 -18.735 48.490 1.00 19.00 6 ILE D O 1
ATOM 10472 N N . TRP D 1 7 ? 55.647 -20.173 47.795 1.00 25.92 7 TRP D N 1
ATOM 10473 C CA . TRP D 1 7 ? 54.740 -20.987 46.999 1.00 29.51 7 TRP D CA 1
ATOM 10474 C C . TRP D 1 7 ? 54.871 -22.463 47.410 1.00 28.25 7 TRP D C 1
ATOM 10475 O O . TRP D 1 7 ? 55.984 -22.992 47.499 1.00 23.29 7 TRP D O 1
ATOM 10486 N N . GLY D 1 8 ? 53.743 -23.061 47.788 1.00 27.58 8 GLY D N 1
ATOM 10487 C CA . GLY D 1 8 ? 53.684 -24.490 48.037 1.00 29.70 8 GLY D CA 1
ATOM 10488 C C . GLY D 1 8 ? 53.722 -24.865 49.510 1.00 38.34 8 GLY D C 1
ATOM 10489 O O . GLY D 1 8 ? 54.534 -25.691 49.914 1.00 44.86 8 GLY D O 1
ATOM 10490 N N . HIS D 1 9 ? 52.803 -24.333 50.307 1.00 40.51 9 HIS D N 1
ATOM 10491 C CA . HIS D 1 9 ? 52.870 -24.480 51.756 1.00 41.69 9 HIS D CA 1
ATOM 10492 C C . HIS D 1 9 ? 51.481 -24.241 52.334 1.00 43.27 9 HIS D C 1
ATOM 10493 O O . HIS D 1 9 ? 50.922 -23.151 52.176 1.00 39.49 9 HIS D O 1
ATOM 10500 N N . GLU D 1 10 ? 50.946 -25.239 53.038 1.00 45.34 10 GLU D N 1
ATOM 10501 C CA . GLU D 1 10 ? 49.602 -25.156 53.607 1.00 48.44 10 GLU D CA 1
ATOM 10502 C C . GLU D 1 10 ? 49.349 -23.841 54.298 1.00 46.13 10 GLU D C 1
ATOM 10503 O O . GLU D 1 10 ? 48.220 -23.356 54.321 1.00 45.98 10 GLU D O 1
ATOM 10509 N N . GLU D 1 11 ? 50.374 -23.367 55.000 1.00 46.16 11 GLU D N 1
ATOM 10510 C CA . GLU D 1 11 ? 50.259 -22.212 55.878 1.00 45.61 11 GLU D CA 1
ATOM 10511 C C . GLU D 1 11 ? 51.017 -21.044 55.290 1.00 39.50 11 GLU D C 1
ATOM 10512 O O . GLU D 1 11 ? 51.630 -20.271 56.029 1.00 43.71 11 GLU D O 1
ATOM 10518 N N . ALA D 1 12 ? 51.003 -20.932 53.972 1.00 31.86 12 ALA D N 1
ATOM 10519 C CA . ALA D 1 12 ? 51.739 -19.886 53.284 1.00 29.54 12 ALA D CA 1
ATOM 10520 C C . ALA D 1 12 ? 51.450 -18.502 53.873 1.00 28.81 12 ALA D C 1
ATOM 10521 O O . ALA D 1 12 ? 52.365 -17.724 54.110 1.00 26.94 12 ALA D O 1
ATOM 10523 N N . PRO D 1 13 ? 50.188 -18.237 54.251 1.00 27.00 13 PRO D N 1
ATOM 10524 C CA . PRO D 1 13 ? 49.948 -16.887 54.799 1.00 30.49 13 PRO D CA 1
ATOM 10525 C C . PRO D 1 13 ? 50.555 -16.653 56.194 1.00 32.99 13 PRO D C 1
ATOM 10526 O O . PRO D 1 13 ? 51.039 -15.553 56.500 1.00 32.76 13 PRO D O 1
ATOM 10530 N N . GLN D 1 14 ? 50.623 -17.710 57.000 1.00 36.15 14 GLN D N 1
ATOM 10531 C CA . GLN D 1 14 ? 51.240 -17.622 58.323 1.00 32.49 14 GLN D CA 1
ATOM 10532 C C . GLN D 1 14 ? 52.733 -17.406 58.147 1.00 25.18 14 GLN D C 1
ATOM 10533 O O . GLN D 1 14 ? 53.300 -16.448 58.682 1.00 22.04 14 GLN D O 1
ATOM 10539 N N . ILE D 1 15 ? 53.345 -18.249 57.324 1.00 16.33 15 ILE D N 1
ATOM 10540 C CA . ILE D 1 15 ? 54.749 -18.098 57.018 1.00 14.96 15 ILE D CA 1
ATOM 10541 C C . ILE D 1 15 ? 55.038 -16.695 56.560 1.00 15.39 15 ILE D C 1
ATOM 10542 O O . ILE D 1 15 ? 56.056 -16.116 56.943 1.00 23.53 15 ILE D O 1
ATOM 10547 N N . THR D 1 16 ? 54.132 -16.133 55.775 1.00 16.00 16 THR D N 1
ATOM 10548 C CA . THR D 1 16 ? 54.342 -14.799 55.237 1.00 22.27 16 THR D CA 1
ATOM 10549 C C . THR D 1 16 ? 54.313 -13.756 56.358 1.00 23.93 16 THR D C 1
ATOM 10550 O O . THR D 1 16 ? 55.119 -12.807 56.355 1.00 19.29 16 THR D O 1
ATOM 10554 N N . TYR D 1 17 ? 53.391 -13.947 57.302 1.00 23.99 17 TYR D N 1
ATOM 10555 C CA . TYR D 1 17 ? 53.287 -13.098 58.495 1.00 19.64 17 TYR D CA 1
ATOM 10556 C C . TYR D 1 17 ? 54.657 -13.060 59.173 1.00 18.45 17 TYR D C 1
ATOM 10557 O O . TYR D 1 17 ? 55.180 -11.998 59.506 1.00 10.37 17 TYR D O 1
A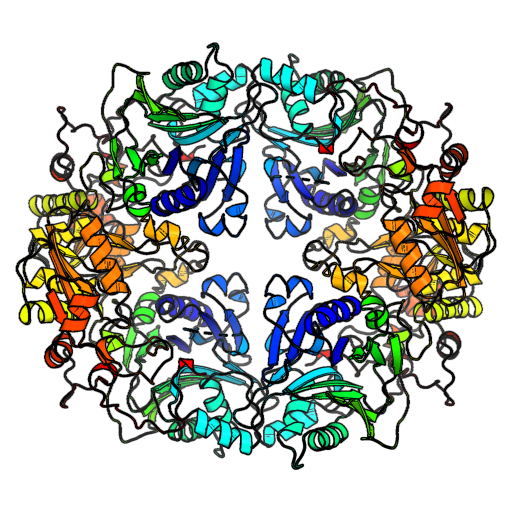TOM 10566 N N . TYR D 1 18 ? 55.231 -14.238 59.348 1.00 17.61 18 TYR D N 1
ATOM 10567 C CA . TYR D 1 18 ? 56.477 -14.361 60.063 1.00 22.90 18 TYR D CA 1
ATOM 10568 C C . TYR D 1 18 ? 57.636 -13.835 59.243 1.00 25.79 18 TYR D C 1
ATOM 10569 O O . TYR D 1 18 ? 58.410 -12.987 59.733 1.00 27.02 18 TYR D O 1
ATOM 10578 N N . GLY D 1 19 ? 57.659 -14.206 57.962 1.00 22.11 19 GLY D N 1
ATOM 10579 C CA . GLY D 1 19 ? 58.674 -13.686 57.079 1.00 18.53 19 GLY D CA 1
ATOM 10580 C C . GLY D 1 19 ? 58.606 -12.164 57.069 1.00 18.65 19 GLY D C 1
ATOM 10581 O O . GLY D 1 19 ? 59.632 -11.457 57.156 1.00 16.59 19 GLY D O 1
ATOM 10582 N N . LEU D 1 20 ? 57.390 -11.644 56.976 1.00 15.76 20 LEU D N 1
ATOM 10583 C CA . LEU D 1 20 ? 57.217 -10.206 56.778 1.00 23.15 20 LEU D CA 1
ATOM 10584 C C . LEU D 1 20 ? 57.597 -9.510 58.064 1.00 29.79 20 LEU D C 1
ATOM 10585 O O . LEU D 1 20 ? 58.214 -8.433 58.058 1.00 34.14 20 LEU D O 1
ATOM 10590 N N . HIS D 1 21 ? 57.291 -10.185 59.166 1.00 30.77 21 HIS D N 1
ATOM 10591 C CA . HIS D 1 21 ? 57.698 -9.736 60.478 1.00 32.95 21 HIS D CA 1
ATOM 10592 C C . HIS D 1 21 ? 59.210 -9.519 60.610 1.00 30.56 21 HIS D C 1
ATOM 10593 O O . HIS D 1 21 ? 59.669 -8.430 60.955 1.00 30.29 21 HIS D O 1
ATOM 10600 N N . SER D 1 22 ? 59.981 -10.523 60.224 1.00 27.52 22 SER D N 1
ATOM 10601 C CA . SER D 1 22 ? 61.418 -10.376 60.153 1.00 23.07 22 SER D CA 1
ATOM 10602 C C . SER D 1 22 ? 61.878 -9.275 59.211 1.00 23.53 22 SER D C 1
ATOM 10603 O O . SER D 1 22 ? 63.034 -8.885 59.276 1.00 25.59 22 SER D O 1
ATOM 10606 N N . LEU D 1 23 ? 61.024 -8.816 58.293 1.00 22.71 23 LEU D N 1
ATOM 10607 C CA . LEU D 1 23 ? 61.364 -7.630 57.479 1.00 22.49 23 LEU D CA 1
ATOM 10608 C C . LEU D 1 23 ? 60.685 -6.339 57.950 1.00 23.65 23 LEU D C 1
ATOM 10609 O O . LEU D 1 23 ? 60.756 -5.309 57.273 1.00 24.26 23 LEU D O 1
ATOM 10614 N N . GLN D 1 24 ? 60.036 -6.387 59.106 1.00 18.49 24 GLN D N 1
ATOM 10615 C CA . GLN D 1 24 ? 59.289 -5.256 59.595 1.00 19.33 24 GLN D CA 1
ATOM 10616 C C . GLN D 1 24 ? 60.106 -3.964 59.687 1.00 20.17 24 GLN D C 1
ATOM 10617 O O . GLN D 1 24 ? 59.545 -2.847 59.634 1.00 18.90 24 GLN D O 1
ATOM 10623 N N . HIS D 1 25 ? 61.421 -4.100 59.851 1.00 18.10 25 HIS D N 1
ATOM 10624 C CA . HIS D 1 25 ? 62.286 -2.919 59.949 1.00 20.94 25 HIS D CA 1
ATOM 10625 C C . HIS D 1 25 ? 62.358 -2.116 58.668 1.00 23.04 25 HIS D C 1
ATOM 10626 O O . HIS D 1 25 ? 62.706 -0.939 58.696 1.00 32.06 25 HIS D O 1
ATOM 10633 N N . ARG D 1 26 ? 62.045 -2.768 57.551 1.00 24.66 26 ARG D N 1
ATOM 10634 C CA . ARG D 1 26 ? 62.019 -2.163 56.225 1.00 25.18 26 ARG D CA 1
ATOM 10635 C C . ARG D 1 26 ? 61.056 -1.001 56.085 1.00 25.49 26 ARG D C 1
ATOM 10636 O O . ARG D 1 26 ? 61.194 -0.203 55.153 1.00 31.32 26 ARG D O 1
ATOM 10644 N N . GLY D 1 27 ? 59.983 -1.040 56.869 1.00 26.23 27 GLY D N 1
ATOM 10645 C CA . GLY D 1 27 ? 59.124 0.111 57.037 1.00 27.33 27 GLY D CA 1
ATOM 10646 C C . GLY D 1 27 ? 57.918 -0.335 57.822 1.00 31.61 27 GLY D C 1
ATOM 10647 O O . GLY D 1 27 ? 57.647 -1.536 57.915 1.00 29.28 27 GLY D O 1
ATOM 10648 N N . GLN D 1 28 ? 57.229 0.605 58.456 1.00 37.11 28 GLN D N 1
ATOM 10649 C CA . GLN D 1 28 ? 56.119 0.236 59.329 1.00 36.93 28 GLN D CA 1
ATOM 10650 C C . GLN D 1 28 ? 54.837 1.001 59.027 1.00 38.64 28 GLN D C 1
ATOM 10651 O O . GLN D 1 28 ? 53.954 1.122 59.881 1.00 40.05 28 GLN D O 1
ATOM 10657 N N . GLU D 1 29 ? 54.723 1.484 57.800 1.00 37.80 29 GLU D N 1
ATOM 10658 C CA . GLU D 1 29 ? 53.638 2.360 57.427 1.00 34.16 29 GLU D CA 1
ATOM 10659 C C . GLU D 1 29 ? 52.491 1.633 56.781 1.00 29.08 29 GLU D C 1
ATOM 10660 O O . GLU D 1 29 ? 51.438 2.216 56.561 1.00 37.57 29 GLU D O 1
ATOM 10666 N N . GLY D 1 30 ? 52.651 0.342 56.564 1.00 17.27 30 GLY D N 1
ATOM 10667 C CA . GLY D 1 30 ? 51.523 -0.488 56.212 1.00 10.73 30 GLY D CA 1
ATOM 10668 C C . GLY D 1 30 ? 52.050 -1.900 56.049 1.00 17.26 30 GLY D C 1
ATOM 10669 O O . GLY D 1 30 ? 53.240 -2.145 56.301 1.00 17.45 30 GLY D O 1
ATOM 10670 N N . ALA D 1 31 ? 51.184 -2.836 55.673 1.00 17.04 31 ALA D N 1
ATOM 10671 C CA . ALA D 1 31 ? 51.576 -4.241 55.477 1.00 15.48 31 ALA D CA 1
ATOM 10672 C C . ALA D 1 31 ? 50.391 -5.001 54.908 1.00 17.66 31 ALA D C 1
ATOM 10673 O O . ALA D 1 31 ? 49.233 -4.662 55.206 1.00 18.76 31 ALA D O 1
ATOM 10675 N N . GLY D 1 32 ? 50.657 -6.046 54.137 1.00 15.50 32 GLY D N 1
ATOM 10676 C CA . GLY D 1 32 ? 49.559 -6.845 53.621 1.00 14.36 32 GLY D CA 1
ATOM 10677 C C . GLY D 1 32 ? 50.006 -8.186 53.160 1.00 10.06 32 GLY D C 1
ATOM 10678 O O . GLY D 1 32 ? 51.175 -8.364 52.862 1.00 19.65 32 GLY D O 1
ATOM 10679 N N . ILE D 1 33 ? 49.107 -9.144 53.163 1.00 13.25 33 ILE D N 1
ATOM 10680 C CA . ILE D 1 33 ? 49.372 -10.469 52.608 1.00 17.17 33 ILE D CA 1
ATOM 10681 C C . ILE D 1 33 ? 48.248 -10.805 51.662 1.00 20.83 33 ILE D C 1
ATOM 10682 O O . ILE D 1 33 ? 47.108 -10.413 51.913 1.00 23.59 33 ILE D O 1
ATOM 10687 N N . VAL D 1 34 ? 48.585 -11.409 50.520 1.00 24.70 34 VAL D N 1
ATOM 10688 C CA . VAL D 1 34 ? 47.582 -11.965 49.620 1.00 21.31 34 VAL D CA 1
ATOM 10689 C C . VAL D 1 34 ? 47.965 -13.416 49.443 1.00 20.99 34 VAL D C 1
ATOM 10690 O O . VAL D 1 34 ? 49.162 -13.737 49.385 1.00 18.90 34 VAL D O 1
ATOM 10694 N N . ALA D 1 35 ? 46.977 -14.301 49.513 1.00 22.41 35 ALA D N 1
ATOM 10695 C CA . ALA D 1 35 ? 47.232 -15.743 49.463 1.00 23.86 35 ALA D CA 1
ATOM 10696 C C . ALA D 1 35 ? 46.256 -16.381 48.494 1.00 26.92 35 ALA D C 1
ATOM 10697 O O . ALA D 1 35 ? 45.167 -15.850 48.261 1.00 26.84 35 ALA D O 1
ATOM 10699 N N . THR D 1 36 ? 46.640 -17.534 47.955 1.00 29.64 36 THR D N 1
ATOM 10700 C CA . THR D 1 36 ? 45.822 -18.250 46.978 1.00 36.61 36 THR D CA 1
ATOM 10701 C C . THR D 1 36 ? 45.750 -19.735 47.334 1.00 41.88 36 THR D C 1
ATOM 10702 O O . THR D 1 36 ? 46.758 -20.366 47.680 1.00 41.90 36 THR D O 1
ATOM 10706 N N . ASP D 1 37 ? 44.555 -20.299 47.215 1.00 47.51 37 ASP D N 1
ATOM 10707 C CA . ASP D 1 37 ? 44.371 -21.742 47.372 1.00 49.45 37 ASP D CA 1
ATOM 10708 C C . ASP D 1 37 ? 44.420 -22.494 46.041 1.00 46.49 37 ASP D C 1
ATOM 10709 O O . ASP D 1 37 ? 44.550 -23.708 46.016 1.00 45.95 37 ASP D O 1
ATOM 10714 N N . GLY D 1 38 ? 44.389 -21.752 44.944 1.00 45.32 38 GLY D N 1
ATOM 10715 C CA . GLY D 1 38 ? 44.343 -22.360 43.631 1.00 45.17 38 GLY D CA 1
ATOM 10716 C C . GLY D 1 38 ? 43.141 -21.843 42.859 1.00 46.73 38 GLY D C 1
ATOM 10717 O O . GLY D 1 38 ? 43.151 -21.825 41.628 1.00 44.57 38 GLY D O 1
ATOM 10718 N N . GLU D 1 39 ? 42.132 -21.370 43.594 1.00 49.14 39 GLU D N 1
ATOM 10719 C CA . GLU D 1 39 ? 40.856 -20.930 43.026 1.00 51.57 39 GLU D CA 1
ATOM 10720 C C . GLU D 1 39 ? 40.708 -19.449 43.268 1.00 51.14 39 GLU D C 1
ATOM 10721 O O . GLU D 1 39 ? 40.438 -18.691 42.353 1.00 53.59 39 GLU D O 1
ATOM 10727 N N . LYS D 1 40 ? 40.667 -19.086 44.541 1.00 51.12 40 LYS D N 1
ATOM 10728 C CA . LYS D 1 40 ? 40.361 -17.723 44.948 1.00 53.25 40 LYS D CA 1
ATOM 10729 C C . LYS D 1 40 ? 41.635 -17.101 45.548 1.00 50.94 40 LYS D C 1
ATOM 10730 O O . LYS D 1 40 ? 42.546 -17.825 45.970 1.00 51.22 40 LYS D O 1
ATOM 10736 N N . LEU D 1 41 ? 41.764 -15.781 45.461 1.00 43.93 41 LEU D N 1
ATOM 10737 C CA . LEU D 1 41 ? 42.794 -15.102 46.218 1.00 38.34 41 LEU D CA 1
ATOM 10738 C C . LEU D 1 41 ? 42.146 -14.411 47.385 1.00 44.39 41 LEU D C 1
ATOM 10739 O O . LEU D 1 41 ? 41.162 -13.686 47.209 1.00 47.68 41 LEU D O 1
ATOM 10744 N N . THR D 1 42 ? 42.653 -14.708 48.581 1.00 46.85 42 THR D N 1
ATOM 10745 C CA . THR D 1 42 ? 42.269 -14.041 49.823 1.00 40.51 42 THR D CA 1
ATOM 10746 C C . THR D 1 42 ? 43.307 -12.971 50.164 1.00 38.36 42 THR D C 1
ATOM 10747 O O . THR D 1 42 ? 44.471 -13.080 49.791 1.00 40.96 42 THR D O 1
ATOM 10751 N N . ALA D 1 43 ? 42.924 -11.974 50.937 1.00 36.01 43 ALA D N 1
ATOM 10752 C CA . ALA D 1 43 ? 43.847 -10.890 51.213 1.00 34.68 43 ALA D CA 1
ATOM 10753 C C . ALA D 1 43 ? 43.465 -10.048 52.429 1.00 35.57 43 ALA D C 1
ATOM 10754 O O . ALA D 1 43 ? 42.411 -9.433 52.449 1.00 35.11 43 ALA D O 1
ATOM 10756 N N . HIS D 1 44 ? 44.359 -9.906 53.389 1.00 34.36 44 HIS D N 1
ATOM 10757 C CA . HIS D 1 44 ? 44.182 -8.800 54.285 1.00 35.72 44 HIS D CA 1
ATOM 10758 C C . HIS D 1 44 ? 45.415 -7.914 54.309 1.00 31.27 44 HIS D C 1
ATOM 10759 O O . HIS D 1 44 ? 46.532 -8.369 54.067 1.00 29.07 44 HIS D O 1
ATOM 10766 N N . LYS D 1 45 ? 45.188 -6.622 54.489 1.00 25.99 45 LYS D N 1
ATOM 10767 C CA . LYS D 1 45 ? 46.265 -5.652 54.486 1.00 23.81 45 LYS D CA 1
ATOM 10768 C C . LYS D 1 45 ? 45.733 -4.413 55.193 1.00 26.25 45 LYS D C 1
ATOM 10769 O O . LYS D 1 45 ? 44.523 -4.226 55.258 1.00 27.93 45 LYS D O 1
ATOM 10775 N N . GLY D 1 46 ? 46.624 -3.641 55.819 1.00 28.92 46 GLY D N 1
ATOM 10776 C CA . GLY D 1 46 ? 46.246 -2.375 56.421 1.00 24.14 46 GLY D CA 1
ATOM 10777 C C . GLY D 1 46 ? 47.449 -1.500 56.726 1.00 29.82 46 GLY D C 1
ATOM 10778 O O . GLY D 1 46 ? 48.590 -1.819 56.328 1.00 30.96 46 GLY D O 1
ATOM 10779 N N . GLN D 1 47 ? 47.178 -0.314 57.275 1.00 28.39 47 GLN D N 1
ATOM 10780 C CA . GLN D 1 47 ? 48.234 0.587 57.722 1.00 33.09 47 GLN D CA 1
ATOM 10781 C C . GLN D 1 47 ? 48.828 0.147 59.065 1.00 36.67 47 GLN D C 1
ATOM 10782 O O . GLN D 1 47 ? 48.273 -0.725 59.749 1.00 38.12 47 GLN D O 1
ATOM 10788 N N . GLY D 1 48 ? 49.971 0.733 59.419 1.00 36.10 48 GLY D N 1
ATOM 10789 C CA . GLY D 1 48 ? 50.678 0.321 60.623 1.00 36.00 48 GLY D CA 1
ATOM 10790 C C . GLY D 1 48 ? 51.542 -0.939 60.534 1.00 34.90 48 GLY D C 1
ATOM 10791 O O . GLY D 1 48 ? 51.939 -1.362 59.447 1.00 38.12 48 GLY D O 1
ATOM 10792 N N . LEU D 1 49 ? 51.949 -1.458 61.693 1.00 31.22 49 LEU D N 1
ATOM 10793 C CA . LEU D 1 49 ? 52.762 -2.664 61.757 1.00 25.08 49 LEU D CA 1
ATOM 10794 C C . LEU D 1 49 ? 51.967 -3.892 61.413 1.00 23.63 49 LEU D C 1
ATOM 10795 O O . LEU D 1 49 ? 50.764 -3.920 61.584 1.00 24.64 49 LEU D O 1
ATOM 10800 N N . ILE D 1 50 ? 52.680 -4.984 61.215 1.00 26.43 50 ILE D N 1
ATOM 10801 C CA . ILE D 1 50 ? 52.066 -6.241 60.825 1.00 29.60 50 ILE D CA 1
ATOM 10802 C C . ILE D 1 50 ? 51.122 -6.726 61.899 1.00 33.49 50 ILE D C 1
ATOM 10803 O O . ILE D 1 50 ? 50.036 -7.238 61.613 1.00 34.34 50 ILE D O 1
ATOM 10808 N N . THR D 1 51 ? 51.485 -6.441 63.140 1.00 41.09 51 THR D N 1
ATOM 10809 C CA . THR D 1 51 ? 50.675 -6.834 64.296 1.00 42.60 51 THR D CA 1
ATOM 10810 C C . THR D 1 51 ? 49.489 -5.891 64.509 1.00 41.55 51 THR D C 1
ATOM 10811 O O . THR D 1 51 ? 48.374 -6.356 64.757 1.00 46.74 51 THR D O 1
ATOM 10815 N N . GLU D 1 52 ? 49.685 -4.596 64.262 1.00 36.93 52 GLU D N 1
ATOM 10816 C CA . GLU D 1 52 ? 48.559 -3.681 64.228 1.00 35.21 52 GLU D CA 1
ATOM 10817 C C . GLU D 1 52 ? 47.579 -4.072 63.118 1.00 37.42 52 GLU D C 1
ATOM 10818 O O . GLU D 1 52 ? 46.407 -3.698 63.145 1.00 44.04 52 GLU D O 1
ATOM 10824 N N . VAL D 1 53 ? 48.060 -4.799 62.122 1.00 37.72 53 VAL D N 1
ATOM 10825 C CA . VAL D 1 53 ? 47.227 -5.128 60.965 1.00 34.28 53 VAL D CA 1
ATOM 10826 C C . VAL D 1 53 ? 46.557 -6.476 61.187 1.00 34.63 53 VAL D C 1
ATOM 10827 O O . VAL D 1 53 ? 45.378 -6.631 60.878 1.00 33.25 53 VAL D O 1
ATOM 10831 N N . PHE D 1 54 ? 47.250 -7.391 61.861 1.00 37.35 54 PHE D N 1
ATOM 10832 C CA . PHE D 1 54 ? 46.666 -8.682 62.183 1.00 47.14 54 PHE D CA 1
ATOM 10833 C C . PHE D 1 54 ? 46.436 -8.924 63.672 1.00 58.03 54 PHE D C 1
ATOM 10834 O O . PHE D 1 54 ? 47.374 -8.884 64.466 1.00 61.14 54 PHE D O 1
ATOM 10842 N N . GLN D 1 55 ? 45.262 -9.478 63.959 1.00 70.06 55 GLN D N 1
ATOM 10843 C CA . GLN D 1 55 ? 44.590 -9.371 65.257 1.00 80.21 55 GLN D CA 1
ATOM 10844 C C . GLN D 1 55 ? 44.052 -7.956 65.424 1.00 86.51 55 GLN D C 1
ATOM 10845 O O . GLN D 1 55 ? 43.785 -7.492 66.526 1.00 89.02 55 GLN D O 1
ATOM 10851 N N . ASN D 1 56 ? 43.773 -7.347 64.271 1.00 94.37 56 ASN D N 1
ATOM 10852 C CA . ASN D 1 56 ? 43.024 -6.092 64.119 1.00 98.52 56 ASN D CA 1
ATOM 10853 C C . ASN D 1 56 ? 42.425 -6.230 62.721 1.00 96.69 56 ASN D C 1
ATOM 10854 O O . ASN D 1 56 ? 42.427 -5.296 61.903 1.00 93.13 56 ASN D O 1
ATOM 10859 N N . GLY D 1 57 ? 41.939 -7.444 62.467 1.00 96.70 57 GLY D N 1
ATOM 10860 C CA . GLY D 1 57 ? 41.724 -7.950 61.128 1.00 92.52 57 GLY D CA 1
ATOM 10861 C C . GLY D 1 57 ? 42.399 -9.311 61.155 1.00 88.64 57 GLY D C 1
ATOM 10862 O O . GLY D 1 57 ? 43.536 -9.410 61.609 1.00 88.83 57 GLY D O 1
ATOM 10863 N N . GLU D 1 58 ? 41.637 -10.374 60.941 1.00 86.67 58 GLU D N 1
ATOM 10864 C CA . GLU D 1 58 ? 42.127 -11.717 61.251 1.00 81.42 58 GLU D CA 1
ATOM 10865 C C . GLU D 1 58 ? 43.025 -12.351 60.189 1.00 77.85 58 GLU D C 1
ATOM 10866 O O . GLU D 1 58 ? 42.744 -12.300 58.988 1.00 71.18 58 GLU D O 1
ATOM 10872 N N . LEU D 1 59 ? 44.099 -12.979 60.664 1.00 75.63 59 LEU D N 1
ATOM 10873 C CA . LEU D 1 59 ? 45.000 -13.743 59.807 1.00 69.72 59 LEU D CA 1
ATOM 10874 C C . LEU D 1 59 ? 44.332 -15.043 59.376 1.00 67.79 59 LEU D C 1
ATOM 10875 O O . LEU D 1 59 ? 44.612 -15.565 58.311 1.00 65.39 59 LEU D O 1
ATOM 10880 N N . SER D 1 60 ? 43.397 -15.520 60.186 1.00 69.54 60 SER D N 1
ATOM 10881 C CA . SER D 1 60 ? 42.653 -16.734 59.876 1.00 69.35 60 SER D CA 1
ATOM 10882 C C . SER D 1 60 ? 41.849 -16.652 58.550 1.00 64.98 60 SER D C 1
ATOM 10883 O O . SER D 1 60 ? 41.725 -17.644 57.825 1.00 56.98 60 SER D O 1
ATOM 10886 N N . LYS D 1 61 ? 41.271 -15.473 58.287 1.00 65.89 61 LYS D N 1
ATOM 10887 C CA . LYS D 1 61 ? 40.526 -15.164 57.053 1.00 65.43 61 LYS D CA 1
ATOM 10888 C C . LYS D 1 61 ? 41.348 -15.387 55.777 1.00 66.22 61 LYS D C 1
ATOM 10889 O O . LYS D 1 61 ? 40.790 -15.767 54.741 1.00 69.51 61 LYS D O 1
ATOM 10895 N N . VAL D 1 62 ? 42.619 -14.979 55.803 1.00 62.03 62 VAL D N 1
ATOM 10896 C CA . VAL D 1 62 ? 43.514 -15.171 54.661 1.00 52.38 62 VAL D CA 1
ATOM 10897 C C . VAL D 1 62 ? 44.112 -16.578 54.708 1.00 50.09 62 VAL D C 1
ATOM 10898 O O . VAL D 1 62 ? 44.694 -16.983 55.701 1.00 46.35 62 VAL D O 1
ATOM 10902 N N . LYS D 1 63 ? 43.794 -17.375 53.698 1.00 50.60 63 LYS D N 1
ATOM 10903 C CA . LYS D 1 63 ? 44.202 -18.764 53.680 1.00 52.22 63 LYS D CA 1
ATOM 10904 C C . LYS D 1 63 ? 44.737 -19.066 52.293 1.00 47.98 63 LYS D C 1
ATOM 10905 O O . LYS D 1 63 ? 44.404 -18.342 51.361 1.00 48.24 63 LYS D O 1
ATOM 10911 N N . GLY D 1 64 ? 45.656 -20.029 52.182 1.00 41.03 64 GLY D N 1
ATOM 10912 C CA . GLY D 1 64 ? 46.170 -20.426 50.881 1.00 31.52 64 GLY D CA 1
ATOM 10913 C C . GLY D 1 64 ? 47.365 -21.380 50.880 1.00 28.91 64 GLY D C 1
ATOM 10914 O O . GLY D 1 64 ? 47.739 -21.897 51.916 1.00 31.04 64 GLY D O 1
ATOM 10915 N N . LYS D 1 65 ? 48.013 -21.535 49.729 1.00 23.75 65 LYS D N 1
ATOM 10916 C CA . LYS D 1 65 ? 49.187 -22.390 49.563 1.00 22.75 65 LYS D CA 1
ATOM 10917 C C . LYS D 1 65 ? 50.300 -21.555 48.917 1.00 22.36 65 LYS D C 1
ATOM 10918 O O . LYS D 1 65 ? 51.426 -22.040 48.642 1.00 17.52 65 LYS D O 1
ATOM 10924 N N . GLY D 1 66 ? 49.939 -20.341 48.536 1.00 12.82 66 GLY D N 1
ATOM 10925 C CA . GLY D 1 66 ? 50.948 -19.427 48.077 1.00 18.36 66 GLY D CA 1
ATOM 10926 C C . GLY D 1 66 ? 50.514 -18.095 48.603 1.00 21.91 66 GLY D C 1
ATOM 10927 O O . GLY D 1 66 ? 49.297 -17.871 48.829 1.00 17.66 66 GLY D O 1
ATOM 10928 N N . ALA D 1 67 ? 51.490 -17.254 48.919 1.00 19.66 67 ALA D N 1
ATOM 10929 C CA . ALA D 1 67 ? 51.157 -15.886 49.250 1.00 16.22 67 ALA D CA 1
ATOM 10930 C C . ALA D 1 67 ? 52.337 -15.012 48.967 1.00 16.98 67 ALA D C 1
ATOM 10931 O O . ALA D 1 67 ? 53.484 -15.482 48.844 1.00 18.25 67 ALA D O 1
ATOM 10933 N N . ILE D 1 68 ? 52.030 -13.738 48.805 1.00 15.57 68 ILE D N 1
ATOM 10934 C CA . ILE D 1 68 ? 53.030 -12.707 48.687 1.00 14.30 68 ILE D CA 1
ATOM 10935 C C . ILE D 1 68 ? 52.591 -11.625 49.647 1.00 15.72 68 ILE D C 1
ATOM 10936 O O . ILE D 1 68 ? 51.415 -11.549 50.015 1.00 16.60 68 ILE D O 1
ATOM 10941 N N . GLY D 1 69 ? 53.568 -10.960 50.235 1.00 15.19 69 GLY D N 1
ATOM 10942 C CA . GLY D 1 69 ? 53.263 -9.994 51.257 1.00 10.00 69 GLY D CA 1
ATOM 10943 C C . GLY D 1 69 ? 54.256 -8.890 51.122 1.00 10.00 69 GLY D C 1
ATOM 10944 O O . GLY D 1 69 ? 55.367 -9.074 50.606 1.00 10.00 69 GLY D O 1
ATOM 10945 N N . HIS D 1 70 ? 53.864 -7.739 51.620 1.00 10.59 70 HIS D N 1
ATOM 10946 C CA . HIS D 1 70 ? 54.663 -6.556 51.450 1.00 14.03 70 HIS D CA 1
ATOM 10947 C C . HIS D 1 70 ? 54.631 -5.768 52.749 1.00 16.73 70 HIS D C 1
ATOM 10948 O O . HIS D 1 70 ? 53.645 -5.777 53.470 1.00 23.33 70 HIS D O 1
ATOM 10955 N N . VAL D 1 71 ? 55.760 -5.195 53.103 1.00 20.08 71 VAL D N 1
ATOM 10956 C CA . VAL D 1 71 ? 55.841 -4.298 54.238 1.00 21.35 71 VAL D CA 1
ATOM 10957 C C . VAL D 1 71 ? 56.267 -2.921 53.730 1.00 17.57 71 VAL D C 1
ATOM 10958 O O . VAL D 1 71 ? 57.328 -2.767 53.129 1.00 20.52 71 VAL D O 1
ATOM 10962 N N . ARG D 1 72 ? 55.432 -1.926 53.954 1.00 15.91 72 ARG D N 1
ATOM 10963 C CA . ARG D 1 72 ? 55.617 -0.633 53.328 1.00 18.00 72 ARG D CA 1
ATOM 10964 C C . ARG D 1 72 ? 56.307 0.405 54.203 1.00 18.21 72 ARG D C 1
ATOM 10965 O O . ARG D 1 72 ? 56.000 0.549 55.370 1.00 21.78 72 ARG D O 1
ATOM 10973 N N . TYR D 1 73 ? 57.325 1.048 53.661 1.00 22.29 73 TYR D N 1
ATOM 10974 C CA . TYR D 1 73 ? 57.954 2.209 54.288 1.00 25.58 73 TYR D CA 1
ATOM 10975 C C . TYR D 1 73 ? 57.163 3.412 53.800 1.00 27.59 73 TYR D C 1
ATOM 10976 O O . TYR D 1 73 ? 56.829 3.470 52.638 1.00 34.97 73 TYR D O 1
ATOM 10985 N N . ALA D 1 74 ? 56.918 4.417 54.618 1.00 33.65 74 ALA D N 1
ATOM 10986 C CA . ALA D 1 74 ? 56.255 5.582 54.048 1.00 41.11 74 ALA D CA 1
ATOM 10987 C C . ALA D 1 74 ? 56.753 6.915 54.545 1.00 49.41 74 ALA D C 1
ATOM 10988 O O . ALA D 1 74 ? 57.391 7.002 55.598 1.00 51.11 74 ALA D O 1
ATOM 10990 N N . THR D 1 75 ? 56.602 7.917 53.686 1.00 54.70 75 THR D N 1
ATOM 10991 C CA . THR D 1 75 ? 56.944 9.296 54.016 1.00 64.29 75 THR D CA 1
ATOM 10992 C C . THR D 1 75 ? 55.778 9.998 54.702 1.00 65.21 75 THR D C 1
ATOM 10993 O O . THR D 1 75 ? 55.676 9.996 55.941 1.00 59.49 75 THR D O 1
ATOM 10997 N N . GLY D 1 80 ? 47.684 6.405 52.843 1.00 35.05 80 GLY D N 1
ATOM 10998 C CA . GLY D 1 80 ? 46.365 6.064 52.364 1.00 35.22 80 GLY D CA 1
ATOM 10999 C C . GLY D 1 80 ? 46.318 4.561 52.238 1.00 34.96 80 GLY D C 1
ATOM 11000 O O . GLY D 1 80 ? 47.289 3.925 51.808 1.00 35.98 80 GLY D O 1
ATOM 11001 N N . TYR D 1 81 ? 45.201 3.972 52.612 1.00 32.14 81 TYR D N 1
ATOM 11002 C CA . TYR D 1 81 ? 45.089 2.534 52.548 1.00 31.36 81 TYR D CA 1
ATOM 11003 C C . TYR D 1 81 ? 45.266 2.027 51.111 1.00 33.36 81 TYR D C 1
ATOM 11004 O O . TYR D 1 81 ? 45.833 0.957 50.900 1.00 36.03 81 TYR D O 1
ATOM 11013 N N . GLU D 1 82 ? 44.878 2.850 50.131 1.00 36.30 82 GLU D N 1
ATOM 11014 C CA . GLU D 1 82 ? 44.974 2.511 48.702 1.00 33.69 82 GLU D CA 1
ATOM 11015 C C . GLU D 1 82 ? 46.391 2.143 48.248 1.00 30.05 82 GLU D C 1
ATOM 11016 O O . GLU D 1 82 ? 46.544 1.354 47.324 1.00 25.05 82 GLU D O 1
ATOM 11022 N N . ASN D 1 83 ? 47.389 2.611 49.004 1.00 29.78 83 ASN D N 1
ATOM 11023 C CA . ASN D 1 83 ? 48.828 2.439 48.695 1.00 33.23 83 ASN D CA 1
ATOM 11024 C C . ASN D 1 83 ? 49.512 1.269 49.433 1.00 28.98 83 ASN D C 1
ATOM 11025 O O . ASN D 1 83 ? 50.688 0.960 49.215 1.00 22.47 83 ASN D O 1
ATOM 11030 N N . VAL D 1 84 ? 48.787 0.654 50.345 1.00 25.22 84 VAL D N 1
ATOM 11031 C CA . VAL D 1 84 ? 49.344 -0.435 51.097 1.00 23.55 84 VAL D CA 1
ATOM 11032 C C . VAL D 1 84 ? 49.326 -1.636 50.179 1.00 21.40 84 VAL D C 1
ATOM 11033 O O . VAL D 1 84 ? 48.343 -1.860 49.485 1.00 24.06 84 VAL D O 1
ATOM 11037 N N . GLN D 1 85 ? 50.469 -2.303 50.055 1.00 13.04 85 GLN D N 1
ATOM 11038 C CA . GLN D 1 85 ? 50.544 -3.442 49.174 1.00 14.46 85 GLN D CA 1
ATOM 11039 C C . GLN D 1 85 ? 50.560 -4.730 49.947 1.00 13.95 85 GLN D C 1
ATOM 11040 O O . GLN D 1 85 ? 50.784 -4.698 51.159 1.00 24.80 85 GLN D O 1
ATOM 11046 N N . PRO D 1 86 ? 50.452 -5.889 49.241 1.00 12.43 86 PRO D N 1
ATOM 11047 C CA . PRO D 1 86 ? 50.267 -6.074 47.791 1.00 15.69 86 PRO D CA 1
ATOM 11048 C C . PRO D 1 86 ? 49.020 -5.345 47.247 1.00 22.28 86 PRO D C 1
ATOM 11049 O O . PRO D 1 86 ? 48.117 -4.984 48.015 1.00 23.04 86 PRO D O 1
ATOM 11053 N N . LEU D 1 87 ? 49.077 -4.952 45.968 1.00 26.18 87 LEU D N 1
ATOM 11054 C CA . LEU D 1 87 ? 47.890 -4.539 45.222 1.00 18.59 87 LEU D CA 1
ATOM 11055 C C . LEU D 1 87 ? 47.235 -5.784 44.649 1.00 18.66 87 LEU D C 1
ATOM 11056 O O . LEU D 1 87 ? 47.944 -6.696 44.182 1.00 18.42 87 LEU D O 1
ATOM 11061 N N . LEU D 1 88 ? 45.921 -5.901 44.835 1.00 19.36 88 LEU D N 1
ATOM 11062 C CA . LEU D 1 88 ? 45.183 -7.034 44.281 1.00 23.93 88 LEU D CA 1
ATOM 11063 C C . LEU D 1 88 ? 44.168 -6.534 43.288 1.00 26.29 88 LEU D C 1
ATOM 11064 O O . LEU D 1 88 ? 43.504 -5.518 43.538 1.00 26.20 88 LEU D O 1
ATOM 11069 N N . PHE D 1 89 ? 44.068 -7.247 42.161 1.00 30.17 89 PHE D N 1
ATOM 11070 C CA . PHE D 1 89 ? 43.152 -6.906 41.077 1.00 24.44 89 PHE D CA 1
ATOM 11071 C C . PHE D 1 89 ? 42.390 -8.119 40.667 1.00 26.25 89 PHE D C 1
ATOM 11072 O O . PHE D 1 89 ? 42.956 -9.226 40.544 1.00 20.38 89 PHE D O 1
ATOM 11080 N N . ARG D 1 90 ? 41.088 -7.924 40.516 1.00 28.52 90 ARG D N 1
ATOM 11081 C CA . ARG D 1 90 ? 40.246 -8.990 40.011 1.00 32.07 90 ARG D CA 1
ATOM 11082 C C . ARG D 1 90 ? 39.593 -8.664 38.676 1.00 32.96 90 ARG D C 1
ATOM 11083 O O . ARG D 1 90 ? 39.672 -7.513 38.172 1.00 32.41 90 ARG D O 1
ATOM 11091 N N . SER D 1 91 ? 39.110 -9.715 38.022 1.00 35.58 91 SER D N 1
ATOM 11092 C CA . SER D 1 91 ? 38.509 -9.560 36.711 1.00 39.09 91 SER D CA 1
ATOM 11093 C C . SER D 1 91 ? 37.436 -10.604 36.482 1.00 43.53 91 SER D C 1
ATOM 11094 O O . SER D 1 91 ? 37.512 -11.726 37.012 1.00 41.59 91 SER D O 1
ATOM 11097 N N . GLN D 1 92 ? 36.520 -10.264 35.578 1.00 49.64 92 GLN D N 1
ATOM 11098 C CA . GLN D 1 92 ? 35.367 -11.096 35.255 1.00 54.71 92 GLN D CA 1
ATOM 11099 C C . GLN D 1 92 ? 35.769 -12.457 34.694 1.00 56.38 92 GLN D C 1
ATOM 11100 O O . GLN D 1 92 ? 35.243 -13.490 35.122 1.00 52.72 92 GLN D O 1
ATOM 11106 N N . ASN D 1 93 ? 36.737 -12.440 33.775 1.00 59.65 93 ASN D N 1
ATOM 11107 C CA . ASN D 1 93 ? 36.983 -13.571 32.874 1.00 67.96 93 ASN D CA 1
ATOM 11108 C C . ASN D 1 93 ? 38.415 -14.092 32.989 1.00 67.11 93 ASN D C 1
ATOM 11109 O O . ASN D 1 93 ? 38.728 -15.225 32.593 1.00 64.20 93 ASN D O 1
ATOM 11114 N N . ASN D 1 94 ? 39.278 -13.249 33.542 1.00 64.91 94 ASN D N 1
ATOM 11115 C CA . ASN D 1 94 ? 40.709 -13.449 33.443 1.00 64.70 94 ASN D CA 1
ATOM 11116 C C . ASN D 1 94 ? 41.334 -13.650 34.814 1.00 63.03 94 ASN D C 1
ATOM 11117 O O . ASN D 1 94 ? 42.547 -13.531 34.965 1.00 64.76 94 ASN D O 1
ATOM 11122 N N . GLY D 1 95 ? 40.513 -13.873 35.836 1.00 59.34 95 GLY D N 1
ATOM 11123 C CA . GLY D 1 95 ? 41.059 -14.104 37.166 1.00 49.47 95 GLY D CA 1
ATOM 11124 C C . GLY D 1 95 ? 41.853 -12.937 37.749 1.00 42.10 95 GLY D C 1
ATOM 11125 O O . GLY D 1 95 ? 41.691 -11.778 37.341 1.00 33.27 95 GLY D O 1
ATOM 11126 N N . SER D 1 96 ? 42.736 -13.250 38.697 1.00 35.33 96 SER D N 1
ATOM 11127 C CA . SER D 1 96 ? 43.298 -12.229 39.553 1.00 31.68 96 SER D CA 1
ATOM 11128 C C . SER D 1 96 ? 44.785 -12.055 39.487 1.00 30.49 96 SER D C 1
ATOM 11129 O O . SER D 1 96 ? 45.525 -13.021 39.270 1.00 35.38 96 SER D O 1
ATOM 11132 N N . LEU D 1 97 ? 45.208 -10.861 39.900 1.00 28.43 97 LEU D N 1
ATOM 11133 C CA . LEU D 1 97 ? 46.607 -10.493 39.915 1.00 25.67 97 LEU D CA 1
ATOM 11134 C C . LEU D 1 97 ? 46.901 -9.629 41.121 1.00 25.39 97 LEU D C 1
ATOM 11135 O O . LEU D 1 97 ? 46.240 -8.600 41.320 1.00 22.22 97 LEU D O 1
ATOM 11140 N N . ALA D 1 98 ? 47.844 -10.105 41.942 1.00 21.45 98 ALA D N 1
ATOM 11141 C CA . ALA D 1 98 ? 48.420 -9.337 43.020 1.00 17.97 98 ALA D CA 1
ATOM 11142 C C . ALA D 1 98 ? 49.885 -9.059 42.734 1.00 21.88 98 ALA D C 1
ATOM 11143 O O . ALA D 1 98 ? 50.623 -9.923 42.218 1.00 15.18 98 ALA D O 1
ATOM 11145 N N . LEU D 1 99 ? 50.302 -7.861 43.118 1.00 21.52 99 LEU D N 1
ATOM 11146 C CA . LEU D 1 99 ? 51.630 -7.373 42.792 1.00 26.11 99 LEU D CA 1
ATOM 11147 C C . LEU D 1 99 ? 52.194 -6.621 43.981 1.00 24.08 99 LEU D C 1
ATOM 11148 O O . LEU D 1 99 ? 51.482 -5.810 44.591 1.00 26.38 99 LEU D O 1
ATOM 11153 N N . ALA D 1 100 ? 53.488 -6.801 44.231 1.00 21.89 100 ALA D N 1
ATOM 11154 C CA . ALA D 1 100 ? 54.200 -6.060 45.263 1.00 16.56 100 ALA D CA 1
ATOM 11155 C C . ALA D 1 100 ? 55.589 -5.673 44.790 1.00 17.54 100 ALA D C 1
ATOM 11156 O O . ALA D 1 100 ? 56.266 -6.460 44.096 1.00 10.10 100 ALA D O 1
ATOM 11158 N N . HIS D 1 101 ? 55.970 -4.434 45.098 1.00 17.79 101 HIS D N 1
ATOM 11159 C CA . HIS D 1 101 ? 57.182 -3.820 44.564 1.00 18.77 101 HIS D CA 1
ATOM 11160 C C . HIS D 1 101 ? 58.073 -3.376 45.733 1.00 25.32 101 HIS D C 1
ATOM 11161 O O . HIS D 1 101 ? 57.583 -2.926 46.784 1.00 26.04 101 HIS D O 1
ATOM 11168 N N . ASN D 1 102 ? 59.386 -3.500 45.559 1.00 25.26 102 ASN D N 1
ATOM 11169 C CA . ASN D 1 102 ? 60.343 -2.808 46.419 1.00 18.22 102 ASN D CA 1
ATOM 11170 C C . ASN D 1 102 ? 61.344 -2.114 45.481 1.00 17.40 102 ASN D C 1
ATOM 11171 O O . ASN D 1 102 ? 61.886 -2.720 44.550 1.00 16.01 102 ASN D O 1
ATOM 11176 N N . GLY D 1 103 ? 61.385 -0.802 45.544 1.00 10.42 103 GLY D N 1
ATOM 11177 C CA . GLY D 1 103 ? 62.305 -0.103 44.675 1.00 15.35 103 GLY D CA 1
ATOM 11178 C C . GLY D 1 103 ? 61.652 1.187 44.244 1.00 16.39 103 GLY D C 1
ATOM 11179 O O . GLY D 1 103 ? 60.827 1.736 44.971 1.00 20.76 103 GLY D O 1
ATOM 11180 N N . ASN D 1 104 ? 62.031 1.705 43.096 1.00 14.06 104 ASN D N 1
ATOM 11181 C CA . ASN D 1 104 ? 61.385 2.888 42.586 1.00 17.29 104 ASN D CA 1
ATOM 11182 C C . ASN D 1 104 ? 61.622 3.014 41.110 1.00 20.47 104 ASN D C 1
ATOM 11183 O O . ASN D 1 104 ? 62.763 2.848 40.666 1.00 23.20 104 ASN D O 1
ATOM 11188 N N . LEU D 1 105 ? 60.558 3.332 40.362 1.00 21.37 105 LEU D N 1
ATOM 11189 C CA . LEU D 1 105 ? 60.609 3.414 38.900 1.00 18.09 105 LEU D CA 1
ATOM 11190 C C . LEU D 1 105 ? 60.861 4.846 38.511 1.00 18.80 105 LEU D C 1
ATOM 11191 O O . LEU D 1 105 ? 60.085 5.755 38.820 1.00 18.50 105 LEU D O 1
ATOM 11196 N N . VAL D 1 106 ? 62.054 5.043 37.985 1.00 21.14 106 VAL D N 1
ATOM 11197 C CA . VAL D 1 106 ? 62.596 6.347 37.700 1.00 24.90 106 VAL D CA 1
ATOM 11198 C C . VAL D 1 106 ? 61.961 6.988 36.443 1.00 24.22 106 VAL D C 1
ATOM 11199 O O . VAL D 1 106 ? 62.192 8.162 36.165 1.00 26.35 106 VAL D O 1
ATOM 11203 N N . ASN D 1 107 ? 61.106 6.231 35.743 1.00 23.12 107 ASN D N 1
ATOM 11204 C CA . ASN D 1 107 ? 60.323 6.734 34.604 1.00 20.91 107 ASN D CA 1
ATOM 11205 C C . ASN D 1 107 ? 58.818 6.657 34.804 1.00 25.12 107 ASN D C 1
ATOM 11206 O O . ASN D 1 107 ? 58.082 7.033 33.908 1.00 35.27 107 ASN D O 1
ATOM 11211 N N . ALA D 1 108 ? 58.369 6.351 36.023 1.00 27.61 108 ALA D N 1
ATOM 11212 C CA . ALA D 1 108 ? 56.941 6.221 36.361 1.00 21.87 108 ALA D CA 1
ATOM 11213 C C . ALA D 1 108 ? 56.045 7.397 35.942 1.00 21.64 108 ALA D C 1
ATOM 11214 O O . ALA D 1 108 ? 54.956 7.187 35.423 1.00 25.66 108 ALA D O 1
ATOM 11216 N N . THR D 1 109 ? 56.506 8.623 36.125 1.00 23.33 109 THR D N 1
ATOM 11217 C CA . THR D 1 109 ? 55.783 9.790 35.632 1.00 28.00 109 THR D CA 1
ATOM 11218 C C . THR D 1 109 ? 55.472 9.677 34.126 1.00 34.57 109 THR D C 1
ATOM 11219 O O . THR D 1 109 ? 54.322 9.811 33.705 1.00 37.11 109 THR D O 1
ATOM 11223 N N . GLN D 1 110 ? 56.523 9.496 33.323 1.00 38.18 110 GLN D N 1
ATOM 11224 C CA . GLN D 1 110 ? 56.398 9.231 31.893 1.00 35.41 110 GLN D CA 1
ATOM 11225 C C . GLN D 1 110 ? 55.265 8.234 31.699 1.00 29.74 110 GLN D C 1
ATOM 11226 O O . GLN D 1 110 ? 54.223 8.565 31.115 1.00 29.76 110 GLN D O 1
ATOM 11232 N N . LEU D 1 111 ? 55.466 7.016 32.191 1.00 22.11 111 LEU D N 1
ATOM 11233 C CA . LEU D 1 111 ? 54.560 5.929 31.860 1.00 21.35 111 LEU D CA 1
ATOM 11234 C C . LEU D 1 111 ? 53.103 6.208 32.265 1.00 25.56 111 LEU D C 1
ATOM 11235 O O . LEU D 1 111 ? 52.169 5.765 31.600 1.00 22.01 111 LEU D O 1
ATOM 11240 N N . LYS D 1 112 ? 52.918 6.891 33.392 1.00 32.20 112 LYS D N 1
ATOM 11241 C CA . LYS D 1 112 ? 51.579 7.161 33.898 1.00 37.62 112 LYS D CA 1
ATOM 11242 C C . LYS D 1 112 ? 50.829 8.008 32.901 1.00 36.65 112 LYS D C 1
ATOM 11243 O O . LYS D 1 112 ? 49.785 7.597 32.432 1.00 38.55 112 LYS D O 1
ATOM 11249 N N . GLN D 1 113 ? 51.458 9.077 32.431 1.00 38.04 113 GLN D N 1
ATOM 11250 C CA . GLN D 1 113 ? 50.853 9.896 31.387 1.00 45.09 113 GLN D CA 1
ATOM 11251 C C . GLN D 1 113 ? 50.532 9.141 30.117 1.00 41.14 113 GLN D C 1
ATOM 11252 O O . GLN D 1 113 ? 49.474 9.334 29.534 1.00 39.25 113 GLN D O 1
ATOM 11258 N N . GLN D 1 114 ? 51.487 8.377 29.621 1.00 33.05 114 GLN D N 1
ATOM 11259 C CA . GLN D 1 114 ? 51.199 7.550 28.467 1.00 32.82 114 GLN D CA 1
ATOM 11260 C C . GLN D 1 114 ? 50.006 6.624 28.702 1.00 32.79 114 GLN D C 1
ATOM 11261 O O . GLN D 1 114 ? 49.028 6.665 27.956 1.00 31.43 114 GLN D O 1
ATOM 11267 N N .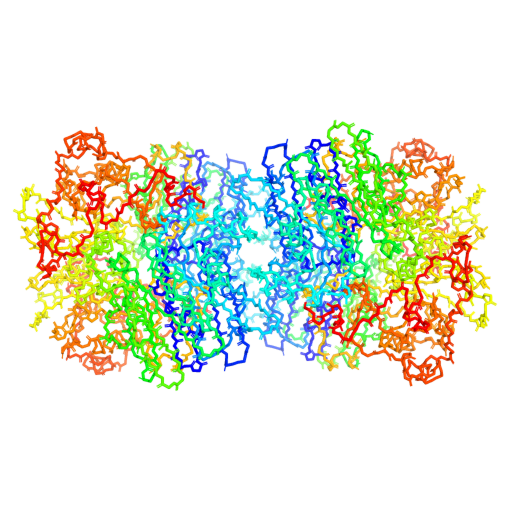 LEU D 1 115 ? 50.002 5.947 29.845 1.00 34.16 115 LEU D N 1
ATOM 11268 C CA . LEU D 1 115 ? 48.919 5.033 30.177 1.00 30.90 115 LEU D CA 1
ATOM 11269 C C . LEU D 1 115 ? 47.606 5.767 30.428 1.00 29.68 115 LEU D C 1
ATOM 11270 O O . LEU D 1 115 ? 46.533 5.248 30.128 1.00 27.95 115 LEU D O 1
ATOM 11275 N N . GLU D 1 116 ? 47.710 7.015 30.870 1.00 30.65 116 GLU D N 1
ATOM 11276 C CA . GLU D 1 116 ? 46.538 7.856 31.134 1.00 34.04 116 GLU D CA 1
ATOM 11277 C C . GLU D 1 116 ? 45.964 8.381 29.842 1.00 34.29 116 GLU D C 1
ATOM 11278 O O . GLU D 1 116 ? 44.766 8.293 29.627 1.00 36.81 116 GLU D O 1
ATOM 11284 N N . ASN D 1 117 ? 46.853 8.684 28.903 1.00 42.32 117 ASN D N 1
ATOM 11285 C CA . ASN D 1 117 ? 46.462 9.086 27.553 1.00 43.60 117 ASN D CA 1
ATOM 11286 C C . ASN D 1 117 ? 45.861 7.954 26.783 1.00 38.53 117 ASN D C 1
ATOM 11287 O O . ASN D 1 117 ? 44.936 8.172 26.025 1.00 42.05 117 ASN D O 1
ATOM 11292 N N . GLN D 1 118 ? 46.286 6.736 27.082 1.00 36.85 118 GLN D N 1
ATOM 11293 C CA . GLN D 1 118 ? 45.627 5.564 26.538 1.00 36.83 118 GLN D CA 1
ATOM 11294 C C . GLN D 1 118 ? 44.334 5.187 27.283 1.00 37.70 118 GLN D C 1
ATOM 11295 O O . GLN D 1 118 ? 43.719 4.176 26.937 1.00 32.00 118 GLN D O 1
ATOM 11301 N N . GLY D 1 119 ? 43.999 5.907 28.364 1.00 36.87 119 GLY D N 1
ATOM 11302 C CA . GLY D 1 119 ? 42.706 5.729 29.021 1.00 39.04 119 GLY D CA 1
ATOM 11303 C C . GLY D 1 119 ? 42.716 4.937 30.322 1.00 41.84 119 GLY D C 1
ATOM 11304 O O . GLY D 1 119 ? 41.677 4.443 30.783 1.00 39.70 119 GLY D O 1
ATOM 11305 N N . SER D 1 120 ? 43.896 4.814 30.920 1.00 44.32 120 SER D N 1
ATOM 11306 C CA . SER D 1 120 ? 44.030 4.163 32.208 1.00 36.17 120 SER D CA 1
ATOM 11307 C C . SER D 1 120 ? 43.655 5.145 33.300 1.00 34.37 120 SER D C 1
ATOM 11308 O O . SER D 1 120 ? 43.887 6.364 33.183 1.00 30.91 120 SER D O 1
ATOM 11311 N N . ILE D 1 121 ? 42.903 4.631 34.269 1.00 35.34 121 ILE D N 1
ATOM 11312 C CA . ILE D 1 121 ? 42.647 5.360 35.522 1.00 33.20 121 ILE D CA 1
ATOM 11313 C C . ILE D 1 121 ? 43.597 4.891 36.627 1.00 30.96 121 ILE D C 1
ATOM 11314 O O . ILE D 1 121 ? 43.629 3.693 36.951 1.00 26.30 121 ILE D O 1
ATOM 11319 N N . PHE D 1 122 ? 44.198 5.839 37.340 1.00 31.24 122 PHE D N 1
ATOM 11320 C CA . PHE D 1 122 ? 45.055 5.464 38.462 1.00 36.28 122 PHE D CA 1
ATOM 11321 C C . PHE D 1 122 ? 44.447 5.761 39.856 1.00 36.72 122 PHE D C 1
ATOM 11322 O O . PHE D 1 122 ? 43.897 6.847 40.130 1.00 37.42 122 PHE D O 1
ATOM 11330 N N . GLN D 1 123 ? 44.416 4.728 40.683 1.00 31.55 123 GLN D N 1
ATOM 11331 C CA . GLN D 1 123 ? 43.699 4.792 41.943 1.00 40.44 123 GLN D CA 1
ATOM 11332 C C . GLN D 1 123 ? 44.631 4.804 43.153 1.00 43.83 123 GLN D C 1
ATOM 11333 O O . GLN D 1 123 ? 44.210 5.120 44.265 1.00 48.27 123 GLN D O 1
ATOM 11339 N N . THR D 1 124 ? 45.851 4.315 42.957 1.00 42.63 124 THR D N 1
ATOM 11340 C CA . THR D 1 124 ? 46.878 4.380 43.986 1.00 37.53 124 THR D CA 1
ATOM 11341 C C . THR D 1 124 ? 47.961 5.356 43.528 1.00 36.53 124 THR D C 1
ATOM 11342 O O . THR D 1 124 ? 47.906 5.898 42.409 1.00 37.45 124 THR D O 1
ATOM 11346 N N . SER D 1 125 ? 48.959 5.554 44.374 1.00 32.26 125 SER D N 1
ATOM 11347 C CA . SER D 1 125 ? 50.089 6.393 44.027 1.00 35.00 125 SER D CA 1
ATOM 11348 C C . SER D 1 125 ? 51.320 5.529 43.696 1.00 34.66 125 SER D C 1
ATOM 11349 O O . SER D 1 125 ? 52.381 6.053 43.387 1.00 36.32 125 SER D O 1
ATOM 11352 N N . SER D 1 126 ? 51.154 4.206 43.696 1.00 33.84 126 SER D N 1
ATOM 11353 C CA . SER D 1 126 ? 52.287 3.287 43.598 1.00 29.37 126 SER D CA 1
ATOM 11354 C C . SER D 1 126 ? 52.779 3.005 42.175 1.00 29.20 126 SER D C 1
ATOM 11355 O O . SER D 1 126 ? 52.004 2.896 41.219 1.00 32.56 126 SER D O 1
ATOM 11358 N N . ASP D 1 127 ? 54.078 2.785 42.083 1.00 24.66 127 ASP D N 1
ATOM 11359 C CA . ASP D 1 127 ? 54.686 2.191 40.914 1.00 21.69 127 ASP D CA 1
ATOM 11360 C C . ASP D 1 127 ? 54.056 0.834 40.633 1.00 21.03 127 ASP D C 1
ATOM 11361 O O . ASP D 1 127 ? 53.892 0.483 39.474 1.00 29.23 127 ASP D O 1
ATOM 11366 N N . THR D 1 128 ? 53.729 0.061 41.666 1.00 17.27 128 THR D N 1
ATOM 11367 C CA . THR D 1 128 ? 53.217 -1.301 41.459 1.00 18.89 128 THR D CA 1
ATOM 11368 C C . THR D 1 128 ? 52.026 -1.294 40.501 1.00 19.96 128 THR D C 1
ATOM 11369 O O . THR D 1 128 ? 51.895 -2.203 39.672 1.00 21.20 128 THR D O 1
ATOM 11373 N N . GLU D 1 129 ? 51.249 -0.204 40.540 1.00 14.65 129 GLU D N 1
ATOM 11374 C CA . GLU D 1 129 ? 50.023 -0.101 39.764 1.00 22.95 129 GLU D CA 1
ATOM 11375 C C . GLU D 1 129 ? 50.342 0.096 38.274 1.00 21.52 129 GLU D C 1
ATOM 11376 O O . GLU D 1 129 ? 49.652 -0.429 37.395 1.00 22.01 129 GLU D O 1
ATOM 11382 N N . VAL D 1 130 ? 51.375 0.885 38.021 1.00 16.47 130 VAL D N 1
ATOM 11383 C CA . VAL D 1 130 ? 51.854 1.112 36.695 1.00 12.91 130 VAL D CA 1
ATOM 11384 C C . VAL D 1 130 ? 52.156 -0.220 36.045 1.00 13.92 130 VAL D C 1
ATOM 11385 O O . VAL D 1 130 ? 51.628 -0.497 34.967 1.00 16.19 130 VAL D O 1
ATOM 11389 N N . LEU D 1 131 ? 52.886 -1.092 36.748 1.00 13.40 131 LEU D N 1
ATOM 11390 C CA . LEU D 1 131 ? 53.182 -2.429 36.224 1.00 12.91 131 LEU D CA 1
ATOM 11391 C C . LEU D 1 131 ? 51.891 -3.170 35.909 1.00 14.45 131 LEU D C 1
ATOM 11392 O O . LEU D 1 131 ? 51.817 -3.899 34.943 1.00 16.48 131 LEU D O 1
ATOM 11397 N N . ALA D 1 132 ? 50.892 -3.021 36.766 1.00 19.87 132 ALA D N 1
ATOM 11398 C CA . ALA D 1 132 ? 49.590 -3.664 36.554 1.00 22.59 132 ALA D CA 1
ATOM 11399 C C . ALA D 1 132 ? 48.931 -3.193 35.240 1.00 23.15 132 ALA D C 1
ATOM 11400 O O . ALA D 1 132 ? 48.334 -3.991 34.500 1.00 18.62 132 ALA D O 1
ATOM 11402 N N . HIS D 1 133 ? 49.032 -1.892 34.981 1.00 23.66 133 HIS D N 1
ATOM 11403 C CA . HIS D 1 133 ? 48.446 -1.308 33.802 1.00 24.57 133 HIS D CA 1
ATOM 11404 C C . HIS D 1 133 ? 49.168 -1.709 32.524 1.00 29.05 133 HIS D C 1
ATOM 11405 O O . HIS D 1 133 ? 48.516 -2.158 31.590 1.00 26.95 133 HIS D O 1
ATOM 11412 N N . LEU D 1 134 ? 50.506 -1.686 32.538 1.00 23.78 134 LEU D N 1
ATOM 11413 C CA . LEU D 1 134 ? 51.264 -2.190 31.413 1.00 18.51 134 LEU D CA 1
ATOM 11414 C C . LEU D 1 134 ? 50.889 -3.630 31.121 1.00 19.08 134 LEU D C 1
ATOM 11415 O O . LEU D 1 134 ? 50.794 -4.024 29.968 1.00 22.66 134 LEU D O 1
ATOM 11420 N N . ILE D 1 135 ? 50.761 -4.444 32.146 1.00 18.44 135 ILE D N 1
ATOM 11421 C CA . ILE D 1 135 ? 50.481 -5.848 31.921 1.00 25.43 135 ILE D CA 1
ATOM 11422 C C . ILE D 1 135 ? 49.150 -6.004 31.217 1.00 31.73 135 ILE D C 1
ATOM 11423 O O . ILE D 1 135 ? 49.037 -6.784 30.261 1.00 40.68 135 ILE D O 1
ATOM 11428 N N . LYS D 1 136 ? 48.153 -5.247 31.668 1.00 36.23 136 LYS D N 1
ATOM 11429 C CA . LYS D 1 136 ? 46.792 -5.367 31.129 1.00 44.95 136 LYS D CA 1
ATOM 11430 C C . LYS D 1 136 ? 46.747 -4.925 29.677 1.00 45.90 136 LYS D C 1
ATOM 11431 O O . LYS D 1 136 ? 46.482 -5.730 28.772 1.00 48.75 136 LYS D O 1
ATOM 11437 N N . ARG D 1 137 ? 47.133 -3.665 29.473 1.00 46.04 137 ARG D N 1
ATOM 11438 C CA . ARG D 1 137 ? 47.265 -3.062 28.157 1.00 43.79 137 ARG D CA 1
ATOM 11439 C C . ARG D 1 137 ? 48.511 -3.518 27.441 1.00 45.34 137 ARG D C 1
ATOM 11440 O O . ARG D 1 137 ? 49.342 -2.680 27.039 1.00 51.19 137 ARG D O 1
ATOM 11448 N N . SER D 1 138 ? 48.679 -4.835 27.367 1.00 44.22 138 SER D N 1
ATOM 11449 C CA . SER D 1 138 ? 49.817 -5.442 26.719 1.00 46.27 138 SER D CA 1
ATOM 11450 C C . SER D 1 138 ? 49.208 -6.419 25.738 1.00 50.02 138 SER D C 1
ATOM 11451 O O . SER D 1 138 ? 48.282 -7.154 26.097 1.00 50.47 138 SER D O 1
ATOM 11454 N N . GLY D 1 139 ? 49.866 -6.560 24.591 1.00 51.08 139 GLY D N 1
ATOM 11455 C CA . GLY D 1 139 ? 49.349 -7.416 23.564 1.00 43.47 139 GLY D CA 1
ATOM 11456 C C . GLY D 1 139 ? 49.396 -8.909 23.859 1.00 38.63 139 GLY D C 1
ATOM 11457 O O . GLY D 1 139 ? 48.483 -9.623 23.463 1.00 34.68 139 GLY D O 1
ATOM 11458 N N . HIS D 1 140 ? 50.471 -9.404 24.478 1.00 40.18 140 HIS D N 1
ATOM 11459 C CA . HIS D 1 140 ? 50.806 -10.834 24.381 1.00 37.19 140 HIS D CA 1
ATOM 11460 C C . HIS D 1 140 ? 49.760 -11.774 24.915 1.00 34.59 140 HIS D C 1
ATOM 11461 O O . HIS D 1 140 ? 48.969 -11.410 25.757 1.00 25.64 140 HIS D O 1
ATOM 11468 N N . PHE D 1 141 ? 49.807 -13.009 24.434 1.00 45.38 141 PHE D N 1
ATOM 11469 C CA . PHE D 1 141 ? 48.812 -14.012 24.782 1.00 52.35 141 PHE D CA 1
ATOM 11470 C C . PHE D 1 141 ? 48.895 -14.341 26.275 1.00 50.41 141 PHE D C 1
ATOM 11471 O O . PHE D 1 141 ? 47.892 -14.262 26.987 1.00 47.08 141 PHE D O 1
ATOM 11479 N N . THR D 1 142 ? 50.095 -14.680 26.751 1.00 49.63 142 THR D N 1
ATOM 11480 C CA . THR D 1 142 ? 50.276 -15.087 28.143 1.00 41.50 142 THR D CA 1
ATOM 11481 C C . THR D 1 142 ? 50.725 -13.949 29.054 1.00 41.12 142 THR D C 1
ATOM 11482 O O . THR D 1 142 ? 51.484 -13.046 28.653 1.00 42.40 142 THR D O 1
ATOM 11486 N N . LEU D 1 143 ? 50.435 -14.128 30.333 1.00 37.65 143 LEU D N 1
ATOM 11487 C CA . LEU D 1 143 ? 50.896 -13.216 31.361 1.00 32.06 143 LEU D CA 1
ATOM 11488 C C . LEU D 1 143 ? 52.417 -13.176 31.476 1.00 32.54 143 LEU D C 1
ATOM 11489 O O . LEU D 1 143 ? 53.006 -12.099 31.570 1.00 31.24 143 LEU D O 1
ATOM 11494 N N . LYS D 1 144 ? 53.049 -14.348 31.474 1.00 30.31 144 LYS D N 1
ATOM 11495 C CA . LYS D 1 144 ? 54.509 -14.419 31.556 1.00 26.14 144 LYS D CA 1
ATOM 11496 C C . LYS D 1 144 ? 55.074 -13.408 30.575 1.00 26.12 144 LYS D C 1
ATOM 11497 O O . LYS D 1 144 ? 55.785 -12.488 30.966 1.00 23.23 144 LYS D O 1
ATOM 11503 N N . ASP D 1 145 ? 54.460 -13.392 29.395 1.00 29.87 145 ASP D N 1
ATOM 11504 C CA . ASP D 1 145 ? 54.954 -12.593 28.285 1.00 34.08 145 ASP D CA 1
ATOM 11505 C C . ASP D 1 145 ? 54.554 -11.127 28.403 1.00 33.37 145 ASP D C 1
ATOM 11506 O O . ASP D 1 145 ? 55.351 -10.222 28.094 1.00 36.88 145 ASP D O 1
ATOM 11511 N N . GLN D 1 146 ? 53.340 -10.900 28.893 1.00 27.73 146 GLN D N 1
ATOM 11512 C CA . GLN D 1 146 ? 52.861 -9.547 29.182 1.00 25.89 146 GLN D CA 1
ATOM 11513 C C . GLN D 1 146 ? 53.737 -8.858 30.192 1.00 21.30 146 GLN D C 1
ATOM 11514 O O . GLN D 1 146 ? 54.082 -7.683 30.046 1.00 11.36 146 GLN D O 1
ATOM 11520 N N . ILE D 1 147 ? 54.123 -9.627 31.202 1.00 23.50 147 ILE D N 1
ATOM 11521 C CA . ILE D 1 147 ? 55.030 -9.144 32.224 1.00 24.24 147 ILE D CA 1
ATOM 11522 C C . ILE D 1 147 ? 56.414 -8.874 31.640 1.00 20.80 147 ILE D C 1
ATOM 11523 O O . ILE D 1 147 ? 56.874 -7.736 31.712 1.00 15.20 147 ILE D O 1
ATOM 11528 N N . LYS D 1 148 ? 57.027 -9.866 30.984 1.00 20.03 148 LYS D N 1
ATOM 11529 C CA . LYS D 1 148 ? 58.363 -9.651 30.379 1.00 25.59 148 LYS D CA 1
ATOM 11530 C C . LYS D 1 148 ? 58.388 -8.388 29.546 1.00 23.37 148 LYS D C 1
ATOM 11531 O O . LYS D 1 148 ? 59.268 -7.546 29.699 1.00 28.73 148 LYS D O 1
ATOM 11537 N N . ASN D 1 149 ? 57.373 -8.243 28.714 1.00 18.99 149 ASN D N 1
ATOM 11538 C CA . ASN D 1 149 ? 57.215 -7.082 27.863 1.00 25.76 149 ASN D CA 1
ATOM 11539 C C . ASN D 1 149 ? 57.082 -5.798 28.697 1.00 25.77 149 ASN D C 1
ATOM 11540 O O . ASN D 1 149 ? 57.729 -4.783 28.421 1.00 24.14 149 ASN D O 1
ATOM 11545 N N . SER D 1 150 ? 56.244 -5.843 29.726 1.00 26.28 150 SER D N 1
ATOM 11546 C CA . SER D 1 150 ? 56.031 -4.675 30.574 1.00 26.46 150 SER D CA 1
ATOM 11547 C C . SER D 1 150 ? 57.302 -4.274 31.312 1.00 28.62 150 SER D C 1
ATOM 11548 O O . SER D 1 150 ? 57.701 -3.100 31.286 1.00 27.56 150 SER D O 1
ATOM 11551 N N . LEU D 1 151 ? 58.039 -5.289 31.771 1.00 28.14 151 LEU D N 1
ATOM 11552 C CA . LEU D 1 151 ? 59.200 -5.084 32.623 1.00 24.99 151 LEU D CA 1
ATOM 11553 C C . LEU D 1 151 ? 60.193 -4.261 31.856 1.00 26.45 151 LEU D C 1
ATOM 11554 O O . LEU D 1 151 ? 60.580 -3.182 32.299 1.00 21.35 151 LEU D O 1
ATOM 11559 N N . SER D 1 152 ? 60.361 -4.636 30.597 1.00 28.42 152 SER D N 1
ATOM 11560 C CA . SER D 1 152 ? 61.388 -4.059 29.756 1.00 30.59 152 SER D CA 1
ATOM 11561 C C . SER D 1 152 ? 61.094 -2.584 29.470 1.00 27.80 152 SER D C 1
ATOM 11562 O O . SER D 1 152 ? 61.948 -1.850 28.963 1.00 32.19 152 SER D O 1
ATOM 11565 N N . MET D 1 153 ? 59.937 -2.116 29.894 1.00 20.50 153 MET D N 1
ATOM 11566 C CA . MET D 1 153 ? 59.642 -0.702 29.731 1.00 28.67 153 MET D CA 1
ATOM 11567 C C . MET D 1 153 ? 59.912 0.135 30.966 1.00 29.82 153 MET D C 1
ATOM 11568 O O . MET D 1 153 ? 59.858 1.378 30.898 1.00 29.22 153 MET D O 1
ATOM 11573 N N . LEU D 1 154 ? 60.155 -0.547 32.089 1.00 23.06 154 LEU D N 1
ATOM 11574 C CA . LEU D 1 154 ? 60.409 0.086 33.365 1.00 19.38 154 LEU D CA 1
ATOM 11575 C C . LEU D 1 154 ? 61.838 0.540 33.466 1.00 20.76 154 LEU D C 1
ATOM 11576 O O . LEU D 1 154 ? 62.727 -0.149 33.003 1.00 23.29 154 LEU D O 1
ATOM 11581 N N . LYS D 1 155 ? 62.049 1.718 34.045 1.00 23.70 155 LYS D N 1
ATOM 11582 C CA . LYS D 1 155 ? 63.392 2.199 34.360 1.00 30.83 155 LYS D CA 1
ATOM 11583 C C . LYS D 1 155 ? 63.526 2.437 35.867 1.00 27.73 155 LYS D C 1
ATOM 11584 O O . LYS D 1 155 ? 62.686 3.087 36.460 1.00 30.22 155 LYS D O 1
ATOM 11590 N N . GLY D 1 156 ? 64.574 1.894 36.478 1.00 27.89 156 GLY D N 1
ATOM 11591 C CA . GLY D 1 156 ? 64.853 2.146 37.885 1.00 25.18 156 GLY D CA 1
ATOM 11592 C C . GLY D 1 156 ? 65.098 0.884 38.691 1.00 26.35 156 GLY D C 1
ATOM 11593 O O . GLY D 1 156 ? 65.528 -0.151 38.174 1.00 28.77 156 GLY D O 1
ATOM 11594 N N . ALA D 1 157 ? 64.800 0.964 39.977 1.00 27.73 157 ALA D N 1
ATOM 11595 C CA . ALA D 1 157 ? 64.977 -0.164 40.867 1.00 18.77 157 ALA D CA 1
ATOM 11596 C C . ALA D 1 157 ? 63.632 -0.829 41.037 1.00 17.75 157 ALA D C 1
ATOM 11597 O O . ALA D 1 157 ? 62.615 -0.165 41.306 1.00 20.63 157 ALA D O 1
ATOM 11599 N N . TYR D 1 158 ? 63.624 -2.149 40.966 1.00 14.41 158 TYR D N 1
ATOM 11600 C CA . TYR D 1 158 ? 62.401 -2.862 41.221 1.00 11.10 158 TYR D CA 1
ATOM 11601 C C . TYR D 1 158 ? 62.631 -4.318 41.486 1.00 10.89 158 TYR D C 1
ATOM 11602 O O . TYR D 1 158 ? 63.226 -5.022 40.689 1.00 12.89 158 TYR D O 1
ATOM 11611 N N . ALA D 1 159 ? 62.157 -4.766 42.637 1.00 17.60 159 ALA D N 1
ATOM 11612 C CA . ALA D 1 159 ? 61.967 -6.185 42.887 1.00 13.83 159 ALA D CA 1
ATOM 11613 C C . ALA D 1 159 ? 60.459 -6.343 42.994 1.00 17.41 159 ALA D C 1
ATOM 11614 O O . ALA D 1 159 ? 59.765 -5.443 43.491 1.00 15.90 159 ALA D O 1
ATOM 11616 N N . PHE D 1 160 ? 59.955 -7.310 42.235 1.00 20.57 160 PHE D N 1
ATOM 11617 C CA . PHE D 1 160 ? 58.533 -7.472 42.031 1.00 19.49 160 PHE D CA 1
ATOM 11618 C C . PHE D 1 160 ? 58.148 -8.871 42.417 1.00 18.68 160 PHE D C 1
ATOM 11619 O O . PHE D 1 160 ? 58.740 -9.843 41.940 1.00 18.64 160 PHE D O 1
ATOM 11627 N N . LEU D 1 161 ? 57.112 -8.958 43.230 1.00 17.43 161 LEU D N 1
ATOM 11628 C CA . LEU D 1 161 ? 56.417 -10.196 43.470 1.00 23.18 161 LEU D CA 1
ATOM 11629 C C . LEU D 1 161 ? 55.041 -10.050 42.832 1.00 26.20 161 LEU D C 1
ATOM 11630 O O . LEU D 1 161 ? 54.321 -9.079 43.064 1.00 23.31 161 LEU D O 1
ATOM 11635 N N . ILE D 1 162 ? 54.668 -11.033 42.035 1.00 25.05 162 ILE D N 1
ATOM 11636 C CA . ILE D 1 162 ? 53.399 -11.004 41.357 1.00 17.89 162 ILE D CA 1
ATOM 11637 C C . ILE D 1 162 ? 52.769 -12.387 41.530 1.00 17.64 162 ILE D C 1
ATOM 11638 O O . ILE D 1 162 ? 53.462 -13.415 41.482 1.00 12.60 162 ILE D O 1
ATOM 11643 N N . MET D 1 163 ? 51.466 -12.434 41.766 1.00 15.58 163 MET D N 1
ATOM 11644 C CA . MET D 1 163 ? 50.827 -13.721 41.734 1.00 19.87 163 MET D CA 1
ATOM 11645 C C . MET D 1 163 ? 49.341 -13.733 41.500 1.00 24.48 163 MET D C 1
ATOM 11646 O O . MET D 1 163 ? 48.618 -12.725 41.685 1.00 19.65 163 MET D O 1
ATOM 11651 N N . THR D 1 164 ? 48.942 -14.888 40.987 1.00 27.09 164 THR D N 1
ATOM 11652 C CA . THR D 1 164 ? 47.608 -15.157 40.475 1.00 27.44 164 THR D CA 1
ATOM 11653 C C . THR D 1 164 ? 47.200 -16.423 41.199 1.00 30.09 164 THR D C 1
ATOM 11654 O O . THR D 1 164 ? 48.041 -17.099 41.787 1.00 35.49 164 THR D O 1
ATOM 11658 N N . GLU D 1 165 ? 46.015 -16.894 40.870 1.00 30.56 165 GLU D N 1
ATOM 11659 C CA . GLU D 1 165 ? 45.512 -18.174 41.334 1.00 29.41 165 GLU D CA 1
ATOM 11660 C C . GLU D 1 165 ? 46.499 -19.327 41.182 1.00 32.33 165 GLU D C 1
ATOM 11661 O O . GLU D 1 165 ? 46.451 -20.278 41.947 1.00 33.11 165 GLU D O 1
ATOM 11667 N N . THR D 1 166 ? 47.346 -19.285 40.158 1.00 36.02 166 THR D N 1
ATOM 11668 C CA . THR D 1 166 ? 48.030 -20.512 39.739 1.00 37.60 166 THR D CA 1
ATOM 11669 C C . THR D 1 166 ? 49.563 -20.482 39.835 1.00 33.70 166 THR D C 1
ATOM 11670 O O . THR D 1 166 ? 50.238 -21.536 39.739 1.00 25.10 166 THR D O 1
ATOM 11674 N N . GLU D 1 167 ? 50.109 -19.275 39.960 1.00 34.63 167 GLU D N 1
ATOM 11675 C CA . GLU D 1 167 ? 51.551 -19.078 39.891 1.00 35.99 167 GLU D CA 1
ATOM 11676 C C . GLU D 1 167 ? 51.994 -17.921 40.728 1.00 31.11 167 GLU D C 1
ATOM 11677 O O . GLU D 1 167 ? 51.254 -16.928 40.850 1.00 29.23 167 GLU D O 1
ATOM 11683 N N . MET D 1 168 ? 53.307 -17.912 40.932 1.00 27.75 168 MET D N 1
ATOM 11684 C CA . MET D 1 168 ? 54.024 -16.760 41.437 1.00 24.06 168 MET D CA 1
ATOM 11685 C C . MET D 1 168 ? 55.157 -16.411 40.495 1.00 26.44 168 MET D C 1
ATOM 11686 O O . MET D 1 168 ? 55.951 -17.268 40.066 1.00 19.57 168 MET D O 1
ATOM 11691 N N . ILE D 1 169 ? 55.254 -15.118 40.229 1.00 27.60 169 ILE D N 1
ATOM 11692 C CA . ILE D 1 169 ? 56.227 -14.596 39.315 1.00 27.47 169 ILE D CA 1
ATOM 11693 C C . ILE D 1 169 ? 57.012 -13.493 39.987 1.00 27.47 169 ILE D C 1
ATOM 11694 O O . ILE D 1 169 ? 56.445 -12.675 40.718 1.00 28.80 169 ILE D O 1
ATOM 11699 N N . VAL D 1 170 ? 58.333 -13.611 39.874 1.00 24.33 170 VAL D N 1
ATOM 11700 C CA . VAL D 1 170 ? 59.291 -12.824 40.638 1.00 20.45 170 VAL D CA 1
ATOM 11701 C C . VAL D 1 170 ? 60.192 -12.238 39.585 1.00 20.21 170 VAL D C 1
ATOM 11702 O O . VAL D 1 170 ? 60.660 -12.963 38.707 1.00 17.07 170 VAL D O 1
ATOM 11706 N N . ALA D 1 171 ? 60.540 -10.971 39.741 1.00 20.65 171 ALA D N 1
ATOM 11707 C CA . ALA D 1 171 ? 61.440 -10.334 38.792 1.00 19.99 171 ALA D CA 1
ATOM 11708 C C . ALA D 1 171 ? 62.303 -9.237 39.424 1.00 22.21 171 ALA D C 1
ATOM 11709 O O . ALA D 1 171 ? 61.819 -8.453 40.248 1.00 25.47 171 ALA D O 1
ATOM 11711 N N . LEU D 1 172 ? 63.563 -9.147 39.011 1.00 20.83 172 LEU D N 1
ATOM 11712 C CA . LEU D 1 172 ? 64.482 -8.165 39.588 1.00 26.01 172 LEU D CA 1
ATOM 11713 C C . LEU D 1 172 ? 65.037 -7.284 38.483 1.00 24.57 172 LEU D C 1
ATOM 11714 O O . LEU D 1 172 ? 65.419 -7.806 37.437 1.00 23.08 172 LEU D O 1
ATOM 11719 N N . ASP D 1 173 ? 65.088 -5.967 38.706 1.00 21.70 173 ASP D N 1
ATOM 11720 C CA . ASP D 1 173 ? 65.633 -5.052 37.712 1.00 20.09 173 ASP D CA 1
ATOM 11721 C C . ASP D 1 173 ? 67.039 -5.454 37.341 1.00 26.17 173 ASP D C 1
ATOM 11722 O O . ASP D 1 173 ? 67.780 -5.992 38.144 1.00 31.68 173 ASP D O 1
ATOM 11727 N N . PRO D 1 174 ? 67.432 -5.177 36.090 1.00 28.67 174 PRO D N 1
ATOM 11728 C CA . PRO D 1 174 ? 68.693 -5.719 35.590 1.00 25.44 174 PRO D CA 1
ATOM 11729 C C . PRO D 1 174 ? 69.924 -5.051 36.174 1.00 22.18 174 PRO D C 1
ATOM 11730 O O . PRO D 1 174 ? 71.044 -5.350 35.767 1.00 21.55 174 PRO D O 1
ATOM 11734 N N . ASN D 1 175 ? 69.739 -4.163 37.145 1.00 22.50 175 ASN D N 1
ATOM 11735 C CA . ASN D 1 175 ? 70.893 -3.725 37.926 1.00 23.08 175 ASN D CA 1
ATOM 11736 C C . ASN D 1 175 ? 70.997 -4.438 39.246 1.00 21.38 175 ASN D C 1
ATOM 11737 O O . ASN D 1 175 ? 71.971 -4.244 39.953 1.00 21.21 175 ASN D O 1
ATOM 11742 N N . GLY D 1 176 ? 69.941 -5.159 39.623 1.00 27.22 176 GLY D N 1
ATOM 11743 C CA . GLY D 1 176 ? 69.833 -5.756 40.948 1.00 22.91 176 GLY D CA 1
ATOM 11744 C C . GLY D 1 176 ? 70.143 -4.770 42.069 1.00 23.16 176 GLY D C 1
ATOM 11745 O O . GLY D 1 176 ? 70.975 -5.063 42.957 1.00 25.27 176 GLY D O 1
ATOM 11746 N N . LEU D 1 177 ? 69.588 -3.565 41.939 1.00 15.20 177 LEU D N 1
ATOM 11747 C CA . LEU D 1 177 ? 69.706 -2.514 42.932 1.00 20.52 177 LEU D CA 1
ATOM 11748 C C . LEU D 1 177 ? 69.186 -2.898 44.347 1.00 25.53 177 LEU D C 1
ATOM 11749 O O . LEU D 1 177 ? 69.809 -2.539 45.360 1.00 21.15 177 LEU D O 1
ATOM 11754 N N . ARG D 1 178 ? 68.056 -3.612 44.410 1.00 25.82 178 ARG D N 1
ATOM 11755 C CA . ARG D 1 178 ? 67.551 -4.136 45.669 1.00 24.74 178 ARG D CA 1
ATOM 11756 C C . ARG D 1 178 ? 67.876 -5.591 45.761 1.00 27.88 178 ARG D C 1
ATOM 11757 O O . ARG D 1 178 ? 67.724 -6.332 44.799 1.00 26.90 178 ARG D O 1
ATOM 11765 N N . PRO D 1 179 ? 68.099 -6.071 46.974 1.00 31.19 179 PRO D N 1
ATOM 11766 C CA . PRO D 1 179 ? 68.388 -7.503 47.069 1.00 32.36 179 PRO D CA 1
ATOM 11767 C C . PRO D 1 179 ? 67.096 -8.269 46.826 1.00 20.73 179 PRO D C 1
ATOM 11768 O O . PRO D 1 179 ? 66.029 -7.776 47.161 1.00 13.14 179 PRO D O 1
ATOM 11772 N N . LEU D 1 180 ? 67.224 -9.515 46.372 1.00 14.61 180 LEU D N 1
ATOM 11773 C CA . LEU D 1 180 ? 66.110 -10.431 46.364 1.00 10.69 180 LEU D CA 1
ATOM 11774 C C . LEU D 1 180 ? 66.717 -11.803 46.303 1.00 15.34 180 LEU D C 1
ATOM 11775 O O . LEU D 1 180 ? 67.609 -12.041 45.473 1.00 15.92 180 LEU D O 1
ATOM 11780 N N . SER D 1 181 ? 66.233 -12.706 47.153 1.00 13.13 181 SER D N 1
ATOM 11781 C CA . SER D 1 181 ? 66.788 -14.058 47.225 1.00 18.78 181 SER D CA 1
ATOM 11782 C C . SER D 1 181 ? 65.739 -15.141 47.252 1.00 16.81 181 SER D C 1
ATOM 11783 O O . SER D 1 181 ? 64.573 -14.905 47.575 1.00 13.91 181 SER D O 1
ATOM 11786 N N . ILE D 1 182 ? 66.193 -16.361 47.058 1.00 17.95 182 ILE D N 1
ATOM 11787 C CA . ILE D 1 182 ? 65.280 -17.480 46.933 1.00 25.24 182 ILE D CA 1
ATOM 11788 C C . ILE D 1 182 ? 65.708 -18.482 47.983 1.00 27.62 182 ILE D C 1
ATOM 11789 O O . ILE D 1 182 ? 66.925 -18.711 48.169 1.00 27.02 182 ILE D O 1
ATOM 11794 N N . GLY D 1 183 ? 64.731 -19.179 48.556 1.00 25.83 183 GLY D N 1
ATOM 11795 C CA . GLY D 1 183 ? 65.036 -20.210 49.516 1.00 20.39 183 GLY D CA 1
ATOM 11796 C C . GLY D 1 183 ? 64.060 -21.340 49.351 1.00 21.62 183 GLY D C 1
ATOM 11797 O O . GLY D 1 183 ? 63.027 -21.200 48.708 1.00 23.40 183 GLY D O 1
ATOM 11798 N N . MET D 1 184 ? 64.315 -22.405 50.079 1.00 25.64 184 MET D N 1
ATOM 11799 C CA . MET D 1 184 ? 63.498 -23.598 50.031 1.00 29.31 184 MET D CA 1
ATOM 11800 C C . MET D 1 184 ? 62.973 -23.914 51.441 1.00 37.45 184 MET D C 1
ATOM 11801 O O . MET D 1 184 ? 63.734 -23.922 52.419 1.00 42.43 184 MET D O 1
ATOM 11806 N N . MET D 1 185 ? 61.686 -24.211 51.545 1.00 36.80 185 MET D N 1
ATOM 11807 C CA . MET D 1 185 ? 61.159 -24.833 52.742 1.00 34.94 185 MET D CA 1
ATOM 11808 C C . MET D 1 185 ? 60.622 -26.188 52.350 1.00 36.34 185 MET D C 1
ATOM 11809 O O . MET D 1 185 ? 59.441 -26.348 52.044 1.00 33.13 185 MET D O 1
ATOM 11814 N N . GLY D 1 186 ? 61.518 -27.157 52.285 1.00 40.67 186 GLY D N 1
ATOM 11815 C CA . GLY D 1 186 ? 61.127 -28.476 51.841 1.00 45.17 186 GLY D CA 1
ATOM 11816 C C . GLY D 1 186 ? 61.040 -28.366 50.341 1.00 47.88 186 GLY D C 1
ATOM 11817 O O . GLY D 1 186 ? 62.026 -27.979 49.686 1.00 48.36 186 GLY D O 1
ATOM 11818 N N . ASP D 1 187 ? 59.813 -28.461 49.844 1.00 46.74 187 ASP D N 1
ATOM 11819 C CA . ASP D 1 187 ? 59.583 -28.292 48.429 1.00 46.47 187 ASP D CA 1
ATOM 11820 C C . ASP D 1 187 ? 59.048 -26.918 48.109 1.00 41.52 187 ASP D C 1
ATOM 11821 O O . ASP D 1 187 ? 58.980 -26.540 46.960 1.00 43.47 187 ASP D O 1
ATOM 11826 N N . ALA D 1 188 ? 58.740 -26.134 49.126 1.00 40.23 188 ALA D N 1
ATOM 11827 C CA . ALA D 1 188 ? 58.257 -24.778 48.906 1.00 36.16 188 ALA D CA 1
ATOM 11828 C C . ALA D 1 188 ? 59.366 -23.862 48.438 1.00 34.43 188 ALA D C 1
ATOM 11829 O O . ALA D 1 188 ? 60.548 -24.067 48.731 1.00 39.08 188 ALA D O 1
ATOM 11831 N N . TYR D 1 189 ? 58.955 -22.784 47.797 1.00 31.91 189 TYR D N 1
ATOM 11832 C CA . TYR D 1 189 ? 59.886 -21.802 47.284 1.00 29.91 189 TYR D CA 1
ATOM 11833 C C . TYR D 1 189 ? 59.594 -20.510 47.989 1.00 32.48 189 TYR D C 1
ATOM 11834 O O . TYR D 1 189 ? 58.414 -20.160 48.239 1.00 28.04 189 TYR D O 1
ATOM 11843 N N . VAL D 1 190 ? 60.661 -19.802 48.337 1.00 30.31 190 VAL D N 1
ATOM 11844 C CA . VAL D 1 190 ? 60.500 -18.640 49.175 1.00 25.47 190 VAL D CA 1
ATOM 11845 C C . VAL D 1 190 ? 61.333 -17.547 48.610 1.00 18.67 190 VAL D C 1
ATOM 11846 O O . VAL D 1 190 ? 62.461 -17.777 48.198 1.00 19.99 190 VAL D O 1
ATOM 11850 N N . VAL D 1 191 ? 60.818 -16.338 48.677 1.00 17.16 191 VAL D N 1
ATOM 11851 C CA . VAL D 1 191 ? 61.470 -15.226 48.030 1.00 15.90 191 VAL D CA 1
ATOM 11852 C C . VAL D 1 191 ? 61.298 -14.037 48.939 1.00 19.18 191 VAL D C 1
ATOM 11853 O O . VAL D 1 191 ? 60.197 -13.791 49.451 1.00 17.32 191 VAL D O 1
ATOM 11857 N N . ALA D 1 192 ? 62.399 -13.355 49.228 1.00 22.77 192 ALA D N 1
ATOM 11858 C CA . ALA D 1 192 ? 62.395 -12.335 50.275 1.00 19.17 192 ALA D CA 1
ATOM 11859 C C . ALA D 1 192 ? 63.372 -11.244 49.900 1.00 14.04 192 ALA D C 1
ATOM 11860 O O . ALA D 1 192 ? 64.370 -11.545 49.247 1.00 12.06 192 ALA D O 1
ATOM 11862 N N . SER D 1 193 ? 63.091 -9.999 50.309 1.00 10.06 193 SER D N 1
ATOM 11863 C CA . SER D 1 193 ? 64.068 -8.894 50.183 1.00 17.93 193 SER D CA 1
ATOM 11864 C C . SER D 1 193 ? 65.406 -9.172 50.889 1.00 18.69 193 SER D C 1
ATOM 11865 O O . SER D 1 193 ? 66.424 -8.609 50.495 1.00 20.30 193 SER D O 1
ATOM 11868 N N . GLU D 1 194 ? 65.340 -9.825 52.056 1.00 18.89 194 GLU D N 1
ATOM 11869 C CA . GLU D 1 194 ? 66.504 -10.117 52.897 1.00 17.62 194 GLU D CA 1
ATOM 11870 C C . GLU D 1 194 ? 66.471 -11.574 53.336 1.00 24.39 194 GLU D C 1
ATOM 11871 O O . GLU D 1 194 ? 65.375 -12.150 53.540 1.00 22.12 194 GLU D O 1
ATOM 11877 N N . THR D 1 195 ? 67.659 -12.133 53.591 1.00 25.92 195 THR D N 1
ATOM 11878 C CA . THR D 1 195 ? 67.773 -13.551 53.947 1.00 25.58 195 THR D CA 1
ATOM 11879 C C . THR D 1 195 ? 67.283 -13.818 55.372 1.00 25.48 195 THR D C 1
ATOM 11880 O O . THR D 1 195 ? 66.920 -14.956 55.710 1.00 20.70 195 THR D O 1
ATOM 11884 N N . CYS D 1 196 ? 67.295 -12.786 56.217 1.00 25.83 196 CYS D N 1
ATOM 11885 C CA . CYS D 1 196 ? 66.928 -12.978 57.607 1.00 17.85 196 CYS D CA 1
ATOM 11886 C C . CYS D 1 196 ? 65.552 -13.585 57.710 1.00 20.35 196 CYS D C 1
ATOM 11887 O O . CYS D 1 196 ? 65.398 -14.611 58.362 1.00 27.58 196 CYS D O 1
ATOM 11890 N N . ALA D 1 197 ? 64.651 -13.160 56.829 1.00 21.32 197 ALA D N 1
ATOM 11891 C CA . ALA D 1 197 ? 63.357 -13.836 56.655 1.00 21.75 197 ALA D CA 1
ATOM 11892 C C . ALA D 1 197 ? 63.439 -15.374 56.565 1.00 20.66 197 ALA D C 1
ATOM 11893 O O . ALA D 1 197 ? 62.560 -16.062 57.066 1.00 24.54 197 ALA D O 1
ATOM 11895 N N . PHE D 1 198 ? 64.513 -15.904 55.990 1.00 24.72 198 PHE D N 1
ATOM 11896 C CA . PHE D 1 198 ? 64.661 -17.341 55.808 1.00 31.15 198 PHE D CA 1
ATOM 11897 C C . PHE D 1 198 ? 65.002 -17.972 57.137 1.00 31.73 198 PHE D C 1
ATOM 11898 O O . PHE D 1 198 ? 64.353 -18.939 57.548 1.00 32.45 198 PHE D O 1
ATOM 11906 N N . ASP D 1 199 ? 66.066 -17.456 57.758 1.00 37.52 199 ASP D N 1
ATOM 11907 C CA . ASP D 1 199 ? 66.455 -17.782 59.145 1.00 38.30 199 ASP D CA 1
ATOM 11908 C C . ASP D 1 199 ? 65.215 -17.900 60.060 1.00 35.36 199 ASP D C 1
ATOM 11909 O O . ASP D 1 199 ? 64.868 -18.992 60.561 1.00 35.42 199 ASP D O 1
ATOM 11914 N N . VAL D 1 200 ? 64.443 -16.820 60.078 1.00 29.69 200 VAL D N 1
ATOM 11915 C CA . VAL D 1 200 ? 63.235 -16.713 60.883 1.00 26.50 200 VAL D CA 1
ATOM 11916 C C . VAL D 1 200 ? 62.143 -17.746 60.602 1.00 26.27 200 VAL D C 1
ATOM 11917 O O . VAL D 1 200 ? 61.431 -18.152 61.535 1.00 29.22 200 VAL D O 1
ATOM 11921 N N . VAL D 1 201 ? 61.961 -18.130 59.336 1.00 21.26 201 VAL D N 1
ATOM 11922 C CA . VAL D 1 201 ? 60.853 -19.030 59.021 1.00 24.36 201 VAL D CA 1
ATOM 11923 C C . VAL D 1 201 ? 61.275 -20.490 58.767 1.00 25.57 201 VAL D C 1
ATOM 11924 O O . VAL D 1 201 ? 60.436 -21.370 58.533 1.00 27.31 201 VAL D O 1
ATOM 11928 N N . GLY D 1 202 ? 62.562 -20.770 58.878 1.00 24.41 202 GLY D N 1
ATOM 11929 C CA . GLY D 1 202 ? 63.020 -22.127 58.608 1.00 30.29 202 GLY D CA 1
ATOM 11930 C C . GLY D 1 202 ? 63.317 -22.408 57.132 1.00 32.84 202 GLY D C 1
ATOM 11931 O O . GLY D 1 202 ? 63.334 -23.561 56.685 1.00 32.26 202 GLY D O 1
ATOM 11932 N N . ALA D 1 203 ? 63.546 -21.359 56.357 1.00 30.12 203 ALA D N 1
ATOM 11933 C CA . ALA D 1 203 ? 63.867 -21.546 54.950 1.00 30.14 203 ALA D CA 1
ATOM 11934 C C . ALA D 1 203 ? 65.382 -21.690 54.800 1.00 34.53 203 ALA D C 1
ATOM 11935 O O . ALA D 1 203 ? 66.156 -21.073 55.559 1.00 42.81 203 ALA D O 1
ATOM 11937 N N . THR D 1 204 ? 65.797 -22.565 53.884 1.00 33.97 204 THR D N 1
ATOM 11938 C CA . THR D 1 204 ? 67.187 -22.651 53.397 1.00 29.92 204 THR D CA 1
ATOM 11939 C C . THR D 1 204 ? 67.506 -21.730 52.200 1.00 26.87 204 THR D C 1
ATOM 11940 O O . THR D 1 204 ? 66.821 -21.757 51.174 1.00 32.80 204 THR D O 1
ATOM 11944 N N . TYR D 1 205 ? 68.609 -21.013 52.281 1.00 20.36 205 TYR D N 1
ATOM 11945 C CA . TYR D 1 205 ? 69.066 -20.202 51.167 1.00 23.01 205 TYR D CA 1
ATOM 11946 C C . TYR D 1 205 ? 69.301 -21.090 49.977 1.00 26.96 205 TYR D C 1
ATOM 11947 O O . TYR D 1 205 ? 69.667 -22.249 50.142 1.00 25.10 205 TYR D O 1
ATOM 11956 N N . LEU D 1 206 ? 68.924 -20.567 48.809 1.00 29.55 206 LEU D N 1
ATOM 11957 C CA . LEU D 1 206 ? 69.158 -21.211 47.534 1.00 27.20 206 LEU D CA 1
ATOM 11958 C C . LEU D 1 206 ? 70.108 -20.366 46.728 1.00 28.37 206 LEU D C 1
ATOM 11959 O O . LEU D 1 206 ? 71.223 -20.785 46.465 1.00 30.42 206 LEU D O 1
ATOM 11964 N N . ARG D 1 207 ? 69.681 -19.159 46.366 1.00 29.43 207 ARG D N 1
ATOM 11965 C CA . ARG D 1 207 ? 70.531 -18.220 45.635 1.00 29.86 207 ARG D CA 1
ATOM 11966 C C . ARG D 1 207 ? 69.821 -16.882 45.533 1.00 28.21 207 ARG D C 1
ATOM 11967 O O . ARG D 1 207 ? 68.675 -16.730 45.954 1.00 21.59 207 ARG D O 1
ATOM 11975 N N . GLU D 1 208 ? 70.522 -15.919 44.952 1.00 29.06 208 GLU D N 1
ATOM 11976 C CA . GLU D 1 208 ? 69.917 -14.659 44.630 1.00 28.16 208 GLU D CA 1
ATOM 11977 C C . GLU D 1 208 ? 69.207 -14.793 43.310 1.00 31.00 208 GLU D C 1
ATOM 11978 O O . GLU D 1 208 ? 69.499 -15.689 42.511 1.00 35.84 208 GLU D O 1
ATOM 11984 N N . VAL D 1 209 ? 68.129 -14.032 43.195 1.00 34.40 209 VAL D N 1
ATOM 11985 C CA . VAL D 1 209 ? 67.518 -13.724 41.909 1.00 32.94 209 VAL D CA 1
ATOM 11986 C C . VAL D 1 209 ? 68.477 -12.819 41.134 1.00 31.13 209 VAL D C 1
ATOM 11987 O O . VAL D 1 209 ? 68.982 -11.845 41.678 1.00 32.23 209 VAL D O 1
ATOM 11991 N N . GLU D 1 210 ? 68.769 -13.193 39.890 1.00 28.82 210 GLU D N 1
ATOM 11992 C CA . GLU D 1 210 ? 69.733 -12.496 39.029 1.00 24.48 210 GLU D CA 1
ATOM 11993 C C . GLU D 1 210 ? 69.143 -11.192 38.477 1.00 21.08 210 GLU D C 1
ATOM 11994 O O . GLU D 1 210 ? 67.980 -11.139 38.096 1.00 23.95 210 GLU D O 1
ATOM 12000 N N . PRO D 1 211 ? 69.925 -10.113 38.446 1.00 18.18 211 PRO D N 1
ATOM 12001 C CA . PRO D 1 211 ? 69.392 -8.848 37.913 1.00 20.24 211 PRO D CA 1
ATOM 12002 C C . PRO D 1 211 ? 68.950 -9.062 36.481 1.00 25.41 211 PRO D C 1
ATOM 12003 O O . PRO D 1 211 ? 69.734 -9.517 35.666 1.00 34.12 211 PRO D O 1
ATOM 12007 N N . GLY D 1 212 ? 67.725 -8.688 36.152 1.00 27.47 212 GLY D N 1
ATOM 12008 C CA . GLY D 1 212 ? 67.237 -8.965 34.819 1.00 19.49 212 GLY D CA 1
ATOM 12009 C C . GLY D 1 212 ? 66.696 -10.390 34.695 1.00 22.07 212 GLY D C 1
ATOM 12010 O O . GLY D 1 212 ? 66.320 -10.808 33.590 1.00 24.23 212 GLY D O 1
ATOM 12011 N N . GLU D 1 213 ? 66.571 -11.123 35.797 1.00 19.90 213 GLU D N 1
ATOM 12012 C CA . GLU D 1 213 ? 65.958 -12.446 35.753 1.00 21.07 213 GLU D CA 1
ATOM 12013 C C . GLU D 1 213 ? 64.489 -12.435 36.173 1.00 21.45 213 GLU D C 1
ATOM 12014 O O . GLU D 1 213 ? 64.051 -11.537 36.899 1.00 18.36 213 GLU D O 1
ATOM 12020 N N . MET D 1 214 ? 63.755 -13.460 35.744 1.00 17.13 214 MET D N 1
ATOM 12021 C CA . MET D 1 214 ? 62.352 -13.571 36.074 1.00 21.04 214 MET D CA 1
ATOM 12022 C C . MET D 1 214 ? 62.043 -15.032 36.368 1.00 25.83 214 MET D C 1
ATOM 12023 O O . MET D 1 214 ? 62.580 -15.942 35.699 1.00 20.29 214 MET D O 1
ATOM 12028 N N . LEU D 1 215 ? 61.319 -15.258 37.463 1.00 24.45 215 LEU D N 1
ATOM 12029 C CA . LEU D 1 215 ? 61.098 -16.600 37.936 1.00 21.83 215 LEU D CA 1
ATOM 12030 C C . LEU D 1 215 ? 59.634 -16.795 37.822 1.00 23.94 215 LEU D C 1
ATOM 12031 O O . LEU D 1 215 ? 58.867 -15.841 37.982 1.00 22.25 215 LEU D O 1
ATOM 12036 N N . ILE D 1 216 ? 59.258 -17.989 37.397 1.00 25.29 216 ILE D N 1
ATOM 12037 C CA . ILE D 1 216 ? 57.868 -18.365 37.385 1.00 27.78 216 ILE D CA 1
ATOM 12038 C C . ILE D 1 216 ? 57.835 -19.628 38.210 1.00 30.40 216 ILE D C 1
ATOM 12039 O O . ILE D 1 216 ? 58.592 -20.574 37.938 1.00 29.30 216 ILE D O 1
ATOM 12044 N N . ILE D 1 217 ? 57.050 -19.582 39.281 1.00 26.32 217 ILE D N 1
ATOM 12045 C CA . ILE D 1 217 ? 56.987 -20.660 40.234 1.00 19.40 217 ILE D CA 1
ATOM 12046 C C . ILE D 1 217 ? 55.531 -21.068 40.308 1.00 19.88 217 ILE D C 1
ATOM 12047 O O . ILE D 1 217 ? 54.639 -20.227 40.246 1.00 18.62 217 ILE D O 1
ATOM 12052 N N . ASN D 1 218 ? 55.296 -22.362 40.337 1.00 21.51 218 ASN D N 1
ATOM 12053 C CA . ASN D 1 218 ? 53.951 -22.899 40.276 1.00 31.02 218 ASN D CA 1
ATOM 12054 C C . ASN D 1 218 ? 54.063 -24.314 40.794 1.00 39.73 218 ASN D C 1
ATOM 12055 O O . ASN D 1 218 ? 55.168 -24.767 41.095 1.00 47.22 218 ASN D O 1
ATOM 12060 N N . ASP D 1 219 ? 52.976 -25.072 40.716 1.00 41.51 219 ASP D N 1
ATOM 12061 C CA . ASP D 1 219 ? 52.924 -26.365 41.382 1.00 43.71 219 ASP D CA 1
ATOM 12062 C C . ASP D 1 219 ? 53.858 -27.434 40.815 1.00 45.42 219 ASP D C 1
ATOM 12063 O O . ASP D 1 219 ? 53.821 -28.580 41.267 1.00 47.55 219 ASP D O 1
ATOM 12068 N N . GLU D 1 220 ? 54.570 -27.122 39.737 1.00 46.69 220 GLU D N 1
ATOM 12069 C CA . GLU D 1 220 ? 55.469 -28.095 39.130 1.00 51.54 220 GLU D CA 1
ATOM 12070 C C . GLU D 1 220 ? 56.884 -27.545 39.118 1.00 51.70 220 GLU D C 1
ATOM 12071 O O . GLU D 1 220 ? 57.808 -28.173 38.582 1.00 52.37 220 GLU D O 1
ATOM 12077 N N . GLY D 1 221 ? 57.054 -26.365 39.701 1.00 46.57 221 GLY D N 1
ATOM 12078 C CA . GLY D 1 221 ? 58.380 -25.917 40.051 1.00 42.63 221 GLY D CA 1
ATOM 12079 C C . GLY D 1 221 ? 58.651 -24.503 39.623 1.00 42.75 221 GLY D C 1
ATOM 12080 O O . GLY D 1 221 ? 57.725 -23.688 39.446 1.00 46.12 221 GLY D O 1
ATOM 12081 N N . MET D 1 222 ? 59.936 -24.198 39.516 1.00 38.08 222 MET D N 1
ATOM 12082 C CA . MET D 1 222 ? 60.368 -22.864 39.177 1.00 38.01 222 MET D CA 1
ATOM 12083 C C . MET D 1 222 ? 61.102 -22.858 37.847 1.00 38.20 222 MET D C 1
ATOM 12084 O O . MET D 1 222 ? 61.885 -23.765 37.547 1.00 39.01 222 MET D O 1
ATOM 12089 N N . LYS D 1 223 ? 60.840 -21.839 37.045 1.00 38.29 223 LYS D N 1
ATOM 12090 C CA . LYS D 1 223 ? 61.595 -21.657 35.833 1.00 38.69 223 LYS D CA 1
ATOM 12091 C C . LYS D 1 223 ? 62.073 -20.222 35.707 1.00 37.39 223 LYS D C 1
ATOM 12092 O O . LYS D 1 223 ? 61.479 -19.290 36.260 1.00 34.87 223 LYS D O 1
ATOM 12098 N N . SER D 1 224 ? 63.272 -20.100 35.169 1.00 35.34 224 SER D N 1
ATOM 12099 C CA . SER D 1 224 ? 63.927 -18.820 35.025 1.00 38.39 224 SER D CA 1
ATOM 12100 C C . SER D 1 224 ? 63.889 -18.376 33.547 1.00 35.79 224 SER D C 1
ATOM 12101 O O . SER D 1 224 ? 63.855 -19.207 32.643 1.00 38.90 224 SER D O 1
ATOM 12104 N N . GLU D 1 225 ? 63.951 -17.074 33.310 1.00 27.62 225 GLU D N 1
ATOM 12105 C CA . GLU D 1 225 ? 63.805 -16.533 31.983 1.00 25.82 225 GLU D CA 1
ATOM 12106 C C . GLU D 1 225 ? 64.313 -15.129 32.115 1.00 27.52 225 GLU D C 1
ATOM 12107 O O . GLU D 1 225 ? 64.158 -14.532 33.168 1.00 34.62 225 GLU D O 1
ATOM 12113 N N . ARG D 1 226 ? 65.104 -14.687 31.147 1.00 30.15 226 ARG D N 1
ATOM 12114 C CA . ARG D 1 226 ? 65.629 -13.330 31.156 1.00 29.97 226 ARG D CA 1
ATOM 12115 C C . ARG D 1 226 ? 64.622 -12.397 30.559 1.00 28.84 226 ARG D C 1
ATOM 12116 O O . ARG D 1 226 ? 63.801 -12.796 29.770 1.00 29.33 226 ARG D O 1
ATOM 12124 N N . PHE D 1 227 ? 64.756 -11.125 30.864 1.00 33.13 227 PHE D N 1
ATOM 12125 C CA . PHE D 1 227 ? 63.947 -10.117 30.226 1.00 30.39 227 PHE D CA 1
ATOM 12126 C C . PHE D 1 227 ? 64.845 -8.923 29.915 1.00 39.19 227 PHE D C 1
ATOM 12127 O O . PHE D 1 227 ? 64.366 -7.902 29.412 1.00 38.59 227 PHE D O 1
ATOM 12135 N N . SER D 1 228 ? 66.147 -9.070 30.202 1.00 44.66 228 SER D N 1
ATOM 12136 C CA . SER D 1 228 ? 67.156 -8.064 29.875 1.00 52.79 228 SER D CA 1
ATOM 12137 C C . SER D 1 228 ? 68.515 -8.732 29.839 1.00 64.31 228 SER D C 1
ATOM 12138 O O . SER D 1 228 ? 69.034 -9.142 30.877 1.00 69.25 228 SER D O 1
ATOM 12141 N N . MET D 1 229 ? 68.991 -9.032 28.634 1.00 76.43 229 MET D N 1
ATOM 12142 C CA . MET D 1 229 ? 70.181 -9.875 28.494 1.00 83.92 229 MET D CA 1
ATOM 12143 C C . MET D 1 229 ? 71.401 -9.147 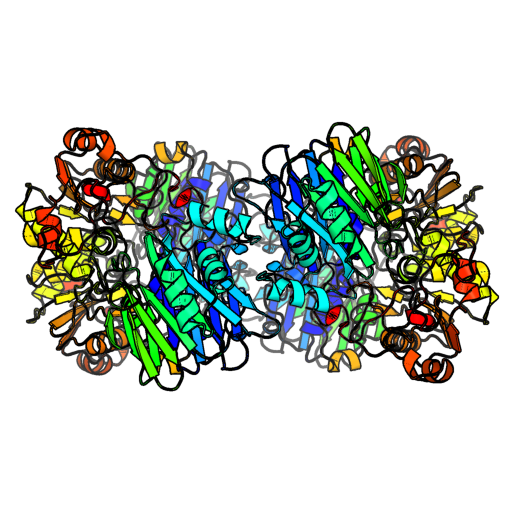29.038 1.00 82.27 229 MET D C 1
ATOM 12144 O O . MET D 1 229 ? 72.235 -9.740 29.721 1.00 86.14 229 MET D O 1
ATOM 12149 N N . ASN D 1 230 ? 71.494 -7.855 28.755 1.00 78.63 230 ASN D N 1
ATOM 12150 C CA . ASN D 1 230 ? 72.613 -7.084 29.261 1.00 75.90 230 ASN D CA 1
ATOM 12151 C C . ASN D 1 230 ? 72.244 -6.518 30.636 1.00 68.71 230 ASN D C 1
ATOM 12152 O O . ASN D 1 230 ? 71.163 -5.958 30.826 1.00 65.71 230 ASN D O 1
ATOM 12157 N N . ILE D 1 231 ? 73.068 -6.865 31.623 1.00 60.66 231 ILE D N 1
ATOM 12158 C CA . ILE D 1 231 ? 72.853 -6.477 33.011 1.00 50.26 231 ILE D CA 1
ATOM 12159 C C . ILE D 1 231 ? 74.051 -5.683 33.544 1.00 49.93 231 ILE D C 1
ATOM 12160 O O . ILE D 1 231 ? 75.178 -5.851 33.083 1.00 56.88 231 ILE D O 1
ATOM 12165 N N . ASN D 1 232 ? 73.802 -4.759 34.455 1.00 43.66 232 ASN D N 1
ATOM 12166 C CA . ASN D 1 232 ? 74.879 -3.953 34.988 1.00 41.04 232 ASN D CA 1
ATOM 12167 C C . ASN D 1 232 ? 74.791 -3.875 36.512 1.00 37.35 232 ASN D C 1
ATOM 12168 O O . ASN D 1 232 ? 74.128 -3.012 37.068 1.00 36.42 232 ASN D O 1
ATOM 12173 N N . ARG D 1 233 ? 75.309 -4.913 37.157 1.00 36.58 233 ARG D N 1
ATOM 12174 C CA . ARG D 1 233 ? 75.370 -5.059 38.616 1.00 31.76 233 ARG D CA 1
ATOM 12175 C C . ARG D 1 233 ? 75.701 -3.773 39.391 1.00 32.43 233 ARG D C 1
ATOM 12176 O O . ARG D 1 233 ? 76.854 -3.297 39.344 1.00 33.14 233 ARG D O 1
ATOM 12184 N N . SER D 1 234 ? 74.730 -3.268 40.162 1.00 30.62 234 SER D N 1
ATOM 12185 C CA . SER D 1 234 ? 74.961 -2.138 41.083 1.00 29.60 234 SER D CA 1
ATOM 12186 C C . SER D 1 234 ? 73.999 -2.098 42.297 1.00 26.72 234 SER D C 1
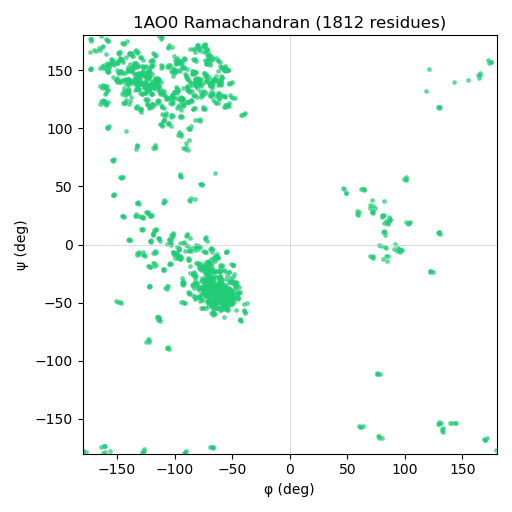ATOM 12187 O O . SER D 1 234 ? 73.128 -1.208 42.414 1.00 19.09 234 SER D O 1
ATOM 12190 N N . ILE D 1 235 ? 74.231 -3.031 43.225 1.00 21.18 235 ILE D N 1
ATOM 12191 C CA . ILE D 1 235 ? 73.381 -3.178 44.392 1.00 21.68 235 ILE D CA 1
ATOM 12192 C C . ILE D 1 235 ? 73.564 -1.979 45.307 1.00 24.87 235 ILE D C 1
ATOM 12193 O O . ILE D 1 235 ? 74.643 -1.405 45.385 1.00 25.20 235 ILE D O 1
ATOM 12198 N N . CYS D 1 236 ? 72.451 -1.494 45.838 1.00 29.47 236 CYS D N 1
ATOM 12199 C CA . CYS D 1 236 ? 72.443 -0.390 46.787 1.00 28.13 236 CYS D CA 1
ATOM 12200 C C . CYS D 1 236 ? 73.490 -0.597 47.908 1.00 29.12 236 CYS D C 1
ATOM 12201 O O . CYS D 1 236 ? 73.418 -1.570 48.690 1.00 29.21 236 CYS D O 1
ATOM 12204 N N . SER D 1 237 ? 74.356 0.389 48.088 1.00 24.46 237 SER D N 1
ATOM 12205 C CA . SER D 1 237 ? 75.375 0.312 49.128 1.00 22.96 237 SER D CA 1
ATOM 12206 C C . SER D 1 237 ? 74.795 0.377 50.550 1.00 22.15 237 SER D C 1
ATOM 12207 O O . SER D 1 237 ? 75.339 -0.226 51.500 1.00 19.67 237 SER D O 1
ATOM 12210 N N . MET D 1 238 ? 73.690 1.114 50.679 1.00 17.40 238 MET D N 1
ATOM 12211 C CA . MET D 1 238 ? 73.076 1.382 51.960 1.00 13.13 238 MET D CA 1
ATOM 12212 C C . MET D 1 238 ? 72.464 0.151 52.521 1.00 11.89 238 MET D C 1
ATOM 12213 O O . MET D 1 238 ? 72.358 0.023 53.724 1.00 15.36 238 MET D O 1
ATOM 12218 N N . GLU D 1 239 ? 72.080 -0.776 51.665 1.00 13.64 239 GLU D N 1
ATOM 12219 C CA . GLU D 1 239 ? 71.617 -2.072 52.156 1.00 22.02 239 GLU D CA 1
ATOM 12220 C C . GLU D 1 239 ? 72.674 -2.695 53.071 1.00 22.48 239 GLU D C 1
ATOM 12221 O O . GLU D 1 239 ? 72.340 -3.205 54.172 1.00 18.26 239 GLU D O 1
ATOM 12227 N N . TYR D 1 240 ? 73.935 -2.511 52.671 1.00 22.17 240 TYR D N 1
ATOM 12228 C CA . TYR D 1 240 ? 75.082 -3.059 53.391 1.00 21.53 240 TYR D CA 1
ATOM 12229 C C . TYR D 1 240 ? 75.415 -2.198 54.612 1.00 22.22 240 TYR D C 1
ATOM 12230 O O . TYR D 1 240 ? 75.741 -2.709 55.674 1.00 22.06 240 TYR D O 1
ATOM 12239 N N . ILE D 1 241 ? 75.421 -0.889 54.411 1.00 23.43 241 ILE D N 1
ATOM 12240 C CA . ILE D 1 241 ? 75.896 0.066 55.413 1.00 18.96 241 ILE D CA 1
ATOM 12241 C C . ILE D 1 241 ? 74.901 0.184 56.582 1.00 20.53 241 ILE D C 1
ATOM 12242 O O . ILE D 1 241 ? 75.300 0.194 57.748 1.00 21.61 241 ILE D O 1
ATOM 12247 N N . TYR D 1 242 ? 73.615 0.111 56.263 1.00 20.11 242 TYR D N 1
ATOM 12248 C CA . TYR D 1 242 ? 72.591 0.613 57.149 1.00 22.81 242 TYR D CA 1
ATOM 12249 C C . TYR D 1 242 ? 71.274 -0.192 57.091 1.00 21.82 242 TYR D C 1
ATOM 12250 O O . TYR D 1 242 ? 70.852 -0.757 58.075 1.00 19.95 242 TYR D O 1
ATOM 12259 N N . PHE D 1 243 ? 70.768 -0.421 55.890 1.00 24.62 243 PHE D N 1
ATOM 12260 C CA . PHE D 1 243 ? 69.358 -0.688 55.724 1.00 21.80 243 PHE D CA 1
ATOM 12261 C C . PHE D 1 243 ? 68.971 -2.133 55.993 1.00 15.54 243 PHE D C 1
ATOM 12262 O O . PHE D 1 243 ? 67.897 -2.392 56.481 1.00 18.95 243 PHE D O 1
ATOM 12270 N N . SER D 1 244 ? 69.826 -3.091 55.704 1.00 13.89 244 SER D N 1
ATOM 12271 C CA . SER D 1 244 ? 69.424 -4.464 55.950 1.00 17.50 244 SER D CA 1
ATOM 12272 C C . SER D 1 244 ? 69.635 -4.900 57.389 1.00 21.23 244 SER D C 1
ATOM 12273 O O . SER D 1 244 ? 70.286 -4.214 58.173 1.00 22.20 244 SER D O 1
ATOM 12276 N N . ARG D 1 245 ? 69.074 -6.042 57.753 1.00 21.57 245 ARG D N 1
ATOM 12277 C CA . ARG D 1 245 ? 69.230 -6.532 59.114 1.00 21.89 245 ARG D CA 1
ATOM 12278 C C . ARG D 1 245 ? 70.523 -7.294 59.238 1.00 23.26 245 ARG D C 1
ATOM 12279 O O . ARG D 1 245 ? 70.965 -7.936 58.284 1.00 16.95 245 ARG D O 1
ATOM 12287 N N . PRO D 1 246 ? 71.161 -7.218 60.427 1.00 23.29 246 PRO D N 1
ATOM 12288 C CA . PRO D 1 246 ? 72.561 -7.643 60.497 1.00 16.23 246 PRO D CA 1
ATOM 12289 C C . PRO D 1 246 ? 72.706 -9.134 60.350 1.00 18.62 246 PRO D C 1
ATOM 12290 O O . PRO D 1 246 ? 73.768 -9.609 59.939 1.00 20.41 246 PRO D O 1
ATOM 12294 N N . ASP D 1 247 ? 71.600 -9.862 60.505 1.00 19.81 247 ASP D N 1
ATOM 12295 C CA . ASP D 1 247 ? 71.667 -11.297 60.305 1.00 21.53 247 ASP D CA 1
ATOM 12296 C C . ASP D 1 247 ? 71.461 -11.731 58.867 1.00 27.92 247 ASP D C 1
ATOM 12297 O O . ASP D 1 247 ? 71.697 -12.907 58.521 1.00 36.46 247 ASP D O 1
ATOM 12302 N N . SER D 1 248 ? 71.138 -10.757 58.016 1.00 25.97 248 SER D N 1
ATOM 12303 C CA . SER D 1 248 ? 71.023 -10.986 56.582 1.00 24.86 248 SER D CA 1
ATOM 12304 C C . SER D 1 248 ? 72.386 -11.013 55.844 1.00 26.91 248 SER D C 1
ATOM 12305 O O . SER D 1 248 ? 73.360 -10.332 56.226 1.00 21.18 248 SER D O 1
ATOM 12308 N N . ASN D 1 249 ? 72.467 -11.892 54.842 1.00 27.84 249 ASN D N 1
ATOM 12309 C CA . ASN D 1 249 ? 73.639 -11.972 53.972 1.00 22.62 249 ASN D CA 1
ATOM 12310 C C . ASN D 1 249 ? 73.240 -11.452 52.618 1.00 19.35 249 ASN D C 1
ATOM 12311 O O . ASN D 1 249 ? 72.354 -12.013 51.971 1.00 23.24 249 ASN D O 1
ATOM 12316 N N . ILE D 1 250 ? 73.724 -10.275 52.270 1.00 13.91 250 ILE D N 1
ATOM 12317 C CA . ILE D 1 250 ? 73.467 -9.749 50.944 1.00 19.71 250 ILE D CA 1
ATOM 12318 C C . ILE D 1 250 ? 74.476 -10.359 49.974 1.00 27.54 250 ILE D C 1
ATOM 12319 O O . ILE D 1 250 ? 75.687 -10.080 50.024 1.00 19.28 250 ILE D O 1
ATOM 12324 N N . ASP D 1 251 ? 73.984 -11.272 49.146 1.00 34.34 251 ASP D N 1
ATOM 12325 C CA . ASP D 1 251 ? 74.843 -11.922 48.167 1.00 35.38 251 ASP D CA 1
ATOM 12326 C C . ASP D 1 251 ? 75.887 -12.732 48.889 1.00 31.00 251 ASP D C 1
ATOM 12327 O O . ASP D 1 251 ? 77.065 -12.540 48.675 1.00 28.88 251 ASP D O 1
ATOM 12332 N N . GLY D 1 252 ? 75.452 -13.513 49.866 1.00 33.09 252 GLY D N 1
ATOM 12333 C CA . GLY D 1 252 ? 76.385 -14.344 50.607 1.00 30.97 252 GLY D CA 1
ATOM 12334 C C . GLY D 1 252 ? 77.356 -13.623 51.537 1.00 26.84 252 GLY D C 1
ATOM 12335 O O . GLY D 1 252 ? 78.092 -14.285 52.254 1.00 31.08 252 GLY D O 1
ATOM 12336 N N . ILE D 1 253 ? 77.440 -12.299 51.470 1.00 25.36 253 ILE D N 1
ATOM 12337 C CA . ILE D 1 253 ? 78.229 -11.520 52.427 1.00 22.77 253 ILE D CA 1
ATOM 12338 C C . ILE D 1 253 ? 77.317 -11.088 53.568 1.00 25.65 253 ILE D C 1
ATOM 12339 O O . ILE D 1 253 ? 76.328 -10.401 53.318 1.00 28.89 253 ILE D O 1
ATOM 12344 N N . ASN D 1 254 ? 77.627 -11.518 54.802 1.00 30.14 254 ASN D N 1
ATOM 12345 C CA . ASN D 1 254 ? 76.814 -11.217 56.005 1.00 24.83 254 ASN D CA 1
ATOM 12346 C C . ASN D 1 254 ? 76.860 -9.737 56.342 1.00 24.28 254 ASN D C 1
ATOM 12347 O O . ASN D 1 254 ? 77.943 -9.139 56.338 1.00 21.57 254 ASN D O 1
ATOM 12352 N N . VAL D 1 255 ? 75.701 -9.164 56.673 1.00 22.61 255 VAL D N 1
ATOM 12353 C CA . VAL D 1 255 ? 75.611 -7.729 56.876 1.00 21.10 255 VAL D CA 1
ATOM 12354 C C . VAL D 1 255 ? 76.266 -7.305 58.190 1.00 20.74 255 VAL D C 1
ATOM 12355 O O . VAL D 1 255 ? 76.911 -6.257 58.256 1.00 18.07 255 VAL D O 1
ATOM 12359 N N . HIS D 1 256 ? 76.238 -8.181 59.183 1.00 13.97 256 HIS D N 1
ATOM 12360 C CA . HIS D 1 256 ? 76.916 -7.836 60.420 1.00 19.94 256 HIS D CA 1
ATOM 12361 C C . HIS D 1 256 ? 78.399 -7.779 60.125 1.00 15.33 256 HIS D C 1
ATOM 12362 O O . HIS D 1 256 ? 79.034 -6.729 60.236 1.00 18.73 256 HIS D O 1
ATOM 12369 N N . SER D 1 257 ? 78.909 -8.903 59.652 1.00 11.33 257 SER D N 1
ATOM 12370 C CA . SER D 1 257 ? 80.318 -9.064 59.339 1.00 13.54 257 SER D CA 1
ATOM 12371 C C . SER D 1 257 ? 80.853 -7.941 58.463 1.00 15.70 257 SER D C 1
ATOM 12372 O O . SER D 1 257 ? 81.922 -7.370 58.741 1.00 20.57 257 SER D O 1
ATOM 12375 N N . ALA D 1 258 ? 80.075 -7.582 57.452 1.00 13.41 258 ALA D N 1
ATOM 12376 C CA . ALA D 1 258 ? 80.481 -6.532 56.522 1.00 14.61 258 ALA D CA 1
ATOM 12377 C C . ALA D 1 258 ? 80.639 -5.220 57.233 1.00 13.07 258 ALA D C 1
ATOM 12378 O O . ALA D 1 258 ? 81.650 -4.531 57.102 1.00 10.74 258 ALA D O 1
ATOM 12380 N N . ARG D 1 259 ? 79.634 -4.888 58.037 1.00 17.82 259 ARG D N 1
ATOM 12381 C CA . ARG D 1 259 ? 79.598 -3.647 58.784 1.00 18.82 259 ARG D CA 1
ATOM 12382 C C . ARG D 1 259 ? 80.734 -3.617 59.847 1.00 22.42 259 ARG D C 1
ATOM 12383 O O . ARG D 1 259 ? 81.389 -2.587 60.066 1.00 24.05 259 ARG D O 1
ATOM 12391 N N . LYS D 1 260 ? 81.035 -4.780 60.395 1.00 16.55 260 LYS D N 1
ATOM 12392 C CA . LYS D 1 260 ? 82.164 -4.860 61.293 1.00 16.68 260 LYS D CA 1
ATOM 12393 C C . LYS D 1 260 ? 83.474 -4.585 60.572 1.00 18.41 260 LYS D C 1
ATOM 12394 O O . LYS D 1 260 ? 84.301 -3.808 61.064 1.00 11.97 260 LYS D O 1
ATOM 12400 N N . ASN D 1 261 ? 83.621 -5.109 59.350 1.00 23.88 261 ASN D N 1
ATOM 12401 C CA . ASN D 1 261 ? 84.814 -4.823 58.550 1.00 20.90 261 ASN D CA 1
ATOM 12402 C C . ASN D 1 261 ? 84.916 -3.399 58.135 1.00 19.76 261 ASN D C 1
ATOM 12403 O O . ASN D 1 261 ? 86.020 -2.876 57.963 1.00 18.13 261 ASN D O 1
ATOM 12408 N N . LEU D 1 262 ? 83.764 -2.770 57.947 1.00 20.64 262 LEU D N 1
ATOM 12409 C CA . LEU D 1 262 ? 83.730 -1.332 57.713 1.00 17.77 262 LEU D CA 1
ATOM 12410 C C . LEU D 1 262 ? 84.313 -0.590 58.897 1.00 17.91 262 LEU D C 1
ATOM 12411 O O . LEU D 1 262 ? 85.040 0.399 58.705 1.00 19.06 262 LEU D O 1
ATOM 12416 N N . GLY D 1 263 ? 84.103 -1.141 60.097 1.00 16.32 263 GLY D N 1
ATOM 12417 C CA . GLY D 1 263 ? 84.729 -0.590 61.288 1.00 10.73 263 GLY D CA 1
ATOM 12418 C C . GLY D 1 263 ? 86.237 -0.795 61.269 1.00 17.29 263 GLY D C 1
ATOM 12419 O O . GLY D 1 263 ? 86.975 0.169 61.433 1.00 14.77 263 GLY D O 1
ATOM 12420 N N . LYS D 1 264 ? 86.700 -2.031 61.044 1.00 18.39 264 LYS D N 1
ATOM 12421 C CA . LYS D 1 264 ? 88.144 -2.289 60.881 1.00 20.10 264 LYS D CA 1
ATOM 12422 C C . LYS D 1 264 ? 88.774 -1.363 59.833 1.00 22.16 264 LYS D C 1
ATOM 12423 O O . LYS D 1 264 ? 89.768 -0.720 60.110 1.00 17.12 264 LYS D O 1
ATOM 12429 N N . MET D 1 265 ? 88.057 -1.124 58.732 1.00 28.18 265 MET D N 1
ATOM 12430 C CA . MET D 1 265 ? 88.520 -0.201 57.697 1.00 22.56 265 MET D CA 1
ATOM 12431 C C . MET D 1 265 ? 88.648 1.195 58.233 1.00 24.73 265 MET D C 1
ATOM 12432 O O . MET D 1 265 ? 89.683 1.826 58.045 1.00 22.37 265 MET D O 1
ATOM 12437 N N . LEU D 1 266 ? 87.612 1.691 58.900 1.00 26.64 266 LEU D N 1
ATOM 12438 C CA . LEU D 1 266 ? 87.693 2.996 59.548 1.00 25.31 266 LEU D CA 1
ATOM 12439 C C . LEU D 1 266 ? 88.924 3.086 60.488 1.00 29.75 266 LEU D C 1
ATOM 12440 O O . LEU D 1 266 ? 89.656 4.119 60.521 1.00 25.98 266 LEU D O 1
ATOM 12445 N N . ALA D 1 267 ? 89.169 2.000 61.229 1.00 28.04 267 ALA D N 1
ATOM 12446 C CA . ALA D 1 267 ? 90.280 1.977 62.181 1.00 29.41 267 ALA D CA 1
ATOM 12447 C C . ALA D 1 267 ? 91.629 2.082 61.448 1.00 31.81 267 ALA D C 1
ATOM 12448 O O . ALA D 1 267 ? 92.467 2.913 61.803 1.00 36.30 267 ALA D O 1
ATOM 12450 N N . GLN D 1 268 ? 91.740 1.393 60.313 1.00 33.90 268 GLN D N 1
ATOM 12451 C CA . GLN D 1 268 ? 92.932 1.454 59.479 1.00 30.19 268 GLN D CA 1
ATOM 12452 C C . GLN D 1 268 ? 93.100 2.791 58.772 1.00 26.22 268 GLN D C 1
ATOM 12453 O O . GLN D 1 268 ? 94.218 3.233 58.530 1.00 24.06 268 GLN D O 1
ATOM 12459 N N . GLU D 1 269 ? 92.006 3.471 58.484 1.00 25.46 269 GLU D N 1
ATOM 12460 C CA . GLU D 1 269 ? 92.112 4.750 57.789 1.00 28.84 269 GLU D CA 1
ATOM 12461 C C . GLU D 1 269 ? 92.421 5.913 58.705 1.00 32.77 269 GLU D C 1
ATOM 12462 O O . GLU D 1 269 ? 93.149 6.821 58.325 1.00 31.11 269 GLU D O 1
ATOM 12468 N N . SER D 1 270 ? 91.739 5.980 59.842 1.00 40.05 270 SER D N 1
ATOM 12469 C CA . SER D 1 270 ? 91.824 7.179 60.666 1.00 44.24 270 SER D CA 1
ATOM 12470 C C . SER D 1 270 ? 91.720 6.803 62.118 1.00 50.26 270 SER D C 1
ATOM 12471 O O . SER D 1 270 ? 90.785 7.216 62.819 1.00 54.85 270 SER D O 1
ATOM 12474 N N . ALA D 1 271 ? 92.624 5.940 62.563 1.00 50.45 271 ALA D N 1
ATOM 12475 C CA . ALA D 1 271 ? 92.743 5.713 63.996 1.00 50.06 271 ALA D CA 1
ATOM 12476 C C . ALA D 1 271 ? 93.095 7.035 64.750 1.00 50.28 271 ALA D C 1
ATOM 12477 O O . ALA D 1 271 ? 93.648 8.003 64.186 1.00 44.80 271 ALA D O 1
ATOM 12479 N N . VAL D 1 272 ? 92.537 7.144 65.950 1.00 49.24 272 VAL D N 1
ATOM 12480 C CA . VAL D 1 272 ? 92.793 8.261 66.845 1.00 43.93 272 VAL D CA 1
ATOM 12481 C C . VAL D 1 272 ? 92.952 7.648 68.242 1.00 42.65 272 VAL D C 1
ATOM 12482 O O . VAL D 1 272 ? 92.681 6.455 68.462 1.00 40.02 272 VAL D O 1
ATOM 12486 N N . GLU D 1 273 ? 93.497 8.431 69.154 1.00 38.48 273 GLU D N 1
ATOM 12487 C CA . GLU D 1 273 ? 93.754 7.940 70.490 1.00 39.85 273 GLU D CA 1
ATOM 12488 C C . GLU D 1 273 ? 92.611 8.312 71.421 1.00 33.08 273 GLU D C 1
ATOM 12489 O O . GLU D 1 273 ? 92.267 9.506 71.590 1.00 22.96 273 GLU D O 1
ATOM 12495 N N . ALA D 1 274 ? 92.078 7.296 72.085 1.00 27.13 274 ALA D N 1
ATOM 12496 C CA . ALA D 1 274 ? 90.836 7.474 72.819 1.00 25.58 274 ALA D CA 1
ATOM 12497 C C . ALA D 1 274 ? 90.672 6.406 73.915 1.00 24.05 274 ALA D C 1
ATOM 12498 O O . ALA D 1 274 ? 91.425 5.423 73.957 1.00 20.62 274 ALA D O 1
ATOM 12500 N N . ASP D 1 275 ? 89.609 6.539 74.711 1.00 23.25 275 ASP D N 1
ATOM 12501 C CA . ASP D 1 275 ? 89.358 5.639 75.848 1.00 23.27 275 ASP D CA 1
ATOM 12502 C C . ASP D 1 275 ? 88.249 4.586 75.709 1.00 26.17 275 ASP D C 1
ATOM 12503 O O . ASP D 1 275 ? 88.377 3.467 76.259 1.00 19.22 275 ASP D O 1
ATOM 12508 N N . VAL D 1 276 ? 87.157 4.954 75.016 1.00 27.39 276 VAL D N 1
ATOM 12509 C CA . VAL D 1 276 ? 86.032 4.032 74.746 1.00 27.20 276 VAL D CA 1
ATOM 12510 C C . VAL D 1 276 ? 85.502 4.188 73.323 1.00 26.74 276 VAL D C 1
ATOM 12511 O O . VAL D 1 276 ? 85.516 5.303 72.766 1.00 26.97 276 VAL D O 1
ATOM 12515 N N . VAL D 1 277 ? 84.980 3.097 72.766 1.00 20.78 277 VAL D N 1
ATOM 12516 C CA . VAL D 1 277 ? 84.278 3.176 71.481 1.00 19.89 277 VAL D CA 1
ATOM 12517 C C . VAL D 1 277 ? 82.825 2.807 71.713 1.00 20.17 277 VAL D C 1
ATOM 12518 O O . VAL D 1 277 ? 82.527 1.726 72.246 1.00 15.27 277 VAL D O 1
ATOM 12522 N N . THR D 1 278 ? 81.929 3.714 71.345 1.00 19.79 278 THR D N 1
ATOM 12523 C CA . THR D 1 278 ? 80.512 3.405 71.369 1.00 17.67 278 THR D CA 1
ATOM 12524 C C . THR D 1 278 ? 79.921 3.425 69.957 1.00 17.43 278 THR D C 1
ATOM 12525 O O . THR D 1 278 ? 80.304 4.251 69.124 1.00 10.15 278 THR D O 1
ATOM 12529 N N . GLY D 1 279 ? 79.002 2.497 69.699 1.00 19.71 279 GLY D N 1
ATOM 12530 C CA . GLY D 1 279 ? 78.132 2.637 68.550 1.00 14.45 279 GLY D CA 1
ATOM 12531 C C . GLY D 1 279 ? 76.859 3.375 68.934 1.00 17.85 279 GLY D C 1
ATOM 12532 O O . GLY D 1 279 ? 76.680 3.817 70.087 1.00 15.62 279 GLY D O 1
ATOM 12533 N N . VAL D 1 280 ? 75.983 3.533 67.953 1.00 18.10 280 VAL D N 1
ATOM 12534 C CA . VAL D 1 280 ? 74.652 4.089 68.161 1.00 15.86 280 VAL D CA 1
ATOM 12535 C C . VAL D 1 280 ? 73.633 3.004 67.959 1.00 11.10 280 VAL D C 1
ATOM 12536 O O . VAL D 1 280 ? 73.583 2.406 66.906 1.00 26.33 280 VAL D O 1
ATOM 12540 N N . PRO D 1 281 ? 72.859 2.673 68.990 1.00 14.69 281 PRO D N 1
ATOM 12541 C CA . PRO D 1 281 ? 71.868 1.620 68.746 1.00 17.17 281 PRO D CA 1
ATOM 12542 C C . PRO D 1 281 ? 70.691 2.160 67.931 1.00 18.91 281 PRO D C 1
ATOM 12543 O O . PRO D 1 281 ? 70.115 3.189 68.279 1.00 22.45 281 PRO D O 1
ATOM 12547 N N . ASP D 1 282 ? 70.307 1.456 66.871 1.00 16.13 282 ASP D N 1
ATOM 12548 C CA . ASP D 1 282 ? 70.938 0.200 66.488 1.00 18.18 282 ASP D CA 1
ATOM 12549 C C . ASP D 1 282 ? 71.656 0.280 65.168 1.00 21.66 282 ASP D C 1
ATOM 12550 O O . ASP D 1 282 ? 72.166 -0.737 64.660 1.00 23.62 282 ASP D O 1
ATOM 12555 N N . SER D 1 283 ? 71.708 1.489 64.625 1.00 18.72 283 SER D N 1
ATOM 12556 C CA . SER D 1 283 ? 72.261 1.703 63.318 1.00 10.58 283 SER D CA 1
ATOM 12557 C C . SER D 1 283 ? 73.711 1.288 63.213 1.00 13.88 283 SER D C 1
ATOM 12558 O O . SER D 1 283 ? 74.132 0.831 62.172 1.00 17.83 283 SER D O 1
ATOM 12561 N N . SER D 1 284 ? 74.524 1.554 64.230 1.00 14.12 284 SER D N 1
ATOM 12562 C CA . SER D 1 284 ? 75.970 1.396 64.030 1.00 17.92 284 SER D CA 1
ATOM 12563 C C . SER D 1 284 ? 76.705 0.605 65.084 1.00 12.04 284 SER D C 1
ATOM 12564 O O . SER D 1 284 ? 77.906 0.752 65.239 1.00 16.98 284 SER D O 1
ATOM 12567 N N . ILE D 1 285 ? 76.033 -0.393 65.616 1.00 13.70 285 ILE D N 1
ATOM 12568 C CA . ILE D 1 285 ? 76.628 -1.282 66.581 1.00 11.09 285 ILE D CA 1
ATOM 12569 C C . ILE D 1 285 ? 77.725 -2.133 65.922 1.00 12.72 285 ILE D C 1
ATOM 12570 O O . ILE D 1 285 ? 78.882 -2.068 66.338 1.00 16.49 285 ILE D O 1
ATOM 12575 N N . SER D 1 286 ? 77.424 -2.834 64.829 1.00 15.02 286 SER D N 1
ATOM 12576 C CA . SER D 1 286 ? 78.438 -3.708 64.215 1.00 13.83 286 SER D CA 1
ATOM 12577 C C . SER D 1 286 ? 79.704 -2.974 63.729 1.00 16.14 286 SER D C 1
ATOM 12578 O O . SER D 1 286 ? 80.842 -3.445 63.924 1.00 10.12 286 SER D O 1
ATOM 12581 N N . ALA D 1 287 ? 79.524 -1.789 63.169 1.00 16.66 287 ALA D N 1
ATOM 12582 C CA . ALA D 1 287 ? 80.686 -0.958 62.846 1.00 13.51 287 ALA D CA 1
ATOM 12583 C C . ALA D 1 287 ? 81.525 -0.674 64.099 1.00 15.75 287 ALA D C 1
ATOM 12584 O O . ALA D 1 287 ? 82.751 -0.893 64.105 1.00 10.08 287 ALA D O 1
ATOM 12586 N N . ALA D 1 288 ? 80.866 -0.169 65.146 1.00 17.49 288 ALA D N 1
ATOM 12587 C CA . ALA D 1 288 ? 81.539 0.143 66.410 1.00 16.64 288 ALA D CA 1
ATOM 12588 C C . ALA D 1 288 ? 82.293 -1.060 67.002 1.00 14.82 288 ALA D C 1
ATOM 12589 O O . ALA D 1 288 ? 83.448 -0.918 67.421 1.00 10.13 288 ALA D O 1
ATOM 12591 N N . ILE D 1 289 ? 81.671 -2.245 66.992 1.00 12.07 289 ILE D N 1
ATOM 12592 C CA . ILE D 1 289 ? 82.346 -3.452 67.486 1.00 15.53 289 ILE D CA 1
ATOM 12593 C C . ILE D 1 289 ? 83.645 -3.685 66.696 1.00 20.59 289 ILE D C 1
ATOM 12594 O O . ILE D 1 289 ? 84.734 -3.793 67.276 1.00 27.53 289 ILE D O 1
ATOM 12599 N N . GLY D 1 290 ? 83.520 -3.647 65.364 1.00 23.00 290 GLY D N 1
ATOM 12600 C CA . GLY D 1 290 ? 84.652 -3.810 64.475 1.00 14.49 290 GLY D CA 1
ATOM 12601 C C . GLY D 1 290 ? 85.734 -2.792 64.719 1.00 16.62 290 GLY D C 1
ATOM 12602 O O . GLY D 1 290 ? 86.906 -3.199 64.776 1.00 15.87 290 GLY D O 1
ATOM 12603 N N . TYR D 1 291 ? 85.361 -1.509 64.864 1.00 10.05 291 TYR D N 1
ATOM 12604 C CA . TYR D 1 291 ? 86.324 -0.432 65.114 1.00 10.00 291 TYR D CA 1
ATOM 12605 C C . TYR D 1 291 ? 87.104 -0.646 66.403 1.00 14.75 291 TYR D C 1
ATOM 12606 O O . TYR D 1 291 ? 88.324 -0.505 66.428 1.00 19.88 291 TYR D O 1
ATOM 12615 N N . ALA D 1 292 ? 86.375 -0.823 67.497 1.00 17.63 292 ALA D N 1
ATOM 12616 C CA . ALA D 1 292 ? 86.972 -1.084 68.785 1.00 16.25 292 ALA D CA 1
ATOM 12617 C C . ALA D 1 292 ? 87.946 -2.252 68.666 1.00 17.97 292 ALA D C 1
ATOM 12618 O O . ALA D 1 292 ? 89.138 -2.088 68.948 1.00 21.57 292 ALA D O 1
ATOM 12620 N N . GLU D 1 293 ? 87.478 -3.357 68.095 1.00 10.00 293 GLU D N 1
ATOM 12621 C CA . GLU D 1 293 ? 88.283 -4.557 67.962 1.00 11.38 293 GLU D CA 1
ATOM 12622 C C . GLU D 1 293 ? 89.608 -4.346 67.187 1.00 19.37 293 GLU D C 1
ATOM 12623 O O . GLU D 1 293 ? 90.672 -4.850 67.562 1.00 19.03 293 GLU D O 1
ATOM 12629 N N . ALA D 1 294 ? 89.531 -3.607 66.092 1.00 23.65 294 ALA D N 1
ATOM 12630 C CA . ALA D 1 294 ? 90.725 -3.177 65.378 1.00 25.26 294 ALA D CA 1
ATOM 12631 C C . ALA D 1 294 ? 91.649 -2.325 66.246 1.00 29.77 294 ALA D C 1
ATOM 12632 O O . ALA D 1 294 ? 92.845 -2.597 66.332 1.00 42.12 294 ALA D O 1
ATOM 12634 N N . THR D 1 295 ? 91.136 -1.231 66.796 1.00 30.19 295 THR D N 1
ATOM 12635 C CA . THR D 1 295 ? 91.995 -0.295 67.521 1.00 24.85 295 THR D CA 1
ATOM 12636 C C . THR D 1 295 ? 92.493 -0.822 68.866 1.00 24.90 295 THR D C 1
ATOM 12637 O O . THR D 1 295 ? 93.383 -0.230 69.451 1.00 29.84 295 THR D O 1
ATOM 12641 N N . GLY D 1 296 ? 91.818 -1.815 69.435 1.00 26.12 296 GLY D N 1
ATOM 12642 C CA . GLY D 1 296 ? 92.107 -2.198 70.814 1.00 29.50 296 GLY D CA 1
ATOM 12643 C C . GLY D 1 296 ? 91.418 -1.400 71.929 1.00 27.39 296 GLY D C 1
ATOM 12644 O O . GLY D 1 296 ? 91.407 -1.820 73.087 1.00 30.06 296 GLY D O 1
ATOM 12645 N N . ILE D 1 297 ? 90.849 -0.251 71.599 1.00 24.67 297 ILE D N 1
ATOM 12646 C CA . ILE D 1 297 ? 89.973 0.480 72.515 1.00 20.05 297 ILE D CA 1
ATOM 12647 C C . ILE D 1 297 ? 88.697 -0.318 72.900 1.00 22.30 297 ILE D C 1
ATOM 12648 O O . ILE D 1 297 ? 88.167 -1.113 72.117 1.00 22.76 297 ILE D O 1
ATOM 12653 N N . PRO D 1 298 ? 88.293 -0.240 74.173 1.00 25.27 298 PRO D N 1
ATOM 12654 C CA . PRO D 1 298 ? 87.185 -1.097 74.623 1.00 21.70 298 PRO D CA 1
ATOM 12655 C C . PRO D 1 298 ? 85.856 -0.629 74.049 1.00 20.84 298 PRO D C 1
ATOM 12656 O O . PRO D 1 298 ? 85.594 0.595 73.969 1.00 19.59 298 PRO D O 1
ATOM 12660 N N . TYR D 1 299 ? 85.016 -1.593 73.671 1.00 20.25 299 TYR D N 1
ATOM 12661 C CA . TYR D 1 299 ? 83.654 -1.305 73.209 1.00 21.87 299 TYR D CA 1
ATOM 12662 C C . TYR D 1 299 ? 82.809 -1.141 74.452 1.00 21.43 299 TYR D C 1
ATOM 12663 O O . TYR D 1 299 ? 82.797 -2.039 75.321 1.00 15.91 299 TYR D O 1
ATOM 12672 N N . GLU D 1 300 ? 82.080 -0.022 74.500 1.00 18.20 300 GLU D N 1
ATOM 12673 C CA . GLU D 1 300 ? 81.111 0.236 75.555 1.00 17.61 300 GLU D CA 1
ATOM 12674 C C . GLU D 1 300 ? 79.736 0.653 75.009 1.00 18.90 300 GLU D C 1
ATOM 12675 O O . GLU D 1 300 ? 79.625 1.139 73.881 1.00 24.89 300 GLU D O 1
ATOM 12681 N N . LEU D 1 301 ? 78.696 0.522 75.829 1.00 15.18 301 LEU D N 1
ATOM 12682 C CA . LEU D 1 301 ? 77.380 1.070 75.503 1.00 10.38 301 LEU D CA 1
ATOM 12683 C C . LEU D 1 301 ? 77.296 2.490 75.999 1.00 10.00 301 LEU D C 1
ATOM 12684 O O . LEU D 1 301 ? 76.891 2.753 77.109 1.00 13.90 301 LEU D O 1
ATOM 12689 N N . GLY D 1 302 ? 77.844 3.402 75.242 1.00 10.00 302 GLY D N 1
ATOM 12690 C CA . GLY D 1 302 ? 77.890 4.750 75.740 1.00 13.08 302 GLY D CA 1
ATOM 12691 C C . GLY D 1 302 ? 76.648 5.493 75.331 1.00 14.67 302 GLY D C 1
ATOM 12692 O O . GLY D 1 302 ? 76.520 6.700 75.571 1.00 18.58 302 GLY D O 1
ATOM 12693 N N . LEU D 1 303 ? 75.770 4.812 74.617 1.00 15.44 303 LEU D N 1
ATOM 12694 C CA . LEU D 1 303 ? 74.523 5.431 74.169 1.00 15.87 303 LEU D CA 1
ATOM 12695 C C . LEU D 1 303 ? 73.463 4.358 74.291 1.00 22.31 303 LEU D C 1
ATOM 12696 O O . LEU D 1 303 ? 73.762 3.161 74.061 1.00 27.31 303 LEU D O 1
ATOM 12701 N N . ILE D 1 304 ? 72.267 4.765 74.738 1.00 18.70 304 ILE D N 1
ATOM 12702 C CA . ILE D 1 304 ? 71.135 3.853 74.899 1.00 18.45 304 ILE D CA 1
ATOM 12703 C C . ILE D 1 304 ? 69.953 4.378 74.124 1.00 20.05 304 ILE D C 1
ATOM 12704 O O . ILE D 1 304 ? 69.698 5.591 74.134 1.00 16.34 304 ILE D O 1
ATOM 12709 N N . LYS D 1 305 ? 69.290 3.472 73.396 1.00 18.30 305 LYS D N 1
ATOM 12710 C CA . LYS D 1 305 ? 68.078 3.814 72.640 1.00 19.08 305 LYS D CA 1
ATOM 12711 C C . LYS D 1 305 ? 66.882 3.324 73.433 1.00 24.95 305 LYS D C 1
ATOM 12712 O O . LYS D 1 305 ? 66.762 2.120 73.735 1.00 26.23 305 LYS D O 1
ATOM 12718 N N . ASN D 1 306 ? 65.975 4.227 73.761 1.00 25.72 306 ASN D N 1
ATOM 12719 C CA . ASN D 1 306 ? 64.793 3.794 74.434 1.00 28.91 306 ASN D CA 1
ATOM 12720 C C . ASN D 1 306 ? 63.924 2.913 73.547 1.00 31.16 306 ASN D C 1
ATOM 12721 O O . ASN D 1 306 ? 63.432 3.341 72.488 1.00 23.87 306 ASN D O 1
ATOM 12726 N N . ARG D 1 307 ? 63.649 1.718 74.072 1.00 35.72 307 ARG D N 1
ATOM 12727 C CA . ARG D 1 307 ? 62.987 0.620 73.354 1.00 40.34 307 ARG D CA 1
ATOM 12728 C C . ARG D 1 307 ? 61.503 0.909 73.036 1.00 42.97 307 ARG D C 1
ATOM 12729 O O . ARG D 1 307 ? 60.859 0.181 72.265 1.00 42.80 307 ARG D O 1
ATOM 12737 N N . TYR D 1 308 ? 60.939 1.948 73.642 1.00 39.26 308 TYR D N 1
ATOM 12738 C CA . TYR D 1 308 ? 59.491 2.103 73.575 1.00 39.02 308 TYR D CA 1
ATOM 12739 C C . TYR D 1 308 ? 59.098 3.435 72.985 1.00 41.10 308 TYR D C 1
ATOM 12740 O O . TYR D 1 308 ? 58.044 3.966 73.318 1.00 38.73 308 TYR D O 1
ATOM 12749 N N . VAL D 1 309 ? 59.943 4.021 72.148 1.00 44.92 309 VAL D N 1
ATOM 12750 C CA . VAL D 1 309 ? 59.647 5.353 71.637 1.00 42.21 309 VAL D CA 1
ATOM 12751 C C . VAL D 1 309 ? 58.949 5.209 70.285 1.00 46.09 309 VAL D C 1
ATOM 12752 O O . VAL D 1 309 ? 59.425 5.706 69.282 1.00 49.91 309 VAL D O 1
ATOM 12756 N N . GLY D 1 310 ? 57.812 4.502 70.278 1.00 50.54 310 GLY D N 1
ATOM 12757 C CA . GLY D 1 310 ? 56.964 4.380 69.093 1.00 51.77 310 GLY D CA 1
ATOM 12758 C C . GLY D 1 310 ? 56.267 5.661 68.646 1.00 55.35 310 GLY D C 1
ATOM 12759 O O . GLY D 1 310 ? 56.486 6.734 69.202 1.00 57.48 310 GLY D O 1
ATOM 12760 N N . ARG D 1 311 ? 55.398 5.570 67.646 1.00 58.31 311 ARG D N 1
ATOM 12761 C CA . ARG D 1 311 ? 54.686 6.763 67.190 1.00 59.79 311 ARG D CA 1
ATOM 12762 C C . ARG D 1 311 ? 53.678 7.268 68.235 1.00 58.70 311 ARG D C 1
ATOM 12763 O O . ARG D 1 311 ? 53.282 8.429 68.220 1.00 58.05 311 ARG D O 1
ATOM 12771 N N . THR D 1 312 ? 53.263 6.381 69.131 1.00 56.91 312 THR D N 1
ATOM 12772 C CA . THR D 1 312 ? 52.433 6.757 70.286 1.00 53.60 312 THR D CA 1
ATOM 12773 C C . THR D 1 312 ? 53.109 7.782 71.210 1.00 49.61 312 THR D C 1
ATOM 12774 O O . THR D 1 312 ? 52.450 8.441 72.019 1.00 47.83 312 THR D O 1
ATOM 12778 N N . PHE D 1 313 ? 54.431 7.721 71.245 1.00 44.74 313 PHE D N 1
ATOM 12779 C CA . PHE D 1 313 ? 55.218 8.480 72.195 1.00 40.62 313 PHE D CA 1
ATOM 12780 C C . PHE D 1 313 ? 55.021 10.007 72.005 1.00 38.06 313 PHE D C 1
ATOM 12781 O O . PHE D 1 313 ? 55.066 10.535 70.895 1.00 42.26 313 PHE D O 1
ATOM 12789 N N . ILE D 1 314 ? 54.738 10.686 73.105 1.00 36.30 314 ILE D N 1
ATOM 12790 C CA . ILE D 1 314 ? 54.632 12.133 73.123 1.00 33.66 314 ILE D CA 1
ATOM 12791 C C . ILE D 1 314 ? 55.992 12.828 73.057 1.00 32.77 314 ILE D C 1
ATOM 12792 O O . ILE D 1 314 ? 56.804 12.743 73.990 1.00 33.25 314 ILE D O 1
ATOM 12797 N N . GLN D 1 315 ? 56.189 13.595 71.997 1.00 26.57 315 GLN D N 1
ATOM 12798 C CA . GLN D 1 315 ? 57.391 14.376 71.868 1.00 31.10 315 GLN D CA 1
ATOM 12799 C C . GLN D 1 315 ? 57.518 15.396 72.990 1.00 28.13 315 GLN D C 1
ATOM 12800 O O . GLN D 1 315 ? 56.649 16.228 73.191 1.00 30.97 315 GLN D O 1
ATOM 12806 N N . PRO D 1 316 ? 58.634 15.373 73.710 1.00 24.84 316 PRO D N 1
ATOM 12807 C CA . PRO D 1 316 ? 58.894 16.491 74.618 1.00 28.33 316 PRO D CA 1
ATOM 12808 C C . PRO D 1 316 ? 58.731 17.845 73.922 1.00 30.47 316 PRO D C 1
ATOM 12809 O O . PRO D 1 316 ? 59.117 18.004 72.784 1.00 27.61 316 PRO D O 1
ATOM 12813 N N . SER D 1 317 ? 58.142 18.808 74.615 1.00 36.34 317 SER D N 1
ATOM 12814 C CA . SER D 1 317 ? 58.121 20.173 74.129 1.00 44.98 317 SER D CA 1
ATOM 12815 C C . SER D 1 317 ? 59.553 20.604 73.819 1.00 51.48 317 SER D C 1
ATOM 12816 O O . SER D 1 317 ? 60.484 20.226 74.528 1.00 58.93 317 SER D O 1
ATOM 12819 N N . GLN D 1 318 ? 59.719 21.498 72.859 1.00 56.68 318 GLN D N 1
ATOM 12820 C CA . GLN D 1 318 ? 61.051 21.963 72.532 1.00 64.89 318 GLN D CA 1
ATOM 12821 C C . GLN D 1 318 ? 61.707 22.632 73.733 1.00 61.55 318 GLN D C 1
ATOM 12822 O O . GLN D 1 318 ? 62.898 22.429 73.986 1.00 65.15 318 GLN D O 1
ATOM 12828 N N . ALA D 1 319 ? 60.888 23.230 74.593 1.00 57.27 319 ALA D N 1
ATOM 12829 C CA . ALA D 1 319 ? 61.409 23.855 75.811 1.00 54.65 319 ALA D CA 1
ATOM 12830 C C . ALA D 1 319 ? 61.969 22.801 76.785 1.00 52.30 319 ALA D C 1
ATOM 12831 O O . ALA D 1 319 ? 63.061 22.983 77.344 1.00 54.23 319 ALA D O 1
ATOM 12833 N N . LEU D 1 320 ? 61.298 21.651 76.860 1.00 43.90 320 LEU D N 1
ATOM 12834 C CA . LEU D 1 320 ? 61.741 20.532 77.677 1.00 41.92 320 LEU D CA 1
ATOM 12835 C C . LEU D 1 320 ? 63.061 19.954 77.183 1.00 43.36 320 LEU D C 1
ATOM 12836 O O . LEU D 1 320 ? 63.900 19.469 77.968 1.00 45.46 320 LEU D O 1
ATOM 12841 N N . ARG D 1 321 ? 63.184 19.877 75.870 1.00 40.86 321 ARG D N 1
ATOM 12842 C CA . ARG D 1 321 ? 64.382 19.346 75.289 1.00 42.05 321 ARG D CA 1
ATOM 12843 C C . ARG D 1 321 ? 65.558 20.262 75.580 1.00 43.14 321 ARG D C 1
ATOM 12844 O O . ARG D 1 321 ? 66.572 19.796 76.086 1.00 46.06 321 ARG D O 1
ATOM 12852 N N . GLU D 1 322 ? 65.309 21.568 75.572 1.00 43.71 322 GLU D N 1
ATOM 12853 C CA . GLU D 1 322 ? 66.309 22.524 76.022 1.00 50.79 322 GLU D CA 1
ATOM 12854 C C . GLU D 1 322 ? 66.679 22.272 77.474 1.00 52.31 322 GLU D C 1
ATOM 12855 O O . GLU D 1 322 ? 67.763 22.670 77.915 1.00 57.22 322 GLU D O 1
ATOM 12861 N N . GLN D 1 323 ? 65.690 21.812 78.244 1.00 52.27 323 GLN D N 1
ATOM 12862 C CA . GLN D 1 323 ? 65.868 21.493 79.661 1.00 51.91 323 GLN D CA 1
ATOM 12863 C C . GLN D 1 323 ? 66.740 20.262 79.821 1.00 41.57 323 GLN D C 1
ATOM 12864 O O . GLN D 1 323 ? 67.480 20.122 80.815 1.00 42.82 323 GLN D O 1
ATOM 12870 N N . GLY D 1 324 ? 66.609 19.354 78.863 1.00 25.43 324 GLY D N 1
ATOM 12871 C CA . GLY D 1 324 ? 67.514 18.223 78.801 1.00 17.49 324 GLY D CA 1
ATOM 12872 C C . GLY D 1 324 ? 66.755 16.925 78.695 1.00 14.44 324 GLY D C 1
ATOM 12873 O O . GLY D 1 324 ? 67.308 15.851 78.904 1.00 19.82 324 GLY D O 1
ATOM 12874 N N . VAL D 1 325 ? 65.456 17.014 78.473 1.00 10.67 325 VAL D N 1
ATOM 12875 C CA . VAL D 1 325 ? 64.677 15.809 78.320 1.00 19.62 325 VAL D CA 1
ATOM 12876 C C . VAL D 1 325 ? 65.086 15.161 76.995 1.00 26.57 325 VAL D C 1
ATOM 12877 O O . VAL D 1 325 ? 65.254 15.859 75.986 1.00 30.15 325 VAL D O 1
ATOM 12881 N N . ARG D 1 326 ? 65.423 13.870 77.055 1.00 25.90 326 ARG D N 1
ATOM 12882 C CA . ARG D 1 326 ? 65.844 13.107 75.882 1.00 22.01 326 ARG D CA 1
ATOM 12883 C C . ARG D 1 326 ? 64.614 12.442 75.302 1.00 24.56 326 ARG D C 1
ATOM 12884 O O . ARG D 1 326 ? 63.665 12.190 76.027 1.00 24.70 326 ARG D O 1
ATOM 12892 N N . MET D 1 327 ? 64.681 12.074 74.017 1.00 31.65 327 MET D N 1
ATOM 12893 C CA . MET D 1 327 ? 63.638 11.288 73.347 1.00 27.50 327 MET D CA 1
ATOM 12894 C C . MET D 1 327 ? 64.122 9.880 73.155 1.00 27.02 327 MET D C 1
ATOM 12895 O O . MET D 1 327 ? 63.896 9.015 74.008 1.00 35.01 327 MET D O 1
ATOM 12900 N N . LYS D 1 328 ? 64.789 9.628 72.042 1.00 24.53 328 LYS D N 1
ATOM 12901 C CA . LYS D 1 328 ? 65.067 8.251 71.692 1.00 29.80 328 LYS D CA 1
ATOM 12902 C C . LYS D 1 328 ? 66.351 7.745 72.329 1.00 20.48 328 LYS D C 1
ATOM 12903 O O . LYS D 1 328 ? 66.415 6.629 72.835 1.00 17.74 328 LYS D O 1
ATOM 12909 N N . LEU D 1 329 ? 67.368 8.583 72.314 1.00 20.37 329 LEU D N 1
ATOM 12910 C CA . LEU D 1 329 ? 68.702 8.164 72.743 1.00 22.03 329 LEU D CA 1
ATOM 12911 C C . LEU D 1 329 ? 69.140 9.016 73.896 1.00 17.80 329 LEU D C 1
ATOM 12912 O O . LEU D 1 329 ? 68.828 10.210 73.925 1.00 16.48 329 LEU D O 1
ATOM 12917 N N . SER D 1 330 ? 70.005 8.451 74.726 1.00 17.63 330 SER D N 1
ATOM 12918 C CA . SER D 1 330 ? 70.779 9.245 75.659 1.00 22.91 330 SER D CA 1
ATOM 12919 C C . SER D 1 330 ? 72.157 8.651 75.862 1.00 22.39 330 SER D C 1
ATOM 12920 O O . SER D 1 330 ? 72.383 7.444 75.566 1.00 16.63 330 SER D O 1
ATOM 12923 N N . ALA D 1 331 ? 73.064 9.521 76.322 1.00 15.56 331 ALA D N 1
ATOM 12924 C CA . ALA D 1 331 ? 74.439 9.144 76.578 1.00 17.64 331 ALA D CA 1
ATOM 12925 C C . ALA D 1 331 ? 74.556 8.604 78.002 1.00 19.05 331 ALA D C 1
ATOM 12926 O O . ALA D 1 331 ? 73.895 9.087 78.929 1.00 21.68 331 ALA D O 1
ATOM 12928 N N . VAL D 1 332 ? 75.288 7.510 78.149 1.00 15.17 332 VAL D N 1
ATOM 12929 C CA . VAL D 1 332 ? 75.555 6.942 79.456 1.00 15.37 332 VAL D CA 1
ATOM 12930 C C . VAL D 1 332 ? 76.797 7.632 80.076 1.00 20.46 332 VAL D C 1
ATOM 12931 O O . VAL D 1 332 ? 77.946 7.238 79.793 1.00 21.37 332 VAL D O 1
ATOM 12935 N N . ARG D 1 333 ? 76.590 8.573 81.008 1.00 22.84 333 ARG D N 1
ATOM 12936 C CA . ARG D 1 333 ? 77.740 9.126 81.733 1.00 23.88 333 ARG D CA 1
ATOM 12937 C C . ARG D 1 333 ? 78.368 8.178 82.732 1.00 18.43 333 ARG D C 1
ATOM 12938 O O . ARG D 1 333 ? 79.576 8.151 82.856 1.00 23.24 333 ARG D O 1
ATOM 12946 N N . GLY D 1 334 ? 77.596 7.198 83.150 1.00 16.79 334 GLY D N 1
ATOM 12947 C CA . GLY D 1 334 ? 78.170 6.058 83.827 1.00 23.02 334 GLY D CA 1
ATOM 12948 C C . GLY D 1 334 ? 79.352 5.433 83.114 1.00 27.32 334 GLY D C 1
ATOM 12949 O O . GLY D 1 334 ? 80.119 4.668 83.718 1.00 30.97 334 GLY D O 1
ATOM 12950 N N . VAL D 1 335 ? 79.500 5.736 81.828 1.00 27.45 335 VAL D N 1
ATOM 12951 C CA . VAL D 1 335 ? 80.452 5.025 80.982 1.00 24.31 335 VAL D CA 1
ATOM 12952 C C . VAL D 1 335 ? 81.456 5.998 80.370 1.00 25.71 335 VAL D C 1
ATOM 12953 O O . VAL D 1 335 ? 82.659 5.705 80.309 1.00 26.42 335 VAL D O 1
ATOM 12957 N N . VAL D 1 336 ? 80.963 7.185 80.023 1.00 22.83 336 VAL D N 1
ATOM 12958 C CA . VAL D 1 336 ? 81.741 8.115 79.228 1.00 23.34 336 VAL D CA 1
ATOM 12959 C C . VAL D 1 336 ? 82.300 9.236 80.071 1.00 24.01 336 VAL D C 1
ATOM 12960 O O . VAL D 1 336 ? 83.143 10.017 79.626 1.00 23.55 336 VAL D O 1
ATOM 12964 N N . GLU D 1 337 ? 81.756 9.388 81.260 1.00 28.22 337 GLU D N 1
ATOM 12965 C CA . GLU D 1 337 ? 82.163 10.500 82.093 1.00 31.07 337 GLU D CA 1
ATOM 12966 C C . GLU D 1 337 ? 83.679 10.464 82.315 1.00 27.92 337 GLU D C 1
ATOM 12967 O O . GLU D 1 337 ? 84.242 9.410 82.657 1.00 25.75 337 GLU D O 1
ATOM 12973 N N . GLY D 1 338 ? 84.324 11.546 81.882 1.00 24.27 338 GLY D N 1
ATOM 12974 C CA . GLY D 1 338 ? 85.753 11.689 81.970 1.00 21.01 338 GLY D CA 1
ATOM 12975 C C . GLY D 1 338 ? 86.533 10.925 80.921 1.00 27.53 338 GLY D C 1
ATOM 12976 O O . GLY D 1 338 ? 87.748 11.069 80.875 1.00 32.33 338 GLY D O 1
ATOM 12977 N N . LYS D 1 339 ? 85.865 10.191 80.031 1.00 29.13 339 LYS D N 1
ATOM 12978 C CA . LYS D 1 339 ? 86.557 9.485 78.952 1.00 27.51 339 LYS D CA 1
ATOM 12979 C C . LYS D 1 339 ? 86.615 10.310 77.657 1.00 25.23 339 LYS D C 1
ATOM 12980 O O . LYS D 1 339 ? 85.832 11.261 77.483 1.00 12.36 339 LYS D O 1
ATOM 12986 N N . ARG D 1 340 ? 87.597 9.999 76.808 1.00 20.27 340 ARG D N 1
ATOM 12987 C CA . ARG D 1 340 ? 87.542 10.438 75.440 1.00 24.33 340 ARG D CA 1
ATOM 12988 C C . ARG D 1 340 ? 87.070 9.304 74.547 1.00 23.23 340 ARG D C 1
ATOM 12989 O O . ARG D 1 340 ? 87.437 8.138 74.744 1.00 18.91 340 ARG D O 1
ATOM 12997 N N . VAL D 1 341 ? 86.018 9.647 73.800 1.00 28.55 341 VAL D N 1
ATOM 12998 C CA . VAL D 1 341 ? 85.085 8.721 73.139 1.00 26.17 341 VAL D CA 1
ATOM 12999 C C . VAL D 1 341 ? 85.207 8.765 71.623 1.00 23.54 341 VAL D C 1
ATOM 13000 O O . VAL D 1 341 ? 85.084 9.841 71.022 1.00 16.08 341 VAL D O 1
ATOM 13004 N N . VAL D 1 342 ? 85.317 7.588 71.008 1.00 24.51 342 VAL D N 1
ATOM 13005 C CA . VAL D 1 342 ? 85.050 7.441 69.576 1.00 22.35 342 VAL D CA 1
ATOM 13006 C C . VAL D 1 342 ? 83.614 6.988 69.429 1.00 21.04 342 VAL D C 1
ATOM 13007 O O . VAL D 1 342 ? 83.200 5.933 69.928 1.00 19.74 342 VAL D O 1
ATOM 13011 N N . MET D 1 343 ? 82.849 7.830 68.772 1.00 21.92 343 MET D N 1
ATOM 13012 C CA . MET D 1 343 ? 81.482 7.512 68.450 1.00 20.78 343 MET D CA 1
ATOM 13013 C C . MET D 1 343 ? 81.397 7.138 66.990 1.00 14.82 343 MET D C 1
ATOM 13014 O O . MET D 1 343 ? 81.584 7.993 66.129 1.00 11.98 343 MET D O 1
ATOM 13019 N N . VAL D 1 344 ? 81.154 5.853 66.740 1.00 14.89 344 VAL D N 1
ATOM 13020 C CA . VAL D 1 344 ? 80.993 5.288 65.401 1.00 13.56 344 VAL D CA 1
ATOM 13021 C C . VAL D 1 344 ? 79.508 5.256 64.949 1.00 16.97 344 VAL D C 1
ATOM 13022 O O . VAL D 1 344 ? 78.647 4.675 65.627 1.00 17.43 344 VAL D O 1
ATOM 13026 N N . ASP D 1 345 ? 79.203 5.895 63.820 1.00 20.42 345 ASP D N 1
ATOM 13027 C CA . ASP D 1 345 ? 77.868 5.804 63.219 1.00 28.08 345 ASP D CA 1
ATOM 13028 C C . ASP D 1 345 ? 77.950 5.265 61.787 1.00 29.43 345 ASP D C 1
ATOM 13029 O O . ASP D 1 345 ? 78.952 5.467 61.087 1.00 28.60 345 ASP D O 1
ATOM 13034 N N . ASP D 1 346 ? 76.880 4.606 61.338 1.00 28.00 346 ASP D N 1
ATOM 13035 C CA . ASP D 1 346 ? 76.858 4.083 59.971 1.00 24.74 346 ASP D CA 1
ATOM 13036 C C . ASP D 1 346 ? 76.998 5.155 58.899 1.00 20.38 346 ASP D C 1
ATOM 13037 O O . ASP D 1 346 ? 77.697 4.947 57.919 1.00 28.83 346 ASP D O 1
ATOM 13042 N N . SER D 1 347 ? 76.339 6.293 59.085 1.00 17.11 347 SER D N 1
ATOM 13043 C CA . SER D 1 347 ? 76.233 7.287 58.028 1.00 15.86 347 SER D CA 1
ATOM 13044 C C . SER D 1 347 ? 75.807 8.621 58.603 1.00 15.92 347 SER D C 1
ATOM 13045 O O . SER D 1 347 ? 75.381 8.725 59.763 1.00 21.80 347 SER D O 1
ATOM 13048 N N . ILE D 1 348 ? 75.886 9.639 57.762 1.00 16.54 348 ILE D N 1
ATOM 13049 C CA . ILE D 1 348 ? 75.356 10.948 58.084 1.00 17.88 348 ILE D CA 1
ATOM 13050 C C . ILE D 1 348 ? 74.514 11.373 56.908 1.00 17.37 348 ILE D C 1
ATOM 13051 O O . ILE D 1 348 ? 74.796 10.974 55.774 1.00 27.01 348 ILE D O 1
ATOM 13056 N N . VAL D 1 349 ? 73.372 11.976 57.195 1.00 15.58 349 VAL D N 1
ATOM 13057 C CA . VAL D 1 349 ? 72.476 12.407 56.141 1.00 11.21 349 VAL D CA 1
ATOM 13058 C C . VAL D 1 349 ? 72.214 13.899 56.344 1.00 12.53 349 VAL D C 1
ATOM 13059 O O . VAL D 1 349 ? 72.947 14.734 55.795 1.00 16.01 349 VAL D O 1
ATOM 13063 N N . ARG D 1 350 ? 71.264 14.239 57.209 1.00 10.04 350 ARG D N 1
ATOM 13064 C CA . ARG D 1 350 ? 71.033 15.628 57.590 1.00 15.82 350 ARG D CA 1
ATOM 13065 C C . ARG D 1 350 ? 72.107 16.177 58.519 1.00 18.21 350 ARG D C 1
ATOM 13066 O O . ARG D 1 350 ? 72.281 17.399 58.614 1.00 14.03 350 ARG D O 1
ATOM 13074 N N . GLY D 1 351 ? 72.680 15.279 59.329 1.00 20.34 351 GLY D N 1
ATOM 13075 C CA . GLY D 1 351 ? 73.704 15.641 60.294 1.00 17.18 351 GLY D CA 1
ATOM 13076 C C . GLY D 1 351 ? 73.144 15.904 61.675 1.00 28.60 351 GLY D C 1
ATOM 13077 O O . GLY D 1 351 ? 73.885 15.985 62.649 1.00 31.33 351 GLY D O 1
ATOM 13078 N N . THR D 1 352 ? 71.827 15.867 61.789 1.00 33.98 352 THR D N 1
ATOM 13079 C CA . THR D 1 352 ? 71.157 16.337 62.971 1.00 31.09 352 THR D CA 1
ATOM 13080 C C . THR D 1 352 ? 71.363 15.379 64.132 1.00 24.35 352 THR D C 1
ATOM 13081 O O . THR D 1 352 ? 71.795 15.785 65.191 1.00 26.93 352 THR D O 1
ATOM 13085 N N . THR D 1 353 ? 71.320 14.093 63.838 1.00 20.66 353 THR D N 1
ATOM 13086 C CA . THR D 1 353 ? 71.577 13.073 64.830 1.00 21.93 353 THR D CA 1
ATOM 13087 C C . THR D 1 353 ? 72.984 13.101 65.432 1.00 21.61 353 THR D C 1
ATOM 13088 O O . THR D 1 353 ? 73.171 12.917 66.625 1.00 24.57 353 THR D O 1
ATOM 13092 N N . SER D 1 354 ? 73.985 13.248 64.594 1.00 26.96 354 SER D N 1
ATOM 13093 C CA . SER D 1 354 ? 75.373 13.222 65.061 1.00 23.11 354 SER D CA 1
ATOM 13094 C C . SER D 1 354 ? 75.688 14.431 65.932 1.00 14.73 354 SER D C 1
ATOM 13095 O O . SER D 1 354 ? 76.312 14.281 66.955 1.00 15.03 354 SER D O 1
ATOM 13098 N N . ARG D 1 355 ? 75.121 15.584 65.605 1.00 10.86 355 ARG D N 1
ATOM 13099 C CA . ARG D 1 355 ? 75.272 16.777 66.411 1.00 10.80 355 ARG D CA 1
ATOM 13100 C C . ARG D 1 355 ? 74.715 16.562 67.799 1.00 19.03 355 ARG D C 1
ATOM 13101 O O . ARG D 1 355 ? 75.425 16.762 68.797 1.00 25.25 355 ARG D O 1
ATOM 13109 N N . ARG D 1 356 ? 73.487 16.044 67.843 1.00 21.04 356 ARG D N 1
ATOM 13110 C CA . ARG D 1 356 ? 72.792 15.714 69.072 1.00 18.72 356 ARG D CA 1
ATOM 13111 C C . ARG D 1 356 ? 73.575 14.708 69.878 1.00 20.36 356 ARG D C 1
ATOM 13112 O O . ARG D 1 356 ? 73.820 14.929 71.060 1.00 24.83 356 ARG D O 1
ATOM 13120 N N . ILE D 1 357 ? 73.984 13.607 69.252 1.00 16.81 357 ILE D N 1
ATOM 13121 C CA . ILE D 1 357 ? 74.757 12.601 69.973 1.00 14.40 357 ILE D CA 1
ATOM 13122 C C . ILE D 1 357 ? 76.055 13.176 70.549 1.00 16.16 357 ILE D C 1
ATOM 13123 O O . ILE D 1 357 ? 76.370 12.940 71.716 1.00 14.79 357 ILE D O 1
ATOM 13128 N N . VAL D 1 358 ? 76.715 14.057 69.793 1.00 18.33 358 VAL D N 1
ATOM 13129 C CA . VAL D 1 358 ? 77.950 14.681 70.278 1.00 20.87 358 VAL D CA 1
ATOM 13130 C C . VAL D 1 358 ? 77.639 15.557 71.509 1.00 24.69 358 VAL D C 1
ATOM 13131 O O . VAL D 1 358 ? 78.214 15.363 72.563 1.00 24.72 358 VAL D O 1
ATOM 13135 N N . THR D 1 359 ? 76.572 16.337 71.438 1.00 27.34 359 THR D N 1
ATOM 13136 C CA . THR D 1 359 ? 76.161 17.144 72.555 1.00 20.32 359 THR D CA 1
ATOM 13137 C C . THR D 1 359 ? 75.788 16.354 73.815 1.00 21.82 359 THR D C 1
ATOM 13138 O O . THR D 1 359 ? 76.233 16.696 74.910 1.00 23.86 359 THR D O 1
ATOM 13142 N N . MET D 1 360 ? 74.967 15.318 73.683 1.00 20.88 360 MET D N 1
ATOM 13143 C CA . MET D 1 360 ? 74.594 14.497 74.838 1.00 18.12 360 MET D CA 1
ATOM 13144 C C . MET D 1 360 ? 75.813 13.874 75.486 1.00 21.42 360 MET D C 1
ATOM 13145 O O . MET D 1 360 ? 75.833 13.694 76.700 1.00 22.87 360 MET D O 1
ATOM 13150 N N . LEU D 1 361 ? 76.762 13.431 74.653 1.00 24.69 361 LEU D N 1
ATOM 13151 C CA . LEU D 1 361 ? 77.966 12.759 75.118 1.00 18.41 361 LEU D CA 1
ATOM 13152 C C . LEU D 1 361 ? 78.821 13.711 75.928 1.00 24.55 361 LEU D C 1
ATOM 13153 O O . LEU D 1 361 ? 79.384 13.342 76.964 1.00 26.05 361 LEU D O 1
ATOM 13158 N N . ARG D 1 362 ? 78.842 14.964 75.510 1.00 26.91 362 ARG D N 1
ATOM 13159 C CA . ARG D 1 362 ? 79.583 15.956 76.235 1.00 27.01 362 ARG D CA 1
ATOM 13160 C C . ARG D 1 362 ? 78.893 16.342 77.520 1.00 28.38 362 ARG D C 1
ATOM 13161 O O . ARG D 1 362 ? 79.534 16.395 78.574 1.00 31.89 362 ARG D O 1
ATOM 13169 N N . GLU D 1 363 ? 77.568 16.274 77.481 1.00 29.37 363 GLU D N 1
ATOM 13170 C CA . GLU D 1 363 ? 76.748 16.524 78.655 1.00 22.81 363 GLU D CA 1
ATOM 13171 C C . GLU D 1 363 ? 76.763 15.355 79.613 1.00 19.63 363 GLU D C 1
ATOM 13172 O O . GLU D 1 363 ? 76.461 15.531 80.781 1.00 24.17 363 GLU D O 1
ATOM 13178 N N . ALA D 1 364 ? 77.195 14.188 79.154 1.00 15.80 364 ALA D N 1
ATOM 13179 C CA . ALA D 1 364 ? 77.489 13.088 80.076 1.00 18.23 364 ALA D CA 1
ATOM 13180 C C . ALA D 1 364 ? 78.949 13.129 80.545 1.00 20.99 364 ALA D C 1
ATOM 13181 O O . ALA D 1 364 ? 79.447 12.163 81.127 1.00 26.65 364 ALA D O 1
ATOM 13183 N N . GLY D 1 365 ? 79.656 14.200 80.193 1.00 18.76 365 GLY D N 1
ATOM 13184 C CA . GLY D 1 365 ? 81.029 14.364 80.623 1.00 23.67 365 GLY D CA 1
ATOM 13185 C C . GLY D 1 365 ? 82.115 13.611 79.861 1.00 27.74 365 GLY D C 1
ATOM 13186 O O . GLY D 1 365 ? 83.218 13.437 80.396 1.00 34.82 365 GLY D O 1
ATOM 13187 N N . ALA D 1 366 ? 81.888 13.275 78.594 1.00 24.25 366 ALA D N 1
ATOM 13188 C CA . ALA D 1 366 ? 83.001 12.862 77.751 1.00 20.07 366 ALA D CA 1
ATOM 13189 C C . ALA D 1 366 ? 83.925 14.044 77.492 1.00 22.85 366 ALA D C 1
ATOM 13190 O O . ALA D 1 366 ? 83.462 15.182 77.298 1.00 23.51 366 ALA D O 1
ATOM 13192 N N . THR D 1 367 ? 85.232 13.793 77.537 1.00 21.66 367 THR D N 1
ATOM 13193 C CA . THR D 1 367 ? 86.228 14.855 77.341 1.00 23.75 367 THR D CA 1
ATOM 13194 C C . THR D 1 367 ? 86.531 15.123 75.859 1.00 25.14 367 THR D C 1
ATOM 13195 O O . THR D 1 367 ? 86.845 16.264 75.455 1.00 25.84 367 THR D O 1
ATOM 13199 N N . GLU D 1 368 ? 86.517 14.055 75.071 1.00 25.50 368 GLU D N 1
ATOM 13200 C CA . GLU D 1 368 ? 86.607 14.172 73.632 1.00 25.77 368 GLU D CA 1
ATOM 13201 C C . GLU D 1 368 ? 85.515 13.345 72.952 1.00 25.67 368 GLU D C 1
ATOM 13202 O O . GLU D 1 368 ? 85.112 12.287 73.462 1.00 20.06 368 GLU D O 1
ATOM 13208 N N . VAL D 1 369 ? 84.971 13.869 71.850 1.00 30.89 369 VAL D N 1
ATOM 13209 C CA . VAL D 1 369 ? 84.149 13.043 70.938 1.00 26.51 369 VAL D CA 1
ATOM 13210 C C . VAL D 1 369 ? 84.713 13.007 69.520 1.00 20.82 369 VAL D C 1
ATOM 13211 O O . VAL D 1 369 ? 84.899 14.049 68.888 1.00 18.26 369 VAL D O 1
ATOM 13215 N N . HIS D 1 370 ? 85.061 11.802 69.083 1.00 20.57 370 HIS D N 1
ATOM 13216 C CA . HIS D 1 370 ? 85.639 11.568 67.767 1.00 22.38 370 HIS D CA 1
ATOM 13217 C C . HIS D 1 370 ? 84.650 10.778 66.946 1.00 22.85 370 HIS D C 1
ATOM 13218 O O . HIS D 1 370 ? 84.415 9.581 67.217 1.00 24.24 370 HIS D O 1
ATOM 13225 N N . VAL D 1 371 ? 83.980 11.477 66.036 1.00 19.50 371 VAL D N 1
ATOM 13226 C CA . VAL D 1 371 ? 82.942 10.862 65.231 1.00 19.17 371 VAL D CA 1
ATOM 13227 C C . VAL D 1 371 ? 83.565 10.208 64.007 1.00 20.01 371 VAL D C 1
ATOM 13228 O O . VAL D 1 371 ? 84.359 10.824 63.281 1.00 21.62 371 VAL D O 1
ATOM 13232 N N . LYS D 1 372 ? 83.287 8.919 63.844 1.00 22.63 372 LYS D N 1
ATOM 13233 C CA . LYS D 1 372 ? 83.838 8.145 62.732 1.00 24.57 372 LYS D CA 1
ATOM 13234 C C . LYS D 1 372 ? 82.697 7.401 62.012 1.00 27.80 372 LYS D C 1
ATOM 13235 O O . LYS D 1 372 ? 81.938 6.667 62.649 1.00 37.46 372 LYS D O 1
ATOM 13241 N N . ILE D 1 373 ? 82.482 7.741 60.737 1.00 25.19 373 ILE D N 1
ATOM 13242 C CA . ILE D 1 373 ? 81.345 7.277 59.943 1.00 18.62 373 ILE D CA 1
ATOM 13243 C C . ILE D 1 373 ? 81.767 6.158 58.988 1.00 17.80 373 ILE D C 1
ATOM 13244 O O . ILE D 1 373 ? 82.656 6.360 58.169 1.00 22.90 373 ILE D O 1
ATOM 13249 N N . SER D 1 374 ? 81.062 5.033 59.011 1.00 13.15 374 SER D N 1
ATOM 13250 C CA . SER D 1 374 ? 81.414 3.894 58.187 1.00 15.31 374 SER D CA 1
ATOM 13251 C C . SER D 1 374 ? 80.789 3.979 56.768 1.00 23.61 374 SER D C 1
ATOM 13252 O O . SER D 1 374 ? 80.339 2.964 56.184 1.00 17.27 374 SER D O 1
ATOM 13255 N N . SER D 1 375 ? 80.746 5.193 56.223 1.00 23.54 375 SER D N 1
ATOM 13256 C CA . SER D 1 375 ? 80.269 5.410 54.864 1.00 23.87 375 SER D CA 1
ATOM 13257 C C . SER D 1 375 ? 80.977 6.676 54.378 1.00 22.21 375 SER D C 1
ATOM 13258 O O . SER D 1 375 ? 81.529 7.437 55.180 1.00 20.27 375 SER D O 1
ATOM 13261 N N . PRO D 1 376 ? 81.134 6.812 53.061 1.00 21.82 376 PRO D N 1
ATOM 13262 C CA . PRO D 1 376 ? 81.590 8.085 52.481 1.00 17.78 376 PRO D CA 1
ATOM 13263 C C . PRO D 1 376 ? 80.499 9.108 52.695 1.00 14.90 376 PRO D C 1
ATOM 13264 O O . PRO D 1 376 ? 79.359 8.747 52.988 1.00 26.80 376 PRO D O 1
ATOM 13268 N N . PRO D 1 377 ? 80.807 10.385 52.606 1.00 10.12 377 PRO D N 1
ATOM 13269 C CA . PRO D 1 377 ? 79.742 11.373 52.797 1.00 16.68 377 PRO D CA 1
ATOM 13270 C C . PRO D 1 377 ? 78.601 11.133 51.846 1.00 21.29 377 PRO D C 1
ATOM 13271 O O . PRO D 1 377 ? 78.800 10.612 50.754 1.00 30.64 377 PRO D O 1
ATOM 13275 N N . ILE D 1 378 ? 77.400 11.508 52.260 1.00 25.96 378 ILE D N 1
ATOM 13276 C CA . ILE D 1 378 ? 76.249 11.347 51.391 1.00 20.40 378 ILE D CA 1
ATOM 13277 C C . ILE D 1 378 ? 75.832 12.710 50.843 1.00 22.53 378 ILE D C 1
ATOM 13278 O O . ILE D 1 378 ? 75.300 13.568 51.582 1.00 12.90 378 ILE D O 1
ATOM 13283 N N . ALA D 1 379 ? 76.193 12.920 49.562 1.00 27.15 379 ALA D N 1
ATOM 13284 C CA . ALA D 1 379 ? 76.083 14.208 48.881 1.00 24.31 379 ALA D CA 1
ATOM 13285 C C . ALA D 1 379 ? 75.124 14.249 47.676 1.00 27.50 379 ALA D C 1
ATOM 13286 O O . ALA D 1 379 ? 74.860 15.343 47.130 1.00 34.50 379 ALA D O 1
ATOM 13288 N N . HIS D 1 380 ? 74.574 13.091 47.284 1.00 28.22 380 HIS D N 1
ATOM 13289 C CA . HIS D 1 380 ? 73.652 13.005 46.120 1.00 28.43 380 HIS D CA 1
ATOM 13290 C C . HIS D 1 380 ? 72.357 12.287 46.514 1.00 25.04 380 HIS D C 1
ATOM 13291 O O . HIS D 1 380 ? 72.365 11.461 47.419 1.00 23.63 380 HIS D O 1
ATOM 13298 N N . PRO D 1 381 ? 71.215 12.673 45.903 1.00 22.30 381 PRO D N 1
ATOM 13299 C CA . PRO D 1 381 ? 69.906 12.016 46.059 1.00 22.68 381 PRO D CA 1
ATOM 13300 C C . PRO D 1 381 ? 69.912 10.530 45.732 1.00 24.11 381 PRO D C 1
ATOM 13301 O O . PRO D 1 381 ? 70.638 10.086 44.858 1.00 28.28 381 PRO D O 1
ATOM 13305 N N . CYS D 1 382 ? 69.014 9.783 46.353 1.00 23.18 382 CYS D N 1
ATOM 13306 C CA . CYS D 1 382 ? 68.736 8.454 45.881 1.00 17.98 382 CYS D CA 1
ATOM 13307 C C . CYS D 1 382 ? 67.453 8.545 45.079 1.00 22.75 382 CYS D C 1
ATOM 13308 O O . CYS D 1 382 ? 66.568 9.346 45.394 1.00 27.62 382 CYS D O 1
ATOM 13311 N N . PHE D 1 383 ? 67.335 7.671 44.089 1.00 26.57 383 PHE D N 1
ATOM 13312 C CA . PHE D 1 383 ? 66.174 7.617 43.226 1.00 26.64 383 PHE D CA 1
ATOM 13313 C C . PHE D 1 383 ? 65.639 6.221 43.145 1.00 26.78 383 PHE D C 1
ATOM 13314 O O . PHE D 1 383 ? 64.769 5.961 42.334 1.00 30.13 383 PHE D O 1
ATOM 13322 N N . TYR D 1 384 ? 66.078 5.341 44.033 1.00 28.84 384 TYR D N 1
ATOM 13323 C CA . TYR D 1 384 ? 65.754 3.924 43.906 1.00 28.81 384 TYR D CA 1
ATOM 13324 C C . TYR D 1 384 ? 64.989 3.331 45.084 1.00 30.66 384 TYR D C 1
ATOM 13325 O O . TYR D 1 384 ? 64.927 2.110 45.256 1.00 27.01 384 TYR D O 1
ATOM 13334 N N . GLY D 1 385 ? 64.281 4.196 45.803 1.00 38.40 385 GLY D N 1
ATOM 13335 C CA . GLY D 1 385 ? 63.369 3.742 46.838 1.00 44.85 385 GLY D CA 1
ATOM 13336 C C . GLY D 1 385 ? 62.993 4.901 47.724 1.00 48.62 385 GLY D C 1
ATOM 13337 O O . GLY D 1 385 ? 63.813 5.807 47.892 1.00 47.73 385 GLY D O 1
ATOM 13338 N N . ILE D 1 386 ? 61.751 4.912 48.221 1.00 53.79 386 ILE D N 1
ATOM 13339 C CA . ILE D 1 386 ? 61.304 5.902 49.215 1.00 55.82 386 ILE D CA 1
ATOM 13340 C C . ILE D 1 386 ? 62.057 5.726 50.518 1.00 55.53 386 ILE D C 1
ATOM 13341 O O . ILE D 1 386 ? 62.380 6.716 51.186 1.00 55.72 386 ILE D O 1
ATOM 13346 N N . ASP D 1 387 ? 62.321 4.459 50.872 1.00 54.79 387 ASP D N 1
ATOM 13347 C CA . ASP D 1 387 ? 63.085 4.108 52.080 1.00 50.81 387 ASP D CA 1
ATOM 13348 C C . ASP D 1 387 ? 64.460 4.742 52.117 1.00 49.71 387 ASP D C 1
ATOM 13349 O O . ASP D 1 387 ? 64.725 5.568 53.005 1.00 51.87 387 ASP D O 1
ATOM 13354 N N . THR D 1 388 ? 65.173 4.574 50.998 1.00 45.99 388 THR D N 1
ATOM 13355 C CA . THR D 1 388 ? 66.521 5.072 50.802 1.00 39.83 388 THR D CA 1
ATOM 13356 C C . THR D 1 388 ? 66.642 6.570 50.399 1.00 42.83 388 THR D C 1
ATOM 13357 O O . THR D 1 388 ? 67.595 7.237 50.765 1.00 43.86 388 THR D O 1
ATOM 13361 N N . SER D 1 389 ? 65.630 7.128 49.744 1.00 50.29 389 SER D N 1
ATOM 13362 C CA . SER D 1 389 ? 65.594 8.565 49.432 1.00 53.00 389 SER D CA 1
ATOM 13363 C C . SER D 1 389 ? 65.157 9.390 50.660 1.00 59.32 389 SER D C 1
ATOM 13364 O O . SER D 1 389 ? 64.835 8.833 51.722 1.00 59.41 389 SER D O 1
ATOM 13367 N N . THR D 1 390 ? 65.255 10.717 50.527 1.00 66.50 390 THR D N 1
ATOM 13368 C CA . THR D 1 390 ? 64.803 11.668 51.554 1.00 70.23 390 THR D CA 1
ATOM 13369 C C . THR D 1 390 ? 64.534 13.058 50.954 1.00 71.46 390 THR D C 1
ATOM 13370 O O . THR D 1 390 ? 65.199 13.486 49.987 1.00 73.32 390 THR D O 1
ATOM 13374 N N . HIS D 1 391 ? 63.584 13.755 51.575 1.00 69.03 391 HIS D N 1
ATOM 13375 C CA . HIS D 1 391 ? 63.237 15.146 51.279 1.00 67.97 391 HIS D CA 1
ATOM 13376 C C . HIS D 1 391 ? 64.091 16.130 52.079 1.00 63.79 391 HIS D C 1
ATOM 13377 O O . HIS D 1 391 ? 63.952 17.351 51.949 1.00 60.12 391 HIS D O 1
ATOM 13384 N N . GLU D 1 392 ? 64.793 15.593 53.062 1.00 64.84 392 GLU D N 1
ATOM 13385 C CA . GLU D 1 392 ? 65.624 16.402 53.930 1.00 66.79 392 GLU D CA 1
ATOM 13386 C C . GLU D 1 392 ? 66.862 16.790 53.140 1.00 64.72 392 GLU D C 1
ATOM 13387 O O . GLU D 1 392 ? 67.320 16.026 52.291 1.00 60.52 392 GLU D O 1
ATOM 13393 N N . GLU D 1 393 ? 67.395 17.974 53.420 1.00 62.02 393 GLU D N 1
ATOM 13394 C CA . GLU D 1 393 ? 68.597 18.432 52.748 1.00 62.75 393 GLU D CA 1
ATOM 13395 C C . GLU D 1 393 ? 69.830 17.702 53.250 1.00 54.85 393 GLU D C 1
ATOM 13396 O O . GLU D 1 393 ? 69.886 17.289 54.406 1.00 55.14 393 GLU D O 1
ATOM 13402 N N . LEU D 1 394 ? 70.772 17.462 52.342 1.00 47.79 394 LEU D N 1
ATOM 13403 C CA . LEU D 1 394 ? 71.989 16.719 52.657 1.00 39.85 394 LEU D CA 1
ATOM 13404 C C . LEU D 1 394 ? 73.130 17.633 53.041 1.00 40.97 394 LEU D C 1
ATOM 13405 O O . LEU D 1 394 ? 73.502 18.543 52.295 1.00 38.26 394 LEU D O 1
ATOM 13410 N N . ILE D 1 395 ? 73.710 17.367 54.204 1.00 38.42 395 ILE D N 1
ATOM 13411 C CA . ILE D 1 395 ? 74.668 18.277 54.793 1.00 33.43 395 ILE D CA 1
ATOM 13412 C C . ILE D 1 395 ? 75.938 18.147 54.002 1.00 35.03 395 ILE D C 1
ATOM 13413 O O . ILE D 1 395 ? 76.476 19.147 53.549 1.00 30.69 395 ILE D O 1
ATOM 13418 N N . ALA D 1 396 ? 76.210 16.906 53.592 1.00 41.60 396 ALA D N 1
ATOM 13419 C CA . ALA D 1 396 ? 77.441 16.535 52.877 1.00 43.05 396 ALA D CA 1
ATOM 13420 C C . ALA D 1 396 ? 77.441 17.144 51.469 1.00 44.41 396 ALA D C 1
ATOM 13421 O O . ALA D 1 396 ? 78.471 17.365 50.839 1.00 42.82 396 ALA D O 1
ATOM 13423 N N . SER D 1 397 ? 76.270 17.558 51.051 1.00 44.76 397 SER D N 1
ATOM 13424 C CA . SER D 1 397 ? 76.104 18.105 49.742 1.00 45.61 397 SER D CA 1
ATOM 13425 C C . SER D 1 397 ? 76.609 19.539 49.673 1.00 41.49 397 SER D C 1
ATOM 13426 O O . SER D 1 397 ? 76.826 20.067 48.593 1.00 47.39 397 SER D O 1
ATOM 13429 N N . SER D 1 398 ? 76.698 20.210 50.808 1.00 38.46 398 SER D N 1
ATOM 13430 C CA . SER D 1 398 ? 77.068 21.628 50.811 1.00 38.79 398 SER D CA 1
ATOM 13431 C C . SER D 1 398 ? 78.187 21.947 51.816 1.00 39.37 398 SER D C 1
ATOM 13432 O O . SER D 1 398 ? 78.661 23.093 51.874 1.00 41.72 398 SER D O 1
ATOM 13435 N N . HIS D 1 399 ? 78.568 20.960 52.628 1.00 35.05 399 HIS D N 1
ATOM 13436 C CA . HIS D 1 399 ? 79.533 21.156 53.702 1.00 30.61 399 HIS D CA 1
ATOM 13437 C C . HIS D 1 399 ? 80.683 20.227 53.471 1.00 26.87 399 HIS D C 1
ATOM 13438 O O . HIS D 1 399 ? 80.473 19.060 53.200 1.00 31.10 399 HIS D O 1
ATOM 13445 N N . SER D 1 400 ? 81.901 20.732 53.596 1.00 25.45 400 SER D N 1
ATOM 13446 C CA . SER D 1 400 ? 83.085 19.887 53.524 1.00 31.08 400 SER D CA 1
ATOM 13447 C C . SER D 1 400 ? 83.130 19.050 54.796 1.00 28.29 400 SER D C 1
ATOM 13448 O O . SER D 1 400 ? 82.520 19.412 55.782 1.00 29.03 400 SER D O 1
ATOM 13451 N N . VAL D 1 401 ? 83.958 18.019 54.815 1.00 25.89 401 VAL D N 1
ATOM 13452 C CA . VAL D 1 401 ? 84.051 17.199 56.003 1.00 31.51 401 VAL D CA 1
ATOM 13453 C C . VAL D 1 401 ? 84.354 18.059 57.230 1.00 29.68 401 VAL D C 1
ATOM 13454 O O . VAL D 1 401 ? 83.772 17.869 58.293 1.00 31.14 401 VAL D O 1
ATOM 13458 N N . GLU D 1 402 ? 85.247 19.033 57.072 1.00 29.29 402 GLU D N 1
ATOM 13459 C CA . GLU D 1 402 ? 85.620 19.892 58.196 1.00 24.69 402 GLU D CA 1
ATOM 13460 C C . GLU D 1 402 ? 84.503 20.846 58.571 1.00 25.91 402 GLU D C 1
ATOM 13461 O O . GLU D 1 402 ? 84.215 21.062 59.760 1.00 24.74 402 GLU D O 1
ATOM 13467 N N . GLU D 1 403 ? 83.893 21.439 57.554 1.00 22.81 403 GLU D N 1
ATOM 13468 C CA . GLU D 1 403 ? 82.663 22.171 57.765 1.00 23.86 403 GLU D CA 1
ATOM 13469 C C . GLU D 1 403 ? 81.561 21.373 58.508 1.00 22.15 403 GLU D C 1
ATOM 13470 O O . GLU D 1 403 ? 80.882 21.921 59.393 1.00 20.18 403 GLU D O 1
ATOM 13476 N N . ILE D 1 404 ? 81.545 20.059 58.297 1.00 19.18 404 ILE D N 1
ATOM 13477 C CA . ILE D 1 404 ? 80.607 19.163 58.964 1.00 21.54 404 ILE D CA 1
ATOM 13478 C C . ILE D 1 404 ? 81.019 18.876 60.430 1.00 23.29 404 ILE D C 1
ATOM 13479 O O . ILE D 1 404 ? 80.195 18.964 61.362 1.00 25.52 404 ILE D O 1
ATOM 13484 N N . ARG D 1 405 ? 82.296 18.561 60.624 1.00 21.97 405 ARG D N 1
ATOM 13485 C CA . ARG D 1 405 ? 82.849 18.359 61.953 1.00 23.71 405 ARG D CA 1
ATOM 13486 C C . ARG D 1 405 ? 82.552 19.561 62.856 1.00 24.65 405 ARG D C 1
ATOM 13487 O O . ARG D 1 405 ? 81.941 19.377 63.897 1.00 25.57 405 ARG D O 1
ATOM 13495 N N . GLN D 1 406 ? 82.610 20.764 62.305 1.00 25.20 406 GLN D N 1
ATOM 13496 C CA . GLN D 1 406 ? 82.209 21.921 63.072 1.00 25.34 406 GLN D CA 1
ATOM 13497 C C . GLN D 1 406 ? 80.714 21.960 63.389 1.00 29.64 406 GLN D C 1
ATOM 13498 O O . GLN D 1 406 ? 80.310 22.376 64.473 1.00 37.68 406 GLN D O 1
ATOM 13504 N N . GLU D 1 407 ? 79.886 21.477 62.481 1.00 24.31 407 GLU D N 1
ATOM 13505 C CA . GLU D 1 407 ? 78.466 21.573 62.709 1.00 26.15 407 GLU D CA 1
ATOM 13506 C C . GLU D 1 407 ? 77.986 20.570 63.757 1.00 23.45 407 GLU D C 1
ATOM 13507 O O . GLU D 1 407 ? 77.199 20.941 64.635 1.00 22.47 407 GLU D O 1
ATOM 13513 N N . ILE D 1 408 ? 78.491 19.334 63.721 1.00 20.28 408 ILE D N 1
ATOM 13514 C CA . ILE D 1 408 ? 78.101 18.365 64.740 1.00 21.10 408 ILE D CA 1
ATOM 13515 C C . ILE D 1 408 ? 78.833 18.622 66.080 1.00 26.86 408 ILE D C 1
ATOM 13516 O O . ILE D 1 408 ? 78.399 18.157 67.181 1.00 30.80 408 ILE D O 1
ATOM 13521 N N . GLY D 1 409 ? 79.926 19.382 65.977 1.00 24.59 409 GLY D N 1
ATOM 13522 C CA . GLY D 1 409 ? 80.708 19.747 67.144 1.00 19.75 409 GLY D CA 1
ATOM 13523 C C . GLY D 1 409 ? 81.679 18.669 67.583 1.00 25.82 409 GLY D C 1
ATOM 13524 O O . GLY D 1 409 ? 82.136 18.698 68.723 1.00 30.48 409 GLY D O 1
ATOM 13525 N N . ALA D 1 410 ? 82.003 17.717 66.705 1.00 25.62 410 ALA D N 1
ATOM 13526 C CA . ALA D 1 410 ? 82.933 16.645 67.042 1.00 22.95 410 ALA D CA 1
ATOM 13527 C C . ALA D 1 410 ? 84.333 17.244 67.216 1.00 28.45 410 ALA D C 1
ATOM 13528 O O . ALA D 1 410 ? 84.609 18.391 66.799 1.00 24.88 410 ALA D O 1
ATOM 13530 N N . ASP D 1 411 ? 85.188 16.525 67.938 1.00 33.32 411 ASP D N 1
ATOM 13531 C CA . ASP D 1 411 ? 86.616 16.863 67.971 1.00 35.45 411 ASP D CA 1
ATOM 13532 C C . ASP D 1 411 ? 87.258 16.525 66.623 1.00 32.50 411 ASP D C 1
ATOM 13533 O O . ASP D 1 411 ? 87.990 17.323 66.043 1.00 25.04 411 ASP D O 1
ATOM 13538 N N . THR D 1 412 ? 86.968 15.330 66.135 1.00 31.69 412 THR D N 1
ATOM 13539 C CA . THR D 1 412 ? 87.347 14.935 64.801 1.00 28.51 412 THR D CA 1
ATOM 13540 C C . THR D 1 412 ? 86.152 14.267 64.126 1.00 29.39 412 THR D C 1
ATOM 13541 O O . THR D 1 412 ? 85.229 13.785 64.814 1.00 30.88 412 THR D O 1
ATOM 13545 N N . LEU D 1 413 ? 86.150 14.296 62.793 1.00 21.74 413 LEU D N 1
ATOM 13546 C CA . LEU D 1 413 ? 85.158 13.604 62.012 1.00 16.57 413 LEU D CA 1
ATOM 13547 C C . LEU D 1 413 ? 85.888 12.833 60.907 1.00 19.56 413 LEU D C 1
ATOM 13548 O O . LEU D 1 413 ? 86.793 13.362 60.269 1.00 16.98 413 LEU D O 1
ATOM 13553 N N . SER D 1 414 ? 85.524 11.570 60.710 1.00 19.18 414 SER D N 1
ATOM 13554 C CA . SER D 1 414 ? 86.149 10.763 59.692 1.00 17.41 414 SER D CA 1
ATOM 13555 C C . SER D 1 414 ? 85.112 9.940 58.959 1.00 24.77 414 SER D C 1
ATOM 13556 O O . SER D 1 414 ? 84.322 9.257 59.611 1.00 26.90 414 SER D O 1
ATOM 13559 N N . PHE D 1 415 ? 85.087 10.036 57.622 1.00 24.91 415 PHE D N 1
ATOM 13560 C CA . PHE D 1 415 ? 84.248 9.186 56.778 1.00 16.76 415 PHE D CA 1
ATOM 13561 C C . PHE D 1 415 ? 85.078 8.085 56.189 1.00 19.48 415 PHE D C 1
ATOM 13562 O O . PHE D 1 415 ? 86.272 8.235 56.032 1.00 28.46 415 PHE D O 1
ATOM 13570 N N . LEU D 1 416 ? 84.470 6.940 55.958 1.00 20.35 416 LEU D N 1
ATOM 13571 C CA . LEU D 1 416 ? 85.137 5.887 55.243 1.00 18.05 416 LEU D CA 1
ATOM 13572 C C . LEU D 1 416 ? 85.330 6.431 53.813 1.00 27.68 416 LEU D C 1
ATOM 13573 O O . LEU D 1 416 ? 84.548 7.267 53.319 1.00 33.01 416 LEU D O 1
ATOM 13578 N N . SER D 1 417 ? 86.472 6.106 53.217 1.00 31.56 417 SER D N 1
ATOM 13579 C CA . SER D 1 417 ? 86.695 6.395 51.804 1.00 26.27 417 SER D CA 1
ATOM 13580 C C . SER D 1 417 ? 85.859 5.392 51.013 1.00 25.11 417 SER D C 1
ATOM 13581 O O . SER D 1 417 ? 85.500 4.304 51.515 1.00 18.20 417 SER D O 1
ATOM 13584 N N . VAL D 1 418 ? 85.805 5.630 49.714 1.00 18.83 418 VAL D N 1
ATOM 13585 C CA . VAL D 1 418 ? 85.060 4.752 48.870 1.00 18.85 418 VAL D CA 1
ATOM 13586 C C . VAL D 1 418 ? 85.763 3.406 48.732 1.00 20.68 418 VAL D C 1
ATOM 13587 O O . VAL D 1 418 ? 85.120 2.351 48.777 1.00 20.90 418 VAL D O 1
ATOM 13591 N N . GLU D 1 419 ? 87.091 3.437 48.653 1.00 21.34 419 GLU D N 1
ATOM 13592 C CA . GLU D 1 419 ? 87.871 2.208 48.507 1.00 24.68 419 GLU D CA 1
ATOM 13593 C C . GLU D 1 419 ? 87.715 1.415 49.767 1.00 23.75 419 GLU D C 1
ATOM 13594 O O . GLU D 1 419 ? 87.510 0.196 49.705 1.00 22.76 419 GLU D O 1
ATOM 13600 N N . GLY D 1 420 ? 87.732 2.133 50.902 1.00 22.09 420 GLY D N 1
ATOM 13601 C CA . GLY D 1 420 ? 87.538 1.523 52.206 1.00 11.77 420 GLY D CA 1
ATOM 13602 C C . GLY D 1 420 ? 86.193 0.806 52.283 1.00 16.88 420 GLY D C 1
ATOM 13603 O O . GLY D 1 420 ? 86.120 -0.392 52.657 1.00 10.00 420 GLY D O 1
ATOM 13604 N N . LEU D 1 421 ? 85.146 1.520 51.844 1.00 13.14 421 LEU D N 1
ATOM 13605 C CA . LEU D 1 421 ? 83.812 0.980 51.802 1.00 14.44 421 LEU D CA 1
ATOM 13606 C C . LEU D 1 421 ? 83.780 -0.294 50.922 1.00 18.94 421 LEU D C 1
ATOM 13607 O O . LEU D 1 421 ? 83.313 -1.370 51.352 1.00 15.90 421 LEU D O 1
ATOM 13612 N N . LEU D 1 422 ? 84.361 -0.188 49.728 1.00 17.03 422 LEU D N 1
ATOM 13613 C CA . LEU D 1 422 ? 84.303 -1.282 48.780 1.00 20.25 422 LEU D CA 1
ATOM 13614 C C . LEU D 1 422 ? 85.118 -2.464 49.268 1.00 22.99 422 LEU D C 1
ATOM 13615 O O . LEU D 1 422 ? 84.612 -3.617 49.328 1.00 25.01 422 LEU D O 1
ATOM 13620 N N . LYS D 1 423 ? 86.270 -2.114 49.838 1.00 20.75 423 LYS D N 1
ATOM 13621 C CA . LYS D 1 423 ? 87.201 -3.068 50.429 1.00 25.22 423 LYS D CA 1
ATOM 13622 C C . LYS D 1 423 ? 86.594 -3.728 51.670 1.00 27.05 423 LYS D C 1
ATOM 13623 O O . LYS D 1 423 ? 86.693 -4.959 51.821 1.00 24.81 423 LYS D O 1
ATOM 13629 N N . GLY D 1 424 ? 85.896 -2.924 52.485 1.00 20.94 424 GLY D N 1
ATOM 13630 C CA . GLY D 1 424 ? 85.318 -3.422 53.717 1.00 19.45 424 GLY D CA 1
ATOM 13631 C C . GLY D 1 424 ? 84.239 -4.450 53.440 1.00 22.63 424 GLY D C 1
ATOM 13632 O O . GLY D 1 424 ? 84.243 -5.544 54.026 1.00 16.35 424 GLY D O 1
ATOM 13633 N N . ILE D 1 425 ? 83.350 -4.122 52.497 1.00 24.45 425 ILE D N 1
ATOM 13634 C CA . ILE D 1 425 ? 82.254 -5.011 52.158 1.00 19.79 425 ILE D CA 1
ATOM 13635 C C . ILE D 1 425 ? 82.796 -6.288 51.544 1.00 24.12 425 ILE D C 1
ATOM 13636 O O . ILE D 1 425 ? 82.290 -7.386 51.840 1.00 24.18 425 ILE D O 1
ATOM 13641 N N . GLY D 1 426 ? 83.909 -6.150 50.808 1.00 28.10 426 GLY D N 1
ATOM 13642 C CA . GLY D 1 426 ? 84.632 -7.288 50.244 1.00 32.09 426 GLY D CA 1
ATOM 13643 C C . GLY D 1 426 ? 83.934 -7.990 49.080 1.00 36.29 426 GLY D C 1
ATOM 13644 O O . GLY D 1 426 ? 84.007 -9.224 48.935 1.00 37.98 426 GLY D O 1
ATOM 13645 N N . ARG D 1 427 ? 83.285 -7.211 48.222 1.00 40.21 427 ARG D N 1
ATOM 13646 C CA . ARG D 1 427 ? 82.463 -7.767 47.148 1.00 42.37 427 ARG D CA 1
ATOM 13647 C C . ARG D 1 427 ? 83.392 -8.164 45.981 1.00 49.70 427 ARG D C 1
ATOM 13648 O O . ARG D 1 427 ? 84.341 -7.426 45.658 1.00 47.73 427 ARG D O 1
ATOM 13656 N N . LYS D 1 428 ? 83.140 -9.324 45.367 1.00 56.19 428 LYS D N 1
ATOM 13657 C CA . LYS D 1 428 ? 84.079 -9.911 44.394 1.00 58.04 428 LYS D CA 1
ATOM 13658 C C . LYS D 1 428 ? 83.993 -9.491 42.909 1.00 61.43 428 LYS D C 1
ATOM 13659 O O . LYS D 1 428 ? 84.874 -9.817 42.119 1.00 65.24 428 LYS D O 1
ATOM 13665 N N . TYR D 1 429 ? 82.875 -8.919 42.493 1.00 64.16 429 TYR D N 1
ATOM 13666 C CA . TYR D 1 429 ? 82.646 -8.625 41.078 1.00 65.31 429 TYR D CA 1
ATOM 13667 C C . TYR D 1 429 ? 83.716 -7.741 40.446 1.00 66.86 429 TYR D C 1
ATOM 13668 O O . TYR D 1 429 ? 84.372 -6.934 41.119 1.00 64.54 429 TYR D O 1
ATOM 13677 N N . ASP D 1 430 ? 83.910 -7.942 39.146 1.00 71.62 430 ASP D N 1
ATOM 13678 C CA . ASP D 1 430 ? 84.980 -7.312 38.376 1.00 72.78 430 ASP D CA 1
ATOM 13679 C C . ASP D 1 430 ? 84.548 -5.971 37.773 1.00 68.34 430 ASP D C 1
ATOM 13680 O O . ASP D 1 430 ? 84.066 -5.944 36.655 1.00 68.55 430 ASP D O 1
ATOM 13685 N N . ASP D 1 431 ? 84.696 -4.878 38.513 1.00 63.91 431 ASP D N 1
ATOM 13686 C CA . ASP D 1 431 ? 84.655 -3.530 37.962 1.00 61.94 431 ASP D CA 1
ATOM 13687 C C . ASP D 1 431 ? 85.017 -2.547 39.067 1.00 59.80 431 ASP D C 1
ATOM 13688 O O . ASP D 1 431 ? 85.036 -2.911 40.240 1.00 55.13 431 ASP D O 1
ATOM 13693 N N . SER D 1 432 ? 85.312 -1.312 38.687 1.00 59.83 432 SER D N 1
ATOM 13694 C CA . SER D 1 432 ? 85.833 -0.292 39.582 1.00 59.26 432 SER D CA 1
ATOM 13695 C C . SER D 1 432 ? 85.000 -0.008 40.847 1.00 60.58 432 SER D C 1
ATOM 13696 O O . SER D 1 432 ? 85.347 0.896 41.627 1.00 64.80 432 SER D O 1
ATOM 13699 N N . ASN D 1 433 ? 83.826 -0.633 40.961 1.00 53.66 433 ASN D N 1
ATOM 13700 C CA . ASN D 1 433 ? 82.985 -0.447 42.141 1.00 48.67 433 ASN D CA 1
ATOM 13701 C C . ASN D 1 433 ? 82.192 -1.677 42.569 1.00 43.20 433 ASN D C 1
ATOM 13702 O O . ASN D 1 433 ? 81.108 -1.569 43.148 1.00 40.68 433 ASN D O 1
ATOM 13707 N N . CYS D 1 434 ? 82.702 -2.841 42.200 1.00 37.85 434 CYS D N 1
ATOM 13708 C CA . CYS D 1 434 ? 82.319 -4.098 42.827 1.00 32.82 434 CYS D CA 1
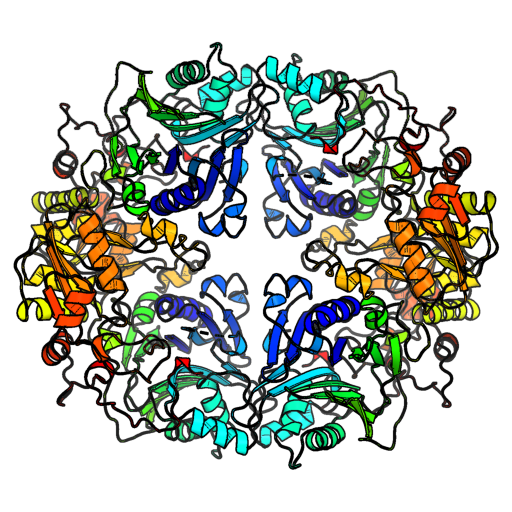ATOM 13709 C C . CYS D 1 434 ? 80.855 -4.438 42.758 1.00 29.52 434 CYS D C 1
ATOM 13710 O O . CYS D 1 434 ? 80.396 -5.300 43.480 1.00 27.78 434 CYS D O 1
ATOM 13713 N N . GLY D 1 435 ? 80.179 -3.919 41.744 1.00 31.96 435 GLY D N 1
ATOM 13714 C CA . GLY D 1 435 ? 78.777 -4.224 41.576 1.00 29.28 435 GLY D CA 1
ATOM 13715 C C . GLY D 1 435 ? 77.897 -3.549 42.604 1.00 25.70 435 GLY D C 1
ATOM 13716 O O . GLY D 1 435 ? 76.854 -4.088 43.002 1.00 29.56 435 GLY D O 1
ATOM 13717 N N . GLN D 1 436 ? 78.290 -2.362 43.028 1.00 20.05 436 GLN D N 1
ATOM 13718 C CA . GLN D 1 436 ? 77.514 -1.646 44.010 1.00 18.68 436 GLN D CA 1
ATOM 13719 C C . GLN D 1 436 ? 77.183 -0.341 43.422 1.00 19.90 436 GLN D C 1
ATOM 13720 O O . GLN D 1 436 ? 77.942 0.188 42.632 1.00 23.42 436 GLN D O 1
ATOM 13726 N N . CYS D 1 437 ? 76.043 0.183 43.811 1.00 20.13 437 CYS D N 1
ATOM 13727 C CA . CYS D 1 437 ? 75.682 1.533 43.459 1.00 20.94 437 CYS D CA 1
ATOM 13728 C C . CYS D 1 437 ? 76.283 2.415 44.515 1.00 16.32 437 CYS D C 1
ATOM 13729 O O . CYS D 1 437 ? 76.285 2.039 45.686 1.00 21.79 437 CYS D O 1
ATOM 13732 N N . LEU D 1 438 ? 76.816 3.560 44.106 1.00 13.36 438 LEU D N 1
ATOM 13733 C CA . LEU D 1 438 ? 77.464 4.475 45.041 1.00 13.37 438 LEU D CA 1
ATOM 13734 C C . LEU D 1 438 ? 76.984 5.873 44.740 1.00 14.39 438 LEU D C 1
ATOM 13735 O O . LEU D 1 438 ? 77.689 6.867 44.968 1.00 10.30 438 LEU D O 1
ATOM 13740 N N . ALA D 1 439 ? 75.808 5.940 44.145 1.00 17.75 439 ALA D N 1
ATOM 13741 C CA . ALA D 1 439 ? 75.335 7.173 43.535 1.00 21.04 439 ALA D CA 1
ATOM 13742 C C . ALA D 1 439 ? 75.250 8.330 44.541 1.00 23.97 439 ALA D C 1
ATOM 13743 O O . ALA D 1 439 ? 75.682 9.458 44.260 1.00 14.32 439 ALA D O 1
ATOM 13745 N N . CYS D 1 440 ? 74.731 8.026 45.729 1.00 29.91 440 CYS D N 1
ATOM 13746 C CA . CYS D 1 440 ? 74.473 9.042 46.744 1.00 28.44 440 CYS D CA 1
ATOM 13747 C C . CYS D 1 440 ? 75.802 9.543 47.348 1.00 27.69 440 CYS D C 1
ATOM 13748 O O . CYS D 1 440 ? 75.865 10.646 47.908 1.00 25.55 440 CYS D O 1
ATOM 13751 N N . PHE D 1 441 ? 76.885 8.792 47.136 1.00 27.74 441 PHE D N 1
ATOM 13752 C CA . PHE D 1 441 ? 78.221 9.273 47.513 1.00 25.54 441 PHE D CA 1
ATOM 13753 C C . PHE D 1 441 ? 78.881 9.975 46.346 1.00 28.78 441 PHE D C 1
ATOM 13754 O O . PHE D 1 441 ? 79.308 11.120 46.491 1.00 30.95 441 PHE D O 1
ATOM 13762 N N . THR D 1 442 ? 78.880 9.323 45.172 1.00 32.72 442 THR D N 1
ATOM 13763 C CA . THR D 1 442 ? 79.701 9.736 44.004 1.00 29.54 442 THR D CA 1
ATOM 13764 C C . THR D 1 442 ? 78.989 10.651 42.992 1.00 27.81 442 THR D C 1
ATOM 13765 O O . THR D 1 442 ? 79.629 11.445 42.322 1.00 29.32 442 THR D O 1
ATOM 13769 N N . GLY D 1 443 ? 77.670 10.525 42.876 1.00 27.90 443 GLY D N 1
ATOM 13770 C CA . GLY D 1 443 ? 76.920 11.326 41.916 1.00 26.91 443 GLY D CA 1
ATOM 13771 C C . GLY D 1 443 ? 76.800 10.632 40.581 1.00 25.52 443 GLY D C 1
ATOM 13772 O O . GLY D 1 443 ? 76.071 11.095 39.714 1.00 20.16 443 GLY D O 1
ATOM 13773 N N . LYS D 1 444 ? 77.439 9.475 40.473 1.00 26.40 444 LYS D N 1
ATOM 13774 C CA . LYS D 1 444 ? 77.448 8.671 39.283 1.00 28.91 444 LYS D CA 1
ATOM 13775 C C . LYS D 1 444 ? 76.364 7.612 39.400 1.00 24.67 444 LYS D C 1
ATOM 13776 O O . LYS D 1 444 ? 76.575 6.585 40.045 1.00 33.69 444 LYS D O 1
ATOM 13782 N N . TYR D 1 445 ? 75.181 7.894 38.847 1.00 26.34 445 TYR D N 1
ATOM 13783 C CA . TYR D 1 445 ? 74.040 6.954 38.909 1.00 28.22 445 TYR D CA 1
ATOM 13784 C C . TYR D 1 445 ? 74.138 5.816 37.897 1.00 28.00 445 TYR D C 1
ATOM 13785 O O . TYR D 1 445 ? 74.330 6.063 36.713 1.00 33.50 445 TYR D O 1
ATOM 13794 N N . PRO D 1 446 ? 73.793 4.585 38.317 1.00 21.95 446 PRO D N 1
ATOM 13795 C CA . PRO D 1 446 ? 73.865 3.364 37.506 1.00 21.97 446 PRO D CA 1
ATOM 13796 C C . PRO D 1 446 ? 72.714 3.172 36.497 1.00 31.40 446 PRO D C 1
ATOM 13797 O O . PRO D 1 446 ? 72.563 2.080 35.949 1.00 34.37 446 PRO D O 1
ATOM 13801 N N . THR D 1 447 ? 71.762 4.105 36.477 1.00 36.39 447 THR D N 1
ATOM 13802 C CA . THR D 1 447 ? 70.711 4.152 35.464 1.00 35.01 447 THR D CA 1
ATOM 13803 C C . THR D 1 447 ? 70.542 5.635 35.106 1.00 43.61 447 THR D C 1
ATOM 13804 O O . THR D 1 447 ? 71.135 6.510 35.770 1.00 45.27 447 THR D O 1
ATOM 13808 N N . GLU D 1 448 ? 69.867 5.916 33.987 1.00 47.29 448 GLU D N 1
ATOM 13809 C CA . GLU D 1 448 ? 69.674 7.308 33.588 1.00 49.20 448 GLU D CA 1
ATOM 13810 C C . GLU D 1 448 ? 68.508 7.913 34.338 1.00 42.16 448 GLU D C 1
ATOM 13811 O O . GLU D 1 448 ? 67.674 7.198 34.879 1.00 42.90 448 GLU D O 1
ATOM 13817 N N . ILE D 1 449 ? 68.720 9.154 34.725 1.00 40.64 449 ILE D N 1
ATOM 13818 C CA . ILE D 1 449 ? 67.719 9.888 35.469 1.00 42.92 449 ILE D CA 1
ATOM 13819 C C . ILE D 1 449 ? 67.144 10.925 34.511 1.00 42.46 449 ILE D C 1
ATOM 13820 O O . ILE D 1 449 ? 67.866 11.770 33.983 1.00 45.05 449 ILE D O 1
ATOM 13825 N N . TYR D 1 450 ? 65.884 10.726 34.154 1.00 44.43 450 TYR D N 1
ATOM 13826 C CA . TYR D 1 450 ? 65.194 11.588 33.208 1.00 49.20 450 TYR D CA 1
ATOM 13827 C C . TYR D 1 450 ? 64.825 12.929 33.830 1.00 55.24 450 TYR D C 1
ATOM 13828 O O . TYR D 1 450 ? 64.970 13.126 35.027 1.00 59.07 450 TYR D O 1
ATOM 13837 N N . GLN D 1 451 ? 64.350 13.864 33.024 1.00 62.46 451 GLN D N 1
ATOM 13838 C CA . GLN D 1 451 ? 64.058 15.183 33.550 1.00 69.77 451 GLN D CA 1
ATOM 13839 C C . GLN D 1 451 ? 62.689 15.274 34.212 1.00 71.33 451 GLN D C 1
ATOM 13840 O O . GLN D 1 451 ? 62.441 16.177 35.014 1.00 69.09 451 GLN D O 1
ATOM 13846 N N . ASP D 1 452 ? 61.786 14.380 33.813 1.00 74.09 452 ASP D N 1
ATOM 13847 C CA . ASP D 1 452 ? 60.470 14.274 34.438 1.00 74.79 452 ASP D CA 1
ATOM 13848 C C . ASP D 1 452 ? 60.501 13.472 35.744 1.00 73.66 452 ASP D C 1
ATOM 13849 O O . ASP D 1 452 ? 59.503 13.467 36.484 1.00 73.73 452 ASP D O 1
ATOM 13854 N N . THR D 1 453 ? 61.594 12.726 35.962 1.00 68.43 453 THR D N 1
ATOM 13855 C CA . THR D 1 453 ? 61.792 11.905 37.164 1.00 64.42 453 THR D CA 1
ATOM 13856 C C . THR D 1 453 ? 61.623 12.709 38.465 1.00 62.99 453 THR D C 1
ATOM 13857 O O . THR D 1 453 ? 62.262 13.743 38.665 1.00 60.97 453 THR D O 1
ATOM 13861 N N . VAL D 1 454 ? 60.668 12.284 39.288 1.00 62.93 454 VAL D N 1
ATOM 13862 C CA . VAL D 1 454 ? 60.481 12.848 40.628 1.00 57.90 454 VAL D CA 1
ATOM 13863 C C . VAL D 1 454 ? 61.249 12.020 41.645 1.00 56.20 454 VAL D C 1
ATOM 13864 O O . VAL D 1 454 ? 61.493 10.811 41.438 1.00 54.75 454 VAL D O 1
ATOM 13868 N N . LEU D 1 455 ? 61.643 12.681 42.731 1.00 52.43 455 LEU D N 1
ATOM 13869 C CA . LEU D 1 455 ? 62.175 11.993 43.908 1.00 45.13 455 LEU D CA 1
ATOM 13870 C C . LEU D 1 455 ? 61.124 11.061 44.491 1.00 40.92 455 LEU D C 1
ATOM 13871 O O . LEU D 1 455 ? 59.945 11.404 44.560 1.00 43.34 455 LEU D O 1
ATOM 13876 N N . PRO D 1 456 ? 61.527 9.859 44.904 1.00 39.34 456 PRO D N 1
ATOM 13877 C CA . PRO D 1 456 ? 60.572 8.854 45.390 1.00 42.65 456 PRO D CA 1
ATOM 13878 C C . PRO D 1 456 ? 59.482 9.359 46.358 1.00 46.40 456 PRO D C 1
ATOM 13879 O O . PRO D 1 456 ? 58.346 8.893 46.312 1.00 44.95 456 PRO D O 1
ATOM 13883 N N . HIS D 1 457 ? 59.829 10.305 47.231 1.00 51.99 457 HIS D N 1
ATOM 13884 C CA . HIS D 1 457 ? 58.867 10.883 48.171 1.00 51.62 457 HIS D CA 1
ATOM 13885 C C . HIS D 1 457 ? 57.820 11.753 47.460 1.00 53.76 457 HIS D C 1
ATOM 13886 O O . HIS D 1 457 ? 56.716 11.936 47.971 1.00 57.02 457 HIS D O 1
ATOM 13893 N N . VAL D 1 458 ? 58.209 12.349 46.333 1.00 52.89 458 VAL D N 1
ATOM 13894 C CA . VAL D 1 458 ? 57.394 13.333 45.624 1.00 50.57 458 VAL D CA 1
ATOM 13895 C C . VAL D 1 458 ? 56.080 12.722 45.110 1.00 52.76 458 VAL D C 1
ATOM 13896 O O . VAL D 1 458 ? 55.174 13.443 44.702 1.00 57.42 458 VAL D O 1
ATOM 13900 N N . LYS D 1 459 ? 55.972 11.399 45.166 1.00 51.49 459 LYS D N 1
ATOM 13901 C CA . LYS D 1 459 ? 54.751 10.695 44.804 1.00 50.59 459 LYS D CA 1
ATOM 13902 C C . LYS D 1 459 ? 53.860 10.502 46.054 1.00 57.90 459 LYS D C 1
ATOM 13903 O O . LYS D 1 459 ? 53.794 9.365 46.569 1.00 62.65 459 LYS D O 1
#

Sequence (1820 aa):
CGVFGIWGHEEAPQITYYGLHSLQHRGQEGAGIVATDGEKLTAHKGQGLITEVFQNGELSKVKGKGAIGHVRYATGYENVQPLLFRSQNNGSLALAHNGNLVNATQLKQQLENQGSIFQTSSDTEVLAHLIKRSGHFTLKDQIKNSLSMLKGAYAFLIMTETEMIVALDPNGLRPLSIGMMGDAYVVASETCAFDVVGATYLREVEPGEMLIINDEGMKSERFSMNINRSICSMEYIYFSRPDSNIDGINVHSARKNLGKMLAQESAVEADVVTGVPDSSISAAIGYAEATGIPYELGLIKNRYVGRTFIQPSQALREQGVRMKLSAVRGVVEGKRVVMVDDSIVRGTTSRRIVTMLREAGATEVHVKISSPPIAHPCFYGIDTSTHEELIASSHSVEEIRQEIGADTLSFLSVEGLLKGIGRKYDDSNCGQCLACFTGKYPTEIYQDTVLPHVKCGVFGIWGHEEAPQITYYGLHSLQHRGQEGAGIVATDGEKLTAHKGQGLITEVFQNGELSKVKGKGAIGHVRYATGYENVQPLLFRSQNNGSLALAHNGNLVNATQLKQQLENQGSIFQTSSDTEVLAHLIKRSGHFTLKDQIKNSLSMLKGAYAFLIMTETEMIVALDPNGLRPLSIGMMGDAYVVASETCAFDVVGATYLREVEPGEMLIINDEGMKSERFSMNINRSICSMEYIYFSRPDSNIDGINVHSARKNLGKMLAQESAVEADVVTGVPDSSISAAIGYAEATGIPYELGLIKNRYVGRTFIQPSQALREQGVRMKLSAVRGVVEGKRVVMVDDSIVRGTTSRRIVTMLREAGATEVHVKISSPPIAHPCFYGIDTSTHEELIASSHSVEEIRQEIGADTLSFLSVEGLLKGIGRKYDDSNCGQCLACFTGKYPTEIYQDTVLPHVKCGVFGIWGHEEAPQITYYGLHSLQHRGQEGAGIVATDGEKLTAHKGQGLITEVFQNGELSKVKGKGAIGHVRYATGYENVQPLLFRSQNNGSLALAHNGNLVNATQLKQQLENQGSIFQTSSDTEVLAHLIKRSGHFTLKDQIKNSLSMLKGAYAFLIMTETEMIVALDPNGLRPLSIGMMGDAYVVASETCAFDVVGATYLREVEPGEMLIINDEGMKSERFSMNINRSICSMEYIYFSRPDSNIDGINVHSARKNLGKMLAQESAVEADVVTGVPDSSISAAIGYAEATGIPYELGLIKNRYVGRTFIQPSQALREQGVRMKLSAVRGVVEGKRVVMVDDSIVRGTTSRRIVTMLREAGATEVHVKISSPPIAHPCFYGIDTSTHEELIASSHSVEEIRQEIGADTLSFLSVEGLLKGIGRKYDDSNCGQCLACFTGKYPTEIYQDTVLPHVKCGVFGIWGHEEAPQITYYGLHSLQHRGQEGAGIVATDGEKLTAHKGQGLITEVFQNGELSKVKGKGAIGHVRYATGYENVQPLLFRSQNNGSLALAHNGNLVNATQLKQQLENQGSIFQTSSDTEVLAHLIKRSGHFTLKDQIKNSLSMLKGAYAFLIMTETEMIVALDPNGLRPLSIGMMGDAYVVASETCAFDVVGATYLREVEPGEMLIINDEGMKSERFSMNINRSICSMEYIYFSRPDSNIDGINVHSARKNLGKMLAQESAVEADVVTGVPDSSISAAIGYAEATGIPYELGLIKNRYVGRTFIQPSQALREQGVRMKLSAVRGVVEGKRVVMVDDSIVRGTTSRRIVTMLREAGATEVHVKISSPPIAHPCFYGIDTSTHEELIASSHSVEEIRQEIGADTLSFLSVEGLLKGIGRKYDDSNCGQCLACFTGKYPTEIYQDTVLPHVK